Protein 7ANZ (pdb70)

Organism: Candida albicans (NCBI:txid5476)

Sequence (2041 aa):
PGETITLQVGQCGNQVGLQYWQQLATEHGIQSDGSSTPYPKDINDLQLQELKYRNDHPELFFTLSDSNTYTPRSILIDMEPSVIAKSTSALPMFNPRNVHLSAANNWINGYKYGTEEEETLLNLIDREVDKCDNLSNFQLFHSVAGGTGSGVGSKMLEVISDRYGHKKLLNTFSIFPSNVVVQPYNTILTLKRLIDYSDATFVFHNDSLNRIENFLGANKLIALVSASVSNPLRFPGYMYSSMESIVSNLIPTPDLKFLTSSIAPLNEYDMLLELSNDRYKTNRVGGDTSYISMLNYLIGYNLDQREIRKGILKSQQRISFVPWVARSVLVVHGKKSPYLKNTNLEGIQVTNNTSMIDVFTKILKQFDLLIKRKAVEEENEVMEMFNESRESVKSIIDEYKACKEITYLDPGETITLQVGQCGNQVGLQYWQQLATEHGIQSDGSSTPYPKYRNDHPELFFTLSDSNTYTPRSILIDMEPSVIAKSTSALPMFNPRNVHLSAANNWINGYKYGTEEEETLLNLIDREVDKCDNLSNFQLFHSVAGGTGSGVGSKMLEVISDRYGHKKLLNTFSIFPSNVVVQPYNTILTLKRLIDYSDATFVFHNDSLNRIENFLGANKLIALVSASVSNPLRFPGYMYSSMESIVSNLIPTPDLKFLTSSIAPLNEYDMLLELSNDRYKTNRVGGDTSYISMLNYLIGYNLDQREIRKGILKSQQRISFVPWVARSVLVVHGKKSPYLKNTNLEGIQVTNNTSMIDVFTKILKQFDLLIKRKAVEEENEVMEMFNESRESVKSIIDEYKACKEITYLDDIIRELLFTLLGHEGHYIQYSNLDISLKVITKKLVKFGKFYSGLKSFIQVFDNNKFGKIVQKFCSEVRKFLSSYQQVLINVEHEFKFNKNFNLNMLDSLLHQEISNEMTHLYQIGIEISRITEERNLYYGKFDCCKGGLLLQVIQERMVYYKGDPTSLDFLTQLFDIVSSDYIGMLNQWLLEGVINDPFDEFMIREKWNELFLIKIDGLLNQFQNSTIQSKILNTGKYLNIFKRCTGLHNFESLKEKLTTITSLAAPDLELKIDEFYHRANKMLMKLLFDGYNFPSVVNIFQRLFLFADSFQIDNFIDSTFSELKRGKLKISVSRLQKQYDDIFKEKIENKVGVRPSVYDVLKKNQKLSVTSESLYKVVEELMEPTITSVDLTIPLPFPLNLVLNQQLSYQYEIMFKLLINIKFISKYNSSNWQEMNYSKIWTNSHFNSSVKKWILRCRVLHSRICSFIHELENYIVHDVIEHNFEEIKNLIHTTATNLATSEISTVEQLIQKFLDYSSTLLNDSLLTREESLRQLRKMLDFIFHFNNYIVQVKKVLVLLNHELFNEYSPMDQESIDKRFANLSDTFLMQYEKFGENLVTFLATIKQVGERENQGLLELSNRLELCFPEILTYLPYTMLGSDSKIFTFSNNYTRLEIPKDINNSFSSLLREVFEFAILYKQLAIVVDRYKGTLVSAIKTAYIAILEAQLNKYVNDINNIFNNKPNSILVVYNSIFPWISILRFLYRVSNRLNRLDGYEFLTFIYSFTNHGDPKIRGIAVTAFTEVVKPYYNIVEHWIVKGELIDNNNEFFIIFDQEQNEFNSIIKLLPKKIPAFIKSSDKIFQIGKTLIFLNKYCRELKWVNQYNVKYSAILFNNHQGLASMTTNEMIKLIDSQYNEILTFLTQIIQGNNKLFTHVYNFKRFYFMETNDFIDAIMVKGKDVFNESSVNISSTYLRKVLQDAIQISSVKNFEYVDRLDSRVLNPQHGNLGWESFTIEYKIDDLPMSYLFEGHQHLQYLKMFHFLWKLRQLNNLLNWHFEMFNELNHNVVTKLSSRNRRPLAKSLSIITSIRFHFTQFLNELIAYLSYDVIEENFQQHIVRKLFYNKNDLLLNKSFMNDLPKFNVNLLTIDELVELHGTYIDSIINSSLLNTNISYIDQIFNILQTIFNFINTSQEFYSLVVTFGLLVRSDELEQDQEDLEFQLHKIKRKIYKDIYQHDYKRQLNDLKNDLNRDYNLKDLSKLL

Foldseek 3Di:
DAAEAEEQEWLLSLLLVLLLVVVVCLLQQHDLVFAHDDADDDPPDDDPDPCVPDQFACCSAWFADPRRGTEGRYAYDAEDCVSVVVSCVVRVRYDVLSYDYHFDQAQVVLQVVLVPPVPVLLVSVVVSVVRTPGAAAYEAEAELHGGSCLRVVLSSLVSVCVPVVLRHAYEHAYEYEELDDRRLVSNLLSVLSVLVRHQAYEYFYPNLQCLQPVVSVSSNVSSVQVVQLCQCCRNPDDDDNDSCRVQVQAADDSNQRYKKKFWQNPALLVSLVSRPDQSRIRQHADDQWAFQAKEKEWQQADPDPVSNVVSLVVVQVVGHHQVVHDRDYHYDRHYRRPSDDNPDIIMMMMGGILRCLVVLVSSLVVLVVCCVPPNVPDNPVVVVSSVVSNVSSVVSNVVSVCRNPDDPDD/DWAEAEEQWEPQSLLLVLLLVVVVCLLQVNDLPQAHDDDCVVDLFFPVSFWAQDPVSGTEGRYAAEYEDCPCVCVSCVRRVRYDPLRYDYDDFFAQVVLQVVCVVCVVVNVVSCVVVPVSIPGHAEYEYGFELFGTRGLNNVLVVLVSVDPPVPPRYAYEYEYEYEQPVPCRLLRNLLSVLSCQPRHQAYEYFYCVLQVLLQCVSSSSNVSSVQVNLLCQCCGNPDDDPVDNCVSLCQFDVDSLQRYKWKFWQNADLLVSLVSRPDPSGTRDAADDDKAFEGKEKEFALQDDPPPSPVNNQVVVQPPGHHQVVHDRGYHYHYGYGRSSDDRDHTIMMMMHGMLRPLVVLVVSVVSLVVCVVVVPVVVPVVSVVSSVVSNVSSVVSNVVSVCRRDPNVPDD/DPVLLLCLLVCAHSPDDDHVYDPDDPLPVCVCVNVLSNCSCVLVVLLVPCCDPPLADLVNLVSVVSVVVVVVLVVCSVVVVVVPPDDPPDPSPCPVVPNCVPNVLPSVVSNVLRVVLVVVQVVALADDAPDGSCRAQNSLAVLVVVLVVDPPDPSRNVVSLVSQQRSCQVVLVQLLCCLAQQDNDGPDPHAQFAQPLNRGTHRHVNRDYPVCPDPVLVCLSRVSNSLNVLVCVPPNCDPPVVVDDDPRDRGGPDDPCPVVVSVVSSLVSLLSSVCCVCVPQNVVVVVVVLCCPQLNPPCPLVVVLCVVCVVVLQDDPVPHDFVVSFVSSCVSQADDDDPDPPDDDHPNNVQSPFKGWDQDDDFLLVLLVVVVCSSLGRTWMDTPQDPPRCPLCDPLLVSLRTSSRSVNSLLVSLLVLLVVLVVCLPDNDLNDDDDFDVVVVVVSVVLVVVSVVLSVVSVLLVCCLSPVQQVVLVVVVSVVSVVVSVVSVVPCVSGSVCSSVSSSVSSVSSCVLSQSHDDLSSVLVVVSSVLSVVSSVVSVVCSVVSQQSDPVSVVVVPPHDDCVSVVVVVVVVVVVVVSVVVNVVSVVVNLVVLVVVCPPPNVSSVVSSVVVVVPPVD/DVVCVLVLQVPHDDPQFDDDDADTFRDGDDDPHCVQVVVVRVVSVNRNLLNNLVVLLVVPVVPPDDDLCNQLSVLSVVVNVVVNVQSVVQVVPPDDDVVSVVVSCVLVVLVSVLSVVLSVPPPPPPAVVNLLVLVVQCPDDPVSSNVSSVSSNLRSCVVVCVQLVCLALPLDGPDDRPADFFDAQPPPADLPSGTDGDPVRDHPLPDPRPLSSQRSSVNVLCPPLVNPPPVSVVSNVPLVCVQPVPQNHDSSDDPVRVCVSSVVRSLVVLLVVVVPCPVPLNVVVVVVVLCVFLVVVPVQLLLLLVVLVVPVQAAWLPDPQPPNQVVSNVVSCVRGVVVPDDQNVQKGKGFAPSVVTDTSLQRIGIGRHCDDSSDPPSCDDLVPVLSGVSSSLVSLLSNLLSLLVVVVVLVVCLCVVFLVPFPVPVNVVVVVLSVVLNVVSVVVNQVSVVVSVCLSPVQQVVLCCVLPVCQFQHDDPPDDDPPVPDDVSDDDRGNRDGSVVVCVSSSVSSVCRCPPDQNNVDDGSSVLVVVLSVLSVVSSVLCVVVSVLSV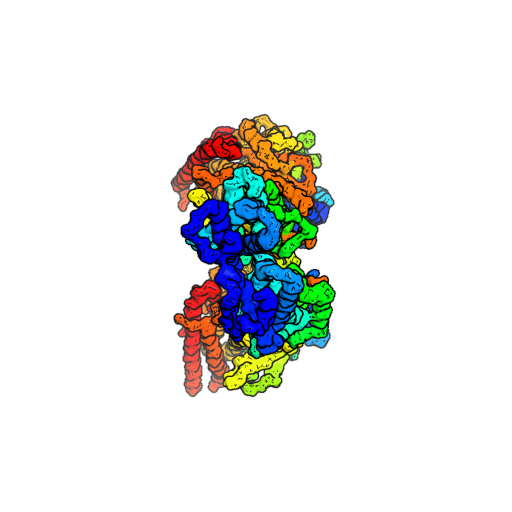VVRVDRVDYPDPSVVVVVVSVVVSVVSSVVVVVSVVVVVVSLVVVLVPQCVDPVSPVVNPRD

Secondary structure (DSSP, 8-state):
--EEEEEE-HHHHHHHHHHHHHHHHHHTT--TTS---------SS-GGGTEEE-TT--EEE-EE---S-SHHHHHHHHHSTTS-TTT-------SSHHHHHHHHHTHHHHHHHHTTTTTT-SSEEEEEEE--SS-HHHHHHHHHHHHHHHHHHTTSSEEEEEEEE------HHHHHHHHHHHHHHS-SEEEEEEHHHHHHHH--HHHHHHHHHHHHHTTHHHHS--SS--SSHHHHHHH-SSGGG-EEEEEE----HHHHHHHTTSSSS-SS---SS--EEEEEEEE-S----TTHHHHHHHHTTSSS-B-SSS---EEEEE-PPPSSS---S--EEEEEEEGGGHHHHHHHHHHHHHHHHHT---SHHHHHHHHHHHHHHHHHHHHHHHHHHSGGGS--/--EEEEEEEHHHHHHHHHHHHHHHHHHHT--SS-BPPPPPPPTTS---------SS-GGGTEEE-TT-BEEE-EEEE-S-SHHHHHHHTTSTTS-GGGEE-----SHHHHHHHHHHTHHHHHHHHHHHHHH-S-EEEEEEE-BSSSSTTTTHHHHHTTHHHHHHTT-SEEE---EEPP---SHHHHHHHHHHHHTTS-SB-EEEESTTTTTT---HHHHHHHHHHHTTTTHHHHTT-SS--SHHHHHTTT--STT---EEEEE----SSHHHHHHT-TTSBSS---S-PPEEEEEEE--S----TTTHHHHHHHHHHSS-B-TTS----EEE-PPPPSSS-SS----EEEEEESTHHHHHHHHHHHHHHHHHHT----HHHHHHHHHHHHHHHHHHHHHHHTTSSS-S--/--TTTTTGGGT---SSS--------S--TTTTHHHHTTTHHHHHHHHHHHTSSSS-SHHHHHHHHHHHHHHHHHHSHHHHHHHHHS-----SSSHHHHHTTSSHHHHHHHHHHHHHHHHHHHH---------TT-SHHHHHHHHHHHHHTTT-HHHHHHHHHHHHHHTHHHHHHHHHHHHT-----SSS-SSSEE---TTEE--GGG--SSTT-TTHHHHHHHHHHHHHHHHHHS--SS--TT-------S-SSSTTHHHHHHHHHHHHHHHHHHIIIIIS-THHHHTTHHHHTS-SSTHHHHHHHTTTHHHHHS-STTS-HHHHHHHHHHHH------BBTB---SHHHHTT--B----S--HHHHHHHH----TTT---B----TTHHHHS-HHHHHHHHHHHHHHHHHHHHHHHHHHHHHHHHS-SSSS-SS--HHHHHHHHHHHHHHHHHHHHHHHHHHIIIIIIHHHHHHHHHHHHHHHHHHHTT-----HHHHHHHHHHHHHHHHHHTT-SSHHHHHHHHHHHHHHHHHHHHHHHHTTTTTSS-HHHHHH----SSTHHHHHHHHHHHHHHHHHHHHHHHHHHHHHHHHHHTTTT-HHHHHHHHHHHHHTT-/--TTHHHHHTT---SS----SSS-------SS-HHHHHHHHHHHHHHHHHHHHHHHHHHTSS-S--STHHHHHHHHHHHHHHHHHHHHHHHHSPPSSTHHHHHHHTTTHHHHHHHHHHHSS-SSS-SHHHHHHHHTTSS-SSHHHHHHHHHTTTTTHHHHHHHHHHHHHT------SS-SSEE--S--SSTTTSSEE-GGG--SS-S-SSTTHHHHHHHHIIIIIS--TTHHHHHHHHHTHHHHTTTSSSSSS-HHHHHHHHHHHHHHHHHHHTGGGTTSS-HHHHHHHHHHHHS-S-HHHHHHHHHTTTTTTTS-TT--SSSSHHHHHHHHHHHSGGGTSS--TTEEEEES-TTT---TTTSEEEEE---SSS---S--GGGTHHHHHHHHHHHHHHHHHHTTHHHHHHHHHHHHHTGGGSTTTSHHHHHHHHHHHHHHHHHHHHHHHHHHHHIIIIIHHHHIIIIIIHHHHB--------STT-------TT----HHHHHHHHHHHHHHHHTSSS------HHHHHHHHHHHHHHHHHTTHHHHHHHHHHHHHHH---HHHHHHHHHHHHHHHHHHHHHHHHHHHHHHHHHHTHHHHTTSSTTSGGGGT-

InterPro domains:
  IPR000217 Tubulin [PR01161] (11-31)
  IPR000217 Tubulin [PR01161] (81-100)
  IPR000217 Tubulin [PR01161] (123-134)
  IPR000217 Tubulin [PR01161] (135-159)
  IPR000217 Tubulin [PR01161] (161-179)
  IPR000217 Tubulin [PR01161] (181-202)
  IPR000217 Tubulin [PR01161] (207-220)
  IPR000217 Tubulin [PR01161] (221-241)
  IPR000217 Tubulin [PR01161] (405-433)
  IPR000217 Tubulin [PTHR11588] (4-464)
  IPR002454 Gamma tubulin [PR01164] (143-158)
  IPR002454 Gamma tubulin [PR01164] (286-297)
  IPR002454 Gamma tubulin [PR01164] (365-388)
  IPR002454 Gamma tubulin [PR01164] (390-410)
  IPR002454 Gamma tubulin [PR01164] (446-469)
  IPR002454 Gamma tubulin [cd02188] (3-461)
  IPR003008 Tubulin/FtsZ, GTPase domain [PF00091] (5-241)
  IPR003008 Tubulin/FtsZ, GTPase domain [SM00864] (77-282)
  IPR008280 Tubulin/FtsZ, C-terminal [SSF55307] (282-469)
  IPR017975 Tubulin, conserved site [PS00227] (169-175)

Structure (mmCIF, N/CA/C/O backbone):
data_7ANZ
#
_entry.id   7ANZ
#
_cell.length_a   1.00
_cell.length_b   1.00
_cell.length_c   1.00
_cell.angle_alpha   90.00
_cell.angle_beta   90.00
_cell.angle_gamma   90.00
#
_symmetry.space_group_name_H-M   'P 1'
#
loop_
_entity.id
_entity.type
_entity.pdbx_description
1 polymer 'Tubulin gamma chain'
2 polymer 'Spindle pole body component'
3 polymer 'Spindle pole body component'
#
loop_
_atom_site.group_PDB
_atom_site.id
_atom_site.type_symbol
_atom_site.label_atom_id
_atom_site.label_alt_id
_atom_site.label_comp_id
_atom_site.label_asym_id
_atom_site.label_entity_id
_atom_site.label_seq_id
_atom_site.pdbx_PDB_ins_code
_atom_site.Cartn_x
_atom_site.Cartn_y
_atom_site.Cartn_z
_atom_site.occupancy
_atom_site.B_iso_or_equiv
_atom_site.auth_seq_id
_atom_site.auth_comp_id
_atom_site.auth_asym_id
_atom_site.auth_atom_id
_atom_site.pdbx_PDB_model_num
ATOM 1 N N . PRO A 1 2 ? 136.308 97.445 127.881 1.00 31.90 2 PRO B N 1
ATOM 2 C CA . PRO A 1 2 ? 136.948 97.889 129.123 1.00 31.90 2 PRO B CA 1
ATOM 3 C C . PRO A 1 2 ? 137.420 96.726 129.987 1.00 31.90 2 PRO B C 1
ATOM 4 O O . PRO A 1 2 ? 137.192 96.720 131.196 1.00 31.90 2 PRO B O 1
ATOM 8 N N . GLY A 1 3 ? 138.073 95.751 129.362 1.00 28.69 3 GLY B N 1
ATOM 9 C CA . GLY A 1 3 ? 138.607 94.630 130.105 1.00 28.69 3 GLY B CA 1
ATOM 10 C C . GLY A 1 3 ? 139.931 94.966 130.766 1.00 28.69 3 GLY B C 1
ATOM 11 O O . GLY A 1 3 ? 140.684 95.826 130.314 1.00 28.69 3 GLY B O 1
ATOM 12 N N . GLU A 1 4 ? 140.216 94.255 131.851 1.00 25.31 4 GLU B N 1
ATOM 13 C CA . GLU A 1 4 ? 141.364 94.561 132.685 1.00 25.31 4 GLU B CA 1
ATOM 14 C C . GLU A 1 4 ? 142.647 94.023 132.054 1.00 25.31 4 GLU B C 1
ATOM 15 O O . GLU A 1 4 ? 142.628 93.302 131.053 1.00 25.31 4 GLU B O 1
ATOM 21 N N . THR A 1 5 ? 143.780 94.389 132.650 1.00 20.74 5 THR B N 1
ATOM 22 C CA . THR A 1 5 ? 145.091 94.123 132.073 1.00 20.74 5 THR B CA 1
ATOM 23 C C . THR A 1 5 ? 145.954 93.366 133.071 1.00 20.74 5 THR B C 1
ATOM 24 O O . THR A 1 5 ? 146.138 93.818 134.205 1.00 20.74 5 THR B O 1
ATOM 28 N N . ILE A 1 6 ? 146.482 92.221 132.644 1.00 23.23 6 ILE B N 1
ATOM 29 C CA . ILE A 1 6 ? 147.364 91.394 133.460 1.00 23.23 6 ILE B CA 1
ATOM 30 C C . ILE A 1 6 ? 148.805 91.694 133.074 1.00 23.23 6 ILE B C 1
ATOM 31 O O . ILE A 1 6 ? 149.159 91.659 131.889 1.00 23.23 6 ILE B O 1
ATOM 36 N N . THR A 1 7 ? 149.637 91.988 134.070 1.00 25.37 7 THR B N 1
ATOM 37 C CA . THR A 1 7 ? 151.048 92.284 133.865 1.00 25.37 7 THR B CA 1
ATOM 38 C C . THR A 1 7 ? 151.894 91.090 134.286 1.00 25.37 7 THR B C 1
ATOM 39 O O . THR A 1 7 ? 151.637 90.471 135.323 1.00 25.37 7 THR B O 1
ATOM 43 N N . LEU A 1 8 ? 152.904 90.770 133.481 1.00 25.65 8 LEU B N 1
ATOM 44 C CA . LEU A 1 8 ? 153.818 89.668 133.758 1.00 25.65 8 LEU B CA 1
ATOM 45 C C . LEU A 1 8 ? 155.230 90.219 133.878 1.00 25.65 8 LEU B C 1
ATOM 46 O O . LEU A 1 8 ? 155.802 90.684 132.887 1.00 25.65 8 LEU B O 1
ATOM 51 N N . GLN A 1 9 ? 155.790 90.164 135.083 1.00 32.00 9 GLN B N 1
ATOM 52 C CA . GLN A 1 9 ? 157.163 90.589 135.332 1.00 32.00 9 GLN B CA 1
ATOM 53 C C . GLN A 1 9 ? 158.045 89.350 135.409 1.00 32.00 9 GLN B C 1
ATOM 54 O O . GLN A 1 9 ? 157.926 88.552 136.345 1.00 32.00 9 GLN B O 1
ATOM 60 N N . VAL A 1 10 ? 158.926 89.190 134.428 1.00 38.52 10 VAL B N 1
ATOM 61 C CA . VAL A 1 10 ? 159.834 88.054 134.360 1.00 38.52 10 VAL B CA 1
ATOM 62 C C . VAL A 1 10 ? 161.244 88.569 134.095 1.00 38.52 10 VAL B C 1
ATOM 63 O O . VAL A 1 10 ? 161.445 89.485 133.289 1.00 38.52 10 VAL B O 1
ATOM 67 N N . GLY A 1 11 ? 162.215 88.014 134.812 1.00 48.39 11 GLY B N 1
ATOM 68 C CA . GLY A 1 11 ? 163.601 88.403 134.670 1.00 48.39 11 GLY B CA 1
ATOM 69 C C . GLY A 1 11 ? 164.049 89.360 135.760 1.00 48.39 11 GLY B C 1
ATOM 70 O O . GLY A 1 11 ? 163.257 89.893 136.542 1.00 48.39 11 GLY B O 1
ATOM 71 N N . GLN A 1 12 ? 165.367 89.565 135.808 1.00 49.65 12 GLN B N 1
ATOM 72 C CA . GLN A 1 12 ? 165.942 90.453 136.812 1.00 49.65 12 GLN B CA 1
ATOM 73 C C . GLN A 1 12 ? 165.608 91.911 136.526 1.00 49.65 12 GLN B C 1
ATOM 74 O O . GLN A 1 12 ? 165.508 92.717 137.458 1.00 49.65 12 GLN B O 1
ATOM 80 N N . CYS A 1 13 ? 165.420 92.266 135.254 1.00 46.39 13 CYS B N 1
ATOM 81 C CA . CYS A 1 13 ? 165.066 93.640 134.918 1.00 46.39 13 CYS B CA 1
ATOM 82 C C . CYS A 1 13 ? 163.622 93.935 135.295 1.00 46.39 13 CYS B C 1
ATOM 83 O O . CYS A 1 13 ? 163.334 94.941 135.952 1.00 46.39 13 CYS B O 1
ATOM 86 N N . GLY A 1 14 ? 162.700 93.058 134.891 1.00 43.86 14 GLY B N 1
ATOM 87 C CA . GLY A 1 14 ? 161.280 93.296 135.081 1.00 43.86 14 GLY B CA 1
ATOM 88 C C . GLY A 1 14 ? 160.829 93.300 136.526 1.00 43.86 14 GLY B C 1
ATOM 89 O O . GLY A 1 14 ? 159.735 93.792 136.818 1.00 43.86 14 GLY B O 1
ATOM 90 N N . ASN A 1 15 ? 161.643 92.765 137.437 1.00 46.91 15 ASN B N 1
ATOM 91 C CA . ASN A 1 15 ? 161.281 92.809 138.849 1.00 46.91 15 ASN B CA 1
ATOM 92 C C . ASN A 1 15 ? 161.524 94.192 139.439 1.00 46.91 15 ASN B C 1
ATOM 93 O O . ASN A 1 15 ? 160.667 94.728 140.152 1.00 46.91 15 ASN B O 1
ATOM 98 N N . GLN A 1 16 ? 162.683 94.784 139.158 1.00 42.44 16 GLN B N 1
ATOM 99 C CA . GLN A 1 16 ? 162.984 96.121 139.650 1.00 42.44 16 GLN B CA 1
ATOM 100 C C . GLN A 1 16 ? 162.342 97.212 138.805 1.00 42.44 16 GLN B C 1
ATOM 101 O O . GLN A 1 16 ? 162.045 98.293 139.327 1.00 42.44 16 GLN B O 1
ATOM 107 N N . VAL A 1 17 ? 162.124 96.958 137.513 1.00 36.36 17 VAL B N 1
ATOM 108 C CA . VAL A 1 17 ? 161.336 97.881 136.703 1.00 36.36 17 VAL B CA 1
ATOM 109 C C . VAL A 1 17 ? 159.867 97.800 137.098 1.00 36.36 17 VAL B C 1
ATOM 110 O O . VAL A 1 17 ? 159.193 98.825 137.255 1.00 36.36 17 VAL B O 1
ATOM 114 N N . GLY A 1 18 ? 159.357 96.581 137.294 1.00 34.17 18 GLY B N 1
ATOM 115 C CA . GLY A 1 18 ? 157.982 96.398 137.722 1.00 34.17 18 GLY B CA 1
ATOM 116 C C . GLY A 1 18 ? 157.695 96.907 139.118 1.00 34.17 18 GLY B C 1
ATOM 117 O O . GLY A 1 18 ? 156.540 97.214 139.428 1.00 34.17 18 GLY B O 1
ATOM 118 N N . LEU A 1 19 ? 158.719 96.997 139.970 1.00 38.41 19 LEU B N 1
ATOM 119 C CA . LEU A 1 19 ? 158.542 97.660 141.257 1.00 38.41 19 LEU B CA 1
ATOM 120 C C . LEU A 1 19 ? 158.312 99.153 141.077 1.00 38.41 19 LEU B C 1
ATOM 121 O O . LEU A 1 19 ? 157.477 99.745 141.769 1.00 38.41 19 LEU B O 1
ATOM 126 N N . GLN A 1 20 ? 159.038 99.778 140.149 1.00 32.30 20 GLN B N 1
ATOM 127 C CA . GLN A 1 20 ? 158.803 101.184 139.856 1.00 32.30 20 GLN B CA 1
ATOM 128 C C . GLN A 1 20 ? 157.508 101.400 139.086 1.00 32.30 20 GLN B C 1
ATOM 129 O O . GLN A 1 20 ? 156.948 102.501 139.134 1.00 32.30 20 GLN B O 1
ATOM 135 N N . TYR A 1 21 ? 157.022 100.380 138.377 1.00 23.41 21 TYR B N 1
ATOM 136 C CA . TYR A 1 21 ? 155.759 100.513 137.661 1.00 23.41 21 TYR B CA 1
ATOM 137 C C . TYR A 1 21 ? 154.577 100.499 138.619 1.00 23.41 21 TYR B C 1
ATOM 138 O O . TYR A 1 21 ? 153.588 101.207 138.401 1.00 23.41 21 TYR B O 1
ATOM 147 N N . TRP A 1 22 ? 154.658 99.704 139.685 1.00 25.81 22 TRP B N 1
ATOM 148 C CA . TRP A 1 22 ? 153.562 99.615 140.639 1.00 25.81 22 TRP B CA 1
ATOM 149 C C . TRP A 1 22 ? 153.646 100.661 141.741 1.00 25.81 22 TRP B C 1
ATOM 150 O O . TRP A 1 22 ? 152.620 100.975 142.354 1.00 25.81 22 TRP B O 1
ATOM 161 N N . GLN A 1 23 ? 154.835 101.204 142.011 1.00 28.98 23 GLN B N 1
ATOM 162 C CA . GLN A 1 23 ? 154.922 102.342 142.918 1.00 28.98 23 GLN B CA 1
ATOM 163 C C . GLN A 1 23 ? 154.444 103.621 142.246 1.00 28.98 23 GLN B C 1
ATOM 164 O O . GLN A 1 23 ? 154.007 104.553 142.929 1.00 28.98 23 GLN B O 1
ATOM 170 N N . GLN A 1 24 ? 154.516 103.681 140.914 1.00 24.15 24 GLN B N 1
ATOM 171 C CA . GLN A 1 24 ? 153.997 104.840 140.196 1.00 24.15 24 GLN B CA 1
ATOM 172 C C . GLN A 1 24 ? 152.475 104.826 140.156 1.00 24.15 24 GLN B C 1
ATOM 173 O O . GLN A 1 24 ? 151.837 105.880 140.255 1.00 24.15 24 GLN B O 1
ATOM 179 N N . LEU A 1 25 ? 151.876 103.643 140.015 1.00 21.74 25 LEU B N 1
ATOM 180 C CA . LEU A 1 25 ? 150.424 103.535 139.990 1.00 21.74 25 LEU B CA 1
ATOM 181 C C . LEU A 1 25 ? 149.801 103.684 141.370 1.00 21.74 25 LEU B C 1
ATOM 182 O O . LEU A 1 25 ? 148.590 103.907 141.466 1.00 21.74 25 LEU B O 1
ATOM 187 N N . ALA A 1 26 ? 150.594 103.561 142.435 1.00 26.18 26 ALA B N 1
ATOM 188 C CA . ALA A 1 26 ? 150.055 103.694 143.783 1.00 26.18 26 ALA B CA 1
ATOM 189 C C . ALA A 1 26 ? 149.822 105.156 144.145 1.00 26.18 26 ALA B C 1
ATOM 190 O O . ALA A 1 26 ? 148.725 105.529 144.573 1.00 26.18 26 ALA B O 1
ATOM 192 N N . THR A 1 27 ? 150.844 105.998 143.972 1.00 25.56 27 THR B N 1
ATOM 193 C CA . THR A 1 27 ? 150.704 107.412 144.301 1.00 25.56 27 THR B CA 1
ATOM 194 C C . THR A 1 27 ? 149.807 108.137 143.306 1.00 25.56 27 THR B C 1
ATOM 195 O O . THR A 1 27 ? 149.240 109.185 143.633 1.00 25.56 27 THR B O 1
ATOM 199 N N . GLU A 1 28 ? 149.671 107.601 142.092 1.00 20.77 28 GLU B N 1
ATOM 200 C CA . GLU A 1 28 ? 148.799 108.223 141.103 1.00 20.77 28 GLU B CA 1
ATOM 201 C C . GLU A 1 28 ? 147.330 107.985 141.424 1.00 20.77 28 GLU B C 1
ATOM 202 O O . GLU A 1 28 ? 146.476 108.800 141.057 1.00 20.77 28 GLU B O 1
ATOM 208 N N . HIS A 1 29 ? 147.016 106.894 142.120 1.00 20.27 29 HIS B N 1
ATOM 209 C CA . HIS A 1 29 ? 145.638 106.525 142.406 1.00 20.27 29 HIS B CA 1
ATOM 210 C C . HIS A 1 29 ? 145.274 106.640 143.879 1.00 20.27 29 HIS B C 1
ATOM 211 O O . HIS A 1 29 ? 144.164 106.256 144.260 1.00 20.27 29 HIS B O 1
ATOM 218 N N . GLY A 1 30 ? 146.174 107.149 144.716 1.00 26.58 30 GLY B N 1
ATOM 219 C CA . GLY A 1 30 ? 145.881 107.396 146.106 1.00 26.58 30 GLY B CA 1
ATOM 220 C C . GLY A 1 30 ? 146.152 106.241 147.044 1.00 26.58 30 GLY B C 1
ATOM 221 O O . GLY A 1 30 ? 146.238 106.458 148.258 1.00 26.58 30 GLY B O 1
ATOM 222 N N . ILE A 1 31 ? 146.288 105.020 146.527 1.00 30.95 31 ILE B N 1
ATOM 223 C CA . ILE A 1 31 ? 146.519 103.878 147.400 1.00 30.95 31 ILE B CA 1
ATOM 224 C C . ILE A 1 31 ? 147.965 103.881 147.887 1.00 30.95 31 ILE B C 1
ATOM 225 O O . ILE A 1 31 ? 148.882 104.359 147.205 1.00 30.95 31 ILE B O 1
ATOM 230 N N . GLN A 1 32 ? 148.167 103.372 149.096 1.00 45.28 32 GLN B N 1
ATOM 231 C CA . GLN A 1 32 ? 149.471 103.358 149.733 1.00 45.28 32 GLN B CA 1
ATOM 232 C C . GLN A 1 32 ? 150.076 101.959 149.649 1.00 45.28 32 GLN B C 1
ATOM 233 O O . GLN A 1 32 ? 149.554 101.068 148.972 1.00 45.28 32 GLN B O 1
ATOM 239 N N . SER A 1 33 ? 151.202 101.762 150.341 1.00 50.34 33 SER B N 1
ATOM 240 C CA . SER A 1 33 ? 151.851 100.455 150.349 1.00 50.34 33 SER B CA 1
ATOM 241 C C . SER A 1 33 ? 151.051 99.431 151.146 1.00 50.34 33 SER B C 1
ATOM 242 O O . SER A 1 33 ? 151.203 98.224 150.929 1.00 50.34 33 SER B O 1
ATOM 245 N N . ASP A 1 34 ? 150.204 99.889 152.071 1.00 48.79 34 ASP B N 1
ATOM 246 C CA . ASP A 1 34 ? 149.350 98.972 152.816 1.00 48.79 34 ASP B CA 1
ATOM 247 C C . ASP A 1 34 ? 148.262 98.388 151.925 1.00 48.79 34 ASP B C 1
ATOM 248 O O . ASP A 1 34 ? 147.948 97.196 152.026 1.00 48.79 34 ASP B O 1
ATOM 253 N N . GLY A 1 35 ? 147.691 99.199 151.040 1.00 42.54 35 GLY B N 1
ATOM 254 C CA . GLY A 1 35 ? 146.616 98.776 150.167 1.00 42.54 35 GLY B CA 1
ATOM 255 C C . GLY A 1 35 ? 145.293 99.451 150.441 1.00 42.54 35 GLY B C 1
ATOM 256 O O . GLY A 1 35 ? 144.363 99.302 149.638 1.00 42.54 35 GLY B O 1
ATOM 257 N N . SER A 1 36 ? 145.175 100.187 151.543 1.00 39.69 36 SER B N 1
ATOM 258 C CA . SER A 1 36 ? 143.937 100.883 151.851 1.00 39.69 36 SER B CA 1
ATOM 259 C C . SER A 1 36 ? 143.753 102.080 150.927 1.00 39.69 36 SER B C 1
ATOM 260 O O . SER A 1 36 ? 144.718 102.680 150.447 1.00 39.69 36 SER B O 1
ATOM 263 N N . SER A 1 37 ? 142.494 102.423 150.678 1.00 33.52 37 SER B N 1
ATOM 264 C CA . SER A 1 37 ? 142.160 103.527 149.793 1.00 33.52 37 SER B CA 1
ATOM 265 C C . SER A 1 37 ? 142.044 104.824 150.581 1.00 33.52 37 SER B C 1
ATOM 266 O O . SER A 1 37 ? 141.590 104.833 151.729 1.00 33.52 37 SER B O 1
ATOM 269 N N . THR A 1 38 ? 142.459 105.918 149.954 1.00 29.45 38 THR B N 1
ATOM 270 C CA . THR A 1 38 ? 142.455 107.313 150.361 1.00 29.45 38 THR B CA 1
ATOM 271 C C . THR A 1 38 ? 141.219 108.008 149.799 1.00 29.45 38 THR B C 1
ATOM 272 O O . THR A 1 38 ? 140.848 107.759 148.645 1.00 29.45 38 THR B O 1
ATOM 276 N N . PRO A 1 39 ? 140.536 108.824 150.608 1.00 23.39 39 PRO B N 1
ATOM 277 C CA . PRO A 1 39 ? 139.365 109.564 150.111 1.00 23.39 39 PRO B CA 1
ATOM 278 C C . PRO A 1 39 ? 139.704 110.451 148.921 1.00 23.39 39 PRO B C 1
ATOM 279 O O . PRO A 1 39 ? 140.701 111.177 148.926 1.00 23.39 39 PRO B O 1
ATOM 283 N N . TYR A 1 40 ? 138.862 110.379 147.897 1.00 19.50 40 TYR B N 1
ATOM 284 C CA . TYR A 1 40 ? 139.132 111.038 146.625 1.00 19.50 40 TYR B CA 1
ATOM 285 C C . TYR A 1 40 ? 138.911 112.541 146.752 1.00 19.50 40 TYR B C 1
ATOM 286 O O . TYR A 1 40 ? 137.851 112.968 147.219 1.00 19.50 40 TYR B O 1
ATOM 295 N N . PRO A 1 41 ? 139.878 113.366 146.356 1.00 19.90 41 PRO B N 1
ATOM 296 C CA . PRO A 1 41 ? 139.674 114.815 146.412 1.00 19.90 41 PRO B CA 1
ATOM 297 C C . PRO A 1 41 ? 138.747 115.283 145.305 1.00 19.90 41 PRO B C 1
ATOM 298 O O . PRO A 1 41 ? 138.669 114.685 144.230 1.00 19.90 41 PRO B O 1
ATOM 302 N N . LYS A 1 42 ? 138.034 116.370 145.585 1.00 25.36 42 LYS B N 1
ATOM 303 C CA . LYS A 1 42 ? 137.096 116.921 144.618 1.00 25.36 42 LYS B CA 1
ATOM 304 C C . LYS A 1 42 ? 137.850 117.598 143.483 1.00 25.36 42 LYS B C 1
ATOM 305 O O . LYS A 1 42 ? 138.732 118.429 143.721 1.00 25.36 42 LYS B O 1
ATOM 311 N N . ASP A 1 43 ? 137.509 117.236 142.250 1.00 30.28 43 ASP B N 1
ATOM 312 C CA . ASP A 1 43 ? 138.091 117.902 141.094 1.00 30.28 43 ASP B CA 1
ATOM 313 C C . ASP A 1 43 ? 137.585 119.338 140.996 1.00 30.28 43 ASP B C 1
ATOM 314 O O . ASP A 1 43 ? 136.534 119.691 141.536 1.00 30.28 43 ASP B O 1
ATOM 319 N N . ILE A 1 44 ? 138.350 120.171 140.292 1.00 31.20 44 ILE B N 1
ATOM 320 C CA . ILE A 1 44 ? 138.096 121.606 140.267 1.00 31.20 44 ILE B CA 1
ATOM 321 C C . ILE A 1 44 ? 137.385 121.910 138.950 1.00 31.20 44 ILE B C 1
ATOM 322 O O . ILE A 1 44 ? 137.412 123.037 138.442 1.00 31.20 44 ILE B O 1
ATOM 327 N N . ASN A 1 45 ? 136.739 120.896 138.381 1.00 33.41 45 ASN B N 1
ATOM 328 C CA . ASN A 1 45 ? 135.865 121.082 137.233 1.00 33.41 45 ASN B CA 1
ATOM 329 C C . ASN A 1 45 ? 134.430 121.381 137.646 1.00 33.41 45 ASN B C 1
ATOM 330 O O . ASN A 1 45 ? 133.564 121.533 136.779 1.00 33.41 45 ASN B O 1
ATOM 335 N N . ASP A 1 46 ? 134.161 121.471 138.948 1.00 32.18 46 ASP B N 1
ATOM 336 C CA . ASP A 1 46 ? 132.825 121.785 139.449 1.00 32.18 46 ASP B CA 1
ATOM 337 C C . ASP A 1 46 ? 132.970 122.399 140.835 1.00 32.18 46 ASP B C 1
ATOM 338 O O . ASP A 1 46 ? 133.358 121.712 141.785 1.00 32.18 46 ASP B O 1
ATOM 343 N N . LEU A 1 47 ? 132.669 123.687 140.948 1.00 29.02 47 LEU B N 1
ATOM 344 C CA . LEU A 1 47 ? 132.746 124.394 142.216 1.00 29.02 47 LEU B CA 1
ATOM 345 C C . LEU A 1 47 ? 131.360 124.504 142.845 1.00 29.02 47 LEU B C 1
ATOM 346 O O . LEU A 1 47 ? 130.331 124.355 142.183 1.00 29.02 47 LEU B O 1
ATOM 351 N N . GLN A 1 48 ? 131.346 124.775 144.144 1.00 32.29 48 GLN B N 1
ATOM 352 C CA . GLN A 1 48 ? 130.124 124.797 144.929 1.00 32.29 48 GLN B CA 1
ATOM 353 C C . GLN A 1 48 ? 129.751 126.233 145.291 1.00 32.29 48 GLN B C 1
ATOM 354 O O . GLN A 1 48 ? 130.368 127.200 144.831 1.00 32.29 48 GLN B O 1
ATOM 360 N N . LEU A 1 49 ? 128.718 126.366 146.125 1.00 29.55 49 LEU B N 1
ATOM 361 C CA . LEU A 1 49 ? 128.253 127.663 146.616 1.00 29.55 49 LEU B CA 1
ATOM 362 C C . LEU A 1 49 ? 129.213 128.178 147.688 1.00 29.55 49 LEU B C 1
ATOM 363 O O . LEU A 1 49 ? 128.970 128.089 148.893 1.00 29.55 49 LEU B O 1
ATOM 368 N N . GLN A 1 50 ? 130.330 128.730 147.226 1.00 35.29 50 GLN B N 1
ATOM 369 C CA . GLN A 1 50 ? 131.289 129.311 148.150 1.00 35.29 50 GLN B CA 1
ATOM 370 C C . GLN A 1 50 ? 130.788 130.663 148.646 1.00 35.29 50 GLN B C 1
ATOM 371 O O . GLN A 1 50 ? 130.453 131.553 147.861 1.00 35.29 50 GLN B O 1
ATOM 377 N N . GLU A 1 51 ? 130.748 130.810 149.970 1.00 38.16 51 GLU B N 1
ATOM 378 C CA . GLU A 1 51 ? 130.111 131.959 150.602 1.00 38.16 51 GLU B CA 1
ATOM 379 C C . GLU A 1 51 ? 130.894 133.254 150.430 1.00 38.16 51 GLU B C 1
ATOM 380 O O . GLU A 1 51 ? 130.280 134.305 150.209 1.00 38.16 51 GLU B O 1
ATOM 386 N N . LEU A 1 52 ? 132.226 133.190 150.510 1.00 39.66 52 LEU B N 1
ATOM 387 C CA . LEU A 1 52 ? 133.131 134.345 150.411 1.00 39.66 52 LEU B CA 1
ATOM 388 C C . LEU A 1 52 ? 132.818 135.427 151.443 1.00 39.66 52 LEU B C 1
ATOM 389 O O . LEU A 1 52 ? 133.331 135.400 152.562 0.00 39.66 52 LEU B O 1
ATOM 394 N N . LYS A 1 71 ? 135.546 106.306 147.732 1.00 25.43 71 LYS B N 1
ATOM 395 C CA . LYS A 1 71 ? 134.173 106.551 147.307 1.00 25.43 71 LYS B CA 1
ATOM 396 C C . LYS A 1 71 ? 134.089 107.773 146.399 1.00 25.43 71 LYS B C 1
ATOM 397 O O . LYS A 1 71 ? 134.858 108.725 146.558 1.00 25.43 71 LYS B O 1
ATOM 403 N N . TYR A 1 72 ? 133.151 107.715 145.448 1.00 20.07 72 TYR B N 1
ATOM 404 C CA . TYR A 1 72 ? 132.869 108.791 144.494 1.00 20.07 72 TYR B CA 1
ATOM 405 C C . TYR A 1 72 ? 134.124 109.167 143.703 1.00 20.07 72 TYR B C 1
ATOM 406 O O . TYR A 1 72 ? 134.624 110.293 143.759 1.00 20.07 72 TYR B O 1
ATOM 415 N N . ARG A 1 73 ? 134.626 108.188 142.959 1.00 18.03 73 ARG B N 1
ATOM 416 C CA . ARG A 1 73 ? 135.891 108.300 142.253 1.00 18.03 73 ARG B CA 1
ATOM 417 C C . ARG A 1 73 ? 135.646 108.515 140.767 1.00 18.03 73 ARG B C 1
ATOM 418 O O . ARG A 1 73 ? 134.745 107.908 140.181 1.00 18.03 73 ARG B O 1
ATOM 426 N N . ASN A 1 74 ? 136.451 109.389 140.165 1.00 16.02 74 ASN B N 1
ATOM 427 C CA . ASN A 1 74 ? 136.384 109.624 138.729 1.00 16.02 74 ASN B CA 1
ATOM 428 C C . ASN A 1 74 ? 137.370 108.766 137.950 1.00 16.02 74 ASN B C 1
ATOM 429 O O . ASN A 1 74 ? 137.162 108.529 136.755 1.00 16.02 74 ASN B O 1
ATOM 434 N N . ASP A 1 75 ? 138.434 108.298 138.595 1.00 16.41 75 ASP B N 1
ATOM 435 C CA . ASP A 1 75 ? 139.386 107.417 137.943 1.00 16.41 75 ASP B CA 1
ATOM 436 C C . ASP A 1 75 ? 138.874 105.980 137.950 1.00 16.41 75 ASP B C 1
ATOM 437 O O . ASP A 1 75 ? 137.847 105.657 138.553 1.00 16.41 75 ASP B O 1
ATOM 442 N N . HIS A 1 76 ? 139.608 105.105 137.268 1.00 12.20 76 HIS B N 1
ATOM 443 C CA . HIS A 1 76 ? 139.183 103.726 137.032 1.00 12.20 76 HIS B CA 1
ATOM 444 C C . HIS A 1 76 ? 140.349 102.783 137.302 1.00 12.20 76 HIS B C 1
ATOM 445 O O . HIS A 1 76 ? 140.980 102.275 136.365 1.00 12.20 76 HIS B O 1
ATOM 452 N N . PRO A 1 77 ? 140.657 102.516 138.570 1.00 15.55 77 PRO B N 1
ATOM 453 C CA . PRO A 1 77 ? 141.817 101.678 138.906 1.00 15.55 77 PRO B CA 1
ATOM 454 C C . PRO A 1 77 ? 141.556 100.180 138.892 1.00 15.55 77 PRO B C 1
ATOM 455 O O . PRO A 1 77 ? 142.482 99.416 139.182 1.00 15.55 77 PRO B O 1
ATOM 459 N N . GLU A 1 78 ? 140.338 99.742 138.571 1.00 20.58 78 GLU B N 1
ATOM 460 C CA . GLU A 1 78 ? 140.014 98.321 138.602 1.00 20.58 78 GLU B CA 1
ATOM 461 C C . GLU A 1 78 ? 140.659 97.540 137.466 1.00 20.58 78 GLU B C 1
ATOM 462 O O . GLU A 1 78 ? 140.709 96.309 137.541 1.00 20.58 78 GLU B O 1
ATOM 468 N N . LEU A 1 79 ? 141.155 98.216 136.428 1.00 18.71 79 LEU B N 1
ATOM 469 C CA . LEU A 1 79 ? 141.798 97.516 135.323 1.00 18.71 79 LEU B CA 1
ATOM 470 C C . LEU A 1 79 ? 143.170 96.977 135.699 1.00 18.71 79 LEU B C 1
ATOM 471 O O . LEU A 1 79 ? 143.679 96.084 135.014 1.00 18.71 79 LEU B O 1
ATOM 476 N N . PHE A 1 80 ? 143.778 97.493 136.766 1.00 19.03 80 PHE B N 1
ATOM 477 C CA . PHE A 1 80 ? 145.093 97.050 137.198 1.00 19.03 80 PHE B CA 1
ATOM 478 C C . PHE A 1 80 ? 145.124 96.605 138.653 1.00 19.03 80 PHE B C 1
ATOM 479 O O . PHE A 1 80 ? 146.167 96.132 139.119 1.00 19.03 80 PHE B O 1
ATOM 487 N N . PHE A 1 81 ? 144.018 96.736 139.381 1.00 21.78 81 PHE B N 1
ATOM 488 C CA . PHE A 1 81 ? 143.937 96.301 140.766 1.00 21.78 81 PHE B CA 1
ATOM 489 C C . PHE A 1 81 ? 142.620 95.571 140.982 1.00 21.78 81 PHE B C 1
ATOM 490 O O . PHE A 1 81 ? 141.620 95.856 140.319 1.00 21.78 81 PHE B O 1
ATOM 498 N N . THR A 1 82 ? 142.627 94.628 141.918 1.00 27.86 82 THR B N 1
ATOM 499 C CA . THR A 1 82 ? 141.428 93.891 142.286 1.00 27.86 82 THR B CA 1
ATOM 500 C C . THR A 1 82 ? 140.841 94.462 143.570 1.00 27.86 82 THR B C 1
ATOM 501 O O . THR A 1 82 ? 141.518 95.160 144.330 1.00 27.86 82 THR B O 1
ATOM 505 N N . LEU A 1 83 ? 139.565 94.171 143.800 1.00 30.73 83 LEU B N 1
ATOM 506 C CA . LEU A 1 83 ? 138.834 94.721 144.931 1.00 30.73 83 LEU B CA 1
ATOM 507 C C . LEU A 1 83 ? 138.402 93.613 145.884 1.00 30.73 83 LEU B C 1
ATOM 508 O O . LEU A 1 83 ? 138.112 92.488 145.469 1.00 30.73 83 LEU B O 1
ATOM 513 N N . SER A 1 84 ? 138.361 93.947 147.172 1.00 37.72 84 SER B N 1
ATOM 514 C CA . SER A 1 84 ? 137.962 93.027 148.226 1.00 37.72 84 SER B CA 1
ATOM 515 C C . SER A 1 84 ? 136.870 93.677 149.069 1.00 37.72 84 SER B C 1
ATOM 516 O O . SER A 1 84 ? 136.400 94.780 148.775 1.00 37.72 84 SER B O 1
ATOM 519 N N . ASP A 1 85 ? 136.464 92.980 150.133 1.00 46.74 85 ASP B N 1
ATOM 520 C CA . ASP A 1 85 ? 135.409 93.502 150.996 1.00 46.74 85 ASP B CA 1
ATOM 521 C C . ASP A 1 85 ? 135.909 94.613 151.913 1.00 46.74 85 ASP B C 1
ATOM 522 O O . ASP A 1 85 ? 135.159 95.548 152.217 1.00 46.74 85 ASP B O 1
ATOM 527 N N . SER A 1 86 ? 137.159 94.531 152.361 1.00 44.51 86 SER B N 1
ATOM 528 C CA . SER A 1 86 ? 137.738 95.525 153.254 1.00 44.51 86 SER B CA 1
ATOM 529 C C . SER A 1 86 ? 138.436 96.658 152.510 1.00 44.51 86 SER B C 1
ATOM 530 O O . SER A 1 86 ? 139.282 97.338 153.103 1.00 44.51 86 SER B O 1
ATOM 533 N N . ASN A 1 87 ? 138.105 96.857 151.229 1.00 39.10 87 ASN B N 1
ATOM 534 C CA . ASN A 1 87 ? 138.567 97.985 150.412 1.00 39.10 87 ASN B CA 1
ATOM 535 C C . ASN A 1 87 ? 140.088 98.030 150.273 1.00 39.10 87 ASN B C 1
ATOM 536 O O . ASN A 1 87 ? 140.693 99.104 150.313 1.00 39.10 87 ASN B O 1
ATOM 541 N N . THR A 1 88 ? 140.721 96.872 150.112 1.00 40.10 88 THR B N 1
ATOM 542 C CA . THR A 1 88 ? 142.141 96.814 149.799 1.00 40.10 88 THR B CA 1
ATOM 543 C C . THR A 1 88 ? 142.338 96.623 148.301 1.00 40.10 88 THR B C 1
ATOM 544 O O . THR A 1 88 ? 141.545 95.948 147.639 1.00 40.10 88 THR B O 1
ATOM 548 N N . TYR A 1 89 ? 143.399 97.225 147.773 1.00 30.80 89 TYR B N 1
ATOM 549 C CA . TYR A 1 89 ? 143.737 97.135 146.359 1.00 30.80 89 TYR B CA 1
ATOM 550 C C . TYR A 1 89 ? 145.002 96.301 146.209 1.00 30.80 89 TYR B C 1
ATOM 551 O O . TYR A 1 89 ? 146.058 96.670 146.735 1.00 30.80 89 TYR B O 1
ATOM 560 N N . THR A 1 90 ? 144.894 95.185 145.493 1.00 29.31 90 THR B N 1
ATOM 561 C CA . THR A 1 90 ? 146.008 94.285 145.261 1.00 29.31 90 THR B CA 1
ATOM 562 C C . THR A 1 90 ? 146.322 94.234 143.772 1.00 29.31 90 THR B C 1
ATOM 563 O O . THR A 1 90 ? 145.419 93.970 142.965 1.00 29.31 90 THR B O 1
ATOM 567 N N . PRO A 1 91 ? 147.565 94.483 143.366 1.00 27.76 91 PRO B N 1
ATOM 568 C CA . PRO A 1 91 ? 147.883 94.496 141.935 1.00 27.76 91 PRO B CA 1
ATOM 569 C C . PRO A 1 91 ? 147.878 93.099 141.336 1.00 27.76 91 PRO B C 1
ATOM 570 O O . PRO A 1 91 ? 148.223 92.112 141.990 1.00 27.76 91 PRO B O 1
ATOM 574 N N . ARG A 1 92 ? 147.474 93.029 140.070 1.00 24.67 92 ARG B N 1
ATOM 575 C CA . ARG A 1 92 ? 147.353 91.757 139.360 1.00 24.67 92 ARG B CA 1
ATOM 576 C C . ARG A 1 92 ? 148.613 91.497 138.535 1.00 24.67 92 ARG B C 1
ATOM 577 O O . ARG A 1 92 ? 148.608 91.469 137.304 1.00 24.67 92 ARG B O 1
ATOM 585 N N . SER A 1 93 ? 149.709 91.286 139.253 1.00 31.50 93 SER B N 1
ATOM 586 C CA . SER A 1 93 ? 151.007 91.034 138.649 1.00 31.50 93 SER B CA 1
ATOM 587 C C . SER A 1 93 ? 151.492 89.645 139.032 1.00 31.50 93 SER B C 1
ATOM 588 O O . SER A 1 93 ? 151.224 89.166 140.138 1.00 31.50 93 SER B O 1
ATOM 591 N N . ILE A 1 94 ? 152.205 89.003 138.112 1.00 34.03 94 ILE B N 1
ATOM 592 C CA . ILE A 1 94 ? 152.791 87.687 138.333 1.00 34.03 94 ILE B CA 1
ATOM 593 C C . ILE A 1 94 ? 154.304 87.844 138.325 1.00 34.03 94 ILE B C 1
ATOM 594 O O . ILE A 1 94 ? 154.881 88.333 137.346 1.00 34.03 94 ILE B O 1
ATOM 599 N N . LEU A 1 95 ? 154.943 87.435 139.416 1.00 44.25 95 LEU B N 1
ATOM 600 C CA . LEU A 1 95 ? 156.384 87.555 139.585 1.00 44.25 95 LEU B CA 1
ATOM 601 C C . LEU A 1 95 ? 157.023 86.182 139.429 1.00 44.25 95 LEU B C 1
ATOM 602 O O . LEU A 1 95 ? 156.577 85.213 140.051 1.00 44.25 95 LEU B O 1
ATOM 607 N N . ILE A 1 96 ? 158.063 86.103 138.604 1.00 46.73 96 ILE B N 1
ATOM 608 C CA . ILE A 1 96 ? 158.730 84.836 138.318 1.00 46.73 96 ILE B CA 1
ATOM 609 C C . ILE A 1 96 ? 160.203 85.096 138.025 1.00 46.73 96 ILE B C 1
ATOM 610 O O . ILE A 1 96 ? 160.547 85.928 137.180 1.00 46.73 96 ILE B O 1
ATOM 615 N N . ASP A 1 97 ? 161.073 84.386 138.742 1.00 54.25 97 ASP B N 1
ATOM 616 C CA . ASP A 1 97 ? 162.515 84.515 138.593 1.00 54.25 97 ASP B CA 1
ATOM 617 C C . ASP A 1 97 ? 163.171 83.195 138.977 1.00 54.25 97 ASP B C 1
ATOM 618 O O . ASP A 1 97 ? 162.500 82.215 139.313 1.00 54.25 97 ASP B O 1
ATOM 623 N N . MET A 1 98 ? 164.503 83.180 138.926 1.00 57.87 98 MET B N 1
ATOM 624 C CA . MET A 1 98 ? 165.286 82.041 139.391 1.00 57.87 98 MET B CA 1
ATOM 625 C C . MET A 1 98 ? 165.721 82.226 140.842 1.00 57.87 98 MET B C 1
ATOM 626 O O . MET A 1 98 ? 165.463 81.368 141.692 1.00 57.87 98 MET B O 1
ATOM 631 N N . GLU A 1 99 ? 166.382 83.343 141.136 1.00 61.45 99 GLU B N 1
ATOM 632 C CA . GLU A 1 99 ? 166.877 83.594 142.481 1.00 61.45 99 GLU B CA 1
ATOM 633 C C . GLU A 1 99 ? 165.756 84.138 143.366 1.00 61.45 99 GLU B C 1
ATOM 634 O O . GLU A 1 99 ? 164.925 84.925 142.906 1.00 61.45 99 GLU B O 1
ATOM 640 N N . PRO A 1 100 ? 165.701 83.724 144.636 1.00 63.86 100 PRO B N 1
ATOM 641 C CA . PRO A 1 100 ? 164.691 84.275 145.548 1.00 63.86 100 PRO B CA 1
ATOM 642 C C . PRO A 1 100 ? 165.082 85.604 146.171 1.00 63.86 100 PRO B C 1
ATOM 643 O O . PRO A 1 100 ? 164.267 86.187 146.900 1.00 63.86 100 PRO B O 1
ATOM 647 N N . SER A 1 101 ? 166.295 86.097 145.914 1.00 59.26 101 SER B N 1
ATOM 648 C CA . SER A 1 101 ? 166.722 87.360 146.507 1.00 59.26 101 SER B CA 1
ATOM 649 C C . SER A 1 101 ? 166.078 88.556 145.819 1.00 59.26 101 SER B C 1
ATOM 650 O O . SER A 1 101 ? 165.783 89.560 146.475 1.00 59.26 101 SER B O 1
ATOM 653 N N . VAL A 1 102 ? 165.856 88.471 144.505 1.00 57.48 102 VAL B N 1
ATOM 654 C CA . VAL A 1 102 ? 165.252 89.584 143.780 1.00 57.48 102 VAL B CA 1
ATOM 655 C C . VAL A 1 102 ? 163.756 89.692 144.062 1.00 57.48 102 VAL B C 1
ATOM 656 O O . VAL A 1 102 ? 163.177 90.775 143.909 1.00 57.48 102 VAL B O 1
ATOM 660 N N . ILE A 1 103 ? 163.116 88.610 144.506 1.00 57.00 103 ILE B N 1
ATOM 661 C CA . ILE A 1 103 ? 161.692 88.672 144.814 1.00 57.00 103 ILE B CA 1
ATOM 662 C C . ILE A 1 103 ? 161.469 89.252 146.205 1.00 57.00 103 ILE B C 1
ATOM 663 O O . ILE A 1 103 ? 160.472 89.941 146.451 1.00 57.00 103 ILE B O 1
ATOM 668 N N . ALA A 1 104 ? 162.394 88.990 147.132 1.00 58.54 104 ALA B N 1
ATOM 669 C CA . ALA A 1 104 ? 162.245 89.485 148.496 1.00 58.54 104 ALA B CA 1
ATOM 670 C C . ALA A 1 104 ? 162.405 90.998 148.571 1.00 58.54 104 ALA B C 1
ATOM 671 O O . ALA A 1 104 ? 161.792 91.641 149.431 1.00 58.54 104 ALA B O 1
ATOM 673 N N . LYS A 1 105 ? 163.213 91.585 147.686 1.00 57.84 105 LYS B N 1
ATOM 674 C CA . LYS A 1 105 ? 163.379 93.035 147.696 1.00 57.84 105 LYS B CA 1
ATOM 675 C C . LYS A 1 105 ? 162.178 93.731 147.067 1.00 57.84 105 LYS B C 1
ATOM 676 O O . LYS A 1 105 ? 161.950 94.923 147.306 1.00 57.84 105 LYS B O 1
ATOM 682 N N . SER A 1 106 ? 161.400 93.007 146.260 1.00 53.27 106 SER B N 1
ATOM 683 C CA . SER A 1 106 ? 160.213 93.593 145.649 1.00 53.27 106 SER B CA 1
ATOM 684 C C . SER A 1 106 ? 158.973 93.403 146.512 1.00 53.27 106 SER B C 1
ATOM 685 O O . SER A 1 106 ? 158.106 94.283 146.545 1.00 53.27 106 SER B O 1
ATOM 688 N N . THR A 1 107 ? 158.870 92.273 147.213 1.00 56.05 107 THR B N 1
ATOM 689 C CA . THR A 1 107 ? 157.706 92.016 148.053 1.00 56.05 107 THR B CA 1
ATOM 690 C C . THR A 1 107 ? 157.746 92.846 149.332 1.00 56.05 107 THR B C 1
ATOM 691 O O . THR A 1 107 ? 156.733 93.434 149.725 1.00 56.05 107 THR B O 1
ATOM 695 N N . SER A 1 108 ? 158.911 92.923 149.980 1.00 59.37 108 SER B N 1
ATOM 696 C CA . SER A 1 108 ? 159.026 93.667 151.229 1.00 59.37 108 SER B CA 1
ATOM 697 C C . SER A 1 108 ? 158.932 95.173 151.025 1.00 59.37 108 SER B C 1
ATOM 698 O O . SER A 1 108 ? 158.546 95.887 151.956 1.00 59.37 108 SER B O 1
ATOM 701 N N . ALA A 1 109 ? 159.276 95.671 149.835 1.00 54.63 109 ALA B N 1
ATOM 702 C CA . ALA A 1 109 ? 159.169 97.104 149.579 1.00 54.63 109 ALA B CA 1
ATOM 703 C C . ALA A 1 109 ? 157.715 97.529 149.423 1.00 54.63 109 ALA B C 1
ATOM 704 O O . ALA A 1 109 ? 157.315 98.590 149.917 1.00 54.63 109 ALA B O 1
ATOM 706 N N . LEU A 1 110 ? 156.914 96.719 148.743 1.00 54.38 110 LEU B N 1
ATOM 707 C CA . LEU A 1 110 ? 155.490 96.993 148.554 1.00 54.38 110 LEU B CA 1
ATOM 708 C C . LEU A 1 110 ? 154.688 95.817 149.092 1.00 54.38 110 LEU B C 1
ATOM 709 O O . LEU A 1 110 ? 154.546 94.797 148.392 1.00 54.38 110 LEU B O 1
ATOM 714 N N . PRO A 1 111 ? 154.148 95.901 150.312 1.00 53.78 111 PRO B N 1
ATOM 715 C CA . PRO A 1 111 ? 153.517 94.720 150.926 1.00 53.78 111 PRO B CA 1
ATOM 716 C C . PRO A 1 111 ? 152.161 94.351 150.345 1.00 53.78 111 PRO B C 1
ATOM 717 O O . PRO A 1 111 ? 151.602 93.326 150.756 1.00 53.78 111 PRO B O 1
ATOM 721 N N . MET A 1 112 ? 151.610 95.131 149.416 1.00 47.75 112 MET B N 1
ATOM 722 C CA . MET A 1 112 ? 150.289 94.823 148.882 1.00 47.75 112 MET B CA 1
ATOM 723 C C . MET A 1 112 ? 150.320 93.797 147.756 1.00 47.75 112 MET B C 1
ATOM 724 O O . MET A 1 112 ? 149.261 93.490 147.199 1.00 47.75 112 MET B O 1
ATOM 729 N N . PHE A 1 113 ? 151.492 93.268 147.405 1.00 43.43 113 PHE B N 1
ATOM 730 C CA . PHE A 1 113 ? 151.563 92.199 146.417 1.00 43.43 113 PHE B CA 1
ATOM 731 C C . PHE A 1 113 ? 150.926 90.927 146.956 1.00 43.43 113 PHE B C 1
ATOM 732 O O . PHE A 1 113 ? 151.061 90.601 148.139 1.00 43.43 113 PHE B O 1
ATOM 740 N N . ASN A 1 114 ? 150.228 90.216 146.085 1.00 47.27 114 ASN B N 1
ATOM 741 C CA . ASN A 1 114 ? 149.594 88.961 146.462 1.00 47.27 114 ASN B CA 1
ATOM 742 C C . ASN A 1 114 ? 150.695 87.915 146.591 1.00 47.27 114 ASN B C 1
ATOM 743 O O . ASN A 1 114 ? 151.423 87.674 145.619 1.00 47.27 114 ASN B O 1
ATOM 748 N N . PRO A 1 115 ? 150.860 87.278 147.755 1.00 49.24 115 PRO B N 1
ATOM 749 C CA . PRO A 1 115 ? 151.939 86.289 147.901 1.00 49.24 115 PRO B CA 1
ATOM 750 C C . PRO A 1 115 ? 151.697 85.001 147.135 1.00 49.24 115 PRO B C 1
ATOM 751 O O . PRO A 1 115 ? 152.658 84.263 146.886 1.00 49.24 115 PRO B O 1
ATOM 755 N N . ARG A 1 116 ? 150.453 84.704 146.752 1.00 48.19 116 ARG B N 1
ATOM 756 C CA . ARG A 1 116 ? 150.184 83.517 145.953 1.00 48.19 116 ARG B CA 1
ATOM 757 C C . ARG A 1 116 ? 150.612 83.685 144.501 1.00 48.19 116 ARG B C 1
ATOM 758 O O . ARG A 1 116 ? 150.806 82.682 143.806 1.00 48.19 116 ARG B O 1
ATOM 766 N N . ASN A 1 117 ? 150.762 84.925 144.030 1.00 44.07 117 ASN B N 1
ATOM 767 C CA . ASN A 1 117 ? 151.300 85.174 142.699 1.00 44.07 117 ASN B CA 1
ATOM 768 C C . ASN A 1 117 ? 152.816 85.040 142.653 1.00 44.07 117 ASN B C 1
ATOM 769 O O . ASN A 1 117 ? 153.389 84.991 141.559 1.00 44.07 117 ASN B O 1
ATOM 774 N N . VAL A 1 118 ? 153.471 84.983 143.812 1.00 52.61 118 VAL B N 1
ATOM 775 C CA . VAL A 1 118 ? 154.920 84.844 143.864 1.00 52.61 118 VAL B CA 1
ATOM 776 C C . VAL A 1 118 ? 155.305 83.409 143.531 1.00 52.61 118 VAL B C 1
ATOM 777 O O . VAL A 1 118 ? 154.774 82.455 144.113 1.00 52.61 118 VAL B O 1
ATOM 781 N N . HIS A 1 119 ? 156.232 83.249 142.588 1.00 55.35 119 HIS B N 1
ATOM 782 C CA . HIS A 1 119 ? 156.764 81.944 142.222 1.00 55.35 119 HIS B CA 1
ATOM 783 C C . HIS A 1 119 ? 158.280 81.966 142.349 1.00 55.35 119 HIS B C 1
ATOM 784 O O . HIS A 1 119 ? 158.933 82.902 141.877 1.00 55.35 119 HIS B O 1
ATOM 791 N N . LEU A 1 120 ? 158.832 80.936 142.983 1.00 59.52 120 LEU B N 1
ATOM 792 C CA . LEU A 1 120 ? 160.270 80.784 143.155 1.00 59.52 120 LEU B CA 1
ATOM 793 C C . LEU A 1 120 ? 160.714 79.476 142.519 1.00 59.52 120 LEU B C 1
ATOM 794 O O . LEU A 1 120 ? 159.974 78.487 142.529 1.00 59.52 120 LEU B O 1
ATOM 799 N N . SER A 1 121 ? 161.922 79.473 141.968 1.00 57.44 121 SER B N 1
ATOM 800 C CA . SER A 1 121 ? 162.467 78.277 141.337 1.00 57.44 121 SER B CA 1
ATOM 801 C C . SER A 1 121 ? 163.171 77.393 142.360 1.00 57.44 121 SER B C 1
ATOM 802 O O . SER A 1 121 ? 164.070 77.842 143.070 1.00 57.44 121 SER B O 1
ATOM 805 N N . ALA A 1 127 ? 170.503 79.179 138.791 1.00 63.53 127 ALA B N 1
ATOM 806 C CA . ALA A 1 127 ? 169.957 80.215 137.922 1.00 63.53 127 ALA B CA 1
ATOM 807 C C . ALA A 1 127 ? 170.198 79.878 136.454 1.00 63.53 127 ALA B C 1
ATOM 808 O O . ALA A 1 127 ? 170.991 78.992 136.134 1.00 63.53 127 ALA B O 1
ATOM 810 N N . ALA A 1 128 ? 169.509 80.588 135.566 1.00 54.65 128 ALA B N 1
ATOM 811 C CA . ALA A 1 128 ? 169.625 80.388 134.127 1.00 54.65 128 ALA B CA 1
ATOM 812 C C . ALA A 1 128 ? 170.343 81.583 133.516 1.00 54.65 128 ALA B C 1
ATOM 813 O O . ALA A 1 128 ? 169.890 82.724 133.659 1.00 54.65 128 ALA B O 1
ATOM 815 N N . ASN A 1 129 ? 171.460 81.320 132.839 1.00 51.28 129 ASN B N 1
ATOM 816 C CA . ASN A 1 129 ? 172.241 82.353 132.173 1.00 51.28 129 ASN B CA 1
ATOM 817 C C . ASN A 1 129 ? 172.206 82.223 130.656 1.00 51.28 129 ASN B C 1
ATOM 818 O O . ASN A 1 129 ? 172.988 82.889 129.968 1.00 51.28 129 ASN B O 1
ATOM 823 N N . ASN A 1 130 ? 171.324 81.384 130.117 1.00 54.07 130 ASN B N 1
ATOM 824 C CA . ASN A 1 130 ? 171.246 81.156 128.682 1.00 54.07 130 ASN B CA 1
ATOM 825 C C . ASN A 1 130 ? 169.789 80.978 128.281 1.00 54.07 130 ASN B C 1
ATOM 826 O O . ASN A 1 130 ? 168.920 80.718 129.116 1.00 54.07 130 ASN B O 1
ATOM 831 N N . TRP A 1 131 ? 169.529 81.124 126.979 1.00 48.73 131 TRP B N 1
ATOM 832 C CA . TRP A 1 131 ? 168.171 80.957 126.474 1.00 48.73 131 TRP B CA 1
ATOM 833 C C . TRP A 1 131 ? 167.755 79.492 126.454 1.00 48.73 131 TRP B C 1
ATOM 834 O O . TRP A 1 131 ? 166.569 79.185 126.618 1.00 48.73 131 TRP B O 1
ATOM 845 N N . ILE A 1 132 ? 168.710 78.582 126.247 1.00 50.76 132 ILE B N 1
ATOM 846 C CA . ILE A 1 132 ? 168.394 77.156 126.216 1.00 50.76 132 ILE B CA 1
ATOM 847 C C . ILE A 1 132 ? 168.001 76.667 127.604 1.00 50.76 132 ILE B C 1
ATOM 848 O O . ILE A 1 132 ? 167.060 75.880 127.756 1.00 50.76 132 ILE B O 1
ATOM 853 N N . ASN A 1 133 ? 168.700 77.139 128.640 1.00 50.68 133 ASN B N 1
ATOM 854 C CA . ASN A 1 133 ? 168.330 76.784 130.005 1.00 50.68 133 ASN B CA 1
ATOM 855 C C . ASN A 1 133 ? 167.006 77.416 130.413 1.00 50.68 133 ASN B C 1
ATOM 856 O O . ASN A 1 133 ? 166.295 76.867 131.262 1.00 50.68 133 ASN B O 1
ATOM 861 N N . GLY A 1 134 ? 166.660 78.557 129.825 1.00 50.69 134 GLY B N 1
ATOM 862 C CA . GLY A 1 134 ? 165.412 79.220 130.137 1.00 50.69 134 GLY B CA 1
ATOM 863 C C . GLY A 1 134 ? 164.214 78.596 129.453 1.00 50.69 134 GLY B C 1
ATOM 864 O O . GLY A 1 134 ? 163.141 78.477 130.052 1.00 50.69 134 GLY B O 1
ATOM 865 N N . TYR A 1 135 ? 164.383 78.191 128.191 1.00 49.66 135 TYR B N 1
ATOM 866 C CA . TYR A 1 135 ? 163.278 77.574 127.465 1.00 49.66 135 TYR B CA 1
ATOM 867 C C . TYR A 1 135 ? 163.066 76.127 127.885 1.00 49.66 135 TYR B C 1
ATOM 868 O O . TYR A 1 135 ? 161.946 75.614 127.786 1.00 49.66 135 TYR B O 1
ATOM 877 N N . LYS A 1 136 ? 164.122 75.452 128.345 1.00 56.20 136 LYS B N 1
ATOM 878 C CA . LYS A 1 136 ? 163.958 74.099 128.865 1.00 56.20 136 LYS B CA 1
ATOM 879 C C . LYS A 1 136 ? 163.267 74.110 130.221 1.00 56.20 136 LYS B C 1
ATOM 880 O O . LYS A 1 136 ? 162.478 73.206 130.522 1.00 56.20 136 LYS B O 1
ATOM 886 N N . TYR A 1 137 ? 163.541 75.124 131.046 1.00 57.76 137 TYR B N 1
ATOM 887 C CA . TYR A 1 137 ? 162.838 75.250 132.317 1.00 57.76 137 TYR B CA 1
ATOM 888 C C . TYR A 1 137 ? 161.379 75.629 132.093 1.00 57.76 137 TYR B C 1
ATOM 889 O O . TYR A 1 137 ? 160.509 75.283 132.898 1.00 57.76 137 TYR B O 1
ATOM 898 N N . GLY A 1 138 ? 161.087 76.322 130.991 1.00 54.33 138 GLY B N 1
ATOM 899 C CA . GLY A 1 138 ? 159.708 76.621 130.650 1.00 54.33 138 GLY B CA 1
ATOM 900 C C . GLY A 1 138 ? 158.904 75.412 130.219 1.00 54.33 138 GLY B C 1
ATOM 901 O O . GLY A 1 138 ? 157.670 75.454 130.261 1.00 54.33 138 GLY B O 1
ATOM 902 N N . THR A 1 139 ? 159.576 74.336 129.801 1.00 58.31 139 THR B N 1
ATOM 903 C CA . THR A 1 139 ? 158.876 73.131 129.369 1.00 58.31 139 THR B CA 1
ATOM 904 C C . THR A 1 139 ? 158.586 72.190 130.534 1.00 58.31 139 THR B C 1
ATOM 905 O O . THR A 1 139 ? 157.553 71.511 130.542 1.00 58.31 139 THR B O 1
ATOM 909 N N . GLU A 1 140 ? 159.483 72.133 131.520 1.00 59.50 140 GLU B N 1
ATOM 910 C CA . GLU A 1 140 ? 159.402 71.132 132.578 1.00 59.50 140 GLU B CA 1
ATOM 911 C C . GLU A 1 140 ? 158.277 71.392 133.573 1.00 59.50 140 GLU B C 1
ATOM 912 O O . GLU A 1 140 ? 157.707 70.430 134.100 1.00 59.50 140 GLU B O 1
ATOM 918 N N . GLU A 1 141 ? 157.948 72.652 133.842 1.00 59.74 141 GLU B N 1
ATOM 919 C CA . GLU A 1 141 ? 156.887 73.031 134.771 1.00 59.74 141 GLU B CA 1
ATOM 920 C C . GLU A 1 141 ? 155.815 73.884 134.095 1.00 59.74 141 GLU B C 1
ATOM 921 O O . GLU A 1 141 ? 155.451 74.956 134.582 1.00 59.74 141 GLU B O 1
ATOM 927 N N . GLU A 1 142 ? 155.334 73.417 132.937 1.00 61.41 142 GLU B N 1
ATOM 928 C CA . GLU A 1 142 ? 154.227 74.069 132.238 1.00 61.41 142 GLU B CA 1
ATOM 929 C C . GLU A 1 142 ? 152.967 74.134 133.095 1.00 61.41 142 GLU B C 1
ATOM 930 O O . GLU A 1 142 ? 152.201 75.100 133.005 1.00 61.41 142 GLU B O 1
ATOM 936 N N . GLU A 1 143 ? 152.731 73.115 133.923 1.00 61.29 143 GLU B N 1
ATOM 937 C CA . GLU A 1 143 ? 151.467 73.014 134.644 1.00 61.29 143 GLU B CA 1
ATOM 938 C C . GLU A 1 143 ? 151.352 74.026 135.779 1.00 61.29 143 GLU B C 1
ATOM 939 O O . GLU A 1 143 ? 150.248 74.506 136.057 1.00 61.29 143 GLU B O 1
ATOM 945 N N . THR A 1 144 ? 152.459 74.365 136.442 1.00 57.42 144 THR B N 1
ATOM 946 C CA . THR A 1 144 ? 152.388 75.311 137.549 1.00 57.42 144 THR B CA 1
ATOM 947 C C . THR A 1 144 ? 152.421 76.762 137.087 1.00 57.42 144 THR B C 1
ATOM 948 O O . THR A 1 144 ? 152.124 77.656 137.886 1.00 57.42 144 THR B O 1
ATOM 952 N N . LEU A 1 145 ? 152.772 77.018 135.827 1.00 52.98 145 LEU B N 1
ATOM 953 C CA . LEU A 1 145 ? 152.725 78.372 135.291 1.00 52.98 145 LEU B CA 1
ATOM 954 C C . LEU A 1 145 ? 151.398 78.669 134.609 1.00 52.98 145 LEU B C 1
ATOM 955 O O . LEU A 1 145 ? 150.872 79.778 134.740 1.00 52.98 145 LEU B O 1
ATOM 960 N N . LEU A 1 146 ? 150.845 77.692 133.884 1.00 47.89 146 LEU B N 1
ATOM 961 C CA . LEU A 1 146 ? 149.561 77.895 133.222 1.00 47.89 146 LEU B CA 1
ATOM 962 C C . LEU A 1 146 ? 148.418 77.969 134.225 1.00 47.89 146 LEU B C 1
ATOM 963 O O . LEU A 1 146 ? 147.418 78.650 133.973 1.00 47.89 146 LEU B O 1
ATOM 968 N N . ASN A 1 147 ? 148.542 77.277 135.357 1.00 45.02 147 ASN B N 1
ATOM 969 C CA . ASN A 1 147 ? 147.527 77.377 136.398 1.00 45.02 147 ASN B CA 1
ATOM 970 C C . ASN A 1 147 ? 147.632 78.688 137.164 1.00 45.02 147 ASN B C 1
ATOM 971 O O . ASN A 1 147 ? 146.621 79.186 137.670 1.00 45.02 147 ASN B O 1
ATOM 976 N N . LEU A 1 148 ? 148.835 79.260 137.257 1.00 43.83 148 LEU B N 1
ATOM 977 C CA . LEU A 1 148 ? 149.002 80.525 137.966 1.00 43.83 148 LEU B CA 1
ATOM 978 C C . LEU A 1 148 ? 148.398 81.681 137.178 1.00 43.83 148 LEU B C 1
ATOM 979 O O . LEU A 1 148 ? 147.822 82.605 137.764 1.00 43.83 148 LEU B O 1
ATOM 984 N N . ILE A 1 149 ? 148.513 81.643 135.849 1.00 40.11 149 ILE B N 1
ATOM 985 C CA . ILE A 1 149 ? 147.911 82.682 135.019 1.00 40.11 149 ILE B CA 1
ATOM 986 C C . ILE A 1 149 ? 146.392 82.573 135.037 1.00 40.11 149 ILE B C 1
ATOM 987 O O . ILE A 1 149 ? 145.690 83.590 135.083 1.00 40.11 149 ILE B O 1
ATOM 992 N N . ASP A 1 150 ? 145.859 81.348 135.033 1.00 41.85 150 ASP B N 1
ATOM 993 C CA . ASP A 1 150 ? 144.413 81.159 134.986 1.00 41.85 150 ASP B CA 1
ATOM 994 C C . ASP A 1 150 ? 143.724 81.523 136.295 1.00 41.85 150 ASP B C 1
ATOM 995 O O . ASP A 1 150 ? 142.503 81.711 136.301 1.00 41.85 150 ASP B O 1
ATOM 1000 N N . ARG A 1 151 ? 144.466 81.624 137.400 1.00 43.80 151 ARG B N 1
ATOM 1001 C CA . ARG A 1 151 ? 143.858 82.104 138.637 1.00 43.80 151 ARG B CA 1
ATOM 1002 C C . ARG A 1 151 ? 143.584 83.601 138.582 1.00 43.80 151 ARG B C 1
ATOM 1003 O O . ARG A 1 151 ? 142.622 84.075 139.195 1.00 43.80 151 ARG B O 1
ATOM 1011 N N . GLU A 1 152 ? 144.410 84.356 137.856 1.00 42.27 152 GLU B N 1
ATOM 1012 C CA . GLU A 1 152 ? 144.179 85.789 137.718 1.00 42.27 152 GLU B CA 1
ATOM 1013 C C . GLU A 1 152 ? 143.039 86.094 136.756 1.00 42.27 152 GLU B C 1
ATOM 1014 O O . GLU A 1 152 ? 142.416 87.156 136.860 1.00 42.27 152 GLU B O 1
ATOM 1020 N N . VAL A 1 153 ? 142.755 85.187 135.818 1.00 38.72 153 VAL B N 1
ATOM 1021 C CA . VAL A 1 153 ? 141.621 85.388 134.923 1.00 38.72 153 VAL B CA 1
ATOM 1022 C C . VAL A 1 153 ? 140.310 85.172 135.669 1.00 38.72 153 VAL B C 1
ATOM 1023 O O . VAL A 1 153 ? 139.282 85.768 135.322 1.00 38.72 153 VAL B O 1
ATOM 1027 N N . ASP A 1 154 ? 140.321 84.339 136.712 1.00 43.52 154 ASP B N 1
ATOM 1028 C CA . ASP A 1 154 ? 139.114 84.131 137.505 1.00 43.52 154 ASP B CA 1
ATOM 1029 C C . ASP A 1 154 ? 138.789 85.344 138.368 1.00 43.52 154 ASP B C 1
ATOM 1030 O O . ASP A 1 154 ? 137.626 85.545 138.735 1.00 43.52 154 ASP B O 1
ATOM 1035 N N . LYS A 1 155 ? 139.794 86.158 138.701 1.00 42.45 155 LYS B N 1
ATOM 1036 C CA . LYS A 1 155 ? 139.543 87.352 139.502 1.00 42.45 155 LYS B CA 1
ATOM 1037 C C . LYS A 1 155 ? 138.834 88.427 138.688 1.00 42.45 155 LYS B C 1
ATOM 1038 O O . LYS A 1 155 ? 137.921 89.092 139.190 1.00 42.45 155 LYS B O 1
ATOM 1044 N N . CYS A 1 156 ? 139.238 88.613 137.435 1.00 38.96 156 CYS B N 1
ATOM 1045 C CA . CYS A 1 156 ? 138.639 89.646 136.608 1.00 38.96 156 CYS B CA 1
ATOM 1046 C C . CYS A 1 156 ? 137.351 89.148 135.963 1.00 38.96 156 CYS B C 1
ATOM 1047 O O . CYS A 1 156 ? 137.143 87.949 135.762 1.00 38.96 156 CYS B O 1
ATOM 1050 N N . ASP A 1 157 ? 136.479 90.099 135.637 1.00 40.28 157 ASP B N 1
ATOM 1051 C CA . ASP A 1 157 ? 135.243 89.799 134.928 1.00 40.28 157 ASP B CA 1
ATOM 1052 C C . ASP A 1 157 ? 135.401 89.889 133.418 1.00 40.28 157 ASP B C 1
ATOM 1053 O O . ASP A 1 157 ? 134.619 89.277 132.682 1.00 40.28 157 ASP B O 1
ATOM 1058 N N . ASN A 1 158 ? 136.393 90.639 132.944 1.00 37.48 158 ASN B N 1
ATOM 1059 C CA . ASN A 1 158 ? 136.652 90.788 131.519 1.00 37.48 158 ASN B CA 1
ATOM 1060 C C . ASN A 1 158 ? 138.148 90.953 131.308 1.00 37.48 158 ASN B C 1
ATOM 1061 O O . ASN A 1 158 ? 138.782 91.779 131.972 1.00 37.48 158 ASN B O 1
ATOM 1066 N N . LEU A 1 159 ? 138.708 90.169 130.391 1.00 31.21 159 LEU B N 1
ATOM 1067 C CA . LEU A 1 159 ? 140.127 90.224 130.068 1.00 31.21 159 LEU B CA 1
ATOM 1068 C C . LEU A 1 159 ? 140.297 90.624 128.612 1.00 31.21 159 LEU B C 1
ATOM 1069 O O . LEU A 1 159 ? 139.677 90.028 127.725 1.00 31.21 159 LEU B O 1
ATOM 1074 N N . SER A 1 160 ? 141.134 91.633 128.369 1.00 27.02 160 SER B N 1
ATOM 1075 C CA . SER A 1 160 ? 141.379 92.085 127.006 1.00 27.02 160 SER B CA 1
ATOM 1076 C C . SER A 1 160 ? 142.840 92.351 126.688 1.00 27.02 160 SER B C 1
ATOM 1077 O O . SER A 1 160 ? 143.152 92.581 125.516 1.00 27.02 160 SER B O 1
ATOM 1080 N N . ASN A 1 161 ? 143.744 92.335 127.663 1.00 23.04 161 ASN B N 1
ATOM 1081 C CA . ASN A 1 161 ? 145.123 92.724 127.406 1.00 23.04 161 ASN B CA 1
ATOM 1082 C C . ASN A 1 161 ? 146.054 92.024 128.381 1.00 23.04 161 ASN B C 1
ATOM 1083 O O . ASN A 1 161 ? 145.806 92.021 129.589 1.00 23.04 161 ASN B O 1
ATOM 1088 N N . PHE A 1 162 ? 147.115 91.430 127.847 1.00 24.42 162 PHE B N 1
ATOM 1089 C CA . PHE A 1 162 ? 148.222 90.913 128.633 1.00 24.42 162 PHE B CA 1
ATOM 1090 C C . PHE A 1 162 ? 149.430 91.819 128.446 1.00 24.42 162 PHE B C 1
ATOM 1091 O O . PHE A 1 162 ? 149.635 92.391 127.372 1.00 24.42 162 PHE B O 1
ATOM 1099 N N . GLN A 1 163 ? 150.232 91.952 129.498 1.00 22.99 163 GLN B N 1
ATOM 1100 C CA . GLN A 1 163 ? 151.419 92.789 129.453 1.00 22.99 163 GLN B CA 1
ATOM 1101 C C . GLN A 1 163 ? 152.620 92.019 129.978 1.00 22.99 163 GLN B C 1
ATOM 1102 O O . GLN A 1 163 ? 152.497 91.164 130.859 1.00 22.99 163 GLN B O 1
ATOM 1108 N N . LEU A 1 164 ? 153.784 92.340 129.425 1.00 23.12 164 LEU B N 1
ATOM 1109 C CA . LEU A 1 164 ? 155.042 91.701 129.771 1.00 23.12 164 LEU B CA 1
ATOM 1110 C C . LEU A 1 164 ? 156.055 92.760 130.185 1.00 23.12 164 LEU B C 1
ATOM 1111 O O . LEU A 1 164 ? 155.922 93.939 129.847 1.00 23.12 164 LEU B O 1
ATOM 1116 N N . PHE A 1 165 ? 157.069 92.327 130.939 1.00 24.54 165 PHE B N 1
ATOM 1117 C CA . PHE A 1 165 ? 158.218 93.165 131.302 1.00 24.54 165 PHE B CA 1
ATOM 1118 C C . PHE A 1 165 ? 159.422 92.232 131.401 1.00 24.54 165 PHE B C 1
ATOM 1119 O O . PHE A 1 165 ? 159.671 91.635 132.452 1.00 24.54 165 PHE B O 1
ATOM 1127 N N . HIS A 1 166 ? 160.172 92.118 130.306 1.00 30.66 166 HIS B N 1
ATOM 1128 C CA . HIS A 1 166 ? 161.244 91.139 130.207 1.00 30.66 166 HIS B CA 1
ATOM 1129 C C . HIS A 1 166 ? 162.455 91.755 129.526 1.00 30.66 166 HIS B C 1
ATOM 1130 O O . HIS A 1 166 ? 162.339 92.724 128.772 1.00 30.66 166 HIS B O 1
ATOM 1137 N N . SER A 1 167 ? 163.621 91.175 129.799 1.00 38.66 167 SER B N 1
ATOM 1138 C CA . SER A 1 167 ? 164.858 91.566 129.141 1.00 38.66 167 SER B CA 1
ATOM 1139 C C . SER A 1 167 ? 165.040 90.755 127.868 1.00 38.66 167 SER B C 1
ATOM 1140 O O . SER A 1 167 ? 164.699 89.570 127.818 1.00 38.66 167 SER B O 1
ATOM 1143 N N . VAL A 1 168 ? 165.581 91.403 126.835 1.00 38.46 168 VAL B N 1
ATOM 1144 C CA . VAL A 1 168 ? 165.858 90.688 125.595 1.00 38.46 168 VAL B CA 1
ATOM 1145 C C . VAL A 1 168 ? 167.079 89.793 125.765 1.00 38.46 168 VAL B C 1
ATOM 1146 O O . VAL A 1 168 ? 167.132 88.688 125.214 1.00 38.46 168 VAL B O 1
ATOM 1150 N N . ALA A 1 169 ? 168.063 90.229 126.546 1.00 44.43 169 ALA B N 1
ATOM 1151 C CA . ALA A 1 169 ? 169.237 89.418 126.823 1.00 44.43 169 ALA B CA 1
ATOM 1152 C C . ALA A 1 169 ? 169.625 89.585 128.284 1.00 44.43 169 ALA B C 1
ATOM 1153 O O . ALA A 1 169 ? 169.070 90.416 129.008 1.00 44.43 169 ALA B O 1
ATOM 1155 N N . GLY A 1 170 ? 170.593 88.782 128.716 1.00 51.02 170 GLY B N 1
ATOM 1156 C CA . GLY A 1 170 ? 171.077 88.858 130.079 1.00 51.02 170 GLY B CA 1
ATOM 1157 C C . GLY A 1 170 ? 170.503 87.804 131.002 1.00 51.02 170 GLY B C 1
ATOM 1158 O O . GLY A 1 170 ? 170.937 86.648 130.981 1.00 51.02 170 GLY B O 1
ATOM 1159 N N . GLY A 1 171 ? 169.524 88.190 131.816 1.00 49.18 171 GLY B N 1
ATOM 1160 C CA . GLY A 1 171 ? 168.984 87.322 132.839 1.00 49.18 171 GLY B CA 1
ATOM 1161 C C . GLY A 1 171 ? 168.101 86.216 132.288 1.00 49.18 171 GLY B C 1
ATOM 1162 O O . GLY A 1 171 ? 168.067 85.925 131.092 1.00 49.18 171 GLY B O 1
ATOM 1163 N N . THR A 1 172 ? 167.365 85.587 133.207 1.00 52.89 172 THR B N 1
ATOM 1164 C CA . THR A 1 172 ? 166.491 84.473 132.861 1.00 52.89 172 THR B CA 1
ATOM 1165 C C . THR A 1 172 ? 165.205 84.913 132.176 1.00 52.89 172 THR B C 1
ATOM 1166 O O . THR A 1 172 ? 164.458 84.053 131.697 1.00 52.89 172 THR B O 1
ATOM 1170 N N . GLY A 1 173 ? 164.928 86.217 132.116 1.00 49.25 173 GLY B N 1
ATOM 1171 C CA . GLY A 1 173 ? 163.726 86.695 131.456 1.00 49.25 173 GLY B CA 1
ATOM 1172 C C . GLY A 1 173 ? 163.743 86.541 129.952 1.00 49.25 173 GLY B C 1
ATOM 1173 O O . GLY A 1 173 ? 162.685 86.624 129.319 1.00 49.25 173 GLY B O 1
ATOM 1174 N N . SER A 1 174 ? 164.919 86.330 129.362 1.00 45.43 174 SER B N 1
ATOM 1175 C CA . SER A 1 174 ? 164.981 86.066 127.930 1.00 45.43 174 SER B CA 1
ATOM 1176 C C . SER A 1 174 ? 164.552 84.640 127.617 1.00 45.43 174 SER B C 1
ATOM 1177 O O . SER A 1 174 ? 163.899 84.393 126.597 1.00 45.43 174 SER B O 1
ATOM 1180 N N . GLY A 1 175 ? 164.906 83.690 128.480 1.00 46.97 175 GLY B N 1
ATOM 1181 C CA . GLY A 1 175 ? 164.593 82.295 128.238 1.00 46.97 175 GLY B CA 1
ATOM 1182 C C . GLY A 1 175 ? 163.197 81.873 128.649 1.00 46.97 175 GLY B C 1
ATOM 1183 O O . GLY A 1 175 ? 162.408 81.433 127.807 1.00 46.97 175 GLY B O 1
ATOM 1184 N N . VAL A 1 176 ? 162.872 82.001 129.937 1.00 47.59 176 VAL B N 1
ATOM 1185 C CA . VAL A 1 176 ? 161.556 81.578 130.406 1.00 47.59 176 VAL B CA 1
ATOM 1186 C C . VAL A 1 176 ? 160.490 82.627 130.105 1.00 47.59 176 VAL B C 1
ATOM 1187 O O . VAL A 1 176 ? 159.302 82.289 130.019 1.00 47.59 176 VAL B O 1
ATOM 1191 N N . GLY A 1 177 ? 160.880 83.888 129.906 1.00 46.34 177 GLY B N 1
ATOM 1192 C CA . GLY A 1 177 ? 159.924 84.875 129.440 1.00 46.34 177 GLY B CA 1
ATOM 1193 C C . GLY A 1 177 ? 159.510 84.644 128.003 1.00 46.34 177 GLY B C 1
ATOM 1194 O O . GLY A 1 177 ? 158.413 85.037 127.598 1.00 46.34 177 GLY B O 1
ATOM 1195 N N . SER A 1 178 ? 160.377 84.004 127.215 1.00 43.69 178 SER B N 1
ATOM 1196 C CA . SER A 1 178 ? 160.012 83.627 125.855 1.00 43.69 178 SER B CA 1
ATOM 1197 C C . SER A 1 178 ? 159.006 82.486 125.840 1.00 43.69 178 SER B C 1
ATOM 1198 O O . SER A 1 178 ? 158.231 82.357 124.886 1.00 43.69 178 SER B O 1
ATOM 1201 N N . LYS A 1 179 ? 159.009 81.644 126.873 1.00 46.02 179 LYS B N 1
ATOM 1202 C CA . LYS A 1 179 ? 158.045 80.554 126.934 1.00 46.02 179 LYS B CA 1
ATOM 1203 C C . LYS A 1 179 ? 156.705 81.023 127.486 1.00 46.02 179 LYS B C 1
ATOM 1204 O O . LYS A 1 179 ? 155.656 80.526 127.060 1.00 46.02 179 LYS B O 1
ATOM 1210 N N . MET A 1 180 ? 156.720 81.991 128.407 1.00 45.36 180 MET B N 1
ATOM 1211 C CA . MET A 1 180 ? 155.479 82.466 129.011 1.00 45.36 180 MET B CA 1
ATOM 1212 C C . MET A 1 180 ? 154.619 83.232 128.014 1.00 45.36 180 MET B C 1
ATOM 1213 O O . MET A 1 180 ? 153.390 83.236 128.137 1.00 45.36 180 MET B O 1
ATOM 1218 N N . LEU A 1 181 ? 155.232 83.876 127.019 1.00 38.83 181 LEU B N 1
ATOM 1219 C CA . LEU A 1 181 ? 154.445 84.512 125.971 1.00 38.83 181 LEU B CA 1
ATOM 1220 C C . LEU A 1 181 ? 153.910 83.509 124.957 1.00 38.83 181 LEU B C 1
ATOM 1221 O O . LEU A 1 181 ? 153.035 83.863 124.158 1.00 38.83 181 LEU B O 1
ATOM 1226 N N . GLU A 1 182 ? 154.412 82.273 124.969 1.00 42.91 182 GLU B N 1
ATOM 1227 C CA . GLU A 1 182 ? 153.886 81.248 124.077 1.00 42.91 182 GLU B CA 1
ATOM 1228 C C . GLU A 1 182 ? 152.722 80.489 124.700 1.00 42.91 182 GLU B C 1
ATOM 1229 O O . GLU A 1 182 ? 151.821 80.048 123.979 1.00 42.91 182 GLU B O 1
ATOM 1235 N N . VAL A 1 183 ? 152.718 80.327 126.028 1.00 42.85 183 VAL B N 1
ATOM 1236 C CA . VAL A 1 183 ? 151.612 79.644 126.699 1.00 42.85 183 VAL B CA 1
ATOM 1237 C C . VAL A 1 183 ? 150.367 80.506 126.811 1.00 42.85 183 VAL B C 1
ATOM 1238 O O . VAL A 1 183 ? 149.315 80.006 127.226 1.00 42.85 183 VAL B O 1
ATOM 1242 N N . ILE A 1 184 ? 150.457 81.794 126.477 1.00 41.56 184 ILE B N 1
ATOM 1243 C CA . ILE A 1 184 ? 149.256 82.615 126.371 1.00 41.56 184 ILE B CA 1
ATOM 1244 C C . ILE A 1 184 ? 148.466 82.234 125.125 1.00 41.56 184 ILE B C 1
ATOM 1245 O O . ILE A 1 184 ? 147.229 82.198 125.140 1.00 41.56 184 ILE B O 1
ATOM 1250 N N . SER A 1 185 ? 149.168 81.915 124.034 1.00 43.50 185 SER B N 1
ATOM 1251 C CA . SER A 1 185 ? 148.497 81.681 122.760 1.00 43.50 185 SER B CA 1
ATOM 1252 C C . SER A 1 185 ? 147.775 80.338 122.731 1.00 43.50 185 SER B C 1
ATOM 1253 O O . SER A 1 185 ? 146.656 80.245 122.215 1.00 43.50 185 SER B O 1
ATOM 1256 N N . ASP A 1 186 ? 148.391 79.286 123.275 1.00 47.64 186 ASP B N 1
ATOM 1257 C CA . ASP A 1 186 ? 147.782 77.962 123.172 1.00 47.64 186 ASP B CA 1
ATOM 1258 C C . ASP A 1 186 ? 146.624 77.785 124.149 1.00 47.64 186 ASP B C 1
ATOM 1259 O O . ASP A 1 186 ? 145.767 76.918 123.940 1.00 47.64 186 ASP B O 1
ATOM 1264 N N . ARG A 1 187 ? 146.582 78.588 125.213 1.00 41.51 187 ARG B N 1
ATOM 1265 C CA . ARG A 1 187 ? 145.542 78.427 126.223 1.00 41.51 187 ARG B CA 1
ATOM 1266 C C . ARG A 1 187 ? 144.324 79.296 125.928 1.00 41.51 187 ARG B C 1
ATOM 1267 O O . ARG A 1 187 ? 143.186 78.863 126.139 1.00 41.51 187 ARG B O 1
ATOM 1275 N N . TYR A 1 188 ? 144.536 80.518 125.439 1.00 36.57 188 TYR B N 1
ATOM 1276 C CA . TYR A 1 188 ? 143.451 81.464 125.212 1.00 36.57 188 TYR B CA 1
ATOM 1277 C C . TYR A 1 188 ? 143.172 81.713 123.735 1.00 36.57 188 TYR B C 1
ATOM 1278 O O . TYR A 1 188 ? 142.330 82.557 123.410 1.00 36.57 188 TYR B O 1
ATOM 1287 N N . GLY A 1 189 ? 143.849 81.005 122.835 1.00 35.74 189 GLY B N 1
ATOM 1288 C CA . GLY A 1 189 ? 143.588 81.168 121.419 1.00 35.74 189 GLY B CA 1
ATOM 1289 C C . GLY A 1 189 ? 144.142 82.427 120.795 1.00 35.74 189 GLY B C 1
ATOM 1290 O O . GLY A 1 189 ? 143.741 82.766 119.676 1.00 35.74 189 GLY B O 1
ATOM 1291 N N . HIS A 1 190 ? 145.045 83.129 121.491 1.00 32.60 190 HIS B N 1
ATOM 1292 C CA . HIS A 1 190 ? 145.730 84.328 120.994 1.00 32.60 190 HIS B CA 1
ATOM 1293 C C . HIS A 1 190 ? 144.748 85.432 120.603 1.00 32.60 190 HIS B C 1
ATOM 1294 O O . HIS A 1 190 ? 144.941 86.131 119.606 1.00 32.60 190 HIS B O 1
ATOM 1301 N N . LYS A 1 191 ? 143.680 85.596 121.380 1.00 27.64 191 LYS B N 1
ATOM 1302 C CA . LYS A 1 191 ? 142.736 86.687 121.187 1.00 27.64 191 LYS B CA 1
ATOM 1303 C C . LYS A 1 191 ? 142.978 87.837 122.154 1.00 27.64 191 LYS B C 1
ATOM 1304 O O . LYS A 1 191 ? 142.206 88.800 122.164 1.00 27.64 191 LYS B O 1
ATOM 1310 N N . LYS A 1 192 ? 144.030 87.756 122.963 1.00 26.51 192 LYS B N 1
ATOM 1311 C CA . LYS A 1 192 ? 144.382 88.793 123.921 1.00 26.51 192 LYS B CA 1
ATOM 1312 C C . LYS A 1 192 ? 145.571 89.589 123.401 1.00 26.51 192 LYS B C 1
ATOM 1313 O O . LYS A 1 192 ? 146.513 89.022 122.839 1.00 26.51 192 LYS B O 1
ATOM 1319 N N . LEU A 1 193 ? 145.522 90.903 123.591 1.00 22.39 193 LEU B N 1
ATOM 1320 C CA . LEU A 1 193 ? 146.575 91.784 123.107 1.00 22.39 193 LEU B CA 1
ATOM 1321 C C . LEU A 1 193 ? 147.796 91.665 124.011 1.00 22.39 193 LEU B C 1
ATOM 1322 O O . LEU A 1 193 ? 147.698 91.873 125.225 1.00 22.39 193 LEU B O 1
ATOM 1327 N N . LEU A 1 194 ? 148.942 91.332 123.424 1.00 22.55 194 LEU B N 1
ATOM 1328 C CA . LEU A 1 194 ? 150.192 91.185 124.160 1.00 22.55 194 LEU B CA 1
ATOM 1329 C C . LEU A 1 194 ? 151.092 92.385 123.894 1.00 22.55 194 LEU B C 1
ATOM 1330 O O . LEU A 1 194 ? 151.507 92.615 122.753 1.00 22.55 194 LEU B O 1
ATOM 1335 N N . ASN A 1 195 ? 151.392 93.142 124.945 1.00 20.64 195 ASN B N 1
ATOM 1336 C CA . ASN A 1 195 ? 152.383 94.210 124.905 1.00 20.64 195 ASN B CA 1
ATOM 1337 C C . ASN A 1 195 ? 153.597 93.737 125.688 1.00 20.64 195 ASN B C 1
ATOM 1338 O O . ASN A 1 195 ? 153.478 93.384 126.866 1.00 20.64 195 ASN B O 1
ATOM 1343 N N . THR A 1 196 ? 154.759 93.727 125.039 1.00 22.22 196 THR B N 1
ATOM 1344 C CA . THR A 1 196 ? 155.921 93.060 125.611 1.00 22.22 196 THR B CA 1
ATOM 1345 C C . THR A 1 196 ? 156.794 93.972 126.460 1.00 22.22 196 THR B C 1
ATOM 1346 O O . THR A 1 196 ? 157.367 93.498 127.448 1.00 22.22 196 THR B O 1
ATOM 1350 N N . PHE A 1 197 ? 156.913 95.252 126.090 1.00 20.05 197 PHE B N 1
ATOM 1351 C CA . PHE A 1 197 ? 157.694 96.255 126.824 1.00 20.05 197 PHE B CA 1
ATOM 1352 C C . PHE A 1 197 ? 159.141 95.802 127.025 1.00 20.05 197 PHE B C 1
ATOM 1353 O O . PHE A 1 197 ? 159.684 95.836 128.131 1.00 20.05 197 PHE B O 1
ATOM 1361 N N . SER A 1 198 ? 159.763 95.364 125.934 1.00 24.61 198 SER B N 1
ATOM 1362 C CA . SER A 1 198 ? 161.076 94.741 126.011 1.00 24.61 198 SER B CA 1
ATOM 1363 C C . SER A 1 198 ? 162.167 95.776 126.253 1.00 24.61 198 SER B C 1
ATOM 1364 O O . SER A 1 198 ? 162.076 96.926 125.816 1.00 24.61 198 SER B O 1
ATOM 1367 N N . ILE A 1 199 ? 163.213 95.350 126.955 1.00 28.83 199 ILE B N 1
ATOM 1368 C CA . ILE A 1 199 ? 164.387 96.172 127.222 1.00 28.83 199 ILE B CA 1
ATOM 1369 C C . ILE A 1 199 ? 165.559 95.543 126.482 1.00 28.83 199 ILE B C 1
ATOM 1370 O O . ILE A 1 199 ? 166.048 94.473 126.867 1.00 28.83 199 ILE B O 1
ATOM 1375 N N . PHE A 1 200 ? 166.004 96.197 125.415 1.00 31.09 200 PHE B N 1
ATOM 1376 C CA . PHE A 1 200 ? 167.131 95.688 124.650 1.00 31.09 200 PHE B CA 1
ATOM 1377 C C . PHE A 1 200 ? 168.429 95.898 125.429 1.00 31.09 200 PHE B C 1
ATOM 1378 O O . PHE A 1 200 ? 168.563 96.888 126.155 1.00 31.09 200 PHE B O 1
ATOM 1386 N N . PRO A 1 201 ? 169.393 94.987 125.310 1.00 36.88 201 PRO B N 1
ATOM 1387 C CA . PRO A 1 201 ? 170.629 95.116 126.086 1.00 36.88 201 PRO B CA 1
ATOM 1388 C C . PRO A 1 201 ? 171.516 96.235 125.562 1.00 36.88 201 PRO B C 1
ATOM 1389 O O . PRO A 1 201 ? 171.354 96.733 124.446 1.00 36.88 201 PRO B O 1
ATOM 1393 N N . SER A 1 202 ? 172.469 96.628 126.402 1.00 44.40 202 SER B N 1
ATOM 1394 C CA . SER A 1 202 ? 173.414 97.669 126.026 1.00 44.40 202 SER B CA 1
ATOM 1395 C C . SER A 1 202 ? 174.457 97.120 125.061 1.00 44.40 202 SER B C 1
ATOM 1396 O O . SER A 1 202 ? 175.010 96.037 125.279 1.00 44.40 202 SER B O 1
ATOM 1399 N N . ASN A 1 203 ? 174.740 97.903 124.016 1.00 46.22 203 ASN B N 1
ATOM 1400 C CA . ASN A 1 203 ? 175.637 97.588 122.885 1.00 46.22 203 ASN B CA 1
ATOM 1401 C C . ASN A 1 203 ? 175.641 96.125 122.430 1.00 46.22 203 ASN B C 1
ATOM 1402 O O . ASN A 1 203 ? 176.626 95.640 121.873 1.00 46.22 203 ASN B O 1
ATOM 1407 N N . VAL A 1 209 ? 180.277 90.971 126.498 1.00 57.19 209 VAL B N 1
ATOM 1408 C CA . VAL A 1 209 ? 179.496 89.870 127.044 1.00 57.19 209 VAL B CA 1
ATOM 1409 C C . VAL A 1 209 ? 179.338 88.785 125.981 1.00 57.19 209 VAL B C 1
ATOM 1410 O O . VAL A 1 209 ? 178.926 89.063 124.855 1.00 57.19 209 VAL B O 1
ATOM 1414 N N . VAL A 1 210 ? 179.672 87.546 126.350 1.00 61.79 210 VAL B N 1
ATOM 1415 C CA . VAL A 1 210 ? 179.685 86.454 125.381 1.00 61.79 210 VAL B CA 1
ATOM 1416 C C . VAL A 1 210 ? 178.270 85.975 125.070 1.00 61.79 210 VAL B C 1
ATOM 1417 O O . VAL A 1 210 ? 177.947 85.682 123.912 1.00 61.79 210 VAL B O 1
ATOM 1421 N N . VAL A 1 211 ? 177.404 85.898 126.080 1.00 57.11 211 VAL B N 1
ATOM 1422 C CA . VAL A 1 211 ? 176.071 85.340 125.874 1.00 57.11 211 VAL B CA 1
ATOM 1423 C C . VAL A 1 211 ? 175.150 86.352 125.185 1.00 57.11 211 VAL B C 1
ATOM 1424 O O . VAL A 1 211 ? 174.195 85.963 124.501 1.00 57.11 211 VAL B O 1
ATOM 1428 N N . GLN A 1 212 ? 175.452 87.644 125.304 1.00 53.42 212 GLN B N 1
ATOM 1429 C CA . GLN A 1 212 ? 174.559 88.698 124.822 1.00 53.42 212 GLN B CA 1
ATOM 1430 C C . GLN A 1 212 ? 174.262 88.707 123.317 1.00 53.42 212 GLN B C 1
ATOM 1431 O O . GLN A 1 212 ? 173.123 89.058 122.961 1.00 53.42 212 GLN B O 1
ATOM 1437 N N . PRO A 1 213 ? 175.190 88.390 122.393 1.00 52.49 213 PRO B N 1
ATOM 1438 C CA . PRO A 1 213 ? 174.791 88.403 120.970 1.00 52.49 213 PRO B CA 1
ATOM 1439 C C . PRO A 1 213 ? 173.745 87.361 120.604 1.00 52.49 213 PRO B C 1
ATOM 1440 O O . PRO A 1 213 ? 172.714 87.712 120.014 1.00 52.49 213 PRO B O 1
ATOM 1444 N N . TYR A 1 214 ? 173.972 86.087 120.937 1.00 59.86 214 TYR B N 1
ATOM 1445 C CA . TYR A 1 214 ? 173.045 85.045 120.509 1.00 59.86 214 TYR B CA 1
ATOM 1446 C C . TYR A 1 214 ? 171.856 84.892 121.446 1.00 59.86 214 TYR B C 1
ATOM 1447 O O . TYR A 1 214 ? 170.950 84.108 121.143 1.00 59.86 214 TYR B O 1
ATOM 1456 N N . ASN A 1 215 ? 171.838 85.600 122.577 1.00 52.36 215 ASN B N 1
ATOM 1457 C CA . ASN A 1 215 ? 170.643 85.576 123.406 1.00 52.36 215 ASN B CA 1
ATOM 1458 C C . ASN A 1 215 ? 169.553 86.402 122.753 1.00 52.36 215 ASN B C 1
ATOM 1459 O O . ASN A 1 215 ? 168.368 86.044 122.812 1.00 52.36 215 ASN B O 1
ATOM 1464 N N . THR A 1 216 ? 169.968 87.454 122.040 1.00 48.35 216 THR B N 1
ATOM 1465 C CA . THR A 1 216 ? 169.036 88.405 121.448 1.00 48.35 216 THR B CA 1
ATOM 1466 C C . THR A 1 216 ? 168.357 87.826 120.214 1.00 48.35 216 THR B C 1
ATOM 1467 O O . THR A 1 216 ? 167.157 88.033 120.002 1.00 48.35 216 THR B O 1
ATOM 1471 N N . ILE A 1 217 ? 169.105 87.085 119.397 1.00 50.87 217 ILE B N 1
ATOM 1472 C CA . ILE A 1 217 ? 168.565 86.596 118.135 1.00 50.87 217 ILE B CA 1
ATOM 1473 C C . ILE A 1 217 ? 167.638 85.402 118.326 1.00 50.87 217 ILE B C 1
ATOM 1474 O O . ILE A 1 217 ? 166.848 85.093 117.426 1.00 50.87 217 ILE B O 1
ATOM 1479 N N . LEU A 1 218 ? 167.691 84.733 119.475 1.00 48.29 218 LEU B N 1
ATOM 1480 C CA . LEU A 1 218 ? 166.807 83.600 119.707 1.00 48.29 218 LEU B CA 1
ATOM 1481 C C . LEU A 1 218 ? 165.468 84.009 120.297 1.00 48.29 218 LEU B C 1
ATOM 1482 O O . LEU A 1 218 ? 164.440 83.427 119.935 1.00 48.29 218 LEU B O 1
ATOM 1487 N N . THR A 1 219 ? 165.450 84.993 121.200 1.00 37.78 219 THR B N 1
ATOM 1488 C CA . THR A 1 219 ? 164.184 85.420 121.786 1.00 37.78 219 THR B CA 1
ATOM 1489 C C . THR A 1 219 ? 163.431 86.363 120.857 1.00 37.78 219 THR B C 1
ATOM 1490 O O . THR A 1 219 ? 162.214 86.529 120.991 1.00 37.78 219 THR B O 1
ATOM 1494 N N . LEU A 1 220 ? 164.133 86.993 119.910 1.00 35.50 220 LEU B N 1
ATOM 1495 C CA . LEU A 1 220 ? 163.471 87.922 119.003 1.00 35.50 220 LEU B CA 1
ATOM 1496 C C . LEU A 1 220 ? 162.633 87.199 117.960 1.00 35.50 220 LEU B C 1
ATOM 1497 O O . LEU A 1 220 ? 161.667 87.778 117.454 1.00 35.50 220 LEU B O 1
ATOM 1502 N N . LYS A 1 221 ? 162.975 85.951 117.630 1.00 40.42 221 LYS B N 1
ATOM 1503 C CA . LYS A 1 221 ? 162.123 85.161 116.748 1.00 40.42 221 LYS B CA 1
ATOM 1504 C C . LYS A 1 221 ? 160.795 84.846 117.422 1.00 40.42 221 LYS B C 1
ATOM 1505 O O . LYS A 1 221 ? 159.731 84.939 116.798 1.00 40.42 221 LYS B O 1
ATOM 1511 N N . ARG A 1 222 ? 160.837 84.479 118.705 1.00 36.26 222 ARG B N 1
ATOM 1512 C CA . ARG A 1 222 ? 159.606 84.281 119.459 1.00 36.26 222 ARG B CA 1
ATOM 1513 C C . ARG A 1 222 ? 158.926 85.600 119.792 1.00 36.26 222 ARG B C 1
ATOM 1514 O O . ARG A 1 222 ? 157.717 85.614 120.045 1.00 36.26 222 ARG B O 1
ATOM 1522 N N . LEU A 1 223 ? 159.675 86.704 119.801 1.00 28.38 223 LEU B N 1
ATOM 1523 C CA . LEU A 1 223 ? 159.078 88.001 120.098 1.00 28.38 223 LEU B CA 1
ATOM 1524 C C . LEU A 1 223 ? 158.259 88.511 118.921 1.00 28.38 223 LEU B C 1
ATOM 1525 O O . LEU A 1 223 ? 157.213 89.141 119.113 1.00 28.38 223 LEU B O 1
ATOM 1530 N N . ILE A 1 224 ? 158.717 88.254 117.693 1.00 30.47 224 ILE B N 1
ATOM 1531 C CA . ILE A 1 224 ? 157.986 88.713 116.516 1.00 30.47 224 ILE B CA 1
ATOM 1532 C C . ILE A 1 224 ? 156.961 87.701 116.033 1.00 30.47 224 ILE B C 1
ATOM 1533 O O . ILE A 1 224 ? 156.322 87.930 114.994 1.00 30.47 224 ILE B O 1
ATOM 1538 N N . ASP A 1 225 ? 156.779 86.593 116.747 1.00 30.37 225 ASP B N 1
ATOM 1539 C CA . ASP A 1 225 ? 155.815 85.577 116.354 1.00 30.37 225 ASP B CA 1
ATOM 1540 C C . ASP A 1 225 ? 154.630 85.469 117.302 1.00 30.37 225 ASP B C 1
ATOM 1541 O O . ASP A 1 225 ? 153.531 85.124 116.858 1.00 30.37 225 ASP B O 1
ATOM 1546 N N . TYR A 1 226 ? 154.815 85.761 118.587 1.00 29.27 226 TYR B N 1
ATOM 1547 C CA . TYR A 1 226 ? 153.776 85.589 119.599 1.00 29.27 226 TYR B CA 1
ATOM 1548 C C . TYR A 1 226 ? 153.542 86.887 120.362 1.00 29.27 226 TYR B C 1
ATOM 1549 O O . TYR A 1 226 ? 153.500 86.911 121.594 1.00 29.27 226 TYR B O 1
ATOM 1558 N N . SER A 1 227 ? 153.387 87.994 119.640 1.00 23.45 227 SER B N 1
ATOM 1559 C CA . SER A 1 227 ? 153.125 89.280 120.271 1.00 23.45 227 SER B CA 1
ATOM 1560 C C . SER A 1 227 ? 152.234 90.114 119.361 1.00 23.45 227 SER B C 1
ATOM 1561 O O . SER A 1 227 ? 151.880 89.701 118.253 1.00 23.45 227 SER B O 1
ATOM 1564 N N . ASP A 1 228 ? 151.869 91.301 119.844 1.00 22.34 228 ASP B N 1
ATOM 1565 C CA . ASP A 1 228 ? 150.997 92.196 119.093 1.00 22.34 228 ASP B CA 1
ATOM 1566 C C . ASP A 1 228 ? 151.559 93.612 119.054 1.00 22.34 228 ASP B C 1
ATOM 1567 O O . ASP A 1 228 ? 151.258 94.378 118.134 1.00 22.34 228 ASP B O 1
ATOM 1572 N N . ALA A 1 229 ? 152.374 93.966 120.046 1.00 18.93 229 ALA B N 1
ATOM 1573 C CA . ALA A 1 229 ? 153.019 95.271 120.097 1.00 18.93 229 ALA B CA 1
ATOM 1574 C C . ALA A 1 229 ? 154.245 95.171 120.990 1.00 18.93 229 ALA B C 1
ATOM 1575 O O . ALA A 1 229 ? 154.236 94.435 121.980 1.00 18.93 229 ALA B O 1
ATOM 1577 N N . THR A 1 230 ? 155.292 95.912 120.639 1.00 19.15 230 THR B N 1
ATOM 1578 C CA . THR A 1 230 ? 156.551 95.882 121.371 1.00 19.15 230 THR B CA 1
ATOM 1579 C C . THR A 1 230 ? 157.094 97.295 121.518 1.00 19.15 230 THR B C 1
ATOM 1580 O O . THR A 1 230 ? 157.287 97.996 120.520 1.00 19.15 230 THR B O 1
ATOM 1584 N N . PHE A 1 231 ? 157.338 97.707 122.759 1.00 19.38 231 PHE B N 1
ATOM 1585 C CA . PHE A 1 231 ? 157.952 98.998 123.058 1.00 19.38 231 PHE B CA 1
ATOM 1586 C C . PHE A 1 231 ? 159.422 98.736 123.367 1.00 19.38 231 PHE B C 1
ATOM 1587 O O . PHE A 1 231 ? 159.758 98.215 124.433 1.00 19.38 231 PHE B O 1
ATOM 1595 N N . VAL A 1 232 ? 160.299 99.095 122.434 1.00 21.71 232 VAL B N 1
ATOM 1596 C CA . VAL A 1 232 ? 161.722 98.813 122.587 1.00 21.71 232 VAL B CA 1
ATOM 1597 C C . VAL A 1 232 ? 162.361 99.861 123.487 1.00 21.71 232 VAL B C 1
ATOM 1598 O O . VAL A 1 232 ? 161.984 101.039 123.469 1.00 21.71 232 VAL B O 1
ATOM 1602 N N . PHE A 1 233 ? 163.328 99.426 124.289 1.00 25.44 233 PHE B N 1
ATOM 1603 C CA . PHE A 1 233 ? 164.064 100.300 125.192 1.00 25.44 233 PHE B CA 1
ATOM 1604 C C . PHE A 1 233 ? 165.523 99.873 125.194 1.00 25.44 233 PHE B C 1
ATOM 1605 O O . PHE A 1 233 ? 165.832 98.722 125.514 1.00 25.44 233 PHE B O 1
ATOM 1613 N N . HIS A 1 234 ? 166.413 100.794 124.839 1.00 32.28 234 HIS B N 1
ATOM 1614 C CA . HIS A 1 234 ? 167.848 100.540 124.841 1.00 32.28 234 HIS B CA 1
ATOM 1615 C C . HIS A 1 234 ? 168.431 100.957 126.184 1.00 32.28 234 HIS B C 1
ATOM 1616 O O . HIS A 1 234 ? 168.148 102.055 126.674 1.00 32.28 234 HIS B O 1
ATOM 1623 N N . ASN A 1 235 ? 169.244 100.080 126.774 1.00 35.76 235 ASN B N 1
ATOM 1624 C CA . ASN A 1 235 ? 169.884 100.407 128.042 1.00 35.76 235 ASN B CA 1
ATOM 1625 C C . ASN A 1 235 ? 171.063 101.351 127.851 1.00 35.76 235 ASN B C 1
ATOM 1626 O O . ASN A 1 235 ? 171.308 102.211 128.703 1.00 35.76 235 ASN B O 1
ATOM 1631 N N . ASP A 1 236 ? 171.805 101.205 126.749 1.00 44.52 236 ASP B N 1
ATOM 1632 C CA . ASP A 1 236 ? 172.943 102.085 126.500 1.00 44.52 236 ASP B CA 1
ATOM 1633 C C . ASP A 1 236 ? 172.498 103.498 126.149 1.00 44.52 236 ASP B C 1
ATOM 1634 O O . ASP A 1 236 ? 173.226 104.461 126.416 1.00 44.52 236 ASP B O 1
ATOM 1639 N N . SER A 1 237 ? 171.318 103.643 125.553 1.00 43.16 237 SER B N 1
ATOM 1640 C CA . SER A 1 237 ? 170.742 104.950 125.274 1.00 43.16 237 SER B CA 1
ATOM 1641 C C . SER A 1 237 ? 169.832 105.435 126.392 1.00 43.16 237 SER B C 1
ATOM 1642 O O . SER A 1 237 ? 169.126 106.433 126.211 1.00 43.16 237 SER B O 1
ATOM 1645 N N . LEU A 1 238 ? 169.817 104.745 127.533 1.00 43.25 238 LEU B N 1
ATOM 1646 C CA . LEU A 1 238 ? 168.948 105.143 128.634 1.00 43.25 238 LEU B CA 1
ATOM 1647 C C . LEU A 1 238 ? 169.647 106.098 129.591 1.00 43.25 238 LEU B C 1
ATOM 1648 O O . LEU A 1 238 ? 169.010 107.018 130.114 1.00 43.25 238 LEU B O 1
ATOM 1653 N N . ASN A 1 239 ? 170.945 105.897 129.829 1.00 49.55 239 ASN B N 1
ATOM 1654 C CA . ASN A 1 239 ? 171.700 106.809 130.680 1.00 49.55 239 ASN B CA 1
ATOM 1655 C C . ASN A 1 239 ? 171.970 108.143 130.004 1.00 49.55 239 ASN B C 1
ATOM 1656 O O . ASN A 1 239 ? 172.318 109.111 130.689 1.00 49.55 239 ASN B O 1
ATOM 1661 N N . ARG A 1 240 ? 171.841 108.210 128.680 1.00 48.48 240 ARG B N 1
ATOM 1662 C CA . ARG A 1 240 ? 171.976 109.484 127.987 1.00 48.48 240 ARG B CA 1
ATOM 1663 C C . ARG A 1 240 ? 170.794 110.400 128.280 1.00 48.48 240 ARG B C 1
ATOM 1664 O O . ARG A 1 240 ? 170.954 111.625 128.334 1.00 48.48 240 ARG B O 1
ATOM 1672 N N . ILE A 1 241 ? 169.612 109.824 128.502 1.00 43.40 241 ILE B N 1
ATOM 1673 C CA . ILE A 1 241 ? 168.426 110.629 128.773 1.00 43.40 241 ILE B CA 1
ATOM 1674 C C . ILE A 1 241 ? 168.489 111.213 130.178 1.00 43.40 241 ILE B C 1
ATOM 1675 O O . ILE A 1 241 ? 168.433 112.435 130.364 1.00 43.40 241 ILE B O 1
ATOM 1680 N N . GLU A 1 242 ? 168.613 110.352 131.186 1.00 46.47 242 GLU B N 1
ATOM 1681 C CA . GLU A 1 242 ? 168.651 110.770 132.583 1.00 46.47 242 GLU B CA 1
ATOM 1682 C C . GLU A 1 242 ? 170.100 111.036 132.972 1.00 46.47 242 GLU B C 1
ATOM 1683 O O . GLU A 1 242 ? 170.904 110.104 133.073 1.00 46.47 242 GLU B O 1
ATOM 1689 N N . ASN A 1 243 ? 170.429 112.304 133.192 1.00 45.21 243 ASN B N 1
ATOM 1690 C CA . ASN A 1 243 ? 171.784 112.688 133.566 1.00 45.21 243 ASN B CA 1
ATOM 1691 C C . ASN A 1 243 ? 171.786 113.965 134.401 1.00 45.21 243 ASN B C 1
ATOM 1692 O O . ASN A 1 243 ? 172.750 114.258 135.108 0.00 45.21 243 ASN B O 1
ATOM 1697 N N . PHE A 1 260 ? 171.705 102.451 138.480 1.00 37.03 260 PHE B N 1
ATOM 1698 C CA . PHE A 1 260 ? 170.712 101.608 137.827 1.00 37.03 260 PHE B CA 1
ATOM 1699 C C . PHE A 1 260 ? 169.316 101.873 138.381 1.00 37.03 260 PHE B C 1
ATOM 1700 O O . PHE A 1 260 ? 168.321 101.439 137.804 1.00 37.03 260 PHE B O 1
ATOM 1708 N N . LEU A 1 261 ? 169.249 102.587 139.506 1.00 37.79 261 LEU B N 1
ATOM 1709 C CA . LEU A 1 261 ? 167.954 102.930 140.080 1.00 37.79 261 LEU B CA 1
ATOM 1710 C C . LEU A 1 261 ? 167.285 104.039 139.275 1.00 37.79 261 LEU B C 1
ATOM 1711 O O . LEU A 1 261 ? 166.055 104.059 139.142 1.00 37.79 261 LEU B O 1
ATOM 1716 N N . GLY A 1 262 ? 168.076 104.969 138.733 1.00 37.95 262 GLY B N 1
ATOM 1717 C CA . GLY A 1 262 ? 167.513 105.990 137.867 1.00 37.95 262 GLY B CA 1
ATOM 1718 C C . GLY A 1 262 ? 167.088 105.449 136.518 1.00 37.95 262 GLY B C 1
ATOM 1719 O O . GLY A 1 262 ? 166.189 106.003 135.880 1.00 37.95 262 GLY B O 1
ATOM 1720 N N . ALA A 1 263 ? 167.721 104.364 136.066 1.00 32.96 263 ALA B N 1
ATOM 1721 C CA . ALA A 1 263 ? 167.327 103.746 134.806 1.00 32.96 263 ALA B CA 1
ATOM 1722 C C . ALA A 1 263 ? 166.019 102.978 134.944 1.00 32.96 263 ALA B C 1
ATOM 1723 O O . ALA A 1 263 ? 165.322 102.762 133.947 1.00 32.96 263 ALA B O 1
ATOM 1725 N N . ASN A 1 264 ? 165.672 102.559 136.161 1.00 33.91 264 ASN B N 1
ATOM 1726 C CA . ASN A 1 264 ? 164.420 101.842 136.369 1.00 33.91 264 ASN B CA 1
ATOM 1727 C C . ASN A 1 264 ? 163.236 102.798 136.441 1.00 33.91 264 ASN B C 1
ATOM 1728 O O . ASN A 1 264 ? 162.135 102.463 135.989 1.00 33.91 264 ASN B O 1
ATOM 1733 N N . LYS A 1 265 ? 163.444 103.993 136.999 1.00 29.16 265 LYS B N 1
ATOM 1734 C CA . LYS A 1 265 ? 162.371 104.977 137.097 1.00 29.16 265 LYS B CA 1
ATOM 1735 C C . LYS A 1 265 ? 162.037 105.613 135.755 1.00 29.16 265 LYS B C 1
ATOM 1736 O O . LYS A 1 265 ? 160.973 106.226 135.626 1.00 29.16 265 LYS B O 1
ATOM 1742 N N . LEU A 1 266 ? 162.917 105.487 134.762 1.00 27.08 266 LEU B N 1
ATOM 1743 C CA . LEU A 1 266 ? 162.655 106.070 133.453 1.00 27.08 266 LEU B CA 1
ATOM 1744 C C . LEU A 1 266 ? 161.777 105.167 132.596 1.00 27.08 266 LEU B C 1
ATOM 1745 O O . LEU A 1 266 ? 161.032 105.662 131.743 1.00 27.08 266 LEU B O 1
ATOM 1750 N N . ILE A 1 267 ? 161.852 103.850 132.799 1.00 25.29 267 ILE B N 1
ATOM 1751 C CA . ILE A 1 267 ? 161.007 102.934 132.041 1.00 25.29 267 ILE B CA 1
ATOM 1752 C C . ILE A 1 267 ? 159.575 102.986 132.557 1.00 25.29 267 ILE B C 1
ATOM 1753 O O . ILE A 1 267 ? 158.616 102.963 131.776 1.00 25.29 267 ILE B O 1
ATOM 1758 N N . ALA A 1 268 ? 159.407 103.081 133.878 1.00 22.48 268 ALA B N 1
ATOM 1759 C CA . ALA A 1 268 ? 158.075 103.102 134.468 1.00 22.48 268 ALA B CA 1
ATOM 1760 C C . ALA A 1 268 ? 157.327 104.397 134.185 1.00 22.48 268 ALA B C 1
ATOM 1761 O O . ALA A 1 268 ? 156.095 104.414 134.271 1.00 22.48 268 ALA B O 1
ATOM 1763 N N . LEU A 1 269 ? 158.036 105.478 133.858 1.00 17.98 269 LEU B N 1
ATOM 1764 C CA . LEU A 1 269 ? 157.359 106.724 133.521 1.00 17.98 269 LEU B CA 1
ATOM 1765 C C . LEU A 1 269 ? 156.661 106.620 132.172 1.00 17.98 269 LEU B C 1
ATOM 1766 O O . LEU A 1 269 ? 155.553 107.139 131.998 1.00 17.98 269 LEU B O 1
ATOM 1771 N N . VAL A 1 270 ? 157.290 105.949 131.207 1.00 16.79 270 VAL B N 1
ATOM 1772 C CA . VAL A 1 270 ? 156.674 105.773 129.897 1.00 16.79 270 VAL B CA 1
ATOM 1773 C C . VAL A 1 270 ? 155.650 104.646 129.932 1.00 16.79 270 VAL B C 1
ATOM 1774 O O . VAL A 1 270 ? 154.609 104.715 129.268 1.00 16.79 270 VAL B O 1
ATOM 1778 N N . SER A 1 271 ? 155.919 103.600 130.716 1.00 17.59 271 SER B N 1
ATOM 1779 C CA . SER A 1 271 ? 155.017 102.456 130.757 1.00 17.59 271 SER B CA 1
ATOM 1780 C C . SER A 1 271 ? 153.707 102.793 131.460 1.00 17.59 271 SER B C 1
ATOM 1781 O O . SER A 1 271 ? 152.671 102.193 131.155 1.00 17.59 271 SER B O 1
ATOM 1784 N N . ALA A 1 272 ? 153.730 103.742 132.397 1.00 13.20 272 ALA B N 1
ATOM 1785 C CA . ALA A 1 272 ? 152.503 104.186 133.046 1.00 13.20 272 ALA B CA 1
ATOM 1786 C C . ALA A 1 272 ? 151.847 105.350 132.319 1.00 13.20 272 ALA B C 1
ATOM 1787 O O . ALA A 1 272 ? 150.707 105.700 132.642 1.00 13.20 272 ALA B O 1
ATOM 1789 N N . SER A 1 273 ? 152.534 105.956 131.350 1.00 11.66 273 SER B N 1
ATOM 1790 C CA . SER A 1 273 ? 151.955 107.073 130.615 1.00 11.66 273 SER B CA 1
ATOM 1791 C C . SER A 1 273 ? 150.992 106.610 129.533 1.00 11.66 273 SER B C 1
ATOM 1792 O O . SER A 1 273 ? 150.018 107.312 129.240 1.00 11.66 273 SER B O 1
ATOM 1795 N N . VAL A 1 274 ? 151.239 105.442 128.932 1.00 11.45 274 VAL B N 1
ATOM 1796 C CA . VAL A 1 274 ? 150.330 104.928 127.915 1.00 11.45 274 VAL B CA 1
ATOM 1797 C C . VAL A 1 274 ? 149.026 104.438 128.527 1.00 11.45 274 VAL B C 1
ATOM 1798 O O . VAL A 1 274 ? 148.038 104.257 127.807 1.00 11.45 274 VAL B O 1
ATOM 1802 N N . SER A 1 275 ? 148.993 104.222 129.840 1.00 11.88 275 SER B N 1
ATOM 1803 C CA . SER A 1 275 ? 147.790 103.807 130.541 1.00 11.88 275 SER B CA 1
ATOM 1804 C C . SER A 1 275 ? 147.109 104.963 131.261 1.00 11.88 275 SER B C 1
ATOM 1805 O O . SER A 1 275 ? 146.260 104.728 132.125 1.00 11.88 275 SER B O 1
ATOM 1808 N N . ASN A 1 276 ? 147.461 106.201 130.928 1.00 8.38 276 ASN B N 1
ATOM 1809 C CA . ASN A 1 276 ? 146.832 107.367 131.539 1.00 8.38 276 ASN B CA 1
ATOM 1810 C C . ASN A 1 276 ? 145.426 107.652 131.001 1.00 8.38 276 ASN B C 1
ATOM 1811 O O . ASN A 1 276 ? 144.543 107.962 131.811 1.00 8.38 276 ASN B O 1
ATOM 1816 N N . PRO A 1 277 ? 145.138 107.578 129.689 1.00 6.64 277 PRO B N 1
ATOM 1817 C CA . PRO A 1 277 ? 143.730 107.687 129.279 1.00 6.64 277 PRO B CA 1
ATOM 1818 C C . PRO A 1 277 ? 142.910 106.451 129.597 1.00 6.64 277 PRO B C 1
ATOM 1819 O O . PRO A 1 277 ? 141.676 106.520 129.546 1.00 6.64 277 PRO B O 1
ATOM 1823 N N . LEU A 1 278 ? 143.549 105.325 129.920 1.00 7.14 278 LEU B N 1
ATOM 1824 C CA . LEU A 1 278 ? 142.802 104.138 130.323 1.00 7.14 278 LEU B CA 1
ATOM 1825 C C . LEU A 1 278 ? 142.272 104.285 131.742 1.00 7.14 278 LEU B C 1
ATOM 1826 O O . LEU A 1 278 ? 141.071 104.123 131.987 1.00 7.14 278 LEU B O 1
ATOM 1831 N N . ARG A 1 279 ? 143.157 104.593 132.691 1.00 9.27 279 ARG B N 1
ATOM 1832 C CA . ARG A 1 279 ? 142.751 104.685 134.088 1.00 9.27 279 ARG B CA 1
ATOM 1833 C C . ARG A 1 279 ? 141.947 105.952 134.345 1.00 9.27 279 ARG B C 1
ATOM 1834 O O . ARG A 1 279 ? 140.924 105.920 135.038 1.00 9.27 279 ARG B O 1
ATOM 1842 N N . PHE A 1 280 ? 142.395 107.077 133.804 1.00 9.44 280 PHE B N 1
ATOM 1843 C CA . PHE A 1 280 ? 141.619 108.306 133.876 1.00 9.44 280 PHE B CA 1
ATOM 1844 C C . PHE A 1 280 ? 140.827 108.453 132.586 1.00 9.44 280 PHE B C 1
ATOM 1845 O O . PHE A 1 280 ? 141.402 108.774 131.537 1.00 9.44 280 PHE B O 1
ATOM 1853 N N . PRO A 1 281 ? 139.518 108.222 132.618 1.00 9.27 281 PRO B N 1
ATOM 1854 C CA . PRO A 1 281 ? 138.751 108.163 131.372 1.00 9.27 281 PRO B CA 1
ATOM 1855 C C . PRO A 1 281 ? 138.525 109.541 130.777 1.00 9.27 281 PRO B C 1
ATOM 1856 O O . PRO A 1 281 ? 138.165 110.496 131.470 1.00 9.27 281 PRO B O 1
ATOM 1860 N N . GLY A 1 282 ? 138.752 109.637 129.474 1.00 27.88 282 GLY B N 1
ATOM 1861 C CA . GLY A 1 282 ? 138.569 110.889 128.775 1.00 27.88 282 GLY B CA 1
ATOM 1862 C C . GLY A 1 282 ? 137.633 110.731 127.602 1.00 27.88 282 GLY B C 1
ATOM 1863 O O . GLY A 1 282 ? 136.734 109.886 127.627 1.00 27.88 282 GLY B O 1
ATOM 1864 N N . TYR A 1 283 ? 137.831 111.538 126.563 1.00 10.52 283 TYR B N 1
ATOM 1865 C CA . TYR A 1 283 ? 136.961 111.448 125.400 1.00 10.52 283 TYR B CA 1
ATOM 1866 C C . TYR A 1 283 ? 137.323 110.251 124.531 1.00 10.52 283 TYR B C 1
ATOM 1867 O O . TYR A 1 283 ? 136.438 109.584 123.985 1.00 10.52 283 TYR B O 1
ATOM 1876 N N . MET A 1 284 ? 138.615 109.968 124.386 1.00 15.41 284 MET B N 1
ATOM 1877 C CA . MET A 1 284 ? 139.099 108.905 123.518 1.00 15.41 284 MET B CA 1
ATOM 1878 C C . MET A 1 284 ? 140.154 108.084 124.246 1.00 15.41 284 MET B C 1
ATOM 1879 O O . MET A 1 284 ? 140.559 108.405 125.367 1.00 15.41 284 MET B O 1
ATOM 1884 N N . TYR A 1 285 ? 140.594 107.017 123.571 1.00 11.55 285 TYR B N 1
ATOM 1885 C CA . TYR A 1 285 ? 141.627 106.091 124.046 1.00 11.55 285 TYR B CA 1
ATOM 1886 C C . TYR A 1 285 ? 141.237 105.469 125.389 1.00 11.55 285 TYR B C 1
ATOM 1887 O O . TYR A 1 285 ? 141.912 105.630 126.406 1.00 11.55 285 TYR B O 1
ATOM 1896 N N . SER A 1 286 ? 140.120 104.744 125.370 1.00 9.95 286 SER B N 1
ATOM 1897 C CA . SER A 1 286 ? 139.623 104.114 126.585 1.00 9.95 286 SER B CA 1
ATOM 1898 C C . SER A 1 286 ? 140.289 102.771 126.853 1.00 9.95 286 SER B C 1
ATOM 1899 O O . SER A 1 286 ? 140.488 102.407 128.017 1.00 9.95 286 SER B O 1
ATOM 1902 N N . SER A 1 287 ? 140.636 102.027 125.808 1.00 9.76 287 SER B N 1
ATOM 1903 C CA . SER A 1 287 ? 141.220 100.703 125.944 1.00 9.76 287 SER B CA 1
ATOM 1904 C C . SER A 1 287 ? 142.581 100.658 125.265 1.00 9.76 287 SER B C 1
ATOM 1905 O O . SER A 1 287 ? 142.910 101.503 124.429 1.00 9.76 287 SER B O 1
ATOM 1908 N N . MET A 1 288 ? 143.372 99.646 125.636 1.00 9.34 288 MET B N 1
ATOM 1909 C CA . MET A 1 288 ? 144.728 99.530 125.110 1.00 9.34 288 MET B CA 1
ATOM 1910 C C . MET A 1 288 ? 144.731 99.129 123.642 1.00 9.34 288 MET B C 1
ATOM 1911 O O . MET A 1 288 ? 145.694 99.418 122.923 1.00 9.34 288 MET B O 1
ATOM 1916 N N . GLU A 1 289 ? 143.667 98.475 123.175 1.00 13.11 289 GLU B N 1
ATOM 1917 C CA . GLU A 1 289 ? 143.573 98.143 121.758 1.00 13.11 289 GLU B CA 1
ATOM 1918 C C . GLU A 1 289 ? 143.279 99.372 120.910 1.00 13.11 289 GLU B C 1
ATOM 1919 O O . GLU A 1 289 ? 143.554 99.368 119.707 1.00 13.11 289 GLU B O 1
ATOM 1925 N N . SER A 1 290 ? 142.719 100.426 121.509 1.00 11.07 290 SER B N 1
ATOM 1926 C CA . SER A 1 290 ? 142.428 101.637 120.749 1.00 11.07 290 SER B CA 1
ATOM 1927 C C . SER A 1 290 ? 143.678 102.475 120.523 1.00 11.07 290 SER B C 1
ATOM 1928 O O . SER A 1 290 ? 143.768 103.194 119.523 1.00 11.07 290 SER B O 1
ATOM 1931 N N . ILE A 1 291 ? 144.644 102.402 121.438 1.00 9.39 291 ILE B N 1
ATOM 1932 C CA . ILE A 1 291 ? 145.886 103.152 121.288 1.00 9.39 291 ILE B CA 1
ATOM 1933 C C . ILE A 1 291 ? 146.799 102.479 120.273 1.00 9.39 291 ILE B C 1
ATOM 1934 O O . ILE A 1 291 ? 147.344 103.129 119.374 1.00 9.39 291 ILE B O 1
ATOM 1939 N N . VAL A 1 292 ? 146.959 101.160 120.394 1.00 9.69 292 VAL B N 1
ATOM 1940 C CA . VAL A 1 292 ? 147.951 100.437 119.606 1.00 9.69 292 VAL B CA 1
ATOM 1941 C C . VAL A 1 292 ? 147.496 100.287 118.158 1.00 9.69 292 VAL B C 1
ATOM 1942 O O . VAL A 1 292 ? 148.288 100.473 117.225 1.00 9.69 292 VAL B O 1
ATOM 1946 N N . SER A 1 293 ? 146.214 99.980 117.939 1.00 13.56 293 SER B N 1
ATOM 1947 C CA . SER A 1 293 ? 145.700 99.851 116.578 1.00 13.56 293 SER B CA 1
ATOM 1948 C C . SER A 1 293 ? 145.692 101.177 115.831 1.00 13.56 293 SER B C 1
ATOM 1949 O O . SER A 1 293 ? 145.654 101.180 114.597 1.00 13.56 293 SER B O 1
ATOM 1952 N N . ASN A 1 294 ? 145.727 102.296 116.550 1.00 14.02 294 ASN B N 1
ATOM 1953 C CA . ASN A 1 294 ? 145.915 103.615 115.963 1.00 14.02 294 ASN B CA 1
ATOM 1954 C C . ASN A 1 294 ? 147.376 103.918 115.665 1.00 14.02 294 ASN B C 1
ATOM 1955 O O . ASN A 1 294 ? 147.688 105.031 115.230 1.00 14.02 294 ASN B O 1
ATOM 1960 N N . LEU A 1 295 ? 148.273 102.959 115.893 1.00 12.68 295 LEU B N 1
ATOM 1961 C CA . LEU A 1 295 ? 149.705 103.213 115.863 1.00 12.68 295 LEU B CA 1
ATOM 1962 C C . LEU A 1 295 ? 150.434 102.182 115.008 1.00 12.68 295 LEU B C 1
ATOM 1963 O O . LEU A 1 295 ? 151.476 102.484 114.418 1.00 12.68 295 LEU B O 1
ATOM 1968 N N . ILE A 1 296 ? 149.896 100.972 114.931 1.00 17.11 296 ILE B N 1
ATOM 1969 C CA . ILE A 1 296 ? 150.518 99.852 114.230 1.00 17.11 296 ILE B CA 1
ATOM 1970 C C . ILE A 1 296 ? 149.720 99.585 112.957 1.00 17.11 296 ILE B C 1
ATOM 1971 O O . ILE A 1 296 ? 148.544 99.206 113.040 1.00 17.11 296 ILE B O 1
ATOM 1976 N N . PRO A 1 297 ? 150.300 99.782 111.770 1.00 21.38 297 PRO B N 1
ATOM 1977 C CA . PRO A 1 297 ? 149.549 99.533 110.532 1.00 21.38 297 PRO B CA 1
ATOM 1978 C C . PRO A 1 297 ? 149.656 98.105 110.016 1.00 21.38 297 PRO B C 1
ATOM 1979 O O . PRO A 1 297 ? 148.797 97.656 109.252 1.00 21.38 297 PRO B O 1
ATOM 1983 N N . THR A 1 298 ? 150.701 97.383 110.417 1.00 25.28 298 THR B N 1
ATOM 1984 C CA . THR A 1 298 ? 151.010 96.076 109.856 1.00 25.28 298 THR B CA 1
ATOM 1985 C C . THR A 1 298 ? 151.450 95.147 110.979 1.00 25.28 298 THR B C 1
ATOM 1986 O O . THR A 1 298 ? 152.243 95.556 111.840 1.00 25.28 298 THR B O 1
ATOM 1990 N N . PRO A 1 299 ? 150.950 93.905 111.010 1.00 25.72 299 PRO B N 1
ATOM 1991 C CA . PRO A 1 299 ? 151.353 92.968 112.075 1.00 25.72 299 PRO B CA 1
ATOM 1992 C C . PRO A 1 299 ? 152.829 92.590 112.068 1.00 25.72 299 PRO B C 1
ATOM 1993 O O . PRO A 1 299 ? 153.294 92.011 113.056 1.00 25.72 299 PRO B O 1
ATOM 1997 N N . ASP A 1 300 ? 153.580 92.880 111.003 1.00 28.67 300 ASP B N 1
ATOM 1998 C CA . ASP A 1 300 ? 155.030 92.737 111.061 1.00 28.67 300 ASP B CA 1
ATOM 1999 C C . ASP A 1 300 ? 155.723 94.020 111.496 1.00 28.67 300 ASP B C 1
ATOM 2000 O O . ASP A 1 300 ? 156.944 94.016 111.685 1.00 28.67 300 ASP B O 1
ATOM 2005 N N . LEU A 1 301 ? 154.974 95.111 111.657 1.00 24.46 301 LEU B N 1
ATOM 2006 C CA . LEU A 1 301 ? 155.518 96.410 112.028 1.00 24.46 301 LEU B CA 1
ATOM 2007 C C . LEU A 1 301 ? 155.289 96.737 113.499 1.00 24.46 301 LEU B C 1
ATOM 2008 O O . LEU A 1 301 ? 155.157 97.912 113.857 1.00 24.46 301 LEU B O 1
ATOM 2013 N N . LYS A 1 302 ? 155.237 95.724 114.364 1.00 23.04 302 LYS B N 1
ATOM 2014 C CA . LYS A 1 302 ? 154.894 95.944 115.768 1.00 23.04 302 LYS B CA 1
ATOM 2015 C C . LYS A 1 302 ? 156.166 96.189 116.580 1.00 23.04 302 LYS B C 1
ATOM 2016 O O . LYS A 1 302 ? 156.624 95.357 117.367 1.00 23.04 302 LYS B O 1
ATOM 2022 N N . PHE A 1 303 ? 156.734 97.378 116.394 1.00 22.07 303 PHE B N 1
ATOM 2023 C CA . PHE A 1 303 ? 157.871 97.812 117.193 1.00 22.07 303 PHE B CA 1
ATOM 2024 C C . PHE A 1 303 ? 157.760 99.313 117.398 1.00 22.07 303 PHE B C 1
ATOM 2025 O O . PHE A 1 303 ? 157.704 100.068 116.423 1.00 22.07 303 PHE B O 1
ATOM 2033 N N . LEU A 1 304 ? 157.728 99.741 118.658 1.00 17.34 304 LEU B N 1
ATOM 2034 C CA . LEU A 1 304 ? 157.416 101.121 118.994 1.00 17.34 304 LEU B CA 1
ATOM 2035 C C . LEU A 1 304 ? 158.558 101.742 119.783 1.00 17.34 304 LEU B C 1
ATOM 2036 O O . LEU A 1 304 ? 159.077 101.135 120.724 1.00 17.34 304 LEU B O 1
ATOM 2041 N N . THR A 1 305 ? 158.934 102.960 119.404 1.00 18.06 305 THR B N 1
ATOM 2042 C CA . THR A 1 305 ? 160.000 103.703 120.059 1.00 18.06 305 THR B CA 1
ATOM 2043 C C . THR A 1 305 ? 159.398 104.823 120.896 1.00 18.06 305 THR B C 1
ATOM 2044 O O . THR A 1 305 ? 158.436 105.474 120.476 1.00 18.06 305 THR B O 1
ATOM 2048 N N . SER A 1 306 ? 159.969 105.051 122.073 1.00 18.66 306 SER B N 1
ATOM 2049 C CA . SER A 1 306 ? 159.428 106.002 123.031 1.00 18.66 306 SER B CA 1
ATOM 2050 C C . SER A 1 306 ? 160.404 107.150 123.250 1.00 18.66 306 SER B C 1
ATOM 2051 O O . SER A 1 306 ? 161.582 107.076 122.893 1.00 18.66 306 SER B O 1
ATOM 2054 N N . SER A 1 307 ? 159.893 108.222 123.858 1.00 19.13 307 SER B N 1
ATOM 2055 C CA . SER A 1 307 ? 160.693 109.412 124.119 1.00 19.13 307 SER B CA 1
ATOM 2056 C C . SER A 1 307 ? 160.021 110.243 125.201 1.00 19.13 307 SER B C 1
ATOM 2057 O O . SER A 1 307 ? 158.805 110.447 125.161 1.00 19.13 307 SER B O 1
ATOM 2060 N N . ILE A 1 308 ? 160.813 110.719 126.157 1.00 18.04 308 ILE B N 1
ATOM 2061 C CA . ILE A 1 308 ? 160.343 111.603 127.218 1.00 18.04 308 ILE B CA 1
ATOM 2062 C C . ILE A 1 308 ? 160.706 113.032 126.846 1.00 18.04 308 ILE B C 1
ATOM 2063 O O . ILE A 1 308 ? 161.756 113.277 126.239 1.00 18.04 308 ILE B O 1
ATOM 2068 N N . ALA A 1 309 ? 159.837 113.985 127.203 1.00 20.28 309 ALA B N 1
ATOM 2069 C CA . ALA A 1 309 ? 160.064 115.368 126.785 1.00 20.28 309 ALA B CA 1
ATOM 2070 C C . ALA A 1 309 ? 161.199 116.042 127.550 1.00 20.28 309 ALA B C 1
ATOM 2071 O O . ALA A 1 309 ? 162.096 116.604 126.897 1.00 20.28 309 ALA B O 1
ATOM 2073 N N . PRO A 1 310 ? 161.243 116.041 128.903 1.00 20.03 310 PRO B N 1
ATOM 2074 C CA . PRO A 1 310 ? 162.419 116.732 129.443 1.00 20.03 310 PRO B CA 1
ATOM 2075 C C . PRO A 1 310 ? 163.653 115.837 129.499 1.00 20.03 310 PRO B C 1
ATOM 2076 O O . PRO A 1 310 ? 163.548 114.613 129.571 0.00 20.03 310 PRO B O 1
ATOM 2080 N N . LEU A 1 319 ? 157.509 124.387 132.126 1.00 57.10 319 LEU B N 1
ATOM 2081 C CA . LEU A 1 319 ? 157.438 124.700 130.702 1.00 57.10 319 LEU B CA 1
ATOM 2082 C C . LEU A 1 319 ? 155.991 124.792 130.228 1.00 57.10 319 LEU B C 1
ATOM 2083 O O . LEU A 1 319 ? 155.074 124.315 130.897 1.00 57.10 319 LEU B O 1
ATOM 2088 N N . ASN A 1 320 ? 155.795 125.417 129.072 1.00 48.07 320 ASN B N 1
ATOM 2089 C CA . ASN A 1 320 ? 154.487 125.521 128.446 1.00 48.07 320 ASN B CA 1
ATOM 2090 C C . ASN A 1 320 ? 154.198 124.253 127.651 1.00 48.07 320 ASN B C 1
ATOM 2091 O O . ASN A 1 320 ? 154.976 123.297 127.653 1.00 48.07 320 ASN B O 1
ATOM 2096 N N . GLU A 1 321 ? 153.054 124.245 126.972 1.00 37.56 321 GLU B N 1
ATOM 2097 C CA . GLU A 1 321 ? 152.682 123.110 126.140 1.00 37.56 321 GLU B CA 1
ATOM 2098 C C . GLU A 1 321 ? 152.890 123.360 124.653 1.00 37.56 321 GLU B C 1
ATOM 2099 O O . GLU A 1 321 ? 152.601 122.470 123.847 1.00 37.56 321 GLU B O 1
ATOM 2105 N N . TYR A 1 322 ? 153.375 124.542 124.268 1.00 35.71 322 TYR B N 1
ATOM 2106 C CA . TYR A 1 322 ? 153.739 124.769 122.874 1.00 35.71 322 TYR B CA 1
ATOM 2107 C C . TYR A 1 322 ? 155.149 124.274 122.589 1.00 35.71 322 TYR B C 1
ATOM 2108 O O . TYR A 1 322 ? 155.386 123.593 121.585 1.00 35.71 322 TYR B O 1
ATOM 2117 N N . ASP A 1 323 ? 156.100 124.613 123.459 1.00 41.33 323 ASP B N 1
ATOM 2118 C CA . ASP A 1 323 ? 157.454 124.096 123.325 1.00 41.33 323 ASP B CA 1
ATOM 2119 C C . ASP A 1 323 ? 157.567 122.636 123.738 1.00 41.33 323 ASP B C 1
ATOM 2120 O O . ASP A 1 323 ? 158.549 121.980 123.377 1.00 41.33 323 ASP B O 1
ATOM 2125 N N . MET A 1 324 ? 156.588 122.117 124.485 1.00 37.35 324 MET B N 1
ATOM 2126 C CA . MET A 1 324 ? 156.606 120.710 124.867 1.00 37.35 324 MET B CA 1
ATOM 2127 C C . MET A 1 324 ? 156.374 119.803 123.667 1.00 37.35 324 MET B C 1
ATOM 2128 O O . MET A 1 324 ? 156.920 118.695 123.612 1.00 37.35 324 MET B O 1
ATOM 2133 N N . LEU A 1 325 ? 155.571 120.251 122.699 1.00 31.40 325 LEU B N 1
ATOM 2134 C CA . LEU A 1 325 ? 155.351 119.457 121.497 1.00 31.40 325 LEU B CA 1
ATOM 2135 C C . LEU A 1 325 ? 156.569 119.476 120.584 1.00 31.40 325 LEU B C 1
ATOM 2136 O O . LEU A 1 325 ? 156.859 118.476 119.918 1.00 31.40 325 LEU B O 1
ATOM 2141 N N . LEU A 1 326 ? 157.290 120.596 120.539 1.00 32.27 326 LEU B N 1
ATOM 2142 C CA . LEU A 1 326 ? 158.495 120.682 119.728 1.00 32.27 326 LEU B CA 1
ATOM 2143 C C . LEU A 1 326 ? 159.695 120.029 120.399 1.00 32.27 326 LEU B C 1
ATOM 2144 O O . LEU A 1 326 ? 160.649 119.658 119.707 1.00 32.27 326 LEU B O 1
ATOM 2149 N N . GLU A 1 327 ? 159.670 119.884 121.726 1.00 27.21 327 GLU B N 1
ATOM 2150 C CA . GLU A 1 327 ? 160.768 119.222 122.422 1.00 27.21 327 GLU B CA 1
ATOM 2151 C C . GLU A 1 327 ? 160.729 117.713 122.216 1.00 27.21 327 GLU B C 1
ATOM 2152 O O . GLU A 1 327 ? 161.777 117.058 122.227 1.00 27.21 327 GLU B O 1
ATOM 2158 N N . LEU A 1 328 ? 159.536 117.150 122.016 1.00 22.73 328 LEU B N 1
ATOM 2159 C CA . LEU A 1 328 ? 159.404 115.713 121.812 1.00 22.73 328 LEU B CA 1
ATOM 2160 C C . LEU A 1 328 ? 159.891 115.272 120.439 1.00 22.73 328 LEU B C 1
ATOM 2161 O O . LEU A 1 328 ? 160.229 114.097 120.264 1.00 22.73 328 LEU B O 1
ATOM 2166 N N . SER A 1 329 ? 159.938 116.181 119.465 1.00 27.83 329 SER B N 1
ATOM 2167 C CA . SER A 1 329 ? 160.379 115.838 118.119 1.00 27.83 329 SER B CA 1
ATOM 2168 C C . SER A 1 329 ? 161.894 115.799 117.976 1.00 27.83 329 SER B C 1
ATOM 2169 O O . SER A 1 329 ? 162.386 115.407 116.912 1.00 27.83 329 SER B O 1
ATOM 2172 N N . ASN A 1 330 ? 162.642 116.198 119.002 1.00 29.29 330 ASN B N 1
ATOM 2173 C CA . ASN A 1 330 ? 164.095 116.140 118.934 1.00 29.29 330 ASN B CA 1
ATOM 2174 C C . ASN A 1 330 ? 164.575 114.699 119.042 1.00 29.29 330 ASN B C 1
ATOM 2175 O O . ASN A 1 330 ? 164.049 113.908 119.829 1.00 29.29 330 ASN B O 1
ATOM 2180 N N . ASP A 1 331 ? 165.589 114.362 118.247 1.00 31.96 331 ASP B N 1
ATOM 2181 C CA . ASP A 1 331 ? 166.074 112.991 118.170 1.00 31.96 331 ASP B CA 1
ATOM 2182 C C . ASP A 1 331 ? 166.941 112.590 119.355 1.00 31.96 331 ASP B C 1
ATOM 2183 O O . ASP A 1 331 ? 167.290 111.411 119.470 1.00 31.96 331 ASP B O 1
ATOM 2188 N N . ARG A 1 332 ? 167.299 113.529 120.231 1.00 29.96 332 ARG B N 1
ATOM 2189 C CA . ARG A 1 332 ? 168.156 113.200 121.363 1.00 29.96 332 ARG B CA 1
ATOM 2190 C C . ARG A 1 332 ? 167.381 112.636 122.545 1.00 29.96 332 ARG B C 1
ATOM 2191 O O . ARG A 1 332 ? 167.991 112.041 123.438 1.00 29.96 332 ARG B O 1
ATOM 2199 N N . TYR A 1 333 ? 166.060 112.808 122.572 1.00 27.27 333 TYR B N 1
ATOM 2200 C CA . TYR A 1 333 ? 165.239 112.323 123.674 1.00 27.27 333 TYR B CA 1
ATOM 2201 C C . TYR A 1 333 ? 164.693 110.919 123.453 1.00 27.27 333 TYR B C 1
ATOM 2202 O O . TYR A 1 333 ? 164.089 110.359 124.374 1.00 27.27 333 TYR B O 1
ATOM 2211 N N . LYS A 1 334 ? 164.883 110.343 122.270 1.00 26.21 334 LYS B N 1
ATOM 2212 C CA . LYS A 1 334 ? 164.340 109.023 121.984 1.00 26.21 334 LYS B CA 1
ATOM 2213 C C . LYS A 1 334 ? 165.101 107.949 122.750 1.00 26.21 334 LYS B C 1
ATOM 2214 O O . LYS A 1 334 ? 166.332 107.980 122.837 1.00 26.21 334 LYS B O 1
ATOM 2220 N N . THR A 1 335 ? 164.356 106.998 123.318 1.00 27.29 335 THR B N 1
ATOM 2221 C CA . THR A 1 335 ? 164.991 105.868 123.989 1.00 27.29 335 THR B CA 1
ATOM 2222 C C . THR A 1 335 ? 165.684 104.959 122.983 1.00 27.29 335 THR B C 1
ATOM 2223 O O . THR A 1 335 ? 166.741 104.388 123.275 1.00 27.29 335 THR B O 1
ATOM 2227 N N . ASN A 1 336 ? 165.101 104.811 121.799 1.00 31.00 336 ASN B N 1
ATOM 2228 C CA . ASN A 1 336 ? 165.756 104.089 120.719 1.00 31.00 336 ASN B CA 1
ATOM 2229 C C . ASN A 1 336 ? 166.782 104.985 120.038 1.00 31.00 336 ASN B C 1
ATOM 2230 O O . ASN A 1 336 ? 166.555 106.184 119.852 1.00 31.00 336 ASN B O 1
ATOM 2235 N N . ARG A 1 337 ? 167.918 104.402 119.666 1.00 36.79 337 ARG B N 1
ATOM 2236 C CA . ARG A 1 337 ? 168.947 105.158 118.967 1.00 36.79 337 ARG B CA 1
ATOM 2237 C C . ARG A 1 337 ? 168.557 105.358 117.510 1.00 36.79 337 ARG B C 1
ATOM 2238 O O . ARG A 1 337 ? 168.014 104.456 116.867 1.00 36.79 337 ARG B O 1
ATOM 2246 N N . VAL A 1 338 ? 168.840 106.548 116.991 1.00 38.70 338 VAL B N 1
ATOM 2247 C CA . VAL A 1 338 ? 168.547 106.898 115.608 1.00 38.70 338 VAL B CA 1
ATOM 2248 C C . VAL A 1 338 ? 169.854 107.218 114.899 1.00 38.70 338 VAL B C 1
ATOM 2249 O O . VAL A 1 338 ? 170.785 107.762 115.504 1.00 38.70 338 VAL B O 1
ATOM 2253 N N . GLY A 1 339 ? 169.925 106.868 113.618 1.00 42.88 339 GLY B N 1
ATOM 2254 C CA . GLY A 1 339 ? 171.094 107.164 112.816 1.00 42.88 339 GLY B CA 1
ATOM 2255 C C . GLY A 1 339 ? 170.863 108.353 111.909 1.00 42.88 339 GLY B C 1
ATOM 2256 O O . GLY A 1 339 ? 170.934 109.504 112.351 1.00 42.88 339 GLY B O 1
ATOM 2257 N N . GLY A 1 340 ? 170.584 108.088 110.638 1.00 49.62 340 GLY B N 1
ATOM 2258 C CA . GLY A 1 340 ? 170.245 109.136 109.702 1.00 49.62 340 GLY B CA 1
ATOM 2259 C C . GLY A 1 340 ? 168.810 109.604 109.867 1.00 49.62 340 GLY B C 1
ATOM 2260 O O . GLY A 1 340 ? 168.119 109.305 110.842 1.00 49.62 340 GLY B O 1
ATOM 2261 N N . ASP A 1 341 ? 168.357 110.369 108.877 1.00 48.91 341 ASP B N 1
ATOM 2262 C CA . ASP A 1 341 ? 166.986 110.863 108.875 1.00 48.91 341 ASP B CA 1
ATOM 2263 C C . ASP A 1 341 ? 166.027 109.714 108.587 1.00 48.91 341 ASP B C 1
ATOM 2264 O O . ASP A 1 341 ? 165.987 109.194 107.467 1.00 48.91 341 ASP B O 1
ATOM 2269 N N . THR A 1 342 ? 165.257 109.318 109.596 1.00 41.60 342 THR B N 1
ATOM 2270 C CA . THR A 1 342 ? 164.334 108.197 109.500 1.00 41.60 342 THR B CA 1
ATOM 2271 C C . THR A 1 342 ? 162.916 108.719 109.326 1.00 41.60 342 THR B C 1
ATOM 2272 O O . THR A 1 342 ? 162.478 109.601 110.073 1.00 41.60 342 THR B O 1
ATOM 2276 N N . SER A 1 343 ? 162.204 108.174 108.345 1.00 36.34 343 SER B N 1
ATOM 2277 C CA . SER A 1 343 ? 160.829 108.577 108.095 1.00 36.34 343 SER B CA 1
ATOM 2278 C C . SER A 1 343 ? 159.899 107.946 109.122 1.00 36.34 343 SER B C 1
ATOM 2279 O O . SER A 1 343 ? 160.046 106.774 109.479 1.00 36.34 343 SER B O 1
ATOM 2282 N N . TYR A 1 344 ? 158.937 108.732 109.594 1.00 26.76 344 TYR B N 1
ATOM 2283 C CA . TYR A 1 344 ? 158.017 108.308 110.639 1.00 26.76 344 TYR B CA 1
ATOM 2284 C C . TYR A 1 344 ? 156.748 107.741 110.018 1.00 26.76 344 TYR B C 1
ATOM 2285 O O . TYR A 1 344 ? 156.264 108.245 109.001 1.00 26.76 344 TYR B O 1
ATOM 2294 N N . ILE A 1 345 ? 156.213 106.690 110.637 1.00 19.76 345 ILE B N 1
ATOM 2295 C CA . ILE A 1 345 ? 154.961 106.092 110.187 1.00 19.76 345 ILE B CA 1
ATOM 2296 C C . ILE A 1 345 ? 153.810 106.670 110.997 1.00 19.76 345 ILE B C 1
ATOM 2297 O O . ILE A 1 345 ? 152.921 107.329 110.451 1.00 19.76 345 ILE B O 1
ATOM 2302 N N . SER A 1 346 ? 153.826 106.444 112.307 1.00 14.83 346 SER B N 1
ATOM 2303 C CA . SER A 1 346 ? 152.777 106.935 113.185 1.00 14.83 346 SER B CA 1
ATOM 2304 C C . SER A 1 346 ? 153.403 107.488 114.452 1.00 14.83 346 SER B C 1
ATOM 2305 O O . SER A 1 346 ? 154.508 107.099 114.833 1.00 14.83 346 SER B O 1
ATOM 2308 N N . MET A 1 347 ? 152.685 108.399 115.105 1.00 14.57 347 MET B N 1
ATOM 2309 C CA . MET A 1 347 ? 153.173 109.002 116.335 1.00 14.57 347 MET B CA 1
ATOM 2310 C C . MET A 1 347 ? 151.991 109.407 117.201 1.00 14.57 347 MET B C 1
ATOM 2311 O O . MET A 1 347 ? 150.934 109.778 116.686 1.00 14.57 347 MET B O 1
ATOM 2316 N N . LEU A 1 348 ? 152.182 109.334 118.516 1.00 11.04 348 LEU B N 1
ATOM 2317 C CA . LEU A 1 348 ? 151.159 109.702 119.485 1.00 11.04 348 LEU B CA 1
ATOM 2318 C C . LEU A 1 348 ? 151.819 110.488 120.607 1.00 11.04 348 LEU B C 1
ATOM 2319 O O . LEU A 1 348 ? 152.690 109.960 121.306 1.00 11.04 348 LEU B O 1
ATOM 2324 N N . ASN A 1 349 ? 151.405 111.741 120.780 1.00 10.60 349 ASN B N 1
ATOM 2325 C CA . ASN A 1 349 ? 151.999 112.644 121.759 1.00 10.60 349 ASN B CA 1
ATOM 2326 C C . ASN A 1 349 ? 151.139 112.671 123.016 1.00 10.60 349 ASN B C 1
ATOM 2327 O O . ASN A 1 349 ? 149.969 113.059 122.960 1.00 10.60 349 ASN B O 1
ATOM 2332 N N . TYR A 1 350 ? 151.718 112.274 124.144 1.00 10.90 350 TYR B N 1
ATOM 2333 C CA . TYR A 1 350 ? 151.008 112.304 125.414 1.00 10.90 350 TYR B CA 1
ATOM 2334 C C . TYR A 1 350 ? 151.282 113.613 126.140 1.00 10.90 350 TYR B C 1
ATOM 2335 O O . TYR A 1 350 ? 152.413 114.104 126.164 1.00 10.90 350 TYR B O 1
ATOM 2344 N N . LEU A 1 351 ? 150.231 114.169 126.730 1.00 12.08 351 LEU B N 1
ATOM 2345 C CA . LEU A 1 351 ? 150.262 115.396 127.515 1.00 12.08 351 LEU B CA 1
ATOM 2346 C C . LEU A 1 351 ? 149.532 115.173 128.829 1.00 12.08 351 LEU B C 1
ATOM 2347 O O . LEU A 1 351 ? 148.576 115.872 129.164 1.00 12.08 351 LEU B O 1
ATOM 2352 N N . ILE A 1 352 ? 149.943 114.127 129.554 1.00 14.67 352 ILE B N 1
ATOM 2353 C CA . ILE A 1 352 ? 149.192 113.610 130.695 1.00 14.67 352 ILE B CA 1
ATOM 2354 C C . ILE A 1 352 ? 149.048 114.618 131.830 1.00 14.67 352 ILE B C 1
ATOM 2355 O O . ILE A 1 352 ? 148.129 114.493 132.646 1.00 14.67 352 ILE B O 1
ATOM 2360 N N . GLY A 1 353 ? 149.925 115.615 131.909 1.00 16.29 353 GLY B N 1
ATOM 2361 C CA . GLY A 1 353 ? 149.698 116.731 132.806 1.00 16.29 353 GLY B CA 1
ATOM 2362 C C . GLY A 1 353 ? 148.594 117.599 132.241 1.00 16.29 353 GLY B C 1
ATOM 2363 O O . GLY A 1 353 ? 148.612 117.921 131.042 1.00 16.29 353 GLY B O 1
ATOM 2364 N N . TYR A 1 354 ? 147.629 117.988 133.080 1.00 23.40 354 TYR B N 1
ATOM 2365 C CA . TYR A 1 354 ? 146.381 118.565 132.587 1.00 23.40 354 TYR B CA 1
ATOM 2366 C C . TYR A 1 354 ? 146.638 119.888 131.874 1.00 23.40 354 TYR B C 1
ATOM 2367 O O . TYR A 1 354 ? 147.374 120.748 132.368 1.00 23.40 354 TYR B O 1
ATOM 2376 N N . ASN A 1 355 ? 146.073 120.019 130.679 1.00 25.70 355 ASN B N 1
ATOM 2377 C CA . ASN A 1 355 ? 146.354 121.139 129.788 1.00 25.70 355 ASN B CA 1
ATOM 2378 C C . ASN A 1 355 ? 145.050 121.857 129.448 1.00 25.70 355 ASN B C 1
ATOM 2379 O O . ASN A 1 355 ? 144.268 121.418 128.602 1.00 25.70 355 ASN B O 1
ATOM 2384 N N . LEU A 1 356 ? 144.811 122.971 130.129 1.00 28.61 356 LEU B N 1
ATOM 2385 C CA . LEU A 1 356 ? 143.736 123.884 129.752 1.00 28.61 356 LEU B CA 1
ATOM 2386 C C . LEU A 1 356 ? 144.247 124.930 128.764 1.00 28.61 356 LEU B C 1
ATOM 2387 O O . LEU A 1 356 ? 144.087 126.135 128.950 1.00 28.61 356 LEU B O 1
ATOM 2392 N N . ASP A 1 357 ? 144.875 124.449 127.693 1.00 31.23 357 ASP B N 1
ATOM 2393 C CA . ASP A 1 357 ? 145.586 125.272 126.721 1.00 31.23 357 ASP B CA 1
ATOM 2394 C C . ASP A 1 357 ? 145.170 124.904 125.305 1.00 31.23 357 ASP B C 1
ATOM 2395 O O . ASP A 1 357 ? 146.004 124.665 124.429 1.00 31.23 357 ASP B O 1
ATOM 2400 N N . GLN A 1 358 ? 143.863 124.831 125.070 1.00 30.58 358 GLN B N 1
ATOM 2401 C CA . GLN A 1 358 ? 143.358 124.622 123.721 1.00 30.58 358 GLN B CA 1
ATOM 2402 C C . GLN A 1 358 ? 143.688 125.828 122.846 1.00 30.58 358 GLN B C 1
ATOM 2403 O O . GLN A 1 358 ? 143.880 126.943 123.345 1.00 30.58 358 GLN B O 1
ATOM 2409 N N . ARG A 1 359 ? 143.830 125.561 121.534 1.00 34.61 359 ARG B N 1
ATOM 2410 C CA . ARG A 1 359 ? 144.242 126.460 120.448 1.00 34.61 359 ARG B CA 1
ATOM 2411 C C . ARG A 1 359 ? 145.753 126.717 120.522 1.00 34.61 359 ARG B C 1
ATOM 2412 O O . ARG A 1 359 ? 146.368 127.183 119.555 1.00 34.61 359 ARG B O 1
ATOM 2420 N N . GLU A 1 360 ? 146.386 126.289 121.613 1.00 34.10 360 GLU B N 1
ATOM 2421 C CA . GLU A 1 360 ? 147.838 126.246 121.707 1.00 34.10 360 GLU B CA 1
ATOM 2422 C C . GLU A 1 360 ? 148.399 124.870 121.386 1.00 34.10 360 GLU B C 1
ATOM 2423 O O . GLU A 1 360 ? 149.515 124.772 120.865 1.00 34.10 360 GLU B O 1
ATOM 2429 N N . ILE A 1 361 ? 147.648 123.807 121.688 1.00 30.77 361 ILE B N 1
ATOM 2430 C CA . ILE A 1 361 ? 148.033 122.467 121.259 1.00 30.77 361 ILE B CA 1
ATOM 2431 C C . ILE A 1 361 ? 147.886 122.336 119.751 1.00 30.77 361 ILE B C 1
ATOM 2432 O O . ILE A 1 361 ? 148.651 121.610 119.104 1.00 30.77 361 ILE B O 1
ATOM 2437 N N . ARG A 1 362 ? 146.922 123.047 119.164 1.00 35.15 362 ARG B N 1
ATOM 2438 C CA . ARG A 1 362 ? 146.688 122.948 117.728 1.00 35.15 362 ARG B CA 1
ATOM 2439 C C . ARG A 1 362 ? 147.803 123.607 116.926 1.00 35.15 362 ARG B C 1
ATOM 2440 O O . ARG A 1 362 ? 148.128 123.145 115.826 1.00 35.15 362 ARG B O 1
ATOM 2448 N N . LYS A 1 363 ? 148.402 124.677 117.454 1.00 35.88 363 LYS B N 1
ATOM 2449 C CA . LYS A 1 363 ? 149.521 125.306 116.762 1.00 35.88 363 LYS B CA 1
ATOM 2450 C C . LYS A 1 363 ? 150.774 124.443 116.822 1.00 35.88 363 LYS B C 1
ATOM 2451 O O . LYS A 1 363 ? 151.606 124.496 115.909 1.00 35.88 363 LYS B O 1
ATOM 2457 N N . GLY A 1 364 ? 150.926 123.645 117.881 1.00 35.37 364 GLY B N 1
ATOM 2458 C CA . GLY A 1 364 ? 152.068 122.754 117.970 1.00 35.37 364 GLY B CA 1
ATOM 2459 C C . GLY A 1 364 ? 151.941 121.521 117.104 1.00 35.37 364 GLY B C 1
ATOM 2460 O O . GLY A 1 364 ? 152.952 120.967 116.662 1.00 35.37 364 GLY B O 1
ATOM 2461 N N . ILE A 1 365 ? 150.711 121.067 116.857 1.00 35.15 365 ILE B N 1
ATOM 2462 C CA . ILE A 1 365 ? 150.502 119.936 115.960 1.00 35.15 365 ILE B CA 1
ATOM 2463 C C . ILE A 1 365 ? 150.779 120.346 114.519 1.00 35.15 365 ILE B C 1
ATOM 2464 O O . ILE A 1 365 ? 151.387 119.592 113.749 1.00 35.15 365 ILE B O 1
ATOM 2469 N N . LEU A 1 366 ? 150.367 121.560 114.142 1.00 40.47 366 LEU B N 1
ATOM 2470 C CA . LEU A 1 366 ? 150.603 122.038 112.783 1.00 40.47 366 LEU B CA 1
ATOM 2471 C C . LEU A 1 366 ? 152.085 122.289 112.531 1.00 40.47 366 LEU B C 1
ATOM 2472 O O . LEU A 1 366 ? 152.567 122.109 111.407 1.00 40.47 366 LEU B O 1
ATOM 2477 N N . LYS A 1 367 ? 152.824 122.700 113.564 1.00 40.60 367 LYS B N 1
ATOM 2478 C CA . LYS A 1 367 ? 154.252 122.939 113.391 1.00 40.60 367 LYS B CA 1
ATOM 2479 C C . LYS A 1 367 ? 155.040 121.637 113.354 1.00 40.60 367 LYS B C 1
ATOM 2480 O O . LYS A 1 367 ? 156.077 121.562 112.685 1.00 40.60 367 LYS B O 1
ATOM 2486 N N . SER A 1 368 ? 154.569 120.606 114.055 1.00 40.71 368 SER B N 1
ATOM 2487 C CA . SER A 1 368 ? 155.260 119.324 114.072 1.00 40.71 368 SER B CA 1
ATOM 2488 C C . SER A 1 368 ? 154.930 118.453 112.867 1.00 40.71 368 SER B C 1
ATOM 2489 O O . SER A 1 368 ? 155.441 117.332 112.777 1.00 40.71 368 SER B O 1
ATOM 2492 N N . GLN A 1 369 ? 154.088 118.930 111.948 1.00 44.06 369 GLN B N 1
ATOM 2493 C CA . GLN A 1 369 ? 153.828 118.181 110.724 1.00 44.06 369 GLN B CA 1
ATOM 2494 C C . GLN A 1 369 ? 154.858 118.495 109.646 1.00 44.06 369 GLN B C 1
ATOM 2495 O O . GLN A 1 369 ? 155.198 117.624 108.838 1.00 44.06 369 GLN B O 1
ATOM 2501 N N . GLN A 1 370 ? 155.362 119.731 109.616 1.00 43.15 370 GLN B N 1
ATOM 2502 C CA . GLN A 1 370 ? 156.335 120.112 108.600 1.00 43.15 370 GLN B CA 1
ATOM 2503 C C . GLN A 1 370 ? 157.743 119.647 108.944 1.00 43.15 370 GLN B C 1
ATOM 2504 O O . GLN A 1 370 ? 158.522 119.327 108.038 1.00 43.15 370 GLN B O 1
ATOM 2510 N N . ARG A 1 371 ? 158.090 119.600 110.228 1.00 37.98 371 ARG B N 1
ATOM 2511 C CA . ARG A 1 371 ? 159.438 119.256 110.657 1.00 37.98 371 ARG B CA 1
ATOM 2512 C C . ARG A 1 371 ? 159.651 117.757 110.824 1.00 37.98 371 ARG B C 1
ATOM 2513 O O . ARG A 1 371 ? 160.699 117.347 111.333 1.00 37.98 371 ARG B O 1
ATOM 2521 N N . ILE A 1 372 ? 158.691 116.931 110.413 1.00 33.92 372 ILE B N 1
ATOM 2522 C CA . ILE A 1 372 ? 158.812 115.481 110.499 1.00 33.92 372 ILE B CA 1
ATOM 2523 C C . ILE A 1 372 ? 158.494 114.900 109.130 1.00 33.92 372 ILE B C 1
ATOM 2524 O O . ILE A 1 372 ? 157.393 115.105 108.605 1.00 33.92 372 ILE B O 1
ATOM 2529 N N . SER A 1 373 ? 159.456 114.186 108.550 1.00 32.82 373 SER B N 1
ATOM 2530 C CA . SER A 1 373 ? 159.254 113.546 107.259 1.00 32.82 373 SER B CA 1
ATOM 2531 C C . SER A 1 373 ? 158.457 112.262 107.441 1.00 32.82 373 SER B C 1
ATOM 2532 O O . SER A 1 373 ? 158.824 111.403 108.249 1.00 32.82 373 SER B O 1
ATOM 2535 N N . PHE A 1 374 ? 157.369 112.132 106.691 1.00 32.15 374 PHE B N 1
ATOM 2536 C CA . PHE A 1 374 ? 156.471 110.997 106.822 1.00 32.15 374 PHE B CA 1
ATOM 2537 C C . PHE A 1 374 ? 156.665 110.010 105.678 1.00 32.15 374 PHE B C 1
ATOM 2538 O O . PHE A 1 374 ? 157.137 110.364 104.595 1.00 32.15 374 PHE B O 1
ATOM 2546 N N . VAL A 1 375 ? 156.300 108.760 105.946 1.00 31.81 375 VAL B N 1
ATOM 2547 C CA . VAL A 1 375 ? 156.279 107.714 104.920 1.00 31.81 375 VAL B CA 1
ATOM 2548 C C . VAL A 1 375 ? 155.227 108.073 103.876 1.00 31.81 375 VAL B C 1
ATOM 2549 O O . VAL A 1 375 ? 154.144 108.573 104.244 1.00 31.81 375 VAL B O 1
ATOM 2553 N N . PRO A 1 376 ? 155.497 107.893 102.571 1.00 32.77 376 PRO B N 1
ATOM 2554 C CA . PRO A 1 376 ? 154.555 108.387 101.545 1.00 32.77 376 PRO B CA 1
ATOM 2555 C C . PRO A 1 376 ? 153.161 107.776 101.581 1.00 32.77 376 PRO B C 1
ATOM 2556 O O . PRO A 1 376 ? 152.182 108.504 101.372 1.00 32.77 376 PRO B O 1
ATOM 2560 N N . TRP A 1 377 ? 153.023 106.473 101.834 1.00 32.44 377 TRP B N 1
ATOM 2561 C CA . TRP A 1 377 ? 151.684 105.893 101.827 1.00 32.44 377 TRP B CA 1
ATOM 2562 C C . TRP A 1 377 ? 150.918 106.142 103.120 1.00 32.44 377 TRP B C 1
ATOM 2563 O O . TRP A 1 377 ? 149.736 105.790 103.194 1.00 32.44 377 TRP B O 1
ATOM 2574 N N . VAL A 1 378 ? 151.547 106.737 104.127 1.00 29.36 378 VAL B N 1
ATOM 2575 C CA . VAL A 1 378 ? 150.870 107.085 105.370 1.00 29.36 378 VAL B CA 1
ATOM 2576 C C . VAL A 1 378 ? 150.477 108.554 105.314 1.00 29.36 378 VAL B C 1
ATOM 2577 O O . VAL A 1 378 ? 151.287 109.407 104.932 1.00 29.36 378 VAL B O 1
ATOM 2581 N N . ALA A 1 379 ? 149.236 108.851 105.687 1.00 29.68 379 ALA B N 1
ATOM 2582 C CA . ALA A 1 379 ? 148.787 110.234 105.743 1.00 29.68 379 ALA B CA 1
ATOM 2583 C C . ALA A 1 379 ? 149.467 110.964 106.893 1.00 29.68 379 ALA B C 1
ATOM 2584 O O . ALA A 1 379 ? 149.790 110.369 107.925 1.00 29.68 379 ALA B O 1
ATOM 2586 N N . ARG A 1 380 ? 149.687 112.266 106.709 1.00 34.34 380 ARG B N 1
ATOM 2587 C CA . ARG A 1 380 ? 150.374 113.088 107.705 1.00 34.34 380 ARG B CA 1
ATOM 2588 C C . ARG A 1 380 ? 149.377 113.477 108.792 1.00 34.34 380 ARG B C 1
ATOM 2589 O O . ARG A 1 380 ? 148.671 114.485 108.710 1.00 34.34 380 ARG B O 1
ATOM 2597 N N . SER A 1 381 ? 149.326 112.651 109.835 1.00 30.27 381 SER B N 1
ATOM 2598 C CA . SER A 1 381 ? 148.430 112.866 110.965 1.00 30.27 381 SER B CA 1
ATOM 2599 C C . SER A 1 381 ? 149.211 112.689 112.256 1.00 30.27 381 SER B C 1
ATOM 2600 O O . SER A 1 381 ? 149.634 111.575 112.581 1.00 30.27 381 SER B O 1
ATOM 2603 N N . VAL A 1 382 ? 149.403 113.784 112.983 1.00 21.91 382 VAL B N 1
ATOM 2604 C CA . VAL A 1 382 ? 150.029 113.765 114.298 1.00 21.91 382 VAL B CA 1
ATOM 2605 C C . VAL A 1 382 ? 148.920 113.835 115.336 1.00 21.91 382 VAL B C 1
ATOM 2606 O O . VAL A 1 382 ? 148.190 114.830 115.410 1.00 21.91 382 VAL B O 1
ATOM 2610 N N . LEU A 1 383 ? 148.790 112.783 116.137 1.00 13.16 383 LEU B N 1
ATOM 2611 C CA . LEU A 1 383 ? 147.701 112.655 117.092 1.00 13.16 383 LEU B CA 1
ATOM 2612 C C . LEU A 1 383 ? 148.213 112.919 118.499 1.00 13.16 383 LEU B C 1
ATOM 2613 O O . LEU A 1 383 ? 149.306 112.479 118.866 1.00 13.16 383 LEU B O 1
ATOM 2618 N N . VAL A 1 384 ? 147.415 113.638 119.282 1.00 11.06 384 VAL B N 1
ATOM 2619 C CA . VAL A 1 384 ? 147.777 114.029 120.637 1.00 11.06 384 VAL B CA 1
ATOM 2620 C C . VAL A 1 384 ? 146.598 113.747 121.561 1.00 11.06 384 VAL B C 1
ATOM 2621 O O . VAL A 1 384 ? 145.443 114.019 121.215 1.00 11.06 384 VAL B O 1
ATOM 2625 N N . VAL A 1 385 ? 146.885 113.156 122.718 1.00 9.99 385 VAL B N 1
ATOM 2626 C CA . VAL A 1 385 ? 145.881 112.915 123.747 1.00 9.99 385 VAL B CA 1
ATOM 2627 C C . VAL A 1 385 ? 146.085 113.921 124.874 1.00 9.99 385 VAL B C 1
ATOM 2628 O O . VAL A 1 385 ? 147.220 114.216 125.271 1.00 9.99 385 VAL B O 1
ATOM 2632 N N . HIS A 1 386 ? 144.983 114.501 125.350 1.00 11.20 386 HIS B N 1
ATOM 2633 C CA . HIS A 1 386 ? 145.022 115.487 126.427 1.00 11.20 386 HIS B CA 1
ATOM 2634 C C . HIS A 1 386 ? 144.713 114.761 127.733 1.00 11.20 386 HIS B C 1
ATOM 2635 O O . HIS A 1 386 ? 143.607 114.823 128.267 1.00 11.20 386 HIS B O 1
ATOM 2642 N N . GLY A 1 387 ? 145.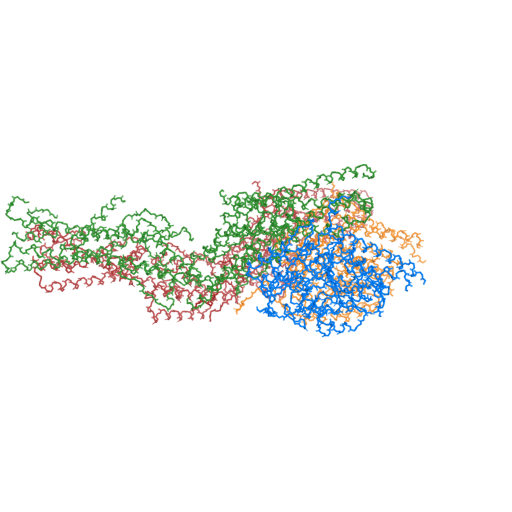718 114.053 128.243 1.00 12.85 387 GLY B N 1
ATOM 2643 C CA . GLY A 1 387 ? 145.535 113.296 129.465 1.00 12.85 387 GLY B CA 1
ATOM 2644 C C . GLY A 1 387 ? 145.355 114.195 130.673 1.00 12.85 387 GLY B C 1
ATOM 2645 O O . GLY A 1 387 ? 145.861 115.315 130.731 1.00 12.85 387 GLY B O 1
ATOM 2646 N N . LYS A 1 388 ? 144.613 113.690 131.654 1.00 13.86 388 LYS B N 1
ATOM 2647 C CA . LYS A 1 388 ? 144.267 114.455 132.841 1.00 13.86 388 LYS B CA 1
ATOM 2648 C C . LYS A 1 388 ? 145.231 114.142 133.975 1.00 13.86 388 LYS B C 1
ATOM 2649 O O . LYS A 1 388 ? 145.676 113.003 134.134 1.00 13.86 388 LYS B O 1
ATOM 2655 N N . LYS A 1 389 ? 145.550 115.165 134.759 1.00 19.27 389 LYS B N 1
ATOM 2656 C CA . LYS A 1 389 ? 146.442 115.008 135.896 1.00 19.27 389 LYS B CA 1
ATOM 2657 C C . LYS A 1 389 ? 145.721 114.298 137.033 1.00 19.27 389 LYS B C 1
ATOM 2658 O O . LYS A 1 389 ? 144.533 114.526 137.273 1.00 19.27 389 LYS B O 1
ATOM 2664 N N . SER A 1 390 ? 146.444 113.415 137.715 1.00 19.23 390 SER B N 1
ATOM 2665 C CA . SER A 1 390 ? 145.894 112.744 138.880 1.00 19.23 390 SER B CA 1
ATOM 2666 C C . SER A 1 390 ? 145.688 113.745 140.014 1.00 19.23 390 SER B C 1
ATOM 2667 O O . SER A 1 390 ? 146.565 114.573 140.279 1.00 19.23 390 SER B O 1
ATOM 2670 N N . PRO A 1 391 ? 144.539 113.704 140.693 1.00 19.66 391 PRO B N 1
ATOM 2671 C CA . PRO A 1 391 ? 144.309 114.646 141.799 1.00 19.66 391 PRO B CA 1
ATOM 2672 C C . PRO A 1 391 ? 145.160 114.367 143.024 1.00 19.66 391 PRO B C 1
ATOM 2673 O O . PRO A 1 391 ? 145.257 115.238 143.897 1.00 19.66 391 PRO B O 1
ATOM 2677 N N . TYR A 1 392 ? 145.776 113.189 143.123 1.00 23.29 392 TYR B N 1
ATOM 2678 C CA . TYR A 1 392 ? 146.642 112.905 144.260 1.00 23.29 392 TYR B CA 1
ATOM 2679 C C . TYR A 1 392 ? 148.034 113.492 144.060 1.00 23.29 392 TYR B C 1
ATOM 2680 O O . TYR A 1 392 ? 148.645 113.980 145.017 1.00 23.29 392 TYR B O 1
ATOM 2689 N N . LEU A 1 393 ? 148.550 113.448 142.835 1.00 28.26 393 LEU B N 1
ATOM 2690 C CA . LEU A 1 393 ? 149.805 114.117 142.538 1.00 28.26 393 LEU B CA 1
ATOM 2691 C C . LEU A 1 393 ? 149.605 115.629 142.502 1.00 28.26 393 LEU B C 1
ATOM 2692 O O . LEU A 1 393 ? 148.489 116.134 142.357 1.00 28.26 393 LEU B O 1
ATOM 2697 N N . LYS A 1 394 ? 150.712 116.352 142.639 1.00 44.86 394 LYS B N 1
ATOM 2698 C CA . LYS A 1 394 ? 150.664 117.804 142.575 1.00 44.86 394 LYS B CA 1
ATOM 2699 C C . LYS A 1 394 ? 150.396 118.263 141.148 1.00 44.86 394 LYS B C 1
ATOM 2700 O O . LYS A 1 394 ? 150.842 117.639 140.182 1.00 44.86 394 LYS B O 1
ATOM 2706 N N . ASN A 1 395 ? 149.654 119.358 141.022 1.00 47.28 395 ASN B N 1
ATOM 2707 C CA . ASN A 1 395 ? 149.241 119.875 139.726 1.00 47.28 395 ASN B CA 1
ATOM 2708 C C . ASN A 1 395 ? 150.247 120.848 139.125 1.00 47.28 395 ASN B C 1
ATOM 2709 O O . ASN A 1 395 ? 149.948 121.472 138.103 1.00 47.28 395 ASN B O 1
ATOM 2714 N N . THR A 1 396 ? 151.430 120.985 139.726 1.00 48.26 396 THR B N 1
ATOM 2715 C CA . THR A 1 396 ? 152.401 121.961 139.244 1.00 48.26 396 THR B CA 1
ATOM 2716 C C . THR A 1 396 ? 153.178 121.445 138.038 1.00 48.26 396 THR B C 1
ATOM 2717 O O . THR A 1 396 ? 153.425 122.198 137.090 1.00 48.26 396 THR B O 1
ATOM 2721 N N . ASN A 1 397 ? 153.570 120.175 138.054 1.00 42.47 397 ASN B N 1
ATOM 2722 C CA . ASN A 1 397 ? 154.398 119.625 136.992 1.00 42.47 397 ASN B CA 1
ATOM 2723 C C . ASN A 1 397 ? 153.557 119.241 135.779 1.00 42.47 397 ASN B C 1
ATOM 2724 O O . ASN A 1 397 ? 152.368 118.932 135.889 1.00 42.47 397 ASN B O 1
ATOM 2729 N N . LEU A 1 398 ? 154.195 119.278 134.609 1.00 32.16 398 LEU B N 1
ATOM 2730 C CA . LEU A 1 398 ? 153.554 118.983 133.329 1.00 32.16 398 LEU B CA 1
ATOM 2731 C C . LEU A 1 398 ? 154.432 117.985 132.585 1.00 32.16 398 LEU B C 1
ATOM 2732 O O . LEU A 1 398 ? 155.570 118.305 132.227 1.00 32.16 398 LEU B O 1
ATOM 2737 N N . GLU A 1 399 ? 153.913 116.784 132.352 1.00 26.04 399 GLU B N 1
ATOM 2738 C CA . GLU A 1 399 ? 154.678 115.712 131.731 1.00 26.04 399 GLU B CA 1
ATOM 2739 C C . GLU A 1 399 ? 154.374 115.609 130.242 1.00 26.04 399 GLU B C 1
ATOM 2740 O O . GLU A 1 399 ? 153.360 116.110 129.750 1.00 26.04 399 GLU B O 1
ATOM 2746 N N . GLY A 1 400 ? 155.278 114.947 129.525 1.00 18.96 400 GLY B N 1
ATOM 2747 C CA . GLY A 1 400 ? 155.118 114.724 128.102 1.00 18.96 400 GLY B CA 1
ATOM 2748 C C . GLY A 1 400 ? 155.842 113.488 127.610 1.00 18.96 400 GLY B C 1
ATOM 2749 O O . GLY A 1 400 ? 157.040 113.323 127.855 1.00 18.96 400 GLY B O 1
ATOM 2750 N N . ILE A 1 401 ? 155.123 112.609 126.916 1.00 12.33 401 ILE B N 1
ATOM 2751 C CA . ILE A 1 401 ? 155.655 111.352 126.405 1.00 12.33 401 ILE B CA 1
ATOM 2752 C C . ILE A 1 401 ? 155.233 111.223 124.948 1.00 12.33 401 ILE B C 1
ATOM 2753 O O . ILE A 1 401 ? 154.103 111.569 124.592 1.00 12.33 401 ILE B O 1
ATOM 2758 N N . GLN A 1 402 ? 156.142 110.756 124.095 1.00 13.19 402 GLN B N 1
ATOM 2759 C CA . GLN A 1 402 ? 155.803 110.432 122.715 1.00 13.19 402 GLN B CA 1
ATOM 2760 C C . GLN A 1 402 ? 156.210 108.998 122.424 1.00 13.19 402 GLN B C 1
ATOM 2761 O O . GLN A 1 402 ? 157.388 108.646 122.547 1.00 13.19 402 GLN B O 1
ATOM 2767 N N . VAL A 1 403 ? 155.238 108.176 122.042 1.00 14.24 403 VAL B N 1
ATOM 2768 C CA . VAL A 1 403 ? 155.487 106.846 121.502 1.00 14.24 403 VAL B CA 1
ATOM 2769 C C . VAL A 1 403 ? 155.173 106.896 120.013 1.00 14.24 403 VAL B C 1
ATOM 2770 O O . VAL A 1 403 ? 154.193 107.526 119.598 1.00 14.24 403 VAL B O 1
ATOM 2774 N N . THR A 1 404 ? 156.037 106.289 119.203 1.00 14.90 404 THR B N 1
ATOM 2775 C CA . THR A 1 404 ? 155.912 106.437 117.764 1.00 14.90 404 THR B CA 1
ATOM 2776 C C . THR A 1 404 ? 156.475 105.213 117.060 1.00 14.90 404 THR B C 1
ATOM 2777 O O . THR A 1 404 ? 157.257 104.446 117.626 1.00 14.90 404 THR B O 1
ATOM 2781 N N . ASN A 1 405 ? 156.061 105.047 115.807 1.00 16.81 405 ASN B N 1
ATOM 2782 C CA . ASN A 1 405 ? 156.555 103.992 114.933 1.00 16.81 405 ASN B CA 1
ATOM 2783 C C . ASN A 1 405 ? 157.322 104.643 113.794 1.00 16.81 405 ASN B C 1
ATOM 2784 O O . ASN A 1 405 ? 156.750 105.419 113.021 1.00 16.81 405 ASN B O 1
ATOM 2789 N N . ASN A 1 406 ? 158.611 104.331 113.692 1.00 24.85 406 ASN B N 1
ATOM 2790 C CA . ASN A 1 406 ? 159.469 104.923 112.680 1.00 24.85 406 ASN B CA 1
ATOM 2791 C C . ASN A 1 406 ? 160.295 103.825 112.026 1.00 24.85 406 ASN B C 1
ATOM 2792 O O . ASN A 1 406 ? 160.165 102.640 112.350 1.00 24.85 406 ASN B O 1
ATOM 2797 N N . THR A 1 407 ? 161.154 104.228 111.095 1.00 31.00 407 THR B N 1
ATOM 2798 C CA . THR A 1 407 ? 162.041 103.313 110.397 1.00 31.00 407 THR B CA 1
ATOM 2799 C C . THR A 1 407 ? 163.381 103.170 111.118 1.00 31.00 407 THR B C 1
ATOM 2800 O O . THR A 1 407 ? 164.332 102.618 110.557 1.00 31.00 407 THR B O 1
ATOM 2804 N N . SER A 1 408 ? 163.469 103.646 112.362 1.00 35.63 408 SER B N 1
ATOM 2805 C CA . SER A 1 408 ? 164.718 103.607 113.111 1.00 35.63 408 SER B CA 1
ATOM 2806 C C . SER A 1 408 ? 165.082 102.212 113.598 1.00 35.63 408 SER B C 1
ATOM 2807 O O . SER A 1 408 ? 166.193 102.026 114.105 1.00 35.63 408 SER B O 1
ATOM 2810 N N . MET A 1 409 ? 164.187 101.234 113.462 1.00 35.51 409 MET B N 1
ATOM 2811 C CA . MET A 1 409 ? 164.486 99.878 113.900 1.00 35.51 409 MET B CA 1
ATOM 2812 C C . MET A 1 409 ? 165.338 99.104 112.903 1.00 35.51 409 MET B C 1
ATOM 2813 O O . MET A 1 409 ? 165.656 97.938 113.164 1.00 35.51 409 MET B O 1
ATOM 2818 N N . ILE A 1 410 ? 165.700 99.711 111.771 1.00 33.96 410 ILE B N 1
ATOM 2819 C CA . ILE A 1 410 ? 166.644 99.080 110.854 1.00 33.96 410 ILE B CA 1
ATOM 2820 C C . ILE A 1 410 ? 168.020 98.993 111.500 1.00 33.96 410 ILE B C 1
ATOM 2821 O O . ILE A 1 410 ? 168.667 97.939 111.492 1.00 33.96 410 ILE B O 1
ATOM 2826 N N . ASP A 1 411 ? 168.475 100.098 112.093 1.00 39.23 411 ASP B N 1
ATOM 2827 C CA . ASP A 1 411 ? 169.777 100.134 112.748 1.00 39.23 411 ASP B CA 1
ATOM 2828 C C . ASP A 1 411 ? 169.831 99.244 113.984 1.00 39.23 411 ASP B C 1
ATOM 2829 O O . ASP A 1 411 ? 170.915 98.779 114.350 1.00 39.23 411 ASP B O 1
ATOM 2834 N N . VAL A 1 412 ? 168.690 98.979 114.620 1.00 37.63 412 VAL B N 1
ATOM 2835 C CA . VAL A 1 412 ? 168.685 98.164 115.830 1.00 37.63 412 VAL B CA 1
ATOM 2836 C C . VAL A 1 412 ? 168.838 96.687 115.489 1.00 37.63 412 VAL B C 1
ATOM 2837 O O . VAL A 1 412 ? 169.660 95.982 116.086 1.00 37.63 412 VAL B O 1
ATOM 2841 N N . PHE A 1 413 ? 168.065 96.198 114.517 1.00 39.64 413 PHE B N 1
ATOM 2842 C CA . PHE A 1 413 ? 168.093 94.775 114.189 1.00 39.64 413 PHE B CA 1
ATOM 2843 C C . PHE A 1 413 ? 169.360 94.385 113.434 1.00 39.64 413 PHE B C 1
ATOM 2844 O O . PHE A 1 413 ? 169.915 93.306 113.674 1.00 39.64 413 PHE B O 1
ATOM 2852 N N . THR A 1 414 ? 169.832 95.237 112.521 1.00 42.13 414 THR B N 1
ATOM 2853 C CA . THR A 1 414 ? 171.058 94.929 111.794 1.00 42.13 414 THR B CA 1
ATOM 2854 C C . THR A 1 414 ? 172.296 95.026 112.674 1.00 42.13 414 THR B C 1
ATOM 2855 O O . THR A 1 414 ? 173.338 94.469 112.313 1.00 42.13 414 THR B O 1
ATOM 2859 N N . LYS A 1 415 ? 172.211 95.718 113.812 1.00 43.56 415 LYS B N 1
ATOM 2860 C CA . LYS A 1 415 ? 173.322 95.717 114.757 1.00 43.56 415 LYS B CA 1
ATOM 2861 C C . LYS A 1 415 ? 173.473 94.354 115.419 1.00 43.56 415 LYS B C 1
ATOM 2862 O O . LYS A 1 415 ? 174.589 93.937 115.752 1.00 43.56 415 LYS B O 1
ATOM 2868 N N . ILE A 1 416 ? 172.361 93.646 115.618 1.00 47.14 416 ILE B N 1
ATOM 2869 C CA . ILE A 1 416 ? 172.426 92.312 116.203 1.00 47.14 416 ILE B CA 1
ATOM 2870 C C . ILE A 1 416 ? 172.813 91.286 115.148 1.00 47.14 416 ILE B C 1
ATOM 2871 O O . ILE A 1 416 ? 173.592 90.362 115.415 1.00 47.14 416 ILE B O 1
ATOM 2876 N N . LEU A 1 417 ? 172.282 91.432 113.931 1.00 51.91 417 LEU B N 1
ATOM 2877 C CA . LEU A 1 417 ? 172.557 90.461 112.878 1.00 51.91 417 LEU B CA 1
ATOM 2878 C C . LEU A 1 417 ? 173.992 90.558 112.376 1.00 51.91 417 LEU B C 1
ATOM 2879 O O . LEU A 1 417 ? 174.541 89.566 111.883 1.00 51.91 417 LEU B O 1
ATOM 2884 N N . LYS A 1 418 ? 174.612 91.736 112.483 1.00 49.91 418 LYS B N 1
ATOM 2885 C CA . LYS A 1 418 ? 176.017 91.860 112.112 1.00 49.91 418 LYS B CA 1
ATOM 2886 C C . LYS A 1 418 ? 176.911 91.159 113.127 1.00 49.91 418 LYS B C 1
ATOM 2887 O O . LYS A 1 418 ? 177.914 90.538 112.757 1.00 49.91 418 LYS B O 1
ATOM 2893 N N . GLN A 1 419 ? 176.556 91.236 114.410 1.00 57.83 419 GLN B N 1
ATOM 2894 C CA . GLN A 1 419 ? 177.290 90.529 115.450 1.00 57.83 419 GLN B CA 1
ATOM 2895 C C . GLN A 1 419 ? 176.861 89.075 115.594 1.00 57.83 419 GLN B C 1
ATOM 2896 O O . GLN A 1 419 ? 177.514 88.325 116.327 1.00 57.83 419 GLN B O 1
ATOM 2902 N N . PHE A 1 420 ? 175.784 88.662 114.923 1.00 59.86 420 PHE B N 1
ATOM 2903 C CA . PHE A 1 420 ? 175.345 87.274 115.010 1.00 59.86 420 PHE B CA 1
ATOM 2904 C C . PHE A 1 420 ? 176.247 86.361 114.191 1.00 59.86 420 PHE B C 1
ATOM 2905 O O . PHE A 1 420 ? 176.791 85.379 114.710 1.00 59.86 420 PHE B O 1
ATOM 2913 N N . ASP A 1 421 ? 176.418 86.669 112.904 1.00 59.48 421 ASP B N 1
ATOM 2914 C CA . ASP A 1 421 ? 177.270 85.859 112.043 1.00 59.48 421 ASP B CA 1
ATOM 2915 C C . ASP A 1 421 ? 178.757 86.040 112.327 1.00 59.48 421 ASP B C 1
ATOM 2916 O O . ASP A 1 421 ? 179.558 85.189 111.925 1.00 59.48 421 ASP B O 1
ATOM 2921 N N . LEU A 1 422 ? 179.141 87.122 113.006 1.00 60.19 422 LEU B N 1
ATOM 2922 C CA . LEU A 1 422 ? 180.552 87.348 113.298 1.00 60.19 422 LEU B CA 1
ATOM 2923 C C . LEU A 1 422 ? 181.049 86.423 114.401 1.00 60.19 422 LEU B C 1
ATOM 2924 O O . LEU A 1 422 ? 182.230 86.057 114.416 1.00 60.19 422 LEU B O 1
ATOM 2929 N N . LEU A 1 423 ? 180.171 86.026 115.320 1.00 68.31 423 LEU B N 1
ATOM 2930 C CA . LEU A 1 423 ? 180.575 85.182 116.437 1.00 68.31 423 LEU B CA 1
ATOM 2931 C C . LEU A 1 423 ? 180.416 83.698 116.133 1.00 68.31 423 LEU B C 1
ATOM 2932 O O . LEU A 1 423 ? 181.252 82.893 116.561 1.00 68.31 423 LEU B O 1
ATOM 2937 N N . ILE A 1 424 ? 179.380 83.316 115.382 1.00 64.00 424 ILE B N 1
ATOM 2938 C CA . ILE A 1 424 ? 179.157 81.903 115.094 1.00 64.00 424 ILE B CA 1
ATOM 2939 C C . ILE A 1 424 ? 180.140 81.356 114.066 1.00 64.00 424 ILE B C 1
ATOM 2940 O O . ILE A 1 424 ? 180.255 80.132 113.923 1.00 64.00 424 ILE B O 1
ATOM 2945 N N . LYS A 1 425 ? 180.848 82.221 113.341 1.00 67.65 425 LYS B N 1
ATOM 2946 C CA . LYS A 1 425 ? 181.905 81.770 112.445 1.00 67.65 425 LYS B CA 1
ATOM 2947 C C . LYS A 1 425 ? 183.273 81.814 113.112 1.00 67.65 425 LYS B C 1
ATOM 2948 O O . LYS A 1 425 ? 184.162 81.031 112.758 1.00 67.65 425 LYS B O 1
ATOM 2954 N N . ARG A 1 426 ? 183.458 82.717 114.077 1.00 67.83 426 ARG B N 1
ATOM 2955 C CA . ARG A 1 426 ? 184.741 82.827 114.762 1.00 67.83 426 ARG B CA 1
ATOM 2956 C C . ARG A 1 426 ? 184.896 81.727 115.806 1.00 67.83 426 ARG B C 1
ATOM 2957 O O . ARG A 1 426 ? 185.850 80.941 115.760 1.00 67.83 426 ARG B O 1
ATOM 2965 N N . LYS A 1 427 ? 183.966 81.656 116.758 1.00 68.91 427 LYS B N 1
ATOM 2966 C CA . LYS A 1 427 ? 184.045 80.710 117.864 1.00 68.91 427 LYS B CA 1
ATOM 2967 C C . LYS A 1 427 ? 183.208 79.460 117.623 1.00 68.91 427 LYS B C 1
ATOM 2968 O O . LYS A 1 427 ? 183.652 78.354 117.951 1.00 68.91 427 LYS B O 1
ATOM 2974 N N . ALA A 1 428 ? 182.010 79.626 117.057 1.00 71.41 428 ALA B N 1
ATOM 2975 C CA . ALA A 1 428 ? 181.045 78.550 116.794 1.00 71.41 428 ALA B CA 1
ATOM 2976 C C . ALA A 1 428 ? 180.714 77.736 118.045 1.00 71.41 428 ALA B C 1
ATOM 2977 O O . ALA A 1 428 ? 181.266 76.658 118.261 1.00 71.41 428 ALA B O 1
ATOM 2979 N N . VAL A 1 437 ? 175.088 62.932 121.900 1.00 71.75 437 VAL B N 1
ATOM 2980 C CA . VAL A 1 437 ? 174.150 63.546 122.829 1.00 71.75 437 VAL B CA 1
ATOM 2981 C C . VAL A 1 437 ? 173.047 64.249 122.029 1.00 71.75 437 VAL B C 1
ATOM 2982 O O . VAL A 1 437 ? 171.932 64.438 122.527 1.00 71.75 437 VAL B O 1
ATOM 2986 N N . GLU A 1 438 ? 173.371 64.591 120.778 1.00 75.54 438 GLU B N 1
ATOM 2987 C CA . GLU A 1 438 ? 172.453 65.184 119.800 1.00 75.54 438 GLU B CA 1
ATOM 2988 C C . GLU A 1 438 ? 171.857 66.494 120.334 1.00 75.54 438 GLU B C 1
ATOM 2989 O O . GLU A 1 438 ? 170.664 66.617 120.621 1.00 75.54 438 GLU B O 1
ATOM 2995 N N . GLU A 1 439 ? 172.750 67.471 120.503 1.00 76.26 439 GLU B N 1
ATOM 2996 C CA . GLU A 1 439 ? 172.353 68.817 120.888 1.00 76.26 439 GLU B CA 1
ATOM 2997 C C . GLU A 1 439 ? 172.813 69.894 119.919 1.00 76.26 439 GLU B C 1
ATOM 2998 O O . GLU A 1 439 ? 172.305 71.017 119.992 1.00 76.26 439 GLU B O 1
ATOM 3004 N N . GLU A 1 440 ? 173.749 69.589 119.017 1.00 77.62 440 GLU B N 1
ATOM 3005 C CA . GLU A 1 440 ? 174.251 70.595 118.089 1.00 77.62 440 GLU B CA 1
ATOM 3006 C C . GLU A 1 440 ? 173.338 70.777 116.883 1.00 77.62 440 GLU B C 1
ATOM 3007 O O . GLU A 1 440 ? 173.402 71.817 116.217 1.00 77.62 440 GLU B O 1
ATOM 3013 N N . ASN A 1 441 ? 172.489 69.791 116.587 1.00 72.79 441 ASN B N 1
ATOM 3014 C CA . ASN A 1 441 ? 171.646 69.880 115.399 1.00 72.79 441 ASN B CA 1
ATOM 3015 C C . ASN A 1 441 ? 170.470 70.825 115.620 1.00 72.79 441 ASN B C 1
ATOM 3016 O O . ASN A 1 441 ? 170.172 71.660 114.758 1.00 72.79 441 ASN B O 1
ATOM 3021 N N . GLU A 1 442 ? 169.790 70.711 116.764 1.00 70.78 442 GLU B N 1
ATOM 3022 C CA . GLU A 1 442 ? 168.638 71.569 117.023 1.00 70.78 442 GLU B CA 1
ATOM 3023 C C . GLU A 1 442 ? 169.056 73.006 117.311 1.00 70.78 442 GLU B C 1
ATOM 3024 O O . GLU A 1 442 ? 168.266 73.932 117.101 1.00 70.78 442 GLU B O 1
ATOM 3030 N N . VAL A 1 443 ? 170.284 73.212 117.788 1.00 68.66 443 VAL B N 1
ATOM 3031 C CA . VAL A 1 443 ? 170.782 74.568 117.992 1.00 68.66 443 VAL B CA 1
ATOM 3032 C C . VAL A 1 443 ? 171.071 75.233 116.650 1.00 68.66 443 VAL B C 1
ATOM 3033 O O . VAL A 1 443 ? 170.781 76.421 116.453 1.00 68.66 443 VAL B O 1
ATOM 3037 N N . MET A 1 444 ? 171.602 74.468 115.693 1.00 66.01 444 MET B N 1
ATOM 3038 C CA . MET A 1 444 ? 171.997 75.043 114.410 1.00 66.01 444 MET B CA 1
ATOM 3039 C C . MET A 1 444 ? 170.787 75.430 113.566 1.00 66.01 444 MET B C 1
ATOM 3040 O O . MET A 1 444 ? 170.791 76.482 112.917 1.00 66.01 444 MET B O 1
ATOM 3045 N N . GLU A 1 445 ? 169.742 74.598 113.557 1.00 64.51 445 GLU B N 1
ATOM 3046 C CA . GLU A 1 445 ? 168.565 74.915 112.757 1.00 64.51 445 GLU B CA 1
ATOM 3047 C C . GLU A 1 445 ? 167.738 76.042 113.360 1.00 64.51 445 GLU B C 1
ATOM 3048 O O . GLU A 1 445 ? 167.052 76.752 112.617 1.00 64.51 445 GLU B O 1
ATOM 3054 N N . MET A 1 446 ? 167.786 76.224 114.682 1.00 63.00 446 MET B N 1
ATOM 3055 C CA . MET A 1 446 ? 167.137 77.373 115.300 1.00 63.00 446 MET B CA 1
ATOM 3056 C C . MET A 1 446 ? 167.905 78.665 115.068 1.00 63.00 446 MET B C 1
ATOM 3057 O O . MET A 1 446 ? 167.316 79.745 115.170 1.00 63.00 446 MET B O 1
ATOM 3062 N N . PHE A 1 447 ? 169.202 78.580 114.765 1.00 58.69 447 PHE B N 1
ATOM 3063 C CA . PHE A 1 447 ? 169.944 79.768 114.359 1.00 58.69 447 PHE B CA 1
ATOM 3064 C C . PHE A 1 447 ? 169.526 80.218 112.966 1.00 58.69 447 PHE B C 1
ATOM 3065 O O . PHE A 1 447 ? 169.289 81.409 112.733 1.00 58.69 447 PHE B O 1
ATOM 3073 N N . ASN A 1 448 ? 169.430 79.275 112.025 1.00 57.83 448 ASN B N 1
ATOM 3074 C CA . ASN A 1 448 ? 169.058 79.625 110.659 1.00 57.83 448 ASN B CA 1
ATOM 3075 C C . ASN A 1 448 ? 167.585 79.997 110.553 1.00 57.83 448 ASN B C 1
ATOM 3076 O O . ASN A 1 448 ? 167.215 80.813 109.701 1.00 57.83 448 ASN B O 1
ATOM 3081 N N . GLU A 1 449 ? 166.734 79.412 111.399 1.00 57.54 449 GLU B N 1
ATOM 3082 C CA . GLU A 1 449 ? 165.336 79.825 111.431 1.00 57.54 449 GLU B CA 1
ATOM 3083 C C . GLU A 1 449 ? 165.188 81.222 112.017 1.00 57.54 449 GLU B C 1
ATOM 3084 O O . GLU A 1 449 ? 164.320 81.987 111.585 1.00 57.54 449 GLU B O 1
ATOM 3090 N N . SER A 1 450 ? 166.028 81.573 112.993 1.00 55.12 450 SER B N 1
ATOM 3091 C CA . SER A 1 450 ? 165.990 82.920 113.548 1.00 55.12 450 SER B CA 1
ATOM 3092 C C . SER A 1 450 ? 166.676 83.923 112.631 1.00 55.12 450 SER B C 1
ATOM 3093 O O . SER A 1 450 ? 166.357 85.114 112.672 1.00 55.12 450 SER B O 1
ATOM 3096 N N . ARG A 1 451 ? 167.615 83.464 111.802 1.00 56.29 451 ARG B N 1
ATOM 3097 C CA . ARG A 1 451 ? 168.352 84.380 110.937 1.00 56.29 451 ARG B CA 1
ATOM 3098 C C . ARG A 1 451 ? 167.477 84.873 109.791 1.00 56.29 451 ARG B C 1
ATOM 3099 O O . ARG A 1 451 ? 167.471 86.066 109.468 1.00 56.29 451 ARG B O 1
ATOM 3107 N N . GLU A 1 452 ? 166.721 83.966 109.171 1.00 55.95 452 GLU B N 1
ATOM 3108 C CA . GLU A 1 452 ? 165.853 84.334 108.061 1.00 55.95 452 GLU B CA 1
ATOM 3109 C C . GLU A 1 452 ? 164.556 84.994 108.512 1.00 55.95 452 GLU B C 1
ATOM 3110 O O . GLU A 1 452 ? 163.844 85.559 107.675 1.00 55.95 452 GLU B O 1
ATOM 3116 N N . SER A 1 453 ? 164.232 84.936 109.805 1.00 49.02 453 SER B N 1
ATOM 3117 C CA . SER A 1 453 ? 162.960 85.478 110.270 1.00 49.02 453 SER B CA 1
ATOM 3118 C C . SER A 1 453 ? 163.080 86.947 110.661 1.00 49.02 453 SER B C 1
ATOM 3119 O O . SER A 1 453 ? 162.168 87.737 110.396 1.00 49.02 453 SER B O 1
ATOM 3122 N N . VAL A 1 454 ? 164.193 87.331 111.292 1.00 50.65 454 VAL B N 1
ATOM 3123 C CA . VAL A 1 454 ? 164.430 88.739 111.592 1.00 50.65 454 VAL B CA 1
ATOM 3124 C C . VAL A 1 454 ? 164.719 89.524 110.317 1.00 50.65 454 VAL B C 1
ATOM 3125 O O . VAL A 1 454 ? 164.463 90.733 110.262 1.00 50.65 454 VAL B O 1
ATOM 3129 N N . LYS A 1 455 ? 165.211 88.859 109.268 1.00 51.34 455 LYS B N 1
ATOM 3130 C CA . LYS A 1 455 ? 165.383 89.529 107.983 1.00 51.34 455 LYS B CA 1
ATOM 3131 C C . LYS A 1 455 ? 164.048 89.923 107.364 1.00 51.34 455 LYS B C 1
ATOM 3132 O O . LYS A 1 455 ? 163.991 90.883 106.588 1.00 51.34 455 LYS B O 1
ATOM 3138 N N . SER A 1 456 ? 162.971 89.205 107.696 1.00 48.92 456 SER B N 1
ATOM 3139 C CA . SER A 1 456 ? 161.676 89.474 107.079 1.00 48.92 456 SER B CA 1
ATOM 3140 C C . SER A 1 456 ? 161.118 90.825 107.512 1.00 48.92 456 SER B C 1
ATOM 3141 O O . SER A 1 456 ? 160.497 91.530 106.709 1.00 48.92 456 SER B O 1
ATOM 3144 N N . ILE A 1 457 ? 161.327 91.205 108.774 1.00 47.48 457 ILE B N 1
ATOM 3145 C CA . ILE A 1 457 ? 160.897 92.526 109.217 1.00 47.48 457 ILE B CA 1
ATOM 3146 C C . ILE A 1 457 ? 161.933 93.596 108.900 1.00 47.48 457 ILE B C 1
ATOM 3147 O O . ILE A 1 457 ? 161.626 94.791 108.998 1.00 47.48 457 ILE B O 1
ATOM 3152 N N . ILE A 1 458 ? 163.152 93.204 108.526 1.00 47.57 458 ILE B N 1
ATOM 3153 C CA . ILE A 1 458 ? 164.156 94.185 108.125 1.00 47.57 458 ILE B CA 1
ATOM 3154 C C . ILE A 1 458 ? 163.883 94.670 106.706 1.00 47.57 458 ILE B C 1
ATOM 3155 O O . ILE A 1 458 ? 163.845 95.877 106.442 1.00 47.57 458 ILE B O 1
ATOM 3160 N N . ASP A 1 459 ? 163.672 93.737 105.771 1.00 48.71 459 ASP B N 1
ATOM 3161 C CA . ASP A 1 459 ? 163.293 94.129 104.419 1.00 48.71 459 ASP B CA 1
ATOM 3162 C C . ASP A 1 459 ? 161.888 94.712 104.358 1.00 48.71 459 ASP B C 1
ATOM 3163 O O . ASP A 1 459 ? 161.570 95.425 103.401 1.00 48.71 459 ASP B O 1
ATOM 3168 N N . GLU A 1 460 ? 161.041 94.426 105.350 1.00 45.61 460 GLU B N 1
ATOM 3169 C CA . GLU A 1 460 ? 159.745 95.093 105.418 1.00 45.61 460 GLU B CA 1
ATOM 3170 C C . GLU A 1 460 ? 159.908 96.560 105.794 1.00 45.61 460 GLU B C 1
ATOM 3171 O O . GLU A 1 460 ? 159.160 97.418 105.312 1.00 45.61 460 GLU B O 1
ATOM 3177 N N . TYR A 1 461 ? 160.882 96.866 106.653 1.00 39.65 461 TYR B N 1
ATOM 3178 C CA . TYR A 1 461 ? 161.203 98.253 106.968 1.00 39.65 461 TYR B CA 1
ATOM 3179 C C . TYR A 1 461 ? 161.953 98.929 105.829 1.00 39.65 461 TYR B C 1
ATOM 3180 O O . TYR A 1 461 ? 161.773 100.129 105.592 1.00 39.65 461 TYR B O 1
ATOM 3189 N N . LYS A 1 462 ? 162.805 98.182 105.122 1.00 45.24 462 LYS B N 1
ATOM 3190 C CA . LYS A 1 462 ? 163.555 98.766 104.014 1.00 45.24 462 LYS B CA 1
ATOM 3191 C C . LYS A 1 462 ? 162.646 99.067 102.830 1.00 45.24 462 LYS B C 1
ATOM 3192 O O . LYS A 1 462 ? 162.877 100.033 102.093 1.00 45.24 462 LYS B O 1
ATOM 3198 N N . ALA A 1 463 ? 161.610 98.254 102.631 1.00 47.40 463 ALA B N 1
ATOM 3199 C CA . ALA A 1 463 ? 160.622 98.532 101.599 1.00 47.40 463 ALA B CA 1
ATOM 3200 C C . ALA A 1 463 ? 159.548 99.506 102.060 1.00 47.40 463 ALA B C 1
ATOM 3201 O O . ALA A 1 463 ? 158.783 99.996 101.223 1.00 47.40 463 ALA B O 1
ATOM 3203 N N . CYS A 1 464 ? 159.474 99.796 103.362 1.00 46.78 464 CYS B N 1
ATOM 3204 C CA . CYS A 1 464 ? 158.439 100.690 103.870 1.00 46.78 464 CYS B CA 1
ATOM 3205 C C . CYS A 1 464 ? 158.668 102.130 103.429 1.00 46.78 464 CYS B C 1
ATOM 3206 O O . CYS A 1 464 ? 157.701 102.876 103.235 1.00 46.78 464 CYS B O 1
ATOM 3209 N N . LYS A 1 465 ? 159.929 102.534 103.252 1.00 46.46 465 LYS B N 1
ATOM 3210 C CA . LYS A 1 465 ? 160.221 103.914 102.877 1.00 46.46 465 LYS B CA 1
ATOM 3211 C C . LYS A 1 465 ? 159.793 104.203 101.443 1.00 46.46 465 LYS B C 1
ATOM 3212 O O . LYS A 1 465 ? 159.335 105.310 101.138 1.00 46.46 465 LYS B O 1
ATOM 3218 N N . GLU A 1 466 ? 159.931 103.225 100.555 1.00 50.35 466 GLU B N 1
ATOM 3219 C CA . GLU A 1 466 ? 159.494 103.378 99.177 1.00 50.35 466 GLU B CA 1
ATOM 3220 C C . GLU A 1 466 ? 157.990 103.134 99.085 1.00 50.35 466 GLU B C 1
ATOM 3221 O O . GLU A 1 466 ? 157.429 102.317 99.821 0.00 50.35 466 GLU B O 1
ATOM 3227 N N . ILE A 1 467 ? 157.336 103.868 98.186 1.00 44.87 467 ILE B N 1
ATOM 3228 C CA . ILE A 1 467 ? 155.881 103.818 98.049 1.00 44.87 467 ILE B CA 1
ATOM 3229 C C . ILE A 1 467 ? 155.478 102.456 97.478 1.00 44.87 467 ILE B C 1
ATOM 3230 O O . ILE A 1 467 ? 155.735 102.146 96.312 1.00 44.87 467 ILE B O 1
ATOM 3235 N N . THR A 1 468 ? 154.858 101.631 98.313 1.00 47.88 468 THR B N 1
ATOM 3236 C CA . THR A 1 468 ? 154.463 100.279 97.930 1.00 47.88 468 THR B CA 1
ATOM 3237 C C . THR A 1 468 ? 153.117 99.980 98.584 1.00 47.88 468 THR B C 1
ATOM 3238 O O . THR A 1 468 ? 152.382 100.894 98.976 1.00 47.88 468 THR B O 1
ATOM 3242 N N . TYR A 1 469 ? 152.782 98.685 98.657 1.00 46.49 469 TYR B N 1
ATOM 3243 C CA . TYR A 1 469 ? 151.531 98.171 99.229 1.00 46.49 469 TYR B CA 1
ATOM 3244 C C . TYR A 1 469 ? 150.308 98.665 98.465 1.00 46.49 469 TYR B C 1
ATOM 3245 O O . TYR A 1 469 ? 149.243 98.882 99.046 1.00 46.49 469 TYR B O 1
ATOM 3254 N N . LEU A 1 470 ? 150.450 98.841 97.156 1.00 58.42 470 LEU B N 1
ATOM 3255 C CA . LEU A 1 470 ? 149.325 99.158 96.286 1.00 58.42 470 LEU B CA 1
ATOM 3256 C C . LEU A 1 470 ? 149.556 98.467 94.951 1.00 58.42 470 LEU B C 1
ATOM 3257 O O . LEU A 1 470 ? 150.448 98.857 94.192 1.00 58.42 470 LEU B O 1
ATOM 3262 N N . ASP A 1 471 ? 148.769 97.434 94.674 1.00 67.55 471 ASP B N 1
ATOM 3263 C CA . ASP A 1 471 ? 148.935 96.667 93.446 1.00 67.55 471 ASP B CA 1
ATOM 3264 C C . ASP A 1 471 ? 147.605 96.517 92.709 1.00 67.55 471 ASP B C 1
ATOM 3265 O O . ASP A 1 471 ? 147.564 96.038 91.576 1.00 67.55 471 ASP B O 1
ATOM 3270 N N . PRO B 1 2 ? 167.842 143.243 130.540 1.00 9.54 2 PRO A N 1
ATOM 3271 C CA . PRO B 1 2 ? 169.259 143.045 130.855 1.00 9.54 2 PRO A CA 1
ATOM 3272 C C . PRO B 1 2 ? 169.629 141.576 130.989 1.00 9.54 2 PRO A C 1
ATOM 3273 O O . PRO B 1 2 ? 169.201 140.751 130.184 1.00 9.54 2 PRO A O 1
ATOM 3277 N N . GLY B 1 3 ? 170.422 141.260 132.006 1.00 15.64 3 GLY A N 1
ATOM 3278 C CA . GLY B 1 3 ? 170.834 139.890 132.239 1.00 15.64 3 GLY A CA 1
ATOM 3279 C C . GLY B 1 3 ? 171.337 139.715 133.650 1.00 15.64 3 GLY A C 1
ATOM 3280 O O . GLY B 1 3 ? 171.720 140.679 134.321 1.00 15.64 3 GLY A O 1
ATOM 3281 N N . GLU B 1 4 ? 171.335 138.465 134.097 1.00 19.56 4 GLU A N 1
ATOM 3282 C CA . GLU B 1 4 ? 171.755 138.154 135.451 1.00 19.56 4 GLU A CA 1
ATOM 3283 C C . GLU B 1 4 ? 173.278 138.137 135.548 1.00 19.56 4 GLU A C 1
ATOM 3284 O O . GLU B 1 4 ? 173.989 138.043 134.546 1.00 19.56 4 GLU A O 1
ATOM 3290 N N . THR B 1 5 ? 173.775 138.230 136.780 1.00 16.00 5 THR A N 1
ATOM 3291 C CA . THR B 1 5 ? 175.193 138.441 137.035 1.00 16.00 5 THR A CA 1
ATOM 3292 C C . THR B 1 5 ? 175.708 137.411 138.030 1.00 16.00 5 THR A C 1
ATOM 3293 O O . THR B 1 5 ? 175.083 137.168 139.066 1.00 16.00 5 THR A O 1
ATOM 3297 N N . ILE B 1 6 ? 176.848 136.806 137.704 1.00 14.87 6 ILE A N 1
ATOM 3298 C CA . ILE B 1 6 ? 177.542 135.861 138.570 1.00 14.87 6 ILE A CA 1
ATOM 3299 C C . ILE B 1 6 ? 178.920 136.431 138.887 1.00 14.87 6 ILE A C 1
ATOM 3300 O O . ILE B 1 6 ? 179.579 136.999 138.007 1.00 14.87 6 ILE A O 1
ATOM 3305 N N . THR B 1 7 ? 179.336 136.321 140.147 1.00 14.43 7 THR A N 1
ATOM 3306 C CA . THR B 1 7 ? 180.640 136.801 140.581 1.00 14.43 7 THR A CA 1
ATOM 3307 C C . THR B 1 7 ? 181.491 135.643 141.086 1.00 14.43 7 THR A C 1
ATOM 3308 O O . THR B 1 7 ? 180.974 134.602 141.500 1.00 14.43 7 THR A O 1
ATOM 3312 N N . LEU B 1 8 ? 182.806 135.835 141.038 1.00 18.15 8 LEU A N 1
ATOM 3313 C CA . LEU B 1 8 ? 183.774 134.820 141.436 1.00 18.15 8 LEU A CA 1
ATOM 3314 C C . LEU B 1 8 ? 184.767 135.452 142.400 1.00 18.15 8 LEU A C 1
ATOM 3315 O O . LEU B 1 8 ? 185.515 136.357 142.017 1.00 18.15 8 LEU A O 1
ATOM 3320 N N . GLN B 1 9 ? 184.777 134.979 143.642 1.00 24.95 9 GLN A N 1
ATOM 3321 C CA . GLN B 1 9 ? 185.697 135.474 144.660 1.00 24.95 9 GLN A CA 1
ATOM 3322 C C . GLN B 1 9 ? 186.839 134.476 144.805 1.00 24.95 9 GLN A C 1
ATOM 3323 O O . GLN B 1 9 ? 186.638 133.356 145.286 1.00 24.95 9 GLN A O 1
ATOM 3329 N N . VAL B 1 10 ? 188.035 134.883 144.390 1.00 30.06 10 VAL A N 1
ATOM 3330 C CA . VAL B 1 10 ? 189.217 134.030 144.404 1.00 30.06 10 VAL A CA 1
ATOM 3331 C C . VAL B 1 10 ? 190.236 134.637 145.356 1.00 30.06 10 VAL A C 1
ATOM 3332 O O . VAL B 1 10 ? 190.463 135.851 145.338 1.00 30.06 10 VAL A O 1
ATOM 3336 N N . GLY B 1 11 ? 190.844 133.795 146.186 1.00 37.72 11 GLY A N 1
ATOM 3337 C CA . GLY B 1 11 ? 191.942 134.213 147.028 1.00 37.72 11 GLY A CA 1
ATOM 3338 C C . GLY B 1 11 ? 191.498 134.756 148.374 1.00 37.72 11 GLY A C 1
ATOM 3339 O O . GLY B 1 11 ? 190.312 134.919 148.667 1.00 37.72 11 GLY A O 1
ATOM 3340 N N . GLN B 1 12 ? 192.498 135.038 149.213 1.00 42.93 12 GLN A N 1
ATOM 3341 C CA . GLN B 1 12 ? 192.228 135.578 150.541 1.00 42.93 12 GLN A CA 1
ATOM 3342 C C . GLN B 1 12 ? 191.746 137.021 150.465 1.00 42.93 12 GLN A C 1
ATOM 3343 O O . GLN B 1 12 ? 190.827 137.414 151.193 1.00 42.93 12 GLN A O 1
ATOM 3349 N N . CYS B 1 13 ? 192.353 137.824 149.588 1.00 39.48 13 CYS A N 1
ATOM 3350 C CA . CYS B 1 13 ? 191.949 139.220 149.467 1.00 39.48 13 CYS A CA 1
ATOM 3351 C C . CYS B 1 13 ? 190.605 139.358 148.765 1.00 39.48 13 CYS A C 1
ATOM 3352 O O . CYS B 1 13 ? 189.859 140.304 149.041 1.00 39.48 13 CYS A O 1
ATOM 3355 N N . GLY B 1 14 ? 190.280 138.435 147.859 1.00 34.57 14 GLY A N 1
ATOM 3356 C CA . GLY B 1 14 ? 188.999 138.501 147.179 1.00 34.57 14 GLY A CA 1
ATOM 3357 C C . GLY B 1 14 ? 187.834 138.099 148.059 1.00 34.57 14 GLY A C 1
ATOM 3358 O O . GLY B 1 14 ? 186.715 138.584 147.869 1.00 34.57 14 GLY A O 1
ATOM 3359 N N . ASN B 1 15 ? 188.074 137.214 149.029 1.00 37.97 15 ASN A N 1
ATOM 3360 C CA . ASN B 1 15 ? 187.000 136.788 149.919 1.00 37.97 15 ASN A CA 1
ATOM 3361 C C . ASN B 1 15 ? 186.644 137.869 150.930 1.00 37.97 15 ASN A C 1
ATOM 3362 O O . ASN B 1 15 ? 185.486 137.962 151.353 1.00 37.97 15 ASN A O 1
ATOM 3367 N N . GLN B 1 16 ? 187.618 138.688 151.332 1.00 38.18 16 GLN A N 1
ATOM 3368 C CA . GLN B 1 16 ? 187.326 139.779 152.255 1.00 38.18 16 GLN A CA 1
ATOM 3369 C C . GLN B 1 16 ? 186.591 140.909 151.549 1.00 38.18 16 GLN A C 1
ATOM 3370 O O . GLN B 1 16 ? 185.734 141.570 152.148 1.00 38.18 16 GLN A O 1
ATOM 3376 N N . VAL B 1 17 ? 186.916 141.149 150.277 1.00 34.81 17 VAL A N 1
ATOM 3377 C CA . VAL B 1 17 ? 186.194 142.149 149.500 1.00 34.81 17 VAL A CA 1
ATOM 3378 C C . VAL B 1 17 ? 184.778 141.670 149.208 1.00 34.81 17 VAL A C 1
ATOM 3379 O O . VAL B 1 17 ? 183.811 142.432 149.333 1.00 34.81 17 VAL A O 1
ATOM 3383 N N . GLY B 1 18 ? 184.628 140.394 148.845 1.00 33.37 18 GLY A N 1
ATOM 3384 C CA . GLY B 1 18 ? 183.315 139.830 148.586 1.00 33.37 18 GLY A CA 1
ATOM 3385 C C . GLY B 1 18 ? 182.425 139.740 149.807 1.00 33.37 18 GLY A C 1
ATOM 3386 O O . GLY B 1 18 ? 181.200 139.683 149.663 1.00 33.37 18 GLY A O 1
ATOM 3387 N N . LEU B 1 19 ? 183.013 139.719 151.005 1.00 38.67 19 LEU A N 1
ATOM 3388 C CA . LEU B 1 19 ? 182.210 139.771 152.222 1.00 38.67 19 LEU A CA 1
ATOM 3389 C C . LEU B 1 19 ? 181.574 141.146 152.384 1.00 38.67 19 LEU A C 1
ATOM 3390 O O . LEU B 1 19 ? 180.390 141.255 152.721 1.00 38.67 19 LEU A O 1
ATOM 3395 N N . GLN B 1 20 ? 182.347 142.208 152.149 1.00 32.98 20 GLN A N 1
ATOM 3396 C CA . GLN B 1 20 ? 181.822 143.563 152.231 1.00 32.98 20 GLN A CA 1
ATOM 3397 C C . GLN B 1 20 ? 180.997 143.942 151.009 1.00 32.98 20 GLN A C 1
ATOM 3398 O O . GLN B 1 20 ? 180.101 144.786 151.119 1.00 32.98 20 GLN A O 1
ATOM 3404 N N . TYR B 1 21 ? 181.274 143.336 149.853 1.00 24.31 21 TYR A N 1
ATOM 3405 C CA . TYR B 1 21 ? 180.492 143.619 148.656 1.00 24.31 21 TYR A CA 1
ATOM 3406 C C . TYR B 1 21 ? 179.087 143.043 148.754 1.00 24.31 21 TYR A C 1
ATOM 3407 O O . TYR B 1 21 ? 178.133 143.654 148.258 1.00 24.31 21 TYR A O 1
ATOM 3416 N N . TRP B 1 22 ? 178.933 141.883 149.390 1.00 22.67 22 TRP A N 1
ATOM 3417 C CA . TRP B 1 22 ? 177.620 141.264 149.503 1.00 22.67 22 TRP A CA 1
ATOM 3418 C C . TRP B 1 22 ? 176.844 141.760 150.712 1.00 22.67 22 TRP A C 1
ATOM 3419 O O . TRP B 1 22 ? 175.610 141.706 150.709 1.00 22.67 22 TRP A O 1
ATOM 3430 N N . GLN B 1 23 ? 177.537 142.240 151.746 1.00 29.39 23 GLN A N 1
ATOM 3431 C CA . GLN B 1 23 ? 176.840 142.860 152.866 1.00 29.39 23 GLN A CA 1
ATOM 3432 C C . GLN B 1 23 ? 176.265 144.215 152.480 1.00 29.39 23 GLN A C 1
ATOM 3433 O O . GLN B 1 23 ? 175.231 144.625 153.018 1.00 29.39 23 GLN A O 1
ATOM 3439 N N . GLN B 1 24 ? 176.917 144.921 151.554 1.00 26.24 24 GLN A N 1
ATOM 3440 C CA . GLN B 1 24 ? 176.391 146.196 151.084 1.00 26.24 24 GLN A CA 1
ATOM 3441 C C . GLN B 1 24 ? 175.280 145.997 150.062 1.00 26.24 24 GLN A C 1
ATOM 3442 O O . GLN B 1 24 ? 174.351 146.809 149.997 1.00 26.24 24 GLN A O 1
ATOM 3448 N N . LEU B 1 25 ? 175.353 144.929 149.263 1.00 23.85 25 LEU A N 1
ATOM 3449 C CA . LEU B 1 25 ? 174.260 144.618 148.349 1.00 23.85 25 LEU A CA 1
ATOM 3450 C C . LEU B 1 25 ? 173.024 144.139 149.096 1.00 23.85 25 LEU A C 1
ATOM 3451 O O . LEU B 1 25 ? 171.898 144.373 148.644 1.00 23.85 25 LEU A O 1
ATOM 3456 N N . ALA B 1 26 ? 173.210 143.470 150.234 1.00 27.93 26 ALA A N 1
ATOM 3457 C CA . ALA B 1 26 ? 172.071 143.040 151.034 1.00 27.93 26 ALA A CA 1
ATOM 3458 C C . ALA B 1 26 ? 171.471 144.188 151.832 1.00 27.93 26 ALA A C 1
ATOM 3459 O O . ALA B 1 26 ? 170.289 144.140 152.186 1.00 27.93 26 ALA A O 1
ATOM 3461 N N . THR B 1 27 ? 172.264 145.221 152.123 1.00 27.28 27 THR A N 1
ATOM 3462 C CA . THR B 1 27 ? 171.758 146.365 152.872 1.00 27.28 27 THR A CA 1
ATOM 3463 C C . THR B 1 27 ? 170.882 147.256 151.997 1.00 27.28 27 THR A C 1
ATOM 3464 O O . THR B 1 27 ? 169.850 147.760 152.457 1.00 27.28 27 THR A O 1
ATOM 3468 N N . GLU B 1 28 ? 171.265 147.438 150.730 1.00 25.94 28 GLU A N 1
ATOM 3469 C CA . GLU B 1 28 ? 170.517 148.325 149.843 1.00 25.94 28 GLU A CA 1
ATOM 3470 C C . GLU B 1 28 ? 169.145 147.755 149.511 1.00 25.94 28 GLU A C 1
ATOM 3471 O O . GLU B 1 28 ? 168.168 148.504 149.395 1.00 25.94 28 GLU A O 1
ATOM 3477 N N . HIS B 1 29 ? 169.049 146.439 149.353 1.00 26.31 29 HIS A N 1
ATOM 3478 C CA . HIS B 1 29 ? 167.772 145.790 149.093 1.00 26.31 29 HIS A CA 1
ATOM 3479 C C . HIS B 1 29 ? 167.050 145.376 150.367 1.00 26.31 29 HIS A C 1
ATOM 3480 O O . HIS B 1 29 ? 166.025 144.691 150.286 1.00 26.31 29 HIS A O 1
ATOM 3487 N N . GLY B 1 30 ? 167.558 145.768 151.534 1.00 34.60 30 GLY A N 1
ATOM 3488 C CA . GLY B 1 30 ? 166.941 145.425 152.796 1.00 34.60 30 GLY A CA 1
ATOM 3489 C C . GLY B 1 30 ? 167.037 143.970 153.188 1.00 34.60 30 GLY A C 1
ATOM 3490 O O . GLY B 1 30 ? 166.349 143.553 154.128 1.00 34.60 30 GLY A O 1
ATOM 3491 N N . ILE B 1 31 ? 167.867 143.183 152.508 1.00 36.90 31 ILE A N 1
ATOM 3492 C CA . ILE B 1 31 ? 167.954 141.757 152.790 1.00 36.90 31 ILE A CA 1
ATOM 3493 C C . ILE B 1 31 ? 168.770 141.562 154.060 1.00 36.90 31 ILE A C 1
ATOM 3494 O O . ILE B 1 31 ? 169.941 141.953 154.129 1.00 36.90 31 ILE A O 1
ATOM 3499 N N . GLN B 1 32 ? 168.151 140.963 155.072 1.00 54.98 32 GLN A N 1
ATOM 3500 C CA . GLN B 1 32 ? 168.821 140.739 156.342 1.00 54.98 32 GLN A CA 1
ATOM 3501 C C . GLN B 1 32 ? 169.897 139.664 156.193 1.00 54.98 32 GLN A C 1
ATOM 3502 O O . GLN B 1 32 ? 169.963 138.940 155.196 1.00 54.98 32 GLN A O 1
ATOM 3508 N N . SER B 1 33 ? 170.746 139.557 157.210 1.00 66.55 33 SER A N 1
ATOM 3509 C CA . SER B 1 33 ? 171.815 138.559 157.203 1.00 66.55 33 SER A CA 1
ATOM 3510 C C . SER B 1 33 ? 171.342 137.233 157.790 1.00 66.55 33 SER A C 1
ATOM 3511 O O . SER B 1 33 ? 171.984 136.638 158.653 1.00 66.55 33 SER A O 1
ATOM 3514 N N . ASP B 1 34 ? 170.192 136.763 157.306 1.00 70.94 34 ASP A N 1
ATOM 3515 C CA . ASP B 1 34 ? 169.654 135.468 157.692 1.00 70.94 34 ASP A CA 1
ATOM 3516 C C . ASP B 1 34 ? 169.003 134.733 156.531 1.00 70.94 34 ASP A C 1
ATOM 3517 O O . ASP B 1 34 ? 168.443 133.654 156.747 1.00 70.94 34 ASP A O 1
ATOM 3522 N N . GLY B 1 35 ? 169.055 135.275 155.317 1.00 57.63 35 GLY A N 1
ATOM 3523 C CA . GLY B 1 35 ? 168.339 134.704 154.198 1.00 57.63 35 GLY A CA 1
ATOM 3524 C C . GLY B 1 35 ? 166.867 135.039 154.148 1.00 57.63 35 GLY A C 1
ATOM 3525 O O . GLY B 1 35 ? 166.140 134.442 153.347 1.00 57.63 35 GLY A O 1
ATOM 3526 N N . SER B 1 36 ? 166.404 135.974 154.971 1.00 53.72 36 SER A N 1
ATOM 3527 C CA . SER B 1 36 ? 164.996 136.336 155.039 1.00 53.72 36 SER A CA 1
ATOM 3528 C C . SER B 1 36 ? 164.759 137.658 154.322 1.00 53.72 36 SER A C 1
ATOM 3529 O O . SER B 1 36 ? 165.621 138.542 154.323 1.00 53.72 36 SER A O 1
ATOM 3532 N N . SER B 1 37 ? 163.585 137.787 153.711 1.00 43.91 37 SER A N 1
ATOM 3533 C CA . SER B 1 37 ? 163.240 138.997 152.984 1.00 43.91 37 SER A CA 1
ATOM 3534 C C . SER B 1 37 ? 162.552 140.005 153.901 1.00 43.91 37 SER A C 1
ATOM 3535 O O . SER B 1 37 ? 162.010 139.664 154.955 1.00 43.91 37 SER A O 1
ATOM 3538 N N . THR B 1 38 ? 162.582 141.266 153.477 1.00 43.72 38 THR A N 1
ATOM 3539 C CA . THR B 1 38 ? 161.975 142.371 154.196 1.00 43.72 38 THR A CA 1
ATOM 3540 C C . THR B 1 38 ? 160.913 143.016 153.315 1.00 43.72 38 THR A C 1
ATOM 3541 O O . THR B 1 38 ? 161.153 143.211 152.115 1.00 43.72 38 THR A O 1
ATOM 3545 N N . PRO B 1 39 ? 159.726 143.321 153.849 1.00 42.87 39 PRO A N 1
ATOM 3546 C CA . PRO B 1 39 ? 158.692 143.970 153.034 1.00 42.87 39 PRO A CA 1
ATOM 3547 C C . 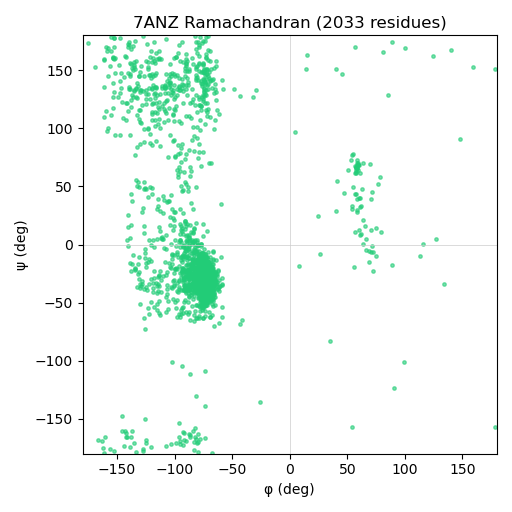PRO B 1 39 ? 159.115 145.355 152.563 1.00 42.87 39 PRO A C 1
ATOM 3548 O O . PRO B 1 39 ? 159.935 146.029 153.189 1.00 42.87 39 PRO A O 1
ATOM 3552 N N . TYR B 1 40 ? 158.539 145.767 151.441 1.00 41.03 40 TYR A N 1
ATOM 3553 C CA . TYR B 1 40 ? 158.915 147.030 150.820 1.00 41.03 40 TYR A CA 1
ATOM 3554 C C . TYR B 1 40 ? 158.330 148.197 151.609 1.00 41.03 40 TYR A C 1
ATOM 3555 O O . TYR B 1 40 ? 157.134 148.188 151.923 1.00 41.03 40 TYR A O 1
ATOM 3564 N N . PRO B 1 41 ? 159.133 149.216 151.952 1.00 35.77 41 PRO A N 1
ATOM 3565 C CA . PRO B 1 41 ? 158.661 150.370 152.721 1.00 35.77 41 PRO A CA 1
ATOM 3566 C C . PRO B 1 41 ? 158.038 151.453 151.846 1.00 35.77 41 PRO A C 1
ATOM 3567 O O . PRO B 1 41 ? 157.569 151.146 150.751 1.00 35.77 41 PRO A O 1
ATOM 3571 N N . LYS B 1 71 ? 154.718 140.356 146.415 1.00 60.63 71 LYS A N 1
ATOM 3572 C CA . LYS B 1 71 ? 155.431 140.959 145.295 1.00 60.63 71 LYS A CA 1
ATOM 3573 C C . LYS B 1 71 ? 155.403 142.483 145.387 1.00 60.63 71 LYS A C 1
ATOM 3574 O O . LYS B 1 71 ? 155.625 143.042 146.464 1.00 60.63 71 LYS A O 1
ATOM 3580 N N . TYR B 1 72 ? 155.129 143.128 144.248 1.00 49.58 72 TYR A N 1
ATOM 3581 C CA . TYR B 1 72 ? 155.059 144.587 144.114 1.00 49.58 72 TYR A CA 1
ATOM 3582 C C . TYR B 1 72 ? 156.368 145.248 144.553 1.00 49.58 72 TYR A C 1
ATOM 3583 O O . TYR B 1 72 ? 156.417 146.034 145.502 1.00 49.58 72 TYR A O 1
ATOM 3592 N N . ARG B 1 73 ? 157.439 144.911 143.838 1.00 32.95 73 ARG A N 1
ATOM 3593 C CA . ARG B 1 73 ? 158.770 145.429 144.119 1.00 32.95 73 ARG A CA 1
ATOM 3594 C C . ARG B 1 73 ? 159.341 146.073 142.865 1.00 32.95 73 ARG A C 1
ATOM 3595 O O . ARG B 1 73 ? 159.336 145.461 141.792 1.00 32.95 73 ARG A O 1
ATOM 3603 N N . ASN B 1 74 ? 159.830 147.306 143.004 1.00 18.80 74 ASN A N 1
ATOM 3604 C CA . ASN B 1 74 ? 160.458 147.987 141.877 1.00 18.80 74 ASN A CA 1
ATOM 3605 C C . ASN B 1 74 ? 161.922 147.588 141.733 1.00 18.80 74 ASN A C 1
ATOM 3606 O O . ASN B 1 74 ? 162.440 147.517 140.613 1.00 18.80 74 ASN A O 1
ATOM 3611 N N . ASP B 1 75 ? 162.603 147.331 142.846 1.00 20.11 75 ASP A N 1
ATOM 3612 C CA . ASP B 1 75 ? 163.980 146.868 142.791 1.00 20.11 75 ASP A CA 1
ATOM 3613 C C . ASP B 1 75 ? 164.039 145.432 142.286 1.00 20.11 75 ASP A C 1
ATOM 3614 O O . ASP B 1 75 ? 163.107 144.645 142.472 1.00 20.11 75 ASP A O 1
ATOM 3619 N N . HIS B 1 76 ? 165.153 145.093 141.639 1.00 11.77 76 HIS A N 1
ATOM 3620 C CA . HIS B 1 76 ? 165.357 143.770 141.050 1.00 11.77 76 HIS A CA 1
ATOM 3621 C C . HIS B 1 76 ? 166.595 143.130 141.659 1.00 11.77 76 HIS A C 1
ATOM 3622 O O . HIS B 1 76 ? 167.702 143.252 141.112 1.00 11.77 76 HIS A O 1
ATOM 3629 N N . PRO B 1 77 ? 166.460 142.435 142.790 1.00 18.67 77 PRO A N 1
ATOM 3630 C CA . PRO B 1 77 ? 167.578 141.661 143.333 1.00 18.67 77 PRO A CA 1
ATOM 3631 C C . PRO B 1 77 ? 167.745 140.288 142.705 1.00 18.67 77 PRO A C 1
ATOM 3632 O O . PRO B 1 77 ? 168.611 139.528 143.146 1.00 18.67 77 PRO A O 1
ATOM 3636 N N . GLU B 1 78 ? 166.939 139.961 141.693 1.00 18.64 78 GLU A N 1
ATOM 3637 C CA . GLU B 1 78 ? 167.030 138.664 141.036 1.00 18.64 78 GLU A CA 1
ATOM 3638 C C . GLU B 1 78 ? 168.240 138.561 140.120 1.00 18.64 78 GLU A C 1
ATOM 3639 O O . GLU B 1 78 ? 168.594 137.451 139.709 1.00 18.64 78 GLU A O 1
ATOM 3645 N N . LEU B 1 79 ? 168.880 139.685 139.790 1.00 16.59 79 LEU A N 1
ATOM 3646 C CA . LEU B 1 79 ? 170.072 139.629 138.951 1.00 16.59 79 LEU A CA 1
ATOM 3647 C C . LEU B 1 79 ? 171.266 139.082 139.721 1.00 16.59 79 LEU A C 1
ATOM 3648 O O . LEU B 1 79 ? 172.164 138.471 139.131 1.00 16.59 79 LEU A O 1
ATOM 3653 N N . PHE B 1 80 ? 171.295 139.286 141.035 1.00 19.80 80 PHE A N 1
ATOM 3654 C CA . PHE B 1 80 ? 172.427 138.862 141.846 1.00 19.80 80 PHE A CA 1
ATOM 3655 C C . PHE B 1 80 ? 172.088 137.753 142.830 1.00 19.80 80 PHE A C 1
ATOM 3656 O O . PHE B 1 80 ? 172.978 136.982 143.204 1.00 19.80 80 PHE A O 1
ATOM 3664 N N . PHE B 1 81 ? 170.833 137.649 143.258 1.00 21.54 81 PHE A N 1
ATOM 3665 C CA . PHE B 1 81 ? 170.410 136.650 144.227 1.00 21.54 81 PHE A CA 1
ATOM 3666 C C . PHE B 1 81 ? 169.501 135.622 143.566 1.00 21.54 81 PHE A C 1
ATOM 3667 O O . PHE B 1 81 ? 168.910 135.876 142.513 1.00 21.54 81 PHE A O 1
ATOM 3675 N N . THR B 1 82 ? 169.391 134.455 144.199 1.00 26.82 82 THR A N 1
ATOM 3676 C CA . THR B 1 82 ? 168.542 133.380 143.703 1.00 26.82 82 THR A CA 1
ATOM 3677 C C . THR B 1 82 ? 167.188 133.411 144.398 1.00 26.82 82 THR A C 1
ATOM 3678 O O . THR B 1 82 ? 167.113 133.565 145.621 1.00 26.82 82 THR A O 1
ATOM 3682 N N . LEU B 1 83 ? 166.124 133.262 143.615 1.00 33.62 83 LEU A N 1
ATOM 3683 C CA . LEU B 1 83 ? 164.791 133.095 144.172 1.00 33.62 83 LEU A CA 1
ATOM 3684 C C . LEU B 1 83 ? 164.500 131.614 144.375 1.00 33.62 83 LEU A C 1
ATOM 3685 O O . LEU B 1 83 ? 164.746 130.792 143.488 1.00 33.62 83 LEU A O 1
ATOM 3690 N N . SER B 1 84 ? 163.974 131.277 145.548 1.00 46.23 84 SER A N 1
ATOM 3691 C CA . SER B 1 84 ? 163.715 129.893 145.913 1.00 46.23 84 SER A CA 1
ATOM 3692 C C . SER B 1 84 ? 162.250 129.726 146.291 1.00 46.23 84 SER A C 1
ATOM 3693 O O . SER B 1 84 ? 161.492 130.694 146.390 1.00 46.23 84 SER A O 1
ATOM 3696 N N . ASP B 1 85 ? 161.855 128.468 146.499 1.00 56.66 85 ASP A N 1
ATOM 3697 C CA . ASP B 1 85 ? 160.472 128.175 146.857 1.00 56.66 85 ASP A CA 1
ATOM 3698 C C . ASP B 1 85 ? 160.171 128.538 148.305 1.00 56.66 85 ASP A C 1
ATOM 3699 O O . ASP B 1 85 ? 159.038 128.912 148.625 1.00 56.66 85 ASP A O 1
ATOM 3704 N N . SER B 1 86 ? 161.165 128.441 149.188 1.00 54.81 86 SER A N 1
ATOM 3705 C CA . SER B 1 86 ? 160.998 128.771 150.596 1.00 54.81 86 SER A CA 1
ATOM 3706 C C . SER B 1 86 ? 161.309 130.232 150.898 1.00 54.81 86 SER A C 1
ATOM 3707 O O . SER B 1 86 ? 161.518 130.580 152.067 1.00 54.81 86 SER A O 1
ATOM 3710 N N . ASN B 1 87 ? 161.356 131.081 149.866 1.00 53.70 87 ASN A N 1
ATOM 3711 C CA . ASN B 1 87 ? 161.611 132.521 149.960 1.00 53.70 87 ASN A CA 1
ATOM 3712 C C . ASN B 1 87 ? 162.948 132.849 150.618 1.00 53.70 87 ASN A C 1
ATOM 3713 O O . ASN B 1 87 ? 163.099 133.917 151.218 1.00 53.70 87 ASN A O 1
ATOM 3718 N N . THR B 1 88 ? 163.928 131.958 150.520 1.00 51.34 88 THR A N 1
ATOM 3719 C CA . THR B 1 88 ? 165.268 132.267 150.988 1.00 51.34 88 THR A CA 1
ATOM 3720 C C . THR B 1 88 ? 166.073 132.915 149.865 1.00 51.34 88 THR A C 1
ATOM 3721 O O . THR B 1 88 ? 165.856 132.656 148.678 1.00 51.34 88 THR A O 1
ATOM 3725 N N . TYR B 1 89 ? 166.998 133.788 150.255 1.00 36.37 89 TYR A N 1
ATOM 3726 C CA . TYR B 1 89 ? 167.774 134.590 149.315 1.00 36.37 89 TYR A CA 1
ATOM 3727 C C . TYR B 1 89 ? 169.242 134.217 149.448 1.00 36.37 89 TYR A C 1
ATOM 3728 O O . TYR B 1 89 ? 169.894 134.579 150.433 1.00 36.37 89 TYR A O 1
ATOM 3737 N N . THR B 1 90 ? 169.760 133.500 148.455 1.00 30.36 90 THR A N 1
ATOM 3738 C CA . THR B 1 90 ? 171.152 133.091 148.431 1.00 30.36 90 THR A CA 1
ATOM 3739 C C . THR B 1 90 ? 171.875 133.799 147.299 1.00 30.36 90 THR A C 1
ATOM 3740 O O . THR B 1 90 ? 171.386 133.789 146.161 1.00 30.36 90 THR A O 1
ATOM 3744 N N . PRO B 1 91 ? 173.020 134.421 147.559 1.00 24.77 91 PRO A N 1
ATOM 3745 C CA . PRO B 1 91 ? 173.724 135.148 146.502 1.00 24.77 91 PRO A CA 1
ATOM 3746 C C . PRO B 1 91 ? 174.432 134.211 145.537 1.00 24.77 91 PRO A C 1
ATOM 3747 O O . PRO B 1 91 ? 174.768 133.072 145.866 1.00 24.77 91 PRO A O 1
ATOM 3751 N N . ARG B 1 92 ? 174.655 134.717 144.323 1.00 19.28 92 ARG A N 1
ATOM 3752 C CA . ARG B 1 92 ? 175.316 133.947 143.269 1.00 19.28 92 ARG A CA 1
ATOM 3753 C C . ARG B 1 92 ? 176.806 134.257 143.308 1.00 19.28 92 ARG A C 1
ATOM 3754 O O . ARG B 1 92 ? 177.311 135.138 142.611 1.00 19.28 92 ARG A O 1
ATOM 3762 N N . SER B 1 93 ? 177.522 133.510 144.142 1.00 22.07 93 SER A N 1
ATOM 3763 C CA . SER B 1 93 ? 178.940 133.750 144.347 1.00 22.07 93 SER A CA 1
ATOM 3764 C C . SER B 1 93 ? 179.671 132.432 144.543 1.00 22.07 93 SER A C 1
ATOM 3765 O O . SER B 1 93 ? 179.145 131.492 145.142 1.00 22.07 93 SER A O 1
ATOM 3768 N N . ILE B 1 94 ? 180.895 132.380 144.028 1.00 22.76 94 ILE A N 1
ATOM 3769 C CA . ILE B 1 94 ? 181.801 131.259 144.230 1.00 22.76 94 ILE A CA 1
ATOM 3770 C C . ILE B 1 94 ? 182.937 131.735 145.122 1.00 22.76 94 ILE A C 1
ATOM 3771 O O . ILE B 1 94 ? 183.488 132.823 144.914 1.00 22.76 94 ILE A O 1
ATOM 3776 N N . LEU B 1 95 ? 183.286 130.922 146.116 1.00 29.92 95 LEU A N 1
ATOM 3777 C CA . LEU B 1 95 ? 184.206 131.356 147.159 1.00 29.92 95 LEU A CA 1
ATOM 3778 C C . LEU B 1 95 ? 185.457 130.489 147.192 1.00 29.92 95 LEU A C 1
ATOM 3779 O O . LEU B 1 95 ? 185.847 129.998 148.256 1.00 29.92 95 LEU A O 1
ATOM 3784 N N . ILE B 1 96 ? 186.072 130.277 146.025 1.00 35.98 96 ILE A N 1
ATOM 3785 C CA . ILE B 1 96 ? 187.269 129.448 145.937 1.00 35.98 96 ILE A CA 1
ATOM 3786 C C . ILE B 1 96 ? 188.418 130.086 146.708 1.00 35.98 96 ILE A C 1
ATOM 3787 O O . ILE B 1 96 ? 188.668 131.294 146.610 1.00 35.98 96 ILE A O 1
ATOM 3792 N N . ASP B 1 97 ? 189.105 129.272 147.510 1.00 49.42 97 ASP A N 1
ATOM 3793 C CA . ASP B 1 97 ? 190.229 129.727 148.317 1.00 49.42 97 ASP A CA 1
ATOM 3794 C C . ASP B 1 97 ? 191.051 128.513 148.725 1.00 49.42 97 ASP A C 1
ATOM 3795 O O . ASP B 1 97 ? 190.553 127.384 148.726 1.00 49.42 97 ASP A O 1
ATOM 3800 N N . MET B 1 98 ? 192.318 128.757 149.070 1.00 56.22 98 MET A N 1
ATOM 3801 C CA . MET B 1 98 ? 193.204 127.675 149.486 1.00 56.22 98 MET A CA 1
ATOM 3802 C C . MET B 1 98 ? 193.064 127.364 150.972 1.00 56.22 98 MET A C 1
ATOM 3803 O O . MET B 1 98 ? 193.114 126.194 151.369 1.00 56.22 98 MET A O 1
ATOM 3808 N N . GLU B 1 99 ? 192.889 128.392 151.808 1.00 61.92 99 GLU A N 1
ATOM 3809 C CA . GLU B 1 99 ? 192.870 128.215 153.252 1.00 61.92 99 GLU A CA 1
ATOM 3810 C C . GLU B 1 99 ? 191.451 128.310 153.801 1.00 61.92 99 GLU A C 1
ATOM 3811 O O . GLU B 1 99 ? 190.648 129.110 153.308 1.00 61.92 99 GLU A O 1
ATOM 3817 N N . PRO B 1 100 ? 191.110 127.512 154.812 1.00 62.12 100 PRO A N 1
ATOM 3818 C CA . PRO B 1 100 ? 189.772 127.582 155.416 1.00 62.12 100 PRO A CA 1
ATOM 3819 C C . PRO B 1 100 ? 189.613 128.618 156.520 1.00 62.12 100 PRO A C 1
ATOM 3820 O O . PRO B 1 100 ? 188.642 128.531 157.278 1.00 62.12 100 PRO A O 1
ATOM 3824 N N . SER B 1 101 ? 190.526 129.583 156.637 1.00 61.61 101 SER A N 1
ATOM 3825 C CA . SER B 1 101 ? 190.444 130.557 157.721 1.00 61.61 101 SER A CA 1
ATOM 3826 C C . SER B 1 101 ? 189.457 131.674 157.401 1.00 61.61 101 SER A C 1
ATOM 3827 O O . SER B 1 101 ? 188.566 131.974 158.203 1.00 61.61 101 SER A O 1
ATOM 3830 N N . VAL B 1 102 ? 189.599 132.304 156.232 1.00 56.80 102 VAL A N 1
ATOM 3831 C CA . VAL B 1 102 ? 188.729 133.422 155.881 1.00 56.80 102 VAL A CA 1
ATOM 3832 C C . VAL B 1 102 ? 187.363 132.935 155.404 1.00 56.80 102 VAL A C 1
ATOM 3833 O O . VAL B 1 102 ? 186.393 133.705 155.416 1.00 56.80 102 VAL A O 1
ATOM 3837 N N . ILE B 1 103 ? 187.252 131.667 155.003 1.00 53.27 103 ILE A N 1
ATOM 3838 C CA . ILE B 1 103 ? 185.957 131.111 154.627 1.00 53.27 103 ILE A CA 1
ATOM 3839 C C . ILE B 1 103 ? 185.041 131.019 155.842 1.00 53.27 103 ILE A C 1
ATOM 3840 O O . ILE B 1 103 ? 183.841 131.302 155.753 1.00 53.27 103 ILE A O 1
ATOM 3845 N N . ALA B 1 104 ? 185.598 130.656 157.001 1.00 58.09 104 ALA A N 1
ATOM 3846 C CA . ALA B 1 104 ? 184.821 130.671 158.236 1.00 58.09 104 ALA A CA 1
ATOM 3847 C C . ALA B 1 104 ? 184.454 132.090 158.653 1.00 58.09 104 ALA A C 1
ATOM 3848 O O . ALA B 1 104 ? 183.465 132.288 159.366 1.00 58.09 104 ALA A O 1
ATOM 3850 N N . LYS B 1 105 ? 185.234 133.086 158.223 1.00 59.15 105 LYS A N 1
ATOM 3851 C CA . LYS B 1 105 ? 184.877 134.475 158.487 1.00 59.15 105 LYS A CA 1
ATOM 3852 C C . LYS B 1 105 ? 183.678 134.910 157.654 1.00 59.15 105 LYS A C 1
ATOM 3853 O O . LYS B 1 105 ? 182.836 135.678 158.133 1.00 59.15 105 LYS A O 1
ATOM 3859 N N . SER B 1 106 ? 183.577 134.425 156.415 1.00 55.39 106 SER A N 1
ATOM 3860 C CA . SER B 1 106 ? 182.495 134.844 155.531 1.00 55.39 106 SER A CA 1
ATOM 3861 C C . SER B 1 106 ? 181.196 134.104 155.831 1.00 55.39 106 SER A C 1
ATOM 3862 O O . SER B 1 106 ? 180.113 134.694 155.752 1.00 55.39 106 SER A O 1
ATOM 3865 N N . THR B 1 107 ? 181.282 132.817 156.173 1.00 60.36 107 THR A N 1
ATOM 3866 C CA . THR B 1 107 ? 180.077 132.036 156.431 1.00 60.36 107 THR A CA 1
ATOM 3867 C C . THR B 1 107 ? 179.444 132.371 157.775 1.00 60.36 107 THR A C 1
ATOM 3868 O O . THR B 1 107 ? 178.217 132.311 157.907 1.00 60.36 107 THR A O 1
ATOM 3872 N N . SER B 1 108 ? 180.251 132.721 158.779 1.00 58.97 108 SER A N 1
ATOM 3873 C CA . SER B 1 108 ? 179.695 133.057 160.085 1.00 58.97 108 SER A CA 1
ATOM 3874 C C . SER B 1 108 ? 179.088 134.455 160.094 1.00 58.97 108 SER A C 1
ATOM 3875 O O . SER B 1 108 ? 178.030 134.670 160.696 1.00 58.97 108 SER A O 1
ATOM 3878 N N . ALA B 1 109 ? 179.741 135.414 159.436 1.00 57.90 109 ALA A N 1
ATOM 3879 C CA . ALA B 1 109 ? 179.227 136.778 159.408 1.00 57.90 109 ALA A CA 1
ATOM 3880 C C . ALA B 1 109 ? 178.036 136.924 158.470 1.00 57.90 109 ALA A C 1
ATOM 3881 O O . ALA B 1 109 ? 177.124 137.709 158.752 1.00 57.90 109 ALA A O 1
ATOM 3883 N N . LEU B 1 110 ? 178.024 136.186 157.362 1.00 52.49 110 LEU A N 1
ATOM 3884 C CA . LEU B 1 110 ? 176.933 136.230 156.391 1.00 52.49 110 LEU A CA 1
ATOM 3885 C C . LEU B 1 110 ? 176.450 134.804 156.162 1.00 52.49 110 LEU A C 1
ATOM 3886 O O . LEU B 1 110 ? 176.933 134.109 155.257 1.00 52.49 110 LEU A O 1
ATOM 3891 N N . PRO B 1 111 ? 175.494 134.331 156.965 1.00 56.91 111 PRO A N 1
ATOM 3892 C CA . PRO B 1 111 ? 175.044 132.931 156.872 1.00 56.91 111 PRO A CA 1
ATOM 3893 C C . PRO B 1 111 ? 173.943 132.729 155.832 1.00 56.91 111 PRO A C 1
ATOM 3894 O O . PRO B 1 111 ? 172.834 132.281 156.139 1.00 56.91 111 PRO A O 1
ATOM 3898 N N . MET B 1 112 ? 174.250 133.065 154.579 1.00 47.41 112 MET A N 1
ATOM 3899 C CA . MET B 1 112 ? 173.325 132.805 153.487 1.00 47.41 112 MET A CA 1
ATOM 3900 C C . MET B 1 112 ? 174.005 132.286 152.230 1.00 47.41 112 MET A C 1
ATOM 3901 O O . MET B 1 112 ? 173.330 132.134 151.208 1.00 47.41 112 MET A O 1
ATOM 3906 N N . PHE B 1 113 ? 175.307 132.017 152.263 1.00 45.76 113 PHE A N 1
ATOM 3907 C CA . PHE B 1 113 ? 175.985 131.476 151.095 1.00 45.76 113 PHE A CA 1
ATOM 3908 C C . PHE B 1 113 ? 175.634 130.006 150.913 1.00 45.76 113 PHE A C 1
ATOM 3909 O O . PHE B 1 113 ? 175.384 129.284 151.882 1.00 45.76 113 PHE A O 1
ATOM 3917 N N . ASN B 1 114 ? 175.611 129.568 149.663 1.00 43.53 114 ASN A N 1
ATOM 3918 C CA . ASN B 1 114 ? 175.299 128.177 149.371 1.00 43.53 114 ASN A CA 1
ATOM 3919 C C . ASN B 1 114 ? 176.500 127.316 149.752 1.00 43.53 114 ASN A C 1
ATOM 3920 O O . ASN B 1 114 ? 177.629 127.624 149.352 1.00 43.53 114 ASN A O 1
ATOM 3925 N N . PRO B 1 115 ? 176.305 126.240 150.520 1.00 41.46 115 PRO A N 1
ATOM 3926 C CA . PRO B 1 115 ? 177.454 125.429 150.951 1.00 41.46 115 PRO A CA 1
ATOM 3927 C C . PRO B 1 115 ? 178.058 124.582 149.846 1.00 41.46 115 PRO A C 1
ATOM 3928 O O . PRO B 1 115 ? 179.173 124.076 150.020 1.00 41.46 115 PRO A O 1
ATOM 3932 N N . ARG B 1 116 ? 177.360 124.397 148.723 1.00 42.22 116 ARG A N 1
ATOM 3933 C CA . ARG B 1 116 ? 177.943 123.647 147.616 1.00 42.22 116 ARG A CA 1
ATOM 3934 C C . ARG B 1 116 ? 178.779 124.547 146.715 1.00 42.22 116 ARG A C 1
ATOM 3935 O O . ARG B 1 116 ? 179.737 124.079 146.088 1.00 42.22 116 ARG A O 1
ATOM 3943 N N . ASN B 1 117 ? 178.445 125.839 146.650 1.00 38.26 117 ASN A N 1
ATOM 3944 C CA . ASN B 1 117 ? 179.186 126.758 145.792 1.00 38.26 117 ASN A CA 1
ATOM 3945 C C . ASN B 1 117 ? 180.572 127.062 146.346 1.00 38.26 117 ASN A C 1
ATOM 3946 O O . ASN B 1 117 ? 181.501 127.319 145.573 1.00 38.26 117 ASN A O 1
ATOM 3951 N N . VAL B 1 118 ? 180.733 127.041 147.665 1.00 39.34 118 VAL A N 1
ATOM 3952 C CA . VAL B 1 118 ? 182.033 127.298 148.274 1.00 39.34 118 VAL A CA 1
ATOM 3953 C C . VAL B 1 118 ? 182.912 126.063 148.103 1.00 39.34 118 VAL A C 1
ATOM 3954 O O . VAL B 1 118 ? 182.441 124.924 148.215 1.00 39.34 118 VAL A O 1
ATOM 3958 N N . HIS B 1 119 ? 184.180 126.283 147.763 1.00 45.89 119 HIS A N 1
ATOM 3959 C CA . HIS B 1 119 ? 185.123 125.209 147.486 1.00 45.89 119 HIS A CA 1
ATOM 3960 C C . HIS B 1 119 ? 186.398 125.431 148.285 1.00 45.89 119 HIS A C 1
ATOM 3961 O O . HIS B 1 119 ? 186.935 126.544 148.306 1.00 45.89 119 HIS A O 1
ATOM 3968 N N . LEU B 1 120 ? 186.880 124.373 148.936 1.00 51.61 120 LEU A N 1
ATOM 3969 C CA . LEU B 1 120 ? 188.091 124.454 149.745 1.00 51.61 120 LEU A CA 1
ATOM 3970 C C . LEU B 1 120 ? 189.122 123.425 149.302 1.00 51.61 120 LEU A C 1
ATOM 3971 O O . LEU B 1 120 ? 188.959 122.776 148.264 1.00 51.61 120 LEU A O 1
ATOM 3976 N N . SER B 1 121 ? 190.186 123.275 150.085 1.00 57.88 121 SER A N 1
ATOM 3977 C CA . SER B 1 121 ? 191.231 122.302 149.794 1.00 57.88 121 SER A CA 1
ATOM 3978 C C . SER B 1 121 ? 190.754 120.882 150.080 1.00 57.88 121 SER A C 1
ATOM 3979 O O . SER B 1 121 ? 191.559 119.957 150.189 1.00 57.88 121 SER A O 1
ATOM 3982 N N . ALA B 1 127 ? 198.994 125.770 151.501 1.00 57.35 127 ALA A N 1
ATOM 3983 C CA . ALA B 1 127 ? 199.317 127.188 151.402 1.00 57.35 127 ALA A CA 1
ATOM 3984 C C . ALA B 1 127 ? 200.029 127.495 150.090 1.00 57.35 127 ALA A C 1
ATOM 3985 O O . ALA B 1 127 ? 200.960 126.791 149.698 1.00 57.35 127 ALA A O 1
ATOM 3987 N N . ALA B 1 128 ? 199.586 128.551 149.412 1.00 57.10 128 ALA A N 1
ATOM 3988 C CA . ALA B 1 128 ? 200.160 128.976 148.142 1.00 57.10 128 ALA A CA 1
ATOM 3989 C C . ALA B 1 128 ? 200.693 130.392 148.293 1.00 57.10 128 ALA A C 1
ATOM 3990 O O . ALA B 1 128 ? 199.935 131.312 148.620 1.00 57.10 128 ALA A O 1
ATOM 3992 N N . ASN B 1 129 ? 201.995 130.565 148.055 1.00 58.22 129 ASN A N 1
ATOM 3993 C CA . ASN B 1 129 ? 202.629 131.871 148.154 1.00 58.22 129 ASN A CA 1
ATOM 3994 C C . ASN B 1 129 ? 203.129 132.411 146.823 1.00 58.22 129 ASN A C 1
ATOM 3995 O O . ASN B 1 129 ? 203.211 133.633 146.665 1.00 58.22 129 ASN A O 1
ATOM 4000 N N . ASN B 1 130 ? 203.463 131.545 145.874 1.00 60.21 130 ASN A N 1
ATOM 4001 C CA . ASN B 1 130 ? 203.930 131.951 144.558 1.00 60.21 130 ASN A CA 1
ATOM 4002 C C . ASN B 1 130 ? 202.853 131.684 143.514 1.00 60.21 130 ASN A C 1
ATOM 4003 O O . ASN B 1 130 ? 201.783 131.144 143.807 1.00 60.21 130 ASN A O 1
ATOM 4008 N N . TRP B 1 131 ? 203.154 132.079 142.276 1.00 52.72 131 TRP A N 1
ATOM 4009 C CA . TRP B 1 131 ? 202.245 131.802 141.170 1.00 52.72 131 TRP A CA 1
ATOM 4010 C C . TRP B 1 131 ? 202.445 130.393 140.627 1.00 52.72 131 TRP A C 1
ATOM 4011 O O . TRP B 1 131 ? 201.521 129.821 140.038 1.00 52.72 131 TRP A O 1
ATOM 4022 N N . ILE B 1 132 ? 203.635 129.820 140.823 1.00 53.53 132 ILE A N 1
ATOM 4023 C CA . ILE B 1 132 ? 203.946 128.515 140.248 1.00 53.53 132 ILE A CA 1
ATOM 4024 C C . ILE B 1 132 ? 203.161 127.414 140.950 1.00 53.53 132 ILE A C 1
ATOM 4025 O O . ILE B 1 132 ? 202.522 126.578 140.299 1.00 53.53 132 ILE A O 1
ATOM 4030 N N . ASN B 1 133 ? 203.188 127.395 142.285 1.00 55.35 133 ASN A N 1
ATOM 4031 C CA . ASN B 1 133 ? 202.437 126.380 143.015 1.00 55.35 133 ASN A CA 1
ATOM 4032 C C . ASN B 1 133 ? 200.948 126.703 143.052 1.00 55.35 133 ASN A C 1
ATOM 4033 O O . ASN B 1 133 ? 200.131 125.817 143.325 1.00 55.35 133 ASN A O 1
ATOM 4038 N N . GLY B 1 134 ? 200.578 127.956 142.781 1.00 50.62 134 GLY A N 1
ATOM 4039 C CA . GLY B 1 134 ? 199.171 128.313 142.741 1.00 50.62 134 GLY A CA 1
ATOM 4040 C C . GLY B 1 134 ? 198.505 127.993 141.422 1.00 50.62 134 GLY A C 1
ATOM 4041 O O . GLY B 1 134 ? 197.299 127.732 141.384 1.00 50.62 134 GLY A O 1
ATOM 4042 N N . TYR B 1 135 ? 199.267 128.013 140.326 1.00 52.20 135 TYR A N 1
ATOM 4043 C CA . TYR B 1 135 ? 198.703 127.665 139.026 1.00 52.20 135 TYR A CA 1
ATOM 4044 C C . TYR B 1 135 ? 198.470 126.166 138.897 1.00 52.20 135 TYR A C 1
ATOM 4045 O O . TYR B 1 135 ? 197.595 125.740 138.135 1.00 52.20 135 TYR A O 1
ATOM 4054 N N . LYS B 1 136 ? 199.237 125.354 139.629 1.00 53.63 136 LYS A N 1
ATOM 4055 C CA . LYS B 1 136 ? 199.066 123.909 139.560 1.00 53.63 136 LYS A CA 1
ATOM 4056 C C . LYS B 1 136 ? 197.827 123.437 140.310 1.00 53.63 136 LYS A C 1
ATOM 4057 O O . LYS B 1 136 ? 197.358 122.322 140.064 1.00 53.63 136 LYS A O 1
ATOM 4063 N N . TYR B 1 137 ? 197.294 124.257 141.218 1.00 55.00 137 TYR A N 1
ATOM 4064 C CA . TYR B 1 137 ? 196.079 123.882 141.933 1.00 55.00 137 TYR A CA 1
ATOM 4065 C C . TYR B 1 137 ? 194.862 123.926 141.018 1.00 55.00 137 TYR A C 1
ATOM 4066 O O . TYR B 1 137 ? 193.946 123.108 141.155 1.00 55.00 137 TYR A O 1
ATOM 4075 N N . GLY B 1 138 ? 194.834 124.874 140.080 1.00 55.14 138 GLY A N 1
ATOM 4076 C CA . GLY B 1 138 ? 193.701 124.999 139.182 1.00 55.14 138 GLY A CA 1
ATOM 4077 C C . GLY B 1 138 ? 193.777 124.115 137.957 1.00 55.14 138 GLY A C 1
ATOM 4078 O O . GLY B 1 138 ? 192.751 123.888 137.307 1.00 55.14 138 GLY A O 1
ATOM 4079 N N . THR B 1 139 ? 194.967 123.609 137.624 1.00 53.75 139 THR A N 1
ATOM 4080 C CA . THR B 1 139 ? 195.112 122.786 136.428 1.00 53.75 139 THR A CA 1
ATOM 4081 C C . THR B 1 139 ? 194.635 121.356 136.660 1.00 53.75 139 THR A C 1
ATOM 4082 O O . THR B 1 139 ? 193.937 120.790 135.812 1.00 53.75 139 THR A O 1
ATOM 4086 N N . GLU B 1 140 ? 195.010 120.746 137.788 1.00 59.25 140 GLU A N 1
ATOM 4087 C CA . GLU B 1 140 ? 194.496 119.414 138.106 1.00 59.25 140 GLU A CA 1
ATOM 4088 C C . GLU B 1 140 ? 193.032 119.419 138.503 1.00 59.25 140 GLU A C 1
ATOM 4089 O O . GLU B 1 140 ? 192.298 118.478 138.175 1.00 59.25 140 GLU A O 1
ATOM 4095 N N . GLU B 1 141 ? 192.581 120.457 139.201 1.00 57.53 141 GLU A N 1
ATOM 4096 C CA . GLU B 1 141 ? 191.188 120.553 139.618 1.00 57.53 141 GLU A CA 1
ATOM 4097 C C . GLU B 1 141 ? 190.344 121.380 138.658 1.00 57.53 141 GLU A C 1
ATOM 4098 O O . GLU B 1 141 ? 189.373 122.016 139.087 1.00 57.53 141 GLU A O 1
ATOM 4104 N N . GLU B 1 142 ? 190.687 121.385 137.368 1.00 57.13 142 GLU A N 1
ATOM 4105 C CA . GLU B 1 142 ? 189.944 122.197 136.409 1.00 57.13 142 GLU A CA 1
ATOM 4106 C C . GLU B 1 142 ? 188.562 121.611 136.147 1.00 57.13 142 GLU A C 1
ATOM 4107 O O . GLU B 1 142 ? 187.590 122.356 135.978 1.00 57.13 142 GLU A O 1
ATOM 4113 N N . GLU B 1 143 ? 188.451 120.281 136.123 1.00 56.87 143 GLU A N 1
ATOM 4114 C CA . GLU B 1 143 ? 187.176 119.651 135.793 1.00 56.87 143 GLU A CA 1
ATOM 4115 C C . GLU B 1 143 ? 186.171 119.792 136.930 1.00 56.87 143 GLU A C 1
ATOM 4116 O O . GLU B 1 143 ? 184.985 120.047 136.689 1.00 56.87 143 GLU A O 1
ATOM 4122 N N . THR B 1 144 ? 186.623 119.636 138.177 1.00 52.77 144 THR A N 1
ATOM 4123 C CA . THR B 1 144 ? 185.706 119.750 139.307 1.00 52.77 144 THR A CA 1
ATOM 4124 C C . THR B 1 144 ? 185.337 121.201 139.594 1.00 52.77 144 THR A C 1
ATOM 4125 O O . THR B 1 144 ? 184.335 121.461 140.269 1.00 52.77 144 THR A O 1
ATOM 4129 N N . LEU B 1 145 ? 186.125 122.156 139.093 1.00 48.13 145 LEU A N 1
ATOM 4130 C CA . LEU B 1 145 ? 185.800 123.564 139.287 1.00 48.13 145 LEU A CA 1
ATOM 4131 C C . LEU B 1 145 ? 184.988 124.124 138.128 1.00 48.13 145 LEU A C 1
ATOM 4132 O O . LEU B 1 145 ? 184.162 125.021 138.336 1.00 48.13 145 LEU A O 1
ATOM 4137 N N . LEU B 1 146 ? 185.213 123.625 136.910 1.00 47.51 146 LEU A N 1
ATOM 4138 C CA . LEU B 1 146 ? 184.349 123.996 135.795 1.00 47.51 146 LEU A CA 1
ATOM 4139 C C . LEU B 1 146 ? 182.945 123.439 135.986 1.00 47.51 146 LEU A C 1
ATOM 4140 O O . LEU B 1 146 ? 181.959 124.098 135.642 1.00 47.51 146 LEU A O 1
ATOM 4145 N N . ASN B 1 147 ? 182.836 122.231 136.546 1.00 49.59 147 ASN A N 1
ATOM 4146 C CA . ASN B 1 147 ? 181.532 121.657 136.856 1.00 49.59 147 ASN A CA 1
ATOM 4147 C C . ASN B 1 147 ? 180.820 122.422 137.964 1.00 49.59 147 ASN A C 1
ATOM 4148 O O . ASN B 1 147 ? 179.586 122.400 138.024 1.00 49.59 147 ASN A O 1
ATOM 4153 N N . LEU B 1 148 ? 181.569 123.109 138.831 1.00 44.32 148 LEU A N 1
ATOM 4154 C CA . LEU B 1 148 ? 180.945 123.893 139.891 1.00 44.32 148 LEU A CA 1
ATOM 4155 C C . LEU B 1 148 ? 180.228 125.115 139.332 1.00 44.32 148 LEU A C 1
ATOM 4156 O O . LEU B 1 148 ? 179.139 125.467 139.797 1.00 44.32 148 LEU A O 1
ATOM 4161 N N . ILE B 1 149 ? 180.815 125.771 138.329 1.00 43.21 149 ILE A N 1
ATOM 4162 C CA . ILE B 1 149 ? 180.193 126.976 137.794 1.00 43.21 149 ILE A CA 1
ATOM 4163 C C . ILE B 1 149 ? 179.086 126.662 136.797 1.00 43.21 149 ILE A C 1
ATOM 4164 O O . ILE B 1 149 ? 178.283 127.549 136.485 1.00 43.21 149 ILE A O 1
ATOM 4169 N N . ASP B 1 150 ? 179.006 125.426 136.290 1.00 45.81 150 ASP A N 1
ATOM 4170 C CA . ASP B 1 150 ? 177.869 125.056 135.452 1.00 45.81 150 ASP A CA 1
ATOM 4171 C C . ASP B 1 150 ? 176.583 124.927 136.254 1.00 45.81 150 ASP A C 1
ATOM 4172 O O . ASP B 1 150 ? 175.497 124.966 135.669 1.00 45.81 150 ASP A O 1
ATOM 4177 N N . ARG B 1 151 ? 176.682 124.769 137.576 1.00 48.40 151 ARG A N 1
ATOM 4178 C CA . ARG B 1 151 ? 175.489 124.795 138.412 1.00 48.40 151 ARG A CA 1
ATOM 4179 C C . ARG B 1 151 ? 174.940 126.209 138.555 1.00 48.40 151 ARG A C 1
ATOM 4180 O O . ARG B 1 151 ? 173.780 126.385 138.943 1.00 48.40 151 ARG A O 1
ATOM 4188 N N . GLU B 1 152 ? 175.753 127.223 138.252 1.00 42.63 152 GLU A N 1
ATOM 4189 C CA . GLU B 1 152 ? 175.307 128.605 138.349 1.00 42.63 152 GLU A CA 1
ATOM 4190 C C . GLU B 1 152 ? 174.785 129.154 137.029 1.00 42.63 152 GLU A C 1
ATOM 4191 O O . GLU B 1 152 ? 174.203 130.242 137.019 1.00 42.63 152 GLU A O 1
ATOM 4197 N N . VAL B 1 153 ? 174.983 128.439 135.922 1.00 40.28 153 VAL A N 1
ATOM 4198 C CA . VAL B 1 153 ? 174.498 128.931 134.637 1.00 40.28 153 VAL A CA 1
ATOM 4199 C C . VAL B 1 153 ? 173.040 128.543 134.419 1.00 40.28 153 VAL A C 1
ATOM 4200 O O . VAL B 1 153 ? 172.235 129.355 133.945 1.00 40.28 153 VAL A O 1
ATOM 4204 N N . ASP B 1 154 ? 172.667 127.307 134.766 1.00 43.90 154 ASP A N 1
ATOM 4205 C CA . ASP B 1 154 ? 171.297 126.853 134.549 1.00 43.90 154 ASP A CA 1
ATOM 4206 C C . ASP B 1 154 ? 170.307 127.489 135.512 1.00 43.90 154 ASP A C 1
ATOM 4207 O O . ASP B 1 154 ? 169.099 127.452 135.251 1.00 43.90 154 ASP A O 1
ATOM 4212 N N . LYS B 1 155 ? 170.781 128.064 136.616 1.00 39.18 155 LYS A N 1
ATOM 4213 C CA . LYS B 1 155 ? 169.905 128.792 137.526 1.00 39.18 155 LYS A CA 1
ATOM 4214 C C . LYS B 1 155 ? 169.562 130.188 137.027 1.00 39.18 155 LYS A C 1
ATOM 4215 O O . LYS B 1 155 ? 168.680 130.831 137.605 1.00 39.18 155 LYS A O 1
ATOM 4221 N N . CYS B 1 156 ? 170.226 130.663 135.979 1.00 36.30 156 CYS A N 1
ATOM 4222 C CA . CYS B 1 156 ? 169.935 131.953 135.380 1.00 36.30 156 CYS A CA 1
ATOM 4223 C C . CYS B 1 156 ? 169.265 131.753 134.029 1.00 36.30 156 CYS A C 1
ATOM 4224 O O . CYS B 1 156 ? 169.666 130.892 133.240 1.00 36.30 156 CYS A O 1
ATOM 4227 N N . ASP B 1 157 ? 168.237 132.561 133.769 1.00 37.35 157 ASP A N 1
ATOM 4228 C CA . ASP B 1 157 ? 167.534 132.484 132.494 1.00 37.35 157 ASP A CA 1
ATOM 4229 C C . ASP B 1 157 ? 168.379 133.061 131.365 1.00 37.35 157 ASP A C 1
ATOM 4230 O O . ASP B 1 157 ? 168.493 132.457 130.293 1.00 37.35 157 ASP A O 1
ATOM 4235 N N . ASN B 1 158 ? 168.978 134.229 131.589 1.00 27.16 158 ASN A N 1
ATOM 4236 C CA . ASN B 1 158 ? 169.833 134.880 130.602 1.00 27.16 158 ASN A CA 1
ATOM 4237 C C . ASN B 1 158 ? 170.991 135.535 131.341 1.00 27.16 158 ASN A C 1
ATOM 4238 O O . ASN B 1 158 ? 170.806 136.561 132.005 1.00 27.16 158 ASN A O 1
ATOM 4243 N N . LEU B 1 159 ? 172.178 134.948 131.229 1.00 20.23 159 LEU A N 1
ATOM 4244 C CA . LEU B 1 159 ? 173.372 135.453 131.892 1.00 20.23 159 LEU A CA 1
ATOM 4245 C C . LEU B 1 159 ? 174.069 136.443 130.968 1.00 20.23 159 LEU A C 1
ATOM 4246 O O . LEU B 1 159 ? 174.188 136.196 129.764 1.00 20.23 159 LEU A O 1
ATOM 4251 N N . SER B 1 160 ? 174.522 137.562 131.532 1.00 16.05 160 SER A N 1
ATOM 4252 C CA . SER B 1 160 ? 175.090 138.640 130.732 1.00 16.05 160 SER A CA 1
ATOM 4253 C C . SER B 1 160 ? 176.549 138.940 131.041 1.00 16.05 160 SER A C 1
ATOM 4254 O O . SER B 1 160 ? 177.265 139.412 130.152 1.00 16.05 160 SER A O 1
ATOM 4257 N N . ASN B 1 161 ? 177.013 138.697 132.265 1.00 13.94 161 ASN A N 1
ATOM 4258 C CA . ASN B 1 161 ? 178.377 139.066 132.616 1.00 13.94 161 ASN A CA 1
ATOM 4259 C C . ASN B 1 161 ? 178.906 138.170 133.724 1.00 13.94 161 ASN A C 1
ATOM 4260 O O . ASN B 1 161 ? 178.148 137.527 134.452 1.00 13.94 161 ASN A O 1
ATOM 4265 N N . PHE B 1 162 ? 180.231 138.146 133.835 1.00 13.18 162 PHE A N 1
ATOM 4266 C CA . PHE B 1 162 ? 180.953 137.509 134.924 1.00 13.18 162 PHE A CA 1
ATOM 4267 C C . PHE B 1 162 ? 181.686 138.583 135.716 1.00 13.18 162 PHE A C 1
ATOM 4268 O O . PHE B 1 162 ? 181.925 139.688 135.223 1.00 13.18 162 PHE A O 1
ATOM 4276 N N . GLN B 1 163 ? 182.045 138.257 136.955 1.00 15.29 163 GLN A N 1
ATOM 4277 C CA . GLN B 1 163 ? 182.836 139.159 137.780 1.00 15.29 163 GLN A CA 1
ATOM 4278 C C . GLN B 1 163 ? 183.910 138.367 138.507 1.00 15.29 163 GLN A C 1
ATOM 4279 O O . GLN B 1 163 ? 183.734 137.177 138.782 1.00 15.29 163 GLN A O 1
ATOM 4285 N N . LEU B 1 164 ? 185.021 139.032 138.816 1.00 16.98 164 LEU A N 1
ATOM 4286 C CA . LEU B 1 164 ? 186.154 138.401 139.479 1.00 16.98 164 LEU A CA 1
ATOM 4287 C C . LEU B 1 164 ? 186.729 139.365 140.503 1.00 16.98 164 LEU A C 1
ATOM 4288 O O . LEU B 1 164 ? 187.246 140.426 140.138 1.00 16.98 164 LEU A O 1
ATOM 4293 N N . PHE B 1 165 ? 186.639 139.001 141.779 1.00 20.72 165 PHE A N 1
ATOM 4294 C CA . PHE B 1 165 ? 187.214 139.777 142.872 1.00 20.72 165 PHE A CA 1
ATOM 4295 C C . PHE B 1 165 ? 188.436 139.026 143.384 1.00 20.72 165 PHE A C 1
ATOM 4296 O O . PHE B 1 165 ? 188.307 137.938 143.954 1.00 20.72 165 PHE A O 1
ATOM 4304 N N . HIS B 1 166 ? 189.616 139.604 143.182 1.00 27.66 166 HIS A N 1
ATOM 4305 C CA . HIS B 1 166 ? 190.863 138.936 143.528 1.00 27.66 166 HIS A CA 1
ATOM 4306 C C . HIS B 1 166 ? 191.938 139.992 143.744 1.00 27.66 166 HIS A C 1
ATOM 4307 O O . HIS B 1 166 ? 191.676 141.197 143.690 1.00 27.66 166 HIS A O 1
ATOM 4314 N N . SER B 1 167 ? 193.158 139.523 143.990 1.00 37.57 167 SER A N 1
ATOM 4315 C CA . SER B 1 167 ? 194.328 140.376 144.134 1.00 37.57 167 SER A CA 1
ATOM 4316 C C . SER B 1 167 ? 195.340 139.998 143.065 1.00 37.57 167 SER A C 1
ATOM 4317 O O . SER B 1 167 ? 195.612 138.811 142.856 1.00 37.57 167 SER A O 1
ATOM 4320 N N . VAL B 1 168 ? 195.897 141.004 142.389 1.00 44.01 168 VAL A N 1
ATOM 4321 C CA . VAL B 1 168 ? 196.834 140.731 141.306 1.00 44.01 168 VAL A CA 1
ATOM 4322 C C . VAL B 1 168 ? 198.196 140.300 141.841 1.00 44.01 168 VAL A C 1
ATOM 4323 O O . VAL B 1 168 ? 198.994 139.719 141.095 1.00 44.01 168 VAL A O 1
ATOM 4327 N N . ALA B 1 169 ? 198.479 140.544 143.118 1.00 51.15 169 ALA A N 1
ATOM 4328 C CA . ALA B 1 169 ? 199.712 140.106 143.759 1.00 51.15 169 ALA A CA 1
ATOM 4329 C C . ALA B 1 169 ? 199.355 139.188 144.919 1.00 51.15 169 ALA A C 1
ATOM 4330 O O . ALA B 1 169 ? 198.757 139.633 145.904 1.00 51.15 169 ALA A O 1
ATOM 4332 N N . GLY B 1 170 ? 199.724 137.915 144.803 1.00 55.32 170 GLY A N 1
ATOM 4333 C CA . GLY B 1 170 ? 199.382 136.937 145.815 1.00 55.32 170 GLY A CA 1
ATOM 4334 C C . GLY B 1 170 ? 199.426 135.514 145.298 1.00 55.32 170 GLY A C 1
ATOM 4335 O O . GLY B 1 170 ? 199.230 135.275 144.104 1.00 55.32 170 GLY A O 1
ATOM 4336 N N . GLY B 1 171 ? 199.683 134.557 146.191 1.00 54.71 171 GLY A N 1
ATOM 4337 C CA . GLY B 1 171 ? 199.834 133.179 145.754 1.00 54.71 171 GLY A CA 1
ATOM 4338 C C . GLY B 1 171 ? 198.507 132.502 145.466 1.00 54.71 171 GLY A C 1
ATOM 4339 O O . GLY B 1 171 ? 198.296 131.960 144.377 1.00 54.71 171 GLY A O 1
ATOM 4340 N N . THR B 1 172 ? 197.593 132.523 146.437 1.00 50.11 172 THR A N 1
ATOM 4341 C CA . THR B 1 172 ? 196.332 131.808 146.281 1.00 50.11 172 THR A CA 1
ATOM 4342 C C . THR B 1 172 ? 195.342 132.559 145.400 1.00 50.11 172 THR A C 1
ATOM 4343 O O . THR B 1 172 ? 194.430 131.941 144.840 1.00 50.11 172 THR A O 1
ATOM 4347 N N . GLY B 1 173 ? 195.499 133.872 145.261 1.00 51.77 173 GLY A N 1
ATOM 4348 C CA . GLY B 1 173 ? 194.582 134.652 144.454 1.00 51.77 173 GLY A CA 1
ATOM 4349 C C . GLY B 1 173 ? 194.948 134.657 142.985 1.00 51.77 173 GLY A C 1
ATOM 4350 O O . GLY B 1 173 ? 194.121 134.335 142.127 1.00 51.77 173 GLY A O 1
ATOM 4351 N N . SER B 1 174 ? 196.194 135.017 142.687 1.00 51.18 174 SER A N 1
ATOM 4352 C CA . SER B 1 174 ? 196.666 135.081 141.312 1.00 51.18 174 SER A CA 1
ATOM 4353 C C . SER B 1 174 ? 197.045 133.720 140.747 1.00 51.18 174 SER A C 1
ATOM 4354 O O . SER B 1 174 ? 197.237 133.603 139.533 1.00 51.18 174 SER A O 1
ATOM 4357 N N . GLY B 1 175 ? 197.159 132.695 141.587 1.00 52.24 175 GLY A N 1
ATOM 4358 C CA . GLY B 1 175 ? 197.529 131.372 141.117 1.00 52.24 175 GLY A CA 1
ATOM 4359 C C . GLY B 1 175 ? 196.406 130.653 140.402 1.00 52.24 175 GLY A C 1
ATOM 4360 O O . GLY B 1 175 ? 196.511 130.349 139.211 1.00 52.24 175 GLY A O 1
ATOM 4361 N N . VAL B 1 176 ? 195.322 130.371 141.125 1.00 51.95 176 VAL A N 1
ATOM 4362 C CA . VAL B 1 176 ? 194.191 129.672 140.527 1.00 51.95 176 VAL A CA 1
ATOM 4363 C C . VAL B 1 176 ? 193.246 130.641 139.820 1.00 51.95 176 VAL A C 1
ATOM 4364 O O . VAL B 1 176 ? 192.575 130.251 138.854 1.00 51.95 176 VAL A O 1
ATOM 4368 N N . GLY B 1 177 ? 193.212 131.908 140.242 1.00 49.52 177 GLY A N 1
ATOM 4369 C CA . GLY B 1 177 ? 192.358 132.884 139.587 1.00 49.52 177 GLY A CA 1
ATOM 4370 C C . GLY B 1 177 ? 192.786 133.206 138.170 1.00 49.52 177 GLY A C 1
ATOM 4371 O O . GLY B 1 177 ? 191.951 133.560 137.333 1.00 49.52 177 GLY A O 1
ATOM 4372 N N . SER B 1 178 ? 194.085 133.098 137.882 1.00 44.95 178 SER A N 1
ATOM 4373 C CA . SER B 1 178 ? 194.544 133.218 136.504 1.00 44.95 178 SER A CA 1
ATOM 4374 C C . SER B 1 178 ? 194.065 132.046 135.660 1.00 44.95 178 SER A C 1
ATOM 4375 O O . SER B 1 178 ? 193.778 132.215 134.469 1.00 44.95 178 SER A O 1
ATOM 4378 N N . LYS B 1 179 ? 193.978 130.856 136.256 1.00 50.79 179 LYS A N 1
ATOM 4379 C CA . LYS B 1 179 ? 193.390 129.717 135.562 1.00 50.79 179 LYS A CA 1
ATOM 4380 C C . LYS B 1 179 ? 191.870 129.810 135.539 1.00 50.79 179 LYS A C 1
ATOM 4381 O O . LYS B 1 179 ? 191.228 129.259 134.638 1.00 50.79 179 LYS A O 1
ATOM 4387 N N . MET B 1 180 ? 191.283 130.517 136.509 1.00 47.98 180 MET A N 1
ATOM 4388 C CA . MET B 1 180 ? 189.828 130.603 136.595 1.00 47.98 180 MET A CA 1
ATOM 4389 C C . MET B 1 180 ? 189.251 131.462 135.479 1.00 47.98 180 MET A C 1
ATOM 4390 O O . MET B 1 180 ? 188.179 131.156 134.945 1.00 47.98 180 MET A O 1
ATOM 4395 N N . LEU B 1 181 ? 189.938 132.543 135.114 1.00 43.74 181 LEU A N 1
ATOM 4396 C CA . LEU B 1 181 ? 189.463 133.372 134.016 1.00 43.74 181 LEU A CA 1
ATOM 4397 C C . LEU B 1 181 ? 189.802 132.782 132.655 1.00 43.74 181 LEU A C 1
ATOM 4398 O O . LEU B 1 181 ? 189.215 133.197 131.651 1.00 43.74 181 LEU A O 1
ATOM 4403 N N . GLU B 1 182 ? 190.728 131.822 132.600 1.00 45.59 182 GLU A N 1
ATOM 4404 C CA . GLU B 1 182 ? 191.088 131.217 131.322 1.00 45.59 182 GLU A CA 1
ATOM 4405 C C . GLU B 1 182 ? 190.103 130.124 130.924 1.00 45.59 182 GLU A C 1
ATOM 4406 O O . GLU B 1 182 ? 189.750 129.999 129.745 1.00 45.59 182 GLU A O 1
ATOM 4412 N N . VAL B 1 183 ? 189.643 129.328 131.893 1.00 43.53 183 VAL A N 1
ATOM 4413 C CA . VAL B 1 183 ? 188.735 128.230 131.580 1.00 43.53 183 VAL A CA 1
ATOM 4414 C C . VAL B 1 183 ? 187.353 128.761 131.202 1.00 43.53 183 VAL A C 1
ATOM 4415 O O . VAL B 1 183 ? 186.631 128.134 130.417 1.00 43.53 183 VAL A O 1
ATOM 4419 N N . ILE B 1 184 ? 186.978 129.940 131.709 1.00 39.76 184 ILE A N 1
ATOM 4420 C CA . ILE B 1 184 ? 185.678 130.524 131.386 1.00 39.76 184 ILE A CA 1
ATOM 4421 C C . ILE B 1 184 ? 185.708 131.374 130.125 1.00 39.76 184 ILE A C 1
ATOM 4422 O O . ILE B 1 184 ? 184.654 131.875 129.705 1.00 39.76 184 ILE A O 1
ATOM 4427 N N . SER B 1 185 ? 186.876 131.558 129.508 1.00 37.87 185 SER A N 1
ATOM 4428 C CA . SER B 1 185 ? 186.956 132.396 128.317 1.00 37.87 185 SER A CA 1
ATOM 4429 C C . SER B 1 185 ? 186.694 131.601 127.044 1.00 37.87 185 SER A C 1
ATOM 4430 O O . SER B 1 185 ? 185.998 132.083 126.143 1.00 37.87 185 SER A O 1
ATOM 4433 N N . ASP B 1 186 ? 187.240 130.387 126.948 1.00 39.15 186 ASP A N 1
ATOM 4434 C CA . ASP B 1 186 ? 187.087 129.602 125.728 1.00 39.15 186 ASP A CA 1
ATOM 4435 C C . ASP B 1 186 ? 185.794 128.798 125.714 1.00 39.15 186 ASP A C 1
ATOM 4436 O O . ASP B 1 186 ? 185.282 128.481 124.634 1.00 39.15 186 ASP A O 1
ATOM 4441 N N . ARG B 1 187 ? 185.258 128.456 126.888 1.00 39.24 187 ARG A N 1
ATOM 4442 C CA . ARG B 1 187 ? 184.037 127.658 126.938 1.00 39.24 187 ARG A CA 1
ATOM 4443 C C . ARG B 1 187 ? 182.823 128.479 126.524 1.00 39.24 187 ARG A C 1
ATOM 4444 O O . ARG B 1 187 ? 182.051 128.067 125.650 1.00 39.24 187 ARG A O 1
ATOM 4452 N N . TYR B 1 188 ? 182.638 129.647 127.139 1.00 37.41 188 TYR A N 1
ATOM 4453 C CA . TYR B 1 188 ? 181.466 130.463 126.845 1.00 37.41 188 TYR A CA 1
ATOM 4454 C C . TYR B 1 188 ? 181.650 131.271 125.565 1.00 37.41 188 TYR A C 1
ATOM 4455 O O . TYR B 1 188 ? 180.679 131.510 124.837 1.00 37.41 188 TYR A O 1
ATOM 4464 N N . GLY B 1 189 ? 182.877 131.699 125.277 1.00 34.69 189 GLY A N 1
ATOM 4465 C CA . GLY B 1 189 ? 183.218 132.195 123.957 1.00 34.69 189 GLY A CA 1
ATOM 4466 C C . GLY B 1 189 ? 182.621 133.524 123.542 1.00 34.69 189 GLY A C 1
ATOM 4467 O O . GLY B 1 189 ? 181.728 133.559 122.689 1.00 34.69 189 GLY A O 1
ATOM 4468 N N . HIS B 1 190 ? 183.070 134.611 124.171 1.00 26.42 190 HIS A N 1
ATOM 4469 C CA . HIS B 1 190 ? 182.851 136.008 123.786 1.00 26.42 190 HIS A CA 1
ATOM 4470 C C . HIS B 1 190 ? 181.407 136.484 123.938 1.00 26.42 190 HIS A C 1
ATOM 4471 O O . HIS B 1 190 ? 181.151 137.683 123.766 1.00 26.42 190 HIS A O 1
ATOM 4478 N N . LYS B 1 191 ? 180.463 135.611 124.284 1.00 24.14 191 LYS A N 1
ATOM 4479 C CA . LYS B 1 191 ? 179.092 136.040 124.517 1.00 24.14 191 LYS A CA 1
ATOM 4480 C C . LYS B 1 191 ? 178.847 136.486 125.950 1.00 24.14 191 LYS A C 1
ATOM 4481 O O . LYS B 1 191 ? 177.916 137.261 126.193 1.00 24.14 191 LYS A O 1
ATOM 4487 N N . LYS B 1 192 ? 179.655 136.020 126.899 1.00 18.87 192 LYS A N 1
ATOM 4488 C CA . LYS B 1 192 ? 179.557 136.424 128.295 1.00 18.87 192 LYS A CA 1
ATOM 4489 C C . LYS B 1 192 ? 180.722 137.347 128.621 1.00 18.87 192 LYS A C 1
ATOM 4490 O O . LYS B 1 192 ? 181.884 136.980 128.422 1.00 18.87 192 LYS A O 1
ATOM 4496 N N . LEU B 1 193 ? 180.407 138.536 129.120 1.00 15.49 193 LEU A N 1
ATOM 4497 C CA . LEU B 1 193 ? 181.423 139.505 129.498 1.00 15.49 193 LEU A CA 1
ATOM 4498 C C . LEU B 1 193 ? 182.089 139.090 130.805 1.00 15.49 193 LEU A C 1
ATOM 4499 O O . LEU B 1 193 ? 181.478 138.442 131.660 1.00 15.49 193 LEU A O 1
ATOM 4504 N N . LEU B 1 194 ? 183.359 139.459 130.952 1.00 15.39 194 LEU A N 1
ATOM 4505 C CA . LEU B 1 194 ? 184.149 139.111 132.129 1.00 15.39 194 LEU A CA 1
ATOM 4506 C C . LEU B 1 194 ? 184.822 140.369 132.660 1.00 15.39 194 LEU A C 1
ATOM 4507 O O . LEU B 1 194 ? 185.790 140.858 132.068 1.00 15.39 194 LEU A O 1
ATOM 4512 N N . ASN B 1 195 ? 184.310 140.892 133.769 1.00 13.37 195 ASN A N 1
ATOM 4513 C CA . ASN B 1 195 ? 184.885 142.044 134.444 1.00 13.37 195 ASN A CA 1
ATOM 4514 C C . ASN B 1 195 ? 185.703 141.579 135.639 1.00 13.37 195 ASN A C 1
ATOM 4515 O O . ASN B 1 195 ? 185.382 140.573 136.276 1.00 13.37 195 ASN A O 1
ATOM 4520 N N . THR B 1 196 ? 186.772 142.310 135.933 1.00 15.78 196 THR A N 1
ATOM 4521 C CA . THR B 1 196 ? 187.591 142.051 137.107 1.00 15.78 196 THR A CA 1
ATOM 4522 C C . THR B 1 196 ? 187.663 143.303 137.968 1.00 15.78 196 THR A C 1
ATOM 4523 O O . THR B 1 196 ? 187.531 144.426 137.474 1.00 15.78 196 THR A O 1
ATOM 4527 N N . PHE B 1 197 ? 187.870 143.098 139.268 1.00 19.17 197 PHE A N 1
ATOM 4528 C CA . PHE B 1 197 ? 188.109 144.176 140.227 1.00 19.17 197 PHE A CA 1
ATOM 4529 C C . PHE B 1 197 ? 189.354 143.777 141.012 1.00 19.17 197 PHE A C 1
ATOM 4530 O O . PHE B 1 197 ? 189.258 143.168 142.080 1.00 19.17 197 PHE A O 1
ATOM 4538 N N . SER B 1 198 ? 190.521 144.124 140.480 1.00 26.30 198 SER A N 1
ATOM 4539 C CA . SER B 1 198 ? 191.794 143.680 141.024 1.00 26.30 198 SER A CA 1
ATOM 4540 C C . SER B 1 198 ? 192.383 144.725 141.962 1.00 26.30 198 SER A C 1
ATOM 4541 O O . SER B 1 198 ? 192.054 145.912 141.890 1.00 26.30 198 SER A O 1
ATOM 4544 N N . ILE B 1 199 ? 193.263 144.266 142.848 1.00 34.40 199 ILE A N 1
ATOM 4545 C CA . ILE B 1 199 ? 193.957 145.117 143.807 1.00 34.40 199 ILE A CA 1
ATOM 4546 C C . ILE B 1 199 ? 195.449 145.004 143.535 1.00 34.40 199 ILE A C 1
ATOM 4547 O O . ILE B 1 199 ? 196.015 143.906 143.597 1.00 34.40 199 ILE A O 1
ATOM 4552 N N . PHE B 1 200 ? 196.085 146.133 143.244 1.00 39.38 200 PHE A N 1
ATOM 4553 C CA . PHE B 1 200 ? 197.497 146.166 142.895 1.00 39.38 200 PHE A CA 1
ATOM 4554 C C . PHE B 1 200 ? 198.358 146.374 144.139 1.00 39.38 200 PHE A C 1
ATOM 4555 O O . PHE B 1 200 ? 197.921 147.010 145.103 1.00 39.38 200 PHE A O 1
ATOM 4563 N N . PRO B 1 201 ? 199.580 145.834 144.153 1.00 46.73 201 PRO A N 1
ATOM 4564 C CA . PRO B 1 201 ? 200.432 145.972 145.344 1.00 46.73 201 PRO A CA 1
ATOM 4565 C C . PRO B 1 201 ? 200.933 147.400 145.510 1.00 46.73 201 PRO A C 1
ATOM 4566 O O . PRO B 1 201 ? 201.329 148.053 144.543 1.00 46.73 201 PRO A O 1
ATOM 4570 N N . SER B 1 202 ? 200.911 147.878 146.755 1.00 55.71 202 SER A N 1
ATOM 4571 C CA . SER B 1 202 ? 201.360 149.235 147.043 1.00 55.71 202 SER A CA 1
ATOM 4572 C C . SER B 1 202 ? 202.878 149.313 147.155 1.00 55.71 202 SER A C 1
ATOM 4573 O O . SER B 1 202 ? 203.486 150.291 146.706 1.00 55.71 202 SER A O 1
ATOM 4576 N N . ASN B 1 203 ? 203.501 148.300 147.749 1.00 62.84 203 ASN A N 1
ATOM 4577 C CA . ASN B 1 203 ? 204.945 148.295 147.950 1.00 62.84 203 ASN A CA 1
ATOM 4578 C C . ASN B 1 203 ? 205.686 148.044 146.641 1.00 62.84 203 ASN A C 1
ATOM 4579 O O . ASN B 1 203 ? 205.097 147.590 145.660 1.00 62.84 203 ASN A O 1
ATOM 4584 N N . VAL B 1 209 ? 206.773 140.649 151.396 1.00 62.88 209 VAL A N 1
ATOM 4585 C CA . VAL B 1 209 ? 207.539 139.546 150.834 1.00 62.88 209 VAL A CA 1
ATOM 4586 C C . VAL B 1 209 ? 208.313 140.048 149.610 1.00 62.88 209 VAL A C 1
ATOM 4587 O O . VAL B 1 209 ? 207.903 141.008 148.954 1.00 62.88 209 VAL A O 1
ATOM 4591 N N . VAL B 1 210 ? 209.460 139.420 149.328 1.00 67.58 210 VAL A N 1
ATOM 4592 C CA . VAL B 1 210 ? 210.284 139.816 148.187 1.00 67.58 210 VAL A CA 1
ATOM 4593 C C . VAL B 1 210 ? 209.926 139.070 146.914 1.00 67.58 210 VAL A C 1
ATOM 4594 O O . VAL B 1 210 ? 210.526 139.336 145.864 1.00 67.58 210 VAL A O 1
ATOM 4598 N N . VAL B 1 211 ? 208.969 138.140 146.970 1.00 68.14 211 VAL A N 1
ATOM 4599 C CA . VAL B 1 211 ? 208.577 137.359 145.804 1.00 68.14 211 VAL A CA 1
ATOM 4600 C C . VAL B 1 211 ? 207.456 138.029 145.018 1.00 68.14 211 VAL A C 1
ATOM 4601 O O . VAL B 1 211 ? 207.098 137.560 143.930 1.00 68.14 211 VAL A O 1
ATOM 4605 N N . GLN B 1 212 ? 206.906 139.130 145.527 1.00 66.00 212 GLN A N 1
ATOM 4606 C CA . GLN B 1 212 ? 205.816 139.844 144.866 1.00 66.00 212 GLN A CA 1
ATOM 4607 C C . GLN B 1 212 ? 206.114 140.444 143.482 1.00 66.00 212 GLN A C 1
ATOM 4608 O O . GLN B 1 212 ? 205.152 140.683 142.744 1.00 66.00 212 GLN A O 1
ATOM 4614 N N . PRO B 1 213 ? 207.361 140.731 143.060 1.00 66.33 213 PRO A N 1
ATOM 4615 C CA . PRO B 1 213 ? 207.548 141.060 141.634 1.00 66.33 213 PRO A CA 1
ATOM 4616 C C . PRO B 1 213 ? 207.535 139.851 140.712 1.00 66.33 213 PRO A C 1
ATOM 4617 O O . PRO B 1 213 ? 207.433 140.032 139.492 1.00 66.33 213 PRO A O 1
ATOM 4621 N N . TYR B 1 214 ? 207.640 138.630 141.245 1.00 67.91 214 TYR A N 1
ATOM 4622 C CA . TYR B 1 214 ? 207.662 137.449 140.386 1.00 67.91 214 TYR A CA 1
ATOM 4623 C C . TYR B 1 214 ? 206.288 137.153 139.800 1.00 67.91 214 TYR A C 1
ATOM 4624 O O . TYR B 1 214 ? 206.175 136.797 138.622 1.00 67.91 214 TYR A O 1
ATOM 4633 N N . ASN B 1 215 ? 205.234 137.282 140.603 1.00 63.99 215 ASN A N 1
ATOM 4634 C CA . ASN B 1 215 ? 203.913 136.845 140.174 1.00 63.99 215 ASN A CA 1
ATOM 4635 C C . ASN B 1 215 ? 203.083 137.952 139.539 1.00 63.99 215 ASN A C 1
ATOM 4636 O O . ASN B 1 215 ? 202.151 137.651 138.785 1.00 63.99 215 ASN A O 1
ATOM 4641 N N . THR B 1 216 ? 203.392 139.223 139.814 1.00 57.85 216 THR A N 1
ATOM 4642 C CA . THR B 1 216 ? 202.587 140.305 139.256 1.00 57.85 216 THR A CA 1
ATOM 4643 C C . THR B 1 216 ? 202.825 140.496 137.763 1.00 57.85 216 THR A C 1
ATOM 4644 O O . THR B 1 216 ? 201.988 141.103 137.089 1.00 57.85 216 THR A O 1
ATOM 4648 N N . ILE B 1 217 ? 203.941 139.994 137.234 1.00 56.75 217 ILE A N 1
ATOM 4649 C CA . ILE B 1 217 ? 204.190 140.100 135.802 1.00 56.75 217 ILE A CA 1
ATOM 4650 C C . ILE B 1 217 ? 203.518 138.946 135.058 1.00 56.75 217 ILE A C 1
ATOM 4651 O O . ILE B 1 217 ? 203.091 139.106 133.908 1.00 56.75 217 ILE A O 1
ATOM 4656 N N . LEU B 1 218 ? 203.363 137.793 135.713 1.00 54.33 218 LEU A N 1
ATOM 4657 C CA . LEU B 1 218 ? 202.770 136.632 135.057 1.00 54.33 218 LEU A CA 1
ATOM 4658 C C . LEU B 1 218 ? 201.269 136.810 134.864 1.00 54.33 218 LEU A C 1
ATOM 4659 O O . LEU B 1 218 ? 200.752 136.634 133.755 1.00 54.33 218 LEU A O 1
ATOM 4664 N N . THR B 1 219 ? 200.553 137.161 135.933 1.00 47.29 219 THR A N 1
ATOM 4665 C CA . THR B 1 219 ? 199.103 137.282 135.854 1.00 47.29 219 THR A CA 1
ATOM 4666 C C . THR B 1 219 ? 198.649 138.541 135.132 1.00 47.29 219 THR A C 1
ATOM 4667 O O . THR B 1 219 ? 197.485 138.613 134.723 1.00 47.29 219 THR A O 1
ATOM 4671 N N . LEU B 1 220 ? 199.527 139.533 134.964 1.00 42.63 220 LEU A N 1
ATOM 4672 C CA . LEU B 1 220 ? 199.170 140.684 134.146 1.00 42.63 220 LEU A CA 1
ATOM 4673 C C . LEU B 1 220 ? 199.088 140.328 132.671 1.00 42.63 220 LEU A C 1
ATOM 4674 O O . LEU B 1 220 ? 198.409 141.030 131.914 1.00 42.63 220 LEU A O 1
ATOM 4679 N N . LYS B 1 221 ? 199.765 139.259 132.246 1.00 45.91 221 LYS A N 1
ATOM 4680 C CA . LYS B 1 221 ? 199.605 138.782 130.879 1.00 45.91 221 LYS A CA 1
ATOM 4681 C C . LYS B 1 221 ? 198.208 138.216 130.665 1.00 45.91 221 LYS A C 1
ATOM 4682 O O . LYS B 1 221 ? 197.536 138.552 129.684 1.00 45.91 221 LYS A O 1
ATOM 4688 N N . ARG B 1 222 ? 197.746 137.370 131.590 1.00 42.65 222 ARG A N 1
ATOM 4689 C CA . ARG B 1 222 ? 196.431 136.753 131.463 1.00 42.65 222 ARG A CA 1
ATOM 4690 C C . ARG B 1 222 ? 195.295 137.747 131.667 1.00 42.65 222 ARG A C 1
ATOM 4691 O O . ARG B 1 222 ? 194.189 137.512 131.170 1.00 42.65 222 ARG A O 1
ATOM 4699 N N . LEU B 1 223 ? 195.539 138.846 132.384 1.00 33.48 223 LEU A N 1
ATOM 4700 C CA . LEU B 1 223 ? 194.519 139.876 132.534 1.00 33.48 223 LEU A CA 1
ATOM 4701 C C . LEU B 1 223 ? 194.367 140.732 131.285 1.00 33.48 223 LEU A C 1
ATOM 4702 O O . LEU B 1 223 ? 193.433 141.537 131.215 1.00 33.48 223 LEU A O 1
ATOM 4707 N N . ILE B 1 224 ? 195.257 140.584 130.303 1.00 35.23 224 ILE A N 1
ATOM 4708 C CA . ILE B 1 224 ? 195.223 141.451 129.131 1.00 35.23 224 ILE A CA 1
ATOM 4709 C C . ILE B 1 224 ? 194.530 140.761 127.961 1.00 35.23 224 ILE A C 1
ATOM 4710 O O . ILE B 1 224 ? 193.637 141.333 127.325 1.00 35.23 224 ILE A O 1
ATOM 4715 N N . ASP B 1 225 ? 194.915 139.525 127.656 1.00 37.16 225 ASP A N 1
ATOM 4716 C CA . ASP B 1 225 ? 194.371 138.857 126.481 1.00 37.16 225 ASP A CA 1
ATOM 4717 C C . ASP B 1 225 ? 193.120 138.041 126.776 1.00 37.16 225 ASP A C 1
ATOM 4718 O O . ASP B 1 225 ? 192.534 137.484 125.841 1.00 37.16 225 ASP A O 1
ATOM 4723 N N . TYR B 1 226 ? 192.693 137.958 128.037 1.00 34.98 226 TYR A N 1
ATOM 4724 C CA . TYR B 1 226 ? 191.589 137.084 128.407 1.00 34.98 226 TYR A CA 1
ATOM 4725 C C . TYR B 1 226 ? 190.510 137.751 129.249 1.00 34.98 226 TYR A C 1
ATOM 4726 O O . TYR B 1 226 ? 189.449 137.147 129.437 1.00 34.98 226 TYR A O 1
ATOM 4735 N N . SER B 1 227 ? 190.735 138.960 129.754 1.00 21.27 227 SER A N 1
ATOM 4736 C CA . SER B 1 227 ? 189.731 139.692 130.511 1.00 21.27 227 SER A CA 1
ATOM 4737 C C . SER B 1 227 ? 189.111 140.773 129.638 1.00 21.27 227 SER A C 1
ATOM 4738 O O . SER B 1 227 ? 189.788 141.369 128.797 1.00 21.27 227 SER A O 1
ATOM 4741 N N . ASP B 1 228 ? 187.818 141.024 129.843 1.00 16.70 228 ASP A N 1
ATOM 4742 C CA . ASP B 1 228 ? 187.112 141.987 129.006 1.00 16.70 228 ASP A CA 1
ATOM 4743 C C . ASP B 1 228 ? 187.228 143.399 129.566 1.00 16.70 228 ASP A C 1
ATOM 4744 O O . ASP B 1 228 ? 187.570 144.338 128.839 1.00 16.70 228 ASP A O 1
ATOM 4749 N N . ALA B 1 229 ? 186.943 143.569 130.854 1.00 15.47 229 ALA A N 1
ATOM 4750 C CA . ALA B 1 229 ? 187.097 144.845 131.534 1.00 15.47 229 ALA A CA 1
ATOM 4751 C C . ALA B 1 229 ? 187.863 144.630 132.828 1.00 15.47 229 ALA A C 1
ATOM 4752 O O . ALA B 1 229 ? 187.715 143.601 133.492 1.00 15.47 229 ALA A O 1
ATOM 4754 N N . THR B 1 230 ? 188.686 145.611 133.185 1.00 13.64 230 THR A N 1
ATOM 4755 C CA . THR B 1 230 ? 189.557 145.493 134.344 1.00 13.64 230 THR A CA 1
ATOM 4756 C C . THR B 1 230 ? 189.539 146.792 135.131 1.00 13.64 230 THR A C 1
ATOM 4757 O O . THR B 1 230 ? 189.749 147.868 134.563 1.00 13.64 230 THR A O 1
ATOM 4761 N N . PHE B 1 231 ? 189.293 146.686 136.432 1.00 17.18 231 PHE A N 1
ATOM 4762 C CA . PHE B 1 231 ? 189.301 147.828 137.334 1.00 17.18 231 PHE A CA 1
ATOM 4763 C C . PHE B 1 231 ? 190.591 147.821 138.141 1.00 17.18 231 PHE A C 1
ATOM 4764 O O . PHE B 1 231 ? 190.996 146.776 138.661 1.00 17.18 231 PHE A O 1
ATOM 4772 N N . VAL B 1 232 ? 191.233 148.981 138.241 1.00 23.79 232 VAL A N 1
ATOM 4773 C CA . VAL B 1 232 ? 192.492 149.128 138.963 1.00 23.79 232 VAL A CA 1
ATOM 4774 C C . VAL B 1 232 ? 192.216 149.793 140.302 1.00 23.79 232 VAL A C 1
ATOM 4775 O O . VAL B 1 232 ? 191.570 150.847 140.361 1.00 23.79 232 VAL A O 1
ATOM 4779 N N . PHE B 1 233 ? 192.702 149.179 141.378 1.00 28.42 233 PHE A N 1
ATOM 4780 C CA . PHE B 1 233 ? 192.575 149.723 142.723 1.00 28.42 233 PHE A CA 1
ATOM 4781 C C . PHE B 1 233 ? 193.920 149.627 143.424 1.00 28.42 233 PHE A C 1
ATOM 4782 O O . PHE B 1 233 ? 194.519 148.549 143.476 1.00 28.42 233 PHE A O 1
ATOM 4790 N N . HIS B 1 234 ? 194.388 150.749 143.960 1.00 42.41 234 HIS A N 1
ATOM 4791 C CA . HIS B 1 234 ? 195.640 150.802 144.700 1.00 42.41 234 HIS A CA 1
ATOM 4792 C C . HIS B 1 234 ? 195.351 150.810 146.193 1.00 42.41 234 HIS A C 1
ATOM 4793 O O . HIS B 1 234 ? 194.534 151.606 146.666 1.00 42.41 234 HIS A O 1
ATOM 4800 N N . ASN B 1 235 ? 196.031 149.931 146.930 1.00 47.31 235 ASN A N 1
ATOM 4801 C CA . ASN B 1 235 ? 195.806 149.847 148.368 1.00 47.31 235 ASN A CA 1
ATOM 4802 C C . ASN B 1 235 ? 196.353 151.069 149.096 1.00 47.31 235 ASN A C 1
ATOM 4803 O O . ASN B 1 235 ? 195.851 151.423 150.169 1.00 47.31 235 ASN A O 1
ATOM 4808 N N . ASP B 1 236 ? 197.369 151.726 148.532 1.00 51.84 236 ASP A N 1
ATOM 4809 C CA . ASP B 1 236 ? 197.924 152.913 149.175 1.00 51.84 236 ASP A CA 1
ATOM 4810 C C . ASP B 1 236 ? 197.042 154.135 148.947 1.00 51.84 236 ASP A C 1
ATOM 4811 O O . ASP B 1 236 ? 196.864 154.956 149.854 1.00 51.84 236 ASP A O 1
ATOM 4816 N N . SER B 1 237 ? 196.484 154.273 147.743 1.00 49.67 237 SER A N 1
ATOM 4817 C CA . SER B 1 237 ? 195.660 155.434 147.434 1.00 49.67 237 SER A CA 1
ATOM 4818 C C . SER B 1 237 ? 194.287 155.353 148.083 1.00 49.67 237 SER A C 1
ATOM 4819 O O . SER B 1 237 ? 193.639 156.386 148.279 1.00 49.67 237 SER A O 1
ATOM 4822 N N . LEU B 1 238 ? 193.827 154.146 148.422 1.00 48.10 238 LEU A N 1
ATOM 4823 C CA . LEU B 1 238 ? 192.522 154.011 149.058 1.00 48.10 238 LEU A CA 1
ATOM 4824 C C . LEU B 1 238 ? 192.550 154.480 150.506 1.00 48.10 238 LEU A C 1
ATOM 4825 O O . LEU B 1 238 ? 191.524 154.930 151.029 1.00 48.10 238 LEU A O 1
ATOM 4830 N N . ASN B 1 239 ? 193.705 154.381 151.169 1.00 52.27 239 ASN A N 1
ATOM 4831 C CA . ASN B 1 239 ? 193.822 154.887 152.532 1.00 52.27 239 ASN A CA 1
ATOM 4832 C C . ASN B 1 239 ? 193.761 156.407 152.571 1.00 52.27 239 ASN A C 1
ATOM 4833 O O . ASN B 1 239 ? 193.324 156.985 153.572 1.00 52.27 239 ASN A O 1
ATOM 4838 N N . ARG B 1 240 ? 194.191 157.067 151.494 1.00 54.19 240 ARG A N 1
ATOM 4839 C CA . ARG B 1 240 ? 194.142 158.523 151.443 1.00 54.19 240 ARG A CA 1
ATOM 4840 C C . ARG B 1 240 ? 192.716 159.029 151.258 1.00 54.19 240 ARG A C 1
ATOM 4841 O O . ARG B 1 240 ? 192.392 160.139 151.696 1.00 54.19 240 ARG A O 1
ATOM 4849 N N . ILE B 1 241 ? 191.854 158.231 150.622 1.00 54.62 241 ILE A N 1
ATOM 4850 C CA . ILE B 1 241 ? 190.476 158.656 150.391 1.00 54.62 241 ILE A CA 1
ATOM 4851 C C . ILE B 1 241 ? 189.689 158.653 151.696 1.00 54.62 241 ILE A C 1
ATOM 4852 O O . ILE B 1 241 ? 188.860 159.539 151.940 1.00 54.62 241 ILE A O 1
ATOM 4857 N N . GLU B 1 242 ? 189.945 157.669 152.563 1.00 60.82 242 GLU A N 1
ATOM 4858 C CA . GLU B 1 242 ? 189.229 157.601 153.832 1.00 60.82 242 GLU A CA 1
ATOM 4859 C C . GLU B 1 242 ? 189.661 158.709 154.783 1.00 60.82 242 GLU A C 1
ATOM 4860 O O . GLU B 1 242 ? 188.837 159.221 155.550 1.00 60.82 242 GLU A O 1
ATOM 4866 N N . ASN B 1 243 ? 190.930 159.097 154.746 1.00 59.57 243 ASN A N 1
ATOM 4867 C CA . ASN B 1 243 ? 191.419 160.179 155.589 1.00 59.57 243 ASN A CA 1
ATOM 4868 C C . ASN B 1 243 ? 191.230 161.524 154.898 1.00 59.57 243 ASN A C 1
ATOM 4869 O O . ASN B 1 243 ? 190.228 162.207 155.105 0.00 59.57 243 ASN A O 1
ATOM 4874 N N . PHE B 1 260 ? 193.350 147.608 157.167 1.00 37.34 260 PHE A N 1
ATOM 4875 C CA . PHE B 1 260 ? 192.980 147.052 155.872 1.00 37.34 260 PHE A CA 1
ATOM 4876 C C . PHE B 1 260 ? 191.462 147.022 155.725 1.00 37.34 260 PHE A C 1
ATOM 4877 O O . PHE B 1 260 ? 190.937 146.876 154.623 1.00 37.34 260 PHE A O 1
ATOM 4885 N N . LEU B 1 261 ? 190.761 147.169 156.852 1.00 42.74 261 LEU A N 1
ATOM 4886 C CA . LEU B 1 261 ? 189.302 147.126 156.832 1.00 42.74 261 LEU A CA 1
ATOM 4887 C C . LEU B 1 261 ? 188.712 148.391 156.219 1.00 42.74 261 LEU A C 1
ATOM 4888 O O . LEU B 1 261 ? 187.673 148.328 155.552 1.00 42.74 261 LEU A O 1
ATOM 4893 N N . GLY B 1 262 ? 189.361 149.540 156.424 1.00 44.79 262 GLY A N 1
ATOM 4894 C CA . GLY B 1 262 ? 188.836 150.787 155.894 1.00 44.79 262 GLY A CA 1
ATOM 4895 C C . GLY B 1 262 ? 188.897 150.875 154.383 1.00 44.79 262 GLY A C 1
ATOM 4896 O O . GLY B 1 262 ? 188.059 151.536 153.763 1.00 44.79 262 GLY A O 1
ATOM 4897 N N . ALA B 1 263 ? 189.880 150.216 153.769 1.00 42.65 263 ALA A N 1
ATOM 4898 C CA . ALA B 1 263 ? 189.992 150.224 152.318 1.00 42.65 263 ALA A CA 1
ATOM 4899 C C . ALA B 1 263 ? 189.040 149.243 151.649 1.00 42.65 263 ALA A C 1
ATOM 4900 O O . ALA B 1 263 ? 188.783 149.376 150.449 1.00 42.65 263 ALA A O 1
ATOM 4902 N N . ASN B 1 264 ? 188.514 148.266 152.391 1.00 40.34 264 ASN A N 1
ATOM 4903 C CA . ASN B 1 264 ? 187.618 147.284 151.788 1.00 40.34 264 ASN A CA 1
ATOM 4904 C C . ASN B 1 264 ? 186.244 147.877 151.509 1.00 40.34 264 ASN A C 1
ATOM 4905 O O . ASN B 1 264 ? 185.630 147.571 150.480 1.00 40.34 264 ASN A O 1
ATOM 4910 N N . LYS B 1 265 ? 185.742 148.722 152.412 1.00 38.47 265 LYS A N 1
ATOM 4911 C CA . LYS B 1 265 ? 184.431 149.330 152.215 1.00 38.47 265 LYS A CA 1
ATOM 4912 C C . LYS B 1 265 ? 184.427 150.334 151.072 1.00 38.47 265 LYS A C 1
ATOM 4913 O O . LYS B 1 265 ? 183.370 150.573 150.479 1.00 38.47 265 LYS A O 1
ATOM 4919 N N . LEU B 1 266 ? 185.579 150.923 150.748 1.00 37.79 266 LEU A N 1
ATOM 4920 C CA . LEU B 1 266 ? 185.640 151.849 149.624 1.00 37.79 266 LEU A CA 1
ATOM 4921 C C . LEU B 1 266 ? 185.578 151.107 148.295 1.00 37.79 266 LEU A C 1
ATOM 4922 O O . LEU B 1 266 ? 185.007 151.613 147.322 1.00 37.79 266 LEU A O 1
ATOM 4927 N N . ILE B 1 267 ? 186.162 149.908 148.231 1.00 32.53 267 ILE A N 1
ATOM 4928 C CA . ILE B 1 267 ? 186.025 149.088 147.032 1.00 32.53 267 ILE A CA 1
ATOM 4929 C C . ILE B 1 267 ? 184.609 148.543 146.926 1.00 32.53 267 ILE A C 1
ATOM 4930 O O . ILE B 1 267 ? 184.060 148.424 145.823 1.00 32.53 267 ILE A O 1
ATOM 4935 N N . ALA B 1 268 ? 183.987 148.216 148.062 1.00 33.86 268 ALA A N 1
ATOM 4936 C CA . ALA B 1 268 ? 182.596 147.783 148.056 1.00 33.86 268 ALA A CA 1
ATOM 4937 C C . ALA B 1 268 ? 181.644 148.913 147.690 1.00 33.86 268 ALA A C 1
ATOM 4938 O O . ALA B 1 268 ? 180.538 148.643 147.211 1.00 33.86 268 ALA A O 1
ATOM 4940 N N . LEU B 1 269 ? 182.045 150.167 147.909 1.00 30.18 269 LEU A N 1
ATOM 4941 C CA . LEU B 1 269 ? 181.217 151.289 147.486 1.00 30.18 269 LEU A CA 1
ATOM 4942 C C . LEU B 1 269 ? 181.259 151.468 145.974 1.00 30.18 269 LEU A C 1
ATOM 4943 O O . LEU B 1 269 ? 180.253 151.841 145.363 1.00 30.18 269 LEU A O 1
ATOM 4948 N N . VAL B 1 270 ? 182.410 151.209 145.354 1.00 25.81 270 VAL A N 1
ATOM 4949 C CA . VAL B 1 270 ? 182.528 151.395 143.912 1.00 25.81 270 VAL A CA 1
ATOM 4950 C C . VAL B 1 270 ? 181.991 150.183 143.161 1.00 25.81 270 VAL A C 1
ATOM 4951 O O . VAL B 1 270 ? 181.300 150.326 142.145 1.00 25.81 270 VAL A O 1
ATOM 4955 N N . SER B 1 271 ? 182.284 148.975 143.649 1.00 25.30 271 SER A N 1
ATOM 4956 C CA . SER B 1 271 ? 181.859 147.764 142.955 1.00 25.30 271 SER A CA 1
ATOM 4957 C C . SER B 1 271 ? 180.352 147.546 143.020 1.00 25.30 271 SER A C 1
ATOM 4958 O O . SER B 1 271 ? 179.818 146.772 142.219 1.00 25.30 271 SER A O 1
ATOM 4961 N N . ALA B 1 272 ? 179.657 148.201 143.949 1.00 21.08 272 ALA A N 1
ATOM 4962 C CA . ALA B 1 272 ? 178.206 148.100 144.018 1.00 21.08 272 ALA A CA 1
ATOM 4963 C C . ALA B 1 272 ? 177.501 149.287 143.380 1.00 21.08 272 ALA A C 1
ATOM 4964 O O . ALA B 1 272 ? 176.322 149.176 143.024 1.00 21.08 272 ALA A O 1
ATOM 4966 N N . SER B 1 273 ? 178.187 150.421 143.229 1.00 16.87 273 SER A N 1
ATOM 4967 C CA . SER B 1 273 ? 177.578 151.582 142.594 1.00 16.87 273 SER A CA 1
ATOM 4968 C C . SER B 1 273 ? 177.630 151.517 141.076 1.00 16.87 273 SER A C 1
ATOM 4969 O O . SER B 1 273 ? 176.851 152.212 140.415 1.00 16.87 273 SER A O 1
ATOM 4972 N N . VAL B 1 274 ? 178.532 150.711 140.512 1.00 13.50 274 VAL A N 1
ATOM 4973 C CA . VAL B 1 274 ? 178.621 150.602 139.060 1.00 13.50 274 VAL A CA 1
ATOM 4974 C C . VAL B 1 274 ? 177.410 149.859 138.505 1.00 13.50 274 VAL A C 1
ATOM 4975 O O . VAL B 1 274 ? 176.972 150.122 137.378 1.00 13.50 274 VAL A O 1
ATOM 4979 N N . SER B 1 275 ? 176.818 148.962 139.296 1.00 14.61 275 SER A N 1
ATOM 4980 C CA . SER B 1 275 ? 175.635 148.216 138.896 1.00 14.61 275 SER A CA 1
ATOM 4981 C C . SER B 1 275 ? 174.366 148.748 139.550 1.00 14.61 275 SER A C 1
ATOM 4982 O O . SER B 1 275 ? 173.388 148.007 139.684 1.00 14.61 275 SER A O 1
ATOM 4985 N N . ASN B 1 276 ? 174.365 150.011 139.965 1.00 10.54 276 ASN A N 1
ATOM 4986 C CA . ASN B 1 276 ? 173.179 150.621 140.556 1.00 10.54 276 ASN A CA 1
ATOM 4987 C C . ASN B 1 276 ? 172.051 150.846 139.542 1.00 10.54 276 ASN A C 1
ATOM 4988 O O . ASN B 1 276 ? 170.890 150.602 139.893 1.00 10.54 276 ASN A O 1
ATOM 4993 N N . PRO B 1 277 ? 172.298 151.298 138.300 1.00 8.34 277 PRO A N 1
ATOM 4994 C CA . PRO B 1 277 ? 171.200 151.278 137.320 1.00 8.34 277 PRO A CA 1
ATOM 4995 C C . PRO B 1 277 ? 170.895 149.893 136.791 1.00 8.34 277 PRO A C 1
ATOM 4996 O O . PRO B 1 277 ? 169.845 149.705 136.164 1.00 8.34 277 PRO A O 1
ATOM 5000 N N . LEU B 1 278 ? 171.783 148.923 137.009 1.00 9.13 278 LEU A N 1
ATOM 5001 C CA . LEU B 1 278 ? 171.501 147.552 136.602 1.00 9.13 278 LEU A CA 1
ATOM 5002 C C . LEU B 1 278 ? 170.403 146.945 137.467 1.00 9.13 278 LEU A C 1
ATOM 5003 O O . LEU B 1 278 ? 169.430 146.385 136.950 1.00 9.13 278 LEU A O 1
ATOM 5008 N N . ARG B 1 279 ? 170.532 147.063 138.790 1.00 9.54 279 ARG A N 1
ATOM 5009 C CA . ARG B 1 279 ? 169.522 146.518 139.690 1.00 9.54 279 ARG A CA 1
ATOM 5010 C C . ARG B 1 279 ? 168.309 147.436 139.779 1.00 9.54 279 ARG A C 1
ATOM 5011 O O . ARG B 1 279 ? 167.198 147.053 139.399 1.00 9.54 279 ARG A O 1
ATOM 5019 N N . PHE B 1 280 ? 168.506 148.646 140.277 1.00 8.18 280 PHE A N 1
ATOM 5020 C CA . PHE B 1 280 ? 167.430 149.627 140.332 1.00 8.18 280 PHE A CA 1
ATOM 5021 C C . PHE B 1 280 ? 167.154 150.140 138.927 1.00 8.18 280 PHE A C 1
ATOM 5022 O O . PHE B 1 280 ? 168.037 150.764 138.324 1.00 8.18 280 PHE A O 1
ATOM 5030 N N . PRO B 1 281 ? 165.973 149.901 138.366 1.00 6.72 281 PRO A N 1
ATOM 5031 C CA . PRO B 1 281 ? 165.729 150.296 136.977 1.00 6.72 281 PRO A CA 1
ATOM 5032 C C . PRO B 1 281 ? 165.580 151.801 136.840 1.00 6.72 281 PRO A C 1
ATOM 5033 O O . PRO B 1 281 ? 165.084 152.488 137.736 1.00 6.72 281 PRO A O 1
ATOM 5037 N N . GLY B 1 282 ? 166.029 152.309 135.698 1.00 7.27 282 GLY A N 1
ATOM 5038 C CA . GLY B 1 282 ? 165.951 153.727 135.418 1.00 7.27 282 GLY A CA 1
ATOM 5039 C C . GLY B 1 282 ? 165.635 154.009 133.966 1.00 7.27 282 GLY A C 1
ATOM 5040 O O . GLY B 1 282 ? 165.121 153.140 133.258 1.00 7.27 282 GLY A O 1
ATOM 5041 N N . TYR B 1 283 ? 165.935 155.223 133.508 1.00 8.53 283 TYR A N 1
ATOM 5042 C CA . TYR B 1 283 ? 165.666 155.566 132.118 1.00 8.53 283 TYR A CA 1
ATOM 5043 C C . TYR B 1 283 ? 166.707 154.964 131.184 1.00 8.53 283 TYR A C 1
ATOM 5044 O O . TYR B 1 283 ? 166.381 154.555 130.065 1.00 8.53 283 TYR A O 1
ATOM 5053 N N . MET B 1 284 ? 167.963 154.901 131.622 1.00 8.63 284 MET A N 1
ATOM 5054 C CA . MET B 1 284 ? 169.059 154.463 130.772 1.00 8.63 284 MET A CA 1
ATOM 5055 C C . MET B 1 284 ? 170.003 153.586 131.583 1.00 8.63 284 MET A C 1
ATOM 5056 O O . MET B 1 284 ? 169.872 153.465 132.805 1.00 8.63 284 MET A O 1
ATOM 5061 N N . TYR B 1 285 ? 170.966 152.980 130.875 1.00 7.73 285 TYR A N 1
ATOM 5062 C CA . TYR B 1 285 ? 172.004 152.119 131.454 1.00 7.73 285 TYR A CA 1
ATOM 5063 C C . TYR B 1 285 ? 171.398 150.951 132.227 1.00 7.73 285 TYR A C 1
ATOM 5064 O O . TYR B 1 285 ? 171.845 150.610 133.324 1.00 7.73 285 TYR A O 1
ATOM 5073 N N . SER B 1 286 ? 170.368 150.332 131.646 1.00 8.37 286 SER A N 1
ATOM 5074 C CA . SER B 1 286 ? 169.688 149.235 132.324 1.00 8.37 286 SER A CA 1
ATOM 5075 C C . SER B 1 286 ? 170.546 147.978 132.371 1.00 8.37 286 SER A C 1
ATOM 5076 O O . SER B 1 286 ? 170.384 147.155 133.278 1.00 8.37 286 SER A O 1
ATOM 5079 N N . SER B 1 287 ? 171.458 147.814 131.419 1.00 6.53 287 SER A N 1
ATOM 5080 C CA . SER B 1 287 ? 172.321 146.646 131.346 1.00 6.53 287 SER A CA 1
ATOM 5081 C C . SER B 1 287 ? 173.770 147.040 131.600 1.00 6.53 287 SER A C 1
ATOM 5082 O O . SER B 1 287 ? 174.155 148.203 131.462 1.00 6.53 287 SER A O 1
ATOM 5085 N N . MET B 1 288 ? 174.575 146.045 131.982 1.00 6.75 288 MET A N 1
ATOM 5086 C CA . MET B 1 288 ? 175.998 146.288 132.196 1.00 6.75 288 MET A CA 1
ATOM 5087 C C . MET B 1 288 ? 176.730 146.482 130.876 1.00 6.75 288 MET A C 1
ATOM 5088 O O . MET B 1 288 ? 177.756 147.170 130.830 1.00 6.75 288 MET A O 1
ATOM 5093 N N . GLU B 1 289 ? 176.206 145.902 129.794 1.00 9.06 289 GLU A N 1
ATOM 5094 C CA . GLU B 1 289 ? 176.828 146.049 128.483 1.00 9.06 289 GLU A CA 1
ATOM 5095 C C . GLU B 1 289 ? 176.785 147.488 127.989 1.00 9.06 289 GLU A C 1
ATOM 5096 O O . GLU B 1 289 ? 177.684 147.914 127.259 1.00 9.06 289 GLU A O 1
ATOM 5102 N N . SER B 1 290 ? 175.760 148.250 128.371 1.00 7.11 290 SER A N 1
ATOM 5103 C CA . SER B 1 290 ? 175.674 149.648 127.971 1.00 7.11 290 SER A CA 1
ATOM 5104 C C . SER B 1 290 ? 176.466 150.572 128.885 1.00 7.11 290 SER A C 1
ATOM 5105 O O . SER B 1 290 ? 176.582 151.765 128.588 1.00 7.11 290 SER A O 1
ATOM 5108 N N . ILE B 1 291 ? 177.000 150.055 129.990 1.00 6.04 291 ILE A N 1
ATOM 5109 C CA . ILE B 1 291 ? 177.818 150.869 130.882 1.00 6.04 291 ILE A CA 1
ATOM 5110 C C . ILE B 1 291 ? 179.287 150.784 130.487 1.00 6.04 291 ILE A C 1
ATOM 5111 O O . ILE B 1 291 ? 179.973 151.804 130.356 1.00 6.04 291 ILE A O 1
ATOM 5116 N N . VAL B 1 292 ? 179.784 149.563 130.273 1.00 6.22 292 VAL A N 1
ATOM 5117 C CA . VAL B 1 292 ? 181.182 149.361 129.917 1.00 6.22 292 VAL A CA 1
ATOM 5118 C C . VAL B 1 292 ? 181.470 149.803 128.486 1.00 6.22 292 VAL A C 1
ATOM 5119 O O . VAL B 1 292 ? 182.616 150.136 128.163 1.00 6.22 292 VAL A O 1
ATOM 5123 N N . SER B 1 293 ? 180.451 149.852 127.622 1.00 7.89 293 SER A N 1
ATOM 5124 C CA . SER B 1 293 ? 180.666 150.216 126.225 1.00 7.89 293 SER A CA 1
ATOM 5125 C C . SER B 1 293 ? 181.084 151.670 126.046 1.00 7.89 293 SER A C 1
ATOM 5126 O O . SER B 1 293 ? 181.636 152.016 124.997 1.00 7.89 293 SER A O 1
ATOM 5129 N N . ASN B 1 294 ? 180.830 152.529 127.034 1.00 9.67 294 ASN A N 1
ATOM 5130 C CA . ASN B 1 294 ? 181.314 153.903 126.960 1.00 9.67 294 ASN A CA 1
ATOM 5131 C C . ASN B 1 294 ? 182.777 154.002 127.366 1.00 9.67 294 ASN A C 1
ATOM 5132 O O . ASN B 1 294 ? 183.556 154.715 126.724 1.00 9.67 294 ASN A O 1
ATOM 5137 N N . LEU B 1 295 ? 183.168 153.288 128.420 1.00 11.55 295 LEU A N 1
ATOM 5138 C CA . LEU B 1 295 ? 184.476 153.501 129.021 1.00 11.55 295 LEU A CA 1
ATOM 5139 C C . LEU B 1 295 ? 185.600 152.830 128.244 1.00 11.55 295 LEU A C 1
ATOM 5140 O O . LEU B 1 295 ? 186.742 153.295 128.302 1.00 11.55 295 LEU A O 1
ATOM 5145 N N . ILE B 1 296 ? 185.316 151.755 127.517 1.00 13.10 296 ILE A N 1
ATOM 5146 C CA . ILE B 1 296 ? 186.367 151.029 126.807 1.00 13.10 296 ILE A CA 1
ATOM 5147 C C . ILE B 1 296 ? 186.169 151.179 125.303 1.00 13.10 296 ILE A C 1
ATOM 5148 O O . ILE B 1 296 ? 185.331 150.479 124.716 1.00 13.10 296 ILE A O 1
ATOM 5153 N N . PRO B 1 297 ? 186.906 152.074 124.641 1.00 17.42 297 PRO A N 1
ATOM 5154 C CA . PRO B 1 297 ? 186.715 152.260 123.197 1.00 17.42 297 PRO A CA 1
ATOM 5155 C C . PRO B 1 297 ? 187.425 151.209 122.356 1.00 17.42 297 PRO A C 1
ATOM 5156 O O . PRO B 1 297 ? 186.973 150.882 121.254 1.00 17.42 297 PRO A O 1
ATOM 5160 N N . THR B 1 298 ? 188.535 150.679 122.858 1.00 18.45 298 THR A N 1
ATOM 5161 C CA . THR B 1 298 ? 189.321 149.658 122.183 1.00 18.45 298 THR A CA 1
ATOM 5162 C C . THR B 1 298 ? 189.774 148.633 123.213 1.00 18.45 298 THR A C 1
ATOM 5163 O O . THR B 1 298 ? 190.055 148.993 124.362 1.00 18.45 298 THR A O 1
ATOM 5167 N N . PRO B 1 299 ? 189.849 147.350 122.835 1.00 18.74 299 PRO A N 1
ATOM 5168 C CA . PRO B 1 299 ? 190.108 146.305 123.840 1.00 18.74 299 PRO A CA 1
ATOM 5169 C C . PRO B 1 299 ? 191.521 146.303 124.391 1.00 18.74 299 PRO A C 1
ATOM 5170 O O . PRO B 1 299 ? 191.757 145.671 125.428 1.00 18.74 299 PRO A O 1
ATOM 5174 N N . ASP B 1 300 ? 192.468 146.976 123.741 1.00 22.91 300 ASP A N 1
ATOM 5175 C CA . ASP B 1 300 ? 193.850 146.952 124.198 1.00 22.91 300 ASP A CA 1
ATOM 5176 C C . ASP B 1 300 ? 194.153 147.982 125.281 1.00 22.91 300 ASP A C 1
ATOM 5177 O O . ASP B 1 300 ? 195.304 148.074 125.715 1.00 22.91 300 ASP A O 1
ATOM 5182 N N . LEU B 1 301 ? 193.163 148.752 125.726 1.00 21.04 301 LEU A N 1
ATOM 5183 C CA . LEU B 1 301 ? 193.330 149.729 126.800 1.00 21.04 301 LEU A CA 1
ATOM 5184 C C . LEU B 1 301 ? 192.136 149.679 127.749 1.00 21.04 301 LEU A C 1
ATOM 5185 O O . LEU B 1 301 ? 191.621 150.696 128.219 1.00 21.04 301 LEU A O 1
ATOM 5190 N N . LYS B 1 302 ? 191.718 148.460 128.082 1.00 21.18 302 LYS A N 1
ATOM 5191 C CA . LYS B 1 302 ? 190.521 148.209 128.874 1.00 21.18 302 LYS A CA 1
ATOM 5192 C C . LYS B 1 302 ? 190.701 148.469 130.364 1.00 21.18 302 LYS A C 1
ATOM 5193 O O . LYS B 1 302 ? 189.743 148.275 131.120 1.00 21.18 302 LYS A O 1
ATOM 5199 N N . PHE B 1 303 ? 191.890 148.867 130.812 1.00 18.34 303 PHE A N 1
ATOM 5200 C CA . PHE B 1 303 ? 192.107 149.106 132.232 1.00 18.34 303 PHE A CA 1
ATOM 5201 C C . PHE B 1 303 ? 191.368 150.361 132.679 1.00 18.34 303 PHE A C 1
ATOM 5202 O O . PHE B 1 303 ? 191.412 151.397 132.012 1.00 18.34 303 PHE A O 1
ATOM 5210 N N . LEU B 1 304 ? 190.673 150.258 133.811 1.00 16.38 304 LEU A N 1
ATOM 5211 C CA . LEU B 1 304 ? 189.803 151.316 134.301 1.00 16.38 304 LEU A CA 1
ATOM 5212 C C . LEU B 1 304 ? 190.166 151.678 135.734 1.00 16.38 304 LEU A C 1
ATOM 5213 O O . LEU B 1 304 ? 190.549 150.818 136.529 1.00 16.38 304 LEU A O 1
ATOM 5218 N N . THR B 1 305 ? 190.033 152.960 136.058 1.00 23.05 305 THR A N 1
ATOM 5219 C CA . THR B 1 305 ? 190.188 153.453 137.419 1.00 23.05 305 THR A CA 1
ATOM 5220 C C . THR B 1 305 ? 188.876 154.071 137.886 1.00 23.05 305 THR A C 1
ATOM 5221 O O . THR B 1 305 ? 187.918 154.203 137.121 1.00 23.05 305 THR A O 1
ATOM 5225 N N . SER B 1 306 ? 188.835 154.453 139.160 1.00 26.35 306 SER A N 1
ATOM 5226 C CA . SER B 1 306 ? 187.608 154.952 139.761 1.00 26.35 306 SER A CA 1
ATOM 5227 C C . SER B 1 306 ? 187.920 156.117 140.687 1.00 26.35 306 SER A C 1
ATOM 5228 O O . SER B 1 306 ? 189.078 156.409 140.993 1.00 26.35 306 SER A O 1
ATOM 5231 N N . SER B 1 307 ? 186.858 156.783 141.136 1.00 28.19 307 SER A N 1
ATOM 5232 C CA . SER B 1 307 ? 186.964 157.926 142.029 1.00 28.19 307 SER A CA 1
ATOM 5233 C C . SER B 1 307 ? 185.760 157.954 142.956 1.00 28.19 307 SER A C 1
ATOM 5234 O O . SER B 1 307 ? 184.637 157.667 142.534 1.00 28.19 307 SER A O 1
ATOM 5237 N N . ILE B 1 308 ? 185.998 158.301 144.219 1.00 33.51 308 ILE A N 1
ATOM 5238 C CA . ILE B 1 308 ? 184.954 158.386 145.232 1.00 33.51 308 ILE A CA 1
ATOM 5239 C C . ILE B 1 308 ? 184.852 159.830 145.702 1.00 33.51 308 ILE A C 1
ATOM 5240 O O . ILE B 1 308 ? 185.870 160.476 145.972 1.00 33.51 308 ILE A O 1
ATOM 5245 N N . ALA B 1 309 ? 183.623 160.330 145.805 1.00 40.70 309 ALA A N 1
ATOM 5246 C CA . ALA B 1 309 ? 183.391 161.737 146.118 1.00 40.70 309 ALA A CA 1
ATOM 5247 C C . ALA B 1 309 ? 183.625 162.084 147.590 1.00 40.70 309 ALA A C 1
ATOM 5248 O O . ALA B 1 309 ? 184.326 163.068 147.862 1.00 40.70 309 ALA A O 1
ATOM 5250 N N . PRO B 1 310 ? 183.070 161.340 148.579 1.00 46.20 310 PRO A N 1
ATOM 5251 C CA . PRO B 1 310 ? 183.413 161.832 149.920 1.00 46.20 310 PRO A CA 1
ATOM 5252 C C . PRO B 1 310 ? 184.763 161.320 150.418 1.00 46.20 310 PRO A C 1
ATOM 5253 O O . PRO B 1 310 ? 185.246 160.273 149.987 0.00 46.20 310 PRO A O 1
ATOM 5257 N N . LEU B 1 319 ? 178.329 169.051 148.259 1.00 46.97 319 LEU A N 1
ATOM 5258 C CA . LEU B 1 319 ? 176.977 168.692 148.670 1.00 46.97 319 LEU A CA 1
ATOM 5259 C C . LEU B 1 319 ? 175.969 169.044 147.582 1.00 46.97 319 LEU A C 1
ATOM 5260 O O . LEU B 1 319 ? 174.868 168.498 147.543 1.00 46.97 319 LEU A O 1
ATOM 5265 N N . ASN B 1 320 ? 176.351 169.962 146.701 1.00 47.78 320 ASN A N 1
ATOM 5266 C CA . ASN B 1 320 ? 175.502 170.369 145.594 1.00 47.78 320 ASN A CA 1
ATOM 5267 C C . ASN B 1 320 ? 175.761 169.494 144.375 1.00 47.78 320 ASN A C 1
ATOM 5268 O O . ASN B 1 320 ? 176.848 168.935 144.207 1.00 47.78 320 ASN A O 1
ATOM 5273 N N . GLU B 1 321 ? 174.743 169.381 143.519 1.00 45.59 321 GLU A N 1
ATOM 5274 C CA . GLU B 1 321 ? 174.875 168.590 142.301 1.00 45.59 321 GLU A CA 1
ATOM 5275 C C . GLU B 1 321 ? 175.798 169.244 141.283 1.00 45.59 321 GLU A C 1
ATOM 5276 O O . GLU B 1 321 ? 176.377 168.541 140.448 1.00 45.59 321 GLU A O 1
ATOM 5282 N N . TYR B 1 322 ? 175.949 170.568 141.331 1.00 41.91 322 TYR A N 1
ATOM 5283 C CA . TYR B 1 322 ? 176.935 171.230 140.484 1.00 41.91 322 TYR A CA 1
ATOM 5284 C C . TYR B 1 322 ? 178.335 171.088 141.065 1.00 41.91 322 TYR A C 1
ATOM 5285 O O . TYR B 1 322 ? 179.315 170.972 140.320 1.00 41.91 322 TYR A O 1
ATOM 5294 N N . ASP B 1 323 ? 178.447 171.087 142.394 1.00 44.43 323 ASP A N 1
ATOM 5295 C CA . ASP B 1 323 ? 179.741 170.945 143.045 1.00 44.43 323 ASP A CA 1
ATOM 5296 C C . ASP B 1 323 ? 180.211 169.499 143.113 1.00 44.43 323 ASP A C 1
ATOM 5297 O O . ASP B 1 323 ? 181.417 169.262 143.242 1.00 44.43 323 ASP A O 1
ATOM 5302 N N . MET B 1 324 ? 179.293 168.532 143.035 1.00 37.36 324 MET A N 1
ATOM 5303 C CA . MET B 1 324 ? 179.697 167.131 143.068 1.00 37.36 324 MET A CA 1
ATOM 5304 C C . MET B 1 324 ? 180.409 166.725 141.786 1.00 37.36 324 MET A C 1
ATOM 5305 O O . MET B 1 324 ? 181.337 165.909 141.826 1.00 37.36 324 MET A O 1
ATOM 5310 N N . LEU B 1 325 ? 179.997 167.282 140.646 1.00 33.23 325 LEU A N 1
ATOM 5311 C CA . LEU B 1 325 ? 180.672 166.987 139.388 1.00 33.23 325 LEU A CA 1
ATOM 5312 C C . LEU B 1 325 ? 182.034 167.659 139.295 1.00 33.23 325 LEU A C 1
ATOM 5313 O O . LEU B 1 325 ? 182.854 167.256 138.463 1.00 33.23 325 LEU A O 1
ATOM 5318 N N . LEU B 1 326 ? 182.293 168.672 140.123 1.00 39.38 326 LEU A N 1
ATOM 5319 C CA . LEU B 1 326 ? 183.598 169.320 140.124 1.00 39.38 326 LEU A CA 1
ATOM 5320 C C . LEU B 1 326 ? 184.556 168.667 141.111 1.00 39.38 326 LEU A C 1
ATOM 5321 O O . LEU B 1 326 ? 185.775 168.729 140.916 1.00 39.38 326 LEU A O 1
ATOM 5326 N N . GLU B 1 327 ? 184.033 168.044 142.168 1.00 41.51 327 GLU A N 1
ATOM 5327 C CA . GLU B 1 327 ? 184.895 167.381 143.139 1.00 41.51 327 GLU A CA 1
ATOM 5328 C C . GLU B 1 327 ? 185.304 165.988 142.683 1.00 41.51 327 GLU A C 1
ATOM 5329 O O . GLU B 1 327 ? 186.323 165.464 143.146 1.00 41.51 327 GLU A O 1
ATOM 5335 N N . LEU B 1 328 ? 184.531 165.374 141.784 1.00 35.25 328 LEU A N 1
ATOM 5336 C CA . LEU B 1 328 ? 184.891 164.053 141.282 1.00 35.25 328 LEU A CA 1
ATOM 5337 C C . LEU B 1 328 ? 186.044 164.124 140.290 1.00 35.25 328 LEU A C 1
ATOM 5338 O O . LEU B 1 328 ? 186.820 163.169 140.174 1.00 35.25 328 LEU A O 1
ATOM 5343 N N . SER B 1 329 ? 186.176 165.239 139.572 1.00 38.11 329 SER A N 1
ATOM 5344 C CA . SER B 1 329 ? 187.211 165.371 138.556 1.00 38.11 329 SER A CA 1
ATOM 5345 C C . SER B 1 329 ? 188.572 165.734 139.132 1.00 38.11 329 SER A C 1
ATOM 5346 O O . SER B 1 329 ? 189.551 165.774 138.379 1.00 38.11 329 SER A O 1
ATOM 5349 N N . ASN B 1 330 ? 188.662 165.999 140.432 1.00 44.33 330 ASN A N 1
ATOM 5350 C CA . ASN B 1 330 ? 189.940 166.344 141.036 1.00 44.33 330 ASN A CA 1
ATOM 5351 C C . ASN B 1 330 ? 190.812 165.104 141.199 1.00 44.33 330 ASN A C 1
ATOM 5352 O O . ASN B 1 330 ? 190.321 163.992 141.408 1.00 44.33 330 ASN A O 1
ATOM 5357 N N . ASP B 1 331 ? 192.125 165.309 141.103 1.00 47.87 331 ASP A N 1
ATOM 5358 C CA . ASP B 1 331 ? 193.083 164.219 141.222 1.00 47.87 331 ASP A CA 1
ATOM 5359 C C . ASP B 1 331 ? 193.323 163.786 142.662 1.00 47.87 331 ASP A C 1
ATOM 5360 O O . ASP B 1 331 ? 193.999 162.775 142.882 1.00 47.87 331 ASP A O 1
ATOM 5365 N N . ARG B 1 332 ? 192.795 164.521 143.643 1.00 50.27 332 ARG A N 1
ATOM 5366 C CA . ARG B 1 332 ? 192.971 164.127 145.036 1.00 50.27 332 ARG A CA 1
ATOM 5367 C C . ARG B 1 332 ? 192.108 162.920 145.380 1.00 50.27 332 ARG A C 1
ATOM 5368 O O . ARG B 1 332 ? 192.536 162.036 146.130 1.00 50.27 332 ARG A O 1
ATOM 5376 N N . TYR B 1 333 ? 190.893 162.868 144.841 1.00 48.64 333 TYR A N 1
ATOM 5377 C CA . TYR B 1 333 ? 189.951 161.783 145.103 1.00 48.64 333 TYR A CA 1
ATOM 5378 C C . TYR B 1 333 ? 190.097 160.752 143.990 1.00 48.64 333 TYR A C 1
ATOM 5379 O O . TYR B 1 333 ? 189.334 160.758 143.022 1.00 48.64 333 TYR A O 1
ATOM 5388 N N . LYS B 1 334 ? 191.085 159.870 144.126 1.00 39.80 334 LYS A N 1
ATOM 5389 C CA . LYS B 1 334 ? 191.343 158.845 143.125 1.00 39.80 334 LYS A CA 1
ATOM 5390 C C . LYS B 1 334 ? 191.709 157.547 143.826 1.00 39.80 334 LYS A C 1
ATOM 5391 O O . LYS B 1 334 ? 192.317 157.564 144.898 1.00 39.80 334 LYS A O 1
ATOM 5397 N N . THR B 1 335 ? 191.338 156.426 143.208 1.00 34.90 335 THR A N 1
ATOM 5398 C CA . THR B 1 335 ? 191.705 155.120 143.736 1.00 34.90 335 THR A CA 1
ATOM 5399 C C . THR B 1 335 ? 193.040 154.628 143.194 1.00 34.90 335 THR A C 1
ATOM 5400 O O . THR B 1 335 ? 193.631 153.714 143.777 1.00 34.90 335 THR A O 1
ATOM 5404 N N . ASN B 1 336 ? 193.521 155.209 142.102 1.00 38.61 336 ASN A N 1
ATOM 5405 C CA . ASN B 1 336 ? 194.760 154.800 141.460 1.00 38.61 336 ASN A CA 1
ATOM 5406 C C . ASN B 1 336 ? 195.808 155.904 141.578 1.00 38.61 336 ASN A C 1
ATOM 5407 O O . ASN B 1 336 ? 195.491 157.068 141.837 1.00 38.61 336 ASN A O 1
ATOM 5412 N N . ARG B 1 337 ? 197.070 155.516 141.402 1.00 39.72 337 ARG A N 1
ATOM 5413 C CA . ARG B 1 337 ? 198.167 156.475 141.392 1.00 39.72 337 ARG A CA 1
ATOM 5414 C C . ARG B 1 337 ? 198.047 157.402 140.188 1.00 39.72 337 ARG A C 1
ATOM 5415 O O . ARG B 1 337 ? 197.865 156.947 139.055 1.00 39.72 337 ARG A O 1
ATOM 5423 N N . VAL B 1 338 ? 198.146 158.705 140.436 1.00 40.92 338 VAL A N 1
ATOM 5424 C CA . VAL B 1 338 ? 197.983 159.727 139.409 1.00 40.92 338 VAL A CA 1
ATOM 5425 C C . VAL B 1 338 ? 199.307 160.454 139.232 1.00 40.92 338 VAL A C 1
ATOM 5426 O O . VAL B 1 338 ? 199.903 160.920 140.210 1.00 40.92 338 VAL A O 1
ATOM 5430 N N . GLY B 1 339 ? 199.760 160.558 137.986 1.00 44.38 339 GLY A N 1
ATOM 5431 C CA . GLY B 1 339 ? 200.981 161.266 137.672 1.00 44.38 339 GLY A CA 1
ATOM 5432 C C . GLY B 1 339 ? 200.761 162.764 137.566 1.00 44.38 339 GLY A C 1
ATOM 5433 O O . GLY B 1 339 ? 199.807 163.332 138.100 1.00 44.38 339 GLY A O 1
ATOM 5434 N N . GLY B 1 340 ? 201.678 163.412 136.853 1.00 45.05 340 GLY A N 1
ATOM 5435 C CA . GLY B 1 340 ? 201.609 164.848 136.676 1.00 45.05 340 GLY A CA 1
ATOM 5436 C C . GLY B 1 340 ? 200.605 165.279 135.627 1.00 45.05 340 GLY A C 1
ATOM 5437 O O . GLY B 1 340 ? 199.644 165.992 135.933 1.00 45.05 340 GLY A O 1
ATOM 5438 N N . ASP B 1 341 ? 200.8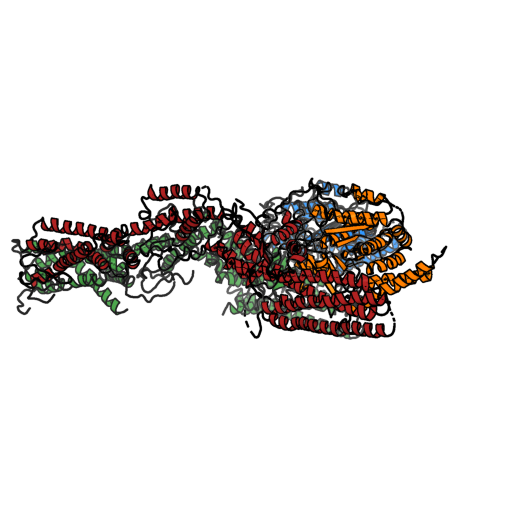12 164.848 134.385 1.00 49.33 341 ASP A N 1
ATOM 5439 C CA . ASP B 1 341 ? 199.948 165.208 133.266 1.00 49.33 341 ASP A CA 1
ATOM 5440 C C . ASP B 1 341 ? 199.252 163.948 132.771 1.00 49.33 341 ASP A C 1
ATOM 5441 O O . ASP B 1 341 ? 199.865 163.122 132.087 1.00 49.33 341 ASP A O 1
ATOM 5446 N N . THR B 1 342 ? 197.975 163.804 133.117 1.00 39.88 342 THR A N 1
ATOM 5447 C CA . THR B 1 342 ? 197.166 162.665 132.711 1.00 39.88 342 THR A CA 1
ATOM 5448 C C . THR B 1 342 ? 196.036 163.144 131.814 1.00 39.88 342 THR A C 1
ATOM 5449 O O . THR B 1 342 ? 195.378 164.146 132.110 1.00 39.88 342 THR A O 1
ATOM 5453 N N . SER B 1 343 ? 195.810 162.424 130.720 1.00 37.59 343 SER A N 1
ATOM 5454 C CA . SER B 1 343 ? 194.770 162.763 129.760 1.00 37.59 343 SER A CA 1
ATOM 5455 C C . SER B 1 343 ? 193.754 161.632 129.714 1.00 37.59 343 SER A C 1
ATOM 5456 O O . SER B 1 343 ? 194.126 160.462 129.576 1.00 37.59 343 SER A O 1
ATOM 5459 N N . TYR B 1 344 ? 192.477 161.985 129.830 1.00 31.25 344 TYR A N 1
ATOM 5460 C CA . TYR B 1 344 ? 191.410 161.008 129.980 1.00 31.25 344 TYR A CA 1
ATOM 5461 C C . TYR B 1 344 ? 190.914 160.557 128.614 1.00 31.25 344 TYR A C 1
ATOM 5462 O O . TYR B 1 344 ? 190.942 161.323 127.648 1.00 31.25 344 TYR A O 1
ATOM 5471 N N . ILE B 1 345 ? 190.451 159.314 128.540 1.00 23.11 345 ILE A N 1
ATOM 5472 C CA . ILE B 1 345 ? 189.893 158.758 127.311 1.00 23.11 345 ILE A CA 1
ATOM 5473 C C . ILE B 1 345 ? 188.371 158.801 127.319 1.00 23.11 345 ILE A C 1
ATOM 5474 O O . ILE B 1 345 ? 187.754 159.344 126.404 1.00 23.11 345 ILE A O 1
ATOM 5479 N N . SER B 1 346 ? 187.745 158.229 128.345 1.00 17.24 346 SER A N 1
ATOM 5480 C CA . SER B 1 346 ? 186.297 158.265 128.482 1.00 17.24 346 SER A CA 1
ATOM 5481 C C . SER B 1 346 ? 185.944 158.322 129.960 1.00 17.24 346 SER A C 1
ATOM 5482 O O . SER B 1 346 ? 186.647 157.756 130.800 1.00 17.24 346 SER A O 1
ATOM 5485 N N . MET B 1 347 ? 184.842 159.004 130.269 1.00 16.86 347 MET A N 1
ATOM 5486 C CA . MET B 1 347 ? 184.439 159.263 131.643 1.00 16.86 347 MET A CA 1
ATOM 5487 C C . MET B 1 347 ? 182.971 158.910 131.839 1.00 16.86 347 MET A C 1
ATOM 5488 O O . MET B 1 347 ? 182.147 159.090 130.939 1.00 16.86 347 MET A O 1
ATOM 5493 N N . LEU B 1 348 ? 182.653 158.401 133.029 1.00 13.23 348 LEU A N 1
ATOM 5494 C CA . LEU B 1 348 ? 181.278 158.117 133.426 1.00 13.23 348 LEU A CA 1
ATOM 5495 C C . LEU B 1 348 ? 181.085 158.599 134.855 1.00 13.23 348 LEU A C 1
ATOM 5496 O O . LEU B 1 348 ? 181.863 158.233 135.741 1.00 13.23 348 LEU A O 1
ATOM 5501 N N . ASN B 1 349 ? 180.062 159.419 135.079 1.00 15.26 349 ASN A N 1
ATOM 5502 C CA . ASN B 1 349 ? 179.760 159.963 136.397 1.00 15.26 349 ASN A CA 1
ATOM 5503 C C . ASN B 1 349 ? 178.498 159.314 136.948 1.00 15.26 349 ASN A C 1
ATOM 5504 O O . ASN B 1 349 ? 177.472 159.262 136.263 1.00 15.26 349 ASN A O 1
ATOM 5509 N N . TYR B 1 350 ? 178.573 158.830 138.184 1.00 16.16 350 TYR A N 1
ATOM 5510 C CA . TYR B 1 350 ? 177.450 158.170 138.846 1.00 16.16 350 TYR A CA 1
ATOM 5511 C C . TYR B 1 350 ? 176.938 159.100 139.939 1.00 16.16 350 TYR A C 1
ATOM 5512 O O . TYR B 1 350 ? 177.570 159.242 140.988 1.00 16.16 350 TYR A O 1
ATOM 5521 N N . LEU B 1 351 ? 175.796 159.735 139.694 1.00 20.36 351 LEU A N 1
ATOM 5522 C CA . LEU B 1 351 ? 175.118 160.519 140.724 1.00 20.36 351 LEU A CA 1
ATOM 5523 C C . LEU B 1 351 ? 173.979 159.666 141.264 1.00 20.36 351 LEU A C 1
ATOM 5524 O O . LEU B 1 351 ? 172.855 159.694 140.762 1.00 20.36 351 LEU A O 1
ATOM 5529 N N . ILE B 1 352 ? 174.279 158.891 142.302 1.00 23.50 352 ILE A N 1
ATOM 5530 C CA . ILE B 1 352 ? 173.344 157.916 142.839 1.00 23.50 352 ILE A CA 1
ATOM 5531 C C . ILE B 1 352 ? 172.659 158.429 144.106 1.00 23.50 352 ILE A C 1
ATOM 5532 O O . ILE B 1 352 ? 172.017 157.658 144.815 1.00 23.50 352 ILE A O 1
ATOM 5537 N N . GLY B 1 353 ? 172.781 159.718 144.400 1.00 38.68 353 GLY A N 1
ATOM 5538 C CA . GLY B 1 353 ? 172.223 160.248 145.626 1.00 38.68 353 GLY A CA 1
ATOM 5539 C C . GLY B 1 353 ? 170.958 161.055 145.424 1.00 38.68 353 GLY A C 1
ATOM 5540 O O . GLY B 1 353 ? 170.757 162.070 146.100 1.00 38.68 353 GLY A O 1
ATOM 5541 N N . TYR B 1 354 ? 170.110 160.605 144.493 1.00 43.70 354 TYR A N 1
ATOM 5542 C CA . TYR B 1 354 ? 168.792 161.181 144.213 1.00 43.70 354 TYR A CA 1
ATOM 5543 C C . TYR B 1 354 ? 168.898 162.660 143.824 1.00 43.70 354 TYR A C 1
ATOM 5544 O O . TYR B 1 354 ? 168.447 163.565 144.531 1.00 43.70 354 TYR A O 1
ATOM 5553 N N . ASN B 1 355 ? 169.535 162.883 142.678 1.00 40.55 355 ASN A N 1
ATOM 5554 C CA . ASN B 1 355 ? 169.582 164.209 142.070 1.00 40.55 355 ASN A CA 1
ATOM 5555 C C . ASN B 1 355 ? 168.341 164.391 141.197 1.00 40.55 355 ASN A C 1
ATOM 5556 O O . ASN B 1 355 ? 168.077 163.592 140.293 1.00 40.55 355 ASN A O 1
ATOM 5561 N N . LEU B 1 356 ? 167.555 165.423 141.495 1.00 41.47 356 LEU A N 1
ATOM 5562 C CA . LEU B 1 356 ? 166.305 165.658 140.785 1.00 41.47 356 LEU A CA 1
ATOM 5563 C C . LEU B 1 356 ? 166.275 166.995 140.058 1.00 41.47 356 LEU A C 1
ATOM 5564 O O . LEU B 1 356 ? 165.737 167.077 138.950 1.00 41.47 356 LEU A O 1
ATOM 5569 N N . ASP B 1 357 ? 166.846 168.044 140.647 1.00 39.47 357 ASP A N 1
ATOM 5570 C CA . ASP B 1 357 ? 166.883 169.361 140.014 1.00 39.47 357 ASP A CA 1
ATOM 5571 C C . ASP B 1 357 ? 167.977 169.327 138.959 1.00 39.47 357 ASP A C 1
ATOM 5572 O O . ASP B 1 357 ? 169.161 169.481 139.254 1.00 39.47 357 ASP A O 1
ATOM 5577 N N . GLN B 1 358 ? 167.578 169.114 137.705 1.00 26.93 358 GLN A N 1
ATOM 5578 C CA . GLN B 1 358 ? 168.535 169.028 136.604 1.00 26.93 358 GLN A CA 1
ATOM 5579 C C . GLN B 1 358 ? 168.725 170.414 135.985 1.00 26.93 358 GLN A C 1
ATOM 5580 O O . GLN B 1 358 ? 168.415 170.674 134.821 1.00 26.93 358 GLN A O 1
ATOM 5586 N N . ARG B 1 359 ? 169.237 171.323 136.810 1.00 33.64 359 ARG A N 1
ATOM 5587 C CA . ARG B 1 359 ? 169.700 172.619 136.337 1.00 33.64 359 ARG A CA 1
ATOM 5588 C C . ARG B 1 359 ? 171.161 172.783 136.725 1.00 33.64 359 ARG A C 1
ATOM 5589 O O . ARG B 1 359 ? 171.943 173.401 135.996 1.00 33.64 359 ARG A O 1
ATOM 5597 N N . GLU B 1 360 ? 171.534 172.222 137.874 1.00 37.44 360 GLU A N 1
ATOM 5598 C CA . GLU B 1 360 ? 172.918 172.223 138.321 1.00 37.44 360 GLU A CA 1
ATOM 5599 C C . GLU B 1 360 ? 173.743 171.107 137.695 1.00 37.44 360 GLU A C 1
ATOM 5600 O O . GLU B 1 360 ? 174.969 171.240 137.604 1.00 37.44 360 GLU A O 1
ATOM 5606 N N . ILE B 1 361 ? 173.107 170.013 137.271 1.00 31.68 361 ILE A N 1
ATOM 5607 C CA . ILE B 1 361 ? 173.822 168.979 136.528 1.00 31.68 361 ILE A CA 1
ATOM 5608 C C . ILE B 1 361 ? 174.207 169.497 135.147 1.00 31.68 361 ILE A C 1
ATOM 5609 O O . ILE B 1 361 ? 175.302 169.214 134.645 1.00 31.68 361 ILE A O 1
ATOM 5614 N N . ARG B 1 362 ? 173.332 170.299 134.531 1.00 28.94 362 ARG A N 1
ATOM 5615 C CA . ARG B 1 362 ? 173.615 170.844 133.206 1.00 28.94 362 ARG A CA 1
ATOM 5616 C C . ARG B 1 362 ? 174.795 171.806 133.229 1.00 28.94 362 ARG A C 1
ATOM 5617 O O . ARG B 1 362 ? 175.520 171.920 132.234 1.00 28.94 362 ARG A O 1
ATOM 5625 N N . LYS B 1 363 ? 175.003 172.508 134.345 1.00 33.15 363 LYS A N 1
ATOM 5626 C CA . LYS B 1 363 ? 176.176 173.365 134.471 1.00 33.15 363 LYS A CA 1
ATOM 5627 C C . LYS B 1 363 ? 177.429 172.566 134.799 1.00 33.15 363 LYS A C 1
ATOM 5628 O O . LYS B 1 363 ? 178.529 172.955 134.394 1.00 33.15 363 LYS A O 1
ATOM 5634 N N . GLY B 1 364 ? 177.286 171.455 135.525 1.00 30.71 364 GLY A N 1
ATOM 5635 C CA . GLY B 1 364 ? 178.443 170.643 135.856 1.00 30.71 364 GLY A CA 1
ATOM 5636 C C . GLY B 1 364 ? 178.983 169.862 134.676 1.00 30.71 364 GLY A C 1
ATOM 5637 O O . GLY B 1 364 ? 180.189 169.609 134.596 1.00 30.71 364 GLY A O 1
ATOM 5638 N N . ILE B 1 365 ? 178.110 169.466 133.750 1.00 27.80 365 ILE A N 1
ATOM 5639 C CA . ILE B 1 365 ? 178.565 168.770 132.551 1.00 27.80 365 ILE A CA 1
ATOM 5640 C C . ILE B 1 365 ? 179.231 169.749 131.593 1.00 27.80 365 ILE A C 1
ATOM 5641 O O . ILE B 1 365 ? 180.306 169.473 131.049 1.00 27.80 365 ILE A O 1
ATOM 5646 N N . LEU B 1 366 ? 178.612 170.918 131.391 1.00 29.60 366 LEU A N 1
ATOM 5647 C CA . LEU B 1 366 ? 179.170 171.917 130.483 1.00 29.60 366 LEU A CA 1
ATOM 5648 C C . LEU B 1 366 ? 180.479 172.494 131.003 1.00 29.60 366 LEU A C 1
ATOM 5649 O O . LEU B 1 366 ? 181.312 172.945 130.209 1.00 29.60 366 LEU A O 1
ATOM 5654 N N . LYS B 1 367 ? 180.680 172.494 132.321 1.00 31.59 367 LYS A N 1
ATOM 5655 C CA . LYS B 1 367 ? 181.963 172.929 132.859 1.00 31.59 367 LYS A CA 1
ATOM 5656 C C . LYS B 1 367 ? 183.033 171.863 132.675 1.00 31.59 367 LYS A C 1
ATOM 5657 O O . LYS B 1 367 ? 184.200 172.193 132.441 1.00 31.59 367 LYS A O 1
ATOM 5663 N N . SER B 1 368 ? 182.658 170.586 132.763 1.00 29.83 368 SER A N 1
ATOM 5664 C CA . SER B 1 368 ? 183.610 169.493 132.614 1.00 29.83 368 SER A CA 1
ATOM 5665 C C . SER B 1 368 ? 183.944 169.179 131.162 1.00 29.83 368 SER A C 1
ATOM 5666 O O . SER B 1 368 ? 184.736 168.264 130.912 1.00 29.83 368 SER A O 1
ATOM 5669 N N . GLN B 1 369 ? 183.361 169.898 130.202 1.00 32.49 369 GLN A N 1
ATOM 5670 C CA . GLN B 1 369 ? 183.685 169.659 128.801 1.00 32.49 369 GLN A CA 1
ATOM 5671 C C . GLN B 1 369 ? 184.917 170.444 128.368 1.00 32.49 369 GLN A C 1
ATOM 5672 O O . GLN B 1 369 ? 185.739 169.936 127.597 1.00 32.49 369 GLN A O 1
ATOM 5678 N N . GLN B 1 370 ? 185.062 171.675 128.849 1.00 35.05 370 GLN A N 1
ATOM 5679 C CA . GLN B 1 370 ? 186.134 172.570 128.432 1.00 35.05 370 GLN A CA 1
ATOM 5680 C C . GLN B 1 370 ? 187.076 172.889 129.588 1.00 35.05 370 GLN A C 1
ATOM 5681 O O . GLN B 1 370 ? 187.660 173.972 129.655 1.00 35.05 370 GLN A O 1
ATOM 5687 N N . ARG B 1 371 ? 187.234 171.953 130.509 1.00 38.46 371 ARG A N 1
ATOM 5688 C CA . ARG B 1 371 ? 188.175 172.135 131.609 1.00 38.46 371 ARG A CA 1
ATOM 5689 C C . ARG B 1 371 ? 189.162 170.985 131.731 1.00 38.46 371 ARG A C 1
ATOM 5690 O O . ARG B 1 371 ? 190.344 171.220 131.999 1.00 38.46 371 ARG A O 1
ATOM 5698 N N . ILE B 1 372 ? 188.721 169.761 131.509 1.00 39.63 372 ILE A N 1
ATOM 5699 C CA . ILE B 1 372 ? 189.550 168.580 131.709 1.00 39.63 372 ILE A CA 1
ATOM 5700 C C . ILE B 1 372 ? 190.264 168.247 130.404 1.00 39.63 372 ILE A C 1
ATOM 5701 O O . ILE B 1 372 ? 189.796 168.579 129.309 1.00 39.63 372 ILE A O 1
ATOM 5706 N N . SER B 1 373 ? 191.434 167.620 130.520 1.00 40.38 373 SER A N 1
ATOM 5707 C CA . SER B 1 373 ? 192.219 167.267 129.347 1.00 40.38 373 SER A CA 1
ATOM 5708 C C . SER B 1 373 ? 191.568 166.115 128.592 1.00 40.38 373 SER A C 1
ATOM 5709 O O . SER B 1 373 ? 190.896 165.260 129.175 1.00 40.38 373 SER A O 1
ATOM 5712 N N . PHE B 1 374 ? 191.776 166.096 127.278 1.00 41.43 374 PHE A N 1
ATOM 5713 C CA . PHE B 1 374 ? 191.099 165.153 126.403 1.00 41.43 374 PHE A CA 1
ATOM 5714 C C . PHE B 1 374 ? 192.079 164.522 125.424 1.00 41.43 374 PHE A C 1
ATOM 5715 O O . PHE B 1 374 ? 193.092 165.121 125.052 1.00 41.43 374 PHE A O 1
ATOM 5723 N N . VAL B 1 375 ? 191.762 163.299 125.023 1.00 35.25 375 VAL A N 1
ATOM 5724 C CA . VAL B 1 375 ? 192.502 162.608 123.965 1.00 35.25 375 VAL A CA 1
ATOM 5725 C C . VAL B 1 375 ? 191.929 163.035 122.615 1.00 35.25 375 VAL A C 1
ATOM 5726 O O . VAL B 1 375 ? 190.698 163.069 122.464 1.00 35.25 375 VAL A O 1
ATOM 5730 N N . PRO B 1 376 ? 192.770 163.380 121.631 1.00 35.79 376 PRO A N 1
ATOM 5731 C CA . PRO B 1 376 ? 192.241 164.013 120.407 1.00 35.79 376 PRO A CA 1
ATOM 5732 C C . PRO B 1 376 ? 191.350 163.125 119.550 1.00 35.79 376 PRO A C 1
ATOM 5733 O O . PRO B 1 376 ? 190.378 163.630 118.975 1.00 35.79 376 PRO A O 1
ATOM 5737 N N . TRP B 1 377 ? 191.639 161.826 119.432 1.00 33.02 377 TRP A N 1
ATOM 5738 C CA . TRP B 1 377 ? 190.847 161.014 118.511 1.00 33.02 377 TRP A CA 1
ATOM 5739 C C . TRP B 1 377 ? 189.502 160.606 119.098 1.00 33.02 377 TRP A C 1
ATOM 5740 O O . TRP B 1 377 ? 188.580 160.281 118.342 1.00 33.02 377 TRP A O 1
ATOM 5751 N N . VAL B 1 378 ? 189.362 160.614 120.418 1.00 28.75 378 VAL A N 1
ATOM 5752 C CA . VAL B 1 378 ? 188.105 160.228 121.047 1.00 28.75 378 VAL A CA 1
ATOM 5753 C C . VAL B 1 378 ? 187.221 161.461 121.203 1.00 28.75 378 VAL A C 1
ATOM 5754 O O . VAL B 1 378 ? 187.701 162.600 121.230 1.00 28.75 378 VAL A O 1
ATOM 5758 N N . ALA B 1 379 ? 185.910 161.238 121.269 1.00 26.49 379 ALA A N 1
ATOM 5759 C CA . ALA B 1 379 ? 184.963 162.322 121.487 1.00 26.49 379 ALA A CA 1
ATOM 5760 C C . ALA B 1 379 ? 184.823 162.593 122.979 1.00 26.49 379 ALA A C 1
ATOM 5761 O O . ALA B 1 379 ? 184.465 161.698 123.751 1.00 26.49 379 ALA A O 1
ATOM 5763 N N . ARG B 1 380 ? 185.102 163.831 123.382 1.00 29.28 380 ARG A N 1
ATOM 5764 C CA . ARG B 1 380 ? 185.081 164.210 124.792 1.00 29.28 380 ARG A CA 1
ATOM 5765 C C . ARG B 1 380 ? 183.636 164.405 125.233 1.00 29.28 380 ARG A C 1
ATOM 5766 O O . ARG B 1 380 ? 182.997 165.398 124.875 1.00 29.28 380 ARG A O 1
ATOM 5774 N N . SER B 1 381 ? 183.123 163.463 126.019 1.00 22.55 381 SER A N 1
ATOM 5775 C CA . SER B 1 381 ? 181.774 163.552 126.554 1.00 22.55 381 SER A CA 1
ATOM 5776 C C . SER B 1 381 ? 181.778 163.085 127.999 1.00 22.55 381 SER A C 1
ATOM 5777 O O . SER B 1 381 ? 182.369 162.052 128.324 1.00 22.55 381 SER A O 1
ATOM 5780 N N . VAL B 1 382 ? 181.115 163.852 128.860 1.00 17.37 382 VAL A N 1
ATOM 5781 C CA . VAL B 1 382 ? 181.007 163.504 130.271 1.00 17.37 382 VAL A CA 1
ATOM 5782 C C . VAL B 1 382 ? 179.607 162.969 130.537 1.00 17.37 382 VAL A C 1
ATOM 5783 O O . VAL B 1 382 ? 178.673 163.737 130.788 1.00 17.37 382 VAL A O 1
ATOM 5787 N N . LEU B 1 383 ? 179.454 161.650 130.475 1.00 13.02 383 LEU A N 1
ATOM 5788 C CA . LEU B 1 383 ? 178.160 161.023 130.701 1.00 13.02 383 LEU A CA 1
ATOM 5789 C C . LEU B 1 383 ? 177.871 160.945 132.193 1.00 13.02 383 LEU A C 1
ATOM 5790 O O . LEU B 1 383 ? 178.626 160.328 132.950 1.00 13.02 383 LEU A O 1
ATOM 5795 N N . VAL B 1 384 ? 176.780 161.570 132.612 1.00 12.52 384 VAL A N 1
ATOM 5796 C CA . VAL B 1 384 ? 176.325 161.521 133.995 1.00 12.52 384 VAL A CA 1
ATOM 5797 C C . VAL B 1 384 ? 175.190 160.510 134.089 1.00 12.52 384 VAL A C 1
ATOM 5798 O O . VAL B 1 384 ? 174.329 160.435 133.202 1.00 12.52 384 VAL A O 1
ATOM 5802 N N . VAL B 1 385 ? 175.215 159.690 135.135 1.00 13.07 385 VAL A N 1
ATOM 5803 C CA . VAL B 1 385 ? 174.228 158.637 135.335 1.00 13.07 385 VAL A CA 1
ATOM 5804 C C . VAL B 1 385 ? 173.404 158.987 136.564 1.00 13.07 385 VAL A C 1
ATOM 5805 O O . VAL B 1 385 ? 173.931 159.048 137.681 1.00 13.07 385 VAL A O 1
ATOM 5809 N N . HIS B 1 386 ? 172.110 159.215 136.360 1.00 16.15 386 HIS A N 1
ATOM 5810 C CA . HIS B 1 386 ? 171.202 159.481 137.468 1.00 16.15 386 HIS A CA 1
ATOM 5811 C C . HIS B 1 386 ? 170.805 158.169 138.130 1.00 16.15 386 HIS A C 1
ATOM 5812 O O . HIS B 1 386 ? 170.134 157.333 137.514 1.00 16.15 386 HIS A O 1
ATOM 5819 N N . GLY B 1 387 ? 171.216 157.984 139.380 1.00 17.23 387 GLY A N 1
ATOM 5820 C CA . GLY B 1 387 ? 170.934 156.771 140.127 1.00 17.23 387 GLY A CA 1
ATOM 5821 C C . GLY B 1 387 ? 169.909 157.034 141.209 1.00 17.23 387 GLY A C 1
ATOM 5822 O O . GLY B 1 387 ? 169.989 158.033 141.930 1.00 17.23 387 GLY A O 1
ATOM 5823 N N . LYS B 1 388 ? 168.939 156.129 141.314 1.00 15.35 388 LYS A N 1
ATOM 5824 C CA . LYS B 1 388 ? 167.925 156.220 142.352 1.00 15.35 388 LYS A CA 1
ATOM 5825 C C . LYS B 1 388 ? 168.463 155.657 143.660 1.00 15.35 388 LYS A C 1
ATOM 5826 O O . LYS B 1 388 ? 169.220 154.684 143.669 1.00 15.35 388 LYS A O 1
ATOM 5832 N N . LYS B 1 389 ? 168.075 156.281 144.767 1.00 27.90 389 LYS A N 1
ATOM 5833 C CA . LYS B 1 389 ? 168.523 155.832 146.074 1.00 27.90 389 LYS A CA 1
ATOM 5834 C C . LYS B 1 389 ? 167.779 154.573 146.496 1.00 27.90 389 LYS A C 1
ATOM 5835 O O . LYS B 1 389 ? 166.654 154.312 146.060 1.00 27.90 389 LYS A O 1
ATOM 5841 N N . SER B 1 390 ? 168.421 153.792 147.351 1.00 28.69 390 SER A N 1
ATOM 5842 C CA . SER B 1 390 ? 167.788 152.595 147.881 1.00 28.69 390 SER A CA 1
ATOM 5843 C C . SER B 1 390 ? 166.753 152.988 148.928 1.00 28.69 390 SER A C 1
ATOM 5844 O O . SER B 1 390 ? 167.084 153.703 149.881 1.00 28.69 390 SER A O 1
ATOM 5847 N N . PRO B 1 391 ? 165.496 152.556 148.787 1.00 27.91 391 PRO A N 1
ATOM 5848 C CA . PRO B 1 391 ? 164.471 152.946 149.767 1.00 27.91 391 PRO A CA 1
ATOM 5849 C C . PRO B 1 391 ? 164.663 152.320 151.135 1.00 27.91 391 PRO A C 1
ATOM 5850 O O . PRO B 1 391 ? 164.159 152.869 152.122 1.00 27.91 391 PRO A O 1
ATOM 5854 N N . TYR B 1 392 ? 165.371 151.193 151.229 1.00 34.45 392 TYR A N 1
ATOM 5855 C CA . TYR B 1 392 ? 165.596 150.575 152.531 1.00 34.45 392 TYR A CA 1
ATOM 5856 C C . TYR B 1 392 ? 166.621 151.356 153.343 1.00 34.45 392 TYR A C 1
ATOM 5857 O O . TYR B 1 392 ? 166.567 151.365 154.578 1.00 34.45 392 TYR A O 1
ATOM 5866 N N . LEU B 1 393 ? 167.561 152.014 152.672 1.00 39.62 393 LEU A N 1
ATOM 5867 C CA . LEU B 1 393 ? 168.556 152.823 153.357 1.00 39.62 393 LEU A CA 1
ATOM 5868 C C . LEU B 1 393 ? 168.066 154.257 153.511 1.00 39.62 393 LEU A C 1
ATOM 5869 O O . LEU B 1 393 ? 167.212 154.731 152.757 1.00 39.62 393 LEU A O 1
ATOM 5874 N N . LYS B 1 394 ? 168.618 154.948 154.504 1.00 54.16 394 LYS A N 1
ATOM 5875 C CA . LYS B 1 394 ? 168.254 156.334 154.752 1.00 54.16 394 LYS A CA 1
ATOM 5876 C C . LYS B 1 394 ? 169.021 157.265 153.815 1.00 54.16 394 LYS A C 1
ATOM 5877 O O . LYS B 1 394 ? 170.139 156.974 153.381 1.00 54.16 394 LYS A O 1
ATOM 5883 N N . ASN B 1 395 ? 168.401 158.403 153.511 1.00 51.95 395 ASN A N 1
ATOM 5884 C CA . ASN B 1 395 ? 168.975 159.388 152.595 1.00 51.95 395 ASN A CA 1
ATOM 5885 C C . ASN B 1 395 ? 169.998 160.215 153.361 1.00 51.95 395 ASN A C 1
ATOM 5886 O O . ASN B 1 395 ? 169.642 161.124 154.114 1.00 51.95 395 ASN A O 1
ATOM 5891 N N . THR B 1 396 ? 171.280 159.902 153.168 1.00 48.33 396 THR A N 1
ATOM 5892 C CA . THR B 1 396 ? 172.334 160.660 153.832 1.00 48.33 396 THR A CA 1
ATOM 5893 C C . THR B 1 396 ? 172.642 161.949 153.077 1.00 48.33 396 THR A C 1
ATOM 5894 O O . THR B 1 396 ? 172.429 163.050 153.595 1.00 48.33 396 THR A O 1
ATOM 5898 N N . ASN B 1 397 ? 173.124 161.824 151.844 1.00 46.71 397 ASN A N 1
ATOM 5899 C CA . ASN B 1 397 ? 173.479 162.966 151.007 1.00 46.71 397 ASN A CA 1
ATOM 5900 C C . ASN B 1 397 ? 173.574 162.493 149.559 1.00 46.71 397 ASN A C 1
ATOM 5901 O O . ASN B 1 397 ? 173.172 161.373 149.225 1.00 46.71 397 ASN A O 1
ATOM 5906 N N . LEU B 1 398 ? 174.107 163.353 148.698 1.00 39.06 398 LEU A N 1
ATOM 5907 C CA . LEU B 1 398 ? 174.372 162.988 147.314 1.00 39.06 398 LEU A CA 1
ATOM 5908 C C . LEU B 1 398 ? 175.689 162.225 147.234 1.00 39.06 398 LEU A C 1
ATOM 5909 O O . LEU B 1 398 ? 176.711 162.681 147.755 1.00 39.06 398 LEU A O 1
ATOM 5914 N N . GLU B 1 399 ? 175.664 161.065 146.586 1.00 35.21 399 GLU A N 1
ATOM 5915 C CA . GLU B 1 399 ? 176.832 160.202 146.473 1.00 35.21 399 GLU A CA 1
ATOM 5916 C C . GLU B 1 399 ? 177.333 160.187 145.034 1.00 35.21 399 GLU A C 1
ATOM 5917 O O . GLU B 1 399 ? 176.541 160.095 144.092 1.00 35.21 399 GLU A O 1
ATOM 5923 N N . GLY B 1 400 ? 178.652 160.281 144.871 1.00 29.68 400 GLY A N 1
ATOM 5924 C CA . GLY B 1 400 ? 179.249 160.313 143.551 1.00 29.68 400 GLY A CA 1
ATOM 5925 C C . GLY B 1 400 ? 180.386 159.330 143.359 1.00 29.68 400 GLY A C 1
ATOM 5926 O O . GLY B 1 400 ? 181.299 159.257 144.185 1.00 29.68 400 GLY A O 1
ATOM 5927 N N . ILE B 1 401 ? 180.340 158.564 142.270 1.00 22.77 401 ILE A N 1
ATOM 5928 C CA . ILE B 1 401 ? 181.370 157.583 141.932 1.00 22.77 401 ILE A CA 1
ATOM 5929 C C . ILE B 1 401 ? 181.738 157.815 140.472 1.00 22.77 401 ILE A C 1
ATOM 5930 O O . ILE B 1 401 ? 180.956 157.496 139.571 1.00 22.77 401 ILE A O 1
ATOM 5935 N N . GLN B 1 402 ? 182.921 158.363 140.224 1.00 21.08 402 GLN A N 1
ATOM 5936 C CA . GLN B 1 402 ? 183.367 158.608 138.859 1.00 21.08 402 GLN A CA 1
ATOM 5937 C C . GLN B 1 402 ? 184.319 157.500 138.432 1.00 21.08 402 GLN A C 1
ATOM 5938 O O . GLN B 1 402 ? 185.403 157.350 139.005 1.00 21.08 402 GLN A O 1
ATOM 5944 N N . VAL B 1 403 ? 183.915 156.729 137.426 1.00 16.10 403 VAL A N 1
ATOM 5945 C CA . VAL B 1 403 ? 184.740 155.678 136.843 1.00 16.10 403 VAL A CA 1
ATOM 5946 C C . VAL B 1 403 ? 185.191 156.149 135.467 1.00 16.10 403 VAL A C 1
ATOM 5947 O O . VAL B 1 403 ? 184.400 156.724 134.709 1.00 16.10 403 VAL A O 1
ATOM 5951 N N . THR B 1 404 ? 186.473 155.954 135.166 1.00 17.99 404 THR A N 1
ATOM 5952 C CA . THR B 1 404 ? 187.042 156.430 133.913 1.00 17.99 404 THR A CA 1
ATOM 5953 C C . THR B 1 404 ? 188.288 155.619 133.596 1.00 17.99 404 THR A C 1
ATOM 5954 O O . THR B 1 404 ? 188.783 154.853 134.424 1.00 17.99 404 THR A O 1
ATOM 5958 N N . ASN B 1 405 ? 188.783 155.792 132.373 1.00 21.61 405 ASN A N 1
ATOM 5959 C CA . ASN B 1 405 ? 190.080 155.265 131.971 1.00 21.61 405 ASN A CA 1
ATOM 5960 C C . ASN B 1 405 ? 190.888 156.403 131.372 1.00 21.61 405 ASN A C 1
ATOM 5961 O O . ASN B 1 405 ? 190.381 157.162 130.540 1.00 21.61 405 ASN A O 1
ATOM 5966 N N . ASN B 1 406 ? 192.136 156.531 131.807 1.00 30.13 406 ASN A N 1
ATOM 5967 C CA . ASN B 1 406 ? 192.955 157.675 131.449 1.00 30.13 406 ASN A CA 1
ATOM 5968 C C . ASN B 1 406 ? 194.366 157.187 131.151 1.00 30.13 406 ASN A C 1
ATOM 5969 O O . ASN B 1 406 ? 194.640 155.984 131.132 1.00 30.13 406 ASN A O 1
ATOM 5974 N N . THR B 1 407 ? 195.267 158.133 130.916 1.00 32.85 407 THR A N 1
ATOM 5975 C CA . THR B 1 407 ? 196.668 157.839 130.664 1.00 32.85 407 THR A CA 1
ATOM 5976 C C . THR B 1 407 ? 197.446 157.629 131.961 1.00 32.85 407 THR A C 1
ATOM 5977 O O . THR B 1 407 ? 198.633 157.289 131.920 1.00 32.85 407 THR A O 1
ATOM 5981 N N . SER B 1 408 ? 196.789 157.780 133.112 1.00 35.31 408 SER A N 1
ATOM 5982 C CA . SER B 1 408 ? 197.428 157.705 134.421 1.00 35.31 408 SER A CA 1
ATOM 5983 C C . SER B 1 408 ? 197.767 156.286 134.859 1.00 35.31 408 SER A C 1
ATOM 5984 O O . SER B 1 408 ? 198.173 156.099 136.011 1.00 35.31 408 SER A O 1
ATOM 5987 N N . MET B 1 409 ? 197.606 155.289 133.994 1.00 38.01 409 MET A N 1
ATOM 5988 C CA . MET B 1 409 ? 197.958 153.914 134.316 1.00 38.01 409 MET A CA 1
ATOM 5989 C C . MET B 1 409 ? 199.254 153.473 133.650 1.00 38.01 409 MET A C 1
ATOM 5990 O O . MET B 1 409 ? 199.517 152.270 133.560 1.00 38.01 409 MET A O 1
ATOM 5995 N N . ILE B 1 410 ? 200.065 154.421 133.180 1.00 37.91 410 ILE A N 1
ATOM 5996 C CA . ILE B 1 410 ? 201.400 154.093 132.694 1.00 37.91 410 ILE A CA 1
ATOM 5997 C C . ILE B 1 410 ? 202.376 153.965 133.855 1.00 37.91 410 ILE A C 1
ATOM 5998 O O . ILE B 1 410 ? 203.198 153.042 133.889 1.00 37.91 410 ILE A O 1
ATOM 6003 N N . ASP B 1 411 ? 202.273 154.866 134.840 1.00 43.77 411 ASP A N 1
ATOM 6004 C CA . ASP B 1 411 ? 203.286 154.974 135.888 1.00 43.77 411 ASP A CA 1
ATOM 6005 C C . ASP B 1 411 ? 203.330 153.748 136.792 1.00 43.77 411 ASP A C 1
ATOM 6006 O O . ASP B 1 411 ? 204.370 153.472 137.402 1.00 43.77 411 ASP A O 1
ATOM 6011 N N . VAL B 1 412 ? 202.228 153.005 136.899 1.00 44.87 412 VAL A N 1
ATOM 6012 C CA . VAL B 1 412 ? 202.272 151.792 137.705 1.00 44.87 412 VAL A CA 1
ATOM 6013 C C . VAL B 1 412 ? 202.706 150.594 136.863 1.00 44.87 412 VAL A C 1
ATOM 6014 O O . VAL B 1 412 ? 203.306 149.651 137.389 1.00 44.87 412 VAL A O 1
ATOM 6018 N N . PHE B 1 413 ? 202.461 150.616 135.550 1.00 44.54 413 PHE A N 1
ATOM 6019 C CA . PHE B 1 413 ? 202.914 149.509 134.718 1.00 44.54 413 PHE A CA 1
ATOM 6020 C C . PHE B 1 413 ? 204.420 149.535 134.509 1.00 44.54 413 PHE A C 1
ATOM 6021 O O . PHE B 1 413 ? 205.067 148.487 134.605 1.00 44.54 413 PHE A O 1
ATOM 6029 N N . THR B 1 414 ? 205.001 150.713 134.260 1.00 48.40 414 THR A N 1
ATOM 6030 C CA . THR B 1 414 ? 206.451 150.796 134.123 1.00 48.40 414 THR A CA 1
ATOM 6031 C C . THR B 1 414 ? 207.154 150.614 135.462 1.00 48.40 414 THR A C 1
ATOM 6032 O O . THR B 1 414 ? 208.342 150.275 135.493 1.00 48.40 414 THR A O 1
ATOM 6036 N N . LYS B 1 415 ? 206.447 150.845 136.571 1.00 50.01 415 LYS A N 1
ATOM 6037 C CA . LYS B 1 415 ? 206.995 150.505 137.879 1.00 50.01 415 LYS A CA 1
ATOM 6038 C C . LYS B 1 415 ? 207.138 148.994 138.022 1.00 50.01 415 LYS A C 1
ATOM 6039 O O . LYS B 1 415 ? 208.115 148.507 138.602 1.00 50.01 415 LYS A O 1
ATOM 6045 N N . ILE B 1 416 ? 206.167 148.240 137.504 1.00 48.94 416 ILE A N 1
ATOM 6046 C CA . ILE B 1 416 ? 206.273 146.785 137.498 1.00 48.94 416 ILE A CA 1
ATOM 6047 C C . ILE B 1 416 ? 207.357 146.335 136.524 1.00 48.94 416 ILE A C 1
ATOM 6048 O O . ILE B 1 416 ? 208.091 145.377 136.793 1.00 48.94 416 ILE A O 1
ATOM 6053 N N . LEU B 1 417 ? 207.494 147.033 135.391 1.00 54.30 417 LEU A N 1
ATOM 6054 C CA . LEU B 1 417 ? 208.601 146.753 134.479 1.00 54.30 417 LEU A CA 1
ATOM 6055 C C . LEU B 1 417 ? 209.948 147.095 135.102 1.00 54.30 417 LEU A C 1
ATOM 6056 O O . LEU B 1 417 ? 210.950 146.436 134.803 1.00 54.30 417 LEU A O 1
ATOM 6061 N N . LYS B 1 418 ? 209.992 148.113 135.963 1.00 55.58 418 LYS A N 1
ATOM 6062 C CA . LYS B 1 418 ? 211.256 148.505 136.577 1.00 55.58 418 LYS A CA 1
ATOM 6063 C C . LYS B 1 418 ? 211.708 147.479 137.607 1.00 55.58 418 LYS A C 1
ATOM 6064 O O . LYS B 1 418 ? 212.894 147.137 137.672 1.00 55.58 418 LYS A O 1
ATOM 6070 N N . GLN B 1 419 ? 210.777 146.965 138.414 1.00 58.61 419 GLN A N 1
ATOM 6071 C CA . GLN B 1 419 ? 211.123 145.921 139.370 1.00 58.61 419 GLN A CA 1
ATOM 6072 C C . GLN B 1 419 ? 211.344 144.571 138.701 1.00 58.61 419 GLN A C 1
ATOM 6073 O O . GLN B 1 419 ? 211.989 143.700 139.293 1.00 58.61 419 GLN A O 1
ATOM 6079 N N . PHE B 1 420 ? 210.826 144.376 137.488 1.00 62.11 420 PHE A N 1
ATOM 6080 C CA . PHE B 1 420 ? 211.040 143.129 136.765 1.00 62.11 420 PHE A CA 1
ATOM 6081 C C . PHE B 1 420 ? 212.347 143.134 135.984 1.00 62.11 420 PHE A C 1
ATOM 6082 O O . PHE B 1 420 ? 213.075 142.137 135.996 1.00 62.11 420 PHE A O 1
ATOM 6090 N N . ASP B 1 421 ? 212.659 144.241 135.303 1.00 65.91 421 ASP A N 1
ATOM 6091 C CA . ASP B 1 421 ? 213.905 144.319 134.547 1.00 65.91 421 ASP A CA 1
ATOM 6092 C C . ASP B 1 421 ? 215.118 144.363 135.467 1.00 65.91 421 ASP A C 1
ATOM 6093 O O . ASP B 1 421 ? 216.200 143.903 135.085 1.00 65.91 421 ASP A O 1
ATOM 6098 N N . LEU B 1 422 ? 214.961 144.909 136.674 1.00 66.83 422 LEU A N 1
ATOM 6099 C CA . LEU B 1 422 ? 216.067 144.934 137.624 1.00 66.83 422 LEU A CA 1
ATOM 6100 C C . LEU B 1 422 ? 216.299 143.562 138.246 1.00 66.83 422 LEU A C 1
ATOM 6101 O O . LEU B 1 422 ? 217.431 143.236 138.622 1.00 66.83 422 LEU A O 1
ATOM 6106 N N . LEU B 1 423 ? 215.251 142.744 138.351 1.00 66.45 423 LEU A N 1
ATOM 6107 C CA . LEU B 1 423 ? 215.383 141.446 139.003 1.00 66.45 423 LEU A CA 1
ATOM 6108 C C . LEU B 1 423 ? 215.945 140.397 138.049 1.00 66.45 423 LEU A C 1
ATOM 6109 O O . LEU B 1 423 ? 216.656 139.483 138.483 1.00 66.45 423 LEU A O 1
ATOM 6114 N N . ILE B 1 424 ? 215.627 140.499 136.756 1.00 68.81 424 ILE A N 1
ATOM 6115 C CA . ILE B 1 424 ? 216.169 139.556 135.781 1.00 68.81 424 ILE A CA 1
ATOM 6116 C C . ILE B 1 424 ? 217.669 139.774 135.609 1.00 68.81 424 ILE A C 1
ATOM 6117 O O . ILE B 1 424 ? 218.438 138.816 135.460 1.00 68.81 424 ILE A O 1
ATOM 6122 N N . LYS B 1 425 ? 218.113 141.033 135.665 1.00 69.66 425 LYS A N 1
ATOM 6123 C CA . LYS B 1 425 ? 219.542 141.320 135.580 1.00 69.66 425 LYS A CA 1
ATOM 6124 C C . LYS B 1 425 ? 220.289 140.850 136.823 1.00 69.66 425 LYS A C 1
ATOM 6125 O O . LYS B 1 425 ? 221.506 140.637 136.768 1.00 69.66 425 LYS A O 1
ATOM 6131 N N . ARG B 1 426 ? 219.586 140.680 137.943 1.00 71.23 426 ARG A N 1
ATOM 6132 C CA . ARG B 1 426 ? 220.214 140.235 139.180 1.00 71.23 426 ARG A CA 1
ATOM 6133 C C . ARG B 1 426 ? 220.158 138.721 139.347 1.00 71.23 426 ARG A C 1
ATOM 6134 O O . ARG B 1 426 ? 221.075 138.142 139.946 1.00 71.23 426 ARG A O 1
ATOM 6142 N N . LYS B 1 427 ? 219.111 138.079 138.815 1.00 73.20 427 LYS A N 1
ATOM 6143 C CA . LYS B 1 427 ? 218.885 136.631 138.887 1.00 73.20 427 LYS A CA 1
ATOM 6144 C C . LYS B 1 427 ? 218.826 136.173 140.351 1.00 73.20 427 LYS A C 1
ATOM 6145 O O . LYS B 1 427 ? 219.735 135.538 140.893 1.00 73.20 427 LYS A O 1
ATOM 6151 N N . ALA B 1 428 ? 217.739 136.579 140.999 1.00 68.81 428 ALA A N 1
ATOM 6152 C CA . ALA B 1 428 ? 217.485 136.195 142.383 1.00 68.81 428 ALA A CA 1
ATOM 6153 C C . ALA B 1 428 ? 217.031 134.743 142.465 1.00 68.81 428 ALA A C 1
ATOM 6154 O O . ALA B 1 428 ? 215.867 134.432 142.210 1.00 68.81 428 ALA A O 1
ATOM 6156 N N . VAL B 1 437 ? 214.976 121.204 138.375 1.00 77.54 437 VAL A N 1
ATOM 6157 C CA . VAL B 1 437 ? 215.244 120.707 137.032 1.00 77.54 437 VAL A CA 1
ATOM 6158 C C . VAL B 1 437 ? 213.962 120.767 136.194 1.00 77.54 437 VAL A C 1
ATOM 6159 O O . VAL B 1 437 ? 212.876 120.456 136.692 1.00 77.54 437 VAL A O 1
ATOM 6163 N N . GLU B 1 438 ? 214.105 121.274 134.959 1.00 76.85 438 GLU A N 1
ATOM 6164 C CA . GLU B 1 438 ? 213.088 121.323 133.903 1.00 76.85 438 GLU A CA 1
ATOM 6165 C C . GLU B 1 438 ? 212.002 122.360 134.206 1.00 76.85 438 GLU A C 1
ATOM 6166 O O . GLU B 1 438 ? 211.169 122.671 133.348 1.00 76.85 438 GLU A O 1
ATOM 6172 N N . GLU B 1 439 ? 212.034 122.954 135.398 1.00 74.55 439 GLU A N 1
ATOM 6173 C CA . GLU B 1 439 ? 211.125 124.036 135.743 1.00 74.55 439 GLU A CA 1
ATOM 6174 C C . GLU B 1 439 ? 211.743 125.412 135.554 1.00 74.55 439 GLU A C 1
ATOM 6175 O O . GLU B 1 439 ? 211.020 126.411 135.614 1.00 74.55 439 GLU A O 1
ATOM 6181 N N . GLU B 1 440 ? 213.056 125.488 135.327 1.00 71.23 440 GLU A N 1
ATOM 6182 C CA . GLU B 1 440 ? 213.703 126.784 135.160 1.00 71.23 440 GLU A CA 1
ATOM 6183 C C . GLU B 1 440 ? 213.557 127.301 133.734 1.00 71.23 440 GLU A C 1
ATOM 6184 O O . GLU B 1 440 ? 213.241 128.478 133.526 1.00 71.23 440 GLU A O 1
ATOM 6190 N N . ASN B 1 441 ? 213.768 126.435 132.739 1.00 72.62 441 ASN A N 1
ATOM 6191 C CA . ASN B 1 441 ? 213.749 126.869 131.346 1.00 72.62 441 ASN A CA 1
ATOM 6192 C C . ASN B 1 441 ? 212.353 127.237 130.858 1.00 72.62 441 ASN A C 1
ATOM 6193 O O . ASN B 1 441 ? 212.230 127.904 129.825 1.00 72.62 441 ASN A O 1
ATOM 6198 N N . GLU B 1 442 ? 211.304 126.822 131.569 1.00 70.32 442 GLU A N 1
ATOM 6199 C CA . GLU B 1 442 ? 209.951 127.174 131.155 1.00 70.32 442 GLU A CA 1
ATOM 6200 C C . GLU B 1 442 ? 209.499 128.492 131.772 1.00 70.32 442 GLU A C 1
ATOM 6201 O O . GLU B 1 442 ? 208.769 129.259 131.133 1.00 70.32 442 GLU A O 1
ATOM 6207 N N . VAL B 1 443 ? 209.921 128.778 133.006 1.00 70.17 443 VAL A N 1
ATOM 6208 C CA . VAL B 1 443 ? 209.477 130.010 133.650 1.00 70.17 443 VAL A CA 1
ATOM 6209 C C . VAL B 1 443 ? 210.234 131.224 133.119 1.00 70.17 443 VAL A C 1
ATOM 6210 O O . VAL B 1 443 ? 209.724 132.347 133.192 1.00 70.17 443 VAL A O 1
ATOM 6214 N N . MET B 1 444 ? 211.444 131.040 132.577 1.00 61.11 444 MET A N 1
ATOM 6215 C CA . MET B 1 444 ? 212.085 132.152 131.883 1.00 61.11 444 MET A CA 1
ATOM 6216 C C . MET B 1 444 ? 211.413 132.428 130.546 1.00 61.11 444 MET A C 1
ATOM 6217 O O . MET B 1 444 ? 211.424 133.569 130.071 1.00 61.11 444 MET A O 1
ATOM 6222 N N . GLU B 1 445 ? 210.832 131.400 129.924 1.00 64.45 445 GLU A N 1
ATOM 6223 C CA . GLU B 1 445 ? 210.015 131.622 128.737 1.00 64.45 445 GLU A CA 1
ATOM 6224 C C . GLU B 1 445 ? 208.719 132.336 129.098 1.00 64.45 445 GLU A C 1
ATOM 6225 O O . GLU B 1 445 ? 208.283 133.248 128.384 1.00 64.45 445 GLU A O 1
ATOM 6231 N N . MET B 1 446 ? 208.101 131.950 130.218 1.00 60.51 446 MET A N 1
ATOM 6232 C CA . MET B 1 446 ? 206.875 132.611 130.652 1.00 60.51 446 MET A CA 1
ATOM 6233 C C . MET B 1 446 ? 207.150 134.012 131.183 1.00 60.51 446 MET A C 1
ATOM 6234 O O . MET B 1 446 ? 206.283 134.888 131.089 1.00 60.51 446 MET A O 1
ATOM 6239 N N . PHE B 1 447 ? 208.341 134.245 131.742 1.00 60.07 447 PHE A N 1
ATOM 6240 C CA . PHE B 1 447 ? 208.726 135.605 132.107 1.00 60.07 447 PHE A CA 1
ATOM 6241 C C . PHE B 1 447 ? 208.994 136.452 130.873 1.00 60.07 447 PHE A C 1
ATOM 6242 O O . PHE B 1 447 ? 208.772 137.668 130.896 1.00 60.07 447 PHE A O 1
ATOM 6250 N N . ASN B 1 448 ? 209.474 135.832 129.794 1.00 56.93 448 ASN A N 1
ATOM 6251 C CA . ASN B 1 448 ? 209.753 136.579 128.573 1.00 56.93 448 ASN A CA 1
ATOM 6252 C C . ASN B 1 448 ? 208.466 136.932 127.841 1.00 56.93 448 ASN A C 1
ATOM 6253 O O . ASN B 1 448 ? 208.289 138.070 127.395 1.00 56.93 448 ASN A O 1
ATOM 6258 N N . GLU B 1 449 ? 207.551 135.967 127.711 1.00 51.97 449 GLU A N 1
ATOM 6259 C CA . GLU B 1 449 ? 206.311 136.214 126.981 1.00 51.97 449 GLU A CA 1
ATOM 6260 C C . GLU B 1 449 ? 205.410 137.200 127.713 1.00 51.97 449 GLU A C 1
ATOM 6261 O O . GLU B 1 449 ? 204.679 137.964 127.071 1.00 51.97 449 GLU A O 1
ATOM 6267 N N . SER B 1 450 ? 205.460 137.218 129.045 1.00 52.75 450 SER A N 1
ATOM 6268 C CA . SER B 1 450 ? 204.657 138.170 129.800 1.00 52.75 450 SER A CA 1
ATOM 6269 C C . SER B 1 450 ? 205.253 139.572 129.790 1.00 52.75 450 SER A C 1
ATOM 6270 O O . SER B 1 450 ? 204.574 140.521 130.196 1.00 52.75 450 SER A O 1
ATOM 6273 N N . ARG B 1 451 ? 206.500 139.728 129.340 1.00 52.37 451 ARG A N 1
ATOM 6274 C CA . ARG B 1 451 ? 207.132 141.042 129.378 1.00 52.37 451 ARG A CA 1
ATOM 6275 C C . ARG B 1 451 ? 206.698 141.913 128.205 1.00 52.37 451 ARG A C 1
ATOM 6276 O O . ARG B 1 451 ? 206.259 143.049 128.410 1.00 52.37 451 ARG A O 1
ATOM 6284 N N . GLU B 1 452 ? 206.802 141.408 126.971 1.00 50.84 452 GLU A N 1
ATOM 6285 C CA . GLU B 1 452 ? 206.302 142.172 125.832 1.00 50.84 452 GLU A CA 1
ATOM 6286 C C . GLU B 1 452 ? 204.790 142.077 125.681 1.00 50.84 452 GLU A C 1
ATOM 6287 O O . GLU B 1 452 ? 204.224 142.763 124.822 1.00 50.84 452 GLU A O 1
ATOM 6293 N N . SER B 1 453 ? 204.122 141.248 126.484 1.00 47.48 453 SER A N 1
ATOM 6294 C CA . SER B 1 453 ? 202.666 141.312 126.544 1.00 47.48 453 SER A CA 1
ATOM 6295 C C . SER B 1 453 ? 202.213 142.575 127.264 1.00 47.48 453 SER A C 1
ATOM 6296 O O . SER B 1 453 ? 201.205 143.185 126.889 1.00 47.48 453 SER A O 1
ATOM 6299 N N . VAL B 1 454 ? 202.944 142.978 128.304 1.00 46.08 454 VAL A N 1
ATOM 6300 C CA . VAL B 1 454 ? 202.642 144.222 129.001 1.00 46.08 454 VAL A CA 1
ATOM 6301 C C . VAL B 1 454 ? 203.524 145.376 128.536 1.00 46.08 454 VAL A C 1
ATOM 6302 O O . VAL B 1 454 ? 203.308 146.517 128.960 1.00 46.08 454 VAL A O 1
ATOM 6306 N N . LYS B 1 455 ? 204.524 145.115 127.690 1.00 44.68 455 LYS A N 1
ATOM 6307 C CA . LYS B 1 455 ? 205.248 146.212 127.057 1.00 44.68 455 LYS A CA 1
ATOM 6308 C C . LYS B 1 455 ? 204.505 146.744 125.842 1.00 44.68 455 LYS A C 1
ATOM 6309 O O . LYS B 1 455 ? 204.646 147.924 125.502 1.00 44.68 455 LYS A O 1
ATOM 6315 N N . SER B 1 456 ? 203.722 145.893 125.174 1.00 43.25 456 SER A N 1
ATOM 6316 C CA . SER B 1 456 ? 202.923 146.356 124.047 1.00 43.25 456 SER A CA 1
ATOM 6317 C C . SER B 1 456 ? 201.761 147.223 124.507 1.00 43.25 456 SER A C 1
ATOM 6318 O O . SER B 1 456 ? 201.306 148.095 123.758 1.00 43.25 456 SER A O 1
ATOM 6321 N N . ILE B 1 457 ? 201.266 147.002 125.726 1.00 40.45 457 ILE A N 1
ATOM 6322 C CA . ILE B 1 457 ? 200.208 147.855 126.254 1.00 40.45 457 ILE A CA 1
ATOM 6323 C C . ILE B 1 457 ? 200.762 149.191 126.737 1.00 40.45 457 ILE A C 1
ATOM 6324 O O . ILE B 1 457 ? 200.003 150.160 126.862 1.00 40.45 457 ILE A O 1
ATOM 6329 N N . ILE B 1 458 ? 202.070 149.277 126.990 1.00 43.22 458 ILE A N 1
ATOM 6330 C CA . ILE B 1 458 ? 202.687 150.557 127.318 1.00 43.22 458 ILE A CA 1
ATOM 6331 C C . ILE B 1 458 ? 202.831 151.411 126.067 1.00 43.22 458 ILE A C 1
ATOM 6332 O O . ILE B 1 458 ? 202.502 152.604 126.074 1.00 43.22 458 ILE A O 1
ATOM 6337 N N . ASP B 1 459 ? 203.298 150.811 124.968 1.00 44.53 459 ASP A N 1
ATOM 6338 C CA . ASP B 1 459 ? 203.384 151.525 123.701 1.00 44.53 459 ASP A CA 1
ATOM 6339 C C . ASP B 1 459 ? 202.012 151.868 123.137 1.00 44.53 459 ASP A C 1
ATOM 6340 O O . ASP B 1 459 ? 201.907 152.777 122.309 1.00 44.53 459 ASP A O 1
ATOM 6345 N N . GLU B 1 460 ? 200.963 151.163 123.567 1.00 38.59 460 GLU A N 1
ATOM 6346 C CA . GLU B 1 460 ? 199.613 151.518 123.144 1.00 38.59 460 GLU A CA 1
ATOM 6347 C C . GLU B 1 460 ? 199.130 152.779 123.847 1.00 38.59 460 GLU A C 1
ATOM 6348 O O . GLU B 1 460 ? 198.453 153.616 123.239 1.00 38.59 460 GLU A O 1
ATOM 6354 N N . TYR B 1 461 ? 199.470 152.935 125.129 1.00 35.87 461 TYR A N 1
ATOM 6355 C CA . TYR B 1 461 ? 199.106 154.150 125.850 1.00 35.87 461 TYR A CA 1
ATOM 6356 C C . TYR B 1 461 ? 199.919 155.350 125.383 1.00 35.87 461 TYR A C 1
ATOM 6357 O O . TYR B 1 461 ? 199.424 156.482 125.412 1.00 35.87 461 TYR A O 1
ATOM 6366 N N . LYS B 1 462 ? 201.163 155.128 124.956 1.00 39.97 462 LYS A N 1
ATOM 6367 C CA . LYS B 1 462 ? 201.988 156.229 124.476 1.00 39.97 462 LYS A CA 1
ATOM 6368 C C . LYS B 1 462 ? 201.616 156.647 123.060 1.00 39.97 462 LYS A C 1
ATOM 6369 O O . LYS B 1 462 ? 201.897 157.783 122.661 1.00 39.97 462 LYS A O 1
ATOM 6375 N N . ALA B 1 463 ? 200.988 155.756 122.292 1.00 43.44 463 ALA A N 1
ATOM 6376 C CA . ALA B 1 463 ? 200.638 156.087 120.916 1.00 43.44 463 ALA A CA 1
ATOM 6377 C C . ALA B 1 463 ? 199.330 156.864 120.837 1.00 43.44 463 ALA A C 1
ATOM 6378 O O . ALA B 1 463 ? 199.197 157.770 120.007 1.00 43.44 463 ALA A O 1
ATOM 6380 N N . CYS B 1 464 ? 198.359 156.535 121.693 1.00 42.47 464 CYS A N 1
ATOM 6381 C CA . CYS B 1 464 ? 197.055 157.183 121.618 1.00 42.47 464 CYS A CA 1
ATOM 6382 C C . CYS B 1 464 ? 197.083 158.613 122.136 1.00 42.47 464 CYS A C 1
ATOM 6383 O O . CYS B 1 464 ? 196.156 159.380 121.851 1.00 42.47 464 CYS A O 1
ATOM 6386 N N . LYS B 1 465 ? 198.118 158.989 122.888 1.00 41.37 465 LYS A N 1
ATOM 6387 C CA . LYS B 1 465 ? 198.191 160.343 123.425 1.00 41.37 465 LYS A CA 1
ATOM 6388 C C . LYS B 1 465 ? 198.594 161.346 122.352 1.00 41.37 465 LYS A C 1
ATOM 6389 O O . LYS B 1 465 ? 198.103 162.481 122.340 1.00 41.37 465 LYS A O 1
ATOM 6395 N N . GLU B 1 466 ? 199.478 160.948 121.440 1.00 48.63 466 GLU A N 1
ATOM 6396 C CA . GLU B 1 466 ? 200.050 161.863 120.467 1.00 48.63 466 GLU A CA 1
ATOM 6397 C C . GLU B 1 466 ? 199.246 161.856 119.168 1.00 48.63 466 GLU A C 1
ATOM 6398 O O . GLU B 1 466 ? 198.167 161.267 119.069 0.00 48.63 466 GLU A O 1
ATOM 6404 N N . ILE B 1 467 ? 199.784 162.540 118.153 1.00 52.03 467 ILE A N 1
ATOM 6405 C CA . ILE B 1 467 ? 199.158 162.588 116.832 1.00 52.03 467 ILE A CA 1
ATOM 6406 C C . ILE B 1 467 ? 199.550 161.383 115.988 1.00 52.03 467 ILE A C 1
ATOM 6407 O O . ILE B 1 467 ? 198.893 161.092 114.979 1.00 52.03 467 ILE A O 1
ATOM 6412 N N . THR B 1 468 ? 200.568 160.627 116.411 1.00 55.73 468 THR A N 1
ATOM 6413 C CA . THR B 1 468 ? 201.050 159.452 115.688 1.00 55.73 468 THR A CA 1
ATOM 6414 C C . THR B 1 468 ? 200.046 158.301 115.658 1.00 55.73 468 THR A C 1
ATOM 6415 O O . THR B 1 468 ? 200.301 157.302 114.977 1.00 55.73 468 THR A O 1
ATOM 6419 N N . TYR B 1 469 ? 198.926 158.414 116.373 1.00 47.15 469 TYR A N 1
ATOM 6420 C CA . TYR B 1 469 ? 197.912 157.367 116.362 1.00 47.15 469 TYR A CA 1
ATOM 6421 C C . TYR B 1 469 ? 197.099 157.398 115.074 1.00 47.15 469 TYR A C 1
ATOM 6422 O O . TYR B 1 469 ? 196.714 156.347 114.550 1.00 47.15 469 TYR A O 1
ATOM 6431 N N . LEU B 1 470 ? 196.825 158.591 114.554 1.00 59.74 470 LEU A N 1
ATOM 6432 C CA . LEU B 1 470 ? 195.928 158.761 113.410 1.00 59.74 470 LEU A CA 1
ATOM 6433 C C . LEU B 1 470 ? 196.694 158.814 112.085 1.00 59.74 470 LEU A C 1
ATOM 6434 O O . LEU B 1 470 ? 196.457 159.665 111.229 1.00 59.74 470 LEU A O 1
ATOM 6439 N N . ASP B 1 471 ? 197.574 157.834 111.888 1.00 55.10 471 ASP A N 1
ATOM 6440 C CA . ASP B 1 471 ? 198.284 157.673 110.622 1.00 55.10 471 ASP A CA 1
ATOM 6441 C C . ASP B 1 471 ? 198.840 156.256 110.551 1.00 55.10 471 ASP A C 1
ATOM 6442 O O . ASP B 1 471 ? 198.663 155.448 111.466 1.00 55.10 471 ASP A O 1
ATOM 6447 N N . ASP B 1 472 ? 199.521 155.965 109.447 1.00 55.17 472 ASP A N 1
ATOM 6448 C CA . ASP B 1 472 ? 200.106 154.650 109.219 1.00 55.17 472 ASP A CA 1
ATOM 6449 C C . ASP B 1 472 ? 201.428 154.498 109.961 1.00 55.17 472 ASP A C 1
ATOM 6450 O O . ASP B 1 472 ? 202.484 154.361 109.342 1.00 55.17 472 ASP A O 1
ATOM 6455 N N . ILE C 2 91 ? 73.433 207.448 128.020 1.00 63.44 91 ILE C N 1
ATOM 6456 C CA . ILE C 2 91 ? 74.605 207.964 127.325 1.00 63.44 91 ILE C CA 1
ATOM 6457 C C . ILE C 2 91 ? 75.874 207.380 127.935 1.00 63.44 91 ILE C C 1
ATOM 6458 O O . ILE C 2 91 ? 76.957 207.482 127.359 1.00 63.44 91 ILE C O 1
ATOM 6463 N N . ILE C 2 92 ? 75.732 206.776 129.112 1.00 65.72 92 ILE C N 1
ATOM 6464 C CA . ILE C 2 92 ? 76.853 206.154 129.805 1.00 65.72 92 ILE C CA 1
ATOM 6465 C C . ILE C 2 92 ? 76.693 204.639 129.918 1.00 65.72 92 ILE C C 1
ATOM 6466 O O . ILE C 2 92 ? 77.708 203.925 129.943 1.00 65.72 92 ILE C O 1
ATOM 6471 N N . ARG C 2 93 ? 75.461 204.123 129.945 1.00 61.95 93 ARG C N 1
ATOM 6472 C CA . ARG C 2 93 ? 75.257 202.693 130.154 1.00 61.95 93 ARG C CA 1
ATOM 6473 C C . ARG C 2 93 ? 75.711 201.863 128.960 1.00 61.95 93 ARG C C 1
ATOM 6474 O O . ARG C 2 93 ? 76.101 200.703 129.131 1.00 61.95 93 ARG C O 1
ATOM 6482 N N . GLU C 2 94 ? 75.675 202.427 127.750 1.00 64.66 94 GLU C N 1
ATOM 6483 C CA . GLU C 2 94 ? 76.020 201.631 126.578 1.00 64.66 94 GLU C CA 1
ATOM 6484 C C . GLU C 2 94 ? 77.526 201.450 126.432 1.00 64.66 94 GLU C C 1
ATOM 6485 O O . GLU C 2 94 ? 77.966 200.449 125.858 1.00 64.66 94 GLU C O 1
ATOM 6491 N N . LEU C 2 95 ? 78.328 202.383 126.950 1.00 64.12 95 LEU C N 1
ATOM 6492 C CA . LEU C 2 95 ? 79.775 202.216 126.930 1.00 64.12 95 LEU C CA 1
ATOM 6493 C C . LEU C 2 95 ? 80.282 201.401 128.111 1.00 64.12 95 LEU C C 1
ATOM 6494 O O . LEU C 2 95 ? 81.471 201.069 128.150 1.00 64.12 95 LEU C O 1
ATOM 6499 N N . LEU C 2 96 ? 79.411 201.078 129.070 1.00 61.15 96 LEU C N 1
ATOM 6500 C CA . LEU C 2 96 ? 79.789 200.216 130.183 1.00 61.15 96 LEU C CA 1
ATOM 6501 C C . LEU C 2 96 ? 80.007 198.775 129.742 1.00 61.15 96 LEU C C 1
ATOM 6502 O O . LEU C 2 96 ? 80.727 198.031 130.416 1.00 61.15 96 LEU C O 1
ATOM 6507 N N . PHE C 2 97 ? 79.401 198.366 128.628 1.00 62.89 97 PHE C N 1
ATOM 6508 C CA . PHE C 2 97 ? 79.542 197.012 128.118 1.00 62.89 97 PHE C CA 1
ATOM 6509 C C . PHE C 2 97 ? 80.514 196.905 126.952 1.00 62.89 97 PHE C C 1
ATOM 6510 O O . PHE C 2 97 ? 80.845 195.786 126.547 1.00 62.89 97 PHE C O 1
ATOM 6518 N N . THR C 2 98 ? 80.975 198.032 126.401 1.00 61.99 98 THR C N 1
ATOM 6519 C CA . THR C 2 98 ? 81.832 197.979 125.220 1.00 61.99 98 THR C CA 1
ATOM 6520 C C . THR C 2 98 ? 83.265 197.598 125.564 1.00 61.99 98 THR C C 1
ATOM 6521 O O . THR C 2 98 ? 83.943 196.963 124.749 1.00 61.99 98 THR C O 1
ATOM 6525 N N . LEU C 2 99 ? 83.748 197.963 126.752 1.00 54.39 99 LEU C N 1
ATOM 6526 C CA . LEU C 2 99 ? 85.102 197.584 127.141 1.00 54.39 99 LEU C CA 1
ATOM 6527 C C . LEU C 2 99 ? 85.208 196.118 127.533 1.00 54.39 99 LEU C C 1
ATOM 6528 O O . LEU C 2 99 ? 86.321 195.631 127.750 1.00 54.39 99 LEU C O 1
ATOM 6533 N N . LEU C 2 100 ? 84.085 195.411 127.633 1.00 52.84 100 LEU C N 1
ATOM 6534 C CA . LEU C 2 100 ? 84.078 193.972 127.841 1.00 52.84 100 LEU C CA 1
ATOM 6535 C C . LEU C 2 100 ? 84.096 193.195 126.529 1.00 52.84 100 LEU C C 1
ATOM 6536 O O . LEU C 2 100 ? 83.766 192.004 126.524 1.00 52.84 100 LEU C O 1
ATOM 6541 N N . GLY C 2 101 ? 84.474 193.843 125.428 1.00 57.35 101 GLY C N 1
ATOM 6542 C CA . GLY C 2 101 ? 84.547 193.204 124.128 1.00 57.35 101 GLY C CA 1
ATOM 6543 C C . GLY C 2 101 ? 83.188 192.868 123.554 1.00 57.35 101 GLY C C 1
ATOM 6544 O O . GLY C 2 101 ? 83.010 191.813 122.937 1.00 57.35 101 GLY C O 1
ATOM 6545 N N . HIS C 2 102 ? 82.218 193.760 123.747 1.00 60.60 102 HIS C N 1
ATOM 6546 C CA . HIS C 2 102 ? 80.841 193.496 123.361 1.00 60.60 102 HIS C CA 1
ATOM 6547 C C . HIS C 2 102 ? 80.260 194.730 122.686 1.00 60.60 102 HIS C C 1
ATOM 6548 O O . HIS C 2 102 ? 80.861 195.808 122.684 1.00 60.60 102 HIS C O 1
ATOM 6555 N N . GLU C 2 103 ? 79.071 194.563 122.112 1.00 68.80 103 GLU C N 1
ATOM 6556 C CA . GLU C 2 103 ? 78.427 195.651 121.392 1.00 68.80 103 GLU C CA 1
ATOM 6557 C C . GLU C 2 103 ? 77.771 196.632 122.358 1.00 68.80 103 GLU C C 1
ATOM 6558 O O . GLU C 2 103 ? 77.426 196.291 123.493 1.00 68.80 103 GLU C O 1
ATOM 6564 N N . GLY C 2 104 ? 77.602 197.866 121.890 1.00 75.02 104 GLY C N 1
ATOM 6565 C CA . GLY C 2 104 ? 76.902 198.884 122.646 1.00 75.02 104 GLY C CA 1
ATOM 6566 C C . GLY C 2 104 ? 75.789 199.512 121.834 1.00 75.02 104 GLY C C 1
ATOM 6567 O O . GLY C 2 104 ? 75.253 200.560 122.210 1.00 75.02 104 GLY C O 1
ATOM 6568 N N . HIS C 2 105 ? 75.502 198.901 120.677 1.00 73.59 105 HIS C N 1
ATOM 6569 C CA . HIS C 2 105 ? 74.380 199.190 119.779 1.00 73.59 105 HIS C CA 1
ATOM 6570 C C . HIS C 2 105 ? 74.518 200.519 119.040 1.00 73.59 105 HIS C C 1
ATOM 6571 O O . HIS C 2 105 ? 73.701 200.824 118.166 1.00 73.59 105 HIS C O 1
ATOM 6578 N N . TYR C 2 106 ? 75.536 201.318 119.371 1.00 76.64 106 TYR C N 1
ATOM 6579 C CA . TYR C 2 106 ? 75.658 202.636 118.756 1.00 76.64 106 TYR C CA 1
ATOM 6580 C C . TYR C 2 106 ? 77.056 202.889 118.200 1.00 76.64 106 TYR C C 1
ATOM 6581 O O . TYR C 2 106 ? 77.196 203.575 117.180 1.00 76.64 106 TYR C O 1
ATOM 6590 N N . ILE C 2 107 ? 78.095 202.361 118.850 1.00 77.90 107 ILE C N 1
ATOM 6591 C CA . ILE C 2 107 ? 79.461 202.807 118.588 1.00 77.90 107 ILE C CA 1
ATOM 6592 C C . ILE C 2 107 ? 80.182 201.938 117.554 1.00 77.90 107 ILE C C 1
ATOM 6593 O O . ILE C 2 107 ? 80.661 202.449 116.533 1.00 77.90 107 ILE C O 1
ATOM 6598 N N . GLN C 2 108 ? 80.262 200.635 117.790 1.00 75.33 108 GLN C N 1
ATOM 6599 C CA . GLN C 2 108 ? 81.095 199.739 116.987 1.00 75.33 108 GLN C CA 1
ATOM 6600 C C . GLN C 2 108 ? 80.600 198.316 117.238 1.00 75.33 108 GLN C C 1
ATOM 6601 O O . GLN C 2 108 ? 79.600 198.112 117.938 1.00 75.33 108 GLN C O 1
ATOM 6607 N N . TYR C 2 109 ? 81.296 197.319 116.672 1.00 76.67 109 TYR C N 1
ATOM 6608 C CA . TYR C 2 109 ? 80.858 195.936 116.851 1.00 76.67 109 TYR C CA 1
ATOM 6609 C C . TYR C 2 109 ? 81.474 195.356 118.125 1.00 76.67 109 TYR C C 1
ATOM 6610 O O . TYR C 2 109 ? 81.923 196.107 119.000 1.00 76.67 109 TYR C O 1
ATOM 6619 N N . SER C 2 110 ? 81.464 194.028 118.254 1.00 70.01 110 SER C N 1
ATOM 6620 C CA . SER C 2 110 ? 82.070 193.345 119.398 1.00 70.01 110 SER C CA 1
ATOM 6621 C C . SER C 2 110 ? 83.566 193.632 119.539 1.00 70.01 110 SER C C 1
ATOM 6622 O O . SER C 2 110 ? 84.222 194.018 118.569 1.00 70.01 110 SER C O 1
ATOM 6625 N N . ASN C 2 132 ? 79.557 205.658 114.856 1.00 78.24 132 ASN C N 1
ATOM 6626 C CA . ASN C 2 132 ? 78.447 206.558 115.150 1.00 78.24 132 ASN C CA 1
ATOM 6627 C C . ASN C 2 132 ? 78.529 207.833 114.316 1.00 78.24 132 ASN C C 1
ATOM 6628 O O . ASN C 2 132 ? 79.617 208.276 113.944 1.00 78.24 132 ASN C O 1
ATOM 6633 N N . LEU C 2 133 ? 77.367 208.418 114.025 1.00 78.92 133 LEU C N 1
ATOM 6634 C CA . LEU C 2 133 ? 77.272 209.612 113.196 1.00 78.92 133 LEU C CA 1
ATOM 6635 C C . LEU C 2 133 ? 76.737 210.826 113.942 1.00 78.92 133 LEU C C 1
ATOM 6636 O O . LEU C 2 133 ? 76.550 211.879 113.323 1.00 78.92 133 LEU C O 1
ATOM 6641 N N . ASP C 2 134 ? 76.511 210.716 115.250 1.00 78.64 134 ASP C N 1
ATOM 6642 C CA . ASP C 2 134 ? 75.964 211.791 116.066 1.00 78.64 134 ASP C CA 1
ATOM 6643 C C . ASP C 2 134 ? 77.028 212.483 116.909 1.00 78.64 134 ASP C C 1
ATOM 6644 O O . ASP C 2 134 ? 76.787 212.745 118.093 1.00 78.64 134 ASP C O 1
ATOM 6649 N N . ILE C 2 135 ? 78.203 212.752 116.333 1.00 80.90 135 ILE C N 1
ATOM 6650 C CA . ILE C 2 135 ? 79.374 213.201 117.080 1.00 80.90 135 ILE C CA 1
ATOM 6651 C C . ILE C 2 135 ? 79.129 214.572 117.697 1.00 80.90 135 ILE C C 1
ATOM 6652 O O . ILE C 2 135 ? 79.099 215.595 117.002 1.00 80.90 135 ILE C O 1
ATOM 6657 N N . SER C 2 136 ? 78.945 214.582 119.015 1.00 76.05 136 SER C N 1
ATOM 6658 C CA . SER C 2 136 ? 78.814 215.788 119.821 1.00 76.05 136 SER C CA 1
ATOM 6659 C C . SER C 2 136 ? 80.177 216.200 120.356 1.00 76.05 136 SER C C 1
ATOM 6660 O O . SER C 2 136 ? 81.213 215.772 119.837 1.00 76.05 136 SER C O 1
ATOM 6663 N N . LEU C 2 137 ? 80.184 217.036 121.396 1.00 75.72 137 LEU C N 1
ATOM 6664 C CA . LEU C 2 137 ? 81.403 217.460 122.079 1.00 75.72 137 LEU C CA 1
ATOM 6665 C C . LEU C 2 137 ? 82.040 216.357 122.927 1.00 75.72 137 LEU C C 1
ATOM 6666 O O . LEU C 2 137 ? 82.960 216.628 123.704 1.00 75.72 137 LEU C O 1
ATOM 6671 N N . LYS C 2 138 ? 81.584 215.113 122.768 1.00 73.21 138 LYS C N 1
ATOM 6672 C CA . LYS C 2 138 ? 82.085 213.961 123.511 1.00 73.21 138 LYS C CA 1
ATOM 6673 C C . LYS C 2 138 ? 83.504 213.571 123.084 1.00 73.21 138 LYS C C 1
ATOM 6674 O O . LYS C 2 138 ? 83.747 212.526 122.472 1.00 73.21 138 LYS C O 1
ATOM 6680 N N . VAL C 2 139 ? 84.469 214.422 123.439 1.00 73.46 139 VAL C N 1
ATOM 6681 C CA . VAL C 2 139 ? 85.863 214.164 123.092 1.00 73.46 139 VAL C CA 1
ATOM 6682 C C . VAL C 2 139 ? 86.452 213.093 124.003 1.00 73.46 139 VAL C C 1
ATOM 6683 O O . VAL C 2 139 ? 87.317 212.312 123.584 1.00 73.46 139 VAL C O 1
ATOM 6687 N N . ILE C 2 140 ? 85.966 213.005 125.243 1.00 72.42 140 ILE C N 1
ATOM 6688 C CA . ILE C 2 140 ? 86.566 212.100 126.221 1.00 72.42 140 ILE C CA 1
ATOM 6689 C C . ILE C 2 140 ? 86.283 210.630 125.911 1.00 72.42 140 ILE C C 1
ATOM 6690 O O . ILE C 2 140 ? 87.015 209.753 126.387 1.00 72.42 140 ILE C O 1
ATOM 6695 N N . THR C 2 141 ? 85.264 210.329 125.103 1.00 69.84 141 THR C N 1
ATOM 6696 C CA . THR C 2 141 ? 85.018 208.947 124.712 1.00 69.84 141 THR C CA 1
ATOM 6697 C C . THR C 2 141 ? 85.746 208.557 123.432 1.00 69.84 141 THR C C 1
ATOM 6698 O O . THR C 2 141 ? 85.558 207.432 122.954 1.00 69.84 141 THR C O 1
ATOM 6702 N N . LYS C 2 142 ? 86.556 209.455 122.863 1.00 68.78 142 LYS C N 1
ATOM 6703 C CA . LYS C 2 142 ? 87.338 209.100 121.683 1.00 68.78 142 LYS C CA 1
ATOM 6704 C C . LYS C 2 142 ? 88.422 208.085 122.021 1.00 68.78 142 LYS C C 1
ATOM 6705 O O . LYS C 2 142 ? 88.702 207.186 121.221 1.00 68.78 142 LYS C O 1
ATOM 6711 N N . LYS C 2 143 ? 89.038 208.214 123.195 1.00 66.43 143 LYS C N 1
ATOM 6712 C CA . LYS C 2 143 ? 90.051 207.270 123.646 1.00 66.43 143 LYS C CA 1
ATOM 6713 C C . LYS C 2 143 ? 89.484 206.165 124.525 1.00 66.43 143 LYS C C 1
ATOM 6714 O O . LYS C 2 143 ? 90.182 205.175 124.775 1.00 66.43 143 LYS C O 1
ATOM 6720 N N . LEU C 2 144 ? 88.245 206.310 124.998 1.00 61.97 144 LEU C N 1
ATOM 6721 C CA . LEU C 2 144 ? 87.666 205.317 125.897 1.00 61.97 144 LEU C CA 1
ATOM 6722 C C . LEU C 2 144 ? 87.332 204.022 125.167 1.00 61.97 144 LEU C C 1
ATOM 6723 O O . LEU C 2 144 ? 87.606 202.931 125.679 1.00 61.97 144 LEU C O 1
ATOM 6728 N N . VAL C 2 145 ? 86.746 204.119 123.973 1.00 65.27 145 VAL C N 1
ATOM 6729 C CA . VAL C 2 145 ? 86.426 202.921 123.206 1.00 65.27 145 VAL C CA 1
ATOM 6730 C C . VAL C 2 145 ? 87.661 202.312 122.556 1.00 65.27 145 VAL C C 1
ATOM 6731 O O . VAL C 2 145 ? 87.618 201.154 122.122 1.00 65.27 145 VAL C O 1
ATOM 6735 N N . LYS C 2 146 ? 88.765 203.059 122.478 1.00 62.67 146 LYS C N 1
ATOM 6736 C CA . LYS C 2 146 ? 90.011 202.501 121.966 1.00 62.67 146 LYS C CA 1
ATOM 6737 C C . LYS C 2 146 ? 90.702 201.649 123.023 1.00 62.67 146 LYS C C 1
ATOM 6738 O O . LYS C 2 146 ? 91.355 200.652 122.695 1.00 62.67 146 LYS C O 1
ATOM 6744 N N . PHE C 2 147 ? 90.555 202.023 124.297 1.00 60.40 147 PHE C N 1
ATOM 6745 C CA . PHE C 2 147 ? 91.168 201.257 125.377 1.00 60.40 147 PHE C CA 1
ATOM 6746 C C . PHE C 2 147 ? 90.471 199.917 125.573 1.00 60.40 147 PHE C C 1
ATOM 6747 O O . PHE C 2 147 ? 91.125 198.904 125.843 1.00 60.40 147 PHE C O 1
ATOM 6755 N N . GLY C 2 148 ? 89.148 199.892 125.445 1.00 57.41 148 GLY C N 1
ATOM 6756 C CA . GLY C 2 148 ? 88.396 198.666 125.605 1.00 57.41 148 GLY C CA 1
ATOM 6757 C C . GLY C 2 148 ? 88.247 197.825 124.361 1.00 57.41 148 GLY C C 1
ATOM 6758 O O . GLY C 2 148 ? 87.567 196.796 124.401 1.00 57.41 148 GLY C O 1
ATOM 6759 N N . LYS C 2 149 ? 88.865 198.228 123.250 1.00 58.20 149 LYS C N 1
ATOM 6760 C CA . LYS C 2 149 ? 88.729 197.468 122.011 1.00 58.20 149 LYS C CA 1
ATOM 6761 C C . LYS C 2 149 ? 89.566 196.196 122.053 1.00 58.20 149 LYS C C 1
ATOM 6762 O O . LYS C 2 149 ? 89.100 195.121 121.660 1.00 58.20 149 LYS C O 1
ATOM 6768 N N . PHE C 2 150 ? 90.808 196.298 122.527 1.00 57.86 150 PHE C N 1
ATOM 6769 C CA . PHE C 2 150 ? 91.715 195.160 122.584 1.00 57.86 150 PHE C CA 1
ATOM 6770 C C . PHE C 2 150 ? 91.626 194.400 123.905 1.00 57.86 150 PHE C C 1
ATOM 6771 O O . PHE C 2 150 ? 92.559 193.666 124.251 1.00 57.86 150 PHE C O 1
ATOM 6779 N N . TYR C 2 151 ? 90.523 194.553 124.642 1.00 52.99 151 TYR C N 1
ATOM 6780 C CA . TYR C 2 151 ? 90.297 193.725 125.822 1.00 52.99 151 TYR C CA 1
ATOM 6781 C C . TYR C 2 151 ? 90.115 192.261 125.452 1.00 52.99 151 TYR C C 1
ATOM 6782 O O . TYR C 2 151 ? 90.639 191.379 126.142 1.00 52.99 151 TYR C O 1
ATOM 6791 N N . SER C 2 152 ? 89.385 191.982 124.370 1.00 50.02 152 SER C N 1
ATOM 6792 C CA . SER C 2 152 ? 89.201 190.606 123.930 1.00 50.02 152 SER C CA 1
ATOM 6793 C C . SER C 2 152 ? 90.455 190.032 123.287 1.00 50.02 152 SER C C 1
ATOM 6794 O O . SER C 2 152 ? 90.510 188.822 123.044 1.00 50.02 152 SER C O 1
ATOM 6797 N N . GLY C 2 153 ? 91.454 190.871 122.999 1.00 46.34 153 GLY C N 1
ATOM 6798 C CA . GLY C 2 153 ? 92.720 190.364 122.500 1.00 46.34 153 GLY C CA 1
ATOM 6799 C C . GLY C 2 153 ? 93.452 189.507 123.511 1.00 46.34 153 GLY C C 1
ATOM 6800 O O . GLY C 2 153 ? 94.181 188.585 123.136 1.00 46.34 153 GLY C O 1
ATOM 6801 N N . LEU C 2 154 ? 93.272 189.792 124.802 1.00 44.73 154 LEU C N 1
ATOM 6802 C CA . LEU C 2 154 ? 93.825 188.922 125.832 1.00 44.73 154 LEU C CA 1
ATOM 6803 C C . LEU C 2 154 ? 93.019 187.636 125.955 1.00 44.73 154 LEU C C 1
ATOM 6804 O O . LEU C 2 154 ? 93.593 186.547 126.060 1.00 44.73 154 LEU C O 1
ATOM 6809 N N . LYS C 2 155 ? 91.686 187.745 125.942 1.00 44.78 155 LYS C N 1
ATOM 6810 C CA . LYS C 2 155 ? 90.838 186.568 126.106 1.00 44.78 155 LYS C CA 1
ATOM 6811 C C . LYS C 2 155 ? 90.934 185.632 124.908 1.00 44.78 155 LYS C C 1
ATOM 6812 O O . LYS C 2 155 ? 90.878 184.408 125.073 1.00 44.78 155 LYS C O 1
ATOM 6818 N N . SER C 2 156 ? 91.087 186.182 123.701 1.00 45.26 156 SER C N 1
ATOM 6819 C CA . SER C 2 156 ? 91.315 185.334 122.536 1.00 45.26 156 SER C CA 1
ATOM 6820 C C . SER C 2 156 ? 92.708 184.720 122.558 1.00 45.26 156 SER C C 1
ATOM 6821 O O . SER C 2 156 ? 92.923 183.655 121.969 1.00 45.26 156 SER C O 1
ATOM 6824 N N . PHE C 2 157 ? 93.662 185.373 123.228 1.00 41.22 157 PHE C N 1
ATOM 6825 C CA . PHE C 2 157 ? 95.009 184.823 123.341 1.00 41.22 157 PHE C CA 1
ATOM 6826 C C . PHE C 2 157 ? 95.045 183.615 124.268 1.00 41.22 157 PHE C C 1
ATOM 6827 O O . PHE C 2 157 ? 95.920 182.753 124.127 1.00 41.22 157 PHE C O 1
ATOM 6835 N N . ILE C 2 158 ? 94.106 183.532 125.212 1.00 35.52 158 ILE C N 1
ATOM 6836 C CA . ILE C 2 158 ? 94.103 182.432 126.172 1.00 35.52 158 ILE C CA 1
ATOM 6837 C C . ILE C 2 158 ? 93.643 181.140 125.509 1.00 35.52 158 ILE C C 1
ATOM 6838 O O . ILE C 2 158 ? 94.250 180.080 125.692 1.00 35.52 158 ILE C O 1
ATOM 6843 N N . GLN C 2 159 ? 92.575 181.213 124.712 1.00 39.99 159 GLN C N 1
ATOM 6844 C CA . GLN C 2 159 ? 91.916 180.000 124.237 1.00 39.99 159 GLN C CA 1
ATOM 6845 C C . GLN C 2 159 ? 92.725 179.271 123.170 1.00 39.99 159 GLN C C 1
ATOM 6846 O O . GLN C 2 159 ? 92.473 178.089 122.911 1.00 39.99 159 GLN C O 1
ATOM 6852 N N . VAL C 2 160 ? 93.690 179.939 122.543 1.00 35.34 160 VAL C N 1
ATOM 6853 C CA . VAL C 2 160 ? 94.448 179.302 121.469 1.00 35.34 160 VAL C CA 1
ATOM 6854 C C . VAL C 2 160 ? 95.840 178.870 121.932 1.00 35.34 160 VAL C C 1
ATOM 6855 O O . VAL C 2 160 ? 96.325 177.806 121.540 1.00 35.34 160 VAL C O 1
ATOM 6859 N N . PHE C 2 161 ? 96.494 179.642 122.799 1.00 36.49 161 PHE C N 1
ATOM 6860 C CA . PHE C 2 161 ? 97.867 179.359 123.197 1.00 36.49 161 PHE C CA 1
ATOM 6861 C C . PHE C 2 161 ? 97.973 178.563 124.494 1.00 36.49 161 PHE C C 1
ATOM 6862 O O . PHE C 2 161 ? 99.079 178.412 125.021 1.00 36.49 161 PHE C O 1
ATOM 6870 N N . ASP C 2 162 ? 96.863 178.051 125.018 1.00 27.33 162 ASP C N 1
ATOM 6871 C CA . ASP C 2 162 ? 96.888 177.234 126.224 1.00 27.33 162 ASP C CA 1
ATOM 6872 C C . ASP C 2 162 ? 96.970 175.743 125.924 1.00 27.33 162 ASP C C 1
ATOM 6873 O O . ASP C 2 162 ? 96.789 174.929 126.835 1.00 27.33 162 ASP C O 1
ATOM 6878 N N . ASN C 2 163 ? 97.241 175.370 124.676 1.00 27.89 163 ASN C N 1
ATOM 6879 C CA . ASN C 2 163 ? 97.297 173.967 124.300 1.00 27.89 163 ASN C CA 1
ATOM 6880 C C . ASN C 2 163 ? 98.564 173.308 124.845 1.00 27.89 163 ASN C C 1
ATOM 6881 O O . ASN C 2 163 ? 99.438 173.953 125.427 1.00 27.89 163 ASN C O 1
ATOM 6886 N N . ASN C 2 164 ? 98.656 171.992 124.637 1.00 30.46 164 ASN C N 1
ATOM 6887 C CA . ASN C 2 164 ? 99.799 171.234 125.131 1.00 30.46 164 ASN C CA 1
ATOM 6888 C C . ASN C 2 164 ? 101.085 171.570 124.389 1.00 30.46 164 ASN C C 1
ATOM 6889 O O . ASN C 2 164 ? 102.171 171.363 124.935 1.00 30.46 164 ASN C O 1
ATOM 6894 N N . LYS C 2 165 ? 100.988 172.094 123.171 1.00 30.17 165 LYS C N 1
ATOM 6895 C CA . LYS C 2 165 ? 102.160 172.490 122.403 1.00 30.17 165 LYS C CA 1
ATOM 6896 C C . LYS C 2 165 ? 102.604 173.884 122.851 1.00 30.17 165 LYS C C 1
ATOM 6897 O O . LYS C 2 165 ? 102.205 174.377 123.911 1.00 30.17 165 LYS C O 1
ATOM 6903 N N . PHE C 2 166 ? 103.477 174.512 122.057 1.00 32.74 166 PHE C N 1
ATOM 6904 C CA . PHE C 2 166 ? 103.959 175.884 122.237 1.00 32.74 166 PHE C CA 1
ATOM 6905 C C . PHE C 2 166 ? 104.750 176.072 123.528 1.00 32.74 166 PHE C C 1
ATOM 6906 O O . PHE C 2 166 ? 104.896 177.198 124.009 1.00 32.74 166 PHE C O 1
ATOM 6914 N N . GLY C 2 167 ? 105.278 174.995 124.095 1.00 25.58 167 GLY C N 1
ATOM 6915 C CA . GLY C 2 167 ? 106.152 175.094 125.245 1.00 25.58 167 GLY C CA 1
ATOM 6916 C C . GLY C 2 167 ? 105.397 175.249 126.553 1.00 25.58 167 GLY C C 1
ATOM 6917 O O . GLY C 2 167 ? 104.203 175.537 126.594 1.00 25.58 167 GLY C O 1
ATOM 6918 N N . LYS C 2 168 ? 106.132 175.051 127.646 1.00 21.60 168 LYS C N 1
ATOM 6919 C CA . LYS C 2 168 ? 105.560 175.102 128.982 1.00 21.60 168 LYS C CA 1
ATOM 6920 C C . LYS C 2 168 ? 105.638 176.492 129.601 1.00 21.60 168 LYS C C 1
ATOM 6921 O O . LYS C 2 168 ? 104.851 176.803 130.503 1.00 21.60 168 LYS C O 1
ATOM 6927 N N . ILE C 2 169 ? 106.548 177.341 129.125 1.00 21.27 169 ILE C N 1
ATOM 6928 C CA . ILE C 2 169 ? 106.743 178.640 129.759 1.00 21.27 169 ILE C CA 1
ATOM 6929 C C . ILE C 2 169 ? 105.668 179.632 129.326 1.00 21.27 169 ILE C C 1
ATOM 6930 O O . ILE C 2 169 ? 105.470 180.665 129.973 1.00 21.27 169 ILE C O 1
ATOM 6935 N N . VAL C 2 170 ? 104.955 179.342 128.234 1.00 20.57 170 VAL C N 1
ATOM 6936 C CA . VAL C 2 170 ? 103.854 180.210 127.837 1.00 20.57 170 VAL C CA 1
ATOM 6937 C C . VAL C 2 170 ? 102.580 179.831 128.581 1.00 20.57 170 VAL C C 1
ATOM 6938 O O . VAL C 2 170 ? 101.630 180.620 128.628 1.00 20.57 170 VAL C O 1
ATOM 6942 N N . GLN C 2 171 ? 102.546 178.640 129.186 1.00 21.79 171 GLN C N 1
ATOM 6943 C CA . GLN C 2 171 ? 101.373 178.226 129.947 1.00 21.79 171 GLN C CA 1
ATOM 6944 C C . GLN C 2 171 ? 101.277 178.988 131.261 1.00 21.79 171 GLN C C 1
ATOM 6945 O O . GLN C 2 171 ? 100.181 179.376 131.682 1.00 21.79 171 GLN C O 1
ATOM 6951 N N . LYS C 2 172 ? 102.415 179.203 131.925 1.00 19.33 172 LYS C N 1
ATOM 6952 C CA . LYS C 2 172 ? 102.426 180.012 133.138 1.00 19.33 172 LYS C CA 1
ATOM 6953 C C . LYS C 2 172 ? 102.091 181.464 132.822 1.00 19.33 172 LYS C C 1
ATOM 6954 O O . LYS C 2 172 ? 101.414 182.138 133.608 1.00 19.33 172 LYS C O 1
ATOM 6960 N N . PHE C 2 173 ? 102.539 181.954 131.663 1.00 24.62 173 PHE C N 1
ATOM 6961 C CA . PHE C 2 173 ? 102.145 183.285 131.218 1.00 24.62 173 PHE C CA 1
ATOM 6962 C C . PHE C 2 173 ? 100.666 183.334 130.856 1.00 24.62 173 PHE C C 1
ATOM 6963 O O . PHE C 2 173 ? 100.019 184.372 131.037 1.00 24.62 173 PHE C O 1
ATOM 6971 N N . CYS C 2 174 ? 100.115 182.225 130.355 1.00 24.62 174 CYS C N 1
ATOM 6972 C CA . CYS C 2 174 ? 98.685 182.172 130.075 1.00 24.62 174 CYS C CA 1
ATOM 6973 C C . CYS C 2 174 ? 97.865 182.177 131.357 1.00 24.62 174 CYS C C 1
ATOM 6974 O O . CYS C 2 174 ? 96.700 182.588 131.345 1.00 24.62 174 CYS C O 1
ATOM 6977 N N . SER C 2 175 ? 98.449 181.721 132.466 1.00 25.07 175 SER C N 1
ATOM 6978 C CA . SER C 2 175 ? 97.778 181.815 133.755 1.00 25.07 175 SER C CA 1
ATOM 6979 C C . SER C 2 175 ? 97.843 183.224 134.324 1.00 25.07 175 SER C C 1
ATOM 6980 O O . SER C 2 175 ? 96.940 183.632 135.063 1.00 25.07 175 SER C O 1
ATOM 6983 N N . GLU C 2 176 ? 98.894 183.976 133.995 1.00 26.47 176 GLU C N 1
ATOM 6984 C CA . GLU C 2 176 ? 99.033 185.325 134.526 1.00 26.47 176 GLU C CA 1
ATOM 6985 C C . GLU C 2 176 ? 98.114 186.313 133.826 1.00 26.47 176 GLU C C 1
ATOM 6986 O O . GLU C 2 176 ? 97.618 187.248 134.464 1.00 26.47 176 GLU C O 1
ATOM 6992 N N . VAL C 2 177 ? 97.878 186.132 132.524 1.00 28.50 177 VAL C N 1
ATOM 6993 C CA . VAL C 2 177 ? 96.945 187.011 131.831 1.00 28.50 177 VAL C CA 1
ATOM 6994 C C . VAL C 2 177 ? 95.510 186.685 132.240 1.00 28.50 177 VAL C C 1
ATOM 6995 O O . VAL C 2 177 ? 94.661 187.581 132.315 1.00 28.50 177 VAL C O 1
ATOM 6999 N N . ARG C 2 178 ? 95.225 185.420 132.564 1.00 30.22 178 ARG C N 1
ATOM 7000 C CA . ARG C 2 178 ? 93.890 185.067 133.033 1.00 30.22 178 ARG C CA 1
ATOM 7001 C C . ARG C 2 178 ? 93.663 185.530 134.465 1.00 30.22 178 ARG C C 1
ATOM 7002 O O . ARG C 2 178 ? 92.519 185.785 134.858 1.00 30.22 178 ARG C O 1
ATOM 7010 N N . LYS C 2 179 ? 94.732 185.636 135.258 1.00 32.81 179 LYS C N 1
ATOM 7011 C CA . LYS C 2 179 ? 94.608 186.242 136.577 1.00 32.81 179 LYS C CA 1
ATOM 7012 C C . LYS C 2 179 ? 94.318 187.731 136.469 1.00 32.81 179 LYS C C 1
ATOM 7013 O O . LYS C 2 179 ? 93.629 188.294 137.328 1.00 32.81 179 LYS C O 1
ATOM 7019 N N . PHE C 2 180 ? 94.829 188.381 135.421 1.00 39.08 180 PHE C N 1
ATOM 7020 C CA . PHE C 2 180 ? 94.482 189.771 135.159 1.00 39.08 180 PHE C CA 1
ATOM 7021 C C . PHE C 2 180 ? 93.060 189.917 134.639 1.00 39.08 180 PHE C C 1
ATOM 7022 O O . PHE C 2 180 ? 92.447 190.970 134.840 1.00 39.08 180 PHE C O 1
ATOM 7030 N N . LEU C 2 181 ? 92.526 188.886 133.976 1.00 37.42 181 LEU C N 1
ATOM 7031 C CA . LEU C 2 181 ? 91.142 188.930 133.516 1.00 37.42 181 LEU C CA 1
ATOM 7032 C C . LEU C 2 181 ? 90.163 188.947 134.682 1.00 37.42 181 LEU C C 1
ATOM 7033 O O . LEU C 2 181 ? 89.102 189.574 134.588 1.00 37.42 181 LEU C O 1
ATOM 7038 N N . SER C 2 182 ? 90.496 188.273 135.783 1.00 39.14 182 SER C N 1
ATOM 7039 C CA . SER C 2 182 ? 89.677 188.377 136.983 1.00 39.14 182 SER C CA 1
ATOM 7040 C C . SER C 2 182 ? 89.905 189.699 137.702 1.00 39.14 182 SER C C 1
ATOM 7041 O O . SER C 2 182 ? 88.962 190.263 138.269 1.00 39.14 182 SER C O 1
ATOM 7044 N N . SER C 2 183 ? 91.141 190.206 137.690 1.00 42.96 183 SER C N 1
ATOM 7045 C CA . SER C 2 183 ? 91.408 191.525 138.247 1.00 42.96 183 SER C CA 1
ATOM 7046 C C . SER C 2 183 ? 90.858 192.638 137.368 1.00 42.96 183 SER C C 1
ATOM 7047 O O . SER C 2 183 ? 90.620 193.743 137.868 1.00 42.96 183 SER C O 1
ATOM 7050 N N . TYR C 2 184 ? 90.663 192.377 136.073 1.00 47.58 184 TYR C N 1
ATOM 7051 C CA . TYR C 2 184 ? 89.951 193.332 135.231 1.00 47.58 184 TYR C CA 1
ATOM 7052 C C . TYR C 2 184 ? 88.493 193.441 135.649 1.00 47.58 184 TYR C C 1
ATOM 7053 O O . TYR C 2 184 ? 88.002 194.541 135.918 1.00 47.58 184 TYR C O 1
ATOM 7062 N N . GLN C 2 185 ? 87.794 192.310 135.741 1.00 46.00 185 GLN C N 1
ATOM 7063 C CA . GLN C 2 185 ? 86.382 192.313 136.098 1.00 46.00 185 GLN C CA 1
ATOM 7064 C C . GLN C 2 185 ? 86.138 192.682 137.554 1.00 46.00 185 GLN C C 1
ATOM 7065 O O . GLN C 2 185 ? 84.988 192.946 137.919 1.00 46.00 185 GLN C O 1
ATOM 7071 N N . GLN C 2 186 ? 87.182 192.707 138.386 1.00 48.49 186 GLN C N 1
ATOM 7072 C CA . GLN C 2 186 ? 87.018 193.087 139.784 1.00 48.49 186 GLN C CA 1
ATOM 7073 C C . GLN C 2 186 ? 86.666 194.562 139.931 1.00 48.49 186 GLN C C 1
ATOM 7074 O O . GLN C 2 186 ? 85.987 194.941 140.891 1.00 48.49 186 GLN C O 1
ATOM 7080 N N . VAL C 2 187 ? 87.110 195.408 138.995 1.00 47.35 187 VAL C N 1
ATOM 7081 C CA . VAL C 2 187 ? 86.808 196.835 139.073 1.00 47.35 187 VAL C CA 1
ATOM 7082 C C . VAL C 2 187 ? 85.523 197.206 138.346 1.00 47.35 187 VAL C C 1
ATOM 7083 O O . VAL C 2 187 ? 85.047 198.343 138.496 1.00 47.35 187 VAL C O 1
ATOM 7087 N N . LEU C 2 188 ? 84.942 196.291 137.567 1.00 48.33 188 LEU C N 1
ATOM 7088 C CA . LEU C 2 188 ? 83.671 196.578 136.910 1.00 48.33 188 LEU C CA 1
ATOM 7089 C C . LEU C 2 188 ? 82.482 196.522 137.861 1.00 48.33 188 LEU C C 1
ATOM 7090 O O . LEU C 2 188 ? 81.397 196.986 137.494 1.00 48.33 188 LEU C O 1
ATOM 7095 N N . ILE C 2 189 ? 82.651 195.971 139.064 1.00 51.88 189 ILE C N 1
ATOM 7096 C CA . ILE C 2 189 ? 81.590 196.084 140.059 1.00 51.88 189 ILE C CA 1
ATOM 7097 C C . ILE C 2 189 ? 81.569 197.492 140.640 1.00 51.88 189 ILE C C 1
ATOM 7098 O O . ILE C 2 189 ? 80.498 198.030 140.952 1.00 51.88 189 ILE C O 1
ATOM 7103 N N . ASN C 2 190 ? 82.739 198.125 140.761 1.00 48.90 190 ASN C N 1
ATOM 7104 C CA . ASN C 2 190 ? 82.810 199.452 141.366 1.00 48.90 190 ASN C CA 1
ATOM 7105 C C . ASN C 2 190 ? 82.213 200.517 140.456 1.00 48.90 190 ASN C C 1
ATOM 7106 O O . ASN C 2 190 ? 81.568 201.456 140.937 1.00 48.90 190 ASN C O 1
ATOM 7111 N N . VAL C 2 191 ? 82.414 200.396 139.141 1.00 52.77 191 VAL C N 1
ATOM 7112 C CA . VAL C 2 191 ? 81.799 201.356 138.229 1.00 52.77 191 VAL C CA 1
ATOM 7113 C C . VAL C 2 191 ? 80.301 201.084 138.112 1.00 52.77 191 VAL C C 1
ATOM 7114 O O . VAL C 2 191 ? 79.507 202.009 137.896 1.00 52.77 191 VAL C O 1
ATOM 7118 N N . GLU C 2 192 ? 79.884 199.826 138.291 1.00 57.80 192 GLU C N 1
ATOM 7119 C CA . GLU C 2 192 ? 78.458 199.521 138.359 1.00 57.80 192 GLU C CA 1
ATOM 7120 C C . GLU C 2 192 ? 77.851 200.095 139.634 1.00 57.80 192 GLU C C 1
ATOM 7121 O O . GLU C 2 192 ? 76.712 200.577 139.626 1.00 57.80 192 GLU C O 1
ATOM 7127 N N . HIS C 2 193 ? 78.601 200.056 140.739 1.00 64.06 193 HIS C N 1
ATOM 7128 C CA . HIS C 2 193 ? 78.181 200.756 141.947 1.00 64.06 193 HIS C CA 1
ATOM 7129 C C . HIS C 2 193 ? 78.254 202.265 141.763 1.00 64.06 193 HIS C C 1
ATOM 7130 O O . HIS C 2 193 ? 77.474 203.004 142.375 1.00 64.06 193 HIS C O 1
ATOM 7137 N N . GLU C 2 194 ? 79.183 202.736 140.929 1.00 63.50 194 GLU C N 1
ATOM 7138 C CA . GLU C 2 194 ? 79.272 204.158 140.621 1.00 63.50 194 GLU C CA 1
ATOM 7139 C C . GLU C 2 194 ? 78.123 204.609 139.726 1.00 63.50 194 GLU C C 1
ATOM 7140 O O . GLU C 2 194 ? 77.733 205.782 139.762 1.00 63.50 194 GLU C O 1
ATOM 7146 N N . PHE C 2 195 ? 77.560 203.694 138.936 1.00 62.96 195 PHE C N 1
ATOM 7147 C CA . PHE C 2 195 ? 76.505 204.062 137.999 1.00 62.96 195 PHE C CA 1
ATOM 7148 C C . PHE C 2 195 ? 75.164 204.267 138.694 1.00 62.96 195 PHE C C 1
ATOM 7149 O O . PHE C 2 195 ? 74.533 205.318 138.528 1.00 62.96 195 PHE C O 1
ATOM 7157 N N . LYS C 2 196 ? 74.711 203.280 139.469 1.00 65.29 196 LYS C N 1
ATOM 7158 C CA . LYS C 2 196 ? 73.339 203.302 139.967 1.00 65.29 196 LYS C CA 1
ATOM 7159 C C . LYS C 2 196 ? 73.171 204.265 141.137 1.00 65.29 196 LYS C C 1
ATOM 7160 O O . LYS C 2 196 ? 72.065 204.758 141.383 1.00 65.29 196 LYS C O 1
ATOM 7166 N N . PHE C 2 197 ? 74.248 204.557 141.861 1.00 76.46 197 PHE C N 1
ATOM 7167 C CA . PHE C 2 197 ? 74.135 205.426 143.021 1.00 76.46 197 PHE C CA 1
ATOM 7168 C C . PHE C 2 197 ? 74.070 206.893 142.590 1.00 76.46 197 PHE C C 1
ATOM 7169 O O . PHE C 2 197 ? 74.289 207.243 141.428 1.00 76.46 197 PHE C O 1
ATOM 7177 N N . ASN C 2 198 ? 73.765 207.757 143.555 1.00 80.29 198 ASN C N 1
ATOM 7178 C CA . ASN C 2 198 ? 73.596 209.190 143.307 1.00 80.29 198 ASN C CA 1
ATOM 7179 C C . ASN C 2 198 ? 74.944 209.909 143.405 1.00 80.29 198 ASN C C 1
ATOM 7180 O O . ASN C 2 198 ? 75.297 210.511 144.417 1.00 80.29 198 ASN C O 1
ATOM 7185 N N . LYS C 2 199 ? 75.700 209.836 142.306 1.00 76.17 199 LYS C N 1
ATOM 7186 C CA . LYS C 2 199 ? 77.049 210.392 142.297 1.00 76.17 199 LYS C CA 1
ATOM 7187 C C . LYS C 2 199 ? 77.054 211.869 141.909 1.00 76.17 199 LYS C C 1
ATOM 7188 O O . LYS C 2 199 ? 77.811 212.658 142.488 1.00 76.17 199 LYS C O 1
ATOM 7194 N N . ASN C 2 200 ? 76.218 212.256 140.939 1.00 80.10 200 ASN C N 1
ATOM 7195 C CA . ASN C 2 200 ? 76.141 213.608 140.373 1.00 80.10 200 ASN C CA 1
ATOM 7196 C C . ASN C 2 200 ? 77.486 214.122 139.859 1.00 80.10 200 ASN C C 1
ATOM 7197 O O . ASN C 2 200 ? 77.738 215.331 139.881 1.00 80.10 200 ASN C O 1
ATOM 7202 N N . PHE C 2 201 ? 78.356 213.230 139.390 1.00 81.04 201 PHE C N 1
ATOM 7203 C CA . PHE C 2 201 ? 79.648 213.600 138.819 1.00 81.04 201 PHE C CA 1
ATOM 7204 C C . PHE C 2 201 ? 79.888 212.728 137.593 1.00 81.04 201 PHE C C 1
ATOM 7205 O O . PHE C 2 201 ? 80.399 211.610 137.711 1.00 81.04 201 PHE C O 1
ATOM 7213 N N . ASN C 2 202 ? 79.532 213.244 136.419 1.00 78.41 202 ASN C N 1
ATOM 7214 C CA . ASN C 2 202 ? 79.535 212.450 135.200 1.00 78.41 202 ASN C CA 1
ATOM 7215 C C . ASN C 2 202 ? 80.430 213.151 134.184 1.00 78.41 202 ASN C C 1
ATOM 7216 O O . ASN C 2 202 ? 80.695 214.352 134.303 1.00 78.41 202 ASN C O 1
ATOM 7221 N N . LEU C 2 203 ? 80.935 212.374 133.215 1.00 77.33 203 LEU C N 1
ATOM 7222 C CA . LEU C 2 203 ? 81.692 212.827 132.045 1.00 77.33 203 LEU C CA 1
ATOM 7223 C C . LEU C 2 203 ? 83.054 213.430 132.378 1.00 77.33 203 LEU C C 1
ATOM 7224 O O . LEU C 2 203 ? 83.743 213.923 131.479 1.00 77.33 203 LEU C O 1
ATOM 7229 N N . ASN C 2 204 ? 83.461 213.405 133.645 1.00 76.92 204 ASN C N 1
ATOM 7230 C CA . ASN C 2 204 ? 84.744 213.976 134.037 1.00 76.92 204 ASN C CA 1
ATOM 7231 C C . ASN C 2 204 ? 85.676 212.965 134.683 1.00 76.92 204 ASN C C 1
ATOM 7232 O O . ASN C 2 204 ? 86.844 212.868 134.289 1.00 76.92 204 ASN C O 1
ATOM 7237 N N . MET C 2 205 ? 85.196 212.201 135.662 1.00 79.49 205 MET C N 1
ATOM 7238 C CA . MET C 2 205 ? 86.056 211.327 136.449 1.00 79.49 205 MET C CA 1
ATOM 7239 C C . MET C 2 205 ? 86.099 209.893 135.938 1.00 79.49 205 MET C C 1
ATOM 7240 O O . MET C 2 205 ? 86.826 209.074 136.508 1.00 79.49 205 MET C O 1
ATOM 7245 N N . LEU C 2 206 ? 85.343 209.566 134.888 1.00 72.74 206 LEU C N 1
ATOM 7246 C CA . LEU C 2 206 ? 85.316 208.189 134.403 1.00 72.74 206 LEU C CA 1
ATOM 7247 C C . LEU C 2 206 ? 86.629 207.799 133.736 1.00 72.74 206 LEU C C 1
ATOM 7248 O O . LEU C 2 206 ? 87.000 206.620 133.747 1.00 72.74 206 LEU C O 1
ATOM 7253 N N . ASP C 2 207 ? 87.351 208.768 133.167 1.00 73.58 207 ASP C N 1
ATOM 7254 C CA . ASP C 2 207 ? 88.645 208.468 132.565 1.00 73.58 207 ASP C CA 1
ATOM 7255 C C . ASP C 2 207 ? 89.693 208.202 133.641 1.00 73.58 207 ASP C C 1
ATOM 7256 O O . ASP C 2 207 ? 90.512 207.287 133.497 1.00 73.58 207 ASP C O 1
ATOM 7261 N N . SER C 2 208 ? 89.660 208.964 134.738 1.00 73.55 208 SER C N 1
ATOM 7262 C CA . SER C 2 208 ? 90.700 208.857 135.756 1.00 73.55 208 SER C CA 1
ATOM 7263 C C . SER C 2 208 ? 90.574 207.580 136.580 1.00 73.55 208 SER C C 1
ATOM 7264 O O . SER C 2 208 ? 91.545 207.164 137.221 1.00 73.55 208 SER C O 1
ATOM 7267 N N . LEU C 2 209 ? 89.401 206.947 136.580 1.00 70.91 209 LEU C N 1
ATOM 7268 C CA . LEU C 2 209 ? 89.203 205.779 137.433 1.00 70.91 209 LEU C CA 1
ATOM 7269 C C . LEU C 2 209 ? 89.638 204.485 136.753 1.00 70.91 209 LEU C C 1
ATOM 7270 O O . LEU C 2 209 ? 90.303 203.652 137.379 1.00 70.91 209 LEU C O 1
ATOM 7275 N N . LEU C 2 210 ? 89.282 204.292 135.483 1.00 66.11 210 LEU C N 1
ATOM 7276 C CA . LEU C 2 210 ? 89.535 203.007 134.842 1.00 66.11 210 LEU C CA 1
ATOM 7277 C C . LEU C 2 210 ? 90.912 202.903 134.198 1.00 66.11 210 LEU C C 1
ATOM 7278 O O . LEU C 2 210 ? 91.229 201.848 133.639 1.00 66.11 210 LEU C O 1
ATOM 7283 N N . HIS C 2 211 ? 91.735 203.951 134.251 1.00 67.45 211 HIS C N 1
ATOM 7284 C CA . HIS C 2 211 ? 93.067 203.893 133.659 1.00 67.45 211 HIS C CA 1
ATOM 7285 C C . HIS C 2 211 ? 94.176 204.067 134.690 1.00 67.45 211 HIS C C 1
ATOM 7286 O O . HIS C 2 211 ? 95.357 203.978 134.334 1.00 67.45 211 HIS C O 1
ATOM 7293 N N . GLN C 2 212 ? 93.834 204.297 135.957 1.00 62.91 212 GLN C N 1
ATOM 7294 C CA . GLN C 2 212 ? 94.848 204.510 136.982 1.00 62.91 212 GLN C CA 1
ATOM 7295 C C . GLN C 2 212 ? 95.471 203.202 137.446 1.00 62.91 212 GLN C C 1
ATOM 7296 O O . GLN C 2 212 ? 96.671 203.169 137.747 1.00 62.91 212 GLN C O 1
ATOM 7302 N N . GLU C 2 213 ? 94.692 202.122 137.507 1.00 63.82 213 GLU C N 1
ATOM 7303 C CA . GLU C 2 213 ? 95.187 200.836 137.977 1.00 63.82 213 GLU C CA 1
ATOM 7304 C C . GLU C 2 213 ? 95.070 199.735 136.934 1.00 63.82 213 GLU C C 1
ATOM 7305 O O . GLU C 2 213 ? 95.469 198.598 137.210 1.00 63.82 213 GLU C O 1
ATOM 7311 N N . ILE C 2 214 ? 94.536 200.032 135.750 1.00 59.10 214 ILE C N 1
ATOM 7312 C CA . ILE C 2 214 ? 94.314 199.042 134.704 1.00 59.10 214 ILE C CA 1
ATOM 7313 C C . ILE C 2 214 ? 95.194 199.304 133.488 1.00 59.10 214 ILE C C 1
ATOM 7314 O O . ILE C 2 214 ? 95.863 198.395 132.985 1.00 59.10 214 ILE C O 1
ATOM 7319 N N . SER C 2 215 ? 95.220 200.553 133.011 1.00 57.80 215 SER C N 1
ATOM 7320 C CA . SER C 2 215 ? 95.943 200.889 131.787 1.00 57.80 215 SER C CA 1
ATOM 7321 C C . SER C 2 215 ? 97.454 200.757 131.933 1.00 57.80 215 SER C C 1
ATOM 7322 O O . SER C 2 215 ? 98.151 200.648 130.919 1.00 57.80 215 SER C O 1
ATOM 7325 N N . ASN C 2 216 ? 97.974 200.774 133.162 1.00 57.09 216 ASN C N 1
ATOM 7326 C CA . ASN C 2 216 ? 99.399 200.532 133.361 1.00 57.09 216 ASN C CA 1
ATOM 7327 C C . ASN C 2 216 ? 99.757 199.082 133.060 1.00 57.09 216 ASN C C 1
ATOM 7328 O O . ASN C 2 216 ? 100.869 198.791 132.605 1.00 57.09 216 ASN C O 1
ATOM 7333 N N . GLU C 2 217 ? 98.825 198.160 133.302 1.00 54.73 217 GLU C N 1
ATOM 7334 C CA . GLU C 2 217 ? 99.049 196.746 133.036 1.00 54.73 217 GLU C CA 1
ATOM 7335 C C . GLU C 2 217 ? 98.352 196.255 131.775 1.00 54.73 217 GLU C C 1
ATOM 7336 O O . GLU C 2 217 ? 98.738 195.210 131.241 1.00 54.73 217 GLU C O 1
ATOM 7342 N N . MET C 2 218 ? 97.340 196.979 131.292 1.00 52.53 218 MET C N 1
ATOM 7343 C CA . MET C 2 218 ? 96.640 196.564 130.080 1.00 52.53 218 MET C CA 1
ATOM 7344 C C . MET C 2 218 ? 97.492 196.798 128.840 1.00 52.53 218 MET C C 1
ATOM 7345 O O . MET C 2 218 ? 97.436 196.016 127.884 1.00 52.53 218 MET C O 1
ATOM 7350 N N . THR C 2 219 ? 98.287 197.870 128.837 1.00 52.08 219 THR C N 1
ATOM 7351 C CA . THR C 2 219 ? 99.099 198.188 127.667 1.00 52.08 219 THR C CA 1
ATOM 7352 C C . THR C 2 219 ? 100.274 197.227 127.531 1.00 52.08 219 THR C C 1
ATOM 7353 O O . THR C 2 219 ? 100.594 196.782 126.423 1.00 52.08 219 THR C O 1
ATOM 7357 N N . HIS C 2 220 ? 100.921 196.887 128.649 1.00 53.97 220 HIS C N 1
ATOM 7358 C CA . HIS C 2 220 ? 102.090 196.015 128.590 1.00 53.97 220 HIS C CA 1
ATOM 7359 C C . HIS C 2 220 ? 101.710 194.571 128.292 1.00 53.97 220 HIS C C 1
ATOM 7360 O O . HIS C 2 220 ? 102.489 193.847 127.662 1.00 53.97 220 HIS C O 1
ATOM 7367 N N . LEU C 2 221 ? 100.528 194.134 128.727 1.00 43.70 221 LEU C N 1
ATOM 7368 C CA . LEU C 2 221 ? 100.107 192.758 128.502 1.00 43.70 221 LEU C CA 1
ATOM 7369 C C . LEU C 2 221 ? 99.638 192.500 127.077 1.00 43.70 221 LEU C C 1
ATOM 7370 O O . LEU C 2 221 ? 99.501 191.335 126.691 1.00 43.70 221 LEU C O 1
ATOM 7375 N N . TYR C 2 222 ? 99.386 193.545 126.290 1.00 47.42 222 TYR C N 1
ATOM 7376 C CA . TYR C 2 222 ? 98.935 193.357 124.918 1.00 47.42 222 TYR C CA 1
ATOM 7377 C C . TYR C 2 222 ? 100.091 193.318 123.927 1.00 47.42 222 TYR C C 1
ATOM 7378 O O . TYR C 2 222 ? 100.063 192.525 122.980 1.00 47.42 222 TYR C O 1
ATOM 7387 N N . GLN C 2 223 ? 101.106 194.166 124.122 1.00 47.82 223 GLN C N 1
ATOM 7388 C CA . GLN C 2 223 ? 102.269 194.144 123.241 1.00 47.82 223 GLN C CA 1
ATOM 7389 C C . GLN C 2 223 ? 103.080 192.866 123.410 1.00 47.82 223 GLN C C 1
ATOM 7390 O O . GLN C 2 223 ? 103.699 192.396 122.448 1.00 47.82 223 GLN C O 1
ATOM 7396 N N . ILE C 2 224 ? 103.088 192.291 124.615 1.00 43.73 224 ILE C N 1
ATOM 7397 C CA . ILE C 2 224 ? 103.801 191.040 124.832 1.00 43.73 224 ILE C CA 1
ATOM 7398 C C . ILE C 2 224 ? 103.035 189.866 124.229 1.00 43.73 224 ILE C C 1
ATOM 7399 O O . ILE C 2 224 ? 103.635 188.833 123.906 1.00 43.73 224 ILE C O 1
ATOM 7404 N N . GLY C 2 225 ? 101.727 190.012 124.029 1.00 45.21 225 GLY C N 1
ATOM 7405 C CA . GLY C 2 225 ? 100.922 188.952 123.457 1.00 45.21 225 GLY C CA 1
ATOM 7406 C C . GLY C 2 225 ? 100.817 189.031 121.949 1.00 45.21 225 GLY C C 1
ATOM 7407 O O . GLY C 2 225 ? 100.759 188.002 121.270 1.00 45.21 225 GLY C O 1
ATOM 7408 N N . ILE C 2 226 ? 100.790 190.252 121.411 1.00 47.97 226 ILE C N 1
ATOM 7409 C CA . ILE C 2 226 ? 100.693 190.421 119.965 1.00 47.97 226 ILE C CA 1
ATOM 7410 C C . ILE C 2 226 ? 102.006 190.078 119.269 1.00 47.97 226 ILE C C 1
ATOM 7411 O O . ILE C 2 226 ? 102.002 189.746 118.077 1.00 47.97 226 ILE C O 1
ATOM 7416 N N . GLU C 2 227 ? 103.132 190.112 119.987 1.00 50.39 227 GLU C N 1
ATOM 7417 C CA . GLU C 2 227 ? 104.407 189.764 119.372 1.00 50.39 227 GLU C CA 1
ATOM 7418 C C . GLU C 2 227 ? 104.579 188.259 119.230 1.00 50.39 227 GLU C C 1
ATOM 7419 O O . GLU C 2 227 ? 105.298 187.808 118.331 1.00 50.39 227 GLU C O 1
ATOM 7425 N N . ILE C 2 228 ? 103.939 187.474 120.099 1.00 49.71 228 ILE C N 1
ATOM 7426 C CA . ILE C 2 228 ? 104.016 186.021 119.989 1.00 49.71 228 ILE C CA 1
ATOM 7427 C C . ILE C 2 228 ? 103.267 185.543 118.751 1.00 49.71 228 ILE C C 1
ATOM 7428 O O . ILE C 2 228 ? 103.718 184.631 118.047 1.00 49.71 228 ILE C O 1
ATOM 7433 N N . SER C 2 229 ? 102.124 186.164 118.453 1.00 52.39 229 SER C N 1
ATOM 7434 C CA . SER C 2 229 ? 101.397 185.830 117.233 1.00 52.39 229 SER C CA 1
ATOM 7435 C C . SER C 2 229 ? 102.128 186.324 115.990 1.00 52.39 229 SER C C 1
ATOM 7436 O O . SER C 2 229 ? 101.932 185.775 114.900 1.00 52.39 229 SER C O 1
ATOM 7439 N N . ARG C 2 230 ? 102.966 187.354 116.132 1.00 52.74 230 ARG C N 1
ATOM 7440 C CA . ARG C 2 230 ? 103.754 187.828 114.999 1.00 52.74 230 ARG C CA 1
ATOM 7441 C C . ARG C 2 230 ? 104.859 186.842 114.642 1.00 52.74 230 ARG C C 1
ATOM 7442 O O . ARG C 2 230 ? 105.033 186.494 113.469 1.00 52.74 230 ARG C O 1
ATOM 7450 N N . ILE C 2 231 ? 105.614 186.379 115.643 1.00 56.69 231 ILE C N 1
ATOM 7451 C CA . ILE C 2 231 ? 106.712 185.447 115.395 1.00 56.69 231 ILE C CA 1
ATOM 7452 C C . ILE C 2 231 ? 106.240 184.023 115.159 1.00 56.69 231 ILE C C 1
ATOM 7453 O O . ILE C 2 231 ? 107.051 183.169 114.780 1.00 56.69 231 ILE C O 1
ATOM 7458 N N . THR C 2 232 ? 104.953 183.739 115.373 1.00 57.78 232 THR C N 1
ATOM 7459 C CA . THR C 2 232 ? 104.426 182.420 115.037 1.00 57.78 232 THR C CA 1
ATOM 7460 C C . THR C 2 232 ? 104.254 182.271 113.530 1.00 57.78 232 THR C C 1
ATOM 7461 O O . THR C 2 232 ? 104.444 181.179 112.981 1.00 57.78 232 THR C O 1
ATOM 7465 N N . GLU C 2 233 ? 103.909 183.362 112.842 1.00 62.13 233 GLU C N 1
ATOM 7466 C CA . GLU C 2 233 ? 103.772 183.323 111.391 1.00 62.13 233 GLU C CA 1
ATOM 7467 C C . GLU C 2 233 ? 105.115 183.200 110.684 1.00 62.13 233 GLU C C 1
ATOM 7468 O O . GLU C 2 233 ? 105.151 182.786 109.520 1.00 62.13 233 GLU C O 1
ATOM 7474 N N . GLU C 2 234 ? 106.214 183.550 111.355 1.00 62.55 234 GLU C N 1
ATOM 7475 C CA . GLU C 2 234 ? 107.528 183.430 110.733 1.00 62.55 234 GLU C CA 1
ATOM 7476 C C . GLU C 2 234 ? 107.953 181.971 110.620 1.00 62.55 234 GLU C C 1
ATOM 7477 O O . GLU C 2 234 ? 108.552 181.570 109.616 1.00 62.55 234 GLU C O 1
ATOM 7483 N N . ARG C 2 235 ? 107.652 181.166 111.634 1.00 63.33 235 ARG C N 1
ATOM 7484 C CA . ARG C 2 235 ? 107.988 179.748 111.610 1.00 63.33 235 ARG C CA 1
ATOM 7485 C C . ARG C 2 235 ? 106.801 178.912 111.142 1.00 63.33 235 ARG C C 1
ATOM 7486 O O . ARG C 2 235 ? 105.808 178.773 111.855 1.00 63.33 235 ARG C O 1
ATOM 7494 N N . ASN C 2 265 ? 129.150 176.676 122.445 1.00 39.43 265 ASN C N 1
ATOM 7495 C CA . ASN C 2 265 ? 130.091 175.564 122.413 1.00 39.43 265 ASN C CA 1
ATOM 7496 C C . ASN C 2 265 ? 129.669 174.499 121.411 1.00 39.43 265 ASN C C 1
ATOM 7497 O O . ASN C 2 265 ? 130.483 173.678 120.992 1.00 39.43 265 ASN C O 1
ATOM 7502 N N . LEU C 2 266 ? 128.401 174.525 121.016 1.00 36.74 266 LEU C N 1
ATOM 7503 C CA . LEU C 2 266 ? 127.810 173.450 120.224 1.00 36.74 266 LEU C CA 1
ATOM 7504 C C . LEU C 2 266 ? 126.785 174.070 119.276 1.00 36.74 266 LEU C C 1
ATOM 7505 O O . LEU C 2 266 ? 126.838 175.270 118.994 1.00 36.74 266 LEU C O 1
ATOM 7510 N N . TYR C 2 267 ? 125.866 173.257 118.768 1.00 40.32 267 TYR C N 1
ATOM 7511 C CA . TYR C 2 267 ? 125.134 173.574 117.541 1.00 40.32 267 TYR C CA 1
ATOM 7512 C C . TYR C 2 267 ? 123.660 173.228 117.736 1.00 40.32 267 TYR C C 1
ATOM 7513 O O . TYR C 2 267 ? 123.164 173.148 118.866 1.00 40.32 267 TYR C O 1
ATOM 7522 N N . TYR C 2 268 ? 122.952 173.068 116.610 1.00 42.95 268 TYR C N 1
ATOM 7523 C CA . TYR C 2 268 ? 121.520 172.752 116.531 1.00 42.95 268 TYR C CA 1
ATOM 7524 C C . TYR C 2 268 ? 120.662 173.871 117.133 1.00 42.95 268 TYR C C 1
ATOM 7525 O O . TYR C 2 268 ? 120.070 173.755 118.207 1.00 42.95 268 TYR C O 1
ATOM 7534 N N . GLY C 2 269 ? 120.650 174.987 116.408 1.00 54.62 269 GLY C N 1
ATOM 7535 C CA . GLY C 2 269 ? 119.641 176.007 116.618 1.00 54.62 269 GLY C CA 1
ATOM 7536 C C . GLY C 2 269 ? 118.347 175.648 115.910 1.00 54.62 269 GLY C C 1
ATOM 7537 O O . GLY C 2 269 ? 117.854 174.525 116.066 1.00 54.62 269 GLY C O 1
ATOM 7538 N N . LYS C 2 270 ? 117.791 176.595 115.144 1.00 60.47 270 LYS C N 1
ATOM 7539 C CA . LYS C 2 270 ? 116.579 176.403 114.335 1.00 60.47 270 LYS C CA 1
ATOM 7540 C C . LYS C 2 270 ? 115.391 175.976 115.204 1.00 60.47 270 LYS C C 1
ATOM 7541 O O . LYS C 2 270 ? 114.873 174.861 115.104 1.00 60.47 270 LYS C O 1
ATOM 7547 N N . PHE C 2 271 ? 114.978 176.887 116.079 1.00 55.85 271 PHE C N 1
ATOM 7548 C CA . PHE C 2 271 ? 113.910 176.599 117.021 1.00 55.85 271 PHE C CA 1
ATOM 7549 C C . PHE C 2 271 ? 112.552 176.692 116.328 1.00 55.85 271 PHE C C 1
ATOM 7550 O O . PHE C 2 271 ? 112.384 177.384 115.321 1.00 55.85 271 PHE C O 1
ATOM 7558 N N . ASP C 2 272 ? 111.573 175.982 116.884 1.00 61.93 272 ASP C N 1
ATOM 7559 C CA . ASP C 2 272 ? 110.261 175.843 116.269 1.00 61.93 272 ASP C CA 1
ATOM 7560 C C . ASP C 2 272 ? 109.182 176.349 117.219 1.00 61.93 272 ASP C C 1
ATOM 7561 O O . ASP C 2 272 ? 109.312 176.230 118.442 1.00 61.93 272 ASP C O 1
ATOM 7566 N N . CYS C 2 273 ? 108.136 176.941 116.635 1.00 53.64 273 CYS C N 1
ATOM 7567 C CA . CYS C 2 273 ? 106.874 177.287 117.295 1.00 53.64 273 CYS C CA 1
ATOM 7568 C C . CYS C 2 273 ? 107.021 178.354 118.381 1.00 53.64 273 CYS C C 1
ATOM 7569 O O . CYS C 2 273 ? 106.091 178.533 119.177 1.00 53.64 273 CYS C O 1
ATOM 7572 N N . CYS C 2 274 ? 108.152 179.069 118.384 1.00 53.38 274 CYS C N 1
ATOM 7573 C CA . CYS C 2 274 ? 108.481 180.210 119.262 1.00 53.38 274 CYS C CA 1
ATOM 7574 C C . CYS C 2 274 ? 108.028 180.000 120.708 1.00 53.38 274 CYS C C 1
ATOM 7575 O O . CYS C 2 274 ? 107.307 180.808 121.294 1.00 53.38 274 CYS C O 1
ATOM 7578 N N . LYS C 2 275 ? 108.470 178.882 121.280 1.00 40.38 275 LYS C N 1
ATOM 7579 C CA . LYS C 2 275 ? 107.896 178.415 122.541 1.00 40.38 275 LYS C CA 1
ATOM 7580 C C . LYS C 2 275 ? 108.521 179.091 123.759 1.00 40.38 275 LYS C C 1
ATOM 7581 O O . LYS C 2 275 ? 107.853 179.841 124.478 1.00 40.38 275 LYS C O 1
ATOM 7587 N N . GLY C 2 276 ? 109.803 178.837 124.005 1.00 40.91 276 GLY C N 1
ATOM 7588 C CA . GLY C 2 276 ? 110.413 179.283 125.243 1.00 40.91 276 GLY C CA 1
ATOM 7589 C C . GLY C 2 276 ? 111.485 180.342 125.104 1.00 40.91 276 GLY C C 1
ATOM 7590 O O . GLY C 2 276 ? 111.602 181.231 125.953 1.00 40.91 276 GLY C O 1
ATOM 7591 N N . GLY C 2 277 ? 112.277 180.259 124.035 1.00 47.75 277 GLY C N 1
ATOM 7592 C CA . GLY C 2 277 ? 113.392 181.178 123.888 1.00 47.75 277 GLY C CA 1
ATOM 7593 C C . GLY C 2 277 ? 112.965 182.551 123.410 1.00 47.75 277 GLY C C 1
ATOM 7594 O O . GLY C 2 277 ? 113.458 183.569 123.901 1.00 47.75 277 GLY C O 1
ATOM 7595 N N . LEU C 2 278 ? 112.039 182.600 122.452 1.00 50.94 278 LEU C N 1
ATOM 7596 C CA . LEU C 2 278 ? 111.643 183.881 121.878 1.00 50.94 278 LEU C CA 1
ATOM 7597 C C . LEU C 2 278 ? 110.713 184.653 122.806 1.00 50.94 278 LEU C C 1
ATOM 7598 O O . LEU C 2 278 ? 110.648 185.884 122.725 1.00 50.94 278 LEU C O 1
ATOM 7603 N N . LEU C 2 279 ? 109.991 183.959 123.688 1.00 43.01 279 LEU C N 1
ATOM 7604 C CA . LEU C 2 279 ? 109.113 184.656 124.623 1.00 43.01 279 LEU C CA 1
ATOM 7605 C C . LEU C 2 279 ? 109.908 185.280 125.764 1.00 43.01 279 LEU C C 1
ATOM 7606 O O . LEU C 2 279 ? 109.616 186.404 126.190 1.00 43.01 279 LEU C O 1
ATOM 7611 N N . LEU C 2 280 ? 110.919 184.572 126.268 1.00 41.66 280 LEU C N 1
ATOM 7612 C CA . LEU C 2 280 ? 111.695 185.092 127.386 1.00 41.66 280 LEU C CA 1
ATOM 7613 C C . LEU C 2 280 ? 112.618 186.232 126.977 1.00 41.66 280 LEU C C 1
ATOM 7614 O O . LEU C 2 280 ? 112.996 187.040 127.832 1.00 41.66 280 LEU C O 1
ATOM 7619 N N . GLN C 2 281 ? 112.981 186.327 125.696 1.00 51.50 281 GLN C N 1
ATOM 7620 C CA . GLN C 2 281 ? 113.917 187.364 125.279 1.00 51.50 281 GLN C CA 1
ATOM 7621 C C . GLN C 2 281 ? 113.213 188.661 124.900 1.00 51.50 281 GLN C C 1
ATOM 7622 O O . GLN C 2 281 ? 113.831 189.730 124.957 1.00 51.50 281 GLN C O 1
ATOM 7628 N N . VAL C 2 282 ? 111.934 188.600 124.516 1.00 48.12 282 VAL C N 1
ATOM 7629 C CA . VAL C 2 282 ? 111.201 189.827 124.209 1.00 48.12 282 VAL C CA 1
ATOM 7630 C C . VAL C 2 282 ? 110.656 190.500 125.455 1.00 48.12 282 VAL C C 1
ATOM 7631 O O . VAL C 2 282 ? 110.208 191.651 125.379 1.00 48.12 282 VAL C O 1
ATOM 7635 N N . ILE C 2 283 ? 110.674 189.816 126.601 1.00 46.69 283 ILE C N 1
ATOM 7636 C CA . ILE C 2 283 ? 110.332 190.476 127.855 1.00 46.69 283 ILE C CA 1
ATOM 7637 C C . ILE C 2 283 ? 111.446 191.431 128.266 1.00 46.69 283 ILE C C 1
ATOM 7638 O O . ILE C 2 283 ? 111.188 192.580 128.644 1.00 46.69 283 ILE C O 1
ATOM 7643 N N . GLN C 2 284 ? 112.703 190.981 128.176 1.00 50.04 284 GLN C N 1
ATOM 7644 C CA . GLN C 2 284 ? 113.837 191.858 128.457 1.00 50.04 284 GLN C CA 1
ATOM 7645 C C . GLN C 2 284 ? 113.949 192.978 127.431 1.00 50.04 284 GLN C C 1
ATOM 7646 O O . GLN C 2 284 ? 114.492 194.046 127.737 1.00 50.04 284 GLN C O 1
ATOM 7652 N N . GLU C 2 285 ? 113.459 192.745 126.210 1.00 53.83 285 GLU C N 1
ATOM 7653 C CA . GLU C 2 285 ? 113.301 193.819 125.237 1.00 53.83 285 GLU C CA 1
ATOM 7654 C C . GLU C 2 285 ? 112.323 194.866 125.751 1.00 53.83 285 GLU C C 1
ATOM 7655 O O . GLU C 2 285 ? 112.557 196.068 125.580 1.00 53.83 285 GLU C O 1
ATOM 7661 N N . ARG C 2 286 ? 111.251 194.433 126.420 1.00 58.31 286 ARG C N 1
ATOM 7662 C CA . ARG C 2 286 ? 110.216 195.361 126.858 1.00 58.31 286 ARG C CA 1
ATOM 7663 C C . ARG C 2 286 ? 110.684 196.225 128.027 1.00 58.31 286 ARG C C 1
ATOM 7664 O O . ARG C 2 286 ? 110.230 197.366 128.170 1.00 58.31 286 ARG C O 1
ATOM 7672 N N . MET C 2 287 ? 111.595 195.714 128.861 1.00 63.92 287 MET C N 1
ATOM 7673 C CA . MET C 2 287 ? 112.070 196.503 129.996 1.00 63.92 287 MET C CA 1
ATOM 7674 C C . MET C 2 287 ? 112.999 197.624 129.550 1.00 63.92 287 MET C C 1
ATOM 7675 O O . MET C 2 287 ? 112.864 198.766 130.006 1.00 63.92 287 MET C O 1
ATOM 7680 N N . VAL C 2 288 ? 113.947 197.324 128.657 1.00 65.55 288 VAL C N 1
ATOM 7681 C CA . VAL C 2 288 ? 114.923 198.325 128.244 1.00 65.55 288 VAL C CA 1
ATOM 7682 C C . VAL C 2 288 ? 114.317 199.371 127.316 1.00 65.55 288 VAL C C 1
ATOM 7683 O O . VAL C 2 288 ? 114.923 200.427 127.103 1.00 65.55 288 VAL C O 1
ATOM 7687 N N . TYR C 2 289 ? 113.134 199.111 126.760 1.00 74.76 289 TYR C N 1
ATOM 7688 C CA . TYR C 2 289 ? 112.482 200.085 125.895 1.00 74.76 289 TYR C CA 1
ATOM 7689 C C . TYR C 2 289 ? 111.806 201.198 126.684 1.00 74.76 289 TYR C C 1
ATOM 7690 O O . TYR C 2 289 ? 111.570 202.278 126.130 1.00 74.76 289 TYR C O 1
ATOM 7699 N N . TYR C 2 290 ? 111.507 200.971 127.960 1.00 77.70 290 TYR C N 1
ATOM 7700 C CA . TYR C 2 290 ? 110.810 201.937 128.799 1.00 77.70 290 TYR C CA 1
ATOM 7701 C C . TYR C 2 290 ? 111.661 202.344 129.997 1.00 77.70 290 TYR C C 1
ATOM 7702 O O . TYR C 2 290 ? 111.173 202.437 131.126 1.00 77.70 290 TYR C O 1
ATOM 7711 N N . LYS C 2 291 ? 112.948 202.591 129.765 1.00 72.86 291 LYS C N 1
ATOM 7712 C CA . LYS C 2 291 ? 113.832 203.061 130.823 1.00 72.86 291 LYS C CA 1
ATOM 7713 C C . LYS C 2 291 ? 113.552 204.525 131.132 1.00 72.86 291 LYS C C 1
ATOM 7714 O O . LYS C 2 291 ? 113.458 205.355 130.222 1.00 72.86 291 LYS C O 1
ATOM 7720 N N . GLY C 2 292 ? 113.418 204.837 132.418 1.00 70.92 292 GLY C N 1
ATOM 7721 C CA . GLY C 2 292 ? 113.112 206.188 132.841 1.00 70.92 292 GLY C CA 1
ATOM 7722 C C . GLY C 2 292 ? 111.766 206.276 133.526 1.00 70.92 292 GLY C C 1
ATOM 7723 O O . GLY C 2 292 ? 111.341 207.356 133.948 1.00 70.92 292 GLY C O 1
ATOM 7724 N N . ASP C 2 293 ? 111.086 205.138 133.640 1.00 72.35 293 ASP C N 1
ATOM 7725 C CA . ASP C 2 293 ? 109.756 205.067 134.231 1.00 72.35 293 ASP C CA 1
ATOM 7726 C C . ASP C 2 293 ? 109.789 204.148 135.443 1.00 72.35 293 ASP C C 1
ATOM 7727 O O . ASP C 2 293 ? 109.900 202.921 135.279 1.00 72.35 293 ASP C O 1
ATOM 7732 N N . PRO C 2 294 ? 109.703 204.675 136.664 1.00 67.78 294 PRO C N 1
ATOM 7733 C CA . PRO C 2 294 ? 109.695 203.801 137.845 1.00 67.78 294 PRO C CA 1
ATOM 7734 C C . PRO C 2 294 ? 108.353 203.116 138.042 1.00 67.78 294 PRO C C 1
ATOM 7735 O O . PRO C 2 294 ? 108.279 202.031 138.627 1.00 67.78 294 PRO C O 1
ATOM 7739 N N . THR C 2 295 ? 107.284 203.744 137.554 1.00 64.16 295 THR C N 1
ATOM 7740 C CA . THR C 2 295 ? 105.936 203.215 137.714 1.00 64.16 295 THR C CA 1
ATOM 7741 C C . THR C 2 295 ? 105.537 202.244 136.611 1.00 64.16 295 THR C C 1
ATOM 7742 O O . THR C 2 295 ? 104.414 201.729 136.641 1.00 64.16 295 THR C O 1
ATOM 7746 N N . SER C 2 296 ? 106.414 201.979 135.647 1.00 60.81 296 SER C N 1
ATOM 7747 C CA . SER C 2 296 ? 106.124 201.056 134.557 1.00 60.81 296 SER C CA 1
ATOM 7748 C C . SER C 2 296 ? 107.022 199.830 134.548 1.00 60.81 296 SER C C 1
ATOM 7749 O O . SER C 2 296 ? 106.577 198.750 134.155 1.00 60.81 296 SER C O 1
ATOM 7752 N N . LEU C 2 297 ? 108.277 199.966 134.976 1.00 58.19 297 LEU C N 1
ATOM 7753 C CA . LEU C 2 297 ? 109.194 198.834 134.986 1.00 58.19 297 LEU C CA 1
ATOM 7754 C C . LEU C 2 297 ? 108.942 197.896 136.159 1.00 58.19 297 LEU C C 1
ATOM 7755 O O . LEU C 2 297 ? 109.315 196.720 136.085 1.00 58.19 297 LEU C O 1
ATOM 7760 N N . ASP C 2 298 ? 108.299 198.381 137.226 1.00 57.22 298 ASP C N 1
ATOM 7761 C CA . ASP C 2 298 ? 108.045 197.542 138.394 1.00 57.22 298 ASP C CA 1
ATOM 7762 C C . ASP C 2 298 ? 107.037 196.440 138.093 1.00 57.22 298 ASP C C 1
ATOM 7763 O O . ASP C 2 298 ? 107.062 195.386 138.738 1.00 57.22 298 ASP C O 1
ATOM 7768 N N . PHE C 2 299 ? 106.143 196.663 137.127 1.00 51.72 299 PHE C N 1
ATOM 7769 C CA . PHE C 2 299 ? 105.230 195.605 136.714 1.00 51.72 299 PHE C CA 1
ATOM 7770 C C . PHE C 2 299 ? 105.924 194.590 135.815 1.00 51.72 299 PHE C C 1
ATOM 7771 O O . PHE C 2 299 ? 105.619 193.394 135.881 1.00 51.72 299 PHE C O 1
ATOM 7779 N N . LEU C 2 300 ? 106.864 195.044 134.981 1.00 45.45 300 LEU C N 1
ATOM 7780 C CA . LEU C 2 300 ? 107.525 194.140 134.045 1.00 45.45 300 LEU C CA 1
ATOM 7781 C C . LEU C 2 300 ? 108.485 193.197 134.760 1.00 45.45 300 LEU C C 1
ATOM 7782 O O . LEU C 2 300 ? 108.633 192.038 134.358 1.00 45.45 300 LEU C O 1
ATOM 7787 N N . THR C 2 301 ? 109.146 193.668 135.820 1.00 45.07 301 THR C N 1
ATOM 7788 C CA . THR C 2 301 ? 110.021 192.780 136.576 1.00 45.07 301 THR C CA 1
ATOM 7789 C C . THR C 2 301 ? 109.235 191.815 137.454 1.00 45.07 301 THR C C 1
ATOM 7790 O O . THR C 2 301 ? 109.776 190.777 137.851 1.00 45.07 301 THR C O 1
ATOM 7794 N N . GLN C 2 302 ? 107.976 192.132 137.765 1.00 40.70 302 GLN C N 1
ATOM 7795 C CA . GLN C 2 302 ? 107.121 191.179 138.461 1.00 40.70 302 GLN C CA 1
ATOM 7796 C C . GLN C 2 302 ? 106.472 190.201 137.493 1.00 40.70 302 GLN C C 1
ATOM 7797 O O . GLN C 2 302 ? 106.235 189.042 137.853 1.00 40.70 302 GLN C O 1
ATOM 7803 N N . LEU C 2 303 ? 106.178 190.647 136.269 1.00 33.46 303 LEU C N 1
ATOM 7804 C CA . LEU C 2 303 ? 105.679 189.733 135.247 1.00 33.46 303 LEU C CA 1
ATOM 7805 C C . LEU C 2 303 ? 106.763 188.757 134.812 1.00 33.46 303 LEU C C 1
ATOM 7806 O O . LEU C 2 303 ? 106.485 187.576 134.580 1.00 33.46 303 LEU C O 1
ATOM 7811 N N . PHE C 2 304 ? 108.007 189.229 134.707 1.00 33.51 304 PHE C N 1
ATOM 7812 C CA . PHE C 2 304 ? 109.116 188.345 134.372 1.00 33.51 304 PHE C CA 1
ATOM 7813 C C . PHE C 2 304 ? 109.484 187.424 135.528 1.00 33.51 304 PHE C C 1
ATOM 7814 O O . PHE C 2 304 ? 110.129 186.395 135.305 1.00 33.51 304 PHE C O 1
ATOM 7822 N N . ASP C 2 305 ? 109.087 187.768 136.753 1.00 33.01 305 ASP C N 1
ATOM 7823 C CA . ASP C 2 305 ? 109.412 186.929 137.901 1.00 33.01 305 ASP C CA 1
ATOM 7824 C C . ASP C 2 305 ? 108.562 185.665 137.925 1.00 33.01 305 ASP C C 1
ATOM 7825 O O . ASP C 2 305 ? 109.086 184.554 138.063 1.00 33.01 305 ASP C O 1
ATOM 7830 N N . ILE C 2 306 ? 107.245 185.814 137.791 1.00 28.73 306 ILE C N 1
ATOM 7831 C CA . ILE C 2 306 ? 106.356 184.668 137.940 1.00 28.73 306 ILE C CA 1
ATOM 7832 C C . ILE C 2 306 ? 106.311 183.833 136.664 1.00 28.73 306 ILE C C 1
ATOM 7833 O O . ILE C 2 306 ? 106.108 182.615 136.727 1.00 28.73 306 ILE C O 1
ATOM 7838 N N . VAL C 2 307 ? 106.508 184.455 135.500 1.00 23.73 307 VAL C N 1
ATOM 7839 C CA . VAL C 2 307 ? 106.518 183.706 134.245 1.00 23.73 307 VAL C CA 1
ATOM 7840 C C . VAL C 2 307 ? 107.746 182.806 134.174 1.00 23.73 307 VAL C C 1
ATOM 7841 O O . VAL C 2 307 ? 107.644 181.611 133.877 1.00 23.73 307 VAL C O 1
ATOM 7845 N N . SER C 2 308 ? 108.918 183.356 134.475 1.00 24.84 308 SER C N 1
ATOM 7846 C CA . SER C 2 308 ? 110.155 182.589 134.423 1.00 24.84 308 SER C CA 1
ATOM 7847 C C . SER C 2 308 ? 110.408 181.765 135.681 1.00 24.84 308 SER C C 1
ATOM 7848 O O . SER C 2 308 ? 111.523 181.267 135.855 1.00 24.84 308 SER C O 1
ATOM 7851 N N . SER C 2 309 ? 109.411 181.600 136.554 1.00 25.62 309 SER C N 1
ATOM 7852 C CA . SER C 2 309 ? 109.609 180.789 137.751 1.00 25.62 309 SER C CA 1
ATOM 7853 C C . SER C 2 309 ? 109.671 179.304 137.424 1.00 25.62 309 SER C C 1
ATOM 7854 O O . SER C 2 309 ? 110.367 178.545 138.109 1.00 25.62 309 SER C O 1
ATOM 7857 N N . ASP C 2 310 ? 108.952 178.871 136.388 1.00 24.67 310 ASP C N 1
ATOM 7858 C CA . ASP C 2 310 ? 109.033 177.490 135.929 1.00 24.67 310 ASP C CA 1
ATOM 7859 C C . ASP C 2 310 ? 110.321 177.205 135.159 1.00 24.67 310 ASP C C 1
ATOM 7860 O O . ASP C 2 310 ? 110.795 176.064 135.184 1.00 24.67 310 ASP C O 1
ATOM 7865 N N . TYR C 2 311 ? 110.913 178.214 134.508 1.00 24.23 311 TYR C N 1
ATOM 7866 C CA . TYR C 2 311 ? 112.163 177.984 133.789 1.00 24.23 311 TYR C CA 1
ATOM 7867 C C . TYR C 2 311 ? 113.344 177.814 134.740 1.00 24.23 311 TYR C C 1
ATOM 7868 O O . TYR C 2 311 ? 114.303 177.104 134.412 1.00 24.23 311 TYR C O 1
ATOM 7877 N N . ILE C 2 312 ? 113.291 178.441 135.918 1.00 23.66 312 ILE C N 1
ATOM 7878 C CA . ILE C 2 312 ? 114.367 178.297 136.895 1.00 23.66 312 ILE C CA 1
ATOM 7879 C C . ILE C 2 312 ? 114.370 176.890 137.484 1.00 23.66 312 ILE C C 1
ATOM 7880 O O . ILE C 2 312 ? 115.434 176.328 137.771 1.00 23.66 312 ILE C O 1
ATOM 7885 N N . GLY C 2 313 ? 113.187 176.285 137.631 1.00 21.65 313 GLY C N 1
ATOM 7886 C CA . GLY C 2 313 ? 113.093 174.984 138.281 1.00 21.65 313 GLY C CA 1
ATOM 7887 C C . GLY C 2 313 ? 113.795 173.871 137.524 1.00 21.65 313 GLY C C 1
ATOM 7888 O O . GLY C 2 313 ? 114.303 172.923 138.129 1.00 21.65 313 GLY C O 1
ATOM 7889 N N . MET C 2 314 ? 113.834 173.965 136.194 1.00 19.84 314 MET C N 1
ATOM 7890 C CA . MET C 2 314 ? 114.636 173.020 135.427 1.00 19.84 314 MET C CA 1
ATOM 7891 C C . MET C 2 314 ? 116.080 173.486 135.293 1.00 19.84 314 MET C C 1
ATOM 7892 O O . MET C 2 314 ? 116.983 172.654 135.155 1.00 19.84 314 MET C O 1
ATOM 7897 N N . LEU C 2 315 ? 116.318 174.799 135.337 1.00 18.74 315 LEU C N 1
ATOM 7898 C CA . LEU C 2 315 ? 117.688 175.299 135.327 1.00 18.74 315 LEU C CA 1
ATOM 7899 C C . LEU C 2 315 ? 118.377 175.036 136.658 1.00 18.74 315 LEU C C 1
ATOM 7900 O O . LEU C 2 315 ? 119.582 174.764 136.696 1.00 18.74 315 LEU C O 1
ATOM 7905 N N . ASN C 2 316 ? 117.631 175.117 137.760 1.00 19.37 316 ASN C N 1
ATOM 7906 C CA . ASN C 2 316 ? 118.211 174.809 139.061 1.00 19.37 316 ASN C CA 1
ATOM 7907 C C . ASN C 2 316 ? 118.423 173.313 139.227 1.00 19.37 316 ASN C C 1
ATOM 7908 O O . ASN C 2 316 ? 119.321 172.894 139.962 1.00 19.37 316 ASN C O 1
ATOM 7913 N N . GLN C 2 317 ? 117.618 172.494 138.550 1.00 15.61 317 GLN C N 1
ATOM 7914 C CA . GLN C 2 317 ? 117.799 171.050 138.641 1.00 15.61 317 GLN C CA 1
ATOM 7915 C C . GLN C 2 317 ? 118.944 170.572 137.757 1.00 15.61 317 GLN C C 1
ATOM 7916 O O . GLN C 2 317 ? 119.575 169.553 138.059 1.00 15.61 317 GLN C O 1
ATOM 7922 N N . TRP C 2 318 ? 119.226 171.290 136.668 1.00 12.70 318 TRP C N 1
ATOM 7923 C CA . TRP C 2 318 ? 120.365 170.949 135.820 1.00 12.70 318 TRP C CA 1
ATOM 7924 C C . TRP C 2 318 ? 121.686 171.278 136.502 1.00 12.70 318 TRP C C 1
ATOM 7925 O O . TRP C 2 318 ? 122.622 170.472 136.484 1.00 12.70 318 TRP C O 1
ATOM 7936 N N . LEU C 2 319 ? 121.782 172.463 137.104 1.00 14.48 319 LEU C N 1
ATOM 7937 C CA . LEU C 2 319 ? 123.054 172.899 137.669 1.00 14.48 319 LEU C CA 1
ATOM 7938 C C . LEU C 2 319 ? 123.363 172.175 138.973 1.00 14.48 319 LEU C C 1
ATOM 7939 O O . LEU C 2 319 ? 124.520 171.830 139.236 1.00 14.48 319 LEU C O 1
ATOM 7944 N N . LEU C 2 320 ? 122.348 171.932 139.799 1.00 14.26 320 LEU C N 1
ATOM 7945 C CA . LEU C 2 320 ? 122.567 171.317 141.105 1.00 14.26 320 LEU C CA 1
ATOM 7946 C C . LEU C 2 320 ? 122.682 169.799 141.002 1.00 14.26 320 LEU C C 1
ATOM 7947 O O . LEU C 2 320 ? 123.686 169.219 141.426 1.00 14.26 320 LEU C O 1
ATOM 7952 N N . GLU C 2 321 ? 121.663 169.141 140.449 1.00 15.93 321 GLU C N 1
ATOM 7953 C CA . GLU C 2 321 ? 121.674 167.684 140.368 1.00 15.93 321 GLU C CA 1
ATOM 7954 C C . GLU C 2 321 ? 122.176 167.193 139.012 1.00 15.93 321 GLU C C 1
ATOM 7955 O O . GLU C 2 321 ? 123.170 166.465 138.938 1.00 15.93 321 GLU C O 1
ATOM 7961 N N . GLY C 2 322 ? 121.494 167.574 137.936 1.00 10.90 322 GLY C N 1
ATOM 7962 C CA . GLY C 2 322 ? 121.860 167.090 136.619 1.00 10.90 322 GLY C CA 1
ATOM 7963 C C . GLY C 2 322 ? 120.704 166.467 135.865 1.00 10.90 322 GLY C C 1
ATOM 7964 O O . GLY C 2 322 ? 120.891 165.928 134.771 1.00 10.90 322 GLY C O 1
ATOM 7965 N N . VAL C 2 323 ? 119.508 166.528 136.441 1.00 14.15 323 VAL C N 1
ATOM 7966 C CA . VAL C 2 323 ? 118.313 166.014 135.783 1.00 14.15 323 VAL C CA 1
ATOM 7967 C C . VAL C 2 323 ? 117.902 166.981 134.681 1.00 14.15 323 VAL C C 1
ATOM 7968 O O . VAL C 2 323 ? 117.872 168.201 134.879 1.00 14.15 323 VAL C O 1
ATOM 7972 N N . ILE C 2 324 ? 117.578 166.435 133.512 1.00 16.83 324 ILE C N 1
ATOM 7973 C CA . ILE C 2 324 ? 117.285 167.237 132.331 1.00 16.83 324 ILE C CA 1
ATOM 7974 C C . ILE C 2 324 ? 115.813 167.020 131.973 1.00 16.83 324 ILE C C 1
ATOM 7975 O O . ILE C 2 324 ? 115.418 167.049 130.799 1.00 16.83 324 ILE C O 1
ATOM 7980 N N . ASN C 2 325 ? 114.981 166.816 133.000 1.00 21.78 325 ASN C N 1
ATOM 7981 C CA . ASN C 2 325 ? 113.558 166.550 132.805 1.00 21.78 325 ASN C CA 1
ATOM 7982 C C . ASN C 2 325 ? 112.856 167.716 132.108 1.00 21.78 325 ASN C C 1
ATOM 7983 O O . ASN C 2 325 ? 112.759 168.831 132.632 1.00 21.78 325 ASN C O 1
ATOM 7988 N N . ASP C 2 326 ? 112.427 167.462 130.883 1.00 29.25 326 ASP C N 1
ATOM 7989 C CA . ASP C 2 326 ? 111.812 168.453 130.016 1.00 29.25 326 ASP C CA 1
ATOM 7990 C C . ASP C 2 326 ? 110.980 167.702 128.985 1.00 29.25 326 ASP C C 1
ATOM 7991 O O . ASP C 2 326 ? 111.538 167.152 128.027 1.00 29.25 326 ASP C O 1
ATOM 7996 N N . PRO C 2 327 ? 109.658 167.622 129.174 1.00 31.63 327 PRO C N 1
ATOM 7997 C CA . PRO C 2 327 ? 108.834 166.799 128.266 1.00 31.63 327 PRO C CA 1
ATOM 7998 C C . PRO C 2 327 ? 108.835 167.294 126.831 1.00 31.63 327 PRO C C 1
ATOM 7999 O O . PRO C 2 327 ? 108.760 166.488 125.894 1.00 31.63 327 PRO C O 1
ATOM 8003 N N . PHE C 2 328 ? 108.916 168.604 126.634 1.00 32.64 328 PHE C N 1
ATOM 8004 C CA . PHE C 2 328 ? 109.018 169.181 125.308 1.00 32.64 328 PHE C CA 1
ATOM 8005 C C . PHE C 2 328 ? 110.482 169.500 125.014 1.00 32.64 328 PHE C C 1
ATOM 8006 O O . PHE C 2 328 ? 111.390 169.099 125.745 1.00 32.64 328 PHE C O 1
ATOM 8014 N N . ASP C 2 329 ? 110.725 170.208 123.912 1.00 35.83 329 ASP C N 1
ATOM 8015 C CA . ASP C 2 329 ? 112.032 170.817 123.668 1.00 35.83 329 ASP C CA 1
ATOM 8016 C C . ASP C 2 329 ? 111.969 172.264 124.154 1.00 35.83 329 ASP C C 1
ATOM 8017 O O . ASP C 2 329 ? 111.821 173.217 123.386 1.00 35.83 329 ASP C O 1
ATOM 8022 N N . GLU C 2 330 ? 112.088 172.418 125.470 1.00 28.99 330 GLU C N 1
ATOM 8023 C CA . GLU C 2 330 ? 111.849 173.690 126.147 1.00 28.99 330 GLU C CA 1
ATOM 8024 C C . GLU C 2 330 ? 113.007 173.949 127.118 1.00 28.99 330 GLU C C 1
ATOM 8025 O O . GLU C 2 330 ? 112.831 174.214 128.307 1.00 28.99 330 GLU C O 1
ATOM 8031 N N . PHE C 2 331 ? 114.232 173.823 126.615 1.00 25.42 331 PHE C N 1
ATOM 8032 C CA . PHE C 2 331 ? 115.414 174.057 127.432 1.00 25.42 331 PHE C CA 1
ATOM 8033 C C . PHE C 2 331 ? 116.583 174.442 126.538 1.00 25.42 331 PHE C C 1
ATOM 8034 O O . PHE C 2 331 ? 116.537 174.297 125.314 1.00 25.42 331 PHE C O 1
ATOM 8042 N N . MET C 2 332 ? 117.639 174.949 127.176 1.00 28.39 332 MET C N 1
ATOM 8043 C CA . MET C 2 332 ? 118.890 175.219 126.478 1.00 28.39 332 MET C CA 1
ATOM 8044 C C . MET C 2 332 ? 119.628 173.928 126.165 1.00 28.39 332 MET C C 1
ATOM 8045 O O . MET C 2 332 ? 119.866 173.602 124.997 1.00 28.39 332 MET C O 1
ATOM 8050 N N . ILE C 2 333 ? 119.992 173.186 127.202 1.00 21.01 333 ILE C N 1
ATOM 8051 C CA . ILE C 2 333 ? 120.767 171.962 127.067 1.00 21.01 333 ILE C CA 1
ATOM 8052 C C . ILE C 2 333 ? 119.831 170.860 126.590 1.00 21.01 333 ILE C C 1
ATOM 8053 O O . ILE C 2 333 ? 118.857 170.524 127.271 1.00 21.01 333 ILE C O 1
ATOM 8058 N N . ARG C 2 334 ? 120.121 170.301 125.420 1.00 27.60 334 ARG C N 1
ATOM 8059 C CA . ARG C 2 334 ? 119.294 169.263 124.815 1.00 27.60 334 ARG C CA 1
ATOM 8060 C C . ARG C 2 334 ? 120.102 167.974 124.741 1.00 27.60 334 ARG C C 1
ATOM 8061 O O . ARG C 2 334 ? 121.088 167.895 124.002 1.00 27.60 334 ARG C O 1
ATOM 8069 N N . GLU C 2 335 ? 119.682 166.969 125.504 1.00 30.65 335 GLU C N 1
ATOM 8070 C CA . GLU C 2 335 ? 120.338 165.670 125.462 1.00 30.65 335 GLU C CA 1
ATOM 8071 C C . GLU C 2 335 ? 120.032 164.970 124.145 1.00 30.65 335 GLU C C 1
ATOM 8072 O O . GLU C 2 335 ? 118.877 164.647 123.853 1.00 30.65 335 GLU C O 1
ATOM 8078 N N . LYS C 2 336 ? 121.070 164.735 123.351 1.00 25.83 336 LYS C N 1
ATOM 8079 C CA . LYS C 2 336 ? 120.914 164.068 122.066 1.00 25.83 336 LYS C CA 1
ATOM 8080 C C . LYS C 2 336 ? 121.252 162.586 122.192 1.00 25.83 336 LYS C C 1
ATOM 8081 O O . LYS C 2 336 ? 122.108 162.198 122.985 0.00 25.83 336 LYS C O 1
ATOM 8087 N N . TRP C 2 354 ? 130.013 161.414 124.653 1.00 10.35 354 TRP C N 1
ATOM 8088 C CA . TRP C 2 354 ? 130.097 162.490 125.634 1.00 10.35 354 TRP C CA 1
ATOM 8089 C C . TRP C 2 354 ? 130.615 163.776 125.004 1.00 10.35 354 TRP C C 1
ATOM 8090 O O . TRP C 2 354 ? 131.006 164.707 125.705 1.00 10.35 354 TRP C O 1
ATOM 8101 N N . ASN C 2 355 ? 130.620 163.821 123.672 1.00 22.52 355 ASN C N 1
ATOM 8102 C CA . ASN C 2 355 ? 131.062 164.996 122.935 1.00 22.52 355 ASN C CA 1
ATOM 8103 C C . ASN C 2 355 ? 129.909 165.642 122.177 1.00 22.52 355 ASN C C 1
ATOM 8104 O O . ASN C 2 355 ? 129.597 166.814 122.402 1.00 22.52 355 ASN C O 1
ATOM 8109 N N . GLU C 2 356 ? 129.268 164.904 121.279 1.00 27.25 356 GLU C N 1
ATOM 8110 C CA . GLU C 2 356 ? 128.108 165.402 120.540 1.00 27.25 356 GLU C CA 1
ATOM 8111 C C . GLU C 2 356 ? 126.813 164.921 121.193 1.00 27.25 356 GLU C C 1
ATOM 8112 O O . GLU C 2 356 ? 126.025 164.176 120.611 1.00 27.25 356 GLU C O 1
ATOM 8118 N N . LEU C 2 357 ? 126.593 165.367 122.431 1.00 23.26 357 LEU C N 1
ATOM 8119 C CA . LEU C 2 357 ? 125.433 164.907 123.184 1.00 23.26 357 LEU C CA 1
ATOM 8120 C C . LEU C 2 357 ? 124.704 166.011 123.941 1.00 23.26 357 LEU C C 1
ATOM 8121 O O . LEU C 2 357 ? 123.538 165.810 124.294 1.00 23.26 357 LEU C O 1
ATOM 8126 N N . PHE C 2 358 ? 125.311 167.174 124.159 1.00 18.99 358 PHE C N 1
ATOM 8127 C CA . PHE C 2 358 ? 124.720 168.257 124.944 1.00 18.99 358 PHE C CA 1
ATOM 8128 C C . PHE C 2 358 ? 124.716 169.560 124.153 1.00 18.99 358 PHE C C 1
ATOM 8129 O O . PHE C 2 358 ? 125.251 170.579 124.592 1.00 18.99 358 PHE C O 1
ATOM 8137 N N . LEU C 2 359 ? 124.143 169.521 122.950 1.00 28.55 359 LEU C N 1
ATOM 8138 C CA . LEU C 2 359 ? 123.998 170.716 122.124 1.00 28.55 359 LEU C CA 1
ATOM 8139 C C . LEU C 2 359 ? 123.182 171.783 122.851 1.00 28.55 359 LEU C C 1
ATOM 8140 O O . LEU C 2 359 ? 122.211 171.477 123.549 1.00 28.55 359 LEU C O 1
ATOM 8145 N N . ILE C 2 360 ? 123.580 173.045 122.683 1.00 29.90 360 ILE C N 1
ATOM 8146 C CA . ILE C 2 360 ? 123.163 174.125 123.574 1.00 29.90 360 ILE C CA 1
ATOM 8147 C C . ILE C 2 360 ? 122.057 174.992 122.973 1.00 29.90 360 ILE C C 1
ATOM 8148 O O . ILE C 2 360 ? 121.479 175.823 123.692 1.00 29.90 360 ILE C O 1
ATOM 8153 N N . LYS C 2 361 ? 121.720 174.800 121.692 1.00 36.78 361 LYS C N 1
ATOM 8154 C CA . LYS C 2 361 ? 120.551 175.408 121.039 1.00 36.78 361 LYS C CA 1
ATOM 8155 C C . LYS C 2 361 ? 120.609 176.941 121.066 1.00 36.78 361 LYS C C 1
ATOM 8156 O O . LYS C 2 361 ? 119.804 177.606 121.719 1.00 36.78 361 LYS C O 1
ATOM 8162 N N . ILE C 2 362 ? 121.566 177.488 120.304 1.00 46.79 362 ILE C N 1
ATOM 8163 C CA . ILE C 2 362 ? 121.910 178.914 120.331 1.00 46.79 362 ILE C CA 1
ATOM 8164 C C . ILE C 2 362 ? 120.770 179.795 119.802 1.00 46.79 362 ILE C C 1
ATOM 8165 O O . ILE C 2 362 ? 120.830 181.028 119.887 1.00 46.79 362 ILE C O 1
ATOM 8170 N N . ASP C 2 363 ? 119.701 179.178 119.290 1.00 54.92 363 ASP C N 1
ATOM 8171 C CA . ASP C 2 363 ? 118.575 179.952 118.776 1.00 54.92 363 ASP C CA 1
ATOM 8172 C C . ASP C 2 363 ? 117.842 180.667 119.913 1.00 54.92 363 ASP C C 1
ATOM 8173 O O . ASP C 2 363 ? 117.475 181.840 119.779 1.00 54.92 363 ASP C O 1
ATOM 8178 N N . GLY C 2 364 ? 117.649 179.996 121.048 1.00 49.03 364 GLY C N 1
ATOM 8179 C CA . GLY C 2 364 ? 116.803 180.548 122.093 1.00 49.03 364 GLY C CA 1
ATOM 8180 C C . GLY C 2 364 ? 117.437 180.924 123.421 1.00 49.03 364 GLY C C 1
ATOM 8181 O O . GLY C 2 364 ? 116.824 180.703 124.469 1.00 49.03 364 GLY C O 1
ATOM 8182 N N . LEU C 2 365 ? 118.644 181.485 123.413 1.00 43.01 365 LEU C N 1
ATOM 8183 C CA . LEU C 2 365 ? 119.206 182.031 124.644 1.00 43.01 365 LEU C CA 1
ATOM 8184 C C . LEU C 2 365 ? 118.831 183.493 124.843 1.00 43.01 365 LEU C C 1
ATOM 8185 O O . LEU C 2 365 ? 118.498 184.215 123.899 1.00 43.01 365 LEU C O 1
ATOM 8190 N N . LEU C 2 366 ? 118.896 183.919 126.101 1.00 44.35 366 LEU C N 1
ATOM 8191 C CA . LEU C 2 366 ? 118.744 185.316 126.468 1.00 44.35 366 LEU C CA 1
ATOM 8192 C C . LEU C 2 366 ? 120.010 186.096 126.122 1.00 44.35 366 LEU C C 1
ATOM 8193 O O . LEU C 2 366 ? 121.018 185.536 125.683 1.00 44.35 366 LEU C O 1
ATOM 8198 N N . ASN C 2 367 ? 119.948 187.413 126.330 1.00 45.57 367 ASN C N 1
ATOM 8199 C CA . ASN C 2 367 ? 121.127 188.243 126.108 1.00 45.57 367 ASN C CA 1
ATOM 8200 C C . ASN C 2 367 ? 122.191 188.016 127.176 1.00 45.57 367 ASN C C 1
ATOM 8201 O O . ASN C 2 367 ? 123.380 188.235 126.920 1.00 45.57 367 ASN C O 1
ATOM 8206 N N . GLN C 2 368 ? 121.786 187.582 128.373 1.00 43.42 368 GLN C N 1
ATOM 8207 C CA . GLN C 2 368 ? 122.757 187.309 129.426 1.00 43.42 368 GLN C CA 1
ATOM 8208 C C . GLN C 2 368 ? 123.513 186.013 129.172 1.00 43.42 368 GLN C C 1
ATOM 8209 O O . GLN C 2 368 ? 124.688 185.900 129.541 1.00 43.42 368 GLN C O 1
ATOM 8215 N N . PHE C 2 369 ? 122.864 185.028 128.556 1.00 40.57 369 PHE C N 1
ATOM 8216 C CA . PHE C 2 369 ? 123.493 183.739 128.282 1.00 40.57 369 PHE C CA 1
ATOM 8217 C C . PHE C 2 369 ? 124.016 183.723 126.849 1.00 40.57 369 PHE C C 1
ATOM 8218 O O . PHE C 2 369 ? 123.626 182.915 126.006 1.00 40.57 369 PHE C O 1
ATOM 8226 N N . GLN C 2 370 ? 124.928 184.647 126.587 1.00 43.21 370 GLN C N 1
ATOM 8227 C CA . GLN C 2 370 ? 125.577 184.718 125.290 1.00 43.21 370 GLN C CA 1
ATOM 8228 C C . GLN C 2 370 ? 127.087 184.702 125.360 1.00 43.21 370 GLN C C 1
ATOM 8229 O O . GLN C 2 370 ? 127.733 184.623 124.310 1.00 43.21 370 GLN C O 1
ATOM 8235 N N . ASN C 2 371 ? 127.681 184.854 126.533 1.00 38.70 371 ASN C N 1
ATOM 8236 C CA . ASN C 2 371 ? 129.137 184.906 126.585 1.00 38.70 371 ASN C CA 1
ATOM 8237 C C . ASN C 2 371 ? 129.710 183.521 126.367 1.00 38.70 371 ASN C C 1
ATOM 8238 O O . ASN C 2 371 ? 129.165 182.533 126.859 1.00 38.70 371 ASN C O 1
ATOM 8243 N N . SER C 2 372 ? 130.801 183.443 125.603 1.00 36.25 372 SER C N 1
ATOM 8244 C CA . SER C 2 372 ? 131.374 182.136 125.300 1.00 36.25 372 SER C CA 1
ATOM 8245 C C . SER C 2 372 ? 132.019 181.486 126.517 1.00 36.25 372 SER C C 1
ATOM 8246 O O . SER C 2 372 ? 132.218 180.268 126.519 1.00 36.25 372 SER C O 1
ATOM 8249 N N . THR C 2 373 ? 132.356 182.267 127.544 1.00 34.05 373 THR C N 1
ATOM 8250 C CA . THR C 2 373 ? 132.910 181.694 128.762 1.00 34.05 373 THR C CA 1
ATOM 8251 C C . THR C 2 373 ? 131.824 181.168 129.689 1.00 34.05 373 THR C C 1
ATOM 8252 O O . THR C 2 373 ? 132.049 180.182 130.399 1.00 34.05 373 THR C O 1
ATOM 8256 N N . ILE C 2 374 ? 130.647 181.798 129.695 1.00 28.93 374 ILE C N 1
ATOM 8257 C CA . ILE C 2 374 ? 129.572 181.366 130.581 1.00 28.93 374 ILE C CA 1
ATOM 8258 C C . ILE C 2 374 ? 128.735 180.244 129.970 1.00 28.93 374 ILE C C 1
ATOM 8259 O O . ILE C 2 374 ? 128.016 179.549 130.703 1.00 28.93 374 ILE C O 1
ATOM 8264 N N . GLN C 2 375 ? 128.822 180.030 128.654 1.00 27.25 375 GLN C N 1
ATOM 8265 C CA . GLN C 2 375 ? 128.127 178.905 128.045 1.00 27.25 375 GLN C CA 1
ATOM 8266 C C . GLN C 2 375 ? 128.754 177.574 128.428 1.00 27.25 375 GLN C C 1
ATOM 8267 O O . GLN C 2 375 ? 128.045 176.565 128.492 1.00 27.25 375 GLN C O 1
ATOM 8273 N N . SER C 2 376 ? 130.060 177.550 128.687 1.00 18.14 376 SER C N 1
ATOM 8274 C CA . SER C 2 376 ? 130.718 176.343 129.159 1.00 18.14 376 SER C CA 1
ATOM 8275 C C . SER C 2 376 ? 130.606 176.164 130.664 1.00 18.14 376 SER C C 1
ATOM 8276 O O . SER C 2 376 ? 130.776 175.042 131.153 1.00 18.14 376 SER C O 1
ATOM 8279 N N . LYS C 2 377 ? 130.333 177.238 131.407 1.00 18.43 377 LYS C N 1
ATOM 8280 C CA . LYS C 2 377 ? 130.098 177.110 132.839 1.00 18.43 377 LYS C CA 1
ATOM 8281 C C . LYS C 2 377 ? 128.762 176.448 133.143 1.00 18.43 377 LYS C C 1
ATOM 8282 O O . LYS C 2 377 ? 128.604 175.864 134.219 1.00 18.43 377 LYS C O 1
ATOM 8288 N N . ILE C 2 378 ? 127.800 176.532 132.226 1.00 14.29 378 ILE C N 1
ATOM 8289 C CA . ILE C 2 378 ? 126.489 175.931 132.431 1.00 14.29 378 ILE C CA 1
ATOM 8290 C C . ILE C 2 378 ? 126.359 174.587 131.714 1.00 14.29 378 ILE C C 1
ATOM 8291 O O . ILE C 2 378 ? 125.524 173.762 132.114 1.00 14.29 378 ILE C O 1
ATOM 8296 N N . LEU C 2 379 ? 127.186 174.325 130.701 1.00 11.06 379 LEU C N 1
ATOM 8297 C CA . LEU C 2 379 ? 127.133 173.070 129.963 1.00 11.06 379 LEU C CA 1
ATOM 8298 C C . LEU C 2 379 ? 127.961 171.974 130.619 1.00 11.06 379 LEU C C 1
ATOM 8299 O O . LEU C 2 379 ? 127.532 170.817 130.663 1.00 11.06 379 LEU C O 1
ATOM 8304 N N . ASN C 2 380 ? 129.145 172.314 131.123 1.00 10.30 380 ASN C N 1
ATOM 8305 C CA . ASN C 2 380 ? 129.998 171.336 131.781 1.00 10.30 380 ASN C CA 1
ATOM 8306 C C . ASN C 2 380 ? 129.633 171.120 133.242 1.00 10.30 380 ASN C C 1
ATOM 8307 O O . ASN C 2 380 ? 130.204 170.228 133.877 1.00 10.30 380 ASN C O 1
ATOM 8312 N N . THR C 2 381 ? 128.708 171.908 133.792 1.00 11.51 381 THR C N 1
ATOM 8313 C CA . THR C 2 381 ? 128.280 171.681 135.167 1.00 11.51 381 THR C CA 1
ATOM 8314 C C . THR C 2 381 ? 127.410 170.435 135.270 1.00 11.51 381 THR C C 1
ATOM 8315 O O . THR C 2 381 ? 127.572 169.629 136.193 1.00 11.51 381 THR C O 1
ATOM 8319 N N . GLY C 2 382 ? 126.490 170.251 134.321 1.00 8.65 382 GLY C N 1
ATOM 8320 C CA . GLY C 2 382 ? 125.663 169.060 134.325 1.00 8.65 382 GLY C CA 1
ATOM 8321 C C . GLY C 2 382 ? 126.325 167.857 133.691 1.00 8.65 382 GLY C C 1
ATOM 8322 O O . GLY C 2 382 ? 125.989 166.718 134.029 1.00 8.65 382 GLY C O 1
ATOM 8323 N N . LYS C 2 383 ? 127.263 168.082 132.768 1.00 8.40 383 LYS C N 1
ATOM 8324 C CA . LYS C 2 383 ? 127.958 166.966 132.135 1.00 8.40 383 LYS C CA 1
ATOM 8325 C C . LYS C 2 383 ? 128.906 166.283 133.111 1.00 8.40 383 LYS C C 1
ATOM 8326 O O . LYS C 2 383 ? 128.978 165.050 133.152 1.00 8.40 383 LYS C O 1
ATOM 8332 N N . TYR C 2 384 ? 129.633 167.063 133.914 1.00 9.36 384 TYR C N 1
ATOM 8333 C CA . TYR C 2 384 ? 130.505 166.474 134.923 1.00 9.36 384 TYR C CA 1
ATOM 8334 C C . TYR C 2 384 ? 129.723 165.903 136.097 1.00 9.36 384 TYR C C 1
ATOM 8335 O O . TYR C 2 384 ? 130.290 165.150 136.895 1.00 9.36 384 TYR C O 1
ATOM 8344 N N . LEU C 2 385 ? 128.441 166.252 136.227 1.00 8.51 385 LEU C N 1
ATOM 8345 C CA . LEU C 2 385 ? 127.602 165.653 137.257 1.00 8.51 385 LEU C CA 1
ATOM 8346 C C . LEU C 2 385 ? 127.026 164.318 136.813 1.00 8.51 385 LEU C C 1
ATOM 8347 O O . LEU C 2 385 ? 126.776 163.446 137.653 1.00 8.51 385 LEU C O 1
ATOM 8352 N N . ASN C 2 386 ? 126.807 164.140 135.508 1.00 7.45 386 ASN C N 1
ATOM 8353 C CA . ASN C 2 386 ? 126.339 162.854 135.010 1.00 7.45 386 ASN C CA 1
ATOM 8354 C C . ASN C 2 386 ? 127.423 161.790 135.107 1.00 7.45 386 ASN C C 1
ATOM 8355 O O . ASN C 2 386 ? 127.110 160.609 135.287 1.00 7.45 386 ASN C O 1
ATOM 8360 N N . ILE C 2 387 ? 128.694 162.185 134.992 1.00 7.49 387 ILE C N 1
ATOM 8361 C CA . ILE C 2 387 ? 129.790 161.233 135.137 1.00 7.49 387 ILE C CA 1
ATOM 8362 C C . ILE C 2 387 ? 129.853 160.715 136.567 1.00 7.49 387 ILE C C 1
ATOM 8363 O O . ILE C 2 387 ? 130.142 159.537 136.806 1.00 7.49 387 ILE C O 1
ATOM 8368 N N . PHE C 2 388 ? 129.563 161.580 137.540 1.00 11.03 388 PHE C N 1
ATOM 8369 C CA . PHE C 2 388 ? 129.420 161.129 138.917 1.00 11.03 388 PHE C CA 1
ATOM 8370 C C . PHE C 2 388 ? 128.151 160.3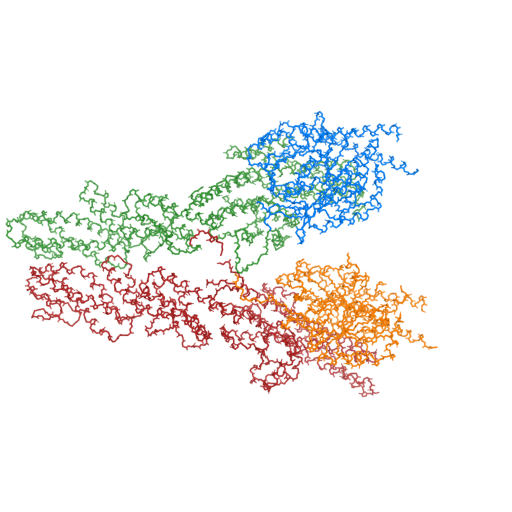13 139.118 1.00 11.03 388 PHE C C 1
ATOM 8371 O O . PHE C 2 388 ? 128.059 159.561 140.093 1.00 11.03 388 PHE C O 1
ATOM 8379 N N . LYS C 2 389 ? 127.179 160.433 138.212 1.00 12.62 389 LYS C N 1
ATOM 8380 C CA . LYS C 2 389 ? 125.922 159.706 138.316 1.00 12.62 389 LYS C CA 1
ATOM 8381 C C . LYS C 2 389 ? 125.895 158.422 137.497 1.00 12.62 389 LYS C C 1
ATOM 8382 O O . LYS C 2 389 ? 125.052 157.558 137.761 1.00 12.62 389 LYS C O 1
ATOM 8388 N N . ARG C 2 390 ? 126.782 158.275 136.513 1.00 8.82 390 ARG C N 1
ATOM 8389 C CA . ARG C 2 390 ? 126.833 157.057 135.715 1.00 8.82 390 ARG C CA 1
ATOM 8390 C C . ARG C 2 390 ? 127.761 156.004 136.300 1.00 8.82 390 ARG C C 1
ATOM 8391 O O . ARG C 2 390 ? 127.602 154.819 135.990 1.00 8.82 390 ARG C O 1
ATOM 8399 N N . CYS C 2 391 ? 128.720 156.404 137.134 1.00 12.24 391 CYS C N 1
ATOM 8400 C CA . CYS C 2 391 ? 129.732 155.479 137.633 1.00 12.24 391 CYS C CA 1
ATOM 8401 C C . CYS C 2 391 ? 129.282 154.777 138.910 1.00 12.24 391 CYS C C 1
ATOM 8402 O O . CYS C 2 391 ? 129.192 153.546 138.950 1.00 12.24 391 CYS C O 1
ATOM 8405 N N . THR C 2 392 ? 128.996 155.546 139.961 1.00 19.02 392 THR C N 1
ATOM 8406 C CA . THR C 2 392 ? 128.642 154.949 141.241 1.00 19.02 392 THR C CA 1
ATOM 8407 C C . THR C 2 392 ? 127.138 154.839 141.450 1.00 19.02 392 THR C C 1
ATOM 8408 O O . THR C 2 392 ? 126.706 154.386 142.515 1.00 19.02 392 THR C O 1
ATOM 8412 N N . GLY C 2 393 ? 126.337 155.239 140.468 1.00 21.60 393 GLY C N 1
ATOM 8413 C CA . GLY C 2 393 ? 124.898 155.192 140.616 1.00 21.60 393 GLY C CA 1
ATOM 8414 C C . GLY C 2 393 ? 124.361 156.483 141.191 1.00 21.60 393 GLY C C 1
ATOM 8415 O O . GLY C 2 393 ? 124.602 157.558 140.631 1.00 21.60 393 GLY C O 1
ATOM 8416 N N . LEU C 2 394 ? 123.637 156.378 142.309 1.00 23.94 394 LEU C N 1
ATOM 8417 C CA . LEU C 2 394 ? 123.144 157.516 143.089 1.00 23.94 394 LEU C CA 1
ATOM 8418 C C . LEU C 2 394 ? 122.263 158.443 142.244 1.00 23.94 394 LEU C C 1
ATOM 8419 O O . LEU C 2 394 ? 122.616 159.578 141.936 1.00 23.94 394 LEU C O 1
ATOM 8424 N N . HIS C 2 395 ? 121.117 157.911 141.842 1.00 23.68 395 HIS C N 1
ATOM 8425 C CA . HIS C 2 395 ? 120.072 158.768 141.301 1.00 23.68 395 HIS C CA 1
ATOM 8426 C C . HIS C 2 395 ? 119.591 159.732 142.382 1.00 23.68 395 HIS C C 1
ATOM 8427 O O . HIS C 2 395 ? 119.196 159.299 143.470 1.00 23.68 395 HIS C O 1
ATOM 8434 N N . ASN C 2 396 ? 119.656 161.038 142.087 1.00 23.68 396 ASN C N 1
ATOM 8435 C CA . ASN C 2 396 ? 119.196 162.110 142.978 1.00 23.68 396 ASN C CA 1
ATOM 8436 C C . ASN C 2 396 ? 119.937 162.067 144.321 1.00 23.68 396 ASN C C 1
ATOM 8437 O O . ASN C 2 396 ? 119.379 161.677 145.349 1.00 23.68 396 ASN C O 1
ATOM 8442 N N . PHE C 2 397 ? 121.230 162.425 144.257 1.00 24.13 397 PHE C N 1
ATOM 8443 C CA . PHE C 2 397 ? 122.206 162.290 145.344 1.00 24.13 397 PHE C CA 1
ATOM 8444 C C . PHE C 2 397 ? 121.707 162.708 146.722 1.00 24.13 397 PHE C C 1
ATOM 8445 O O . PHE C 2 397 ? 121.583 161.879 147.632 1.00 24.13 397 PHE C O 1
ATOM 8453 N N . GLU C 2 398 ? 121.480 164.018 146.870 1.00 37.33 398 GLU C N 1
ATOM 8454 C CA . GLU C 2 398 ? 121.044 164.751 148.062 1.00 37.33 398 GLU C CA 1
ATOM 8455 C C . GLU C 2 398 ? 122.107 164.786 149.164 1.00 37.33 398 GLU C C 1
ATOM 8456 O O . GLU C 2 398 ? 122.003 165.600 150.088 1.00 37.33 398 GLU C O 1
ATOM 8462 N N . SER C 2 399 ? 123.127 163.921 149.061 1.00 43.35 399 SER C N 1
ATOM 8463 C CA . SER C 2 399 ? 124.400 163.909 149.788 1.00 43.35 399 SER C CA 1
ATOM 8464 C C . SER C 2 399 ? 124.337 164.266 151.272 1.00 43.35 399 SER C C 1
ATOM 8465 O O . SER C 2 399 ? 125.334 164.738 151.829 1.00 43.35 399 SER C O 1
ATOM 8468 N N . LEU C 2 400 ? 123.203 163.982 151.919 1.00 49.05 400 LEU C N 1
ATOM 8469 C CA . LEU C 2 400 ? 122.908 164.385 153.300 1.00 49.05 400 LEU C CA 1
ATOM 8470 C C . LEU C 2 400 ? 123.240 165.859 153.548 1.00 49.05 400 LEU C C 1
ATOM 8471 O O . LEU C 2 400 ? 123.846 166.231 154.555 1.00 49.05 400 LEU C O 1
ATOM 8476 N N . LYS C 2 401 ? 122.843 166.710 152.602 1.00 48.75 401 LYS C N 1
ATOM 8477 C CA . LYS C 2 401 ? 123.165 168.128 152.677 1.00 48.75 401 LYS C CA 1
ATOM 8478 C C . LYS C 2 401 ? 122.109 168.927 151.929 1.00 48.75 401 LYS C C 1
ATOM 8479 O O . LYS C 2 401 ? 121.182 168.373 151.333 1.00 48.75 401 LYS C O 1
ATOM 8485 N N . GLU C 2 402 ? 122.268 170.244 151.963 1.00 55.48 402 GLU C N 1
ATOM 8486 C CA . GLU C 2 402 ? 121.400 171.182 151.267 1.00 55.48 402 GLU C CA 1
ATOM 8487 C C . GLU C 2 402 ? 122.244 172.128 150.416 1.00 55.48 402 GLU C C 1
ATOM 8488 O O . GLU C 2 402 ? 123.471 172.020 150.351 1.00 55.48 402 GLU C O 1
ATOM 8494 N N . LYS C 2 403 ? 121.567 173.069 149.763 1.00 46.73 403 LYS C N 1
ATOM 8495 C CA . LYS C 2 403 ? 122.227 174.053 148.918 1.00 46.73 403 LYS C CA 1
ATOM 8496 C C . LYS C 2 403 ? 121.333 175.286 148.880 1.00 46.73 403 LYS C C 1
ATOM 8497 O O . LYS C 2 403 ? 120.147 175.216 149.215 1.00 46.73 403 LYS C O 1
ATOM 8503 N N . LEU C 2 404 ? 121.922 176.424 148.492 1.00 42.60 404 LEU C N 1
ATOM 8504 C CA . LEU C 2 404 ? 121.193 177.690 148.501 1.00 42.60 404 LEU C CA 1
ATOM 8505 C C . LEU C 2 404 ? 120.036 177.693 147.510 1.00 42.60 404 LEU C C 1
ATOM 8506 O O . LEU C 2 404 ? 119.000 178.308 147.792 1.00 42.60 404 LEU C O 1
ATOM 8511 N N . THR C 2 405 ? 120.195 177.016 146.366 1.00 35.18 405 THR C N 1
ATOM 8512 C CA . THR C 2 405 ? 119.115 176.724 145.416 1.00 35.18 405 THR C CA 1
ATOM 8513 C C . THR C 2 405 ? 118.451 178.016 144.923 1.00 35.18 405 THR C C 1
ATOM 8514 O O . THR C 2 405 ? 117.324 178.349 145.298 1.00 35.18 405 THR C O 1
ATOM 8518 N N . THR C 2 406 ? 119.235 178.766 144.137 1.00 34.09 406 THR C N 1
ATOM 8519 C CA . THR C 2 406 ? 118.880 180.107 143.665 1.00 34.09 406 THR C CA 1
ATOM 8520 C C . THR C 2 406 ? 117.472 180.178 143.075 1.00 34.09 406 THR C C 1
ATOM 8521 O O . THR C 2 406 ? 117.038 179.288 142.336 1.00 34.09 406 THR C O 1
ATOM 8525 N N . ILE C 2 407 ? 116.735 181.206 143.485 1.00 39.90 407 ILE C N 1
ATOM 8526 C CA . ILE C 2 407 ? 115.301 181.272 143.240 1.00 39.90 407 ILE C CA 1
ATOM 8527 C C . ILE C 2 407 ? 114.857 182.607 142.648 1.00 39.90 407 ILE C C 1
ATOM 8528 O O . ILE C 2 407 ? 113.853 182.635 141.915 1.00 39.90 407 ILE C O 1
ATOM 8533 N N . THR C 2 408 ? 115.614 183.691 142.853 1.00 45.26 408 THR C N 1
ATOM 8534 C CA . THR C 2 408 ? 115.126 185.062 142.702 1.00 45.26 408 THR C CA 1
ATOM 8535 C C . THR C 2 408 ? 114.580 185.420 141.315 1.00 45.26 408 THR C C 1
ATOM 8536 O O . THR C 2 408 ? 113.382 185.696 141.203 1.00 45.26 408 THR C O 1
ATOM 8540 N N . SER C 2 409 ? 115.402 185.379 140.266 1.00 47.37 409 SER C N 1
ATOM 8541 C CA . SER C 2 409 ? 115.009 185.711 138.898 1.00 47.37 409 SER C CA 1
ATOM 8542 C C . SER C 2 409 ? 116.204 185.426 138.000 1.00 47.37 409 SER C C 1
ATOM 8543 O O . SER C 2 409 ? 117.299 185.110 138.474 1.00 47.37 409 SER C O 1
ATOM 8546 N N . LEU C 2 410 ? 115.981 185.540 136.693 1.00 44.83 410 LEU C N 1
ATOM 8547 C CA . LEU C 2 410 ? 117.097 185.591 135.752 1.00 44.83 410 LEU C CA 1
ATOM 8548 C C . LEU C 2 410 ? 117.489 187.033 135.445 1.00 44.83 410 LEU C C 1
ATOM 8549 O O . LEU C 2 410 ? 117.705 187.411 134.295 1.00 44.83 410 LEU C O 1
ATOM 8554 N N . ALA C 2 411 ? 117.592 187.843 136.502 1.00 50.11 411 ALA C N 1
ATOM 8555 C CA . ALA C 2 411 ? 118.137 189.197 136.403 1.00 50.11 411 ALA C CA 1
ATOM 8556 C C . ALA C 2 411 ? 118.583 189.582 137.812 1.00 50.11 411 ALA C C 1
ATOM 8557 O O . ALA C 2 411 ? 117.762 190.035 138.615 1.00 50.11 411 ALA C O 1
ATOM 8559 N N . ALA C 2 412 ? 119.876 189.432 138.084 1.00 55.93 412 ALA C N 1
ATOM 8560 C CA . ALA C 2 412 ? 120.421 189.645 139.417 1.00 55.93 412 ALA C CA 1
ATOM 8561 C C . ALA C 2 412 ? 121.936 189.666 139.318 1.00 55.93 412 ALA C C 1
ATOM 8562 O O . ALA C 2 412 ? 122.510 189.055 138.408 1.00 55.93 412 ALA C O 1
ATOM 8564 N N . PRO C 2 413 ? 122.616 190.362 140.234 1.00 59.30 413 PRO C N 1
ATOM 8565 C CA . PRO C 2 413 ? 124.076 190.212 140.326 1.00 59.30 413 PRO C CA 1
ATOM 8566 C C . PRO C 2 413 ? 124.508 188.840 140.812 1.00 59.30 413 PRO C C 1
ATOM 8567 O O . PRO C 2 413 ? 125.678 188.479 140.635 1.00 59.30 413 PRO C O 1
ATOM 8571 N N . ASP C 2 414 ? 123.607 188.068 141.416 1.00 54.17 414 ASP C N 1
ATOM 8572 C CA . ASP C 2 414 ? 123.908 186.734 141.915 1.00 54.17 414 ASP C CA 1
ATOM 8573 C C . ASP C 2 414 ? 123.790 185.659 140.842 1.00 54.17 414 ASP C C 1
ATOM 8574 O O . ASP C 2 414 ? 123.946 184.474 141.153 1.00 54.17 414 ASP C O 1
ATOM 8579 N N . LEU C 2 415 ? 123.515 186.038 139.593 1.00 49.45 415 LEU C N 1
ATOM 8580 C CA . LEU C 2 415 ? 123.433 185.051 138.521 1.00 49.45 415 LEU C CA 1
ATOM 8581 C C . LEU C 2 415 ? 124.818 184.572 138.106 1.00 49.45 415 LEU C C 1
ATOM 8582 O O . LEU C 2 415 ? 125.064 183.364 138.015 1.00 49.45 415 LEU C O 1
ATOM 8587 N N . GLU C 2 416 ? 125.736 185.507 137.854 1.00 45.84 416 GLU C N 1
ATOM 8588 C CA . GLU C 2 416 ? 127.089 185.144 137.452 1.00 45.84 416 GLU C CA 1
ATOM 8589 C C . GLU C 2 416 ? 127.887 184.530 138.594 1.00 45.84 416 GLU C C 1
ATOM 8590 O O . GLU C 2 416 ? 128.895 183.863 138.339 1.00 45.84 416 GLU C O 1
ATOM 8596 N N . LEU C 2 417 ? 127.464 184.741 139.841 1.00 40.46 417 LEU C N 1
ATOM 8597 C CA . LEU C 2 417 ? 128.186 184.186 140.979 1.00 40.46 417 LEU C CA 1
ATOM 8598 C C . LEU C 2 417 ? 127.706 182.777 141.310 1.00 40.46 417 LEU C C 1
ATOM 8599 O O . LEU C 2 417 ? 128.510 181.923 141.700 1.00 40.46 417 LEU C O 1
ATOM 8604 N N . LYS C 2 418 ? 126.405 182.515 141.165 1.00 36.26 418 LYS C N 1
ATOM 8605 C CA . LYS C 2 418 ? 125.874 181.208 141.537 1.00 36.26 418 LYS C CA 1
ATOM 8606 C C . LYS C 2 418 ? 126.126 180.155 140.467 1.00 36.26 418 LYS C C 1
ATOM 8607 O O . LYS C 2 418 ? 126.224 178.966 140.792 1.00 36.26 418 LYS C O 1
ATOM 8613 N N . ILE C 2 419 ? 126.217 180.560 139.198 1.00 30.74 419 ILE C N 1
ATOM 8614 C CA . ILE C 2 419 ? 126.591 179.619 138.146 1.00 30.74 419 ILE C CA 1
ATOM 8615 C C . ILE C 2 419 ? 128.025 179.148 138.349 1.00 30.74 419 ILE C C 1
ATOM 8616 O O . ILE C 2 419 ? 128.325 177.953 138.233 1.00 30.74 419 ILE C O 1
ATOM 8621 N N . ASP C 2 420 ? 128.926 180.071 138.695 1.00 31.92 420 ASP C N 1
ATOM 8622 C CA . ASP C 2 420 ? 130.294 179.683 139.019 1.00 31.92 420 ASP C CA 1
ATOM 8623 C C . ASP C 2 420 ? 130.366 178.934 140.344 1.00 31.92 420 ASP C C 1
ATOM 8624 O O . ASP C 2 420 ? 131.286 178.137 140.551 1.00 31.92 420 ASP C O 1
ATOM 8629 N N . GLU C 2 421 ? 129.413 179.176 141.248 1.00 30.42 421 GLU C N 1
ATOM 8630 C CA . GLU C 2 421 ? 129.367 178.413 142.491 1.00 30.42 421 GLU C CA 1
ATOM 8631 C C . GLU C 2 421 ? 128.973 176.965 142.233 1.00 30.42 421 GLU C C 1
ATOM 8632 O O . GLU C 2 421 ? 129.515 176.047 142.859 1.00 30.42 421 GLU C O 1
ATOM 8638 N N . PHE C 2 422 ? 128.031 176.740 141.317 1.00 24.28 422 PHE C N 1
ATOM 8639 C CA . PHE C 2 422 ? 127.679 175.383 140.921 1.00 24.28 422 PHE C CA 1
ATOM 8640 C C . PHE C 2 422 ? 128.740 174.745 140.036 1.00 24.28 422 PHE C C 1
ATOM 8641 O O . PHE C 2 422 ? 128.800 173.514 139.951 1.00 24.28 422 PHE C O 1
ATOM 8649 N N . TYR C 2 423 ? 129.573 175.554 139.378 1.00 17.70 423 TYR C N 1
ATOM 8650 C CA . TYR C 2 423 ? 130.630 175.022 138.527 1.00 17.70 423 TYR C CA 1
ATOM 8651 C C . TYR C 2 423 ? 131.813 174.515 139.338 1.00 17.70 423 TYR C C 1
ATOM 8652 O O . TYR C 2 423 ? 132.497 173.581 138.907 1.00 17.70 423 TYR C O 1
ATOM 8661 N N . HIS C 2 424 ? 132.078 175.117 140.499 1.00 20.25 424 HIS C N 1
ATOM 8662 C CA . HIS C 2 424 ? 133.156 174.623 141.349 1.00 20.25 424 HIS C CA 1
ATOM 8663 C C . HIS C 2 424 ? 132.740 173.373 142.112 1.00 20.25 424 HIS C C 1
ATOM 8664 O O . HIS C 2 424 ? 133.592 172.541 142.441 1.00 20.25 424 HIS C O 1
ATOM 8671 N N . ARG C 2 425 ? 131.447 173.222 142.406 1.00 17.99 425 ARG C N 1
ATOM 8672 C CA . ARG C 2 425 ? 130.994 172.017 143.091 1.00 17.99 425 ARG C CA 1
ATOM 8673 C C . ARG C 2 425 ? 130.952 170.825 142.145 1.00 17.99 425 ARG C C 1
ATOM 8674 O O . ARG C 2 425 ? 131.215 169.692 142.564 1.00 17.99 425 ARG C O 1
ATOM 8682 N N . ALA C 2 426 ? 130.635 171.057 140.869 1.00 14.94 426 ALA C N 1
ATOM 8683 C CA . ALA C 2 426 ? 130.626 169.976 139.892 1.00 14.94 426 ALA C CA 1
ATOM 8684 C C . ALA C 2 426 ? 132.029 169.513 139.530 1.00 14.94 426 ALA C C 1
ATOM 8685 O O . ALA C 2 426 ? 132.189 168.392 139.038 1.00 14.94 426 ALA C O 1
ATOM 8687 N N . ASN C 2 427 ? 133.044 170.346 139.756 1.00 16.44 427 ASN C N 1
ATOM 8688 C CA . ASN C 2 427 ? 134.426 169.937 139.539 1.00 16.44 427 ASN C CA 1
ATOM 8689 C C . ASN C 2 427 ? 135.074 169.383 140.796 1.00 16.44 427 ASN C C 1
ATOM 8690 O O . ASN C 2 427 ? 135.996 168.567 140.696 1.00 16.44 427 ASN C O 1
ATOM 8695 N N . LYS C 2 428 ? 134.622 169.810 141.977 1.00 17.45 428 LYS C N 1
ATOM 8696 C CA . LYS C 2 428 ? 135.161 169.254 143.213 1.00 17.45 428 LYS C CA 1
ATOM 8697 C C . LYS C 2 428 ? 134.685 167.822 143.419 1.00 17.45 428 LYS C C 1
ATOM 8698 O O . LYS C 2 428 ? 135.426 166.985 143.946 1.00 17.45 428 LYS C O 1
ATOM 8704 N N . MET C 2 429 ? 133.456 167.518 143.000 1.00 15.43 429 MET C N 1
ATOM 8705 C CA . MET C 2 429 ? 132.936 166.165 143.151 1.00 15.43 429 MET C CA 1
ATOM 8706 C C . MET C 2 429 ? 133.442 165.233 142.060 1.00 15.43 429 MET C C 1
ATOM 8707 O O . MET C 2 429 ? 133.592 164.030 142.301 1.00 15.43 429 MET C O 1
ATOM 8712 N N . LEU C 2 430 ? 133.709 165.758 140.863 1.00 12.27 430 LEU C N 1
ATOM 8713 C CA . LEU C 2 430 ? 134.264 164.921 139.805 1.00 12.27 430 LEU C CA 1
ATOM 8714 C C . LEU C 2 430 ? 135.734 164.612 140.054 1.00 12.27 430 LEU C C 1
ATOM 8715 O O . LEU C 2 430 ? 136.168 163.470 139.871 1.00 12.27 430 LEU C O 1
ATOM 8720 N N . MET C 2 431 ? 136.512 165.614 140.473 1.00 16.78 431 MET C N 1
ATOM 8721 C CA . MET C 2 431 ? 137.925 165.385 140.759 1.00 16.78 431 MET C CA 1
ATOM 8722 C C . MET C 2 431 ? 138.114 164.491 141.976 1.00 16.78 431 MET C C 1
ATOM 8723 O O . MET C 2 431 ? 139.113 163.770 142.062 1.00 16.78 431 MET C O 1
ATOM 8728 N N . LYS C 2 432 ? 137.171 164.519 142.919 1.00 19.52 432 LYS C N 1
ATOM 8729 C CA . LYS C 2 432 ? 137.216 163.582 144.034 1.00 19.52 432 LYS C CA 1
ATOM 8730 C C . LYS C 2 432 ? 136.898 162.161 143.589 1.00 19.52 432 LYS C C 1
ATOM 8731 O O . LYS C 2 432 ? 137.281 161.207 144.274 1.00 19.52 432 LYS C O 1
ATOM 8737 N N . LEU C 2 433 ? 136.218 161.999 142.454 1.00 10.32 433 LEU C N 1
ATOM 8738 C CA . LEU C 2 433 ? 135.978 160.671 141.903 1.00 10.32 433 LEU C CA 1
ATOM 8739 C C . LEU C 2 433 ? 137.184 160.172 141.114 1.00 10.32 433 LEU C C 1
ATOM 8740 O O . LEU C 2 433 ? 137.517 158.983 141.169 1.00 10.32 433 LEU C O 1
ATOM 8745 N N . LEU C 2 434 ? 137.856 161.066 140.385 1.00 7.89 434 LEU C N 1
ATOM 8746 C CA . LEU C 2 434 ? 139.006 160.663 139.583 1.00 7.89 434 LEU C CA 1
ATOM 8747 C C . LEU C 2 434 ? 140.245 160.435 140.440 1.00 7.89 434 LEU C C 1
ATOM 8748 O O . LEU C 2 434 ? 140.966 159.453 140.238 1.00 7.89 434 LEU C O 1
ATOM 8753 N N . PHE C 2 435 ? 140.510 161.323 141.398 1.00 8.13 435 PHE C N 1
ATOM 8754 C CA . PHE C 2 435 ? 141.745 161.223 142.168 1.00 8.13 435 PHE C CA 1
ATOM 8755 C C . PHE C 2 435 ? 141.644 160.162 143.257 1.00 8.13 435 PHE C C 1
ATOM 8756 O O . PHE C 2 435 ? 142.561 159.351 143.428 1.00 8.13 435 PHE C O 1
ATOM 8764 N N . ASP C 2 436 ? 140.539 160.149 144.003 1.00 14.81 436 ASP C N 1
ATOM 8765 C CA . ASP C 2 436 ? 140.423 159.224 145.125 1.00 14.81 436 ASP C CA 1
ATOM 8766 C C . ASP C 2 436 ? 139.810 157.895 144.697 1.00 14.81 436 ASP C C 1
ATOM 8767 O O . ASP C 2 436 ? 140.271 156.831 145.124 1.00 14.81 436 ASP C O 1
ATOM 8772 N N . GLY C 2 437 ? 138.783 157.931 143.854 1.00 13.78 437 GLY C N 1
ATOM 8773 C CA . GLY C 2 437 ? 138.087 156.719 143.470 1.00 13.78 437 GLY C CA 1
ATOM 8774 C C . GLY C 2 437 ? 138.829 155.870 142.460 1.00 13.78 437 GLY C C 1
ATOM 8775 O O . GLY C 2 437 ? 139.101 154.693 142.709 1.00 13.78 437 GLY C O 1
ATOM 8776 N N . TYR C 2 438 ? 139.164 156.456 141.315 1.00 12.58 438 TYR C N 1
ATOM 8777 C CA . TYR C 2 438 ? 139.814 155.736 140.229 1.00 12.58 438 TYR C CA 1
ATOM 8778 C C . TYR C 2 438 ? 141.335 155.800 140.290 1.00 12.58 438 TYR C C 1
ATOM 8779 O O . TYR C 2 438 ? 141.992 155.221 139.418 1.00 12.58 438 TYR C O 1
ATOM 8788 N N . ASN C 2 439 ? 141.893 156.485 141.295 1.00 21.23 439 ASN C N 1
ATOM 8789 C CA . ASN C 2 439 ? 143.335 156.572 141.547 1.00 21.23 439 ASN C CA 1
ATOM 8790 C C . ASN C 2 439 ? 144.085 157.134 140.337 1.00 21.23 439 ASN C C 1
ATOM 8791 O O . ASN C 2 439 ? 144.911 156.465 139.713 1.00 21.23 439 ASN C O 1
ATOM 8796 N N . PHE C 2 440 ? 143.773 158.384 140.012 1.00 10.99 440 PHE C N 1
ATOM 8797 C CA . PHE C 2 440 ? 144.408 159.086 138.901 1.00 10.99 440 PHE C CA 1
ATOM 8798 C C . PHE C 2 440 ? 145.906 159.349 139.092 1.00 10.99 440 PHE C C 1
ATOM 8799 O O . PHE C 2 440 ? 146.632 159.356 138.090 1.00 10.99 440 PHE C O 1
ATOM 8807 N N . PRO C 2 441 ? 146.426 159.593 140.308 1.00 27.88 441 PRO C N 1
ATOM 8808 C CA . PRO C 2 441 ? 147.892 159.562 140.456 1.00 27.88 441 PRO C CA 1
ATOM 8809 C C . PRO C 2 441 ? 148.507 158.204 140.171 1.00 27.88 441 PRO C C 1
ATOM 8810 O O . PRO C 2 441 ? 149.673 158.139 139.762 1.00 27.88 441 PRO C O 1
ATOM 8814 N N . SER C 2 442 ? 147.765 157.115 140.368 1.00 20.98 442 SER C N 1
ATOM 8815 C CA . SER C 2 442 ? 148.264 155.789 140.032 1.00 20.98 442 SER C CA 1
ATOM 8816 C C . SER C 2 442 ? 148.148 155.472 138.548 1.00 20.98 442 SER C C 1
ATOM 8817 O O . SER C 2 442 ? 148.543 154.378 138.137 1.00 20.98 442 SER C O 1
ATOM 8820 N N . VAL C 2 443 ? 147.604 156.385 137.744 1.00 27.88 443 VAL C N 1
ATOM 8821 C CA . VAL C 2 443 ? 147.547 156.173 136.302 1.00 27.88 443 VAL C CA 1
ATOM 8822 C C . VAL C 2 443 ? 148.713 156.870 135.614 1.00 27.88 443 VAL C C 1
ATOM 8823 O O . VAL C 2 443 ? 149.338 156.313 134.704 1.00 27.88 443 VAL C O 1
ATOM 8827 N N . VAL C 2 444 ? 149.042 158.088 136.051 1.00 25.48 444 VAL C N 1
ATOM 8828 C CA . VAL C 2 444 ? 150.104 158.851 135.409 1.00 25.48 444 VAL C CA 1
ATOM 8829 C C . VAL C 2 444 ? 151.493 158.340 135.772 1.00 25.48 444 VAL C C 1
ATOM 8830 O O . VAL C 2 444 ? 152.465 158.677 135.086 1.00 25.48 444 VAL C O 1
ATOM 8834 N N . ASN C 2 445 ? 151.619 157.538 136.830 1.00 27.88 445 ASN C N 1
ATOM 8835 C CA . ASN C 2 445 ? 152.889 156.877 137.101 1.00 27.88 445 ASN C CA 1
ATOM 8836 C C . ASN C 2 445 ? 153.015 155.576 136.321 1.00 27.88 445 ASN C C 1
ATOM 8837 O O . ASN C 2 445 ? 154.127 155.069 136.141 1.00 27.88 445 ASN C O 1
ATOM 8842 N N . ILE C 2 446 ? 151.891 155.027 135.858 1.00 17.18 446 ILE C N 1
ATOM 8843 C CA . ILE C 2 446 ? 151.922 153.822 135.037 1.00 17.18 446 ILE C CA 1
ATOM 8844 C C . ILE C 2 446 ? 152.088 154.180 133.563 1.00 17.18 446 ILE C C 1
ATOM 8845 O O . ILE C 2 446 ? 152.776 153.465 132.821 1.00 17.18 446 ILE C O 1
ATOM 8850 N N . PHE C 2 447 ? 151.509 155.302 133.120 1.00 14.81 447 PHE C N 1
ATOM 8851 C CA . PHE C 2 447 ? 151.768 155.781 131.764 1.00 14.81 447 PHE C CA 1
ATOM 8852 C C . PHE C 2 447 ? 153.226 156.170 131.561 1.00 14.81 447 PHE C C 1
ATOM 8853 O O . PHE C 2 447 ? 153.717 156.154 130.428 1.00 14.81 447 PHE C O 1
ATOM 8861 N N . GLN C 2 448 ? 153.931 156.527 132.634 1.00 24.41 448 GLN C N 1
ATOM 8862 C CA . GLN C 2 448 ? 155.356 156.802 132.514 1.00 24.41 448 GLN C CA 1
ATOM 8863 C C . GLN C 2 448 ? 156.179 155.521 132.458 1.00 24.41 448 GLN C C 1
ATOM 8864 O O . GLN C 2 448 ? 157.282 155.522 131.901 1.00 24.41 448 GLN C O 1
ATOM 8870 N N . ARG C 2 449 ? 155.662 154.428 133.015 1.00 13.66 449 ARG C N 1
ATOM 8871 C CA . ARG C 2 449 ? 156.357 153.150 133.014 1.00 13.66 449 ARG C CA 1
ATOM 8872 C C . ARG C 2 449 ? 156.084 152.323 131.765 1.00 13.66 449 ARG C C 1
ATOM 8873 O O . ARG C 2 449 ? 156.748 151.301 131.561 1.00 13.66 449 ARG C O 1
ATOM 8881 N N . LEU C 2 450 ? 155.136 152.735 130.924 1.00 10.98 450 LEU C N 1
ATOM 8882 C CA . LEU C 2 450 ? 154.777 151.980 129.733 1.00 10.98 450 LEU C CA 1
ATOM 8883 C C . LEU C 2 450 ? 155.016 152.726 128.432 1.00 10.98 450 LEU C C 1
ATOM 8884 O O . LEU C 2 450 ? 155.155 152.078 127.390 1.00 10.98 450 LEU C O 1
ATOM 8889 N N . PHE C 2 451 ? 155.064 154.054 128.454 1.00 10.61 451 PHE C N 1
ATOM 8890 C CA . PHE C 2 451 ? 155.240 154.860 127.254 1.00 10.61 451 PHE C CA 1
ATOM 8891 C C . PHE C 2 451 ? 156.578 155.574 127.199 1.00 10.61 451 PHE C C 1
ATOM 8892 O O . PHE C 2 451 ? 157.189 155.646 126.131 1.00 10.61 451 PHE C O 1
ATOM 8900 N N . LEU C 2 452 ? 157.046 156.110 128.324 1.00 12.65 452 LEU C N 1
ATOM 8901 C CA . LEU C 2 452 ? 158.269 156.896 128.367 1.00 12.65 452 LEU C CA 1
ATOM 8902 C C . LEU C 2 452 ? 159.399 156.201 129.113 1.00 12.65 452 LEU C C 1
ATOM 8903 O O . LEU C 2 452 ? 160.456 156.812 129.307 1.00 12.65 452 LEU C O 1
ATOM 8908 N N . PHE C 2 453 ? 159.193 154.952 129.538 1.00 27.88 453 PHE C N 1
ATOM 8909 C CA . PHE C 2 453 ? 160.211 154.099 130.158 1.00 27.88 453 PHE C CA 1
ATOM 8910 C C . PHE C 2 453 ? 160.783 154.723 131.432 1.00 27.88 453 PHE C C 1
ATOM 8911 O O . PHE C 2 453 ? 161.965 155.058 131.517 1.00 27.88 453 PHE C O 1
ATOM 8919 N N . ALA C 2 454 ? 159.913 154.881 132.429 1.00 13.68 454 ALA C N 1
ATOM 8920 C CA . ALA C 2 454 ? 160.393 155.255 133.752 1.00 13.68 454 ALA C CA 1
ATOM 8921 C C . ALA C 2 454 ? 161.221 154.140 134.371 1.00 13.68 454 ALA C C 1
ATOM 8922 O O . ALA C 2 454 ? 162.193 154.412 135.083 1.00 13.68 454 ALA C O 1
ATOM 8924 N N . ASP C 2 455 ? 160.856 152.887 134.108 1.00 11.15 455 ASP C N 1
ATOM 8925 C CA . ASP C 2 455 ? 161.625 151.717 134.527 1.00 11.15 455 ASP C CA 1
ATOM 8926 C C . ASP C 2 455 ? 161.868 150.882 133.275 1.00 11.15 455 ASP C C 1
ATOM 8927 O O . ASP C 2 455 ? 160.987 150.135 132.838 1.00 11.15 455 ASP C O 1
ATOM 8932 N N . SER C 2 456 ? 163.060 151.009 132.698 1.00 9.69 456 SER C N 1
ATOM 8933 C CA . SER C 2 456 ? 163.387 150.369 131.431 1.00 9.69 456 SER C CA 1
ATOM 8934 C C . SER C 2 456 ? 163.839 148.923 131.582 1.00 9.69 456 SER C C 1
ATOM 8935 O O . SER C 2 456 ? 164.339 148.349 130.609 1.00 9.69 456 SER C O 1
ATOM 8938 N N . PHE C 2 457 ? 163.682 148.323 132.764 1.00 10.20 457 PHE C N 1
ATOM 8939 C CA . PHE C 2 457 ? 164.041 146.919 132.931 1.00 10.20 457 PHE C CA 1
ATOM 8940 C C . PHE C 2 457 ? 163.097 146.008 132.162 1.00 10.20 457 PHE C C 1
ATOM 8941 O O . PHE C 2 457 ? 163.505 144.930 131.715 1.00 10.20 457 PHE C O 1
ATOM 8949 N N . GLN C 2 458 ? 161.839 146.416 132.002 1.00 10.36 458 GLN C N 1
ATOM 8950 C CA . GLN C 2 458 ? 160.873 145.588 131.293 1.00 10.36 458 GLN C CA 1
ATOM 8951 C C . GLN C 2 458 ? 161.108 145.619 129.788 1.00 10.36 458 GLN C C 1
ATOM 8952 O O . GLN C 2 458 ? 161.024 144.580 129.124 1.00 10.36 458 GLN C O 1
ATOM 8958 N N . ILE C 2 459 ? 161.410 146.794 129.234 1.00 7.95 459 ILE C N 1
ATOM 8959 C CA . ILE C 2 459 ? 161.578 146.903 127.790 1.00 7.95 459 ILE C CA 1
ATOM 8960 C C . ILE C 2 459 ? 162.952 146.418 127.340 1.00 7.95 459 ILE C C 1
ATOM 8961 O O . ILE C 2 459 ? 163.100 145.981 126.191 1.00 7.95 459 ILE C O 1
ATOM 8966 N N . ASP C 2 460 ? 163.957 146.440 128.219 1.00 7.94 460 ASP C N 1
ATOM 8967 C CA . ASP C 2 460 ? 165.269 145.945 127.823 1.00 7.94 460 ASP C CA 1
ATOM 8968 C C . ASP C 2 460 ? 165.296 144.425 127.765 1.00 7.94 460 ASP C C 1
ATOM 8969 O O . ASP C 2 460 ? 166.089 143.851 127.012 1.00 7.94 460 ASP C O 1
ATOM 8974 N N . ASN C 2 461 ? 164.443 143.760 128.548 1.00 6.35 461 ASN C N 1
ATOM 8975 C CA . ASN C 2 461 ? 164.330 142.310 128.468 1.00 6.35 461 ASN C CA 1
ATOM 8976 C C . ASN C 2 461 ? 163.511 141.865 127.267 1.00 6.35 461 ASN C C 1
ATOM 8977 O O . ASN C 2 461 ? 163.583 140.694 126.883 1.00 6.35 461 ASN C O 1
ATOM 8982 N N . PHE C 2 462 ? 162.733 142.768 126.672 1.00 5.71 462 PHE C N 1
ATOM 8983 C CA . PHE C 2 462 ? 161.972 142.426 125.477 1.00 5.71 462 PHE C CA 1
ATOM 8984 C C . PHE C 2 462 ? 162.812 142.597 124.218 1.00 5.71 462 PHE C C 1
ATOM 8985 O O . PHE C 2 462 ? 162.671 141.823 123.264 1.00 5.71 462 PHE C O 1
ATOM 8993 N N . ILE C 2 463 ? 163.703 143.591 124.204 1.00 6.20 463 ILE C N 1
ATOM 8994 C CA . ILE C 2 463 ? 164.449 143.904 122.990 1.00 6.20 463 ILE C CA 1
ATOM 8995 C C . ILE C 2 463 ? 165.539 142.869 122.740 1.00 6.20 463 ILE C C 1
ATOM 8996 O O . ILE C 2 463 ? 165.704 142.389 121.612 1.00 6.20 463 ILE C O 1
ATOM 9001 N N . ASP C 2 464 ? 166.288 142.489 123.779 1.00 12.75 464 ASP C N 1
ATOM 9002 C CA . ASP C 2 464 ? 167.366 141.524 123.579 1.00 12.75 464 ASP C CA 1
ATOM 9003 C C . ASP C 2 464 ? 166.831 140.121 123.319 1.00 12.75 464 ASP C C 1
ATOM 9004 O O . ASP C 2 464 ? 167.503 139.316 122.665 1.00 12.75 464 ASP C O 1
ATOM 9009 N N . SER C 2 465 ? 165.634 139.809 123.821 1.00 13.14 465 SER C N 1
ATOM 9010 C CA . SER C 2 465 ? 165.034 138.510 123.539 1.00 13.14 465 SER C CA 1
ATOM 9011 C C . SER C 2 465 ? 164.533 138.436 122.103 1.00 13.14 465 SER C C 1
ATOM 9012 O O . SER C 2 465 ? 164.624 137.384 121.460 1.00 13.14 465 SER C O 1
ATOM 9015 N N . THR C 2 466 ? 164.003 139.541 121.584 1.00 15.19 466 THR C N 1
ATOM 9016 C CA . THR C 2 466 ? 163.530 139.628 120.204 1.00 15.19 466 THR C CA 1
ATOM 9017 C C . THR C 2 466 ? 164.483 140.427 119.329 1.00 15.19 466 THR C C 1
ATOM 9018 O O . THR C 2 466 ? 164.049 141.179 118.454 1.00 15.19 466 THR C O 1
ATOM 9022 N N . PHE C 2 467 ? 165.791 140.283 119.547 1.00 16.51 467 PHE C N 1
ATOM 9023 C CA . PHE C 2 467 ? 166.759 141.089 118.809 1.00 16.51 467 PHE C CA 1
ATOM 9024 C C . PHE C 2 467 ? 166.865 140.640 117.357 1.00 16.51 467 PHE C C 1
ATOM 9025 O O . PHE C 2 467 ? 166.990 141.474 116.453 1.00 16.51 467 PHE C O 1
ATOM 9033 N N . SER C 2 468 ? 166.811 139.331 117.111 1.00 22.70 468 SER C N 1
ATOM 9034 C CA . SER C 2 468 ? 166.894 138.842 115.739 1.00 22.70 468 SER C CA 1
ATOM 9035 C C . SER C 2 468 ? 165.604 139.095 114.970 1.00 22.70 468 SER C C 1
ATOM 9036 O O . SER C 2 468 ? 165.627 139.182 113.738 1.00 22.70 468 SER C O 1
ATOM 9039 N N . GLU C 2 469 ? 164.476 139.217 115.672 1.00 22.65 469 GLU C N 1
ATOM 9040 C CA . GLU C 2 469 ? 163.200 139.431 115.001 1.00 22.65 469 GLU C CA 1
ATOM 9041 C C . GLU C 2 469 ? 162.990 140.888 114.613 1.00 22.65 469 GLU C C 1
ATOM 9042 O O . GLU C 2 469 ? 162.255 141.171 113.660 1.00 22.65 469 GLU C O 1
ATOM 9048 N N . LEU C 2 470 ? 163.616 141.819 115.332 1.00 18.63 470 LEU C N 1
ATOM 9049 C CA . LEU C 2 470 ? 163.408 143.238 115.077 1.00 18.63 470 LEU C CA 1
ATOM 9050 C C . LEU C 2 470 ? 164.295 143.776 113.962 1.00 18.63 470 LEU C C 1
ATOM 9051 O O . LEU C 2 470 ? 163.982 144.827 113.394 1.00 18.63 470 LEU C O 1
ATOM 9056 N N . LYS C 2 471 ? 165.389 143.084 113.636 1.00 20.31 471 LYS C N 1
ATOM 9057 C CA . LYS C 2 471 ? 166.265 143.551 112.566 1.00 20.31 471 LYS C CA 1
ATOM 9058 C C . LYS C 2 471 ? 165.650 143.296 111.196 1.00 20.31 471 LYS C C 1
ATOM 9059 O O . LYS C 2 471 ? 165.794 144.118 110.283 1.00 20.31 471 LYS C O 1
ATOM 9065 N N . ARG C 2 472 ? 164.971 142.164 111.031 1.00 28.50 472 ARG C N 1
ATOM 9066 C CA . ARG C 2 472 ? 164.399 141.811 109.743 1.00 28.50 472 ARG C CA 1
ATOM 9067 C C . ARG C 2 472 ? 163.181 142.678 109.436 1.00 28.50 472 ARG C C 1
ATOM 9068 O O . ARG C 2 472 ? 162.580 143.293 110.321 1.00 28.50 472 ARG C O 1
ATOM 9076 N N . GLY C 2 473 ? 162.821 142.719 108.159 1.00 34.99 473 GLY C N 1
ATOM 9077 C CA . GLY C 2 473 ? 161.711 143.530 107.710 1.00 34.99 473 GLY C CA 1
ATOM 9078 C C . GLY C 2 473 ? 160.368 142.958 108.125 1.00 34.99 473 GLY C C 1
ATOM 9079 O O . GLY C 2 473 ? 160.257 141.903 108.752 1.00 34.99 473 GLY C O 1
ATOM 9080 N N . LYS C 2 474 ? 159.314 143.689 107.757 1.00 37.47 474 LYS C N 1
ATOM 9081 C CA . LYS C 2 474 ? 157.960 143.270 108.096 1.00 37.47 474 LYS C CA 1
ATOM 9082 C C . LYS C 2 474 ? 157.508 142.059 107.293 1.00 37.47 474 LYS C C 1
ATOM 9083 O O . LYS C 2 474 ? 156.631 141.320 107.751 1.00 37.47 474 LYS C O 1
ATOM 9089 N N . LEU C 2 475 ? 158.088 141.836 106.113 1.00 46.48 475 LEU C N 1
ATOM 9090 C CA . LEU C 2 475 ? 157.672 140.715 105.278 1.00 46.48 475 LEU C CA 1
ATOM 9091 C C . LEU C 2 475 ? 158.283 139.402 105.752 1.00 46.48 475 LEU C C 1
ATOM 9092 O O . LEU C 2 475 ? 157.658 138.343 105.627 1.00 46.48 475 LEU C O 1
ATOM 9097 N N . LYS C 2 476 ? 159.497 139.450 106.299 1.00 47.08 476 LYS C N 1
ATOM 9098 C CA . LYS C 2 476 ? 160.207 138.260 106.744 1.00 47.08 476 LYS C CA 1
ATOM 9099 C C . LYS C 2 476 ? 159.964 137.947 108.218 1.00 47.08 476 LYS C C 1
ATOM 9100 O O . LYS C 2 476 ? 160.818 137.327 108.862 1.00 47.08 476 LYS C O 1
ATOM 9106 N N . ILE C 2 477 ? 158.821 138.361 108.768 1.00 43.85 477 ILE C N 1
ATOM 9107 C CA . ILE C 2 477 ? 158.500 138.126 110.169 1.00 43.85 477 ILE C CA 1
ATOM 9108 C C . ILE C 2 477 ? 156.989 137.958 110.291 1.00 43.85 477 ILE C C 1
ATOM 9109 O O . ILE C 2 477 ? 156.217 138.423 109.448 1.00 43.85 477 ILE C O 1
ATOM 9114 N N . SER C 2 478 ? 156.573 137.246 111.334 1.00 44.30 478 SER C N 1
ATOM 9115 C CA . SER C 2 478 ? 155.167 137.029 111.634 1.00 44.30 478 SER C CA 1
ATOM 9116 C C . SER C 2 478 ? 154.733 137.937 112.778 1.00 44.30 478 SER C C 1
ATOM 9117 O O . SER C 2 478 ? 155.517 138.252 113.677 1.00 44.30 478 SER C O 1
ATOM 9120 N N . VAL C 2 479 ? 153.467 138.357 112.730 1.00 39.69 479 VAL C N 1
ATOM 9121 C CA . VAL C 2 479 ? 152.939 139.267 113.741 1.00 39.69 479 VAL C CA 1
ATOM 9122 C C . VAL C 2 479 ? 152.752 138.558 115.077 1.00 39.69 479 VAL C C 1
ATOM 9123 O O . VAL C 2 479 ? 152.976 139.152 116.139 1.00 39.69 479 VAL C O 1
ATOM 9127 N N . SER C 2 480 ? 152.357 137.283 115.052 1.00 42.03 480 SER C N 1
ATOM 9128 C CA . SER C 2 480 ? 152.002 136.588 116.285 1.00 42.03 480 SER C CA 1
ATOM 9129 C C . SER C 2 480 ? 153.223 136.248 117.129 1.00 42.03 480 SER C C 1
ATOM 9130 O O . SER C 2 480 ? 153.107 136.111 118.351 1.00 42.03 480 SER C O 1
ATOM 9133 N N . ARG C 2 481 ? 154.394 136.103 116.507 1.00 39.90 481 ARG C N 1
ATOM 9134 C CA . ARG C 2 481 ? 155.586 135.744 117.269 1.00 39.90 481 ARG C CA 1
ATOM 9135 C C . ARG C 2 481 ? 156.114 136.931 118.066 1.00 39.90 481 ARG C C 1
ATOM 9136 O O . ARG C 2 481 ? 156.673 136.754 119.154 1.00 39.90 481 ARG C O 1
ATOM 9144 N N . LEU C 2 482 ? 155.948 138.146 117.541 1.00 25.64 482 LEU C N 1
ATOM 9145 C CA . LEU C 2 482 ? 156.437 139.325 118.247 1.00 25.64 482 LEU C CA 1
ATOM 9146 C C . LEU C 2 482 ? 155.508 139.715 119.388 1.00 25.64 482 LEU C C 1
ATOM 9147 O O . LEU C 2 482 ? 155.970 140.133 120.456 1.00 25.64 482 LEU C O 1
ATOM 9152 N N . GLN C 2 483 ? 154.195 139.591 119.180 1.00 22.69 483 GLN C N 1
ATOM 9153 C CA . GLN C 2 483 ? 153.243 139.980 120.215 1.00 22.69 483 GLN C CA 1
ATOM 9154 C C . GLN C 2 483 ? 153.256 138.999 121.379 1.00 22.69 483 GLN C C 1
ATOM 9155 O O . GLN C 2 483 ? 153.084 139.404 122.534 1.00 22.69 483 GLN C O 1
ATOM 9161 N N . LYS C 2 484 ? 153.458 137.709 121.094 1.00 22.32 484 LYS C N 1
ATOM 9162 C CA . LYS C 2 484 ? 153.387 136.692 122.140 1.00 22.32 484 LYS C CA 1
ATOM 9163 C C . LYS C 2 484 ? 154.529 136.833 123.137 1.00 22.32 484 LYS C C 1
ATOM 9164 O O . LYS C 2 484 ? 154.315 136.714 124.349 1.00 22.32 484 LYS C O 1
ATOM 9170 N N . GLN C 2 485 ? 155.743 137.100 122.650 1.00 20.22 485 GLN C N 1
ATOM 9171 C CA . GLN C 2 485 ? 156.880 137.316 123.538 1.00 20.22 485 GLN C CA 1
ATOM 9172 C C . GLN C 2 485 ? 156.720 138.586 124.364 1.00 20.22 485 GLN C C 1
ATOM 9173 O O . GLN C 2 485 ? 157.275 138.676 125.465 1.00 20.22 485 GLN C O 1
ATOM 9179 N N . TYR C 2 486 ? 155.948 139.553 123.867 1.00 14.96 486 TYR C N 1
ATOM 9180 C CA . TYR C 2 486 ? 155.705 140.782 124.610 1.00 14.96 486 TYR C CA 1
ATOM 9181 C C . TYR C 2 486 ? 154.756 140.556 125.782 1.00 14.96 486 TYR C C 1
ATOM 9182 O O . TYR C 2 486 ? 154.776 141.326 126.749 1.00 14.96 486 TYR C O 1
ATOM 9191 N N . ASP C 2 487 ? 153.932 139.505 125.728 1.00 18.26 487 ASP C N 1
ATOM 9192 C CA . ASP C 2 487 ? 152.971 139.273 126.802 1.00 18.26 487 ASP C CA 1
ATOM 9193 C C . ASP C 2 487 ? 153.622 138.610 128.010 1.00 18.26 487 ASP C C 1
ATOM 9194 O O . ASP C 2 487 ? 153.286 138.938 129.154 1.00 18.26 487 ASP C O 1
ATOM 9199 N N . ASP C 2 488 ? 154.543 137.668 127.784 1.00 18.33 488 ASP C N 1
ATOM 9200 C CA . ASP C 2 488 ? 155.173 136.981 128.908 1.00 18.33 488 ASP C CA 1
ATOM 9201 C C . ASP C 2 488 ? 156.109 137.898 129.683 1.00 18.33 488 ASP C C 1
ATOM 9202 O O . ASP C 2 488 ? 156.367 137.659 130.868 1.00 18.33 488 ASP C O 1
ATOM 9207 N N . ILE C 2 489 ? 156.623 138.947 129.041 1.00 13.91 489 ILE C N 1
ATOM 9208 C CA . ILE C 2 489 ? 157.581 139.826 129.698 1.00 13.91 489 ILE C CA 1
ATOM 9209 C C . ILE C 2 489 ? 156.918 141.059 130.313 1.00 13.91 489 ILE C C 1
ATOM 9210 O O . ILE C 2 489 ? 157.451 141.617 131.283 1.00 13.91 489 ILE C O 1
ATOM 9215 N N . PHE C 2 490 ? 155.754 141.476 129.813 1.00 13.91 490 PHE C N 1
ATOM 9216 C CA . PHE C 2 490 ? 155.042 142.620 130.370 1.00 13.91 490 PHE C CA 1
ATOM 9217 C C . PHE C 2 490 ? 153.823 142.194 131.179 1.00 13.91 490 PHE C C 1
ATOM 9218 O O . PHE C 2 490 ? 153.701 142.553 132.354 1.00 13.91 490 PHE C O 1
ATOM 9226 N N . LYS C 2 491 ? 152.913 141.432 130.577 1.00 12.16 491 LYS C N 1
ATOM 9227 C CA . LYS C 2 491 ? 151.653 141.086 131.214 1.00 12.16 491 LYS C CA 1
ATOM 9228 C C . LYS C 2 491 ? 151.849 139.973 132.240 1.00 12.16 491 LYS C C 1
ATOM 9229 O O . LYS C 2 491 ? 152.948 139.448 132.438 1.00 12.16 491 LYS C O 1
ATOM 9235 N N . GLU C 2 492 ? 150.754 139.608 132.901 1.00 16.31 492 GLU C N 1
ATOM 9236 C CA . GLU C 2 492 ? 150.742 138.495 133.844 1.00 16.31 492 GLU C CA 1
ATOM 9237 C C . GLU C 2 492 ? 149.323 137.955 133.899 1.00 16.31 492 GLU C C 1
ATOM 9238 O O . GLU C 2 492 ? 148.403 138.677 134.296 1.00 16.31 492 GLU C O 1
ATOM 9244 N N . LYS C 2 493 ? 149.147 136.698 133.498 1.00 20.45 493 LYS C N 1
ATOM 9245 C CA . LYS C 2 493 ? 147.817 136.107 133.420 1.00 20.45 493 LYS C CA 1
ATOM 9246 C C . LYS C 2 493 ? 147.268 135.855 134.819 1.00 20.45 493 LYS C C 1
ATOM 9247 O O . LYS C 2 493 ? 147.798 135.025 135.564 1.00 20.45 493 LYS C O 1
ATOM 9253 N N . ILE C 2 494 ? 146.205 136.574 135.172 1.00 24.95 494 ILE C N 1
ATOM 9254 C CA . ILE C 2 494 ? 145.542 136.422 136.458 1.00 24.95 494 ILE C CA 1
ATOM 9255 C C . ILE C 2 494 ? 144.108 135.972 136.196 1.00 24.95 494 ILE C C 1
ATOM 9256 O O . ILE C 2 494 ? 143.564 136.149 135.103 1.00 24.95 494 ILE C O 1
ATOM 9261 N N . GLU C 2 495 ? 143.508 135.352 137.208 1.00 24.91 495 GLU C N 1
ATOM 9262 C CA . GLU C 2 495 ? 142.153 134.834 137.097 1.00 24.91 495 GLU C CA 1
ATOM 9263 C C . GLU C 2 495 ? 141.148 135.872 137.582 1.00 24.91 495 GLU C C 1
ATOM 9264 O O . GLU C 2 495 ? 141.370 136.556 138.586 1.00 24.91 495 GLU C O 1
ATOM 9270 N N . ASN C 2 496 ? 140.054 136.007 136.841 1.00 19.88 496 ASN C N 1
ATOM 9271 C CA . ASN C 2 496 ? 138.992 136.952 137.182 1.00 19.88 496 ASN C CA 1
ATOM 9272 C C . ASN C 2 496 ? 137.870 136.246 137.941 1.00 19.88 496 ASN C C 1
ATOM 9273 O O . ASN C 2 496 ? 136.711 136.231 137.526 1.00 19.88 496 ASN C O 1
ATOM 9278 N N . LYS C 2 497 ? 138.235 135.646 139.071 1.00 19.01 497 LYS C N 1
ATOM 9279 C CA . LYS C 2 497 ? 137.247 135.015 139.933 1.00 19.01 497 LYS C CA 1
ATOM 9280 C C . LYS C 2 497 ? 136.365 136.074 140.580 1.00 19.01 497 LYS C C 1
ATOM 9281 O O . LYS C 2 497 ? 136.833 137.156 140.947 1.00 19.01 497 LYS C O 1
ATOM 9287 N N . VAL C 2 498 ? 135.077 135.763 140.706 1.00 17.38 498 VAL C N 1
ATOM 9288 C CA . VAL C 2 498 ? 134.117 136.723 141.238 1.00 17.38 498 VAL C CA 1
ATOM 9289 C C . VAL C 2 498 ? 134.358 136.891 142.732 1.00 17.38 498 VAL C C 1
ATOM 9290 O O . VAL C 2 498 ? 134.307 135.922 143.498 1.00 17.38 498 VAL C O 1
ATOM 9294 N N . GLY C 2 499 ? 134.627 138.124 143.150 1.00 18.19 499 GLY C N 1
ATOM 9295 C CA . GLY C 2 499 ? 134.911 138.407 144.541 1.00 18.19 499 GLY C CA 1
ATOM 9296 C C . GLY C 2 499 ? 136.123 139.295 144.725 1.00 18.19 499 GLY C C 1
ATOM 9297 O O . GLY C 2 499 ? 136.163 140.117 145.645 1.00 18.19 499 GLY C O 1
ATOM 9298 N N . VAL C 2 500 ? 137.121 139.142 143.855 1.00 22.22 500 VAL C N 1
ATOM 9299 C CA . VAL C 2 500 ? 138.301 139.992 143.923 1.00 22.22 500 VAL C CA 1
ATOM 9300 C C . VAL C 2 500 ? 138.045 141.286 143.157 1.00 22.22 500 VAL C C 1
ATOM 9301 O O . VAL C 2 500 ? 137.151 141.379 142.311 1.00 22.22 500 VAL C O 1
ATOM 9305 N N . ARG C 2 501 ? 138.844 142.304 143.465 1.00 25.10 501 ARG C N 1
ATOM 9306 C CA . ARG C 2 501 ? 138.723 143.614 142.829 1.00 25.10 501 ARG C CA 1
ATOM 9307 C C . ARG C 2 501 ? 140.092 144.051 142.325 1.00 25.10 501 ARG C C 1
ATOM 9308 O O . ARG C 2 501 ? 140.954 144.452 143.127 1.00 25.10 501 ARG C O 1
ATOM 9316 N N . PRO C 2 502 ? 140.335 143.980 141.019 1.00 20.96 502 PRO C N 1
ATOM 9317 C CA . PRO C 2 502 ? 141.611 144.467 140.485 1.00 20.96 502 PRO C CA 1
ATOM 9318 C C . PRO C 2 502 ? 141.660 145.986 140.494 1.00 20.96 502 PRO C C 1
ATOM 9319 O O . PRO C 2 502 ? 140.684 146.661 140.159 1.00 20.96 502 PRO C O 1
ATOM 9323 N N . SER C 2 503 ? 142.813 146.523 140.885 1.00 19.33 503 SER C N 1
ATOM 9324 C CA . SER C 2 503 ? 143.003 147.966 140.943 1.00 19.33 503 SER C CA 1
ATOM 9325 C C . SER C 2 503 ? 143.317 148.495 139.544 1.00 19.33 503 SER C C 1
ATOM 9326 O O . SER C 2 503 ? 143.221 147.781 138.544 1.00 19.33 503 SER C O 1
ATOM 9329 N N . VAL C 2 504 ? 143.703 149.770 139.454 1.00 17.65 504 VAL C N 1
ATOM 9330 C CA . VAL C 2 504 ? 144.049 150.340 138.154 1.00 17.65 504 VAL C CA 1
ATOM 9331 C C . VAL C 2 504 ? 145.437 149.915 137.701 1.00 17.65 504 VAL C C 1
ATOM 9332 O O . VAL C 2 504 ? 145.775 150.079 136.521 1.00 17.65 504 VAL C O 1
ATOM 9336 N N . TYR C 2 505 ? 146.242 149.341 138.596 1.00 18.34 505 TYR C N 1
ATOM 9337 C CA . TYR C 2 505 ? 147.565 148.866 138.210 1.00 18.34 505 TYR C CA 1
ATOM 9338 C C . TYR C 2 505 ? 147.480 147.571 137.410 1.00 18.34 505 TYR C C 1
ATOM 9339 O O . TYR C 2 505 ? 148.124 147.439 136.365 1.00 18.34 505 TYR C O 1
ATOM 9348 N N . ASP C 2 506 ? 146.692 146.606 137.882 1.00 17.70 506 ASP C N 1
ATOM 9349 C CA . ASP C 2 506 ? 146.602 145.300 137.242 1.00 17.70 506 ASP C CA 1
ATOM 9350 C C . ASP C 2 506 ? 145.441 145.189 136.261 1.00 17.70 506 ASP C C 1
ATOM 9351 O O . ASP C 2 506 ? 145.113 144.080 135.831 1.00 17.70 506 ASP C O 1
ATOM 9356 N N . VAL C 2 507 ? 144.812 146.303 135.902 1.00 13.84 507 VAL C N 1
ATOM 9357 C CA . VAL C 2 507 ? 143.851 146.336 134.808 1.00 13.84 507 VAL C CA 1
ATOM 9358 C C . VAL C 2 507 ? 144.473 146.911 133.542 1.00 13.84 507 VAL C C 1
ATOM 9359 O O . VAL C 2 507 ? 144.343 146.329 132.464 1.00 13.84 507 VAL C O 1
ATOM 9363 N N . LEU C 2 508 ? 145.180 148.036 133.664 1.00 12.62 508 LEU C N 1
ATOM 9364 C CA . LEU C 2 508 ? 145.895 148.607 132.530 1.00 12.62 508 LEU C CA 1
ATOM 9365 C C . LEU C 2 508 ? 147.130 147.805 132.147 1.00 12.62 508 LEU C C 1
ATOM 9366 O O . LEU C 2 508 ? 147.657 148.006 131.050 1.00 12.62 508 LEU C O 1
ATOM 9371 N N . LYS C 2 509 ? 147.603 146.910 133.017 1.00 13.10 509 LYS C N 1
ATOM 9372 C CA . LYS C 2 509 ? 148.741 146.061 132.692 1.00 13.10 509 LYS C CA 1
ATOM 9373 C C . LYS C 2 509 ? 148.355 144.889 131.800 1.00 13.10 509 LYS C C 1
ATOM 9374 O O . LYS C 2 509 ? 149.217 144.349 131.098 1.00 13.10 509 LYS C O 1
ATOM 9380 N N . LYS C 2 510 ? 147.087 144.489 131.804 1.00 11.27 510 LYS C N 1
ATOM 9381 C CA . LYS C 2 510 ? 146.586 143.423 130.944 1.00 11.27 510 LYS C CA 1
ATOM 9382 C C . LYS C 2 510 ? 145.674 143.981 129.856 1.00 11.27 510 LYS C C 1
ATOM 9383 O O . LYS C 2 510 ? 144.669 143.371 129.486 1.00 11.27 510 LYS C O 1
ATOM 9389 N N . ASN C 2 511 ? 146.027 145.151 129.325 1.00 9.93 511 ASN C N 1
ATOM 9390 C CA . ASN C 2 511 ? 145.203 145.820 128.331 1.00 9.93 511 ASN C CA 1
ATOM 9391 C C . ASN C 2 511 ? 145.962 146.311 127.106 1.00 9.93 511 ASN C C 1
ATOM 9392 O O . ASN C 2 511 ? 145.320 146.591 126.089 1.00 9.93 511 ASN C O 1
ATOM 9397 N N . GLN C 2 512 ? 147.287 146.417 127.158 1.00 9.03 512 GLN C N 1
ATOM 9398 C CA . GLN C 2 512 ? 148.037 146.976 126.043 1.00 9.03 512 GLN C CA 1
ATOM 9399 C C . GLN C 2 512 ? 148.143 145.977 124.896 1.00 9.03 512 GLN C C 1
ATOM 9400 O O . GLN C 2 512 ? 148.054 144.762 125.088 1.00 9.03 512 GLN C O 1
ATOM 9406 N N . LYS C 2 513 ? 148.333 146.508 123.690 1.00 12.63 513 LYS C N 1
ATOM 9407 C CA . LYS C 2 513 ? 148.527 145.703 122.494 1.00 12.63 513 LYS C CA 1
ATOM 9408 C C . LYS C 2 513 ? 149.681 146.271 121.683 1.00 12.63 513 LYS C C 1
ATOM 9409 O O . LYS C 2 513 ? 149.737 147.476 121.428 1.00 12.63 513 LYS C O 1
ATOM 9415 N N . LEU C 2 514 ? 150.591 145.395 121.270 1.00 12.64 514 LEU C N 1
ATOM 9416 C CA . LEU C 2 514 ? 151.811 145.773 120.560 1.00 12.64 514 LEU C CA 1
ATOM 9417 C C . LEU C 2 514 ? 151.609 145.494 119.073 1.00 12.64 514 LEU C C 1
ATOM 9418 O O . LEU C 2 514 ? 151.929 144.411 118.582 1.00 12.64 514 LEU C O 1
ATOM 9423 N N . SER C 2 515 ? 151.087 146.480 118.355 1.00 18.08 515 SER C N 1
ATOM 9424 C CA . SER C 2 515 ? 150.837 146.328 116.931 1.00 18.08 515 SER C CA 1
ATOM 9425 C C . SER C 2 515 ? 152.073 146.708 116.122 1.00 18.08 515 SER C C 1
ATOM 9426 O O . SER C 2 515 ? 152.894 147.527 116.539 1.00 18.08 515 SER C O 1
ATOM 9429 N N . VAL C 2 516 ? 152.201 146.084 114.952 1.00 21.54 516 VAL C N 1
ATOM 9430 C CA . VAL C 2 516 ? 153.325 146.330 114.054 1.00 21.54 516 VAL C CA 1
ATOM 9431 C C . VAL C 2 516 ? 152.801 146.676 112.666 1.00 21.54 516 VAL C C 1
ATOM 9432 O O . VAL C 2 516 ? 153.441 146.363 111.655 1.00 21.54 516 VAL C O 1
ATOM 9436 N N . THR C 2 517 ? 151.634 147.318 112.613 1.00 32.11 517 THR C N 1
ATOM 9437 C CA . THR C 2 517 ? 150.960 147.598 111.351 1.00 32.11 517 THR C CA 1
ATOM 9438 C C . THR C 2 517 ? 151.777 148.553 110.477 1.00 32.11 517 THR C C 1
ATOM 9439 O O . THR C 2 517 ? 152.636 149.302 110.950 1.00 32.11 517 THR C O 1
ATOM 9443 N N . SER C 2 518 ? 151.490 148.509 109.174 1.00 40.74 518 SER C N 1
ATOM 9444 C CA . SER C 2 518 ? 152.407 148.995 108.148 1.00 40.74 518 SER C CA 1
ATOM 9445 C C . SER C 2 518 ? 152.411 150.510 107.978 1.00 40.74 518 SER C C 1
ATOM 9446 O O . SER C 2 518 ? 151.791 151.040 107.051 1.00 40.74 518 SER C O 1
ATOM 9449 N N . GLU C 2 519 ? 153.112 151.207 108.867 1.00 38.37 519 GLU C N 1
ATOM 9450 C CA . GLU C 2 519 ? 153.485 152.605 108.676 1.00 38.37 519 GLU C CA 1
ATOM 9451 C C . GLU C 2 519 ? 154.926 152.757 109.148 1.00 38.37 519 GLU C C 1
ATOM 9452 O O . GLU C 2 519 ? 155.646 151.769 109.324 1.00 38.37 519 GLU C O 1
ATOM 9458 N N . SER C 2 520 ? 155.355 153.999 109.340 1.00 39.11 520 SER C N 1
ATOM 9459 C CA . SER C 2 520 ? 156.696 154.298 109.813 1.00 39.11 520 SER C CA 1
ATOM 9460 C C . SER C 2 520 ? 156.618 155.369 110.891 1.00 39.11 520 SER C C 1
ATOM 9461 O O . SER C 2 520 ? 155.671 156.157 110.943 1.00 39.11 520 SER C O 1
ATOM 9464 N N . LEU C 2 521 ? 157.623 155.375 111.770 1.00 31.52 521 LEU C N 1
ATOM 9465 C CA . LEU C 2 521 ? 157.718 156.430 112.774 1.00 31.52 521 LEU C CA 1
ATOM 9466 C C . LEU C 2 521 ? 157.981 157.780 112.123 1.00 31.52 521 LEU C C 1
ATOM 9467 O O . LEU C 2 521 ? 157.461 158.809 112.571 1.00 31.52 521 LEU C O 1
ATOM 9472 N N . TYR C 2 522 ? 158.763 157.792 111.051 1.00 35.42 522 TYR C N 1
ATOM 9473 C CA . TYR C 2 522 ? 159.130 159.020 110.363 1.00 35.42 522 TYR C CA 1
ATOM 9474 C C . TYR C 2 522 ? 158.085 159.475 109.347 1.00 35.42 522 TYR C C 1
ATOM 9475 O O . TYR C 2 522 ? 158.361 160.395 108.570 1.00 35.42 522 TYR C O 1
ATOM 9484 N N . LYS C 2 523 ? 156.900 158.857 109.332 1.00 40.63 523 LYS C N 1
ATOM 9485 C CA . LYS C 2 523 ? 155.776 159.353 108.553 1.00 40.63 523 LYS C CA 1
ATOM 9486 C C . LYS C 2 523 ? 154.523 159.588 109.380 1.00 40.63 523 LYS C C 1
ATOM 9487 O O . LYS C 2 523 ? 153.637 160.320 108.927 1.00 40.63 523 LYS C O 1
ATOM 9493 N N . VAL C 2 524 ? 154.419 158.986 110.568 1.00 41.93 524 VAL C N 1
ATOM 9494 C CA . VAL C 2 524 ? 153.293 159.266 111.456 1.00 41.93 524 VAL C CA 1
ATOM 9495 C C . VAL C 2 524 ? 153.398 160.688 111.994 1.00 41.93 524 VAL C C 1
ATOM 9496 O O . VAL C 2 524 ? 152.413 161.437 112.029 1.00 41.93 524 VAL C O 1
ATOM 9500 N N . VAL C 2 525 ? 154.607 161.089 112.394 1.00 41.97 525 VAL C N 1
ATOM 9501 C CA . VAL C 2 525 ? 154.837 162.459 112.837 1.00 41.97 525 VAL C CA 1
ATOM 9502 C C . VAL C 2 525 ? 154.733 163.425 111.665 1.00 41.97 525 VAL C C 1
ATOM 9503 O O . VAL C 2 525 ? 154.329 164.581 111.838 1.00 41.97 525 VAL C O 1
ATOM 9507 N N . GLU C 2 526 ? 155.081 162.974 110.457 1.00 50.23 526 GLU C N 1
ATOM 9508 C CA . GLU C 2 526 ? 154.996 163.844 109.289 1.00 50.23 526 GLU C CA 1
ATOM 9509 C C . GLU C 2 526 ? 153.546 164.106 108.901 1.00 50.23 526 GLU C C 1
ATOM 9510 O O . GLU C 2 526 ? 153.174 165.245 108.599 1.00 50.23 526 GLU C O 1
ATOM 9516 N N . GLU C 2 527 ? 152.710 163.067 108.916 1.00 52.37 527 GLU C N 1
ATOM 9517 C CA . GLU C 2 527 ? 151.299 163.232 108.592 1.00 52.37 527 GLU C CA 1
ATOM 9518 C C . GLU C 2 527 ? 150.515 163.876 109.729 1.00 52.37 527 GLU C C 1
ATOM 9519 O O . GLU C 2 527 ? 149.396 164.351 109.503 1.00 52.37 527 GLU C O 1
ATOM 9525 N N . LEU C 2 528 ? 151.080 163.910 110.939 1.00 54.69 528 LEU C N 1
ATOM 9526 C CA . LEU C 2 528 ? 150.412 164.560 112.062 1.00 54.69 528 LEU C CA 1
ATOM 9527 C C . LEU C 2 528 ? 150.336 166.069 111.857 1.00 54.69 528 LEU C C 1
ATOM 9528 O O . LEU C 2 528 ? 149.307 166.694 112.140 1.00 54.69 528 LEU C O 1
ATOM 9533 N N . MET C 2 529 ? 151.410 166.669 111.355 1.00 57.08 529 MET C N 1
ATOM 9534 C CA . MET C 2 529 ? 151.496 168.114 111.150 1.00 57.08 529 MET C CA 1
ATOM 9535 C C . MET C 2 529 ? 151.378 168.406 109.655 1.00 57.08 529 MET C C 1
ATOM 9536 O O . MET C 2 529 ? 152.304 168.138 108.882 1.00 57.08 529 MET C O 1
ATOM 9541 N N . GLU C 2 530 ? 150.220 168.942 109.261 1.00 66.32 530 GLU C N 1
ATOM 9542 C CA . GLU C 2 530 ? 149.902 169.322 107.879 1.00 66.32 530 GLU C CA 1
ATOM 9543 C C . GLU C 2 530 ? 150.068 168.173 106.885 1.00 66.32 530 GLU C C 1
ATOM 9544 O O . GLU C 2 530 ? 149.865 167.007 107.226 1.00 66.32 530 GLU C O 1
ATOM 9550 N N . PRO C 2 575 ? 162.627 147.375 108.567 1.00 18.09 575 PRO C N 1
ATOM 9551 C CA . PRO C 2 575 ? 162.736 146.881 109.944 1.00 18.09 575 PRO C CA 1
ATOM 9552 C C . PRO C 2 575 ? 161.442 147.062 110.729 1.00 18.09 575 PRO C C 1
ATOM 9553 O O . PRO C 2 575 ? 160.678 147.983 110.444 1.00 18.09 575 PRO C O 1
ATOM 9557 N N . THR C 2 576 ? 161.203 146.190 111.707 1.00 18.70 576 THR C N 1
ATOM 9558 C CA . THR C 2 576 ? 159.973 146.223 112.486 1.00 18.70 576 THR C CA 1
ATOM 9559 C C . THR C 2 576 ? 160.086 147.056 113.756 1.00 18.70 576 THR C C 1
ATOM 9560 O O . THR C 2 576 ? 159.065 147.293 114.411 1.00 18.70 576 THR C O 1
ATOM 9564 N N . ILE C 2 577 ? 161.290 147.501 114.123 1.00 14.01 577 ILE C N 1
ATOM 9565 C CA . ILE C 2 577 ? 161.436 148.373 115.283 1.00 14.01 577 ILE C CA 1
ATOM 9566 C C . ILE C 2 577 ? 160.963 149.787 114.978 1.00 14.01 577 ILE C C 1
ATOM 9567 O O . ILE C 2 577 ? 160.723 150.574 115.901 1.00 14.01 577 ILE C O 1
ATOM 9572 N N . THR C 2 578 ? 160.803 150.129 113.702 1.00 17.95 578 THR C N 1
ATOM 9573 C CA . THR C 2 578 ? 160.310 151.452 113.352 1.00 17.95 578 THR C CA 1
ATOM 9574 C C . THR C 2 578 ? 158.792 151.528 113.466 1.00 17.95 578 THR C C 1
ATOM 9575 O O . THR C 2 578 ? 158.257 152.529 113.960 1.00 17.95 578 THR C O 1
ATOM 9579 N N . SER C 2 579 ? 158.089 150.469 113.071 1.00 18.27 579 SER C N 1
ATOM 9580 C CA . SER C 2 579 ? 156.634 150.464 113.024 1.00 18.27 579 SER C CA 1
ATOM 9581 C C . SER C 2 579 ? 155.987 149.883 114.273 1.00 18.27 579 SER C C 1
ATOM 9582 O O . SER C 2 579 ? 154.759 149.766 114.315 1.00 18.27 579 SER C O 1
ATOM 9585 N N . VAL C 2 580 ? 156.766 149.517 115.283 1.00 13.15 580 VAL C N 1
ATOM 9586 C CA . VAL C 2 580 ? 156.205 148.975 116.514 1.00 13.15 580 VAL C CA 1
ATOM 9587 C C . VAL C 2 580 ? 155.577 150.112 117.315 1.00 13.15 580 VAL C C 1
ATOM 9588 O O . VAL C 2 580 ? 156.071 151.247 117.308 1.00 13.15 580 VAL C O 1
ATOM 9592 N N . ASP C 2 581 ? 154.446 149.830 117.960 1.00 14.62 581 ASP C N 1
ATOM 9593 C CA . ASP C 2 581 ? 153.739 150.845 118.727 1.00 14.62 581 ASP C CA 1
ATOM 9594 C C . ASP C 2 581 ? 152.945 150.178 119.841 1.00 14.62 581 ASP C C 1
ATOM 9595 O O . ASP C 2 581 ? 152.927 148.952 119.974 1.00 14.62 581 ASP C O 1
ATOM 9600 N N . LEU C 2 582 ? 152.282 151.006 120.644 1.00 9.01 582 LEU C N 1
ATOM 9601 C CA . LEU C 2 582 ? 151.501 150.543 121.779 1.00 9.01 582 LEU C CA 1
ATOM 9602 C C . LEU C 2 582 ? 150.165 151.274 121.807 1.00 9.01 582 LEU C C 1
ATOM 9603 O O . LEU C 2 582 ? 150.034 152.391 121.303 1.00 9.01 582 LEU C O 1
ATOM 9608 N N . THR C 2 583 ? 149.158 150.619 122.381 1.00 11.60 583 THR C N 1
ATOM 9609 C CA . THR C 2 583 ? 147.824 151.203 122.492 1.00 11.60 583 THR C CA 1
ATOM 9610 C C . THR C 2 583 ? 147.196 150.708 123.784 1.00 11.60 583 THR C C 1
ATOM 9611 O O . THR C 2 583 ? 147.272 149.515 124.089 1.00 11.60 583 THR C O 1
ATOM 9615 N N . ILE C 2 584 ? 146.582 151.610 124.534 1.00 8.09 584 ILE C N 1
ATOM 9616 C CA . ILE C 2 584 ? 145.930 151.291 125.802 1.00 8.09 584 ILE C CA 1
ATOM 9617 C C . ILE C 2 584 ? 144.474 151.736 125.713 1.00 8.09 584 ILE C C 1
ATOM 9618 O O . ILE C 2 584 ? 144.213 152.878 125.320 1.00 8.09 584 ILE C O 1
ATOM 9623 N N . PRO C 2 585 ? 143.508 150.871 126.044 1.00 13.57 585 PRO C N 1
ATOM 9624 C CA . PRO C 2 585 ? 142.093 151.249 125.883 1.00 13.57 585 PRO C CA 1
ATOM 9625 C C . PRO C 2 585 ? 141.627 152.338 126.836 1.00 13.57 585 PRO C C 1
ATOM 9626 O O . PRO C 2 585 ? 140.787 153.153 126.435 1.00 13.57 585 PRO C O 1
ATOM 9630 N N . LEU C 2 586 ? 142.150 152.377 128.075 1.00 13.51 586 LEU C N 1
ATOM 9631 C CA . LEU C 2 586 ? 141.873 153.408 129.077 1.00 13.51 586 LEU C CA 1
ATOM 9632 C C . LEU C 2 586 ? 140.381 153.575 129.353 1.00 13.51 586 LEU C C 1
ATOM 9633 O O . LEU C 2 586 ? 139.761 154.511 128.836 1.00 13.51 586 LEU C O 1
ATOM 9638 N N . PRO C 2 587 ? 139.767 152.676 130.137 1.00 13.82 587 PRO C N 1
ATOM 9639 C CA . PRO C 2 587 ? 138.299 152.648 130.251 1.00 13.82 587 PRO C CA 1
ATOM 9640 C C . PRO C 2 587 ? 137.665 153.854 130.936 1.00 13.82 587 PRO C C 1
ATOM 9641 O O . PRO C 2 587 ? 138.348 154.796 131.350 1.00 13.82 587 PRO C O 1
ATOM 9645 N N . PHE C 2 588 ? 136.339 153.808 131.053 1.00 11.67 588 PHE C N 1
ATOM 9646 C CA . PHE C 2 588 ? 135.558 154.924 131.570 1.00 11.67 588 PHE C CA 1
ATOM 9647 C C . PHE C 2 588 ? 135.821 155.119 133.063 1.00 11.67 588 PHE C C 1
ATOM 9648 O O . PHE C 2 588 ? 135.947 154.138 133.802 1.00 11.67 588 PHE C O 1
ATOM 9656 N N . PRO C 2 589 ? 135.905 156.374 133.544 1.00 14.51 589 PRO C N 1
ATOM 9657 C CA . PRO C 2 589 ? 135.818 157.642 132.822 1.00 14.51 589 PRO C CA 1
ATOM 9658 C C . PRO C 2 589 ? 137.172 158.280 132.559 1.00 14.51 589 PRO C C 1
ATOM 9659 O O . PRO C 2 589 ? 137.240 159.485 132.325 1.00 14.51 589 PRO C O 1
ATOM 9663 N N . LEU C 2 590 ? 138.237 157.485 132.602 1.00 27.88 590 LEU C N 1
ATOM 9664 C CA . LEU C 2 590 ? 139.571 158.003 132.338 1.00 27.88 590 LEU C CA 1
ATOM 9665 C C . LEU C 2 590 ? 139.826 158.244 130.857 1.00 27.88 590 LEU C C 1
ATOM 9666 O O . LEU C 2 590 ? 140.858 158.825 130.511 1.00 27.88 590 LEU C O 1
ATOM 9671 N N . ASN C 2 591 ? 138.917 157.821 129.981 1.00 12.67 591 ASN C N 1
ATOM 9672 C CA . ASN C 2 591 ? 138.979 158.175 128.570 1.00 12.67 591 ASN C CA 1
ATOM 9673 C C . ASN C 2 591 ? 138.428 159.565 128.290 1.00 12.67 591 ASN C C 1
ATOM 9674 O O . ASN C 2 591 ? 138.371 159.968 127.123 1.00 12.67 591 ASN C O 1
ATOM 9679 N N . LEU C 2 592 ? 138.017 160.298 129.322 1.00 11.23 592 LEU C N 1
ATOM 9680 C CA . LEU C 2 592 ? 137.488 161.646 129.176 1.00 11.23 592 LEU C CA 1
ATOM 9681 C C . LEU C 2 592 ? 138.541 162.721 129.403 1.00 11.23 592 LEU C C 1
ATOM 9682 O O . LEU C 2 592 ? 138.524 163.749 128.720 1.00 11.23 592 LEU C O 1
ATOM 9687 N N . VAL C 2 593 ? 139.458 162.508 130.343 1.00 10.60 593 VAL C N 1
ATOM 9688 C CA . VAL C 2 593 ? 140.496 163.496 130.624 1.00 10.60 593 VAL C CA 1
ATOM 9689 C C . VAL C 2 593 ? 141.778 163.201 129.851 1.00 10.60 593 VAL C C 1
ATOM 9690 O O . VAL C 2 593 ? 142.438 164.123 129.365 1.00 10.60 593 VAL C O 1
ATOM 9694 N N . LEU C 2 594 ? 142.160 161.929 129.721 1.00 9.48 594 LEU C N 1
ATOM 9695 C CA . LEU C 2 594 ? 143.294 161.535 128.887 1.00 9.48 594 LEU C CA 1
ATOM 9696 C C . LEU C 2 594 ? 142.732 161.027 127.562 1.00 9.48 594 LEU C C 1
ATOM 9697 O O . LEU C 2 594 ? 142.697 159.830 127.281 1.00 9.48 594 LEU C O 1
ATOM 9702 N N . ASN C 2 595 ? 142.299 161.971 126.734 1.00 12.45 595 ASN C N 1
ATOM 9703 C CA . ASN C 2 595 ? 141.561 161.656 125.518 1.00 12.45 595 ASN C CA 1
ATOM 9704 C C . ASN C 2 595 ? 142.513 161.219 124.404 1.00 12.45 595 ASN C C 1
ATOM 9705 O O . ASN C 2 595 ? 143.704 160.981 124.621 1.00 12.45 595 ASN C O 1
ATOM 9710 N N . GLN C 2 596 ? 141.983 161.104 123.183 1.00 14.40 596 GLN C N 1
ATOM 9711 C CA . GLN C 2 596 ? 142.777 160.591 122.071 1.00 14.40 596 GLN C CA 1
ATOM 9712 C C . GLN C 2 596 ? 143.773 161.623 121.558 1.00 14.40 596 GLN C C 1
ATOM 9713 O O . GLN C 2 596 ? 144.808 161.250 120.994 1.00 14.40 596 GLN C O 1
ATOM 9719 N N . GLN C 2 597 ? 143.480 162.916 121.731 1.00 14.24 597 GLN C N 1
ATOM 9720 C CA . GLN C 2 597 ? 144.449 163.945 121.366 1.00 14.24 597 GLN C CA 1
ATOM 9721 C C . GLN C 2 597 ? 145.679 163.887 122.257 1.00 14.24 597 GLN C C 1
ATOM 9722 O O . GLN C 2 597 ? 146.776 164.260 121.828 1.00 14.24 597 GLN C O 1
ATOM 9728 N N . LEU C 2 598 ? 145.515 163.426 123.496 1.00 11.38 598 LEU C N 1
ATOM 9729 C CA . LEU C 2 598 ? 146.654 163.262 124.389 1.00 11.38 598 LEU C CA 1
ATOM 9730 C C . LEU C 2 598 ? 147.467 162.031 124.015 1.00 11.38 598 LEU C C 1
ATOM 9731 O O . LEU C 2 598 ? 148.692 162.108 123.868 1.00 11.38 598 LEU C O 1
ATOM 9736 N N . SER C 2 599 ? 146.797 160.886 123.849 1.00 11.46 599 SER C N 1
ATOM 9737 C CA . SER C 2 599 ? 147.506 159.623 123.669 1.00 11.46 599 SER C CA 1
ATOM 9738 C C . SER C 2 599 ? 148.185 159.531 122.309 1.00 11.46 599 SER C C 1
ATOM 9739 O O . SER C 2 599 ? 149.155 158.782 122.158 1.00 11.46 599 SER C O 1
ATOM 9742 N N . TYR C 2 600 ? 147.702 160.271 121.310 1.00 14.09 600 TYR C N 1
ATOM 9743 C CA . TYR C 2 600 ? 148.407 160.293 120.034 1.00 14.09 600 TYR C CA 1
ATOM 9744 C C . TYR C 2 600 ? 149.694 161.100 120.125 1.00 14.09 600 TYR C C 1
ATOM 9745 O O . TYR C 2 600 ? 150.663 160.798 119.419 1.00 14.09 600 TYR C O 1
ATOM 9754 N N . GLN C 2 601 ? 149.725 162.121 120.977 1.00 12.16 601 GLN C N 1
ATOM 9755 C CA . GLN C 2 601 ? 150.947 162.855 121.275 1.00 12.16 601 GLN C CA 1
ATOM 9756 C C . GLN C 2 601 ? 151.745 162.219 122.402 1.00 12.16 601 GLN C C 1
ATOM 9757 O O . GLN C 2 601 ? 152.750 162.791 122.834 1.00 12.16 601 GLN C O 1
ATOM 9763 N N . TYR C 2 602 ? 151.317 161.055 122.887 1.00 11.09 602 TYR C N 1
ATOM 9764 C CA . TYR C 2 602 ? 151.970 160.367 123.986 1.00 11.09 602 TYR C CA 1
ATOM 9765 C C . TYR C 2 602 ? 152.418 158.967 123.602 1.00 11.09 602 TYR C C 1
ATOM 9766 O O . TYR C 2 602 ? 153.183 158.351 124.350 1.00 11.09 602 TYR C O 1
ATOM 9775 N N . GLU C 2 603 ? 151.951 158.451 122.460 1.00 12.29 603 GLU C N 1
ATOM 9776 C CA . GLU C 2 603 ? 152.417 157.191 121.890 1.00 12.29 603 GLU C CA 1
ATOM 9777 C C . GLU C 2 603 ? 153.573 157.406 120.919 1.00 12.29 603 GLU C C 1
ATOM 9778 O O . GLU C 2 603 ? 154.428 156.524 120.772 1.00 12.29 603 GLU C O 1
ATOM 9784 N N . ILE C 2 604 ? 153.624 158.577 120.277 1.00 11.67 604 ILE C N 1
ATOM 9785 C CA . ILE C 2 604 ? 154.703 158.898 119.345 1.00 11.67 604 ILE C CA 1
ATOM 9786 C C . ILE C 2 604 ? 156.052 158.868 120.058 1.00 11.67 604 ILE C C 1
ATOM 9787 O O . ILE C 2 604 ? 157.057 158.403 119.504 1.00 11.67 604 ILE C O 1
ATOM 9792 N N . MET C 2 605 ? 156.079 159.296 121.321 1.00 11.74 605 MET C N 1
ATOM 9793 C CA . MET C 2 605 ? 157.302 159.227 122.109 1.00 11.74 605 MET C CA 1
ATOM 9794 C C . MET C 2 605 ? 157.714 157.798 122.441 1.00 11.74 605 MET C C 1
ATOM 9795 O O . MET C 2 605 ? 158.889 157.565 122.735 1.00 11.74 605 MET C O 1
ATOM 9800 N N . PHE C 2 606 ? 156.788 156.837 122.402 1.00 10.23 606 PHE C N 1
ATOM 9801 C CA . PHE C 2 606 ? 157.168 155.451 122.659 1.00 10.23 606 PHE C CA 1
ATOM 9802 C C . PHE C 2 606 ? 157.910 154.856 121.470 1.00 10.23 606 PHE C C 1
ATOM 9803 O O . PHE C 2 606 ? 158.879 154.109 121.649 1.00 10.23 606 PHE C O 1
ATOM 9811 N N . LYS C 2 607 ? 157.460 155.162 120.251 1.00 10.97 607 LYS C N 1
ATOM 9812 C CA . LYS C 2 607 ? 158.139 154.658 119.063 1.00 10.97 607 LYS C CA 1
ATOM 9813 C C . LYS C 2 607 ? 159.528 155.263 118.914 1.00 10.97 607 LYS C C 1
ATOM 9814 O O . LYS C 2 607 ? 160.430 154.613 118.376 1.00 10.97 607 LYS C O 1
ATOM 9820 N N . LEU C 2 608 ? 159.717 156.498 119.381 1.00 11.14 608 LEU C N 1
ATOM 9821 C CA . LEU C 2 608 ? 161.042 157.106 119.342 1.00 11.14 608 LEU C CA 1
ATOM 9822 C C . LEU C 2 608 ? 161.934 156.559 120.447 1.00 11.14 608 LEU C C 1
ATOM 9823 O O . LEU C 2 608 ? 163.133 156.349 120.235 1.00 11.14 608 LEU C O 1
ATOM 9828 N N . LEU C 2 609 ? 161.370 156.322 121.632 1.00 10.26 609 LEU C N 1
ATOM 9829 C CA . LEU C 2 609 ? 162.178 155.831 122.742 1.00 10.26 609 LEU C CA 1
ATOM 9830 C C . LEU C 2 609 ? 162.559 154.368 122.568 1.00 10.26 609 LEU C C 1
ATOM 9831 O O . LEU C 2 609 ? 163.574 153.930 123.116 1.00 10.26 609 LEU C O 1
ATOM 9836 N N . ILE C 2 610 ? 161.768 153.592 121.824 1.00 10.07 610 ILE C N 1
ATOM 9837 C CA . ILE C 2 610 ? 162.146 152.206 121.569 1.00 10.07 610 ILE C CA 1
ATOM 9838 C C . ILE C 2 610 ? 163.031 152.087 120.334 1.00 10.07 610 ILE C C 1
ATOM 9839 O O . ILE C 2 610 ? 163.711 151.067 120.161 1.00 10.07 610 ILE C O 1
ATOM 9844 N N . ASN C 2 611 ? 163.063 153.111 119.481 1.00 10.28 611 ASN C N 1
ATOM 9845 C CA . ASN C 2 611 ? 163.946 153.078 118.323 1.00 10.28 611 ASN C CA 1
ATOM 9846 C C . ASN C 2 611 ? 165.385 153.359 118.730 1.00 10.28 611 ASN C C 1
ATOM 9847 O O . ASN C 2 611 ? 166.309 152.673 118.282 1.00 10.28 611 ASN C O 1
ATOM 9852 N N . ILE C 2 612 ? 165.591 154.362 119.583 1.00 9.05 612 ILE C N 1
ATOM 9853 C CA . ILE C 2 612 ? 166.945 154.688 120.014 1.00 9.05 612 ILE C CA 1
ATOM 9854 C C . ILE C 2 612 ? 167.452 153.673 121.034 1.00 9.05 612 ILE C C 1
ATOM 9855 O O . ILE C 2 612 ? 168.661 153.432 121.124 1.00 9.05 612 ILE C O 1
ATOM 9860 N N . LYS C 2 613 ? 166.555 153.042 121.796 1.00 7.19 613 LYS C N 1
ATOM 9861 C CA . LYS C 2 613 ? 166.990 151.984 122.703 1.00 7.19 613 LYS C CA 1
ATOM 9862 C C . LYS C 2 613 ? 167.345 150.710 121.949 1.00 7.19 613 LYS C C 1
ATOM 9863 O O . LYS C 2 613 ? 168.034 149.841 122.495 1.00 7.19 613 LYS C O 1
ATOM 9869 N N . PHE C 2 614 ? 166.886 150.577 120.705 1.00 9.79 614 PHE C N 1
ATOM 9870 C CA . PHE C 2 614 ? 167.313 149.459 119.874 1.00 9.79 614 PHE C CA 1
ATOM 9871 C C . PHE C 2 614 ? 168.648 149.752 119.203 1.00 9.79 614 PHE C C 1
ATOM 9872 O O . PHE C 2 614 ? 169.476 148.849 119.040 1.00 9.79 614 PHE C O 1
ATOM 9880 N N . ILE C 2 615 ? 168.867 151.006 118.801 1.00 9.11 615 ILE C N 1
ATOM 9881 C CA . ILE C 2 615 ? 170.165 151.407 118.271 1.00 9.11 615 ILE C CA 1
ATOM 9882 C C . ILE C 2 615 ? 171.222 151.344 119.367 1.00 9.11 615 ILE C C 1
ATOM 9883 O O . ILE C 2 615 ? 172.358 150.913 119.133 1.00 9.11 615 ILE C O 1
ATOM 9888 N N . SER C 2 616 ? 170.857 151.743 120.588 1.00 9.32 616 SER C N 1
ATOM 9889 C CA . SER C 2 616 ? 171.763 151.610 121.722 1.00 9.32 616 SER C CA 1
ATOM 9890 C C . SER C 2 616 ? 171.933 150.163 122.161 1.00 9.32 616 SER C C 1
ATOM 9891 O O . SER C 2 616 ? 172.849 149.870 122.935 1.00 9.32 616 SER C O 1
ATOM 9894 N N . LYS C 2 617 ? 171.064 149.259 121.707 1.00 10.06 617 LYS C N 1
ATOM 9895 C CA . LYS C 2 617 ? 171.266 147.836 121.957 1.00 10.06 617 LYS C CA 1
ATOM 9896 C C . LYS C 2 617 ? 172.161 147.214 120.894 1.00 10.06 617 LYS C C 1
ATOM 9897 O O . LYS C 2 617 ? 172.969 146.329 121.197 1.00 10.06 617 LYS C O 1
ATOM 9903 N N . TYR C 2 618 ? 172.040 147.674 119.647 1.00 11.04 618 TYR C N 1
ATOM 9904 C CA . TYR C 2 618 ? 172.889 147.154 118.582 1.00 11.04 618 TYR C CA 1
ATOM 9905 C C . TYR C 2 618 ? 174.333 147.601 118.771 1.00 11.04 618 TYR C C 1
ATOM 9906 O O . TYR C 2 618 ? 175.261 146.797 118.624 1.00 11.04 618 TYR C O 1
ATOM 9915 N N . ASN C 2 619 ? 174.540 148.883 119.088 1.00 11.28 619 ASN C N 1
ATOM 9916 C CA . ASN C 2 619 ? 175.888 149.400 119.298 1.00 11.28 619 ASN C CA 1
ATOM 9917 C C . ASN C 2 619 ? 176.536 148.796 120.534 1.00 11.28 619 ASN C C 1
ATOM 9918 O O . ASN C 2 619 ? 177.759 148.617 120.567 1.00 11.28 619 ASN C O 1
ATOM 9923 N N . SER C 2 620 ? 175.740 148.479 121.557 1.00 9.41 620 SER C N 1
ATOM 9924 C CA . SER C 2 620 ? 176.283 147.813 122.733 1.00 9.41 620 SER C CA 1
ATOM 9925 C C . SER C 2 620 ? 176.596 146.351 122.451 1.00 9.41 620 SER C C 1
ATOM 9926 O O . SER C 2 620 ? 177.453 145.763 123.118 1.00 9.41 620 SER C O 1
ATOM 9929 N N . SER C 2 621 ? 175.910 145.747 121.479 1.00 11.08 621 SER C N 1
ATOM 9930 C CA . SER C 2 621 ? 176.246 144.389 121.068 1.00 11.08 621 SER C CA 1
ATOM 9931 C C . SER C 2 621 ? 177.382 144.377 120.056 1.00 11.08 621 SER C C 1
ATOM 9932 O O . SER C 2 621 ? 178.178 143.432 120.033 1.00 11.08 621 SER C O 1
ATOM 9935 N N . ASN C 2 622 ? 177.467 145.407 119.209 1.00 11.09 622 ASN C N 1
ATOM 9936 C CA . ASN C 2 622 ? 178.565 145.496 118.253 1.00 11.09 622 ASN C CA 1
ATOM 9937 C C . ASN C 2 622 ? 179.890 145.765 118.950 1.00 11.09 622 ASN C C 1
ATOM 9938 O O . ASN C 2 622 ? 180.944 145.364 118.446 1.00 11.09 622 ASN C O 1
ATOM 9943 N N . TRP C 2 623 ? 179.856 146.442 120.100 1.00 10.75 623 TRP C N 1
ATOM 9944 C CA . TRP C 2 623 ? 181.067 146.634 120.889 1.00 10.75 623 TRP C CA 1
ATOM 9945 C C . TRP C 2 623 ? 181.582 145.314 121.444 1.00 10.75 623 TRP C C 1
ATOM 9946 O O . TRP C 2 623 ? 182.790 145.158 121.655 1.00 10.75 623 TRP C O 1
ATOM 9957 N N . GLN C 2 624 ? 180.685 144.354 121.675 1.00 14.38 624 GLN C N 1
ATOM 9958 C CA . GLN C 2 624 ? 181.102 143.056 122.191 1.00 14.38 624 GLN C CA 1
ATOM 9959 C C . GLN C 2 624 ? 181.865 142.262 121.138 1.00 14.38 624 GLN C C 1
ATOM 9960 O O . GLN C 2 624 ? 182.817 141.544 121.465 1.00 14.38 624 GLN C O 1
ATOM 9966 N N . GLU C 2 625 ? 181.473 142.385 119.870 1.00 17.38 625 GLU C N 1
ATOM 9967 C CA . GLU C 2 625 ? 182.108 141.601 118.819 1.00 17.38 625 GLU C CA 1
ATOM 9968 C C . GLU C 2 625 ? 183.259 142.330 118.139 1.00 17.38 625 GLU C C 1
ATOM 9969 O O . GLU C 2 625 ? 184.107 141.680 117.517 1.00 17.38 625 GLU C O 1
ATOM 9975 N N . MET C 2 626 ? 183.314 143.658 118.231 1.00 18.10 626 MET C N 1
ATOM 9976 C CA . MET C 2 626 ? 184.436 144.397 117.667 1.00 18.10 626 MET C CA 1
ATOM 9977 C C . MET C 2 626 ? 185.653 144.414 118.578 1.00 18.10 626 MET C C 1
ATOM 9978 O O . MET C 2 626 ? 186.717 144.872 118.150 1.00 18.10 626 MET C O 1
ATOM 9983 N N . ASN C 2 627 ? 185.529 143.933 119.811 1.00 17.45 627 ASN C N 1
ATOM 9984 C CA . ASN C 2 627 ? 186.603 144.030 120.789 1.00 17.45 627 ASN C CA 1
ATOM 9985 C C . ASN C 2 627 ? 187.114 142.688 121.283 1.00 17.45 627 ASN C C 1
ATOM 9986 O O . ASN C 2 627 ? 188.325 142.521 121.441 1.00 17.45 627 ASN C O 1
ATOM 9991 N N . TYR C 2 628 ? 186.237 141.719 121.536 1.00 16.67 628 TYR C N 1
ATOM 9992 C CA . TYR C 2 628 ? 186.641 140.494 122.216 1.00 16.67 628 TYR C CA 1
ATOM 9993 C C . TYR C 2 628 ? 186.206 139.252 121.452 1.00 16.67 628 TYR C C 1
ATOM 9994 O O . TYR C 2 628 ? 185.991 138.189 122.039 1.00 16.67 628 TYR C O 1
ATOM 10003 N N . SER C 2 629 ? 186.085 139.349 120.132 1.00 21.93 629 SER C N 1
ATOM 10004 C CA . SER C 2 629 ? 185.767 138.168 119.345 1.00 21.93 629 SER C CA 1
ATOM 10005 C C . SER C 2 629 ? 187.027 137.353 119.074 1.00 21.93 629 SER C C 1
ATOM 10006 O O . SER C 2 629 ? 188.136 137.705 119.484 1.00 21.93 629 SER C O 1
ATOM 10009 N N . LYS C 2 630 ? 186.848 136.237 118.367 1.00 24.84 630 LYS C N 1
ATOM 10010 C CA . LYS C 2 630 ? 187.963 135.422 117.915 1.00 24.84 630 LYS C CA 1
ATOM 10011 C C . LYS C 2 630 ? 188.311 135.652 116.454 1.00 24.84 630 LYS C C 1
ATOM 10012 O O . LYS C 2 630 ? 189.495 135.630 116.107 1.00 24.84 630 LYS C O 1
ATOM 10018 N N . ILE C 2 631 ? 187.317 135.885 115.604 1.00 27.41 631 ILE C N 1
ATOM 10019 C CA . ILE C 2 631 ? 187.553 136.206 114.201 1.00 27.41 631 ILE C CA 1
ATOM 10020 C C . ILE C 2 631 ? 188.083 137.623 114.046 1.00 27.41 631 ILE C C 1
ATOM 10021 O O . ILE C 2 631 ? 189.016 137.873 113.277 1.00 27.41 631 ILE C O 1
ATOM 10026 N N . TRP C 2 632 ? 187.506 138.564 114.795 1.00 22.46 632 TRP C N 1
ATOM 10027 C CA . TRP C 2 632 ? 187.864 139.969 114.640 1.00 22.46 632 TRP C CA 1
ATOM 10028 C C . TRP C 2 632 ? 189.229 140.279 115.240 1.00 22.46 632 TRP C C 1
ATOM 10029 O O . TRP C 2 632 ? 189.937 141.158 114.737 1.00 22.46 632 TRP C O 1
ATOM 10040 N N . THR C 2 633 ? 189.617 139.580 116.304 1.00 23.74 633 THR C N 1
ATOM 10041 C CA . THR C 2 633 ? 190.868 139.845 117.015 1.00 23.74 633 THR C CA 1
ATOM 10042 C C . THR C 2 633 ? 191.775 138.624 116.895 1.00 23.74 633 THR C C 1
ATOM 10043 O O . THR C 2 633 ? 191.749 137.733 117.748 1.00 23.74 633 THR C O 1
ATOM 10047 N N . ASN C 2 634 ? 192.581 138.586 115.839 1.00 36.86 634 ASN C N 1
ATOM 10048 C CA . ASN C 2 634 ? 193.618 137.580 115.694 1.00 36.86 634 ASN C CA 1
ATOM 10049 C C . ASN C 2 634 ? 194.935 138.153 116.214 1.00 36.86 634 ASN C C 1
ATOM 10050 O O . ASN C 2 634 ? 194.975 139.242 116.793 1.00 36.86 634 ASN C O 1
ATOM 10055 N N . SER C 2 635 ? 196.029 137.425 116.008 1.00 43.99 635 SER C N 1
ATOM 10056 C CA . SER C 2 635 ? 197.301 137.779 116.627 1.00 43.99 635 SER C CA 1
ATOM 10057 C C . SER C 2 635 ? 198.392 138.167 115.642 1.00 43.99 635 SER C C 1
ATOM 10058 O O . SER C 2 635 ? 199.127 139.122 115.900 1.00 43.99 635 SER C O 1
ATOM 10061 N N . HIS C 2 636 ? 198.530 137.464 114.521 1.00 52.10 636 HIS C N 1
ATOM 10062 C CA . HIS C 2 636 ? 199.700 137.636 113.666 1.00 52.10 636 HIS C CA 1
ATOM 10063 C C . HIS C 2 636 ? 199.307 137.933 112.223 1.00 52.10 636 HIS C C 1
ATOM 10064 O O . HIS C 2 636 ? 199.842 137.344 111.279 1.00 52.10 636 HIS C O 1
ATOM 10071 N N . PHE C 2 637 ? 198.382 138.865 112.022 1.00 52.64 637 PHE C N 1
ATOM 10072 C CA . PHE C 2 637 ? 198.133 139.368 110.680 1.00 52.64 637 PHE C CA 1
ATOM 10073 C C . PHE C 2 637 ? 198.919 140.660 110.456 1.00 52.64 637 PHE C C 1
ATOM 10074 O O . PHE C 2 637 ? 199.522 141.219 111.374 1.00 52.64 637 PHE C O 1
ATOM 10082 N N . ASN C 2 638 ? 198.916 141.125 109.208 1.00 53.52 638 ASN C N 1
ATOM 10083 C CA . ASN C 2 638 ? 199.765 142.238 108.809 1.00 53.52 638 ASN C CA 1
ATOM 10084 C C . ASN C 2 638 ? 199.280 143.553 109.417 1.00 53.52 638 ASN C C 1
ATOM 10085 O O . ASN C 2 638 ? 198.118 143.704 109.805 1.00 53.52 638 ASN C O 1
ATOM 10090 N N . SER C 2 639 ? 200.201 144.516 109.492 1.00 53.50 639 SER C N 1
ATOM 10091 C CA . SER C 2 639 ? 199.901 145.812 110.087 1.00 53.50 639 SER C CA 1
ATOM 10092 C C . SER C 2 639 ? 199.053 146.696 109.185 1.00 53.50 639 SER C C 1
ATOM 10093 O O . SER C 2 639 ? 198.479 147.677 109.669 1.00 53.50 639 SER C O 1
ATOM 10096 N N . SER C 2 640 ? 198.971 146.385 107.890 1.00 52.49 640 SER C N 1
ATOM 10097 C CA . SER C 2 640 ? 198.086 147.139 107.008 1.00 52.49 640 SER C CA 1
ATOM 10098 C C . SER C 2 640 ? 196.624 146.852 107.326 1.00 52.49 640 SER C C 1
ATOM 10099 O O . SER C 2 640 ? 195.767 147.732 107.184 1.00 52.49 640 SER C O 1
ATOM 10102 N N . VAL C 2 641 ? 196.324 145.628 107.761 1.00 48.12 641 VAL C N 1
ATOM 10103 C CA . VAL C 2 641 ? 194.970 145.289 108.180 1.00 48.12 641 VAL C CA 1
ATOM 10104 C C . VAL C 2 641 ? 194.723 145.757 109.610 1.00 48.12 641 VAL C C 1
ATOM 10105 O O . VAL C 2 641 ? 193.637 146.252 109.935 1.00 48.12 641 VAL C O 1
ATOM 10109 N N . LYS C 2 642 ? 195.739 145.646 110.473 1.00 46.96 642 LYS C N 1
ATOM 10110 C CA . LYS C 2 642 ? 195.610 146.047 111.871 1.00 46.96 642 LYS C CA 1
ATOM 10111 C C . LYS C 2 642 ? 195.385 147.544 112.039 1.00 46.96 642 LYS C C 1
ATOM 10112 O O . LYS C 2 642 ? 194.842 147.962 113.066 1.00 46.96 642 LYS C O 1
ATOM 10118 N N . LYS C 2 643 ? 195.789 148.357 111.066 1.00 46.51 643 LYS C N 1
ATOM 10119 C CA . LYS C 2 643 ? 195.438 149.770 111.086 1.00 46.51 643 LYS C CA 1
ATOM 10120 C C . LYS C 2 643 ? 193.998 150.009 110.658 1.00 46.51 643 LYS C C 1
ATOM 10121 O O . LYS C 2 643 ? 193.376 150.974 111.115 1.00 46.51 643 LYS C O 1
ATOM 10127 N N . TRP C 2 644 ? 193.453 149.150 109.796 1.00 39.11 644 TRP C N 1
ATOM 10128 C CA . TRP C 2 644 ? 192.061 149.293 109.390 1.00 39.11 644 TRP C CA 1
ATOM 10129 C C . TRP C 2 644 ? 191.102 148.840 110.481 1.00 39.11 644 TRP C C 1
ATOM 10130 O O . TRP C 2 644 ? 190.005 149.394 110.604 1.00 39.11 644 TRP C O 1
ATOM 10141 N N . ILE C 2 645 ? 191.489 147.833 111.265 1.00 35.25 645 ILE C N 1
ATOM 10142 C CA . ILE C 2 645 ? 190.680 147.427 112.408 1.00 35.25 645 ILE C CA 1
ATOM 10143 C C . ILE C 2 645 ? 190.704 148.510 113.481 1.00 35.25 645 ILE C C 1
ATOM 10144 O O . ILE C 2 645 ? 189.669 148.842 114.074 1.00 35.25 645 ILE C O 1
ATOM 10149 N N . LEU C 2 646 ? 191.875 149.107 113.713 1.00 36.56 646 LEU C N 1
ATOM 10150 C CA . LEU C 2 646 ? 192.001 150.144 114.732 1.00 36.56 646 LEU C CA 1
ATOM 10151 C C . LEU C 2 646 ? 191.315 151.439 114.314 1.00 36.56 646 LEU C C 1
ATOM 10152 O O . LEU C 2 646 ? 190.937 152.242 115.174 1.00 36.56 646 LEU C O 1
ATOM 10157 N N . ARG C 2 647 ? 191.146 151.663 113.010 1.00 37.86 647 ARG C N 1
ATOM 10158 C CA . ARG C 2 647 ? 190.412 152.837 112.552 1.00 37.86 647 ARG C CA 1
ATOM 10159 C C . ARG C 2 647 ? 188.909 152.602 112.557 1.00 37.86 647 ARG C C 1
ATOM 10160 O O . ARG C 2 647 ? 188.136 153.563 112.646 1.00 37.86 647 ARG C O 1
ATOM 10168 N N . CYS C 2 648 ? 188.476 151.344 112.457 1.00 29.85 648 CYS C N 1
ATOM 10169 C CA . CYS C 2 648 ? 187.050 151.048 112.516 1.00 29.85 648 CYS C CA 1
ATOM 10170 C C . CYS C 2 648 ? 186.528 151.082 113.946 1.00 29.85 648 CYS C C 1
ATOM 10171 O O . CYS C 2 648 ? 185.343 151.355 114.165 1.00 29.85 648 CYS C O 1
ATOM 10174 N N . ARG C 2 649 ? 187.391 150.811 114.927 1.00 23.49 649 ARG C N 1
ATOM 10175 C CA . ARG C 2 649 ? 186.957 150.839 116.319 1.00 23.49 649 ARG C CA 1
ATOM 10176 C C . ARG C 2 649 ? 186.795 152.268 116.820 1.00 23.49 649 ARG C C 1
ATOM 10177 O O . ARG C 2 649 ? 185.903 152.551 117.628 1.00 23.49 649 ARG C O 1
ATOM 10185 N N . VAL C 2 650 ? 187.653 153.180 116.358 1.00 22.61 650 VAL C N 1
ATOM 10186 C CA . VAL C 2 650 ? 187.577 154.571 116.796 1.00 22.61 650 VAL C CA 1
ATOM 10187 C C . VAL C 2 650 ? 186.352 155.252 116.194 1.00 22.61 650 VAL C C 1
ATOM 10188 O O . VAL C 2 650 ? 185.679 156.051 116.858 1.00 22.61 650 VAL C O 1
ATOM 10192 N N . LEU C 2 651 ? 186.026 154.924 114.941 1.00 21.28 651 LEU C N 1
ATOM 10193 C CA . LEU C 2 651 ? 184.833 155.482 114.312 1.00 21.28 651 LEU C CA 1
ATOM 10194 C C . LEU C 2 651 ? 183.564 154.973 114.984 1.00 21.28 651 LEU C C 1
ATOM 10195 O O . LEU C 2 651 ? 182.582 155.714 115.109 1.00 21.28 651 LEU C O 1
ATOM 10200 N N . HIS C 2 652 ? 183.567 153.720 115.437 1.00 16.79 652 HIS C N 1
ATOM 10201 C CA . HIS C 2 652 ? 182.400 153.198 116.134 1.00 16.79 652 HIS C CA 1
ATOM 10202 C C . HIS C 2 652 ? 182.341 153.675 117.578 1.00 16.79 652 HIS C C 1
ATOM 10203 O O . HIS C 2 652 ? 181.261 153.687 118.178 1.00 16.79 652 HIS C O 1
ATOM 10210 N N . SER C 2 653 ? 183.479 154.073 118.149 1.00 16.32 653 SER C N 1
ATOM 10211 C CA . SER C 2 653 ? 183.478 154.584 119.514 1.00 16.32 653 SER C CA 1
ATOM 10212 C C . SER C 2 653 ? 182.964 156.016 119.575 1.00 16.32 653 SER C C 1
ATOM 10213 O O . SER C 2 653 ? 182.574 156.487 120.648 1.00 16.32 653 SER C O 1
ATOM 10216 N N . ARG C 2 654 ? 182.973 156.725 118.445 1.00 19.73 654 ARG C N 1
ATOM 10217 C CA . ARG C 2 654 ? 182.352 158.040 118.369 1.00 19.73 654 ARG C CA 1
ATOM 10218 C C . ARG C 2 654 ? 180.913 157.970 117.881 1.00 19.73 654 ARG C C 1
ATOM 10219 O O . ARG C 2 654 ? 180.147 158.911 118.112 1.00 19.73 654 ARG C O 1
ATOM 10227 N N . ILE C 2 655 ? 180.533 156.882 117.210 1.00 15.98 655 ILE C N 1
ATOM 10228 C CA . ILE C 2 655 ? 179.138 156.685 116.833 1.00 15.98 655 ILE C CA 1
ATOM 10229 C C . ILE C 2 655 ? 178.324 156.225 118.037 1.00 15.98 655 ILE C C 1
ATOM 10230 O O . ILE C 2 655 ? 177.199 156.690 118.259 1.00 15.98 655 ILE C O 1
ATOM 10235 N N . CYS C 2 656 ? 178.893 155.329 118.848 1.00 13.31 656 CYS C N 1
ATOM 10236 C CA . CYS C 2 656 ? 178.199 154.832 120.032 1.00 13.31 656 CYS C CA 1
ATOM 10237 C C . CYS C 2 656 ? 178.008 155.925 121.077 1.00 13.31 656 CYS C C 1
ATOM 10238 O O . CYS C 2 656 ? 177.008 155.917 121.803 1.00 13.31 656 CYS C O 1
ATOM 10241 N N . SER C 2 657 ? 178.933 156.882 121.153 1.00 14.19 657 SER C N 1
ATOM 10242 C CA . SER C 2 657 ? 178.797 157.981 122.099 1.00 14.19 657 SER C CA 1
ATOM 10243 C C . SER C 2 657 ? 177.825 159.054 121.629 1.00 14.19 657 SER C C 1
ATOM 10244 O O . SER C 2 657 ? 177.455 159.920 122.427 1.00 14.19 657 SER C O 1
ATOM 10247 N N . PHE C 2 658 ? 177.410 159.025 120.362 1.00 14.12 658 PHE C N 1
ATOM 10248 C CA . PHE C 2 658 ? 176.423 159.989 119.891 1.00 14.12 658 PHE C CA 1
ATOM 10249 C C . PHE C 2 658 ? 175.039 159.655 120.430 1.00 14.12 658 PHE C C 1
ATOM 10250 O O . PHE C 2 658 ? 174.330 160.532 120.937 1.00 14.12 658 PHE C O 1
ATOM 10258 N N . ILE C 2 659 ? 174.636 158.386 120.328 1.00 11.03 659 ILE C N 1
ATOM 10259 C CA . ILE C 2 659 ? 173.321 157.979 120.807 1.00 11.03 659 ILE C CA 1
ATOM 10260 C C . ILE C 2 659 ? 173.256 157.914 122.325 1.00 11.03 659 ILE C C 1
ATOM 10261 O O . ILE C 2 659 ? 172.161 157.997 122.892 1.00 11.03 659 ILE C O 1
ATOM 10266 N N . HIS C 2 660 ? 174.394 157.763 123.001 1.00 11.00 660 HIS C N 1
ATOM 10267 C CA . HIS C 2 660 ? 174.421 157.835 124.455 1.00 11.00 660 HIS C CA 1
ATOM 10268 C C . HIS C 2 660 ? 174.409 159.266 124.972 1.00 11.00 660 HIS C C 1
ATOM 10269 O O . HIS C 2 660 ? 174.203 159.471 126.172 1.00 11.00 660 HIS C O 1
ATOM 10276 N N . GLU C 2 661 ? 174.627 160.251 124.103 1.00 14.72 661 GLU C N 1
ATOM 10277 C CA . GLU C 2 661 ? 174.448 161.655 124.447 1.00 14.72 661 GLU C CA 1
ATOM 10278 C C . GLU C 2 661 ? 173.103 162.199 123.997 1.00 14.72 661 GLU C C 1
ATOM 10279 O O . GLU C 2 661 ? 172.536 163.064 124.674 1.00 14.72 661 GLU C O 1
ATOM 10285 N N . LEU C 2 662 ? 172.584 161.710 122.867 1.00 10.10 662 LEU C N 1
ATOM 10286 C CA . LEU C 2 662 ? 171.239 162.075 122.441 1.00 10.10 662 LEU C CA 1
ATOM 10287 C C . LEU C 2 662 ? 170.192 161.525 123.400 1.00 10.10 662 LEU C C 1
ATOM 10288 O O . LEU C 2 662 ? 169.167 162.170 123.647 1.00 10.10 662 LEU C O 1
ATOM 10293 N N . GLU C 2 663 ? 170.439 160.338 123.960 1.00 10.51 663 GLU C N 1
ATOM 10294 C CA . GLU C 2 663 ? 169.507 159.773 124.929 1.00 10.51 663 GLU C CA 1
ATOM 10295 C C . GLU C 2 663 ? 169.540 160.524 126.251 1.00 10.51 663 GLU C C 1
ATOM 10296 O O . GLU C 2 663 ? 168.494 160.689 126.887 1.00 10.51 663 GLU C O 1
ATOM 10302 N N . ASN C 2 664 ? 170.715 161.003 126.673 1.00 9.20 664 ASN C N 1
ATOM 10303 C CA . ASN C 2 664 ? 170.819 161.730 127.935 1.00 9.20 664 ASN C CA 1
ATOM 10304 C C . ASN C 2 664 ? 170.112 163.077 127.884 1.00 9.20 664 ASN C C 1
ATOM 10305 O O . ASN C 2 664 ? 169.806 163.645 128.937 1.00 9.20 664 ASN C O 1
ATOM 10310 N N . TYR C 2 665 ? 169.839 163.593 126.687 1.00 12.01 665 TYR C N 1
ATOM 10311 C CA . TYR C 2 665 ? 169.002 164.776 126.550 1.00 12.01 665 TYR C CA 1
ATOM 10312 C C . TYR C 2 665 ? 167.524 164.416 126.479 1.00 12.01 665 TYR C C 1
ATOM 10313 O O . TYR C 2 665 ? 166.683 165.160 126.995 1.00 12.01 665 TYR C O 1
ATOM 10322 N N . ILE C 2 666 ? 167.188 163.284 125.863 1.00 8.71 666 ILE C N 1
ATOM 10323 C CA . ILE C 2 666 ? 165.785 162.924 125.688 1.00 8.71 666 ILE C CA 1
ATOM 10324 C C . ILE C 2 666 ? 165.194 162.390 126.987 1.00 8.71 666 ILE C C 1
ATOM 10325 O O . ILE C 2 666 ? 164.144 162.857 127.443 1.00 8.71 666 ILE C O 1
ATOM 10330 N N . VAL C 2 667 ? 165.858 161.418 127.613 1.00 8.45 667 VAL C N 1
ATOM 10331 C CA . VAL C 2 667 ? 165.249 160.746 128.755 1.00 8.45 667 VAL C CA 1
ATOM 10332 C C . VAL C 2 667 ? 165.392 161.530 130.053 1.00 8.45 667 VAL C C 1
ATOM 10333 O O . VAL C 2 667 ? 164.704 161.213 131.031 1.00 8.45 667 VAL C O 1
ATOM 10337 N N . HIS C 2 668 ? 166.260 162.537 130.104 1.00 10.38 668 HIS C N 1
ATOM 10338 C CA . HIS C 2 668 ? 166.456 163.294 131.334 1.00 10.38 668 HIS C CA 1
ATOM 10339 C C . HIS C 2 668 ? 166.097 164.763 131.190 1.00 10.38 668 HIS C C 1
ATOM 10340 O O . HIS C 2 668 ? 165.290 165.276 131.975 1.00 10.38 668 HIS C O 1
ATOM 10347 N N . ASP C 2 669 ? 166.668 165.460 130.207 1.00 14.49 669 ASP C N 1
ATOM 10348 C CA . ASP C 2 669 ? 166.424 166.889 130.057 1.00 14.49 669 ASP C CA 1
ATOM 10349 C C . ASP C 2 669 ? 165.025 167.203 129.548 1.00 14.49 669 ASP C C 1
ATOM 10350 O O . ASP C 2 669 ? 164.533 168.312 129.779 1.00 14.49 669 ASP C O 1
ATOM 10355 N N . VAL C 2 670 ? 164.379 166.267 128.859 1.00 9.45 670 VAL C N 1
ATOM 10356 C CA . VAL C 2 670 ? 163.069 166.491 128.254 1.00 9.45 670 VAL C CA 1
ATOM 10357 C C . VAL C 2 670 ? 161.974 165.750 129.013 1.00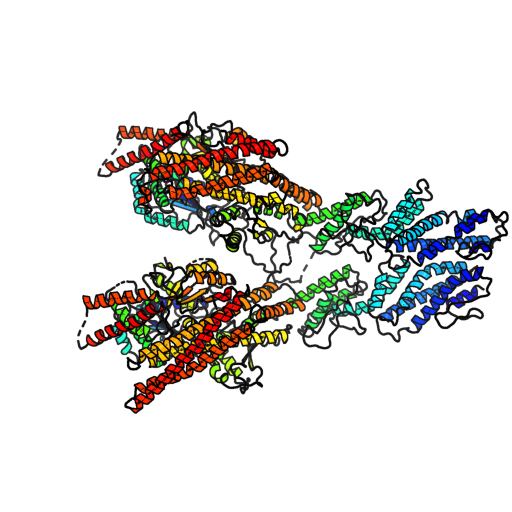 9.45 670 VAL C C 1
ATOM 10358 O O . VAL C 2 670 ? 161.016 166.359 129.491 1.00 9.45 670 VAL C O 1
ATOM 10362 N N . ILE C 2 671 ? 162.101 164.429 129.136 1.00 8.21 671 ILE C N 1
ATOM 10363 C CA . ILE C 2 671 ? 161.029 163.622 129.707 1.00 8.21 671 ILE C CA 1
ATOM 10364 C C . ILE C 2 671 ? 160.998 163.755 131.224 1.00 8.21 671 ILE C C 1
ATOM 10365 O O . ILE C 2 671 ? 159.942 163.998 131.818 1.00 8.21 671 ILE C O 1
ATOM 10370 N N . GLU C 2 672 ? 162.153 163.615 131.873 1.00 9.67 672 GLU C N 1
ATOM 10371 C CA . GLU C 2 672 ? 162.187 163.624 133.331 1.00 9.67 672 GLU C CA 1
ATOM 10372 C C . GLU C 2 672 ? 162.038 165.032 133.894 1.00 9.67 672 GLU C C 1
ATOM 10373 O O . GLU C 2 672 ? 161.412 165.219 134.944 1.00 9.67 672 GLU C O 1
ATOM 10379 N N . HIS C 2 673 ? 162.589 166.035 133.206 1.00 11.98 673 HIS C N 1
ATOM 10380 C CA . HIS C 2 673 ? 162.550 167.399 133.726 1.00 11.98 673 HIS C CA 1
ATOM 10381 C C . HIS C 2 673 ? 161.144 167.983 133.669 1.00 11.98 673 HIS C C 1
ATOM 10382 O O . HIS C 2 673 ? 160.720 168.683 134.596 1.00 11.98 673 HIS C O 1
ATOM 10389 N N . ASN C 2 674 ? 160.404 167.710 132.594 1.00 9.94 674 ASN C N 1
ATOM 10390 C CA . ASN C 2 674 ? 159.043 168.217 132.480 1.00 9.94 674 ASN C CA 1
ATOM 10391 C C . ASN C 2 674 ? 158.051 167.438 133.330 1.00 9.94 674 ASN C C 1
ATOM 10392 O O . ASN C 2 674 ? 156.946 167.932 133.576 1.00 9.94 674 ASN C O 1
ATOM 10397 N N . PHE C 2 675 ? 158.411 166.235 133.774 1.00 11.77 675 PHE C N 1
ATOM 10398 C CA . PHE C 2 675 ? 157.524 165.450 134.620 1.00 11.77 675 PHE C CA 1
ATOM 10399 C C . PHE C 2 675 ? 157.632 165.843 136.087 1.00 11.77 675 PHE C C 1
ATOM 10400 O O . PHE C 2 675 ? 156.726 165.533 136.868 1.00 11.77 675 PHE C O 1
ATOM 10408 N N . GLU C 2 676 ? 158.707 166.536 136.473 1.00 13.05 676 GLU C N 1
ATOM 10409 C CA . GLU C 2 676 ? 158.878 166.930 137.867 1.00 13.05 676 GLU C CA 1
ATOM 10410 C C . GLU C 2 676 ? 157.871 167.993 138.287 1.00 13.05 676 GLU C C 1
ATOM 10411 O O . GLU C 2 676 ? 157.528 168.082 139.471 1.00 13.05 676 GLU C O 1
ATOM 10417 N N . GLU C 2 677 ? 157.393 168.808 137.347 1.00 11.18 677 GLU C N 1
ATOM 10418 C CA . GLU C 2 677 ? 156.376 169.802 137.661 1.00 11.18 677 GLU C CA 1
ATOM 10419 C C . GLU C 2 677 ? 154.961 169.255 137.543 1.00 11.18 677 GLU C C 1
ATOM 10420 O O . GLU C 2 677 ? 154.046 169.805 138.168 1.00 11.18 677 GLU C O 1
ATOM 10426 N N . ILE C 2 678 ? 154.759 168.194 136.761 1.00 10.77 678 ILE C N 1
ATOM 10427 C CA . ILE C 2 678 ? 153.452 167.547 136.710 1.00 10.77 678 ILE C CA 1
ATOM 10428 C C . ILE C 2 678 ? 153.230 166.711 137.963 1.00 10.77 678 ILE C C 1
ATOM 10429 O O . ILE C 2 678 ? 152.173 166.783 138.599 1.00 10.77 678 ILE C O 1
ATOM 10434 N N . LYS C 2 679 ? 154.236 165.918 138.344 1.00 11.96 679 LYS C N 1
ATOM 10435 C CA . LYS C 2 679 ? 154.137 165.084 139.538 1.00 11.96 679 LYS C CA 1
ATOM 10436 C C . LYS C 2 679 ? 154.042 165.925 140.806 1.00 11.96 679 LYS C C 1
ATOM 10437 O O . LYS C 2 679 ? 153.409 165.503 141.782 1.00 11.96 679 LYS C O 1
ATOM 10443 N N . ASN C 2 680 ? 154.633 167.122 140.803 1.00 12.95 680 ASN C N 1
ATOM 10444 C CA . ASN C 2 680 ? 154.508 168.004 141.958 1.00 12.95 680 ASN C CA 1
ATOM 10445 C C . ASN C 2 680 ? 153.086 168.535 142.099 1.00 12.95 680 ASN C C 1
ATOM 10446 O O . ASN C 2 680 ? 152.544 168.578 143.209 1.00 12.95 680 ASN C O 1
ATOM 10451 N N . LEU C 2 681 ? 152.465 168.942 140.995 1.00 15.16 681 LEU C N 1
ATOM 10452 C CA . LEU C 2 681 ? 151.069 169.380 141.039 1.00 15.16 681 LEU C CA 1
ATOM 10453 C C . LEU C 2 681 ? 150.110 168.235 140.729 1.00 15.16 681 LEU C C 1
ATOM 10454 O O . LEU C 2 681 ? 149.186 168.365 139.928 1.00 15.16 681 LEU C O 1
ATOM 10459 N N . ILE C 2 682 ? 150.338 167.091 141.370 1.00 15.22 682 ILE C N 1
ATOM 10460 C CA . ILE C 2 682 ? 149.375 165.997 141.417 1.00 15.22 682 ILE C CA 1
ATOM 10461 C C . ILE C 2 682 ? 149.230 165.588 142.875 1.00 15.22 682 ILE C C 1
ATOM 10462 O O . ILE C 2 682 ? 148.114 165.491 143.400 1.00 15.22 682 ILE C O 1
ATOM 10467 N N . HIS C 2 683 ? 150.368 165.347 143.532 1.00 17.95 683 HIS C N 1
ATOM 10468 C CA . HIS C 2 683 ? 150.359 164.927 144.929 1.00 17.95 683 HIS C CA 1
ATOM 10469 C C . HIS C 2 683 ? 149.854 166.037 145.843 1.00 17.95 683 HIS C C 1
ATOM 10470 O O . HIS C 2 683 ? 149.153 165.767 146.826 1.00 17.95 683 HIS C O 1
ATOM 10477 N N . THR C 2 684 ? 150.195 167.287 145.539 1.00 18.17 684 THR C N 1
ATOM 10478 C CA . THR C 2 684 ? 149.734 168.414 146.338 1.00 18.17 684 THR C CA 1
ATOM 10479 C C . THR C 2 684 ? 148.385 168.950 145.888 1.00 18.17 684 THR C C 1
ATOM 10480 O O . THR C 2 684 ? 147.630 169.460 146.714 0.00 18.17 684 THR C O 1
ATOM 10484 N N . THR C 2 685 ? 147.880 168.522 144.707 1.00 18.15 685 THR C N 1
ATOM 10485 C CA . THR C 2 685 ? 146.414 168.456 144.480 1.00 18.15 685 THR C CA 1
ATOM 10486 C C . THR C 2 685 ? 145.763 167.387 145.350 1.00 18.15 685 THR C C 1
ATOM 10487 O O . THR C 2 685 ? 144.721 167.632 145.967 1.00 18.15 685 THR C O 1
ATOM 10491 N N . ALA C 2 686 ? 146.371 166.199 145.422 1.00 19.06 686 ALA C N 1
ATOM 10492 C CA . ALA C 2 686 ? 145.744 165.070 146.100 1.00 19.06 686 ALA C CA 1
ATOM 10493 C C . ALA C 2 686 ? 145.687 165.241 147.612 1.00 19.06 686 ALA C C 1
ATOM 10494 O O . ALA C 2 686 ? 144.824 164.635 148.256 1.00 19.06 686 ALA C O 1
ATOM 10496 N N . THR C 2 687 ? 146.580 166.041 148.198 1.00 21.97 687 THR C N 1
ATOM 10497 C CA . THR C 2 687 ? 146.511 166.271 149.637 1.00 21.97 687 THR C CA 1
ATOM 10498 C C . THR C 2 687 ? 145.407 167.258 149.992 1.00 21.97 687 THR C C 1
ATOM 10499 O O . THR C 2 687 ? 144.906 167.246 151.122 1.00 21.97 687 THR C O 1
ATOM 10503 N N . ASN C 2 688 ? 145.015 168.114 149.048 1.00 25.27 688 ASN C N 1
ATOM 10504 C CA . ASN C 2 688 ? 143.956 169.083 149.306 1.00 25.27 688 ASN C CA 1
ATOM 10505 C C . ASN C 2 688 ? 142.578 168.472 149.074 1.00 25.27 688 ASN C C 1
ATOM 10506 O O . ASN C 2 688 ? 141.593 168.878 149.698 1.00 25.27 688 ASN C O 1
ATOM 10511 N N . LEU C 2 689 ? 142.493 167.494 148.169 1.00 23.70 689 LEU C N 1
ATOM 10512 C CA . LEU C 2 689 ? 141.205 166.888 147.848 1.00 23.70 689 LEU C CA 1
ATOM 10513 C C . LEU C 2 689 ? 140.715 165.986 148.972 1.00 23.70 689 LEU C C 1
ATOM 10514 O O . LEU C 2 689 ? 139.505 165.809 149.153 1.00 23.70 689 LEU C O 1
ATOM 10519 N N . ALA C 2 690 ? 141.641 165.405 149.738 1.00 31.97 690 ALA C N 1
ATOM 10520 C CA . ALA C 2 690 ? 141.254 164.483 150.801 1.00 31.97 690 ALA C CA 1
ATOM 10521 C C . ALA C 2 690 ? 140.604 165.215 151.969 1.00 31.97 690 ALA C C 1
ATOM 10522 O O . ALA C 2 690 ? 139.824 164.625 152.725 1.00 31.97 690 ALA C O 1
ATOM 10524 N N . THR C 2 691 ? 140.915 166.502 152.135 1.00 38.98 691 THR C N 1
ATOM 10525 C CA . THR C 2 691 ? 140.310 167.274 153.215 1.00 38.98 691 THR C CA 1
ATOM 10526 C C . THR C 2 691 ? 138.857 167.612 152.901 1.00 38.98 691 THR C C 1
ATOM 10527 O O . THR C 2 691 ? 137.976 167.479 153.758 1.00 38.98 691 THR C O 1
ATOM 10531 N N . SER C 2 692 ? 138.589 168.050 151.673 1.00 41.24 692 SER C N 1
ATOM 10532 C CA . SER C 2 692 ? 137.231 168.405 151.287 1.00 41.24 692 SER C CA 1
ATOM 10533 C C . SER C 2 692 ? 136.404 167.154 151.014 1.00 41.24 692 SER C C 1
ATOM 10534 O O . SER C 2 692 ? 136.917 166.125 150.565 1.00 41.24 692 SER C O 1
ATOM 10537 N N . GLU C 2 693 ? 135.107 167.252 151.288 1.00 53.28 693 GLU C N 1
ATOM 10538 C CA . GLU C 2 693 ? 134.196 166.130 151.092 1.00 53.28 693 GLU C CA 1
ATOM 10539 C C . GLU C 2 693 ? 133.723 166.055 149.643 1.00 53.28 693 GLU C C 1
ATOM 10540 O O . GLU C 2 693 ? 134.522 165.853 148.729 1.00 53.28 693 GLU C O 1
ATOM 10546 N N . ILE C 2 737 ? 145.935 172.044 141.394 1.00 24.38 737 ILE C N 1
ATOM 10547 C CA . ILE C 2 737 ? 144.852 172.426 140.499 1.00 24.38 737 ILE C CA 1
ATOM 10548 C C . ILE C 2 737 ? 143.508 172.307 141.207 1.00 24.38 737 ILE C C 1
ATOM 10549 O O . ILE C 2 737 ? 143.397 171.658 142.247 1.00 24.38 737 ILE C O 1
ATOM 10554 N N . SER C 2 738 ? 142.486 172.947 140.636 1.00 25.44 738 SER C N 1
ATOM 10555 C CA . SER C 2 738 ? 141.137 172.841 141.175 1.00 25.44 738 SER C CA 1
ATOM 10556 C C . SER C 2 738 ? 140.076 172.742 140.085 1.00 25.44 738 SER C C 1
ATOM 10557 O O . SER C 2 738 ? 138.889 172.929 140.383 1.00 25.44 738 SER C O 1
ATOM 10560 N N . THR C 2 739 ? 140.456 172.460 138.841 1.00 20.27 739 THR C N 1
ATOM 10561 C CA . THR C 2 739 ? 139.509 172.389 137.738 1.00 20.27 739 THR C CA 1
ATOM 10562 C C . THR C 2 739 ? 139.872 171.223 136.832 1.00 20.27 739 THR C C 1
ATOM 10563 O O . THR C 2 739 ? 141.043 171.031 136.494 1.00 20.27 739 THR C O 1
ATOM 10567 N N . VAL C 2 740 ? 138.862 170.438 136.454 1.00 14.83 740 VAL C N 1
ATOM 10568 C CA . VAL C 2 740 ? 139.074 169.327 135.533 1.00 14.83 740 VAL C CA 1
ATOM 10569 C C . VAL C 2 740 ? 139.357 169.823 134.118 1.00 14.83 740 VAL C C 1
ATOM 10570 O O . VAL C 2 740 ? 140.069 169.152 133.359 1.00 14.83 740 VAL C O 1
ATOM 10574 N N . GLU C 2 741 ? 138.857 171.006 133.755 1.00 14.77 741 GLU C N 1
ATOM 10575 C CA . GLU C 2 741 ? 139.096 171.547 132.422 1.00 14.77 741 GLU C CA 1
ATOM 10576 C C . GLU C 2 741 ? 140.552 171.946 132.211 1.00 14.77 741 GLU C C 1
ATOM 10577 O O . GLU C 2 741 ? 141.045 171.883 131.080 1.00 14.77 741 GLU C O 1
ATOM 10583 N N . GLN C 2 742 ? 141.255 172.349 133.269 1.00 15.98 742 GLN C N 1
ATOM 10584 C CA . GLN C 2 742 ? 142.668 172.681 133.148 1.00 15.98 742 GLN C CA 1
ATOM 10585 C C . GLN C 2 742 ? 143.579 171.482 133.374 1.00 15.98 742 GLN C C 1
ATOM 10586 O O . GLN C 2 742 ? 144.774 171.568 133.071 1.00 15.98 742 GLN C O 1
ATOM 10592 N N . LEU C 2 743 ? 143.050 170.375 133.899 1.00 13.99 743 LEU C N 1
ATOM 10593 C CA . LEU C 2 743 ? 143.848 169.161 134.034 1.00 13.99 743 LEU C CA 1
ATOM 10594 C C . LEU C 2 743 ? 144.128 168.525 132.679 1.00 13.99 743 LEU C C 1
ATOM 10595 O O . LEU C 2 743 ? 145.208 167.961 132.471 1.00 13.99 743 LEU C O 1
ATOM 10600 N N . ILE C 2 744 ? 143.173 168.603 131.749 1.00 12.91 744 ILE C N 1
ATOM 10601 C CA . ILE C 2 744 ? 143.423 168.140 130.389 1.00 12.91 744 ILE C CA 1
ATOM 10602 C C . ILE C 2 744 ? 144.407 169.066 129.688 1.00 12.91 744 ILE C C 1
ATOM 10603 O O . ILE C 2 744 ? 145.240 168.622 128.889 1.00 12.91 744 ILE C O 1
ATOM 10608 N N . GLN C 2 745 ? 144.335 170.366 129.983 1.00 11.83 745 GLN C N 1
ATOM 10609 C CA . GLN C 2 745 ? 145.256 171.318 129.374 1.00 11.83 745 GLN C CA 1
ATOM 10610 C C . GLN C 2 745 ? 146.656 171.200 129.962 1.00 11.83 745 GLN C C 1
ATOM 10611 O O . GLN C 2 745 ? 147.642 171.449 129.260 1.00 11.83 745 GLN C O 1
ATOM 10617 N N . LYS C 2 746 ? 146.765 170.821 131.237 1.00 11.98 746 LYS C N 1
ATOM 10618 C CA . LYS C 2 746 ? 148.079 170.697 131.859 1.00 11.98 746 LYS C CA 1
ATOM 10619 C C . LYS C 2 746 ? 148.812 169.457 131.364 1.00 11.98 746 LYS C C 1
ATOM 10620 O O . LYS C 2 746 ? 150.047 169.430 131.333 1.00 11.98 746 LYS C O 1
ATOM 10626 N N . PHE C 2 747 ? 148.070 168.419 130.975 1.00 10.79 747 PHE C N 1
ATOM 10627 C CA . PHE C 2 747 ? 148.703 167.213 130.456 1.00 10.79 747 PHE C CA 1
ATOM 10628 C C . PHE C 2 747 ? 148.918 167.284 128.952 1.00 10.79 747 PHE C C 1
ATOM 10629 O O . PHE C 2 747 ? 149.838 166.643 128.434 1.00 10.79 747 PHE C O 1
ATOM 10637 N N . LEU C 2 748 ? 148.088 168.047 128.238 1.00 9.55 748 LEU C N 1
ATOM 10638 C CA . LEU C 2 748 ? 148.342 168.277 126.821 1.00 9.55 748 LEU C CA 1
ATOM 10639 C C . LEU C 2 748 ? 149.552 169.181 126.624 1.00 9.55 748 LEU C C 1
ATOM 10640 O O . LEU C 2 748 ? 150.238 169.083 125.601 1.00 9.55 748 LEU C O 1
ATOM 10645 N N . ASP C 2 749 ? 149.827 170.062 127.589 1.00 9.43 749 ASP C N 1
ATOM 10646 C CA . ASP C 2 749 ? 151.046 170.860 127.538 1.00 9.43 749 ASP C CA 1
ATOM 10647 C C . ASP C 2 749 ? 152.274 170.023 127.864 1.00 9.43 749 ASP C C 1
ATOM 10648 O O . ASP C 2 749 ? 153.374 170.330 127.393 1.00 9.43 749 ASP C O 1
ATOM 10653 N N . TYR C 2 750 ? 152.111 168.968 128.665 1.00 9.15 750 TYR C N 1
ATOM 10654 C CA . TYR C 2 750 ? 153.246 168.118 129.008 1.00 9.15 750 TYR C CA 1
ATOM 10655 C C . TYR C 2 750 ? 153.662 167.248 127.830 1.00 9.15 750 TYR C C 1
ATOM 10656 O O . TYR C 2 750 ? 154.858 167.070 127.576 1.00 9.15 750 TYR C O 1
ATOM 10665 N N . SER C 2 751 ? 152.693 166.698 127.099 1.00 9.56 751 SER C N 1
ATOM 10666 C CA . SER C 2 751 ? 153.010 165.850 125.959 1.00 9.56 751 SER C CA 1
ATOM 10667 C C . SER C 2 751 ? 153.439 166.647 124.735 1.00 9.56 751 SER C C 1
ATOM 10668 O O . SER C 2 751 ? 154.110 166.093 123.858 1.00 9.56 751 SER C O 1
ATOM 10671 N N . SER C 2 752 ? 153.069 167.926 124.653 1.00 10.44 752 SER C N 1
ATOM 10672 C CA . SER C 2 752 ? 153.456 168.726 123.496 1.00 10.44 752 SER C CA 1
ATOM 10673 C C . SER C 2 752 ? 154.923 169.131 123.567 1.00 10.44 752 SER C C 1
ATOM 10674 O O . SER C 2 752 ? 155.644 169.040 122.567 1.00 10.44 752 SER C O 1
ATOM 10677 N N . THR C 2 753 ? 155.384 169.582 124.738 1.00 12.48 753 THR C N 1
ATOM 10678 C CA . THR C 2 753 ? 156.785 169.968 124.881 1.00 12.48 753 THR C CA 1
ATOM 10679 C C . THR C 2 753 ? 157.713 168.762 124.827 1.00 12.48 753 THR C C 1
ATOM 10680 O O . THR C 2 753 ? 158.869 168.893 124.411 1.00 12.48 753 THR C O 1
ATOM 10684 N N . LEU C 2 754 ? 157.235 167.588 125.247 1.00 12.45 754 LEU C N 1
ATOM 10685 C CA . LEU C 2 754 ? 158.005 166.366 125.046 1.00 12.45 754 LEU C CA 1
ATOM 10686 C C . LEU C 2 754 ? 158.110 166.020 123.569 1.00 12.45 754 LEU C C 1
ATOM 10687 O O . LEU C 2 754 ? 159.121 165.462 123.132 1.00 12.45 754 LEU C O 1
ATOM 10692 N N . LEU C 2 755 ? 157.077 166.343 122.791 1.00 16.61 755 LEU C N 1
ATOM 10693 C CA . LEU C 2 755 ? 157.136 166.176 121.346 1.00 16.61 755 LEU C CA 1
ATOM 10694 C C . LEU C 2 755 ? 157.901 167.314 120.682 1.00 16.61 755 LEU C C 1
ATOM 10695 O O . LEU C 2 755 ? 158.496 167.121 119.616 1.00 16.61 755 LEU C O 1
ATOM 10700 N N . ASN C 2 756 ? 157.914 168.494 121.304 1.00 19.92 756 ASN C N 1
ATOM 10701 C CA . ASN C 2 756 ? 158.591 169.646 120.719 1.00 19.92 756 ASN C CA 1
ATOM 10702 C C . ASN C 2 756 ? 160.097 169.580 120.935 1.00 19.92 756 ASN C C 1
ATOM 10703 O O . ASN C 2 756 ? 160.876 169.807 120.003 1.00 19.92 756 ASN C O 1
ATOM 10708 N N . ASP C 2 757 ? 160.525 169.268 122.156 1.00 19.67 757 ASP C N 1
ATOM 10709 C CA . ASP C 2 757 ? 161.941 169.285 122.492 1.00 19.67 757 ASP C CA 1
ATOM 10710 C C . ASP C 2 757 ? 162.697 168.069 121.974 1.00 19.67 757 ASP C C 1
ATOM 10711 O O . ASP C 2 757 ? 163.932 168.082 121.985 1.00 19.67 757 ASP C O 1
ATOM 10716 N N . SER C 2 758 ? 162.000 167.027 121.522 1.00 20.18 758 SER C N 1
ATOM 10717 C CA . SER C 2 758 ? 162.641 165.806 121.050 1.00 20.18 758 SER C CA 1
ATOM 10718 C C . SER C 2 758 ? 162.713 165.737 119.528 1.00 20.18 758 SER C C 1
ATOM 10719 O O . SER C 2 758 ? 162.700 164.637 118.962 1.00 20.18 758 SER C O 1
ATOM 10722 N N . LEU C 2 759 ? 162.759 166.899 118.866 1.00 27.21 759 LEU C N 1
ATOM 10723 C CA . LEU C 2 759 ? 163.072 167.026 117.438 1.00 27.21 759 LEU C CA 1
ATOM 10724 C C . LEU C 2 759 ? 162.045 166.320 116.553 1.00 27.21 759 LEU C C 1
ATOM 10725 O O . LEU C 2 759 ? 162.400 165.569 115.643 1.00 27.21 759 LEU C O 1
ATOM 10730 N N . LEU C 2 760 ? 160.762 166.562 116.812 1.00 27.75 760 LEU C N 1
ATOM 10731 C CA . LEU C 2 760 ? 159.687 165.961 116.029 1.00 27.75 760 LEU C CA 1
ATOM 10732 C C . LEU C 2 760 ? 158.602 166.982 115.715 1.00 27.75 760 LEU C C 1
ATOM 10733 O O . LEU C 2 760 ? 157.409 166.667 115.719 1.00 27.75 760 LEU C O 1
ATOM 10738 N N . THR C 2 761 ? 158.990 168.215 115.441 1.00 38.88 761 THR C N 1
ATOM 10739 C CA . THR C 2 761 ? 157.998 169.240 115.131 1.00 38.88 761 THR C CA 1
ATOM 10740 C C . THR C 2 761 ? 158.303 170.010 113.855 1.00 38.88 761 THR C C 1
ATOM 10741 O O . THR C 2 761 ? 157.376 170.379 113.131 1.00 38.88 761 THR C O 1
ATOM 10745 N N . ARG C 2 762 ? 159.571 170.261 113.558 1.00 47.41 762 ARG C N 1
ATOM 10746 C CA . ARG C 2 762 ? 159.938 171.080 112.414 1.00 47.41 762 ARG C CA 1
ATOM 10747 C C . ARG C 2 762 ? 160.290 170.203 111.216 1.00 47.41 762 ARG C C 1
ATOM 10748 O O . ARG C 2 762 ? 160.521 168.999 111.335 1.00 47.41 762 ARG C O 1
ATOM 10756 N N . GLU C 2 763 ? 160.325 170.836 110.042 1.00 50.38 763 GLU C N 1
ATOM 10757 C CA . GLU C 2 763 ? 160.588 170.109 108.805 1.00 50.38 763 GLU C CA 1
ATOM 10758 C C . GLU C 2 763 ? 162.055 169.715 108.692 1.00 50.38 763 GLU C C 1
ATOM 10759 O O . GLU C 2 763 ? 162.375 168.546 108.456 1.00 50.38 763 GLU C O 1
ATOM 10765 N N . GLU C 2 764 ? 162.961 170.682 108.856 1.00 46.17 764 GLU C N 1
ATOM 10766 C CA . GLU C 2 764 ? 164.385 170.387 108.770 1.00 46.17 764 GLU C CA 1
ATOM 10767 C C . GLU C 2 764 ? 164.896 169.646 109.998 1.00 46.17 764 GLU C C 1
ATOM 10768 O O . GLU C 2 764 ? 165.970 169.038 109.937 1.00 46.17 764 GLU C O 1
ATOM 10774 N N . SER C 2 765 ? 164.155 169.683 111.107 1.00 36.18 765 SER C N 1
ATOM 10775 C CA . SER C 2 765 ? 164.563 168.939 112.293 1.00 36.18 765 SER C CA 1
ATOM 10776 C C . SER C 2 765 ? 164.281 167.450 112.135 1.00 36.18 765 SER C C 1
ATOM 10777 O O . SER C 2 765 ? 165.122 166.613 112.483 1.00 36.18 765 SER C O 1
ATOM 10780 N N . LEU C 2 766 ? 163.102 167.100 111.616 1.00 36.01 766 LEU C N 1
ATOM 10781 C CA . LEU C 2 766 ? 162.776 165.695 111.396 1.00 36.01 766 LEU C CA 1
ATOM 10782 C C . LEU C 2 766 ? 163.549 165.120 110.218 1.00 36.01 766 LEU C C 1
ATOM 10783 O O . LEU C 2 766 ? 163.804 163.912 110.175 1.00 36.01 766 LEU C O 1
ATOM 10788 N N . ARG C 2 767 ? 163.927 165.966 109.256 1.00 39.44 767 ARG C N 1
ATOM 10789 C CA . ARG C 2 767 ? 164.660 165.487 108.090 1.00 39.44 767 ARG C CA 1
ATOM 10790 C C . ARG C 2 767 ? 166.082 165.083 108.457 1.00 39.44 767 ARG C C 1
ATOM 10791 O O . ARG C 2 767 ? 166.687 164.253 107.769 1.00 39.44 767 ARG C O 1
ATOM 10799 N N . GLN C 2 768 ? 166.625 165.643 109.538 1.00 37.24 768 GLN C N 1
ATOM 10800 C CA . GLN C 2 768 ? 167.950 165.238 109.994 1.00 37.24 768 GLN C CA 1
ATOM 10801 C C . GLN C 2 768 ? 167.880 164.105 111.009 1.00 37.24 768 GLN C C 1
ATOM 10802 O O . GLN C 2 768 ? 168.799 163.284 111.080 1.00 37.24 768 GLN C O 1
ATOM 10808 N N . LEU C 2 769 ? 166.808 164.044 111.802 1.00 33.12 769 LEU C N 1
ATOM 10809 C CA . LEU C 2 769 ? 166.669 162.951 112.758 1.00 33.12 769 LEU C CA 1
ATOM 10810 C C . LEU C 2 769 ? 166.424 161.622 112.056 1.00 33.12 769 LEU C C 1
ATOM 10811 O O . LEU C 2 769 ? 166.863 160.575 112.544 1.00 33.12 769 LEU C O 1
ATOM 10816 N N . ARG C 2 770 ? 165.732 161.643 110.915 1.00 35.43 770 ARG C N 1
ATOM 10817 C CA . ARG C 2 770 ? 165.562 160.423 110.134 1.00 35.43 770 ARG C CA 1
ATOM 10818 C C . ARG C 2 770 ? 166.860 160.032 109.440 1.00 35.43 770 ARG C C 1
ATOM 10819 O O . ARG C 2 770 ? 167.205 158.847 109.377 1.00 35.43 770 ARG C O 1
ATOM 10827 N N . LYS C 2 771 ? 167.599 161.018 108.926 1.00 34.54 771 LYS C N 1
ATOM 10828 C CA . LYS C 2 771 ? 168.837 160.729 108.209 1.00 34.54 771 LYS C CA 1
ATOM 10829 C C . LYS C 2 771 ? 169.943 160.270 109.150 1.00 34.54 771 LYS C C 1
ATOM 10830 O O . LYS C 2 771 ? 170.745 159.403 108.784 1.00 34.54 771 LYS C O 1
ATOM 10836 N N . MET C 2 772 ? 169.996 160.824 110.362 1.00 36.38 772 MET C N 1
ATOM 10837 C CA . MET C 2 772 ? 171.068 160.478 111.289 1.00 36.38 772 MET C CA 1
ATOM 10838 C C . MET C 2 772 ? 170.878 159.084 111.875 1.00 36.38 772 MET C C 1
ATOM 10839 O O . MET C 2 772 ? 171.833 158.304 111.949 1.00 36.38 772 MET C O 1
ATOM 10844 N N . LEU C 2 773 ? 169.654 158.749 112.297 1.00 32.46 773 LEU C N 1
ATOM 10845 C CA . LEU C 2 773 ? 169.409 157.422 112.856 1.00 32.46 773 LEU C CA 1
ATOM 10846 C C . LEU C 2 773 ? 169.515 156.333 111.797 1.00 32.46 773 LEU C C 1
ATOM 10847 O O . LEU C 2 773 ? 169.865 155.192 112.119 1.00 32.46 773 LEU C O 1
ATOM 10852 N N . ASP C 2 774 ? 169.217 156.657 110.537 1.00 32.65 774 ASP C N 1
ATOM 10853 C CA . ASP C 2 774 ? 169.338 155.661 109.479 1.00 32.65 774 ASP C CA 1
ATOM 10854 C C . ASP C 2 774 ? 170.798 155.380 109.150 1.00 32.65 774 ASP C C 1
ATOM 10855 O O . ASP C 2 774 ? 171.164 154.233 108.871 1.00 32.65 774 ASP C O 1
ATOM 10860 N N . PHE C 2 775 ? 171.646 156.411 109.183 1.00 32.19 775 PHE C N 1
ATOM 10861 C CA . PHE C 2 775 ? 173.059 156.210 108.881 1.00 32.19 775 PHE C CA 1
ATOM 10862 C C . PHE C 2 775 ? 173.760 155.397 109.960 1.00 32.19 775 PHE C C 1
ATOM 10863 O O . PHE C 2 775 ? 174.670 154.618 109.650 1.00 32.19 775 PHE C O 1
ATOM 10871 N N . ILE C 2 776 ? 173.365 155.569 111.224 1.00 26.06 776 ILE C N 1
ATOM 10872 C CA . ILE C 2 776 ? 173.923 154.740 112.288 1.00 26.06 776 ILE C CA 1
ATOM 10873 C C . ILE C 2 776 ? 173.506 153.289 112.097 1.00 26.06 776 ILE C C 1
ATOM 10874 O O . ILE C 2 776 ? 174.326 152.372 112.225 1.00 26.06 776 ILE C O 1
ATOM 10879 N N . PHE C 2 777 ? 172.236 153.060 111.751 1.00 23.07 777 PHE C N 1
ATOM 10880 C CA . PHE C 2 777 ? 171.777 151.704 111.472 1.00 23.07 777 PHE C CA 1
ATOM 10881 C C . PHE C 2 777 ? 172.418 151.140 110.211 1.00 23.07 777 PHE C C 1
ATOM 10882 O O . PHE C 2 777 ? 172.629 149.927 110.118 1.00 23.07 777 PHE C O 1
ATOM 10890 N N . HIS C 2 778 ? 172.738 151.997 109.238 1.00 24.43 778 HIS C N 1
ATOM 10891 C CA . HIS C 2 778 ? 173.459 151.527 108.059 1.00 24.43 778 HIS C CA 1
ATOM 10892 C C . HIS C 2 778 ? 174.923 151.248 108.371 1.00 24.43 778 HIS C C 1
ATOM 10893 O O . HIS C 2 778 ? 175.584 150.516 107.625 1.00 24.43 778 HIS C O 1
ATOM 10900 N N . PHE C 2 779 ? 175.452 151.822 109.453 1.00 23.94 779 PHE C N 1
ATOM 10901 C CA . PHE C 2 779 ? 176.806 151.482 109.876 1.00 23.94 779 PHE C CA 1
ATOM 10902 C C . PHE C 2 779 ? 176.825 150.271 110.795 1.00 23.94 779 PHE C C 1
ATOM 10903 O O . PHE C 2 779 ? 177.824 149.544 110.831 1.00 23.94 779 PHE C O 1
ATOM 10911 N N . ASN C 2 780 ? 175.742 150.038 111.539 1.00 20.27 780 ASN C N 1
ATOM 10912 C CA . ASN C 2 780 ? 175.717 148.917 112.473 1.00 20.27 780 ASN C CA 1
ATOM 10913 C C . ASN C 2 780 ? 175.616 147.580 111.748 1.00 20.27 780 ASN C C 1
ATOM 10914 O O . ASN C 2 780 ? 176.289 146.615 112.128 1.00 20.27 780 ASN C O 1
ATOM 10919 N N . ASN C 2 781 ? 174.784 147.493 110.707 1.00 23.73 781 ASN C N 1
ATOM 10920 C CA . ASN C 2 781 ? 174.731 146.266 109.922 1.00 23.73 781 ASN C CA 1
ATOM 10921 C C . ASN C 2 781 ? 175.886 146.153 108.934 1.00 23.73 781 ASN C C 1
ATOM 10922 O O . ASN C 2 781 ? 176.046 145.101 108.307 1.00 23.73 781 ASN C O 1
ATOM 10927 N N . TYR C 2 782 ? 176.677 147.215 108.765 1.00 26.38 782 TYR C N 1
ATOM 10928 C CA . TYR C 2 782 ? 177.911 147.102 107.999 1.00 26.38 782 TYR C CA 1
ATOM 10929 C C . TYR C 2 782 ? 178.980 146.354 108.783 1.00 26.38 782 TYR C C 1
ATOM 10930 O O . TYR C 2 782 ? 179.852 145.717 108.185 1.00 26.38 782 TYR C O 1
ATOM 10939 N N . ILE C 2 783 ? 178.921 146.407 110.114 1.00 21.79 783 ILE C N 1
ATOM 10940 C CA . ILE C 2 783 ? 179.966 145.801 110.932 1.00 21.79 783 ILE C CA 1
ATOM 10941 C C . ILE C 2 783 ? 179.861 144.279 110.904 1.00 21.79 783 ILE C C 1
ATOM 10942 O O . ILE C 2 783 ? 180.876 143.575 110.830 1.00 21.79 783 ILE C O 1
ATOM 10947 N N . VAL C 2 784 ? 178.635 143.746 110.925 1.00 22.88 784 VAL C N 1
ATOM 10948 C CA . VAL C 2 784 ? 178.452 142.301 111.021 1.00 22.88 784 VAL C CA 1
ATOM 10949 C C . VAL C 2 784 ? 178.841 141.574 109.740 1.00 22.88 784 VAL C C 1
ATOM 10950 O O . VAL C 2 784 ? 179.084 140.363 109.775 1.00 22.88 784 VAL C O 1
ATOM 10954 N N . GLN C 2 785 ? 178.913 142.271 108.606 1.00 26.54 785 GLN C N 1
ATOM 10955 C CA . GLN C 2 785 ? 179.276 141.620 107.355 1.00 26.54 785 GLN C CA 1
ATOM 10956 C C . GLN C 2 785 ? 180.770 141.678 107.062 1.00 26.54 785 GLN C C 1
ATOM 10957 O O . GLN C 2 785 ? 181.232 140.974 106.161 1.00 26.54 785 GLN C O 1
ATOM 10963 N N . VAL C 2 786 ? 181.532 142.496 107.793 1.00 27.46 786 VAL C N 1
ATOM 10964 C CA . VAL C 2 786 ? 182.985 142.476 107.661 1.00 27.46 786 VAL C CA 1
ATOM 10965 C C . VAL C 2 786 ? 183.566 141.228 108.321 1.00 27.46 786 VAL C C 1
ATOM 10966 O O . VAL C 2 786 ? 184.661 140.781 107.955 1.00 27.46 786 VAL C O 1
ATOM 10970 N N . LYS C 2 787 ? 182.817 140.616 109.247 1.00 30.71 787 LYS C N 1
ATOM 10971 C CA . LYS C 2 787 ? 183.291 139.439 109.973 1.00 30.71 787 LYS C CA 1
ATOM 10972 C C . LYS C 2 787 ? 183.541 138.252 109.048 1.00 30.71 787 LYS C C 1
ATOM 10973 O O . LYS C 2 787 ? 184.351 137.376 109.371 1.00 30.71 787 LYS C O 1
ATOM 10979 N N . LYS C 2 788 ? 182.864 138.202 107.900 1.00 33.23 788 LYS C N 1
ATOM 10980 C CA . LYS C 2 788 ? 183.152 137.197 106.887 1.00 33.23 788 LYS C CA 1
ATOM 10981 C C . LYS C 2 788 ? 184.143 137.684 105.838 1.00 33.23 788 LYS C C 1
ATOM 10982 O O . LYS C 2 788 ? 184.601 136.878 105.020 1.00 33.23 788 LYS C O 1
ATOM 10988 N N . VAL C 2 789 ? 184.474 138.977 105.830 1.00 31.77 789 VAL C N 1
ATOM 10989 C CA . VAL C 2 789 ? 185.538 139.472 104.963 1.00 31.77 789 VAL C CA 1
ATOM 10990 C C . VAL C 2 789 ? 186.889 139.427 105.667 1.00 31.77 789 VAL C C 1
ATOM 10991 O O . VAL C 2 789 ? 187.927 139.308 105.006 1.00 31.77 789 VAL C O 1
ATOM 10995 N N . LEU C 2 790 ? 186.904 139.484 106.998 1.00 32.23 790 LEU C N 1
ATOM 10996 C CA . LEU C 2 790 ? 188.149 139.385 107.746 1.00 32.23 790 LEU C CA 1
ATOM 10997 C C . LEU C 2 790 ? 188.685 137.962 107.826 1.00 32.23 790 LEU C C 1
ATOM 10998 O O . LEU C 2 790 ? 189.802 137.767 108.315 1.00 32.23 790 LEU C O 1
ATOM 11003 N N . VAL C 2 791 ? 187.925 136.967 107.363 1.00 39.29 791 VAL C N 1
ATOM 11004 C CA . VAL C 2 791 ? 188.405 135.590 107.403 1.00 39.29 791 VAL C CA 1
ATOM 11005 C C . VAL C 2 791 ? 189.302 135.272 106.211 1.00 39.29 791 VAL C C 1
ATOM 11006 O O . VAL C 2 791 ? 190.086 134.316 106.269 1.00 39.29 791 VAL C O 1
ATOM 11010 N N . LEU C 2 792 ? 189.233 136.060 105.140 1.00 41.94 792 LEU C N 1
ATOM 11011 C CA . LEU C 2 792 ? 190.065 135.835 103.967 1.00 41.94 792 LEU C CA 1
ATOM 11012 C C . LEU C 2 792 ? 191.308 136.714 103.941 1.00 41.94 792 LEU C C 1
ATOM 11013 O O . LEU C 2 792 ? 192.173 136.512 103.083 1.00 41.94 792 LEU C O 1
ATOM 11018 N N . LEU C 2 793 ? 191.421 137.678 104.854 1.00 42.54 793 LEU C N 1
ATOM 11019 C CA . LEU C 2 793 ? 192.608 138.513 104.950 1.00 42.54 793 LEU C CA 1
ATOM 11020 C C . LEU C 2 793 ? 193.672 137.923 105.863 1.00 42.54 793 LEU C C 1
ATOM 11021 O O . LEU C 2 793 ? 194.796 138.435 105.891 1.00 42.54 793 LEU C O 1
ATOM 11026 N N . ASN C 2 794 ? 193.348 136.866 106.603 1.00 50.73 794 ASN C N 1
ATOM 11027 C CA . ASN C 2 794 ? 194.297 136.172 107.461 1.00 50.73 794 ASN C CA 1
ATOM 11028 C C . ASN C 2 794 ? 194.382 134.719 107.021 1.00 50.73 794 ASN C C 1
ATOM 11029 O O . ASN C 2 794 ? 193.360 134.029 106.947 1.00 50.73 794 ASN C O 1
ATOM 11034 N N . HIS C 2 795 ? 195.600 134.259 106.728 1.00 51.25 795 HIS C N 1
ATOM 11035 C CA . HIS C 2 795 ? 195.770 132.910 106.199 1.00 51.25 795 HIS C CA 1
ATOM 11036 C C . HIS C 2 795 ? 195.590 131.851 107.279 1.00 51.25 795 HIS C C 1
ATOM 11037 O O . HIS C 2 795 ? 195.141 130.738 106.983 1.00 51.25 795 HIS C O 1
ATOM 11044 N N . GLU C 2 796 ? 195.929 132.174 108.530 1.00 51.95 796 GLU C N 1
ATOM 11045 C CA . GLU C 2 796 ? 195.786 131.201 109.608 1.00 51.95 796 GLU C CA 1
ATOM 11046 C C . GLU C 2 796 ? 194.327 130.989 109.988 1.00 51.95 796 GLU C C 1
ATOM 11047 O O . GLU C 2 796 ? 193.949 129.888 110.401 1.00 51.95 796 GLU C O 1
ATOM 11053 N N . LEU C 2 797 ? 193.497 132.022 109.852 1.00 49.79 797 LEU C N 1
ATOM 11054 C CA . LEU C 2 797 ? 192.109 131.917 110.281 1.00 49.79 797 LEU C CA 1
ATOM 11055 C C . LEU C 2 797 ? 191.259 131.157 109.271 1.00 49.79 797 LEU C C 1
ATOM 11056 O O . LEU C 2 797 ? 190.302 130.477 109.657 1.00 49.79 797 LEU C O 1
ATOM 11061 N N . PHE C 2 798 ? 191.600 131.244 107.983 1.00 55.96 798 PHE C N 1
ATOM 11062 C CA . PHE C 2 798 ? 190.858 130.502 106.970 1.00 55.96 798 PHE C CA 1
ATOM 11063 C C . PHE C 2 798 ? 191.169 129.012 107.027 1.00 55.96 798 PHE C C 1
ATOM 11064 O O . PHE C 2 798 ? 190.311 128.188 106.690 1.00 55.96 798 PHE C O 1
ATOM 11072 N N . ASN C 2 799 ? 192.383 128.650 107.448 1.00 57.16 799 ASN C N 1
ATOM 11073 C CA . ASN C 2 799 ? 192.731 127.240 107.586 1.00 57.16 799 ASN C CA 1
ATOM 11074 C C . ASN C 2 799 ? 191.977 126.586 108.736 1.00 57.16 799 ASN C C 1
ATOM 11075 O O . ASN C 2 799 ? 191.739 125.373 108.710 1.00 57.16 799 ASN C O 1
ATOM 11080 N N . GLU C 2 800 ? 191.597 127.367 109.749 1.00 60.37 800 GLU C N 1
ATOM 11081 C CA . GLU C 2 800 ? 190.829 126.830 110.865 1.00 60.37 800 GLU C CA 1
ATOM 11082 C C . GLU C 2 800 ? 189.330 126.879 110.603 1.00 60.37 800 GLU C C 1
ATOM 11083 O O . GLU C 2 800 ? 188.572 126.132 111.230 1.00 60.37 800 GLU C O 1
ATOM 11089 N N . TYR C 2 801 ? 188.887 127.742 109.691 1.00 55.89 801 TYR C N 1
ATOM 11090 C CA . TYR C 2 801 ? 187.468 127.921 109.390 1.00 55.89 801 TYR C CA 1
ATOM 11091 C C . TYR C 2 801 ? 187.091 127.317 108.045 1.00 55.89 801 TYR C C 1
ATOM 11092 O O . TYR C 2 801 ? 186.263 127.868 107.315 1.00 55.89 801 TYR C O 1
ATOM 11101 N N . SER C 2 802 ? 187.688 126.183 107.694 1.00 63.15 802 SER C N 1
ATOM 11102 C CA . SER C 2 802 ? 187.384 125.512 106.436 1.00 63.15 802 SER C CA 1
ATOM 11103 C C . SER C 2 802 ? 186.868 124.098 106.682 1.00 63.15 802 SER C C 1
ATOM 11104 O O . SER C 2 802 ? 186.252 123.821 107.711 1.00 63.15 802 SER C O 1
ATOM 11107 N N . PRO C 2 812 ? 189.906 130.694 96.499 1.00 65.13 812 PRO C N 1
ATOM 11108 C CA . PRO C 2 812 ? 190.767 131.814 96.102 1.00 65.13 812 PRO C CA 1
ATOM 11109 C C . PRO C 2 812 ? 191.647 132.315 97.245 1.00 65.13 812 PRO C C 1
ATOM 11110 O O . PRO C 2 812 ? 191.198 133.119 98.063 1.00 65.13 812 PRO C O 1
ATOM 11114 N N . MET C 2 813 ? 192.892 131.844 97.296 1.00 71.10 813 MET C N 1
ATOM 11115 C CA . MET C 2 813 ? 193.814 132.219 98.358 1.00 71.10 813 MET C CA 1
ATOM 11116 C C . MET C 2 813 ? 195.206 132.461 97.797 1.00 71.10 813 MET C C 1
ATOM 11117 O O . MET C 2 813 ? 195.611 131.827 96.817 1.00 71.10 813 MET C O 1
ATOM 11122 N N . ASP C 2 814 ? 195.911 133.411 98.424 1.00 72.57 814 ASP C N 1
ATOM 11123 C CA . ASP C 2 814 ? 197.290 133.783 98.091 1.00 72.57 814 ASP C CA 1
ATOM 11124 C C . ASP C 2 814 ? 197.416 134.293 96.654 1.00 72.57 814 ASP C C 1
ATOM 11125 O O . ASP C 2 814 ? 198.128 133.720 95.826 1.00 72.57 814 ASP C O 1
ATOM 11130 N N . GLN C 2 815 ? 196.714 135.389 96.359 1.00 68.52 815 GLN C N 1
ATOM 11131 C CA . GLN C 2 815 ? 196.933 136.095 95.101 1.00 68.52 815 GLN C CA 1
ATOM 11132 C C . GLN C 2 815 ? 196.845 137.595 95.351 1.00 68.52 815 GLN C C 1
ATOM 11133 O O . GLN C 2 815 ? 196.885 138.039 96.503 1.00 68.52 815 GLN C O 1
ATOM 11139 N N . GLU C 2 816 ? 196.727 138.384 94.284 1.00 67.89 816 GLU C N 1
ATOM 11140 C CA . GLU C 2 816 ? 196.565 139.826 94.419 1.00 67.89 816 GLU C CA 1
ATOM 11141 C C . GLU C 2 816 ? 195.162 140.233 94.854 1.00 67.89 816 GLU C C 1
ATOM 11142 O O . GLU C 2 816 ? 194.949 141.409 95.170 1.00 67.89 816 GLU C O 1
ATOM 11148 N N . SER C 2 817 ? 194.206 139.298 94.884 1.00 68.70 817 SER C N 1
ATOM 11149 C CA . SER C 2 817 ? 192.839 139.634 95.270 1.00 68.70 817 SER C CA 1
ATOM 11150 C C . SER C 2 817 ? 192.710 139.943 96.755 1.00 68.70 817 SER C C 1
ATOM 11151 O O . SER C 2 817 ? 191.724 140.570 97.157 1.00 68.70 817 SER C O 1
ATOM 11154 N N . ILE C 2 818 ? 193.667 139.505 97.577 1.00 65.86 818 ILE C N 1
ATOM 11155 C CA . ILE C 2 818 ? 193.683 139.906 98.980 1.00 65.86 818 ILE C CA 1
ATOM 11156 C C . ILE C 2 818 ? 193.929 141.405 99.093 1.00 65.86 818 ILE C C 1
ATOM 11157 O O . ILE C 2 818 ? 193.245 142.109 99.845 1.00 65.86 818 ILE C O 1
ATOM 11162 N N . ASP C 2 819 ? 194.893 141.919 98.326 1.00 66.12 819 ASP C N 1
ATOM 11163 C CA . ASP C 2 819 ? 195.126 143.358 98.298 1.00 66.12 819 ASP C CA 1
ATOM 11164 C C . ASP C 2 819 ? 194.026 144.087 97.537 1.00 66.12 819 ASP C C 1
ATOM 11165 O O . ASP C 2 819 ? 193.788 145.276 97.781 1.00 66.12 819 ASP C O 1
ATOM 11170 N N . LYS C 2 820 ? 193.345 143.398 96.619 1.00 63.80 820 LYS C N 1
ATOM 11171 C CA . LYS C 2 820 ? 192.266 144.032 95.870 1.00 63.80 820 LYS C CA 1
ATOM 11172 C C . LYS C 2 820 ? 191.025 144.185 96.742 1.00 63.80 820 LYS C C 1
ATOM 11173 O O . LYS C 2 820 ? 190.413 145.259 96.785 1.00 63.80 820 LYS C O 1
ATOM 11179 N N . ARG C 2 821 ? 190.636 143.118 97.443 1.00 65.40 821 ARG C N 1
ATOM 11180 C CA . ARG C 2 821 ? 189.458 143.181 98.300 1.00 65.40 821 ARG C CA 1
ATOM 11181 C C . ARG C 2 821 ? 189.697 144.001 99.559 1.00 65.40 821 ARG C C 1
ATOM 11182 O O . ARG C 2 821 ? 188.738 144.544 100.118 1.00 65.40 821 ARG C O 1
ATOM 11190 N N . PHE C 2 822 ? 190.947 144.109 100.016 1.00 59.62 822 PHE C N 1
ATOM 11191 C CA . PHE C 2 822 ? 191.254 145.061 101.076 1.00 59.62 822 PHE C CA 1
ATOM 11192 C C . PHE C 2 822 ? 191.152 146.494 100.573 1.00 59.62 822 PHE C C 1
ATOM 11193 O O . PHE C 2 822 ? 190.759 147.390 101.330 1.00 59.62 822 PHE C O 1
ATOM 11201 N N . ALA C 2 823 ? 191.503 146.729 99.306 1.00 60.50 823 ALA C N 1
ATOM 11202 C CA . ALA C 2 823 ? 191.319 148.051 98.719 1.00 60.50 823 ALA C CA 1
ATOM 11203 C C . ALA C 2 823 ? 189.844 148.375 98.535 1.00 60.50 823 ALA C C 1
ATOM 11204 O O . ALA C 2 823 ? 189.448 149.540 98.650 1.00 60.50 823 ALA C O 1
ATOM 11206 N N . ASN C 2 824 ? 189.020 147.365 98.247 1.00 61.05 824 ASN C N 1
ATOM 11207 C CA . ASN C 2 824 ? 187.579 147.579 98.216 1.00 61.05 824 ASN C CA 1
ATOM 11208 C C . ASN C 2 824 ? 187.010 147.724 99.620 1.00 61.05 824 ASN C C 1
ATOM 11209 O O . ASN C 2 824 ? 185.958 148.346 99.801 1.00 61.05 824 ASN C O 1
ATOM 11214 N N . LEU C 2 825 ? 187.688 147.157 100.622 1.00 52.32 825 LEU C N 1
ATOM 11215 C CA . LEU C 2 825 ? 187.250 147.326 102.003 1.00 52.32 825 LEU C CA 1
ATOM 11216 C C . LEU C 2 825 ? 187.552 148.730 102.508 1.00 52.32 825 LEU C C 1
ATOM 11217 O O . LEU C 2 825 ? 186.724 149.341 103.193 1.00 52.32 825 LEU C O 1
ATOM 11222 N N . SER C 2 826 ? 188.733 149.257 102.182 1.00 50.10 826 SER C N 1
ATOM 11223 C CA . SER C 2 826 ? 189.094 150.607 102.591 1.00 50.10 826 SER C CA 1
ATOM 11224 C C . SER C 2 826 ? 188.375 151.675 101.780 1.00 50.10 826 SER C C 1
ATOM 11225 O O . SER C 2 826 ? 188.306 152.827 102.223 1.00 50.10 826 SER C O 1
ATOM 11228 N N . ASP C 2 827 ? 187.846 151.324 100.607 1.00 51.21 827 ASP C N 1
ATOM 11229 C CA . ASP C 2 827 ? 187.097 152.293 99.816 1.00 51.21 827 ASP C CA 1
ATOM 11230 C C . ASP C 2 827 ? 185.710 152.517 100.406 1.00 51.21 827 ASP C C 1
ATOM 11231 O O . ASP C 2 827 ? 185.258 153.660 100.540 1.00 51.21 827 ASP C O 1
ATOM 11236 N N . THR C 2 828 ? 185.019 151.435 100.769 1.00 44.26 828 THR C N 1
ATOM 11237 C CA . THR C 2 828 ? 183.691 151.559 101.354 1.00 44.26 828 THR C CA 1
ATOM 11238 C C . THR C 2 828 ? 183.731 151.980 102.817 1.00 44.26 828 THR C C 1
ATOM 11239 O O . THR C 2 828 ? 182.703 152.408 103.351 1.00 44.26 828 THR C O 1
ATOM 11243 N N . PHE C 2 829 ? 184.887 151.869 103.476 1.00 38.58 829 PHE C N 1
ATOM 11244 C CA . PHE C 2 829 ? 185.015 152.366 104.840 1.00 38.58 829 PHE C CA 1
ATOM 11245 C C . PHE C 2 829 ? 185.310 153.859 104.865 1.00 38.58 829 PHE C C 1
ATOM 11246 O O . PHE C 2 829 ? 184.832 154.567 105.757 1.00 38.58 829 PHE C O 1
ATOM 11254 N N . LEU C 2 830 ? 186.089 154.350 103.897 1.00 42.34 830 LEU C N 1
ATOM 11255 C CA . LEU C 2 830 ? 186.347 155.782 103.809 1.00 42.34 830 LEU C CA 1
ATOM 11256 C C . LEU C 2 830 ? 185.110 156.544 103.357 1.00 42.34 830 LEU C C 1
ATOM 11257 O O . LEU C 2 830 ? 184.941 157.714 103.717 1.00 42.34 830 LEU C O 1
ATOM 11262 N N . MET C 2 831 ? 184.238 155.904 102.575 1.00 44.01 831 MET C N 1
ATOM 11263 C CA . MET C 2 831 ? 183.009 156.565 102.148 1.00 44.01 831 MET C CA 1
ATOM 11264 C C . MET C 2 831 ? 182.043 156.755 103.309 1.00 44.01 831 MET C C 1
ATOM 11265 O O . MET C 2 831 ? 181.217 157.674 103.281 1.00 44.01 831 MET C O 1
ATOM 11270 N N . GLN C 2 832 ? 182.125 155.901 104.330 1.00 36.62 832 GLN C N 1
ATOM 11271 C CA . GLN C 2 832 ? 181.303 156.068 105.520 1.00 36.62 832 GLN C CA 1
ATOM 11272 C C . GLN C 2 832 ? 181.929 157.012 106.537 1.00 36.62 832 GLN C C 1
ATOM 11273 O O . GLN C 2 832 ? 181.219 157.510 107.417 1.00 36.62 832 GLN C O 1
ATOM 11279 N N . TYR C 2 833 ? 183.235 157.269 106.440 1.00 37.03 833 TYR C N 1
ATOM 11280 C CA . TYR C 2 833 ? 183.880 158.182 107.376 1.00 37.03 833 TYR C CA 1
ATOM 11281 C C . TYR C 2 833 ? 183.626 159.636 106.998 1.00 37.03 833 TYR C C 1
ATOM 11282 O O . TYR C 2 833 ? 183.351 160.467 107.870 1.00 37.03 833 TYR C O 1
ATOM 11291 N N . GLU C 2 834 ? 183.718 159.963 105.706 1.00 41.90 834 GLU C N 1
ATOM 11292 C CA . GLU C 2 834 ? 183.363 161.307 105.263 1.00 41.90 834 GLU C CA 1
ATOM 11293 C C . GLU C 2 834 ? 181.858 161.533 105.294 1.00 41.90 834 GLU C C 1
ATOM 11294 O O . GLU C 2 834 ? 181.410 162.683 105.355 1.00 41.90 834 GLU C O 1
ATOM 11300 N N . LYS C 2 835 ? 181.063 160.461 105.251 1.00 38.02 835 LYS C N 1
ATOM 11301 C CA . LYS C 2 835 ? 179.619 160.621 105.374 1.00 38.02 835 LYS C CA 1
ATOM 11302 C C . LYS C 2 835 ? 179.202 160.842 106.821 1.00 38.02 835 LYS C C 1
ATOM 11303 O O . LYS C 2 835 ? 178.168 161.470 107.076 1.00 38.02 835 LYS C O 1
ATOM 11309 N N . PHE C 2 836 ? 179.983 160.332 107.778 1.00 34.69 836 PHE C N 1
ATOM 11310 C CA . PHE C 2 836 ? 179.688 160.590 109.184 1.00 34.69 836 PHE C CA 1
ATOM 11311 C C . PHE C 2 836 ? 179.943 162.048 109.539 1.00 34.69 836 PHE C C 1
ATOM 11312 O O . PHE C 2 836 ? 179.170 162.655 110.289 1.00 34.69 836 PHE C O 1
ATOM 11320 N N . GLY C 2 837 ? 181.022 162.627 109.012 1.00 38.07 837 GLY C N 1
ATOM 11321 C CA . GLY C 2 837 ? 181.260 164.045 109.196 1.00 38.07 837 GLY C CA 1
ATOM 11322 C C . GLY C 2 837 ? 180.381 164.926 108.337 1.00 38.07 837 GLY C C 1
ATOM 11323 O O . GLY C 2 837 ? 180.264 166.123 108.615 1.00 38.07 837 GLY C O 1
ATOM 11324 N N . GLU C 2 838 ? 179.761 164.362 107.298 1.00 41.13 838 GLU C N 1
ATOM 11325 C CA . GLU C 2 838 ? 178.891 165.150 106.432 1.00 41.13 838 GLU C CA 1
ATOM 11326 C C . GLU C 2 838 ? 177.575 165.478 107.125 1.00 41.13 838 GLU C C 1
ATOM 11327 O O . GLU C 2 838 ? 177.171 166.643 107.193 1.00 41.13 838 GLU C O 1
ATOM 11333 N N . ASN C 2 839 ? 176.890 164.459 107.644 1.00 40.06 839 ASN C N 1
ATOM 11334 C CA . ASN C 2 839 ? 175.584 164.668 108.253 1.00 40.06 839 ASN C CA 1
ATOM 11335 C C . ASN C 2 839 ? 175.666 165.272 109.648 1.00 40.06 839 ASN C C 1
ATOM 11336 O O . ASN C 2 839 ? 174.695 165.890 110.095 1.00 40.06 839 ASN C O 1
ATOM 11341 N N . LEU C 2 840 ? 176.795 165.115 110.342 1.00 35.13 840 LEU C N 1
ATOM 11342 C CA . LEU C 2 840 ? 176.884 165.606 111.713 1.00 35.13 840 LEU C CA 1
ATOM 11343 C C . LEU C 2 840 ? 177.088 167.117 111.755 1.00 35.13 840 LEU C C 1
ATOM 11344 O O . LEU C 2 840 ? 176.585 167.785 112.665 1.00 35.13 840 LEU C O 1
ATOM 11349 N N . VAL C 2 841 ? 177.821 167.678 110.788 1.00 36.69 841 VAL C N 1
ATOM 11350 C CA . VAL C 2 841 ? 178.012 169.124 110.769 1.00 36.69 841 VAL C CA 1
ATOM 11351 C C . VAL C 2 841 ? 176.757 169.844 110.300 1.00 36.69 841 VAL C C 1
ATOM 11352 O O . VAL C 2 841 ? 176.600 171.041 110.562 1.00 36.69 841 VAL C O 1
ATOM 11356 N N . THR C 2 842 ? 175.856 169.147 109.605 1.00 36.48 842 THR C N 1
ATOM 11357 C CA . THR C 2 842 ? 174.553 169.723 109.304 1.00 36.48 842 THR C CA 1
ATOM 11358 C C . THR C 2 842 ? 173.558 169.463 110.425 1.00 36.48 842 THR C C 1
ATOM 11359 O O . THR C 2 842 ? 172.643 170.268 110.634 1.00 36.48 842 THR C O 1
ATOM 11363 N N . PHE C 2 843 ? 173.712 168.348 111.145 1.00 34.65 843 PHE C N 1
ATOM 11364 C CA . PHE C 2 843 ? 172.896 168.117 112.330 1.00 34.65 843 PHE C CA 1
ATOM 11365 C C . PHE C 2 843 ? 173.233 169.106 113.435 1.00 34.65 843 PHE C C 1
ATOM 11366 O O . PHE C 2 843 ? 172.340 169.545 114.166 1.00 34.65 843 PHE C O 1
ATOM 11374 N N . LEU C 2 844 ? 174.510 169.471 113.569 1.00 37.20 844 LEU C N 1
ATOM 11375 C CA . LEU C 2 844 ? 174.885 170.499 114.532 1.00 37.20 844 LEU C CA 1
ATOM 11376 C C . LEU C 2 844 ? 174.431 171.880 114.080 1.00 37.20 844 LEU C C 1
ATOM 11377 O O . LEU C 2 844 ? 174.288 172.787 114.908 1.00 37.20 844 LEU C O 1
ATOM 11382 N N . ALA C 2 845 ? 174.202 172.061 112.777 1.00 42.58 845 ALA C N 1
ATOM 11383 C CA . ALA C 2 845 ? 173.732 173.344 112.270 1.00 42.58 845 ALA C CA 1
ATOM 11384 C C . ALA C 2 845 ? 172.223 173.495 112.400 1.00 42.58 845 ALA C C 1
ATOM 11385 O O . ALA C 2 845 ? 171.730 174.617 112.560 1.00 42.58 845 ALA C O 1
ATOM 11387 N N . THR C 2 846 ? 171.476 172.390 112.329 1.00 42.57 846 THR C N 1
ATOM 11388 C CA . THR C 2 846 ? 170.025 172.467 112.447 1.00 42.57 846 THR C CA 1
ATOM 11389 C C . THR C 2 846 ? 169.581 172.748 113.876 1.00 42.57 846 THR C C 1
ATOM 11390 O O . THR C 2 846 ? 168.528 173.362 114.082 1.00 42.57 846 THR C O 1
ATOM 11394 N N . ILE C 2 847 ? 170.359 172.313 114.867 1.00 40.54 847 ILE C N 1
ATOM 11395 C CA . ILE C 2 847 ? 170.016 172.618 116.251 1.00 40.54 847 ILE C CA 1
ATOM 11396 C C . ILE C 2 847 ? 170.370 174.065 116.585 1.00 40.54 847 ILE C C 1
ATOM 11397 O O . ILE C 2 847 ? 169.688 174.703 117.396 1.00 40.54 847 ILE C O 1
ATOM 11402 N N . LYS C 2 848 ? 171.416 174.615 115.960 1.00 42.02 848 LYS C N 1
ATOM 11403 C CA . LYS C 2 848 ? 171.739 176.026 116.153 1.00 42.02 848 LYS C CA 1
ATOM 11404 C C . LYS C 2 848 ? 170.698 176.937 115.513 1.00 42.02 848 LYS C C 1
ATOM 11405 O O . LYS C 2 848 ? 170.532 178.083 115.945 1.00 42.02 848 LYS C O 1
ATOM 11411 N N . GLN C 2 849 ? 169.995 176.452 114.489 1.00 50.78 849 GLN C N 1
ATOM 11412 C CA . GLN C 2 849 ? 168.991 177.268 113.818 1.00 50.78 849 GLN C CA 1
ATOM 11413 C C . GLN C 2 849 ? 167.717 177.377 114.648 1.00 50.78 849 GLN C C 1
ATOM 11414 O O . GLN C 2 849 ? 167.245 178.483 114.933 1.00 50.78 849 GLN C O 1
ATOM 11420 N N . VAL C 2 850 ? 167.145 176.236 115.044 1.00 51.13 850 VAL C N 1
ATOM 11421 C CA . VAL C 2 850 ? 165.882 176.238 115.781 1.00 51.13 850 VAL C CA 1
ATOM 11422 C C . VAL C 2 850 ? 166.066 176.302 117.288 1.00 51.13 850 VAL C C 1
ATOM 11423 O O . VAL C 2 850 ? 165.069 176.375 118.018 1.00 51.13 850 VAL C O 1
ATOM 11427 N N . GLY C 2 851 ? 167.307 176.274 117.779 1.00 50.52 851 GLY C N 1
ATOM 11428 C CA . GLY C 2 851 ? 167.537 176.338 119.211 1.00 50.52 851 GLY C CA 1
ATOM 11429 C C . GLY C 2 851 ? 167.651 177.738 119.771 1.00 50.52 851 GLY C C 1
ATOM 11430 O O . GLY C 2 851 ? 167.787 177.896 120.988 1.00 50.52 851 GLY C O 1
ATOM 11431 N N . GLU C 2 852 ? 167.612 178.756 118.915 1.00 58.57 852 GLU C N 1
ATOM 11432 C CA . GLU C 2 852 ? 167.729 180.134 119.374 1.00 58.57 852 GLU C CA 1
ATOM 11433 C C . GLU C 2 852 ? 166.409 180.891 119.329 1.00 58.57 852 GLU C C 1
ATOM 11434 O O . GLU C 2 852 ? 166.243 181.873 120.063 1.00 58.57 852 GLU C O 1
ATOM 11440 N N . ARG C 2 853 ? 165.466 180.462 118.491 1.00 56.31 853 ARG C N 1
ATOM 11441 C CA . ARG C 2 853 ? 164.245 181.228 118.275 1.00 56.31 853 ARG C CA 1
ATOM 11442 C C . ARG C 2 853 ? 163.049 180.666 119.040 1.00 56.31 853 ARG C C 1
ATOM 11443 O O . ARG C 2 853 ? 162.160 181.424 119.441 1.00 56.31 853 ARG C O 1
ATOM 11451 N N . GLU C 2 854 ? 163.004 179.351 119.254 1.00 50.63 854 GLU C N 1
ATOM 11452 C CA . GLU C 2 854 ? 161.827 178.708 119.829 1.00 50.63 854 GLU C CA 1
ATOM 11453 C C . GLU C 2 854 ? 162.097 178.096 121.200 1.00 50.63 854 GLU C C 1
ATOM 11454 O O . GLU C 2 854 ? 161.421 178.430 122.176 1.00 50.63 854 GLU C O 1
ATOM 11460 N N . ASN C 2 855 ? 163.079 177.205 121.291 1.00 42.78 855 ASN C N 1
ATOM 11461 C CA . ASN C 2 855 ? 163.289 176.387 122.478 1.00 42.78 855 ASN C CA 1
ATOM 11462 C C . ASN C 2 855 ? 164.634 176.735 123.099 1.00 42.78 855 ASN C C 1
ATOM 11463 O O . ASN C 2 855 ? 165.674 176.613 122.444 1.00 42.78 855 ASN C O 1
ATOM 11468 N N . GLN C 2 856 ? 164.610 177.158 124.364 1.00 43.59 856 GLN C N 1
ATOM 11469 C CA . GLN C 2 856 ? 165.850 177.390 125.094 1.00 43.59 856 GLN C CA 1
ATOM 11470 C C . GLN C 2 856 ? 166.447 176.091 125.618 1.00 43.59 856 GLN C C 1
ATOM 11471 O O . GLN C 2 856 ? 167.666 176.005 125.803 1.00 43.59 856 GLN C O 1
ATOM 11477 N N . GLY C 2 857 ? 165.613 175.077 125.862 1.00 42.61 857 GLY C N 1
ATOM 11478 C CA . GLY C 2 857 ? 166.124 173.804 126.340 1.00 42.61 857 GLY C CA 1
ATOM 11479 C C . GLY C 2 857 ? 166.873 173.023 125.281 1.00 42.61 857 GLY C C 1
ATOM 11480 O O . GLY C 2 857 ? 167.774 172.242 125.602 1.00 42.61 857 GLY C O 1
ATOM 11481 N N . LEU C 2 858 ? 166.515 173.214 124.010 1.00 37.76 858 LEU C N 1
ATOM 11482 C CA . LEU C 2 858 ? 167.224 172.546 122.927 1.00 37.76 858 LEU C CA 1
ATOM 11483 C C . LEU C 2 858 ? 168.607 173.141 122.699 1.00 37.76 858 LEU C C 1
ATOM 11484 O O . LEU C 2 858 ? 169.506 172.433 122.231 1.00 37.76 858 LEU C O 1
ATOM 11489 N N . LEU C 2 859 ? 168.802 174.417 123.041 1.00 36.34 859 LEU C N 1
ATOM 11490 C CA . LEU C 2 859 ? 170.117 175.038 122.938 1.00 36.34 859 LEU C CA 1
ATOM 11491 C C . LEU C 2 859 ? 171.109 174.439 123.928 1.00 36.34 859 LEU C C 1
ATOM 11492 O O . LEU C 2 859 ? 172.321 174.530 123.703 1.00 36.34 859 LEU C O 1
ATOM 11497 N N . GLU C 2 860 ? 170.622 173.824 125.009 1.00 32.80 860 GLU C N 1
ATOM 11498 C CA . GLU C 2 860 ? 171.517 173.203 125.979 1.00 32.80 860 GLU C CA 1
ATOM 11499 C C . GLU C 2 860 ? 172.206 171.976 125.393 1.00 32.80 860 GLU C C 1
ATOM 11500 O O . GLU C 2 860 ? 173.364 171.693 125.723 1.00 32.80 860 GLU C O 1
ATOM 11506 N N . LEU C 2 861 ? 171.509 171.229 124.532 1.00 30.19 861 LEU C N 1
ATOM 11507 C CA . LEU C 2 861 ? 172.175 170.167 123.785 1.00 30.19 861 LEU C CA 1
ATOM 11508 C C . LEU C 2 861 ? 173.164 170.744 122.784 1.00 30.19 861 LEU C C 1
ATOM 11509 O O . LEU C 2 861 ? 174.262 170.205 122.606 1.00 30.19 861 LEU C O 1
ATOM 11514 N N . SER C 2 862 ? 172.798 171.850 122.133 1.00 31.31 862 SER C N 1
ATOM 11515 C CA . SER C 2 862 ? 173.677 172.451 121.136 1.00 31.31 862 SER C CA 1
ATOM 11516 C C . SER C 2 862 ? 174.904 173.084 121.777 1.00 31.31 862 SER C C 1
ATOM 11517 O O . SER C 2 862 ? 175.906 173.319 121.096 1.00 31.31 862 SER C O 1
ATOM 11520 N N . ASN C 2 863 ? 174.844 173.380 123.074 1.00 31.81 863 ASN C N 1
ATOM 11521 C CA . ASN C 2 863 ? 176.038 173.824 123.781 1.00 31.81 863 ASN C CA 1
ATOM 11522 C C . ASN C 2 863 ? 176.876 172.639 124.243 1.00 31.81 863 ASN C C 1
ATOM 11523 O O . ASN C 2 863 ? 178.098 172.755 124.383 1.00 31.81 863 ASN C O 1
ATOM 11528 N N . ARG C 2 864 ? 176.235 171.492 124.479 1.00 26.83 864 ARG C N 1
ATOM 11529 C CA . ARG C 2 864 ? 176.962 170.319 124.955 1.00 26.83 864 ARG C CA 1
ATOM 11530 C C . ARG C 2 864 ? 177.513 169.497 123.798 1.00 26.83 864 ARG C C 1
ATOM 11531 O O . ARG C 2 864 ? 178.621 168.956 123.886 1.00 26.83 864 ARG C O 1
ATOM 11539 N N . LEU C 2 865 ? 176.754 169.384 122.707 1.00 27.22 865 LEU C N 1
ATOM 11540 C CA . LEU C 2 865 ? 177.165 168.510 121.614 1.00 27.22 865 LEU C CA 1
ATOM 11541 C C . LEU C 2 865 ? 178.179 169.188 120.699 1.00 27.22 865 LEU C C 1
ATOM 11542 O O . LEU C 2 865 ? 178.988 168.504 120.061 1.00 27.22 865 LEU C O 1
ATOM 11547 N N . GLU C 2 866 ? 178.158 170.521 120.623 1.00 32.77 866 GLU C N 1
ATOM 11548 C CA . GLU C 2 866 ? 179.127 171.232 119.794 1.00 32.77 866 GLU C CA 1
ATOM 11549 C C . GLU C 2 866 ? 180.489 171.307 120.474 1.00 32.77 866 GLU C C 1
ATOM 11550 O O . GLU C 2 866 ? 181.501 171.567 119.816 1.00 32.77 866 GLU C O 1
ATOM 11556 N N . LEU C 2 867 ? 180.542 171.080 121.782 1.00 31.71 867 LEU C N 1
ATOM 11557 C CA . LEU C 2 867 ? 181.811 171.115 122.495 1.00 31.71 867 LEU C CA 1
ATOM 11558 C C . LEU C 2 867 ? 182.455 169.748 122.623 1.00 31.71 867 LEU C C 1
ATOM 11559 O O . LEU C 2 867 ? 183.657 169.614 122.406 0.00 31.71 867 LEU C O 1
ATOM 11564 N N . CYS C 2 868 ? 181.653 168.658 122.563 1.00 29.29 868 CYS C N 1
ATOM 11565 C CA . CYS C 2 868 ? 182.125 167.264 122.347 1.00 29.29 868 CYS C CA 1
ATOM 11566 C C . CYS C 2 868 ? 182.847 166.997 121.030 1.00 29.29 868 CYS C C 1
ATOM 11567 O O . CYS C 2 868 ? 184.050 166.719 121.030 1.00 29.29 868 CYS C O 1
ATOM 11570 N N . PHE C 2 869 ? 182.136 167.073 119.909 1.00 27.42 869 PHE C N 1
ATOM 11571 C CA . PHE C 2 869 ? 182.631 166.415 118.701 1.00 27.42 869 PHE C CA 1
ATOM 11572 C C . PHE C 2 869 ? 183.705 167.183 117.924 1.00 27.42 869 PHE C C 1
ATOM 11573 O O . PHE C 2 869 ? 184.586 166.533 117.346 1.00 27.42 869 PHE C O 1
ATOM 11581 N N . PRO C 2 870 ? 183.680 168.523 117.832 1.00 31.28 870 PRO C N 1
ATOM 11582 C CA . PRO C 2 870 ? 184.893 169.213 117.356 1.00 31.28 870 PRO C CA 1
ATOM 11583 C C . PRO C 2 870 ? 186.125 168.959 118.210 1.00 31.28 870 PRO C C 1
ATOM 11584 O O . PRO C 2 870 ? 187.243 168.996 117.682 1.00 31.28 870 PRO C O 1
ATOM 11588 N N . GLU C 2 871 ? 185.964 168.705 119.505 1.00 37.58 871 GLU C N 1
ATOM 11589 C CA . GLU C 2 871 ? 187.102 168.361 120.351 1.00 37.58 871 GLU C CA 1
ATOM 11590 C C . GLU C 2 871 ? 187.579 166.943 120.057 1.00 37.58 871 GLU C C 1
ATOM 11591 O O . GLU C 2 871 ? 188.466 166.735 119.229 1.00 37.58 871 GLU C O 1
ATOM 11597 N N . ILE D 3 150 ? 64.859 188.424 134.481 1.00 70.79 150 ILE D N 1
ATOM 11598 C CA . ILE D 3 150 ? 64.988 188.503 135.929 1.00 70.79 150 ILE D CA 1
ATOM 11599 C C . ILE D 3 150 ? 66.228 187.710 136.354 1.00 70.79 150 ILE D C 1
ATOM 11600 O O . ILE D 3 150 ? 66.669 186.804 135.645 1.00 70.79 150 ILE D O 1
ATOM 11605 N N . LEU D 3 151 ? 66.806 188.074 137.500 1.00 67.23 151 LEU D N 1
ATOM 11606 C CA . LEU D 3 151 ? 68.039 187.447 137.959 1.00 67.23 151 LEU D CA 1
ATOM 11607 C C . LEU D 3 151 ? 67.804 186.138 138.700 1.00 67.23 151 LEU D C 1
ATOM 11608 O O . LEU D 3 151 ? 68.721 185.314 138.772 1.00 67.23 151 LEU D O 1
ATOM 11613 N N . THR D 3 152 ? 66.608 185.925 139.252 1.00 77.18 152 THR D N 1
ATOM 11614 C CA . THR D 3 152 ? 66.342 184.712 140.015 1.00 77.18 152 THR D CA 1
ATOM 11615 C C . THR D 3 152 ? 66.130 183.487 139.135 1.00 77.18 152 THR D C 1
ATOM 11616 O O . THR D 3 152 ? 66.122 182.367 139.656 1.00 77.18 152 THR D O 1
ATOM 11620 N N . TYR D 3 153 ? 65.954 183.666 137.825 1.00 76.55 153 TYR D N 1
ATOM 11621 C CA . TYR D 3 153 ? 65.854 182.529 136.920 1.00 76.55 153 TYR D CA 1
ATOM 11622 C C . TYR D 3 153 ? 67.217 182.000 136.498 1.00 76.55 153 TYR D C 1
ATOM 11623 O O . TYR D 3 153 ? 67.300 180.887 135.967 1.00 76.55 153 TYR D O 1
ATOM 11632 N N . LEU D 3 154 ? 68.280 182.770 136.720 1.00 70.79 154 LEU D N 1
ATOM 11633 C CA . LEU D 3 154 ? 69.644 182.353 136.409 1.00 70.79 154 LEU D CA 1
ATOM 11634 C C . LEU D 3 154 ? 70.129 181.182 137.272 1.00 70.79 154 LEU D C 1
ATOM 11635 O O . LEU D 3 154 ? 70.774 180.280 136.722 1.00 70.79 154 LEU D O 1
ATOM 11640 N N . PRO D 3 155 ? 69.877 181.123 138.595 1.00 68.96 155 PRO D N 1
ATOM 11641 C CA . PRO D 3 155 ? 70.221 179.886 139.319 1.00 68.96 155 PRO D CA 1
ATOM 11642 C C . PRO D 3 155 ? 69.342 178.707 138.951 1.00 68.96 155 PRO D C 1
ATOM 11643 O O . PRO D 3 155 ? 69.756 177.560 139.160 1.00 68.96 155 PRO D O 1
ATOM 11647 N N . TYR D 3 156 ? 68.143 178.950 138.420 1.00 70.66 156 TYR D N 1
ATOM 11648 C CA . TYR D 3 156 ? 67.279 177.852 138.006 1.00 70.66 156 TYR D CA 1
ATOM 11649 C C . TYR D 3 156 ? 67.815 177.165 136.757 1.00 70.66 156 TYR D C 1
ATOM 11650 O O . TYR D 3 156 ? 67.585 175.966 136.563 1.00 70.66 156 TYR D O 1
ATOM 11659 N N . THR D 3 157 ? 68.530 177.903 135.906 1.00 65.66 157 THR D N 1
ATOM 11660 C CA . THR D 3 157 ? 69.126 177.311 134.714 1.00 65.66 157 THR D CA 1
ATOM 11661 C C . THR D 3 157 ? 70.486 176.691 135.012 1.00 65.66 157 THR D C 1
ATOM 11662 O O . THR D 3 157 ? 70.907 175.760 134.315 1.00 65.66 157 THR D O 1
ATOM 11666 N N . MET D 3 158 ? 71.174 177.174 136.052 1.00 59.44 158 MET D N 1
ATOM 11667 C CA . MET D 3 158 ? 72.493 176.643 136.388 1.00 59.44 158 MET D CA 1
ATOM 11668 C C . MET D 3 158 ? 72.415 175.220 136.927 1.00 59.44 158 MET D C 1
ATOM 11669 O O . MET D 3 158 ? 73.417 174.499 136.907 1.00 59.44 158 MET D O 1
ATOM 11674 N N . LEU D 3 159 ? 71.250 174.803 137.416 1.00 60.47 159 LEU D N 1
ATOM 11675 C CA . LEU D 3 159 ? 71.040 173.434 137.864 1.00 60.47 159 LEU D CA 1
ATOM 11676 C C . LEU D 3 159 ? 70.342 172.574 136.819 1.00 60.47 159 LEU D C 1
ATOM 11677 O O . LEU D 3 159 ? 70.123 171.383 137.061 1.00 60.47 159 LEU D O 1
ATOM 11682 N N . GLY D 3 160 ? 69.990 173.144 135.669 1.00 63.25 160 GLY D N 1
ATOM 11683 C CA . GLY D 3 160 ? 69.356 172.387 134.609 1.00 63.25 160 GLY D CA 1
ATOM 11684 C C . GLY D 3 160 ? 67.880 172.139 134.837 1.00 63.25 160 GLY D C 1
ATOM 11685 O O . GLY D 3 160 ? 67.436 170.988 134.874 1.00 63.25 160 GLY D O 1
ATOM 11686 N N . SER D 3 161 ? 67.106 173.212 134.988 1.00 68.78 161 SER D N 1
ATOM 11687 C CA . SER D 3 161 ? 65.665 173.121 135.175 1.00 68.78 161 SER D CA 1
ATOM 11688 C C . SER D 3 161 ? 64.980 174.121 134.257 1.00 68.78 161 SER D C 1
ATOM 11689 O O . SER D 3 161 ? 65.398 175.281 134.174 1.00 68.78 161 SER D O 1
ATOM 11692 N N . ASP D 3 162 ? 63.933 173.671 133.572 1.00 74.37 162 ASP D N 1
ATOM 11693 C CA . ASP D 3 162 ? 63.218 174.514 132.624 1.00 74.37 162 ASP D CA 1
ATOM 11694 C C . ASP D 3 162 ? 62.275 175.462 133.352 1.00 74.37 162 ASP D C 1
ATOM 11695 O O . ASP D 3 162 ? 61.429 175.028 134.141 1.00 74.37 162 ASP D O 1
ATOM 11700 N N . SER D 3 163 ? 62.422 176.755 133.087 1.00 75.63 163 SER D N 1
ATOM 11701 C CA . SER D 3 163 ? 61.485 177.759 133.557 1.00 75.63 163 SER D CA 1
ATOM 11702 C C . SER D 3 163 ? 60.469 178.041 132.452 1.00 75.63 163 SER D C 1
ATOM 11703 O O . SER D 3 163 ? 60.395 177.326 131.448 1.00 75.63 163 SER D O 1
ATOM 11706 N N . LYS D 3 164 ? 59.669 179.094 132.633 1.00 79.56 164 LYS D N 1
ATOM 11707 C CA . LYS D 3 164 ? 58.621 179.392 131.663 1.00 79.56 164 LYS D CA 1
ATOM 11708 C C . LYS D 3 164 ? 59.181 179.981 130.373 1.00 79.56 164 LYS D C 1
ATOM 11709 O O . LYS D 3 164 ? 58.531 179.891 129.325 1.00 79.56 164 LYS D O 1
ATOM 11715 N N . ILE D 3 165 ? 60.372 180.580 130.419 1.00 78.04 165 ILE D N 1
ATOM 11716 C CA . ILE D 3 165 ? 60.925 181.238 129.240 1.00 78.04 165 ILE D CA 1
ATOM 11717 C C . ILE D 3 165 ? 62.265 180.610 128.860 1.00 78.04 165 ILE D C 1
ATOM 11718 O O . ILE D 3 165 ? 62.620 180.546 127.676 1.00 78.04 165 ILE D O 1
ATOM 11723 N N . PHE D 3 166 ? 62.998 180.089 129.844 1.00 78.42 166 PHE D N 1
ATOM 11724 C CA . PHE D 3 166 ? 64.275 179.433 129.569 1.00 78.42 166 PHE D CA 1
ATOM 11725 C C . PHE D 3 166 ? 64.016 177.967 129.246 1.00 78.42 166 PHE D C 1
ATOM 11726 O O . PHE D 3 166 ? 63.635 177.187 130.124 1.00 78.42 166 PHE D O 1
ATOM 11734 N N . THR D 3 167 ? 64.222 177.591 127.987 1.00 77.00 167 THR D N 1
ATOM 11735 C CA . THR D 3 167 ? 64.018 176.224 127.532 1.00 77.00 167 THR D CA 1
ATOM 11736 C C . THR D 3 167 ? 65.249 175.736 126.780 1.00 77.00 167 THR D C 1
ATOM 11737 O O . THR D 3 167 ? 66.012 176.535 126.226 1.00 77.00 167 THR D O 1
ATOM 11741 N N . PHE D 3 168 ? 65.450 174.419 126.787 1.00 75.33 168 PHE D N 1
ATOM 11742 C CA . PHE D 3 168 ? 66.528 173.805 126.024 1.00 75.33 168 PHE D CA 1
ATOM 11743 C C . PHE D 3 168 ? 66.071 172.477 125.433 1.00 75.33 168 PHE D C 1
ATOM 11744 O O . PHE D 3 168 ? 64.871 172.186 125.397 1.00 75.33 168 PHE D O 1
ATOM 11752 N N . SER D 3 169 ? 67.017 171.671 124.969 1.00 73.92 169 SER D N 1
ATOM 11753 C CA . SER D 3 169 ? 66.734 170.388 124.341 1.00 73.92 169 SER D CA 1
ATOM 11754 C C . SER D 3 169 ? 67.516 169.289 125.060 1.00 73.92 169 SER D C 1
ATOM 11755 O O . SER D 3 169 ? 68.061 169.496 126.148 1.00 73.92 169 SER D O 1
ATOM 11758 N N . ASN D 3 170 ? 67.545 168.104 124.444 1.00 72.33 170 ASN D N 1
ATOM 11759 C CA . ASN D 3 170 ? 68.150 166.938 125.082 1.00 72.33 170 ASN D CA 1
ATOM 11760 C C . ASN D 3 170 ? 69.660 167.109 125.220 1.00 72.33 170 ASN D C 1
ATOM 11761 O O . ASN D 3 170 ? 70.193 167.111 126.336 1.00 72.33 170 ASN D O 1
ATOM 11766 N N . ASN D 3 171 ? 70.365 167.262 124.102 1.00 69.85 171 ASN D N 1
ATOM 11767 C CA . ASN D 3 171 ? 71.819 167.310 124.151 1.00 69.85 171 ASN D CA 1
ATOM 11768 C C . ASN D 3 171 ? 72.357 168.055 122.939 1.00 69.85 171 ASN D C 1
ATOM 11769 O O . ASN D 3 171 ? 71.712 168.102 121.887 1.00 69.85 171 ASN D O 1
ATOM 11774 N N . TYR D 3 172 ? 73.548 168.641 123.118 1.00 66.96 172 TYR D N 1
ATOM 11775 C CA . TYR D 3 172 ? 74.331 169.281 122.052 1.00 66.96 172 TYR D CA 1
ATOM 11776 C C . TYR D 3 172 ? 73.585 170.447 121.405 1.00 66.96 172 TYR D C 1
ATOM 11777 O O . TYR D 3 172 ? 73.737 170.720 120.212 1.00 66.96 172 TYR D O 1
ATOM 11786 N N . THR D 3 173 ? 72.770 171.145 122.195 1.00 68.86 173 THR D N 1
ATOM 11787 C CA . THR D 3 173 ? 72.079 172.344 121.743 1.00 68.86 173 THR D CA 1
ATOM 11788 C C . THR D 3 173 ? 72.427 173.509 122.657 1.00 68.86 173 THR D C 1
ATOM 11789 O O . THR D 3 173 ? 72.709 173.328 123.844 1.00 68.86 173 THR D O 1
ATOM 11793 N N . ARG D 3 174 ? 72.401 174.709 122.087 1.00 68.84 174 ARG D N 1
ATOM 11794 C CA . ARG D 3 174 ? 72.755 175.918 122.812 1.00 68.84 174 ARG D CA 1
ATOM 11795 C C . ARG D 3 174 ? 71.526 176.523 123.486 1.00 68.84 174 ARG D C 1
ATOM 11796 O O . ARG D 3 174 ? 70.382 176.193 123.166 1.00 68.84 174 ARG D O 1
ATOM 11804 N N . LEU D 3 175 ? 71.784 177.423 124.436 1.00 75.24 175 LEU D N 1
ATOM 11805 C CA . LEU D 3 175 ? 70.725 178.083 125.199 1.00 75.24 175 LEU D CA 1
ATOM 11806 C C . LEU D 3 175 ? 70.328 179.364 124.473 1.00 75.24 175 LEU D C 1
ATOM 11807 O O . LEU D 3 175 ? 70.707 180.477 124.844 1.00 75.24 175 LEU D O 1
ATOM 11812 N N . GLU D 3 176 ? 69.546 179.193 123.410 1.00 80.01 176 GLU D N 1
ATOM 11813 C CA . GLU D 3 176 ? 69.105 180.313 122.587 1.00 80.01 176 GLU D CA 1
ATOM 11814 C C . GLU D 3 176 ? 67.887 180.960 123.236 1.00 80.01 176 GLU D C 1
ATOM 11815 O O . GLU D 3 176 ? 66.751 180.537 122.997 1.00 80.01 176 GLU D O 1
ATOM 11821 N N . ILE D 3 177 ? 68.117 181.980 124.050 1.00 78.00 177 ILE D N 1
ATOM 11822 C CA . ILE D 3 177 ? 67.058 182.699 124.747 1.00 78.00 177 ILE D CA 1
ATOM 11823 C C . ILE D 3 177 ? 67.065 184.145 124.265 1.00 78.00 177 ILE D C 1
ATOM 11824 O O . ILE D 3 177 ? 67.915 184.941 124.664 1.00 78.00 177 ILE D O 1
ATOM 11829 N N . PRO D 3 178 ? 66.143 184.514 123.383 1.00 80.52 178 PRO D N 1
ATOM 11830 C CA . PRO D 3 178 ? 66.019 185.909 122.962 1.00 80.52 178 PRO D CA 1
ATOM 11831 C C . PRO D 3 178 ? 64.995 186.658 123.809 1.00 80.52 178 PRO D C 1
ATOM 11832 O O . PRO D 3 178 ? 64.300 186.078 124.647 1.00 80.52 178 PRO D O 1
ATOM 11836 N N . LYS D 3 179 ? 64.921 187.970 123.562 1.00 75.78 179 LYS D N 1
ATOM 11837 C CA . LYS D 3 179 ? 63.928 188.878 124.147 1.00 75.78 179 LYS D CA 1
ATOM 11838 C C . LYS D 3 179 ? 64.019 188.866 125.681 1.00 75.78 179 LYS D C 1
ATOM 11839 O O . LYS D 3 179 ? 63.179 188.319 126.401 1.00 75.78 179 LYS D O 1
ATOM 11845 N N . ASP D 3 180 ? 65.138 189.406 126.162 1.00 71.61 180 ASP D N 1
ATOM 11846 C CA . ASP D 3 180 ? 65.272 189.738 127.574 1.00 71.61 180 ASP D CA 1
ATOM 11847 C C . ASP D 3 180 ? 65.353 191.245 127.784 1.00 71.61 180 ASP D C 1
ATOM 11848 O O . ASP D 3 180 ? 64.481 191.820 128.439 1.00 71.61 180 ASP D O 1
ATOM 11853 N N . ILE D 3 181 ? 66.363 191.905 127.214 1.00 71.55 181 ILE D N 1
ATOM 11854 C CA . ILE D 3 181 ? 66.397 193.359 127.085 1.00 71.55 181 ILE D CA 1
ATOM 11855 C C . ILE D 3 181 ? 66.638 193.699 125.620 1.00 71.55 181 ILE D C 1
ATOM 11856 O O . ILE D 3 181 ? 65.779 194.293 124.957 1.00 71.55 181 ILE D O 1
ATOM 11861 N N . ASN D 3 182 ? 67.796 193.296 125.106 1.00 64.55 182 ASN D N 1
ATOM 11862 C CA . ASN D 3 182 ? 68.238 193.565 123.737 1.00 64.55 182 ASN D CA 1
ATOM 11863 C C . ASN D 3 182 ? 69.440 192.667 123.454 1.00 64.55 182 ASN D C 1
ATOM 11864 O O . ASN D 3 182 ? 69.738 191.743 124.221 1.00 64.55 182 ASN D O 1
ATOM 11869 N N . ASN D 3 183 ? 70.132 192.936 122.344 1.00 60.72 183 ASN D N 1
ATOM 11870 C CA . ASN D 3 183 ? 71.370 192.218 122.058 1.00 60.72 183 ASN D CA 1
ATOM 11871 C C . ASN D 3 183 ? 72.528 192.724 122.909 1.00 60.72 183 ASN D C 1
ATOM 11872 O O . ASN D 3 183 ? 73.559 192.051 123.009 1.00 60.72 183 ASN D O 1
ATOM 11877 N N . SER D 3 184 ? 72.381 193.900 123.526 1.00 63.29 184 SER D N 1
ATOM 11878 C CA . SER D 3 184 ? 73.433 194.412 124.398 1.00 63.29 184 SER D CA 1
ATOM 11879 C C . SER D 3 184 ? 73.519 193.623 125.698 1.00 63.29 184 SER D C 1
ATOM 11880 O O . SER D 3 184 ? 74.607 193.493 126.272 1.00 63.29 184 SER D O 1
ATOM 11883 N N . PHE D 3 185 ? 72.393 193.093 126.173 1.00 60.78 185 PHE D N 1
ATOM 11884 C CA . PHE D 3 185 ? 72.360 192.319 127.405 1.00 60.78 185 PHE D CA 1
ATOM 11885 C C . PHE D 3 185 ? 72.537 190.825 127.176 1.00 60.78 185 PHE D C 1
ATOM 11886 O O . PHE D 3 185 ? 73.063 190.137 128.057 1.00 60.78 185 PHE D O 1
ATOM 11894 N N . SER D 3 186 ? 72.123 190.312 126.018 1.00 55.67 186 SER D N 1
ATOM 11895 C CA . SER D 3 186 ? 72.196 188.881 125.751 1.00 55.67 186 SER D CA 1
ATOM 11896 C C . SER D 3 186 ? 73.554 188.437 125.225 1.00 55.67 186 SER D C 1
ATOM 11897 O O . SER D 3 186 ? 73.883 187.249 125.323 1.00 55.67 186 SER D O 1
ATOM 11900 N N . SER D 3 187 ? 74.348 189.355 124.665 1.00 55.57 187 SER D N 1
ATOM 11901 C CA . SER D 3 187 ? 75.660 188.975 124.147 1.00 55.57 187 SER D CA 1
ATOM 11902 C C . SER D 3 187 ? 76.618 188.614 125.276 1.00 55.57 187 SER D C 1
ATOM 11903 O O . SER D 3 187 ? 77.357 187.628 125.178 1.00 55.57 187 SER D O 1
ATOM 11906 N N . LEU D 3 188 ? 76.617 189.399 126.356 1.00 54.75 188 LEU D N 1
ATOM 11907 C CA . LEU D 3 188 ? 77.375 189.017 127.542 1.00 54.75 188 LEU D CA 1
ATOM 11908 C C . LEU D 3 188 ? 76.734 187.822 128.236 1.00 54.75 188 LEU D C 1
ATOM 11909 O O . LEU D 3 188 ? 77.427 187.038 128.894 1.00 54.75 188 LEU D O 1
ATOM 11914 N N . LEU D 3 189 ? 75.418 187.658 128.082 1.00 54.79 189 LEU D N 1
ATOM 11915 C CA . LEU D 3 189 ? 74.720 186.506 128.635 1.00 54.79 189 LEU D CA 1
ATOM 11916 C C . LEU D 3 189 ? 75.079 185.210 127.911 1.00 54.79 189 LEU D C 1
ATOM 11917 O O . LEU D 3 189 ? 74.833 184.125 128.448 1.00 54.79 189 LEU D O 1
ATOM 11922 N N . ARG D 3 190 ? 75.665 185.299 126.713 1.00 52.93 190 ARG D N 1
ATOM 11923 C CA . ARG D 3 190 ? 76.011 184.099 125.956 1.00 52.93 190 ARG D CA 1
ATOM 11924 C C . ARG D 3 190 ? 77.164 183.342 126.605 1.00 52.93 190 ARG D C 1
ATOM 11925 O O . ARG D 3 190 ? 77.123 182.112 126.722 1.00 52.93 190 ARG D O 1
ATOM 11933 N N . GLU D 3 191 ? 78.209 184.059 127.024 1.00 56.62 191 GLU D N 1
ATOM 11934 C CA . GLU D 3 191 ? 79.385 183.406 127.585 1.00 56.62 191 GLU D CA 1
ATOM 11935 C C . GLU D 3 191 ? 79.141 182.832 128.974 1.00 56.62 191 GLU D C 1
ATOM 11936 O O . GLU D 3 191 ? 79.903 181.963 129.411 1.00 56.62 191 GLU D O 1
ATOM 11942 N N . VAL D 3 192 ? 78.104 183.292 129.677 1.00 52.61 192 VAL D N 1
ATOM 11943 C CA . VAL D 3 192 ? 77.730 182.653 130.933 1.00 52.61 192 VAL D CA 1
ATOM 11944 C C . VAL D 3 192 ? 76.663 181.585 130.696 1.00 52.61 192 VAL D C 1
ATOM 11945 O O . VAL D 3 192 ? 76.516 180.667 131.513 1.00 52.61 192 VAL D O 1
ATOM 11949 N N . PHE D 3 193 ? 75.934 181.659 129.576 1.00 58.63 193 PHE D N 1
ATOM 11950 C CA . PHE D 3 193 ? 75.115 180.526 129.153 1.00 58.63 193 PHE D CA 1
ATOM 11951 C C . PHE D 3 193 ? 75.965 179.303 128.837 1.00 58.63 193 PHE D C 1
ATOM 11952 O O . PHE D 3 193 ? 75.514 178.171 129.044 1.00 58.63 193 PHE D O 1
ATOM 11960 N N . GLU D 3 194 ? 77.190 179.508 128.343 1.00 54.54 194 GLU D N 1
ATOM 11961 C CA . GLU D 3 194 ? 78.107 178.400 128.103 1.00 54.54 194 GLU D CA 1
ATOM 11962 C C . GLU D 3 194 ? 78.517 177.710 129.398 1.00 54.54 194 GLU D C 1
ATOM 11963 O O . GLU D 3 194 ? 78.888 176.531 129.372 1.00 54.54 194 GLU D O 1
ATOM 11969 N N . PHE D 3 195 ? 78.440 178.413 130.530 1.00 51.57 195 PHE D N 1
ATOM 11970 C CA . PHE D 3 195 ? 78.700 177.784 131.821 1.00 51.57 195 PHE D CA 1
ATOM 11971 C C . PHE D 3 195 ? 77.592 176.807 132.194 1.00 51.57 195 PHE D C 1
ATOM 11972 O O . PHE D 3 195 ? 77.835 175.850 132.939 1.00 51.57 195 PHE D O 1
ATOM 11980 N N . ALA D 3 196 ? 76.375 177.029 131.688 1.00 54.45 196 ALA D N 1
ATOM 11981 C CA . ALA D 3 196 ? 75.236 176.202 132.072 1.00 54.45 196 ALA D CA 1
ATOM 11982 C C . ALA D 3 196 ? 75.093 174.978 131.175 1.00 54.45 196 ALA D C 1
ATOM 11983 O O . ALA D 3 196 ? 74.742 173.895 131.656 1.00 54.45 196 ALA D O 1
ATOM 11985 N N . ILE D 3 197 ? 75.342 175.133 129.872 1.00 55.19 197 ILE D N 1
ATOM 11986 C CA . ILE D 3 197 ? 75.296 173.989 128.966 1.00 55.19 197 ILE D CA 1
ATOM 11987 C C . ILE D 3 197 ? 76.431 173.021 129.270 1.00 55.19 197 ILE D C 1
ATOM 11988 O O . ILE D 3 197 ? 76.284 171.805 129.098 1.00 55.19 197 ILE D O 1
ATOM 11993 N N . LEU D 3 198 ? 77.568 173.534 129.743 1.00 47.52 198 LEU D N 1
ATOM 11994 C CA . LEU D 3 198 ? 78.688 172.665 130.081 1.00 47.52 198 LEU D CA 1
ATOM 11995 C C . LEU D 3 198 ? 78.410 171.872 131.353 1.00 47.52 198 LEU D C 1
ATOM 11996 O O . LEU D 3 198 ? 78.979 170.793 131.548 1.00 47.52 198 LEU D O 1
ATOM 12001 N N . TYR D 3 199 ? 77.534 172.382 132.222 1.00 53.68 199 TYR D N 1
ATOM 12002 C CA . TYR D 3 199 ? 77.129 171.618 133.397 1.00 53.68 199 TYR D CA 1
ATOM 12003 C C . TYR D 3 199 ? 76.165 170.500 133.024 1.00 53.68 199 TYR D C 1
ATOM 12004 O O . TYR D 3 199 ? 76.297 169.371 133.511 1.00 53.68 199 TYR D O 1
ATOM 12013 N N . LYS D 3 200 ? 75.184 170.797 132.168 1.00 57.18 200 LYS D N 1
ATOM 12014 C CA . LYS D 3 200 ? 74.168 169.806 131.830 1.00 57.18 200 LYS D CA 1
ATOM 12015 C C . LYS D 3 200 ? 74.730 168.718 130.922 1.00 57.18 200 LYS D C 1
ATOM 12016 O O . LYS D 3 200 ? 74.368 167.543 131.057 1.00 57.18 200 LYS D O 1
ATOM 12022 N N . GLN D 3 201 ? 75.619 169.086 129.996 1.00 50.80 201 GLN D N 1
ATOM 12023 C CA . GLN D 3 201 ? 76.232 168.091 129.121 1.00 50.80 201 GLN D CA 1
ATOM 12024 C C . GLN D 3 201 ? 77.179 167.177 129.886 1.00 50.80 201 GLN D C 1
ATOM 12025 O O . GLN D 3 201 ? 77.400 166.032 129.477 1.00 50.80 201 GLN D O 1
ATOM 12031 N N . LEU D 3 202 ? 77.744 167.660 130.991 1.00 44.25 202 LEU D N 1
ATOM 12032 C CA . LEU D 3 202 ? 78.622 166.839 131.810 1.00 44.25 202 LEU D CA 1
ATOM 12033 C C . LEU D 3 202 ? 77.851 166.044 132.857 1.00 44.25 202 LEU D C 1
ATOM 12034 O O . LEU D 3 202 ? 78.314 164.975 133.273 1.00 44.25 202 LEU D O 1
ATOM 12039 N N . ALA D 3 203 ? 76.675 166.524 133.267 1.00 44.05 203 ALA D N 1
ATOM 12040 C CA . ALA D 3 203 ? 75.874 165.807 134.254 1.00 44.05 203 ALA D CA 1
ATOM 12041 C C . ALA D 3 203 ? 75.237 164.549 133.679 1.00 44.05 203 ALA D C 1
ATOM 12042 O O . ALA D 3 203 ? 74.954 163.608 134.428 1.00 44.05 203 ALA D O 1
ATOM 12044 N N . ILE D 3 204 ? 74.997 164.509 132.367 1.00 43.89 204 ILE D N 1
ATOM 12045 C CA . ILE D 3 204 ? 74.457 163.297 131.760 1.00 43.89 204 ILE D CA 1
ATOM 12046 C C . ILE D 3 204 ? 75.536 162.252 131.516 1.00 43.89 204 ILE D C 1
ATOM 12047 O O . ILE D 3 204 ? 75.211 161.090 131.241 1.00 43.89 204 ILE D O 1
ATOM 12052 N N . VAL D 3 205 ? 76.812 162.628 131.610 1.00 40.92 205 VAL D N 1
ATOM 12053 C CA . VAL D 3 205 ? 77.886 161.650 131.482 1.00 40.92 205 VAL D CA 1
ATOM 12054 C C . VAL D 3 205 ? 78.056 160.874 132.781 1.00 40.92 205 VAL D C 1
ATOM 12055 O O . VAL D 3 205 ? 78.194 159.646 132.772 1.00 40.92 205 VAL D O 1
ATOM 12059 N N . VAL D 3 206 ? 78.023 161.572 133.919 1.00 41.08 206 VAL D N 1
ATOM 12060 C CA . VAL D 3 206 ? 78.113 160.900 135.209 1.00 41.08 206 VAL D CA 1
ATOM 12061 C C . VAL D 3 206 ? 76.820 160.159 135.535 1.00 41.08 206 VAL D C 1
ATOM 12062 O O . VAL D 3 206 ? 76.830 159.220 136.339 1.00 41.08 206 VAL D O 1
ATOM 12066 N N . ASP D 3 207 ? 75.704 160.531 134.901 1.00 46.93 207 ASP D N 1
ATOM 12067 C CA . ASP D 3 207 ? 74.437 159.861 135.173 1.00 46.93 207 ASP D CA 1
ATOM 12068 C C . ASP D 3 207 ? 74.359 158.501 134.490 1.00 46.93 207 ASP D C 1
ATOM 12069 O O . ASP D 3 207 ? 73.957 157.513 135.114 1.00 46.93 207 ASP D O 1
ATOM 12074 N N . ARG D 3 208 ? 74.738 158.429 133.214 1.00 46.07 208 ARG D N 1
ATOM 12075 C CA . ARG D 3 208 ? 74.653 157.180 132.469 1.00 46.07 208 ARG D CA 1
ATOM 12076 C C . ARG D 3 208 ? 75.776 156.207 132.802 1.00 46.07 208 ARG D C 1
ATOM 12077 O O . ARG D 3 208 ? 75.669 155.026 132.457 1.00 46.07 208 ARG D O 1
ATOM 12085 N N . TYR D 3 209 ? 76.839 156.663 133.460 1.00 44.79 209 TYR D N 1
ATOM 12086 C CA . TYR D 3 209 ? 77.939 155.807 133.887 1.00 44.79 209 TYR D CA 1
ATOM 12087 C C . TYR D 3 209 ? 78.154 155.911 135.392 1.00 44.79 209 TYR D C 1
ATOM 12088 O O . TYR D 3 209 ? 79.287 155.951 135.875 1.00 44.79 209 TYR D O 1
ATOM 12097 N N . LYS D 3 210 ? 77.062 155.952 136.157 1.00 42.21 210 LYS D N 1
ATOM 12098 C CA . LYS D 3 210 ? 77.136 156.087 137.613 1.00 42.21 210 LYS D CA 1
ATOM 12099 C C . LYS D 3 210 ? 77.455 154.715 138.206 1.00 42.21 210 LYS D C 1
ATOM 12100 O O . LYS D 3 210 ? 76.605 154.024 138.773 1.00 42.21 210 LYS D O 1
ATOM 12106 N N . GLY D 3 211 ? 78.716 154.311 138.053 1.00 46.71 211 GLY D N 1
ATOM 12107 C CA . GLY D 3 211 ? 79.186 153.036 138.556 1.00 46.71 211 GLY D CA 1
ATOM 12108 C C . GLY D 3 211 ? 78.694 151.813 137.814 1.00 46.71 211 GLY D C 1
ATOM 12109 O O . GLY D 3 211 ? 79.078 150.696 138.180 1.00 46.71 211 GLY D O 1
ATOM 12110 N N . THR D 3 212 ? 77.860 151.978 136.790 1.00 49.70 212 THR D N 1
ATOM 12111 C CA . THR D 3 212 ? 77.289 150.870 136.042 1.00 49.70 212 THR D CA 1
ATOM 12112 C C . THR D 3 212 ? 77.722 150.941 134.582 1.00 49.70 212 THR D C 1
ATOM 12113 O O . THR D 3 212 ? 78.165 151.984 134.093 1.00 49.70 212 THR D O 1
ATOM 12117 N N . LEU D 3 213 ? 77.606 149.794 133.906 1.00 52.64 213 LEU D N 1
ATOM 12118 C CA . LEU D 3 213 ? 78.050 149.524 132.536 1.00 52.64 213 LEU D CA 1
ATOM 12119 C C . LEU D 3 213 ? 79.558 149.670 132.339 1.00 52.64 213 LEU D C 1
ATOM 12120 O O . LEU D 3 213 ? 80.030 149.620 131.196 1.00 52.64 213 LEU D O 1
ATOM 12125 N N . VAL D 3 214 ? 80.333 149.843 133.408 1.00 45.03 214 VAL D N 1
ATOM 12126 C CA . VAL D 3 214 ? 81.789 149.909 133.323 1.00 45.03 214 VAL D CA 1
ATOM 12127 C C . VAL D 3 214 ? 82.385 149.058 134.437 1.00 45.03 214 VAL D C 1
ATOM 12128 O O . VAL D 3 214 ? 81.937 149.118 135.587 1.00 45.03 214 VAL D O 1
ATOM 12132 N N . SER D 3 215 ? 83.366 148.225 134.083 1.00 35.85 215 SER D N 1
ATOM 12133 C CA . SER D 3 215 ? 84.190 147.496 135.050 1.00 35.85 215 SER D CA 1
ATOM 12134 C C . SER D 3 215 ? 85.640 147.680 134.612 1.00 35.85 215 SER D C 1
ATOM 12135 O O . SER D 3 215 ? 86.208 146.823 133.930 1.00 35.85 215 SER D O 1
ATOM 12138 N N . ALA D 3 216 ? 86.236 148.796 135.015 1.00 28.91 216 ALA D N 1
ATOM 12139 C CA . ALA D 3 216 ? 87.583 149.160 134.593 1.00 28.91 216 ALA D CA 1
ATOM 12140 C C . ALA D 3 216 ? 88.134 150.183 135.579 1.00 28.91 216 ALA D C 1
ATOM 12141 O O . ALA D 3 216 ? 87.599 150.365 136.678 1.00 28.91 216 ALA D O 1
ATOM 12143 N N . ILE D 3 217 ? 89.222 150.850 135.184 1.00 25.97 217 ILE D N 1
ATOM 12144 C CA . ILE D 3 217 ? 89.794 151.915 135.996 1.00 25.97 217 ILE D CA 1
ATOM 12145 C C . ILE D 3 217 ? 88.978 153.199 135.892 1.00 25.97 217 ILE D C 1
ATOM 12146 O O . ILE D 3 217 ? 89.149 154.109 136.712 1.00 25.97 217 ILE D O 1
ATOM 12151 N N . LYS D 3 218 ? 88.076 153.292 134.911 1.00 28.49 218 LYS D N 1
ATOM 12152 C CA . LYS D 3 218 ? 87.317 154.518 134.699 1.00 28.49 218 LYS D CA 1
ATOM 12153 C C . LYS D 3 218 ? 86.263 154.754 135.772 1.00 28.49 218 LYS D C 1
ATOM 12154 O O . LYS D 3 218 ? 85.741 155.870 135.870 1.00 28.49 218 LYS D O 1
ATOM 12160 N N . THR D 3 219 ? 85.938 153.741 136.580 1.00 30.39 219 THR D N 1
ATOM 12161 C CA . THR D 3 219 ? 84.950 153.927 137.635 1.00 30.39 219 THR D CA 1
ATOM 12162 C C . THR D 3 219 ? 85.485 154.763 138.791 1.00 30.39 219 THR D C 1
ATOM 12163 O O . THR D 3 219 ? 84.692 155.266 139.594 1.00 30.39 219 THR D O 1
ATOM 12167 N N . ALA D 3 220 ? 86.806 154.925 138.896 1.00 26.63 220 ALA D N 1
ATOM 12168 C CA . ALA D 3 220 ? 87.364 155.824 139.897 1.00 26.63 220 ALA D CA 1
ATOM 12169 C C . ALA D 3 220 ? 87.382 157.264 139.409 1.00 26.63 220 ALA D C 1
ATOM 12170 O O . ALA D 3 220 ? 87.307 158.192 140.222 1.00 26.63 220 ALA D O 1
ATOM 12172 N N . TYR D 3 221 ? 87.482 157.468 138.093 1.00 27.86 221 TYR D N 1
ATOM 12173 C CA . TYR D 3 221 ? 87.422 158.816 137.540 1.00 27.86 221 TYR D CA 1
ATOM 12174 C C . TYR D 3 221 ? 86.011 159.385 137.626 1.00 27.86 221 TYR D C 1
ATOM 12175 O O . TYR D 3 221 ? 85.839 160.608 137.705 1.00 27.86 221 TYR D O 1
ATOM 12184 N N . ILE D 3 222 ? 84.995 158.518 137.628 1.00 29.40 222 ILE D N 1
ATOM 12185 C CA . ILE D 3 222 ? 83.622 158.969 137.835 1.00 29.40 222 ILE D CA 1
ATOM 12186 C C . ILE D 3 222 ? 83.448 159.503 139.253 1.00 29.40 222 ILE D C 1
ATOM 12187 O O . ILE D 3 222 ? 82.729 160.485 139.480 1.00 29.40 222 ILE D O 1
ATOM 12192 N N . ALA D 3 223 ? 84.127 158.886 140.225 1.00 28.49 223 ALA D N 1
ATOM 12193 C CA . ALA D 3 223 ? 84.146 159.430 141.578 1.00 28.49 223 ALA D CA 1
ATOM 12194 C C . ALA D 3 223 ? 84.870 160.769 141.633 1.00 28.49 223 ALA D C 1
ATOM 12195 O O . ALA D 3 223 ? 84.535 161.620 142.465 1.00 28.49 223 ALA D O 1
ATOM 12197 N N . ILE D 3 224 ? 85.862 160.971 140.763 1.00 26.81 224 ILE D N 1
ATOM 12198 C CA . ILE D 3 224 ? 86.500 162.278 140.649 1.00 26.81 224 ILE D CA 1
ATOM 12199 C C . ILE D 3 224 ? 85.551 163.273 139.997 1.00 26.81 224 ILE D C 1
ATOM 12200 O O . ILE D 3 224 ? 85.437 164.425 140.432 1.00 26.81 224 ILE D O 1
ATOM 12205 N N . LEU D 3 225 ? 84.838 162.835 138.956 1.00 30.23 225 LEU D N 1
ATOM 12206 C CA . LEU D 3 225 ? 83.916 163.713 138.245 1.00 30.23 225 LEU D CA 1
ATOM 12207 C C . LEU D 3 225 ? 82.726 164.108 139.108 1.00 30.23 225 LEU D C 1
ATOM 12208 O O . LEU D 3 225 ? 82.163 165.192 138.925 1.00 30.23 225 LEU D O 1
ATOM 12213 N N . GLU D 3 226 ? 82.333 163.252 140.052 1.00 38.44 226 GLU D N 1
ATOM 12214 C CA . GLU D 3 226 ? 81.227 163.571 140.943 1.00 38.44 226 GLU D CA 1
ATOM 12215 C C . GLU D 3 226 ? 81.660 164.480 142.088 1.00 38.44 226 GLU D C 1
ATOM 12216 O O . GLU D 3 226 ? 80.840 165.259 142.588 1.00 38.44 226 GLU D O 1
ATOM 12222 N N . ALA D 3 227 ? 82.932 164.419 142.492 1.00 39.07 227 ALA D N 1
ATOM 12223 C CA . ALA D 3 227 ? 83.397 165.238 143.608 1.00 39.07 227 ALA D CA 1
ATOM 12224 C C . ALA D 3 227 ? 83.462 166.713 143.228 1.00 39.07 227 ALA D C 1
ATOM 12225 O O . ALA D 3 227 ? 83.052 167.578 144.010 1.00 39.07 227 ALA D O 1
ATOM 12227 N N . GLN D 3 228 ? 83.973 167.021 142.034 1.00 38.92 228 GLN D N 1
ATOM 12228 C CA . GLN D 3 228 ? 83.975 168.402 141.569 1.00 38.92 228 GLN D CA 1
ATOM 12229 C C . GLN D 3 228 ? 82.585 168.879 141.174 1.00 38.92 228 GLN D C 1
ATOM 12230 O O . GLN D 3 228 ? 82.308 170.080 141.263 1.00 38.92 228 GLN D O 1
ATOM 12236 N N . LEU D 3 229 ? 81.707 167.971 140.743 1.00 40.78 229 LEU D N 1
ATOM 12237 C CA . LEU D 3 229 ? 80.338 168.364 140.429 1.00 40.78 229 LEU D CA 1
ATOM 12238 C C . LEU D 3 229 ? 79.540 168.633 141.698 1.00 40.78 229 LEU D C 1
ATOM 12239 O O . LEU D 3 229 ? 78.623 169.462 141.699 1.00 40.78 229 LEU D O 1
ATOM 12244 N N . ASN D 3 230 ? 79.875 167.940 142.789 1.00 45.49 230 ASN D N 1
ATOM 12245 C CA . ASN D 3 230 ? 79.259 168.243 144.075 1.00 45.49 230 ASN D CA 1
ATOM 12246 C C . ASN D 3 230 ? 79.759 169.570 144.630 1.00 45.49 230 ASN D C 1
ATOM 12247 O O . ASN D 3 230 ? 79.043 170.236 145.386 1.00 45.49 230 ASN D O 1
ATOM 12252 N N . LYS D 3 231 ? 80.979 169.971 144.264 1.00 48.97 231 LYS D N 1
ATOM 12253 C CA . LYS D 3 231 ? 81.513 171.243 144.736 1.00 48.97 231 LYS D CA 1
ATOM 12254 C C . LYS D 3 231 ? 81.088 172.389 143.822 1.00 48.97 231 LYS D C 1
ATOM 12255 O O . LYS D 3 231 ? 81.074 173.550 144.246 1.00 48.97 231 LYS D O 1
ATOM 12261 N N . TYR D 3 232 ? 80.711 172.078 142.578 1.00 51.95 232 TYR D N 1
ATOM 12262 C CA . TYR D 3 232 ? 80.182 173.102 141.681 1.00 51.95 232 TYR D CA 1
ATOM 12263 C C . TYR D 3 232 ? 78.822 173.608 142.144 1.00 51.95 232 TYR D C 1
ATOM 12264 O O . TYR D 3 232 ? 78.586 174.821 142.173 1.00 51.95 232 TYR D O 1
ATOM 12273 N N . VAL D 3 233 ? 77.915 172.698 142.510 1.00 56.49 233 VAL D N 1
ATOM 12274 C CA . VAL D 3 233 ? 76.580 173.115 142.928 1.00 56.49 233 VAL D CA 1
ATOM 12275 C C . VAL D 3 233 ? 76.620 173.781 144.296 1.00 56.49 233 VAL D C 1
ATOM 12276 O O . VAL D 3 233 ? 75.701 174.525 144.660 1.00 56.49 233 VAL D O 1
ATOM 12280 N N . ASN D 3 234 ? 77.673 173.527 145.077 1.00 56.97 234 ASN D N 1
ATOM 12281 C CA . ASN D 3 234 ? 77.841 174.235 146.341 1.00 56.97 234 ASN D CA 1
ATOM 12282 C C . ASN D 3 234 ? 78.219 175.693 146.117 1.00 56.97 234 ASN D C 1
ATOM 12283 O O . ASN D 3 234 ? 77.887 176.550 146.943 1.00 56.97 234 ASN D O 1
ATOM 12288 N N . ASP D 3 235 ? 78.904 175.992 145.012 1.00 62.18 235 ASP D N 1
ATOM 12289 C CA . ASP D 3 235 ? 79.324 177.361 144.737 1.00 62.18 235 ASP D CA 1
ATOM 12290 C C . ASP D 3 235 ? 78.201 178.206 144.151 1.00 62.18 235 ASP D C 1
ATOM 12291 O O . ASP D 3 235 ? 78.194 179.428 144.339 1.00 62.18 235 ASP D O 1
ATOM 12296 N N . ILE D 3 236 ? 77.255 177.587 143.441 1.00 63.05 236 ILE D N 1
ATOM 12297 C CA . ILE D 3 236 ? 76.133 178.341 142.888 1.00 63.05 236 ILE D CA 1
ATOM 12298 C C . ILE D 3 236 ? 75.169 178.754 143.996 1.00 63.05 236 ILE D C 1
ATOM 12299 O O . ILE D 3 236 ? 74.458 179.760 143.872 1.00 63.05 236 ILE D O 1
ATOM 12304 N N . ASN D 3 237 ? 75.150 178.011 145.105 1.00 64.14 237 ASN D N 1
ATOM 12305 C CA . ASN D 3 237 ? 74.197 178.293 146.174 1.00 64.14 237 ASN D CA 1
ATOM 12306 C C . ASN D 3 237 ? 74.559 179.566 146.931 1.00 64.14 237 ASN D C 1
ATOM 12307 O O . ASN D 3 237 ? 73.706 180.440 147.125 1.00 64.14 237 ASN D O 1
ATOM 12312 N N . ASN D 3 238 ? 75.816 179.696 147.361 1.00 61.75 238 ASN D N 1
ATOM 12313 C CA . ASN D 3 238 ? 76.194 180.856 148.160 1.00 61.75 238 ASN D CA 1
ATOM 12314 C C . ASN D 3 238 ? 76.383 182.105 147.309 1.00 61.75 238 ASN D C 1
ATOM 12315 O O . ASN D 3 238 ? 76.258 183.221 147.824 1.00 61.75 238 ASN D O 1
ATOM 12320 N N . ILE D 3 239 ? 76.680 181.948 146.017 1.00 62.04 239 ILE D N 1
ATOM 12321 C CA . ILE D 3 239 ? 76.808 183.117 145.152 1.00 62.04 239 ILE D CA 1
ATOM 12322 C C . ILE D 3 239 ? 75.438 183.691 144.806 1.00 62.04 239 ILE D C 1
ATOM 12323 O O . ILE D 3 239 ? 75.341 184.849 144.381 1.00 62.04 239 ILE D O 1
ATOM 12328 N N . PHE D 3 240 ? 74.368 182.917 144.994 1.00 64.80 240 PHE D N 1
ATOM 12329 C CA . PHE D 3 240 ? 73.014 183.425 144.851 1.00 64.80 240 PHE D CA 1
ATOM 12330 C C . PHE D 3 240 ? 72.297 183.577 146.185 1.00 64.80 240 PHE D C 1
ATOM 12331 O O . PHE D 3 240 ? 71.160 184.058 146.207 1.00 64.80 240 PHE D O 1
ATOM 12339 N N . ASN D 3 241 ? 72.929 183.171 147.290 1.00 63.46 241 ASN D N 1
ATOM 12340 C CA . ASN D 3 241 ? 72.383 183.470 148.609 1.00 63.46 241 ASN D CA 1
ATOM 12341 C C . ASN D 3 241 ? 72.448 184.965 148.891 1.00 63.46 241 ASN D C 1
ATOM 12342 O O . ASN D 3 241 ? 71.447 185.579 149.278 1.00 63.46 241 ASN D O 1
ATOM 12347 N N . ASN D 3 242 ? 73.618 185.567 148.703 1.00 58.79 242 ASN D N 1
ATOM 12348 C CA . ASN D 3 242 ? 73.711 187.019 148.714 1.00 58.79 242 ASN D CA 1
ATOM 12349 C C . ASN D 3 242 ? 73.049 187.597 147.468 1.00 58.79 242 ASN D C 1
ATOM 12350 O O . ASN D 3 242 ? 73.108 187.014 146.382 1.00 58.79 242 ASN D O 1
ATOM 12355 N N . LYS D 3 243 ? 72.389 188.735 147.638 1.00 64.71 243 LYS D N 1
ATOM 12356 C CA . LYS D 3 243 ? 71.535 189.276 146.584 1.00 64.71 243 LYS D CA 1
ATOM 12357 C C . LYS D 3 243 ? 72.386 189.939 145.508 1.00 64.71 243 LYS D C 1
ATOM 12358 O O . LYS D 3 243 ? 73.116 190.890 145.809 1.00 64.71 243 LYS D O 1
ATOM 12364 N N . PRO D 3 244 ? 72.325 189.479 144.257 1.00 66.77 244 PRO D N 1
ATOM 12365 C CA . PRO D 3 244 ? 73.124 190.099 143.195 1.00 66.77 244 PRO D CA 1
ATOM 12366 C C . PRO D 3 244 ? 72.404 191.255 142.520 1.00 66.77 244 PRO D C 1
ATOM 12367 O O . PRO D 3 244 ? 71.201 191.212 142.252 1.00 66.77 244 PRO D O 1
ATOM 12371 N N . ASN D 3 245 ? 73.168 192.312 142.238 1.00 69.05 245 ASN D N 1
ATOM 12372 C CA . ASN D 3 245 ? 72.606 193.485 141.578 1.00 69.05 245 ASN D CA 1
ATOM 12373 C C . ASN D 3 245 ? 72.392 193.235 140.089 1.00 69.05 245 ASN D C 1
ATOM 12374 O O . ASN D 3 245 ? 71.290 193.440 139.569 1.00 69.05 245 ASN D O 1
ATOM 12379 N N . SER D 3 246 ? 73.431 192.793 139.392 1.00 64.15 246 SER D N 1
ATOM 12380 C CA . SER D 3 246 ? 73.360 192.449 137.981 1.00 64.15 246 SER D CA 1
ATOM 12381 C C . SER D 3 246 ? 73.918 191.043 137.779 1.00 64.15 246 SER D C 1
ATOM 12382 O O . SER D 3 246 ? 74.346 190.378 138.725 1.00 64.15 246 SER D O 1
ATOM 12385 N N . ILE D 3 247 ? 73.911 190.590 136.521 1.00 56.41 247 ILE D N 1
ATOM 12386 C CA . ILE D 3 247 ? 74.449 189.275 136.190 1.00 56.41 247 ILE D CA 1
ATOM 12387 C C . ILE D 3 247 ? 75.945 189.314 135.913 1.00 56.41 247 ILE D C 1
ATOM 12388 O O . ILE D 3 247 ? 76.517 188.299 135.492 1.00 56.41 247 ILE D O 1
ATOM 12393 N N . LEU D 3 248 ? 76.599 190.455 136.132 1.00 50.43 248 LEU D N 1
ATOM 12394 C CA . LEU D 3 248 ? 78.047 190.523 135.985 1.00 50.43 248 LEU D CA 1
ATOM 12395 C C . LEU D 3 248 ? 78.768 190.015 137.228 1.00 50.43 248 LEU D C 1
ATOM 12396 O O . LEU D 3 248 ? 79.873 189.470 137.118 1.00 50.43 248 LEU D O 1
ATOM 12401 N N . VAL D 3 249 ? 78.161 190.168 138.406 1.00 50.16 249 VAL D N 1
ATOM 12402 C CA . VAL D 3 249 ? 78.832 189.765 139.638 1.00 50.16 249 VAL D CA 1
ATOM 12403 C C . VAL D 3 249 ? 78.840 188.242 139.786 1.00 50.16 249 VAL D C 1
ATOM 12404 O O . VAL D 3 249 ? 79.780 187.677 140.358 1.00 50.16 249 VAL D O 1
ATOM 12408 N N . VAL D 3 250 ? 77.832 187.550 139.250 1.00 46.13 250 VAL D N 1
ATOM 12409 C CA . VAL D 3 250 ? 77.864 186.091 139.254 1.00 46.13 250 VAL D CA 1
ATOM 12410 C C . VAL D 3 250 ? 78.854 185.567 138.218 1.00 46.13 250 VAL D C 1
ATOM 12411 O O . VAL D 3 250 ? 79.452 184.500 138.419 1.00 46.13 250 VAL D O 1
ATOM 12415 N N . TYR D 3 251 ? 79.084 186.317 137.137 1.00 46.02 251 TYR D N 1
ATOM 12416 C CA . TYR D 3 251 ? 80.091 185.949 136.150 1.00 46.02 251 TYR D CA 1
ATOM 12417 C C . TYR D 3 251 ? 81.504 186.035 136.712 1.00 46.02 251 TYR D C 1
ATOM 12418 O O . TYR D 3 251 ? 82.394 185.321 136.237 1.00 46.02 251 TYR D O 1
ATOM 12427 N N . ASN D 3 252 ? 81.724 186.876 137.724 1.00 44.11 252 ASN D N 1
ATOM 12428 C CA . ASN D 3 252 ? 83.063 187.054 138.273 1.00 44.11 252 ASN D CA 1
ATOM 12429 C C . ASN D 3 252 ? 83.482 185.876 139.144 1.00 44.11 252 ASN D C 1
ATOM 12430 O O . ASN D 3 252 ? 84.641 185.454 139.098 1.00 44.11 252 ASN D O 1
ATOM 12435 N N . SER D 3 253 ? 82.563 185.339 139.948 1.00 42.39 253 SER D N 1
ATOM 12436 C CA . SER D 3 253 ? 82.921 184.260 140.863 1.00 42.39 253 SER D CA 1
ATOM 12437 C C . SER D 3 253 ? 83.038 182.916 140.157 1.00 42.39 253 SER D C 1
ATOM 12438 O O . SER D 3 253 ? 83.774 182.040 140.624 1.00 42.39 253 SER D O 1
ATOM 12441 N N . ILE D 3 254 ? 82.324 182.731 139.043 1.00 44.03 254 ILE D N 1
ATOM 12442 C CA . ILE D 3 254 ? 82.386 181.476 138.298 1.00 44.03 254 ILE D CA 1
ATOM 12443 C C . ILE D 3 254 ? 83.538 181.487 137.296 1.00 44.03 254 ILE D C 1
ATOM 12444 O O . ILE D 3 254 ? 83.974 180.416 136.843 1.00 44.03 254 ILE D O 1
ATOM 12449 N N . PHE D 3 255 ? 84.079 182.662 136.975 1.00 39.29 255 PHE D N 1
ATOM 12450 C CA . PHE D 3 255 ? 85.218 182.737 136.065 1.00 39.29 255 PHE D CA 1
ATOM 12451 C C . PHE D 3 255 ? 86.485 182.016 136.544 1.00 39.29 255 PHE D C 1
ATOM 12452 O O . PHE D 3 255 ? 87.245 181.558 135.673 1.00 39.29 255 PHE D O 1
ATOM 12460 N N . PRO D 3 256 ? 86.791 181.881 137.844 1.00 36.76 256 PRO D N 1
ATOM 12461 C CA . PRO D 3 256 ? 87.861 180.942 138.228 1.00 36.76 256 PRO D CA 1
ATOM 12462 C C . PRO D 3 256 ? 87.498 179.473 138.064 1.00 36.76 256 PRO D C 1
ATOM 12463 O O . PRO D 3 256 ? 88.375 178.621 138.256 1.00 36.76 256 PRO D O 1
ATOM 12467 N N . TRP D 3 257 ? 86.253 179.142 137.726 1.00 41.58 257 TRP D N 1
ATOM 12468 C CA . TRP D 3 257 ? 85.835 177.751 137.634 1.00 41.58 257 TRP D CA 1
ATOM 12469 C C . TRP D 3 257 ? 85.760 177.237 136.199 1.00 41.58 257 TRP D C 1
ATOM 12470 O O . TRP D 3 257 ? 85.658 176.021 136.001 1.00 41.58 257 TRP D O 1
ATOM 12481 N N . ILE D 3 258 ? 85.822 178.119 135.196 1.00 36.65 258 ILE D N 1
ATOM 12482 C CA . ILE D 3 258 ? 85.756 177.660 133.810 1.00 36.65 258 ILE D CA 1
ATOM 12483 C C . ILE D 3 258 ? 87.037 176.919 133.433 1.00 36.65 258 ILE D C 1
ATOM 12484 O O . ILE D 3 258 ? 87.019 176.024 132.577 1.00 36.65 258 ILE D O 1
ATOM 12489 N N . SER D 3 259 ? 88.154 177.240 134.091 1.00 32.58 259 SER D N 1
ATOM 12490 C CA . SER D 3 259 ? 89.393 176.505 133.863 1.00 32.58 259 SER D CA 1
ATOM 12491 C C . SER D 3 259 ? 89.286 175.063 134.343 1.00 32.58 259 SER D C 1
ATOM 12492 O O . SER D 3 259 ? 89.858 174.160 133.722 1.00 32.58 259 SER D O 1
ATOM 12495 N N . ILE D 3 260 ? 88.553 174.828 135.431 1.00 33.97 260 ILE D N 1
ATOM 12496 C CA . ILE D 3 260 ? 88.352 173.469 135.917 1.00 33.97 260 ILE D CA 1
ATOM 12497 C C . ILE D 3 260 ? 87.312 172.735 135.079 1.00 33.97 260 ILE D C 1
ATOM 12498 O O . ILE D 3 260 ? 87.451 171.533 134.824 1.00 33.97 260 ILE D O 1
ATOM 12503 N N . LEU D 3 261 ? 86.269 173.435 134.630 1.00 35.44 261 LEU D N 1
ATOM 12504 C CA . LEU D 3 261 ? 85.185 172.791 133.899 1.00 35.44 261 LEU D CA 1
ATOM 12505 C C . LEU D 3 261 ? 85.577 172.430 132.472 1.00 35.44 261 LEU D C 1
ATOM 12506 O O . LEU D 3 261 ? 85.058 171.452 131.924 1.00 35.44 261 LEU D O 1
ATOM 12511 N N . ARG D 3 262 ? 86.472 173.203 131.853 1.00 30.15 262 ARG D N 1
ATOM 12512 C CA . ARG D 3 262 ? 86.879 172.899 130.485 1.00 30.15 262 ARG D CA 1
ATOM 12513 C C . ARG D 3 262 ? 87.761 171.660 130.417 1.00 30.15 262 ARG D C 1
ATOM 12514 O O . ARG D 3 262 ? 87.783 170.975 129.389 1.00 30.15 262 ARG D O 1
ATOM 12522 N N . PHE D 3 263 ? 88.487 171.353 131.492 1.00 24.80 263 PHE D N 1
ATOM 12523 C CA . PHE D 3 263 ? 89.362 170.187 131.476 1.00 24.80 263 PHE D CA 1
ATOM 12524 C C . PHE D 3 263 ? 88.595 168.891 131.700 1.00 24.80 263 PHE D C 1
ATOM 12525 O O . PHE D 3 263 ? 88.953 167.859 131.122 1.00 24.80 263 PHE D O 1
ATOM 12533 N N . LEU D 3 264 ? 87.549 168.920 132.529 1.00 28.27 264 LEU D N 1
ATOM 12534 C CA . LEU D 3 264 ? 86.786 167.705 132.797 1.00 28.27 264 LEU D CA 1
ATOM 12535 C C . LEU D 3 264 ? 85.927 167.305 131.606 1.00 28.27 264 LEU D C 1
ATOM 12536 O O . LEU D 3 264 ? 85.620 166.120 131.437 1.00 28.27 264 LEU D O 1
ATOM 12541 N N . TYR D 3 265 ? 85.534 168.267 130.772 1.00 27.41 265 TYR D N 1
ATOM 12542 C CA . TYR D 3 265 ? 84.716 167.947 129.609 1.00 27.41 265 TYR D CA 1
ATOM 12543 C C . TYR D 3 265 ? 85.546 167.338 128.487 1.00 27.41 265 TYR D C 1
ATOM 12544 O O . TYR D 3 265 ? 85.067 166.451 127.772 1.00 27.41 265 TYR D O 1
ATOM 12553 N N . ARG D 3 266 ? 86.786 167.802 128.316 1.00 27.31 266 ARG D N 1
ATOM 12554 C CA . ARG D 3 266 ? 87.616 167.303 127.224 1.00 27.31 266 ARG D CA 1
ATOM 12555 C C . ARG D 3 266 ? 88.082 165.875 127.473 1.00 27.31 266 ARG D C 1
ATOM 12556 O O . ARG D 3 266 ? 88.354 165.139 126.518 1.00 27.31 266 ARG D O 1
ATOM 12564 N N . VAL D 3 267 ? 88.183 165.464 128.739 1.00 28.41 267 VAL D N 1
ATOM 12565 C CA . VAL D 3 267 ? 88.525 164.077 129.035 1.00 28.41 267 VAL D CA 1
ATOM 12566 C C . VAL D 3 267 ? 87.286 163.198 129.148 1.00 28.41 267 VAL D C 1
ATOM 12567 O O . VAL D 3 267 ? 87.400 161.968 129.063 1.00 28.41 267 VAL D O 1
ATOM 12571 N N . SER D 3 268 ? 86.104 163.790 129.336 1.00 32.34 268 SER D N 1
ATOM 12572 C CA . SER D 3 268 ? 84.873 163.008 129.341 1.00 32.34 268 SER D CA 1
ATOM 12573 C C . SER D 3 268 ? 84.350 162.769 127.933 1.00 32.34 268 SER D C 1
ATOM 12574 O O . SER D 3 268 ? 83.636 161.787 127.700 1.00 32.34 268 SER D O 1
ATOM 12577 N N . ASN D 3 269 ? 84.682 163.655 126.990 1.00 32.67 269 ASN D N 1
ATOM 12578 C CA . ASN D 3 269 ? 84.325 163.426 125.595 1.00 32.67 269 ASN D CA 1
ATOM 12579 C C . ASN D 3 269 ? 85.088 162.242 125.018 1.00 32.67 269 ASN D C 1
ATOM 12580 O O . ASN D 3 269 ? 84.589 161.565 124.112 1.00 32.67 269 ASN D O 1
ATOM 12585 N N . ARG D 3 270 ? 86.283 161.966 125.537 1.00 33.74 270 ARG D N 1
ATOM 12586 C CA . ARG D 3 270 ? 87.072 160.814 125.103 1.00 33.74 270 ARG D CA 1
ATOM 12587 C C . ARG D 3 270 ? 86.754 159.592 125.967 1.00 33.74 270 ARG D C 1
ATOM 12588 O O . ARG D 3 270 ? 87.625 158.947 126.548 1.00 33.74 270 ARG D O 1
ATOM 12596 N N . LEU D 3 271 ? 85.460 159.290 126.042 1.00 41.47 271 LEU D N 1
ATOM 12597 C CA . LEU D 3 271 ? 84.958 158.079 126.669 1.00 41.47 271 LEU D CA 1
ATOM 12598 C C . LEU D 3 271 ? 84.209 157.274 125.617 1.00 41.47 271 LEU D C 1
ATOM 12599 O O . LEU D 3 271 ? 83.768 157.820 124.601 1.00 41.47 271 LEU D O 1
ATOM 12604 N N . ASN D 3 272 ? 84.104 155.964 125.858 1.00 44.53 272 ASN D N 1
ATOM 12605 C CA . ASN D 3 272 ? 83.560 154.959 124.942 1.00 44.53 272 ASN D CA 1
ATOM 12606 C C . ASN D 3 272 ? 84.331 154.869 123.625 1.00 44.53 272 ASN D C 1
ATOM 12607 O O . ASN D 3 272 ? 83.851 154.247 122.670 1.00 44.53 272 ASN D O 1
ATOM 12612 N N . ARG D 3 273 ? 85.510 155.479 123.554 1.00 47.38 273 ARG D N 1
ATOM 12613 C CA . ARG D 3 273 ? 86.480 155.288 122.487 1.00 47.38 273 ARG D CA 1
ATOM 12614 C C . ARG D 3 273 ? 87.418 154.160 122.921 1.00 47.38 273 ARG D C 1
ATOM 12615 O O . ARG D 3 273 ? 87.072 153.367 123.801 1.00 47.38 273 ARG D O 1
ATOM 12623 N N . LEU D 3 274 ? 88.591 154.044 122.296 1.00 43.17 274 LEU D N 1
ATOM 12624 C CA . LEU D 3 274 ? 89.577 153.076 122.763 1.00 43.17 274 LEU D CA 1
ATOM 12625 C C . LEU D 3 274 ? 90.052 153.500 124.147 1.00 43.17 274 LEU D C 1
ATOM 12626 O O . LEU D 3 274 ? 90.901 154.386 124.286 1.00 43.17 274 LEU D O 1
ATOM 12631 N N . ASP D 3 275 ? 89.492 152.862 125.174 1.00 37.89 275 ASP D N 1
ATOM 12632 C CA . ASP D 3 275 ? 89.564 153.319 126.557 1.00 37.89 275 ASP D CA 1
ATOM 12633 C C . ASP D 3 275 ? 90.437 152.412 127.418 1.00 37.89 275 ASP D C 1
ATOM 12634 O O . ASP D 3 275 ? 90.094 152.092 128.558 1.00 37.89 275 ASP D O 1
ATOM 12639 N N . GLY D 3 276 ? 91.573 151.982 126.881 1.00 32.05 276 GLY D N 1
ATOM 12640 C CA . GLY D 3 276 ? 92.509 151.193 127.654 1.00 32.05 276 GLY D CA 1
ATOM 12641 C C . GLY D 3 276 ? 93.564 152.075 128.286 1.00 32.05 276 GLY D C 1
ATOM 12642 O O . GLY D 3 276 ? 93.290 152.767 129.271 1.00 32.05 276 GLY D O 1
ATOM 12643 N N . TYR D 3 277 ? 94.777 152.062 127.735 1.00 32.98 277 TYR D N 1
ATOM 12644 C CA . TYR D 3 277 ? 95.824 152.949 128.222 1.00 32.98 277 TYR D CA 1
ATOM 12645 C C . TYR D 3 277 ? 95.739 154.356 127.651 1.00 32.98 277 TYR D C 1
ATOM 12646 O O . TYR D 3 277 ? 96.523 155.217 128.061 1.00 32.98 277 TYR D O 1
ATOM 12655 N N . GLU D 3 278 ? 94.813 154.616 126.727 1.00 30.59 278 GLU D N 1
ATOM 12656 C CA . GLU D 3 278 ? 94.665 155.966 126.200 1.00 30.59 278 GLU D CA 1
ATOM 12657 C C . GLU D 3 278 ? 93.960 156.902 127.174 1.00 30.59 278 GLU D C 1
ATOM 12658 O O . GLU D 3 278 ? 93.882 158.104 126.905 1.00 30.59 278 GLU D O 1
ATOM 12664 N N . PHE D 3 279 ? 93.439 156.388 128.289 1.00 21.19 279 PHE D N 1
ATOM 12665 C CA . PHE D 3 279 ? 92.840 157.262 129.290 1.00 21.19 279 PHE D CA 1
ATOM 12666 C C . PHE D 3 279 ? 93.757 157.499 130.483 1.00 21.19 279 PHE D C 1
ATOM 12667 O O . PHE D 3 279 ? 93.780 158.608 131.028 1.00 21.19 279 PHE D O 1
ATOM 12675 N N . LEU D 3 280 ? 94.506 156.481 130.913 1.00 17.24 280 LEU D N 1
ATOM 12676 C CA . LEU D 3 280 ? 95.390 156.668 132.059 1.00 17.24 280 LEU D CA 1
ATOM 12677 C C . LEU D 3 280 ? 96.605 157.507 131.684 1.00 17.24 280 LEU D C 1
ATOM 12678 O O . LEU D 3 280 ? 97.087 158.307 132.494 1.00 17.24 280 LEU D O 1
ATOM 12683 N N . THR D 3 281 ? 97.109 157.348 130.461 1.00 18.23 281 THR D N 1
ATOM 12684 C CA . THR D 3 281 ? 98.192 158.202 129.992 1.00 18.23 281 THR D CA 1
ATOM 12685 C C . THR D 3 281 ? 97.707 159.592 129.609 1.00 18.23 281 THR D C 1
ATOM 12686 O O . THR D 3 281 ? 98.517 160.524 129.563 1.00 18.23 281 THR D O 1
ATOM 12690 N N . PHE D 3 282 ? 96.411 159.749 129.330 1.00 16.95 282 PHE D N 1
ATOM 12691 C CA . PHE D 3 282 ? 95.875 161.070 129.022 1.00 16.95 282 PHE D CA 1
ATOM 12692 C C . PHE D 3 282 ? 95.874 161.964 130.255 1.00 16.95 282 PHE D C 1
ATOM 12693 O O . PHE D 3 282 ? 96.161 163.162 130.159 1.00 16.95 282 PHE D O 1
ATOM 12701 N N . ILE D 3 283 ? 95.556 161.399 131.420 1.00 14.19 283 ILE D N 1
ATOM 12702 C CA . ILE D 3 283 ? 95.593 162.180 132.651 1.00 14.19 283 ILE D CA 1
ATOM 12703 C C . ILE D 3 283 ? 97.032 162.443 133.077 1.00 14.19 283 ILE D C 1
ATOM 12704 O O . ILE D 3 283 ? 97.352 163.533 133.567 1.00 14.19 283 ILE D O 1
ATOM 12709 N N . TYR D 3 284 ? 97.930 161.474 132.876 1.00 15.62 284 TYR D N 1
ATOM 12710 C CA . TYR D 3 284 ? 99.327 161.684 133.238 1.00 15.62 284 TYR D CA 1
ATOM 12711 C C . TYR D 3 284 ? 100.029 162.647 132.288 1.00 15.62 284 TYR D C 1
ATOM 12712 O O . TYR D 3 284 ? 101.042 163.244 132.665 1.00 15.62 284 TYR D O 1
ATOM 12721 N N . SER D 3 285 ? 99.501 162.835 131.076 1.00 15.45 285 SER D N 1
ATOM 12722 C CA . SER D 3 285 ? 100.088 163.800 130.154 1.00 15.45 285 SER D CA 1
ATOM 12723 C C . SER D 3 285 ? 99.811 165.240 130.567 1.00 15.45 285 SER D C 1
ATOM 12724 O O . SER D 3 285 ? 100.392 166.160 129.983 1.00 15.45 285 SER D O 1
ATOM 12727 N N . PHE D 3 286 ? 98.941 165.457 131.552 1.00 12.44 286 PHE D N 1
ATOM 12728 C CA . PHE D 3 286 ? 98.622 166.789 132.037 1.00 12.44 286 PHE D CA 1
ATOM 12729 C C . PHE D 3 286 ? 99.173 167.068 133.427 1.00 12.44 286 PHE D C 1
ATOM 12730 O O . PHE D 3 286 ? 99.016 168.187 133.924 1.00 12.44 286 PHE D O 1
ATOM 12738 N N . THR D 3 287 ? 99.817 166.090 134.069 1.00 14.68 287 THR D N 1
ATOM 12739 C CA . THR D 3 287 ? 100.307 166.295 135.427 1.00 14.68 287 THR D CA 1
ATOM 12740 C C . THR D 3 287 ? 101.586 167.122 135.477 1.00 14.68 287 THR D C 1
ATOM 12741 O O . THR D 3 287 ? 101.973 167.571 136.561 1.00 14.68 287 THR D O 1
ATOM 12745 N N . ASN D 3 288 ? 102.247 167.336 134.341 1.00 14.98 288 ASN D N 1
ATOM 12746 C CA . ASN D 3 288 ? 103.440 168.180 134.248 1.00 14.98 288 ASN D CA 1
ATOM 12747 C C . ASN D 3 288 ? 103.129 169.326 133.285 1.00 14.98 288 ASN D C 1
ATOM 12748 O O . ASN D 3 288 ? 103.430 169.268 132.091 1.00 14.98 288 ASN D O 1
ATOM 12753 N N . HIS D 3 289 ? 102.538 170.389 133.823 1.00 17.19 289 HIS D N 1
ATOM 12754 C CA . HIS D 3 289 ? 102.013 171.461 132.995 1.00 17.19 289 HIS D CA 1
ATOM 12755 C C . HIS D 3 289 ? 102.022 172.759 133.785 1.00 17.19 289 HIS D C 1
ATOM 12756 O O . HIS D 3 289 ? 102.060 172.760 135.018 1.00 17.19 289 HIS D O 1
ATOM 12763 N N . GLY D 3 290 ? 101.985 173.871 133.055 1.00 16.28 290 GLY D N 1
ATOM 12764 C CA . GLY D 3 290 ? 101.764 175.172 133.649 1.00 16.28 290 GLY D CA 1
ATOM 12765 C C . GLY D 3 290 ? 100.290 175.382 133.920 1.00 16.28 290 GLY D C 1
ATOM 12766 O O . GLY D 3 290 ? 99.494 174.440 133.912 1.00 16.28 290 GLY D O 1
ATOM 12767 N N . ASP D 3 291 ? 99.919 176.659 134.132 1.00 19.30 291 ASP D N 1
ATOM 12768 C CA . ASP D 3 291 ? 98.556 177.086 134.451 1.00 19.30 291 ASP D CA 1
ATOM 12769 C C . ASP D 3 291 ? 98.028 176.315 135.655 1.00 19.30 291 ASP D C 1
ATOM 12770 O O . ASP D 3 291 ? 97.239 175.379 135.480 1.00 19.30 291 ASP D O 1
ATOM 12775 N N . PRO D 3 292 ? 98.458 176.662 136.876 1.00 20.06 292 PRO D N 1
ATOM 12776 C CA . PRO D 3 292 ? 98.251 175.770 138.038 1.00 20.06 292 PRO D CA 1
ATOM 12777 C C . PRO D 3 292 ? 96.800 175.424 138.366 1.00 20.06 292 PRO D C 1
ATOM 12778 O O . PRO D 3 292 ? 96.574 174.533 139.193 1.00 20.06 292 PRO D O 1
ATOM 12782 N N . LYS D 3 293 ? 95.814 176.087 137.759 1.00 21.64 293 LYS D N 1
ATOM 12783 C CA . LYS D 3 293 ? 94.441 175.608 137.881 1.00 21.64 293 LYS D CA 1
ATOM 12784 C C . LYS D 3 293 ? 94.218 174.370 137.021 1.00 21.64 293 LYS D C 1
ATOM 12785 O O . LYS D 3 293 ? 93.481 173.459 137.415 1.00 21.64 293 LYS D O 1
ATOM 12791 N N . ILE D 3 294 ? 94.846 174.319 135.843 1.00 17.08 294 ILE D N 1
ATOM 12792 C CA . ILE D 3 294 ? 94.835 173.096 135.045 1.00 17.08 294 ILE D CA 1
ATOM 12793 C C . ILE D 3 294 ? 95.675 172.019 135.718 1.00 17.08 294 ILE D C 1
ATOM 12794 O O . ILE D 3 294 ? 95.300 170.841 135.740 1.00 17.08 294 ILE D O 1
ATOM 12799 N N . ARG D 3 295 ? 96.816 172.404 136.292 1.00 18.92 295 ARG D N 1
ATOM 12800 C CA . ARG D 3 295 ? 97.658 171.436 136.984 1.00 18.92 295 ARG D CA 1
ATOM 12801 C C . ARG D 3 295 ? 97.037 171.008 138.307 1.00 18.92 295 ARG D C 1
ATOM 12802 O O . ARG D 3 295 ? 97.274 169.884 138.764 1.00 18.92 295 ARG D O 1
ATOM 12810 N N . GLY D 3 296 ? 96.237 171.878 138.927 1.00 18.93 296 GLY D N 1
ATOM 12811 C CA . GLY D 3 296 ? 95.620 171.526 140.196 1.00 18.93 296 GLY D CA 1
ATOM 12812 C C . GLY D 3 296 ? 94.530 170.481 140.055 1.00 18.93 296 GLY D C 1
ATOM 12813 O O . GLY D 3 296 ? 94.408 169.583 140.892 1.00 18.93 296 GLY D O 1
ATOM 12814 N N . ILE D 3 297 ? 93.723 170.580 138.997 1.00 20.27 297 ILE D N 1
ATOM 12815 C CA . ILE D 3 297 ? 92.713 169.561 138.740 1.00 20.27 297 ILE D CA 1
ATOM 12816 C C . ILE D 3 297 ? 93.330 168.296 138.151 1.00 20.27 297 ILE D C 1
ATOM 12817 O O . ILE D 3 297 ? 92.750 167.211 138.281 1.00 20.27 297 ILE D O 1
ATOM 12822 N N . ALA D 3 298 ? 94.516 168.393 137.546 1.00 17.80 298 ALA D N 1
ATOM 12823 C CA . ALA D 3 298 ? 95.129 167.221 136.932 1.00 17.80 298 ALA D CA 1
ATOM 12824 C C . ALA D 3 298 ? 95.712 166.276 137.974 1.00 17.80 298 ALA D C 1
ATOM 12825 O O . ALA D 3 298 ? 95.672 165.055 137.793 1.00 17.80 298 ALA D O 1
ATOM 12827 N N . VAL D 3 299 ? 96.257 166.812 139.067 1.00 17.93 299 VAL D N 1
ATOM 12828 C CA . VAL D 3 299 ? 96.883 165.955 140.069 1.00 17.93 299 VAL D CA 1
ATOM 12829 C C . VAL D 3 299 ? 95.827 165.287 140.945 1.00 17.93 299 VAL D C 1
ATOM 12830 O O . VAL D 3 299 ? 95.960 164.114 141.312 1.00 17.93 299 VAL D O 1
ATOM 12834 N N . THR D 3 300 ? 94.754 166.009 141.284 1.00 18.62 300 THR D N 1
ATOM 12835 C CA . THR D 3 300 ? 93.708 165.415 142.111 1.00 18.62 300 THR D CA 1
ATOM 12836 C C . THR D 3 300 ? 92.848 164.432 141.329 1.00 18.62 300 THR D C 1
ATOM 12837 O O . THR D 3 300 ? 92.158 163.611 141.941 1.00 18.62 300 THR D O 1
ATOM 12841 N N . ALA D 3 301 ? 92.870 164.500 139.998 1.00 17.87 301 ALA D N 1
ATOM 12842 C CA . ALA D 3 301 ? 92.206 163.486 139.191 1.00 17.87 301 ALA D CA 1
ATOM 12843 C C . ALA D 3 301 ? 93.128 162.316 138.892 1.00 17.87 301 ALA D C 1
ATOM 12844 O O . ALA D 3 301 ? 92.668 161.285 138.392 1.00 17.87 301 ALA D O 1
ATOM 12846 N N . PHE D 3 302 ? 94.424 162.457 139.180 1.00 16.25 302 PHE D N 1
ATOM 12847 C CA . PHE D 3 302 ? 95.374 161.390 138.890 1.00 16.25 302 PHE D CA 1
ATOM 12848 C C . PHE D 3 302 ? 95.730 160.577 140.128 1.00 16.25 302 PHE D C 1
ATOM 12849 O O . PHE D 3 302 ? 95.952 159.366 140.019 1.00 16.25 302 PHE D O 1
ATOM 12857 N N . THR D 3 303 ? 95.796 161.213 141.301 1.00 17.56 303 THR D N 1
ATOM 12858 C CA . THR D 3 303 ? 96.219 160.499 142.502 1.00 17.56 303 THR D CA 1
ATOM 12859 C C . THR D 3 303 ? 95.164 159.516 142.988 1.00 17.56 303 THR D C 1
ATOM 12860 O O . THR D 3 303 ? 95.496 158.554 143.689 1.00 17.56 303 THR D O 1
ATOM 12864 N N . GLU D 3 304 ? 93.897 159.733 142.639 1.00 19.10 304 GLU D N 1
ATOM 12865 C CA . GLU D 3 304 ? 92.843 158.800 143.006 1.00 19.10 304 GLU D CA 1
ATOM 12866 C C . GLU D 3 304 ? 92.318 157.990 141.826 1.00 19.10 304 GLU D C 1
ATOM 12867 O O . GLU D 3 304 ? 91.317 157.283 141.980 1.00 19.10 304 GLU D O 1
ATOM 12873 N N . VAL D 3 305 ? 92.960 158.077 140.659 1.00 17.70 305 VAL D N 1
ATOM 12874 C CA . VAL D 3 305 ? 92.702 157.119 139.589 1.00 17.70 305 VAL D CA 1
ATOM 12875 C C . VAL D 3 305 ? 93.852 156.122 139.465 1.00 17.70 305 VAL D C 1
ATOM 12876 O O . VAL D 3 305 ? 93.686 155.063 138.843 1.00 17.70 305 VAL D O 1
ATOM 12880 N N . VAL D 3 306 ? 95.010 156.420 140.058 1.00 17.52 306 VAL D N 1
ATOM 12881 C CA . VAL D 3 306 ? 96.156 155.522 139.987 1.00 17.52 306 VAL D CA 1
ATOM 12882 C C . VAL D 3 306 ? 96.065 154.416 141.036 1.00 17.52 306 VAL D C 1
ATOM 12883 O O . VAL D 3 306 ? 96.747 153.389 140.904 1.00 17.52 306 VAL D O 1
ATOM 12887 N N . LYS D 3 307 ? 95.221 154.584 142.054 1.00 17.51 307 LYS D N 1
ATOM 12888 C CA . LYS D 3 307 ? 95.058 153.548 143.072 1.00 17.51 307 LYS D CA 1
ATOM 12889 C C . LYS D 3 307 ? 94.507 152.222 142.542 1.00 17.51 307 LYS D C 1
ATOM 12890 O O . LYS D 3 307 ? 94.966 151.173 143.025 1.00 17.51 307 LYS D O 1
ATOM 12896 N N . PRO D 3 308 ? 93.553 152.170 141.596 1.00 18.45 308 PRO D N 1
ATOM 12897 C CA . PRO D 3 308 ? 93.246 150.863 140.991 1.00 18.45 308 PRO D CA 1
ATOM 12898 C C . PRO D 3 308 ? 94.362 150.317 140.117 1.00 18.45 308 PRO D C 1
ATOM 12899 O O . PRO D 3 308 ? 94.463 149.093 139.969 1.00 18.45 308 PRO D O 1
ATOM 12903 N N . TYR D 3 309 ? 95.201 151.174 139.530 1.00 19.57 309 TYR D N 1
ATOM 12904 C CA . TYR D 3 309 ? 96.294 150.663 138.709 1.00 19.57 309 TYR D CA 1
ATOM 12905 C C . TYR D 3 309 ? 97.417 150.101 139.568 1.00 19.57 309 TYR D C 1
ATOM 12906 O O . TYR D 3 309 ? 97.948 149.025 139.274 1.00 19.57 309 TYR D O 1
ATOM 12915 N N . TYR D 3 310 ? 97.796 150.819 140.627 1.00 19.08 310 TYR D N 1
ATOM 12916 C CA . TYR D 3 310 ? 98.852 150.351 141.515 1.00 19.08 310 TYR D CA 1
ATOM 12917 C C . TYR D 3 310 ? 98.426 149.158 142.357 1.00 19.08 310 TYR D C 1
ATOM 12918 O O . TYR D 3 310 ? 99.293 148.494 142.931 1.00 19.08 310 TYR D O 1
ATOM 12927 N N . ASN D 3 311 ? 97.122 148.873 142.443 1.00 18.76 311 ASN D N 1
ATOM 12928 C CA . ASN D 3 311 ? 96.669 147.659 143.113 1.00 18.76 311 ASN D CA 1
ATOM 12929 C C . ASN D 3 311 ? 97.101 146.411 142.356 1.00 18.76 311 ASN D C 1
ATOM 12930 O O . ASN D 3 311 ? 97.311 145.358 142.968 1.00 18.76 311 ASN D O 1
ATOM 12935 N N . ILE D 3 312 ? 97.239 146.508 141.032 1.00 18.94 312 ILE D N 1
ATOM 12936 C CA . ILE D 3 312 ? 97.804 145.405 140.266 1.00 18.94 312 ILE D CA 1
ATOM 12937 C C . ILE D 3 312 ? 99.304 145.311 140.505 1.00 18.94 312 ILE D C 1
ATOM 12938 O O . ILE D 3 312 ? 99.880 144.216 140.471 1.00 18.94 312 ILE D O 1
ATOM 12943 N N . VAL D 3 313 ? 99.958 146.443 140.769 1.00 19.07 313 VAL D N 1
ATOM 12944 C CA . VAL D 3 313 ? 101.412 146.453 140.897 1.00 19.07 313 VAL D CA 1
ATOM 12945 C C . VAL D 3 313 ? 101.836 145.889 142.248 1.00 19.07 313 VAL D C 1
ATOM 12946 O O . VAL D 3 313 ? 102.791 145.109 142.336 1.00 19.07 313 VAL D O 1
ATOM 12950 N N . GLU D 3 314 ? 101.133 146.266 143.321 1.00 19.41 314 GLU D N 1
ATOM 12951 C CA . GLU D 3 314 ? 101.535 145.806 144.647 1.00 19.41 314 GLU D CA 1
ATOM 12952 C C . GLU D 3 314 ? 101.254 144.322 144.842 1.00 19.41 314 GLU D C 1
ATOM 12953 O O . GLU D 3 314 ? 101.961 143.658 145.606 1.00 19.41 314 GLU D O 1
ATOM 12959 N N . HIS D 3 315 ? 100.241 143.781 144.161 1.00 16.87 315 HIS D N 1
ATOM 12960 C CA . HIS D 3 315 ? 100.037 142.336 144.184 1.00 16.87 315 HIS D CA 1
ATOM 12961 C C . HIS D 3 315 ? 101.122 141.615 143.399 1.00 16.87 315 HIS D C 1
ATOM 12962 O O . HIS D 3 315 ? 101.423 140.450 143.679 1.00 16.87 315 HIS D O 1
ATOM 12969 N N . TRP D 3 316 ? 101.713 142.292 142.418 1.00 14.36 316 TRP D N 1
ATOM 12970 C CA . TRP D 3 316 ? 102.794 141.752 141.608 1.00 14.36 316 TRP D CA 1
ATOM 12971 C C . TRP D 3 316 ? 104.147 141.805 142.305 1.00 14.36 316 TRP D C 1
ATOM 12972 O O . TRP D 3 316 ? 105.111 141.218 141.802 1.00 14.36 316 TRP D O 1
ATOM 12983 N N . ILE D 3 317 ? 104.238 142.463 143.453 1.00 14.69 317 ILE D N 1
ATOM 12984 C CA . ILE D 3 317 ? 105.501 142.640 144.156 1.00 14.69 317 ILE D CA 1
ATOM 12985 C C . ILE D 3 317 ? 105.575 141.775 145.409 1.00 14.69 317 ILE D C 1
ATOM 12986 O O . ILE D 3 317 ? 106.582 141.110 145.653 1.00 14.69 317 ILE D O 1
ATOM 12991 N N . VAL D 3 318 ? 104.510 141.749 146.209 1.00 19.41 318 VAL D N 1
ATOM 12992 C CA . VAL D 3 318 ? 104.538 141.044 147.484 1.00 19.41 318 VAL D CA 1
ATOM 12993 C C . VAL D 3 318 ? 103.834 139.693 147.441 1.00 19.41 318 VAL D C 1
ATOM 12994 O O . VAL D 3 318 ? 104.051 138.877 148.350 1.00 19.41 318 VAL D O 1
ATOM 12998 N N . LYS D 3 319 ? 103.004 139.425 146.435 1.00 16.92 319 LYS D N 1
ATOM 12999 C CA . LYS D 3 319 ? 102.292 138.155 146.352 1.00 16.92 319 LYS D CA 1
ATOM 13000 C C . LYS D 3 319 ? 102.682 137.305 145.155 1.00 16.92 319 LYS D C 1
ATOM 13001 O O . LYS D 3 319 ? 102.716 136.080 145.274 1.00 16.92 319 LYS D O 1
ATOM 13007 N N . GLY D 3 320 ? 102.977 137.915 144.013 1.00 13.98 320 GLY D N 1
ATOM 13008 C CA . GLY D 3 320 ? 103.335 137.149 142.838 1.00 13.98 320 GLY D CA 1
ATOM 13009 C C . GLY D 3 320 ? 102.136 136.521 142.163 1.00 13.98 320 GLY D C 1
ATOM 13010 O O . GLY D 3 320 ? 102.119 135.315 141.905 1.00 13.98 320 GLY D O 1
ATOM 13011 N N . GLU D 3 321 ? 101.122 137.333 141.876 1.00 16.44 321 GLU D N 1
ATOM 13012 C CA . GLU D 3 321 ? 99.938 136.886 141.160 1.00 16.44 321 GLU D CA 1
ATOM 13013 C C . GLU D 3 321 ? 99.474 138.010 140.248 1.00 16.44 321 GLU D C 1
ATOM 13014 O O . GLU D 3 321 ? 100.135 139.042 140.112 1.00 16.44 321 GLU D O 1
ATOM 13020 N N . LEU D 3 322 ? 98.320 137.807 139.620 1.00 17.76 322 LEU D N 1
ATOM 13021 C CA . LEU D 3 322 ? 97.764 138.783 138.689 1.00 17.76 322 LEU D CA 1
ATOM 13022 C C . LEU D 3 322 ? 96.253 138.828 138.862 1.00 17.76 322 LEU D C 1
ATOM 13023 O O . LEU D 3 322 ? 95.575 137.807 138.708 1.00 17.76 322 LEU D O 1
ATOM 13028 N N . ILE D 3 323 ? 95.729 140.011 139.181 1.00 19.88 323 ILE D N 1
ATOM 13029 C CA . ILE D 3 323 ? 94.299 140.202 139.390 1.00 19.88 323 ILE D CA 1
ATOM 13030 C C . ILE D 3 323 ? 93.726 141.025 138.244 1.00 19.88 323 ILE D C 1
ATOM 13031 O O . ILE D 3 323 ? 92.716 141.719 138.403 1.00 19.88 323 ILE D O 1
ATOM 13036 N N . ASP D 3 324 ? 94.360 140.940 137.079 1.00 30.73 324 ASP D N 1
ATOM 13037 C CA . ASP D 3 324 ? 94.010 141.794 135.953 1.00 30.73 324 ASP D CA 1
ATOM 13038 C C . ASP D 3 324 ? 92.904 141.155 135.125 1.00 30.73 324 ASP D C 1
ATOM 13039 O O . ASP D 3 324 ? 92.927 139.952 134.849 1.00 30.73 324 ASP D O 1
ATOM 13044 N N . ASN D 3 325 ? 91.931 141.974 134.725 1.00 40.28 325 ASN D N 1
ATOM 13045 C CA . ASN D 3 325 ? 90.866 141.515 133.849 1.00 40.28 325 ASN D CA 1
ATOM 13046 C C . ASN D 3 325 ? 90.475 142.538 132.789 1.00 40.28 325 ASN D C 1
ATOM 13047 O O . ASN D 3 325 ? 89.605 142.241 131.963 1.00 40.28 325 ASN D O 1
ATOM 13052 N N . ASN D 3 326 ? 91.087 143.725 132.775 1.00 43.21 326 ASN D N 1
ATOM 13053 C CA . ASN D 3 326 ? 90.582 144.858 132.007 1.00 43.21 326 ASN D CA 1
ATOM 13054 C C . ASN D 3 326 ? 91.496 145.261 130.851 1.00 43.21 326 ASN D C 1
ATOM 13055 O O . ASN D 3 326 ? 91.504 146.433 130.463 1.00 43.21 326 ASN D O 1
ATOM 13060 N N . ASN D 3 327 ? 92.253 144.308 130.293 1.00 44.67 327 ASN D N 1
ATOM 13061 C CA . ASN D 3 327 ? 93.180 144.533 129.173 1.00 44.67 327 ASN D CA 1
ATOM 13062 C C . ASN D 3 327 ? 94.204 145.618 129.532 1.00 44.67 327 ASN D C 1
ATOM 13063 O O . ASN D 3 327 ? 94.227 146.721 128.980 1.00 44.67 327 ASN D O 1
ATOM 13068 N N . GLU D 3 328 ? 95.056 145.253 130.486 1.00 42.52 328 GLU D N 1
ATOM 13069 C CA . GLU D 3 328 ? 95.847 146.175 131.291 1.00 42.52 328 GLU D CA 1
ATOM 13070 C C . GLU D 3 328 ? 97.196 145.539 131.608 1.00 42.52 328 GLU D C 1
ATOM 13071 O O . GLU D 3 328 ? 97.714 144.764 130.796 1.00 42.52 328 GLU D O 1
ATOM 13077 N N . PHE D 3 329 ? 97.742 145.863 132.790 1.00 30.30 329 PHE D N 1
ATOM 13078 C CA . PHE D 3 329 ? 99.135 145.776 133.240 1.00 30.30 329 PHE D CA 1
ATOM 13079 C C . PHE D 3 329 ? 99.983 144.680 132.599 1.00 30.30 329 PHE D C 1
ATOM 13080 O O . PHE D 3 329 ? 99.579 143.515 132.530 1.00 30.30 329 PHE D O 1
ATOM 13088 N N . PHE D 3 330 ? 101.187 145.074 132.166 1.00 26.89 330 PHE D N 1
ATOM 13089 C CA . PHE D 3 330 ? 101.833 144.516 130.979 1.00 26.89 330 PHE D CA 1
ATOM 13090 C C . PHE D 3 330 ? 102.234 143.048 131.091 1.00 26.89 330 PHE D C 1
ATOM 13091 O O . PHE D 3 330 ? 102.583 142.433 130.078 1.00 26.89 330 PHE D O 1
ATOM 13099 N N . ILE D 3 331 ? 102.207 142.463 132.284 1.00 23.59 331 ILE D N 1
ATOM 13100 C CA . ILE D 3 331 ? 102.587 141.060 132.385 1.00 23.59 331 ILE D CA 1
ATOM 13101 C C . ILE D 3 331 ? 101.385 140.170 132.067 1.00 23.59 331 ILE D C 1
ATOM 13102 O O . ILE D 3 331 ? 100.593 139.810 132.943 1.00 23.59 331 ILE D O 1
ATOM 13107 N N . ILE D 3 332 ? 101.225 139.826 130.794 1.00 26.49 332 ILE D N 1
ATOM 13108 C CA . ILE D 3 332 ? 100.114 138.978 130.381 1.00 26.49 332 ILE D CA 1
ATOM 13109 C C . ILE D 3 332 ? 100.560 137.523 130.386 1.00 26.49 332 ILE D C 1
ATOM 13110 O O . ILE D 3 332 ? 101.757 137.220 130.314 1.00 26.49 332 ILE D O 1
ATOM 13115 N N . PHE D 3 333 ? 99.594 136.614 130.508 1.00 34.69 333 PHE D N 1
ATOM 13116 C CA . PHE D 3 333 ? 99.860 135.175 130.538 1.00 34.69 333 PHE D CA 1
ATOM 13117 C C . PHE D 3 333 ? 99.353 134.602 129.221 1.00 34.69 333 PHE D C 1
ATOM 13118 O O . PHE D 3 333 ? 98.155 134.657 128.932 1.00 34.69 333 PHE D O 1
ATOM 13126 N N . ASP D 3 334 ? 100.259 134.050 128.419 1.00 55.07 334 ASP D N 1
ATOM 13127 C CA . ASP D 3 334 ? 99.838 133.370 127.203 1.00 55.07 334 ASP D CA 1
ATOM 13128 C C . ASP D 3 334 ? 99.242 132.012 127.553 1.00 55.07 334 ASP D C 1
ATOM 13129 O O . ASP D 3 334 ? 99.716 131.330 128.466 1.00 55.07 334 ASP D O 1
ATOM 13134 N N . GLN D 3 335 ? 98.194 131.625 126.823 1.00 59.14 335 GLN D N 1
ATOM 13135 C CA . GLN D 3 335 ? 97.443 130.427 127.186 1.00 59.14 335 GLN D CA 1
ATOM 13136 C C . GLN D 3 335 ? 98.200 129.152 126.829 1.00 59.14 335 GLN D C 1
ATOM 13137 O O . GLN D 3 335 ? 97.909 128.080 127.371 1.00 59.14 335 GLN D O 1
ATOM 13143 N N . GLU D 3 336 ? 99.169 129.242 125.920 1.00 59.20 336 GLU D N 1
ATOM 13144 C CA . GLU D 3 336 ? 99.976 128.077 125.580 1.00 59.20 336 GLU D CA 1
ATOM 13145 C C . GLU D 3 336 ? 101.043 127.842 126.642 1.00 59.20 336 GLU D C 1
ATOM 13146 O O . GLU D 3 336 ? 102.179 128.302 126.498 1.00 59.20 336 GLU D O 1
ATOM 13152 N N . GLN D 3 337 ? 100.694 127.120 127.704 1.00 56.44 337 GLN D N 1
ATOM 13153 C CA . GLN D 3 337 ? 101.612 126.892 128.820 1.00 56.44 337 GLN D CA 1
ATOM 13154 C C . GLN D 3 337 ? 102.524 125.724 128.465 1.00 56.44 337 GLN D C 1
ATOM 13155 O O . GLN D 3 337 ? 102.320 124.590 128.900 1.00 56.44 337 GLN D O 1
ATOM 13161 N N . ASN D 3 338 ? 103.553 126.005 127.663 1.00 48.38 338 ASN D N 1
ATOM 13162 C CA . ASN D 3 338 ? 104.471 124.961 127.222 1.00 48.38 338 ASN D CA 1
ATOM 13163 C C . ASN D 3 338 ? 105.703 124.874 128.117 1.00 48.38 338 ASN D C 1
ATOM 13164 O O . ASN D 3 338 ? 105.958 123.832 128.728 1.00 48.38 338 ASN D O 1
ATOM 13169 N N . GLU D 3 339 ? 106.469 125.960 128.208 1.00 37.35 339 GLU D N 1
ATOM 13170 C CA . GLU D 3 339 ? 107.610 126.044 129.111 1.00 37.35 339 GLU D CA 1
ATOM 13171 C C . GLU D 3 339 ? 107.561 127.395 129.806 1.00 37.35 339 GLU D C 1
ATOM 13172 O O . GLU D 3 339 ? 106.593 128.146 129.673 1.00 37.35 339 GLU D O 1
ATOM 13178 N N . PHE D 3 340 ? 108.628 127.726 130.533 1.00 21.23 340 PHE D N 1
ATOM 13179 C CA . PHE D 3 340 ? 108.687 129.015 131.208 1.00 21.23 340 PHE D CA 1
ATOM 13180 C C . PHE D 3 340 ? 109.271 130.081 130.284 1.00 21.23 340 PHE D C 1
ATOM 13181 O O . PHE D 3 340 ? 110.142 130.857 130.690 1.00 21.23 340 PHE D O 1
ATOM 13189 N N . ASN D 3 341 ? 108.796 130.122 129.037 1.00 30.07 341 ASN D N 1
ATOM 13190 C CA . ASN D 3 341 ? 109.116 131.183 128.089 1.00 30.07 341 ASN D CA 1
ATOM 13191 C C . ASN D 3 341 ? 107.853 131.685 127.401 1.00 30.07 341 ASN D C 1
ATOM 13192 O O . ASN D 3 341 ? 107.725 132.880 127.117 1.00 30.07 341 ASN D O 1
ATOM 13197 N N . SER D 3 342 ? 106.922 130.772 127.112 1.00 39.89 342 SER D N 1
ATOM 13198 C CA . SER D 3 342 ? 105.618 131.186 126.604 1.00 39.89 342 SER D CA 1
ATOM 13199 C C . SER D 3 342 ? 104.772 131.797 127.712 1.00 39.89 342 SER D C 1
ATOM 13200 O O . SER D 3 342 ? 103.989 132.720 127.460 1.00 39.89 342 SER D O 1
ATOM 13203 N N . ILE D 3 343 ? 104.939 131.312 128.940 1.00 31.52 343 ILE D N 1
ATOM 13204 C CA . ILE D 3 343 ? 104.490 132.009 130.140 1.00 31.52 343 ILE D CA 1
ATOM 13205 C C . ILE D 3 343 ? 105.402 133.217 130.351 1.00 31.52 343 ILE D C 1
ATOM 13206 O O . ILE D 3 343 ? 106.379 133.410 129.620 1.00 31.52 343 ILE D O 1
ATOM 13211 N N . ILE D 3 344 ? 105.134 133.984 131.408 1.00 21.12 344 ILE D N 1
ATOM 13212 C CA . ILE D 3 344 ? 105.135 135.439 131.511 1.00 21.12 344 ILE D CA 1
ATOM 13213 C C . ILE D 3 344 ? 106.136 136.161 130.617 1.00 21.12 344 ILE D C 1
ATOM 13214 O O . ILE D 3 344 ? 107.344 135.891 130.659 1.00 21.12 344 ILE D O 1
ATOM 13219 N N . LYS D 3 345 ? 105.630 137.122 129.841 1.00 21.88 345 LYS D N 1
ATOM 13220 C CA . LYS D 3 345 ? 106.432 137.956 128.953 1.00 21.88 345 LYS D CA 1
ATOM 13221 C C . LYS D 3 345 ? 106.012 139.413 129.089 1.00 21.88 345 LYS D C 1
ATOM 13222 O O . LYS D 3 345 ? 104.897 139.702 129.534 1.00 21.88 345 LYS D O 1
ATOM 13228 N N . LEU D 3 346 ? 106.917 140.328 128.730 1.00 21.65 346 LEU D N 1
ATOM 13229 C CA . LEU D 3 346 ? 106.674 141.760 128.851 1.00 21.65 346 LEU D CA 1
ATOM 13230 C C . LEU D 3 346 ? 106.485 142.367 127.468 1.00 21.65 346 LEU D C 1
ATOM 13231 O O . LEU D 3 346 ? 107.258 142.077 126.551 1.00 21.65 346 LEU D O 1
ATOM 13236 N N . LEU D 3 347 ? 105.462 143.214 127.326 1.00 26.52 347 LEU D N 1
ATOM 13237 C CA . LEU D 3 347 ? 105.282 144.007 126.117 1.00 26.52 347 LEU D CA 1
ATOM 13238 C C . LEU D 3 347 ? 105.793 145.416 126.359 1.00 26.52 347 LEU D C 1
ATOM 13239 O O . LEU D 3 347 ? 105.377 146.052 127.340 1.00 26.52 347 LEU D O 1
ATOM 13244 N N . PRO D 3 348 ? 106.682 145.945 125.512 1.00 25.87 348 PRO D N 1
ATOM 13245 C CA . PRO D 3 348 ? 107.199 147.301 125.746 1.00 25.87 348 PRO D CA 1
ATOM 13246 C C . PRO D 3 348 ? 106.205 148.405 125.433 1.00 25.87 348 PRO D C 1
ATOM 13247 O O . PRO D 3 348 ? 106.385 149.528 125.924 1.00 25.87 348 PRO D O 1
ATOM 13251 N N . LYS D 3 349 ? 105.172 148.133 124.635 1.00 28.97 349 LYS D N 1
ATOM 13252 C CA . LYS D 3 349 ? 104.216 149.171 124.269 1.00 28.97 349 LYS D CA 1
ATOM 13253 C C . LYS D 3 349 ? 103.246 149.506 125.393 1.00 28.97 349 LYS D C 1
ATOM 13254 O O . LYS D 3 349 ? 102.711 150.620 125.418 1.00 28.97 349 LYS D O 1
ATOM 13260 N N . LYS D 3 350 ? 103.006 148.580 126.317 1.00 31.39 350 LYS D N 1
ATOM 13261 C CA . LYS D 3 350 ? 102.167 148.851 127.475 1.00 31.39 350 LYS D CA 1
ATOM 13262 C C . LYS D 3 350 ? 102.955 149.356 128.674 1.00 31.39 350 LYS D C 1
ATOM 13263 O O . LYS D 3 350 ? 102.453 149.289 129.801 1.00 31.39 350 LYS D O 1
ATOM 13269 N N . ILE D 3 351 ? 104.171 149.847 128.463 1.00 25.47 351 ILE D N 1
ATOM 13270 C CA . ILE D 3 351 ? 104.963 150.451 129.529 1.00 25.47 351 ILE D CA 1
ATOM 13271 C C . ILE D 3 351 ? 104.518 151.895 129.722 1.00 25.47 351 ILE D C 1
ATOM 13272 O O . ILE D 3 351 ? 104.602 152.699 128.783 1.00 25.47 351 ILE D O 1
ATOM 13277 N N . PRO D 3 352 ? 104.042 152.267 130.904 1.00 19.72 352 PRO D N 1
ATOM 13278 C CA . PRO D 3 352 ? 103.613 153.647 131.136 1.00 19.72 352 PRO D CA 1
ATOM 13279 C C . PRO D 3 352 ? 104.808 154.576 131.307 1.00 19.72 352 PRO D C 1
ATOM 13280 O O . PRO D 3 352 ? 105.962 154.153 131.375 1.00 19.72 352 PRO D O 1
ATOM 13284 N N . ALA D 3 353 ? 104.504 155.869 131.379 1.00 14.38 353 ALA D N 1
ATOM 13285 C CA . ALA D 3 353 ? 105.518 156.901 131.526 1.00 14.38 353 ALA D CA 1
ATOM 13286 C C . ALA D 3 353 ? 105.787 157.272 132.977 1.00 14.38 353 ALA D C 1
ATOM 13287 O O . ALA D 3 353 ? 106.662 158.103 133.236 1.00 14.38 353 ALA D O 1
ATOM 13289 N N . PHE D 3 354 ? 105.063 156.681 133.929 1.00 13.69 354 PHE D N 1
ATOM 13290 C CA . PHE D 3 354 ? 105.281 156.958 135.341 1.00 13.69 354 PHE D CA 1
ATOM 13291 C C . PHE D 3 354 ? 105.930 155.808 136.096 1.00 13.69 354 PHE D C 1
ATOM 13292 O O . PHE D 3 354 ? 106.417 156.026 137.211 1.00 13.69 354 PHE D O 1
ATOM 13300 N N . ILE D 3 355 ? 105.950 154.602 135.536 1.00 15.10 355 ILE D N 1
ATOM 13301 C CA . ILE D 3 355 ? 106.699 153.497 136.125 1.00 15.10 355 ILE D CA 1
ATOM 13302 C C . ILE D 3 355 ? 108.172 153.695 135.796 1.00 15.10 355 ILE D C 1
ATOM 13303 O O . ILE D 3 355 ? 108.567 153.665 134.626 1.00 15.10 355 ILE D O 1
ATOM 13308 N N . LYS D 3 356 ? 108.988 153.902 136.830 1.00 15.78 356 LYS D N 1
ATOM 13309 C CA . LYS D 3 356 ? 110.379 154.277 136.604 1.00 15.78 356 LYS D CA 1
ATOM 13310 C C . LYS D 3 356 ? 111.271 153.062 136.378 1.00 15.78 356 LYS D C 1
ATOM 13311 O O . LYS D 3 356 ? 112.205 153.121 135.570 1.00 15.78 356 LYS D O 1
ATOM 13317 N N . SER D 3 357 ? 111.009 151.956 137.076 1.00 14.43 357 SER D N 1
ATOM 13318 C CA . SER D 3 357 ? 111.867 150.784 136.945 1.00 14.43 357 SER D CA 1
ATOM 13319 C C . SER D 3 357 ? 111.610 150.058 135.630 1.00 14.43 357 SER D C 1
ATOM 13320 O O . SER D 3 357 ? 112.512 149.930 134.792 1.00 14.43 357 SER D O 1
ATOM 13323 N N . SER D 3 358 ? 110.393 149.536 135.453 1.00 10.95 358 SER D N 1
ATOM 13324 C CA . SER D 3 358 ? 109.858 148.905 134.245 1.00 10.95 358 SER D CA 1
ATOM 13325 C C . SER D 3 358 ? 110.537 147.592 133.866 1.00 10.95 358 SER D C 1
ATOM 13326 O O . SER D 3 358 ? 110.096 146.945 132.910 1.00 10.95 358 SER D O 1
ATOM 13329 N N . ASP D 3 359 ? 111.584 147.175 134.571 1.00 9.65 359 ASP D N 1
ATOM 13330 C CA . ASP D 3 359 ? 112.262 145.917 134.294 1.00 9.65 359 ASP D CA 1
ATOM 13331 C C . ASP D 3 359 ? 112.558 145.099 135.535 1.00 9.65 359 ASP D C 1
ATOM 13332 O O . ASP D 3 359 ? 112.785 143.890 135.411 1.00 9.65 359 ASP D O 1
ATOM 13337 N N . LYS D 3 360 ? 112.574 145.707 136.720 1.00 10.82 360 LYS D N 1
ATOM 13338 C CA . LYS D 3 360 ? 112.816 144.947 137.937 1.00 10.82 360 LYS D CA 1
ATOM 13339 C C . LYS D 3 360 ? 111.525 144.353 138.485 1.00 10.82 360 LYS D C 1
ATOM 13340 O O . LYS D 3 360 ? 111.535 143.245 139.028 1.00 10.82 360 LYS D O 1
ATOM 13346 N N . ILE D 3 361 ? 110.401 145.062 138.335 1.00 10.01 361 ILE D N 1
ATOM 13347 C CA . ILE D 3 361 ? 109.114 144.509 138.742 1.00 10.01 361 ILE D CA 1
ATOM 13348 C C . ILE D 3 361 ? 108.694 143.356 137.839 1.00 10.01 361 ILE D C 1
ATOM 13349 O O . ILE D 3 361 ? 107.895 142.508 138.252 1.00 10.01 361 ILE D O 1
ATOM 13354 N N . PHE D 3 362 ? 109.212 143.305 136.611 1.00 8.36 362 PHE D N 1
ATOM 13355 C CA . PHE D 3 362 ? 109.008 142.141 135.758 1.00 8.36 362 PHE D CA 1
ATOM 13356 C C . PHE D 3 362 ? 109.774 140.937 136.287 1.00 8.36 362 PHE D C 1
ATOM 13357 O O . PHE D 3 362 ? 109.273 139.808 136.246 1.00 8.36 362 PHE D O 1
ATOM 13365 N N . GLN D 3 363 ? 110.984 141.158 136.792 1.00 7.25 363 GLN D N 1
ATOM 13366 C CA . GLN D 3 363 ? 111.823 140.088 137.308 1.00 7.25 363 GLN D CA 1
ATOM 13367 C C . GLN D 3 363 ? 111.687 139.906 138.813 1.00 7.25 363 GLN D C 1
ATOM 13368 O O . GLN D 3 363 ? 112.554 139.277 139.426 1.00 7.25 363 GLN D O 1
ATOM 13374 N N . ILE D 3 364 ? 110.643 140.460 139.419 1.00 9.56 364 ILE D N 1
ATOM 13375 C CA . ILE D 3 364 ? 110.291 140.167 140.802 1.00 9.56 364 ILE D CA 1
ATOM 13376 C C . ILE D 3 364 ? 109.051 139.287 140.883 1.00 9.56 364 ILE D C 1
ATOM 13377 O O . ILE D 3 364 ? 109.014 138.327 141.653 1.00 9.56 364 ILE D O 1
ATOM 13382 N N . GLY D 3 365 ? 108.040 139.575 140.064 1.00 10.95 365 GLY D N 1
ATOM 13383 C CA . GLY D 3 365 ? 106.850 138.748 140.060 1.00 10.95 365 GLY D CA 1
ATOM 13384 C C . GLY D 3 365 ? 107.020 137.429 139.338 1.00 10.95 365 GLY D C 1
ATOM 13385 O O . GLY D 3 365 ? 106.377 136.440 139.702 1.00 10.95 365 GLY D O 1
ATOM 13386 N N . LYS D 3 366 ? 107.869 137.389 138.307 1.00 9.03 366 LYS D N 1
ATOM 13387 C CA . LYS D 3 366 ? 108.059 136.147 137.564 1.00 9.03 366 LYS D CA 1
ATOM 13388 C C . LYS D 3 366 ? 108.822 135.123 138.390 1.00 9.03 366 LYS D C 1
ATOM 13389 O O . LYS D 3 366 ? 108.474 133.936 138.393 1.00 9.03 366 LYS D O 1
ATOM 13395 N N . THR D 3 367 ? 109.859 135.559 139.106 1.00 8.02 367 THR D N 1
ATOM 13396 C CA . THR D 3 367 ? 110.582 134.648 139.982 1.00 8.02 367 THR D CA 1
ATOM 13397 C C . THR D 3 367 ? 109.790 134.284 141.229 1.00 8.02 367 THR D C 1
ATOM 13398 O O . THR D 3 367 ? 110.108 133.278 141.871 1.00 8.02 367 THR D O 1
ATOM 13402 N N . LEU D 3 368 ? 108.777 135.073 141.594 1.00 11.06 368 LEU D N 1
ATOM 13403 C CA . LEU D 3 368 ? 107.927 134.690 142.715 1.00 11.06 368 LEU D CA 1
ATOM 13404 C C . LEU D 3 368 ? 107.012 133.532 142.349 1.00 11.06 368 LEU D C 1
ATOM 13405 O O . LEU D 3 368 ? 106.740 132.671 143.190 1.00 11.06 368 LEU D O 1
ATOM 13410 N N . ILE D 3 369 ? 106.526 133.500 141.108 1.00 9.96 369 ILE D N 1
ATOM 13411 C CA . ILE D 3 369 ? 105.755 132.356 140.639 1.00 9.96 369 ILE D CA 1
ATOM 13412 C C . ILE D 3 369 ? 106.643 131.122 140.533 1.00 9.96 369 ILE D C 1
ATOM 13413 O O . ILE D 3 369 ? 106.238 130.013 140.904 1.00 9.96 369 ILE D O 1
ATOM 13418 N N . PHE D 3 370 ? 107.882 131.302 140.070 1.00 10.77 370 PHE D N 1
ATOM 13419 C CA . PHE D 3 370 ? 108.807 130.179 139.973 1.00 10.77 370 PHE D CA 1
ATOM 13420 C C . PHE D 3 370 ? 109.234 129.679 141.347 1.00 10.77 370 PHE D C 1
ATOM 13421 O O . PHE D 3 370 ? 109.591 128.504 141.493 1.00 10.77 370 PHE D O 1
ATOM 13429 N N . LEU D 3 371 ? 109.204 130.540 142.360 1.00 10.14 371 LEU D N 1
ATOM 13430 C CA . LEU D 3 371 ? 109.517 130.139 143.724 1.00 10.14 371 LEU D CA 1
ATOM 13431 C C . LEU D 3 371 ? 108.279 129.784 144.535 1.00 10.14 371 LEU D C 1
ATOM 13432 O O . LEU D 3 371 ? 108.350 129.770 145.766 1.00 10.14 371 LEU D O 1
ATOM 13437 N N . ASN D 3 372 ? 107.147 129.518 143.884 1.00 10.88 372 ASN D N 1
ATOM 13438 C CA . ASN D 3 372 ? 105.929 129.193 144.617 1.00 10.88 372 ASN D CA 1
ATOM 13439 C C . ASN D 3 372 ? 105.283 127.908 144.117 1.00 10.88 372 ASN D C 1
ATOM 13440 O O . ASN D 3 372 ? 104.695 127.161 144.905 1.00 10.88 372 ASN D O 1
ATOM 13445 N N . LYS D 3 373 ? 105.376 127.641 142.817 1.00 11.45 373 LYS D N 1
ATOM 13446 C CA . LYS D 3 373 ? 104.683 126.513 142.210 1.00 11.45 373 LYS D CA 1
ATOM 13447 C C . LYS D 3 373 ? 105.623 125.449 141.664 1.00 11.45 373 LYS D C 1
ATOM 13448 O O . LYS D 3 373 ? 105.293 124.260 141.696 1.00 11.45 373 LYS D O 1
ATOM 13454 N N . TYR D 3 374 ? 106.788 125.842 141.151 1.00 9.70 374 TYR D N 1
ATOM 13455 C CA . TYR D 3 374 ? 107.710 124.868 140.576 1.00 9.70 374 TYR D CA 1
ATOM 13456 C C . TYR D 3 374 ? 108.771 124.428 141.574 1.00 9.70 374 TYR D C 1
ATOM 13457 O O . TYR D 3 374 ? 109.247 123.290 141.508 1.00 9.70 374 TYR D O 1
ATOM 13466 N N . CYS D 3 375 ? 109.150 125.309 142.492 1.00 15.11 375 CYS D N 1
ATOM 13467 C CA . CYS D 3 375 ? 110.209 125.094 143.472 1.00 15.11 375 CYS D CA 1
ATOM 13468 C C . CYS D 3 375 ? 109.707 125.536 144.844 1.00 15.11 375 CYS D C 1
ATOM 13469 O O . CYS D 3 375 ? 110.305 126.383 145.511 1.00 15.11 375 CYS D O 1
ATOM 13472 N N . ARG D 3 376 ? 108.567 124.950 145.245 1.00 16.94 376 ARG D N 1
ATOM 13473 C CA . ARG D 3 376 ? 107.565 125.527 146.145 1.00 16.94 376 ARG D CA 1
ATOM 13474 C C . ARG D 3 376 ? 108.123 126.287 147.345 1.00 16.94 376 ARG D C 1
ATOM 13475 O O . ARG D 3 376 ? 107.977 127.512 147.424 1.00 16.94 376 ARG D O 1
ATOM 13483 N N . GLU D 3 377 ? 108.803 125.578 148.249 1.00 24.52 377 GLU D N 1
ATOM 13484 C CA . GLU D 3 377 ? 109.519 126.156 149.395 1.00 24.52 377 GLU D CA 1
ATOM 13485 C C . GLU D 3 377 ? 108.635 127.114 150.200 1.00 24.52 377 GLU D C 1
ATOM 13486 O O . GLU D 3 377 ? 108.882 128.319 150.276 1.00 24.52 377 GLU D O 1
ATOM 13492 N N . LEU D 3 378 ? 107.580 126.562 150.798 1.00 21.76 378 LEU D N 1
ATOM 13493 C CA . LEU D 3 378 ? 106.561 127.402 151.419 1.00 21.76 378 LEU D CA 1
ATOM 13494 C C . LEU D 3 378 ? 106.957 127.868 152.816 1.00 21.76 378 LEU D C 1
ATOM 13495 O O . LEU D 3 378 ? 106.169 127.754 153.760 1.00 21.76 378 LEU D O 1
ATOM 13500 N N . LYS D 3 379 ? 108.161 128.394 152.955 1.00 21.01 379 LYS D N 1
ATOM 13501 C CA . LYS D 3 379 ? 108.625 129.039 154.176 1.00 21.01 379 LYS D CA 1
ATOM 13502 C C . LYS D 3 379 ? 109.229 130.408 153.910 1.00 21.01 379 LYS D C 1
ATOM 13503 O O . LYS D 3 379 ? 109.018 131.333 154.699 1.00 21.01 379 LYS D O 1
ATOM 13509 N N . TRP D 3 380 ? 109.952 130.569 152.801 1.00 18.30 380 TRP D N 1
ATOM 13510 C CA . TRP D 3 380 ? 110.581 131.847 152.490 1.00 18.30 380 TRP D CA 1
ATOM 13511 C C . TRP D 3 380 ? 109.586 132.831 151.888 1.00 18.30 380 TRP D C 1
ATOM 13512 O O . TRP D 3 380 ? 109.642 134.028 152.187 1.00 18.30 380 TRP D O 1
ATOM 13523 N N . VAL D 3 381 ? 108.678 132.345 151.037 1.00 18.56 381 VAL D N 1
ATOM 13524 C CA . VAL D 3 381 ? 107.700 133.223 150.401 1.00 18.56 381 VAL D CA 1
ATOM 13525 C C . VAL D 3 381 ? 106.698 133.741 151.427 1.00 18.56 381 VAL D C 1
ATOM 13526 O O . VAL D 3 381 ? 106.234 134.884 151.339 1.00 18.56 381 VAL D O 1
ATOM 13530 N N . ASN D 3 382 ? 106.356 132.915 152.418 1.00 22.32 382 ASN D N 1
ATOM 13531 C CA . ASN D 3 382 ? 105.485 133.373 153.494 1.00 22.32 382 ASN D CA 1
ATOM 13532 C C . ASN D 3 382 ? 106.186 134.406 154.369 1.00 22.32 382 ASN D C 1
ATOM 13533 O O . ASN D 3 382 ? 105.551 135.361 154.829 1.00 22.32 382 ASN D O 1
ATOM 13538 N N . GLN D 3 383 ? 107.490 134.237 154.600 1.00 22.93 383 GLN D N 1
ATOM 13539 C CA . GLN D 3 383 ? 108.253 135.251 155.319 1.00 22.93 383 GLN D CA 1
ATOM 13540 C C . GLN D 3 383 ? 108.451 136.497 154.466 1.00 22.93 383 GLN D C 1
ATOM 13541 O O . GLN D 3 383 ? 108.543 137.611 154.994 1.00 22.93 383 GLN D O 1
ATOM 13547 N N . TYR D 3 384 ? 108.520 136.327 153.145 1.00 19.87 384 TYR D N 1
ATOM 13548 C CA . TYR D 3 384 ? 108.691 137.467 152.253 1.00 19.87 384 TYR D CA 1
ATOM 13549 C C . TYR D 3 384 ? 107.393 138.250 152.107 1.00 19.87 384 TYR D C 1
ATOM 13550 O O . TYR D 3 384 ? 107.416 139.474 151.930 1.00 19.87 384 TYR D O 1
ATOM 13559 N N . ASN D 3 385 ? 106.252 137.563 152.177 1.00 22.09 385 ASN D N 1
ATOM 13560 C CA . ASN D 3 385 ? 104.972 138.246 152.029 1.00 22.09 385 ASN D CA 1
ATOM 13561 C C . ASN D 3 385 ? 104.580 138.978 153.306 1.00 22.09 385 ASN D C 1
ATOM 13562 O O . ASN D 3 385 ? 103.924 140.023 153.252 1.00 22.09 385 ASN D O 1
ATOM 13567 N N . VAL D 3 386 ? 104.968 138.445 154.467 1.00 25.44 386 VAL D N 1
ATOM 13568 C CA . VAL D 3 386 ? 104.595 139.080 155.726 1.00 25.44 386 VAL D CA 1
ATOM 13569 C C . VAL D 3 386 ? 105.507 140.260 156.052 1.00 25.44 386 VAL D C 1
ATOM 13570 O O . VAL D 3 386 ? 105.122 141.137 156.835 1.00 25.44 386 VAL D O 1
ATOM 13574 N N . LYS D 3 387 ? 106.691 140.332 155.443 1.00 31.19 387 LYS D N 1
ATOM 13575 C CA . LYS D 3 387 ? 107.654 141.378 155.771 1.00 31.19 387 LYS D CA 1
ATOM 13576 C C . LYS D 3 387 ? 107.475 142.618 154.898 1.00 31.19 387 LYS D C 1
ATOM 13577 O O . LYS D 3 387 ? 107.254 143.719 155.411 1.00 31.19 387 LYS D O 1
ATOM 13583 N N . TYR D 3 388 ? 107.567 142.452 153.578 1.00 33.55 388 TYR D N 1
ATOM 13584 C CA . TYR D 3 388 ? 107.602 143.611 152.694 1.00 33.55 388 TYR D CA 1
ATOM 13585 C C . TYR D 3 388 ? 106.221 144.200 152.442 1.00 33.55 388 TYR D C 1
ATOM 13586 O O . TYR D 3 388 ? 106.115 145.387 152.115 1.00 33.55 388 TYR D O 1
ATOM 13595 N N . SER D 3 389 ? 105.158 143.406 152.584 1.00 38.46 389 SER D N 1
ATOM 13596 C CA . SER D 3 389 ? 103.820 143.981 152.507 1.00 38.46 389 SER D CA 1
ATOM 13597 C C . SER D 3 389 ? 103.473 144.744 153.778 1.00 38.46 389 SER D C 1
ATOM 13598 O O . SER D 3 389 ? 102.621 145.639 153.750 1.00 38.46 389 SER D O 1
ATOM 13601 N N . ALA D 3 390 ? 104.120 144.406 154.896 1.00 44.20 390 ALA D N 1
ATOM 13602 C CA . ALA D 3 390 ? 103.901 145.154 156.128 1.00 44.20 390 ALA D CA 1
ATOM 13603 C C . ALA D 3 390 ? 104.570 146.521 156.068 1.00 44.20 390 ALA D C 1
ATOM 13604 O O . ALA D 3 390 ? 103.971 147.527 156.464 1.00 44.20 390 ALA D O 1
ATOM 13606 N N . ILE D 3 391 ? 105.807 146.582 155.563 1.00 43.86 391 ILE D N 1
ATOM 13607 C CA . ILE D 3 391 ? 106.511 147.859 155.452 1.00 43.86 391 ILE D CA 1
ATOM 13608 C C . ILE D 3 391 ? 106.019 148.704 154.291 1.00 43.86 391 ILE D C 1
ATOM 13609 O O . ILE D 3 391 ? 106.437 149.860 154.158 1.00 43.86 391 ILE D O 1
ATOM 13614 N N . LEU D 3 392 ? 105.151 148.160 153.441 1.00 45.52 392 LEU D N 1
ATOM 13615 C CA . LEU D 3 392 ? 104.537 148.933 152.372 1.00 45.52 392 LEU D CA 1
ATOM 13616 C C . LEU D 3 392 ? 103.193 149.515 152.788 1.00 45.52 392 LEU D C 1
ATOM 13617 O O . LEU D 3 392 ? 102.761 150.529 152.228 1.00 45.52 392 LEU D O 1
ATOM 13622 N N . PHE D 3 393 ? 102.535 148.911 153.778 1.00 47.42 393 PHE D N 1
ATOM 13623 C CA . PHE D 3 393 ? 101.192 149.302 154.188 1.00 47.42 393 PHE D CA 1
ATOM 13624 C C . PHE D 3 393 ? 101.153 150.056 155.511 1.00 47.42 393 PHE D C 1
ATOM 13625 O O . PHE D 3 393 ? 100.370 150.999 155.652 1.00 47.42 393 PHE D O 1
ATOM 13633 N N . ASN D 3 394 ? 101.975 149.666 156.488 1.00 55.36 394 ASN D N 1
ATOM 13634 C CA . ASN D 3 394 ? 101.829 150.214 157.833 1.00 55.36 394 ASN D CA 1
ATOM 13635 C C . ASN D 3 394 ? 102.402 151.621 157.967 1.00 55.36 394 ASN D C 1
ATOM 13636 O O . ASN D 3 394 ? 101.901 152.410 158.776 1.00 55.36 394 ASN D O 1
ATOM 13641 N N . ASN D 3 395 ? 103.439 151.960 157.197 1.00 56.04 395 ASN D N 1
ATOM 13642 C CA . ASN D 3 395 ? 104.093 153.254 157.333 1.00 56.04 395 ASN D CA 1
ATOM 13643 C C . ASN D 3 395 ? 103.900 154.176 156.139 1.00 56.04 395 ASN D C 1
ATOM 13644 O O . ASN D 3 395 ? 104.018 155.395 156.300 1.00 56.04 395 ASN D O 1
ATOM 13649 N N . HIS D 3 396 ? 103.610 153.636 154.957 1.00 53.47 396 HIS D N 1
ATOM 13650 C CA . HIS D 3 396 ? 103.452 154.447 153.761 1.00 53.47 396 HIS D CA 1
ATOM 13651 C C . HIS D 3 396 ? 102.063 154.353 153.148 1.00 53.47 396 HIS D C 1
ATOM 13652 O O . HIS D 3 396 ? 101.857 154.888 152.053 1.00 53.47 396 HIS D O 1
ATOM 13659 N N . GLN D 3 397 ? 101.133 153.636 153.787 1.00 53.16 397 GLN D N 1
ATOM 13660 C CA . GLN D 3 397 ? 99.696 153.565 153.504 1.00 53.16 397 GLN D CA 1
ATOM 13661 C C . GLN D 3 397 ? 99.361 153.137 152.072 1.00 53.16 397 GLN D C 1
ATOM 13662 O O . GLN D 3 397 ? 98.191 153.195 151.670 1.00 53.16 397 GLN D O 1
ATOM 13668 N N . GLY D 3 398 ? 100.332 152.665 151.310 1.00 48.55 398 GLY D N 1
ATOM 13669 C CA . GLY D 3 398 ? 100.102 152.265 149.936 1.00 48.55 398 GLY D CA 1
ATOM 13670 C C . GLY D 3 398 ? 101.253 152.692 149.054 1.00 48.55 398 GLY D C 1
ATOM 13671 O O . GLY D 3 398 ? 102.114 153.478 149.442 1.00 48.55 398 GLY D O 1
ATOM 13672 N N . LEU D 3 399 ? 101.255 152.151 147.837 1.00 37.88 399 LEU D N 1
ATOM 13673 C CA . LEU D 3 399 ? 102.303 152.465 146.876 1.00 37.88 399 LEU D CA 1
ATOM 13674 C C . LEU D 3 399 ? 102.044 153.769 146.132 1.00 37.88 399 LEU D C 1
ATOM 13675 O O . LEU D 3 399 ? 102.996 154.383 145.636 1.00 37.88 399 LEU D O 1
ATOM 13680 N N . ALA D 3 400 ? 100.787 154.214 146.058 1.00 39.04 400 ALA D N 1
ATOM 13681 C CA . ALA D 3 400 ? 100.491 155.486 145.406 1.00 39.04 400 ALA D CA 1
ATOM 13682 C C . ALA D 3 400 ? 100.942 156.669 146.249 1.00 39.04 400 ALA D C 1
ATOM 13683 O O . ALA D 3 400 ? 101.293 157.721 145.702 1.00 39.04 400 ALA D O 1
ATOM 13685 N N . SER D 3 401 ? 100.938 156.520 147.575 1.00 46.56 401 SER D N 1
ATOM 13686 C CA . SER D 3 401 ? 101.419 157.590 148.442 1.00 46.56 401 SER D CA 1
ATOM 13687 C C . SER D 3 401 ? 102.938 157.698 148.409 1.00 46.56 401 SER D C 1
ATOM 13688 O O . SER D 3 401 ? 103.491 158.740 148.779 1.00 46.56 401 SER D O 1
ATOM 13691 N N . MET D 3 402 ? 103.621 156.641 147.981 1.00 44.54 402 MET D N 1
ATOM 13692 C CA . MET D 3 402 ? 105.073 156.670 147.881 1.00 44.54 402 MET D CA 1
ATOM 13693 C C . MET D 3 402 ? 105.500 157.529 146.697 1.00 44.54 402 MET D C 1
ATOM 13694 O O . MET D 3 402 ? 104.859 157.515 145.642 1.00 44.54 402 MET D O 1
ATOM 13699 N N . THR D 3 403 ? 106.586 158.278 146.872 1.00 34.75 403 THR D N 1
ATOM 13700 C CA . THR D 3 403 ? 107.092 159.150 145.821 1.00 34.75 403 THR D CA 1
ATOM 13701 C C . THR D 3 403 ? 107.966 158.345 144.860 1.00 34.75 403 THR D C 1
ATOM 13702 O O . THR D 3 403 ? 108.018 157.113 144.908 1.00 34.75 403 THR D O 1
ATOM 13706 N N . THR D 3 404 ? 108.670 159.045 143.968 1.00 28.44 404 THR D N 1
ATOM 13707 C CA . THR D 3 404 ? 109.490 158.364 142.970 1.00 28.44 404 THR D CA 1
ATOM 13708 C C . THR D 3 404 ? 110.753 157.781 143.593 1.00 28.44 404 THR D C 1
ATOM 13709 O O . THR D 3 404 ? 111.151 156.657 143.265 1.00 28.44 404 THR D O 1
ATOM 13713 N N . ASN D 3 405 ? 111.390 158.523 144.502 1.00 29.26 405 ASN D N 1
ATOM 13714 C CA . ASN D 3 405 ? 112.616 158.035 145.123 1.00 29.26 405 ASN D CA 1
ATOM 13715 C C . ASN D 3 405 ? 112.351 156.885 146.087 1.00 29.26 405 ASN D C 1
ATOM 13716 O O . ASN D 3 405 ? 113.228 156.038 146.293 1.00 29.26 405 ASN D O 1
ATOM 13721 N N . GLU D 3 406 ? 111.161 156.836 146.687 1.00 29.89 406 GLU D N 1
ATOM 13722 C CA . GLU D 3 406 ? 110.841 155.747 147.601 1.00 29.89 406 GLU D CA 1
ATOM 13723 C C . GLU D 3 406 ? 110.529 154.452 146.862 1.00 29.89 406 GLU D C 1
ATOM 13724 O O . GLU D 3 406 ? 110.713 153.367 147.423 1.00 29.89 406 GLU D O 1
ATOM 13730 N N . MET D 3 407 ? 110.059 154.542 145.616 1.00 22.71 407 MET D N 1
ATOM 13731 C CA . MET D 3 407 ? 109.780 153.334 144.846 1.00 22.71 407 MET D CA 1
ATOM 13732 C C . MET D 3 407 ? 111.067 152.658 144.392 1.00 22.71 407 MET D C 1
ATOM 13733 O O . MET D 3 407 ? 111.184 151.429 144.456 1.00 22.71 407 MET D O 1
ATOM 13738 N N . ILE D 3 408 ? 112.044 153.444 143.935 1.00 16.18 408 ILE D N 1
ATOM 13739 C CA . ILE D 3 408 ? 113.287 152.870 143.430 1.00 16.18 408 ILE D CA 1
ATOM 13740 C C . ILE D 3 408 ? 114.128 152.327 144.578 1.00 16.18 408 ILE D C 1
ATOM 13741 O O . ILE D 3 408 ? 114.807 151.303 144.438 1.00 16.18 408 ILE D O 1
ATOM 13746 N N . LYS D 3 409 ? 114.081 152.987 145.737 1.00 18.77 409 LYS D N 1
ATOM 13747 C CA . LYS D 3 409 ? 114.778 152.472 146.911 1.00 18.77 409 LYS D CA 1
ATOM 13748 C C . LYS D 3 409 ? 114.152 151.174 147.408 1.00 18.77 409 LYS D C 1
ATOM 13749 O O . LYS D 3 409 ? 114.862 150.293 147.906 1.00 18.77 409 LYS D O 1
ATOM 13755 N N . LEU D 3 410 ? 112.835 151.027 147.260 1.00 17.58 410 LEU D N 1
ATOM 13756 C CA . LEU D 3 410 ? 112.171 149.803 147.695 1.00 17.58 410 LEU D CA 1
ATOM 13757 C C . LEU D 3 410 ? 112.420 148.659 146.720 1.00 17.58 410 LEU D C 1
ATOM 13758 O O . LEU D 3 410 ? 112.753 147.543 147.133 1.00 17.58 410 LEU D O 1
ATOM 13763 N N . ILE D 3 411 ? 112.265 148.921 145.420 1.00 13.25 411 ILE D N 1
ATOM 13764 C CA . ILE D 3 411 ? 112.288 147.849 144.428 1.00 13.25 411 ILE D CA 1
ATOM 13765 C C . ILE D 3 411 ? 113.703 147.312 144.239 1.00 13.25 411 ILE D C 1
ATOM 13766 O O . ILE D 3 411 ? 113.909 146.095 144.152 1.00 13.25 411 ILE D O 1
ATOM 13771 N N . ASP D 3 412 ? 114.699 148.201 144.198 1.00 15.11 412 ASP D N 1
ATOM 13772 C CA . ASP D 3 412 ? 116.082 147.763 144.018 1.00 15.11 412 ASP D CA 1
ATOM 13773 C C . ASP D 3 412 ? 116.570 146.983 145.235 1.00 15.11 412 ASP D C 1
ATOM 13774 O O . ASP D 3 412 ? 117.323 146.012 145.097 1.00 15.11 412 ASP D O 1
ATOM 13779 N N . SER D 3 413 ? 116.134 147.377 146.435 1.00 15.77 413 SER D N 1
ATOM 13780 C CA . SER D 3 413 ? 116.440 146.592 147.626 1.00 15.77 413 SER D CA 1
ATOM 13781 C C . SER D 3 413 ? 115.625 145.308 147.689 1.00 15.77 413 SER D C 1
ATOM 13782 O O . SER D 3 413 ? 115.942 144.425 148.493 1.00 15.77 413 SER D O 1
ATOM 13785 N N . GLN D 3 414 ? 114.582 145.193 146.869 1.00 17.59 414 GLN D N 1
ATOM 13786 C CA . GLN D 3 414 ? 113.780 143.982 146.783 1.00 17.59 414 GLN D CA 1
ATOM 13787 C C . GLN D 3 414 ? 114.150 143.121 145.584 1.00 17.59 414 GLN D C 1
ATOM 13788 O O . GLN D 3 414 ? 113.919 141.907 145.612 1.00 17.59 414 GLN D O 1
ATOM 13794 N N . TYR D 3 415 ? 114.729 143.721 144.541 1.00 11.71 415 TYR D N 1
ATOM 13795 C CA . TYR D 3 415 ? 115.132 142.958 143.364 1.00 11.71 415 TYR D CA 1
ATOM 13796 C C . TYR D 3 415 ? 116.346 142.087 143.657 1.00 11.71 415 TYR D C 1
ATOM 13797 O O . TYR D 3 415 ? 116.394 140.923 143.243 1.00 11.71 415 TYR D O 1
ATOM 13806 N N . ASN D 3 416 ? 117.335 142.628 144.368 1.00 13.69 416 ASN D N 1
ATOM 13807 C CA . ASN D 3 416 ? 118.501 141.843 144.749 1.00 13.69 416 ASN D CA 1
ATOM 13808 C C . ASN D 3 416 ? 118.239 140.926 145.937 1.00 13.69 416 ASN D C 1
ATOM 13809 O O . ASN D 3 416 ? 119.075 140.065 146.230 1.00 13.69 416 ASN D O 1
ATOM 13814 N N . GLU D 3 417 ? 117.107 141.091 146.623 1.00 15.02 417 GLU D N 1
ATOM 13815 C CA . GLU D 3 417 ? 116.778 140.206 147.735 1.00 15.02 417 GLU D CA 1
ATOM 13816 C C . GLU D 3 417 ? 116.312 138.846 147.233 1.00 15.02 417 GLU D C 1
ATOM 13817 O O . GLU D 3 417 ? 116.643 137.812 147.825 1.00 15.02 417 GLU D O 1
ATOM 13823 N N . ILE D 3 418 ? 115.553 138.824 146.138 1.00 13.35 418 ILE D N 1
ATOM 13824 C CA . ILE D 3 418 ? 115.042 137.564 145.613 1.00 13.35 418 ILE D CA 1
ATOM 13825 C C . ILE D 3 418 ? 116.102 136.853 144.777 1.00 13.35 418 ILE D C 1
ATOM 13826 O O . ILE D 3 418 ? 116.196 135.620 144.794 1.00 13.35 418 ILE D O 1
ATOM 13831 N N . LEU D 3 419 ? 116.922 137.613 144.044 1.00 9.80 419 LEU D N 1
ATOM 13832 C CA . LEU D 3 419 ? 117.971 137.002 143.232 1.00 9.80 419 LEU D CA 1
ATOM 13833 C C . LEU D 3 419 ? 119.065 136.386 144.090 1.00 9.80 419 LEU D C 1
ATOM 13834 O O . LEU D 3 419 ? 119.766 135.475 143.635 1.00 9.80 419 LEU D O 1
ATOM 13839 N N . THR D 3 420 ? 119.236 136.871 145.320 1.00 12.18 420 THR D N 1
ATOM 13840 C CA . THR D 3 420 ? 120.105 136.180 146.264 1.00 12.18 420 THR D CA 1
ATOM 13841 C C . THR D 3 420 ? 119.517 134.827 146.645 1.00 12.18 420 THR D C 1
ATOM 13842 O O . THR D 3 420 ? 120.250 133.843 146.801 1.00 12.18 420 THR D O 1
ATOM 13846 N N . PHE D 3 421 ? 118.189 134.749 146.763 1.00 13.04 421 PHE D N 1
ATOM 13847 C CA . PHE D 3 421 ? 117.542 133.482 147.082 1.00 13.04 421 PHE D CA 1
ATOM 13848 C C . PHE D 3 421 ? 117.376 132.592 145.858 1.00 13.04 421 PHE D C 1
ATOM 13849 O O . PHE D 3 421 ? 117.362 131.364 145.994 1.00 13.04 421 PHE D O 1
ATOM 13857 N N . LEU D 3 422 ? 117.233 133.178 144.666 1.00 9.41 422 LEU D N 1
ATOM 13858 C CA . LEU D 3 422 ? 117.165 132.368 143.453 1.00 9.41 422 LEU D CA 1
ATOM 13859 C C . LEU D 3 422 ? 118.507 131.708 143.171 1.00 9.41 422 LEU D C 1
ATOM 13860 O O . LEU D 3 422 ? 118.573 130.506 142.893 1.00 9.41 422 LEU D O 1
ATOM 13865 N N . THR D 3 423 ? 119.591 132.482 143.240 1.00 10.38 423 THR D N 1
ATOM 13866 C CA . THR D 3 423 ? 120.919 131.911 143.078 1.00 10.38 423 THR D CA 1
ATOM 13867 C C . THR D 3 423 ? 121.345 131.083 144.279 1.00 10.38 423 THR D C 1
ATOM 13868 O O . THR D 3 423 ? 122.359 130.383 144.196 1.00 10.38 423 THR D O 1
ATOM 13872 N N . GLN D 3 424 ? 120.607 131.150 145.387 1.00 12.28 424 GLN D N 1
ATOM 13873 C CA . GLN D 3 424 ? 120.845 130.222 146.484 1.00 12.28 424 GLN D CA 1
ATOM 13874 C C . GLN D 3 424 ? 120.428 128.813 146.088 1.00 12.28 424 GLN D C 1
ATOM 13875 O O . GLN D 3 424 ? 121.259 127.899 146.041 1.00 12.28 424 GLN D O 1
ATOM 13881 N N . ILE D 3 425 ? 119.142 128.611 145.800 1.00 11.97 425 ILE D N 1
ATOM 13882 C CA . ILE D 3 425 ? 118.719 127.307 145.307 1.00 11.97 425 ILE D CA 1
ATOM 13883 C C . ILE D 3 425 ? 118.689 127.267 143.781 1.00 11.97 425 ILE D C 1
ATOM 13884 O O . ILE D 3 425 ? 117.619 127.185 143.169 1.00 11.97 425 ILE D O 1
ATOM 13889 N N . ILE D 3 426 ? 119.870 127.284 143.162 1.00 13.41 426 ILE D N 1
ATOM 13890 C CA . ILE D 3 426 ? 120.136 126.642 141.879 1.00 13.41 426 ILE D CA 1
ATOM 13891 C C . ILE D 3 426 ? 121.504 125.994 142.016 1.00 13.41 426 ILE D C 1
ATOM 13892 O O . ILE D 3 426 ? 121.883 125.127 141.222 1.00 13.41 426 ILE D O 1
ATOM 13897 N N . GLN D 3 427 ? 122.245 126.414 143.036 1.00 14.50 427 GLN D N 1
ATOM 13898 C CA . GLN D 3 427 ? 123.645 126.055 143.212 1.00 14.50 427 GLN D CA 1
ATOM 13899 C C . GLN D 3 427 ? 123.896 125.223 144.456 1.00 14.50 427 GLN D C 1
ATOM 13900 O O . GLN D 3 427 ? 124.526 124.166 144.369 1.00 14.50 427 GLN D O 1
ATOM 13906 N N . GLY D 3 428 ? 123.423 125.675 145.614 1.00 14.92 428 GLY D N 1
ATOM 13907 C CA . GLY D 3 428 ? 123.675 124.985 146.862 1.00 14.92 428 GLY D CA 1
ATOM 13908 C C . GLY D 3 428 ? 122.820 123.752 147.049 1.00 14.92 428 GLY D C 1
ATOM 13909 O O . GLY D 3 428 ? 123.244 122.784 147.687 1.00 14.92 428 GLY D O 1
ATOM 13910 N N . ASN D 3 429 ? 121.609 123.775 146.500 1.00 14.90 429 ASN D N 1
ATOM 13911 C CA . ASN D 3 429 ? 120.679 122.659 146.617 1.00 14.90 429 ASN D CA 1
ATOM 13912 C C . ASN D 3 429 ? 120.373 121.982 145.292 1.00 14.90 429 ASN D C 1
ATOM 13913 O O . ASN D 3 429 ? 120.290 120.754 145.241 1.00 14.90 429 ASN D O 1
ATOM 13918 N N . ASN D 3 430 ? 120.206 122.745 144.212 1.00 18.07 430 ASN D N 1
ATOM 13919 C CA . ASN D 3 430 ? 119.906 122.135 142.923 1.00 18.07 430 ASN D CA 1
ATOM 13920 C C . ASN D 3 430 ? 121.166 121.744 142.163 1.00 18.07 430 ASN D C 1
ATOM 13921 O O . ASN D 3 430 ? 121.115 120.822 141.340 1.00 18.07 430 ASN D O 1
ATOM 13926 N N . LYS D 3 431 ? 122.285 122.429 142.421 1.00 20.57 431 LYS D N 1
ATOM 13927 C CA . LYS D 3 431 ? 123.597 122.138 141.835 1.00 20.57 431 LYS D CA 1
ATOM 13928 C C . LYS D 3 431 ? 123.537 122.189 140.304 1.00 20.57 431 LYS D C 1
ATOM 13929 O O . LYS D 3 431 ? 123.667 121.179 139.611 1.00 20.57 431 LYS D O 1
ATOM 13935 N N . LEU D 3 432 ? 123.298 123.403 139.802 1.00 21.28 432 LEU D N 1
ATOM 13936 C CA . LEU D 3 432 ? 123.157 123.599 138.361 1.00 21.28 432 LEU D CA 1
ATOM 13937 C C . LEU D 3 432 ? 124.458 123.297 137.628 1.00 21.28 432 LEU D C 1
ATOM 13938 O O . LEU D 3 432 ? 124.455 122.613 136.600 1.00 21.28 432 LEU D O 1
ATOM 13943 N N . PHE D 3 433 ? 125.585 123.791 138.144 1.00 19.68 433 PHE D N 1
ATOM 13944 C CA . PHE D 3 433 ? 126.845 123.569 137.444 1.00 19.68 433 PHE D CA 1
ATOM 13945 C C . PHE D 3 433 ? 127.352 122.144 137.620 1.00 19.68 433 PHE D C 1
ATOM 13946 O O . PHE D 3 433 ? 128.041 121.622 136.737 1.00 19.68 433 PHE D O 1
ATOM 13954 N N . THR D 3 434 ? 127.030 121.503 138.745 1.00 27.88 434 THR D N 1
ATOM 13955 C CA . THR D 3 434 ? 127.438 120.117 138.940 1.00 27.88 434 THR D CA 1
ATOM 13956 C C . THR D 3 434 ? 126.681 119.184 138.002 1.00 27.88 434 THR D C 1
ATOM 13957 O O . THR D 3 434 ? 127.219 118.153 137.583 1.00 27.88 434 THR D O 1
ATOM 13961 N N . HIS D 3 435 ? 125.456 119.547 137.629 1.00 27.88 435 HIS D N 1
ATOM 13962 C CA . HIS D 3 435 ? 124.672 118.739 136.705 1.00 27.88 435 HIS D CA 1
ATOM 13963 C C . HIS D 3 435 ? 124.940 119.076 135.246 1.00 27.88 435 HIS D C 1
ATOM 13964 O O . HIS D 3 435 ? 124.796 118.201 134.387 1.00 27.88 435 HIS D O 1
ATOM 13971 N N . VAL D 3 436 ? 125.323 120.319 134.942 1.00 22.99 436 VAL D N 1
ATOM 13972 C CA . VAL D 3 436 ? 125.706 120.656 133.573 1.00 22.99 436 VAL D CA 1
ATOM 13973 C C . VAL D 3 436 ? 127.043 120.009 133.223 1.00 22.99 436 VAL D C 1
ATOM 13974 O O . VAL D 3 436 ? 127.249 119.558 132.088 1.00 22.99 436 VAL D O 1
ATOM 13978 N N . TYR D 3 437 ? 127.955 119.910 134.192 1.00 27.88 437 TYR D N 1
ATOM 13979 C CA . TYR D 3 437 ? 129.183 119.157 133.968 1.00 27.88 437 TYR D CA 1
ATOM 13980 C C . TYR D 3 437 ? 128.906 117.664 133.843 1.00 27.88 437 TYR D C 1
ATOM 13981 O O . TYR D 3 437 ? 129.568 116.977 133.056 1.00 27.88 437 TYR D O 1
ATOM 13990 N N . ASN D 3 438 ? 127.937 117.144 134.600 1.00 14.78 438 ASN D N 1
ATOM 13991 C CA . ASN D 3 438 ? 127.517 115.759 134.435 1.00 14.78 438 ASN D CA 1
ATOM 13992 C C . ASN D 3 438 ? 126.628 115.568 133.217 1.00 14.78 438 ASN D C 1
ATOM 13993 O O . ASN D 3 438 ? 126.451 114.434 132.767 1.00 14.78 438 ASN D O 1
ATOM 13998 N N . PHE D 3 439 ? 126.061 116.651 132.685 1.00 27.88 439 PHE D N 1
ATOM 13999 C CA . PHE D 3 439 ? 125.386 116.584 131.395 1.00 27.88 439 PHE D CA 1
ATOM 14000 C C . PHE D 3 439 ? 126.366 116.316 130.261 1.00 27.88 439 PHE D C 1
ATOM 14001 O O . PHE D 3 439 ? 125.973 115.777 129.222 1.00 27.88 439 PHE D O 1
ATOM 14009 N N . LYS D 3 440 ? 127.635 116.691 130.435 1.00 27.88 440 LYS D N 1
ATOM 14010 C CA . LYS D 3 440 ? 128.651 116.502 129.406 1.00 27.88 440 LYS D CA 1
ATOM 14011 C C . LYS D 3 440 ? 129.303 115.127 129.476 1.00 27.88 440 LYS D C 1
ATOM 14012 O O . LYS D 3 440 ? 129.754 114.608 128.448 1.00 27.88 440 LYS D O 1
ATOM 14018 N N . ARG D 3 441 ? 129.336 114.510 130.660 1.00 19.79 441 ARG D N 1
ATOM 14019 C CA . ARG D 3 441 ? 129.980 113.208 130.807 1.00 19.79 441 ARG D CA 1
ATOM 14020 C C . ARG D 3 441 ? 129.192 112.093 130.133 1.00 19.79 441 ARG D C 1
ATOM 14021 O O . ARG D 3 441 ? 129.748 111.022 129.867 1.00 19.79 441 ARG D O 1
ATOM 14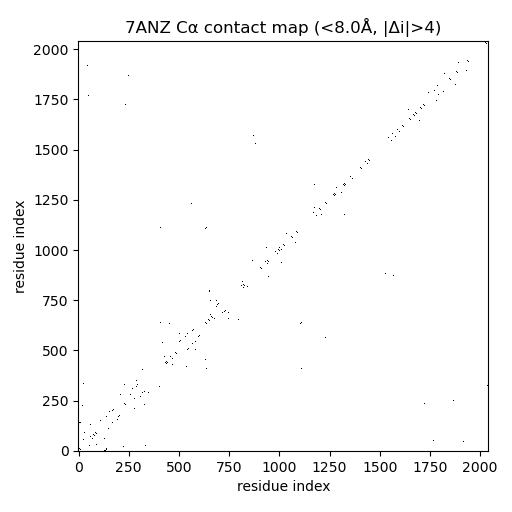029 N N . PHE D 3 442 ? 127.911 112.311 129.850 1.00 27.88 442 PHE D N 1
ATOM 14030 C CA . PHE D 3 442 ? 127.056 111.267 129.298 1.00 27.88 442 PHE D CA 1
ATOM 14031 C C . PHE D 3 442 ? 126.483 111.602 127.933 1.00 27.88 442 PHE D C 1
ATOM 14032 O O . PHE D 3 442 ? 126.303 110.703 127.112 1.00 27.88 442 PHE D O 1
ATOM 14040 N N . TYR D 3 443 ? 126.196 112.872 127.658 1.00 18.27 443 TYR D N 1
ATOM 14041 C CA . TYR D 3 443 ? 125.670 113.231 126.348 1.00 18.27 443 TYR D CA 1
ATOM 14042 C C . TYR D 3 443 ? 126.790 113.563 125.370 1.00 18.27 443 TYR D C 1
ATOM 14043 O O . TYR D 3 443 ? 126.615 113.432 124.154 1.00 18.27 443 TYR D O 1
ATOM 14052 N N . PHE D 3 444 ? 127.945 113.991 125.879 1.00 22.18 444 PHE D N 1
ATOM 14053 C CA . PHE D 3 444 ? 129.065 114.409 125.048 1.00 22.18 444 PHE D CA 1
ATOM 14054 C C . PHE D 3 444 ? 130.269 113.478 125.165 1.00 22.18 444 PHE D C 1
ATOM 14055 O O . PHE D 3 444 ? 131.372 113.858 124.758 1.00 22.18 444 PHE D O 1
ATOM 14063 N N . MET D 3 445 ? 130.073 112.279 125.728 1.00 23.14 445 MET D N 1
ATOM 14064 C CA . MET D 3 445 ? 131.054 111.187 125.710 1.00 23.14 445 MET D CA 1
ATOM 14065 C C . MET D 3 445 ? 132.364 111.558 126.401 1.00 23.14 445 MET D C 1
ATOM 14066 O O . MET D 3 445 ? 133.448 111.198 125.939 1.00 23.14 445 MET D O 1
ATOM 14071 N N . GLU D 3 446 ? 132.277 112.277 127.518 1.00 27.88 446 GLU D N 1
ATOM 14072 C CA . GLU D 3 446 ? 133.489 112.636 128.243 1.00 27.88 446 GLU D CA 1
ATOM 14073 C C . GLU D 3 446 ? 134.047 111.474 129.056 1.00 27.88 446 GLU D C 1
ATOM 14074 O O . GLU D 3 446 ? 135.191 111.551 129.516 1.00 27.88 446 GLU D O 1
ATOM 14080 N N . THR D 3 447 ? 133.279 110.403 129.236 1.00 27.88 447 THR D N 1
ATOM 14081 C CA . THR D 3 447 ? 133.756 109.168 129.854 1.00 27.88 447 THR D CA 1
ATOM 14082 C C . THR D 3 447 ? 133.554 108.052 128.837 1.00 27.88 447 THR D C 1
ATOM 14083 O O . THR D 3 447 ? 132.465 107.478 128.744 1.00 27.88 447 THR D O 1
ATOM 14087 N N . ASN D 3 448 ? 134.603 107.745 128.074 1.00 11.19 448 ASN D N 1
ATOM 14088 C CA . ASN D 3 448 ? 134.507 106.746 127.021 1.00 11.19 448 ASN D CA 1
ATOM 14089 C C . ASN D 3 448 ? 134.520 105.319 127.548 1.00 11.19 448 ASN D C 1
ATOM 14090 O O . ASN D 3 448 ? 134.220 104.396 126.784 1.00 11.19 448 ASN D O 1
ATOM 14095 N N . ASP D 3 449 ? 134.863 105.112 128.823 1.00 16.12 449 ASP D N 1
ATOM 14096 C CA . ASP D 3 449 ? 134.850 103.766 129.386 1.00 16.12 449 ASP D CA 1
ATOM 14097 C C . ASP D 3 449 ? 133.434 103.226 129.512 1.00 16.12 449 ASP D C 1
ATOM 14098 O O . ASP D 3 449 ? 133.217 102.017 129.377 1.00 16.12 449 ASP D O 1
ATOM 14103 N N . PHE D 3 450 ? 132.466 104.104 129.773 1.00 15.79 450 PHE D N 1
ATOM 14104 C CA . PHE D 3 450 ? 131.077 103.677 129.882 1.00 15.79 450 PHE D CA 1
ATOM 14105 C C . PHE D 3 450 ? 130.493 103.342 128.516 1.00 15.79 450 PHE D C 1
ATOM 14106 O O . PHE D 3 450 ? 129.789 102.338 128.365 1.00 15.79 450 PHE D O 1
ATOM 14114 N N . ILE D 3 451 ? 130.777 104.171 127.508 1.00 11.15 451 ILE D N 1
ATOM 14115 C CA . ILE D 3 451 ? 130.250 103.935 126.171 1.00 11.15 451 ILE D CA 1
ATOM 14116 C C . ILE D 3 451 ? 130.948 102.762 125.496 1.00 11.15 451 ILE D C 1
ATOM 14117 O O . ILE D 3 451 ? 130.367 102.118 124.616 1.00 11.15 451 ILE D O 1
ATOM 14122 N N . ASP D 3 452 ? 132.183 102.457 125.891 1.00 13.56 452 ASP D N 1
ATOM 14123 C CA . ASP D 3 452 ? 132.822 101.231 125.438 1.00 13.56 452 ASP D CA 1
ATOM 14124 C C . ASP D 3 452 ? 132.283 100.001 126.154 1.00 13.56 452 ASP D C 1
ATOM 14125 O O . ASP D 3 452 ? 132.387 98.894 125.618 1.00 13.56 452 ASP D O 1
ATOM 14130 N N . ALA D 3 453 ? 131.713 100.172 127.349 1.00 12.69 453 ALA D N 1
ATOM 14131 C CA . ALA D 3 453 ? 131.215 99.036 128.114 1.00 12.69 453 ALA D CA 1
ATOM 14132 C C . ALA D 3 453 ? 129.864 98.555 127.601 1.00 12.69 453 ALA D C 1
ATOM 14133 O O . ALA D 3 453 ? 129.624 97.345 127.526 1.00 12.69 453 ALA D O 1
ATOM 14135 N N . ILE D 3 454 ? 128.967 99.481 127.250 1.00 11.38 454 ILE D N 1
ATOM 14136 C CA . ILE D 3 454 ? 127.674 99.086 126.704 1.00 11.38 454 ILE D CA 1
ATOM 14137 C C . ILE D 3 454 ? 127.809 98.521 125.298 1.00 11.38 454 ILE D C 1
ATOM 14138 O O . ILE D 3 454 ? 126.929 97.782 124.844 1.00 11.38 454 ILE D O 1
ATOM 14143 N N . MET D 3 455 ? 128.889 98.851 124.590 1.00 14.62 455 MET D N 1
ATOM 14144 C CA . MET D 3 455 ? 129.140 98.289 123.271 1.00 14.62 455 MET D CA 1
ATOM 14145 C C . MET D 3 455 ? 129.796 96.917 123.334 1.00 14.62 455 MET D C 1
ATOM 14146 O O . MET D 3 455 ? 129.796 96.201 122.328 1.00 14.62 455 MET D O 1
ATOM 14151 N N . VAL D 3 456 ? 130.355 96.541 124.481 1.00 15.47 456 VAL D N 1
ATOM 14152 C CA . VAL D 3 456 ? 130.913 95.215 124.687 1.00 15.47 456 VAL D CA 1
ATOM 14153 C C . VAL D 3 456 ? 129.931 94.302 125.409 1.00 15.47 456 VAL D C 1
ATOM 14154 O O . VAL D 3 456 ? 129.684 93.179 124.966 1.00 15.47 456 VAL D O 1
ATOM 14158 N N . LYS D 3 457 ? 129.334 94.780 126.501 1.00 16.49 457 LYS D N 1
ATOM 14159 C CA . LYS D 3 457 ? 128.335 94.028 127.247 1.00 16.49 457 LYS D CA 1
ATOM 14160 C C . LYS D 3 457 ? 126.939 94.142 126.645 1.00 16.49 457 LYS D C 1
ATOM 14161 O O . LYS D 3 457 ? 125.957 93.792 127.307 1.00 16.49 457 LYS D O 1
ATOM 14167 N N . GLY D 3 458 ? 126.830 94.624 125.412 1.00 23.99 458 GLY D N 1
ATOM 14168 C CA . GLY D 3 458 ? 125.554 94.711 124.734 1.00 23.99 458 GLY D CA 1
ATOM 14169 C C . GLY D 3 458 ? 125.664 94.348 123.269 1.00 23.99 458 GLY D C 1
ATOM 14170 O O . GLY D 3 458 ? 124.846 94.779 122.452 1.00 23.99 458 GLY D O 1
ATOM 14171 N N . LYS D 3 459 ? 126.671 93.548 122.922 1.00 32.73 459 LYS D N 1
ATOM 14172 C CA . LYS D 3 459 ? 126.877 93.128 121.542 1.00 32.73 459 LYS D CA 1
ATOM 14173 C C . LYS D 3 459 ? 125.921 92.026 121.108 1.00 32.73 459 LYS D C 1
ATOM 14174 O O . LYS D 3 459 ? 126.011 91.567 119.965 1.00 32.73 459 LYS D O 1
ATOM 14180 N N . ASP D 3 460 ? 125.027 91.583 121.987 1.00 39.92 460 ASP D N 1
ATOM 14181 C CA . ASP D 3 460 ? 124.012 90.588 121.666 1.00 39.92 460 ASP D CA 1
ATOM 14182 C C . ASP D 3 460 ? 122.618 91.180 121.556 1.00 39.92 460 ASP D C 1
ATOM 14183 O O . ASP D 3 460 ? 121.821 90.723 120.734 1.00 39.92 460 ASP D O 1
ATOM 14188 N N . VAL D 3 461 ? 122.308 92.193 122.366 1.00 37.65 461 VAL D N 1
ATOM 14189 C CA . VAL D 3 461 ? 120.991 92.818 122.314 1.00 37.65 461 VAL D CA 1
ATOM 14190 C C . VAL D 3 461 ? 120.902 93.782 121.137 1.00 37.65 461 VAL D C 1
ATOM 14191 O O . VAL D 3 461 ? 119.875 93.856 120.452 1.00 37.65 461 VAL D O 1
ATOM 14195 N N . PHE D 3 462 ? 121.981 94.522 120.871 1.00 31.19 462 PHE D N 1
ATOM 14196 C CA . PHE D 3 462 ? 121.970 95.541 119.830 1.00 31.19 462 PHE D CA 1
ATOM 14197 C C . PHE D 3 462 ? 121.986 94.962 118.421 1.00 31.19 462 PHE D C 1
ATOM 14198 O O . PHE D 3 462 ? 121.784 95.713 117.462 1.00 31.19 462 PHE D O 1
ATOM 14206 N N . ASN D 3 463 ? 122.225 93.659 118.266 1.00 40.01 463 ASN D N 1
ATOM 14207 C CA . ASN D 3 463 ? 122.212 93.061 116.936 1.00 40.01 463 ASN D CA 1
ATOM 14208 C C . ASN D 3 463 ? 120.795 92.806 116.439 1.00 40.01 463 ASN D C 1
ATOM 14209 O O . ASN D 3 463 ? 120.572 92.739 115.226 1.00 40.01 463 ASN D O 1
ATOM 14214 N N . GLU D 3 464 ? 119.835 92.665 117.349 1.00 49.77 464 GLU D N 1
ATOM 14215 C CA . GLU D 3 464 ? 118.456 92.395 116.974 1.00 49.77 464 GLU D CA 1
ATOM 14216 C C . GLU D 3 464 ? 117.763 93.680 116.527 1.00 49.77 464 GLU D C 1
ATOM 14217 O O . GLU D 3 464 ? 118.357 94.761 116.481 1.00 49.77 464 GLU D O 1
ATOM 14223 N N . SER D 3 465 ? 116.482 93.559 116.195 1.00 54.80 465 SER D N 1
ATOM 14224 C CA . SER D 3 465 ? 115.675 94.702 115.789 1.00 54.80 465 SER D CA 1
ATOM 14225 C C . SER D 3 465 ? 115.181 95.446 117.029 1.00 54.80 465 SER D C 1
ATOM 14226 O O . SER D 3 465 ? 115.640 95.218 118.151 1.00 54.80 465 SER D O 1
ATOM 14229 N N . SER D 3 466 ? 114.220 96.349 116.836 1.00 51.84 466 SER D N 1
ATOM 14230 C CA . SER D 3 466 ? 113.646 97.137 117.921 1.00 51.84 466 SER D CA 1
ATOM 14231 C C . SER D 3 466 ? 112.577 96.382 118.712 1.00 51.84 466 SER D C 1
ATOM 14232 O O . SER D 3 466 ? 111.779 97.016 119.411 1.00 51.84 466 SER D O 1
ATOM 14235 N N . VAL D 3 467 ? 112.544 95.047 118.619 1.00 48.46 467 VAL D N 1
ATOM 14236 C CA . VAL D 3 467 ? 111.588 94.239 119.375 1.00 48.46 467 VAL D CA 1
ATOM 14237 C C . VAL D 3 467 ? 111.969 94.078 120.836 1.00 48.46 467 VAL D C 1
ATOM 14238 O O . VAL D 3 467 ? 111.253 93.390 121.577 1.00 48.46 467 VAL D O 1
ATOM 14242 N N . ASN D 3 468 ? 113.077 94.676 121.272 1.00 50.41 468 ASN D N 1
ATOM 14243 C CA . ASN D 3 468 ? 113.471 94.609 122.672 1.00 50.41 468 ASN D CA 1
ATOM 14244 C C . ASN D 3 468 ? 112.480 95.365 123.550 1.00 50.41 468 ASN D C 1
ATOM 14245 O O . ASN D 3 468 ? 111.951 96.412 123.165 1.00 50.41 468 ASN D O 1
ATOM 14250 N N . ILE D 3 469 ? 112.224 94.813 124.737 1.00 61.52 469 ILE D N 1
ATOM 14251 C CA . ILE D 3 469 ? 111.220 95.371 125.638 1.00 61.52 469 ILE D CA 1
ATOM 14252 C C . ILE D 3 469 ? 111.666 96.708 126.225 1.00 61.52 469 ILE D C 1
ATOM 14253 O O . ILE D 3 469 ? 110.820 97.579 126.476 1.00 61.52 469 ILE D O 1
ATOM 14258 N N . SER D 3 470 ? 112.977 96.901 126.402 1.00 57.71 470 SER D N 1
ATOM 14259 C CA . SER D 3 470 ? 113.585 98.077 127.031 1.00 57.71 470 SER D CA 1
ATOM 14260 C C . SER D 3 470 ? 113.087 98.294 128.456 1.00 57.71 470 SER D C 1
ATOM 14261 O O . SER D 3 470 ? 113.024 99.432 128.930 1.00 57.71 470 SER D O 1
ATOM 14264 N N . SER D 3 471 ? 112.727 97.213 129.144 1.00 60.53 471 SER D N 1
ATOM 14265 C CA . SER D 3 471 ? 112.383 97.247 130.558 1.00 60.53 471 SER D CA 1
ATOM 14266 C C . SER D 3 471 ? 113.226 96.276 131.367 1.00 60.53 471 SER D C 1
ATOM 14267 O O . SER D 3 471 ? 113.595 96.580 132.507 1.00 60.53 471 SER D O 1
ATOM 14270 N N . THR D 3 472 ? 113.542 95.110 130.803 1.00 54.80 472 THR D N 1
ATOM 14271 C CA . THR D 3 472 ? 114.420 94.145 131.444 1.00 54.80 472 THR D CA 1
ATOM 14272 C C . THR D 3 472 ? 115.666 93.831 130.628 1.00 54.80 472 THR D C 1
ATOM 14273 O O . THR D 3 472 ? 116.604 93.237 131.170 1.00 54.80 472 THR D O 1
ATOM 14277 N N . TYR D 3 473 ? 115.703 94.209 129.349 1.00 51.58 473 TYR D N 1
ATOM 14278 C CA . TYR D 3 473 ? 116.898 93.991 128.541 1.00 51.58 473 TYR D CA 1
ATOM 14279 C C . TYR D 3 473 ? 117.872 95.156 128.671 1.00 51.58 473 TYR D C 1
ATOM 14280 O O . TYR D 3 473 ? 119.024 94.971 129.075 1.00 51.58 473 TYR D O 1
ATOM 14289 N N . LEU D 3 474 ? 117.421 96.368 128.336 1.00 35.42 474 LEU D N 1
ATOM 14290 C CA . LEU D 3 474 ? 118.281 97.540 128.457 1.00 35.42 474 LEU D CA 1
ATOM 14291 C C . LEU D 3 474 ? 118.608 97.878 129.903 1.00 35.42 474 LEU D C 1
ATOM 14292 O O . LEU D 3 474 ? 119.639 98.507 130.156 1.00 35.42 474 LEU D O 1
ATOM 14297 N N . ARG D 3 475 ? 117.758 97.485 130.853 1.00 33.40 475 ARG D N 1
ATOM 14298 C CA . ARG D 3 475 ? 118.109 97.659 132.257 1.00 33.40 475 ARG D CA 1
ATOM 14299 C C . ARG D 3 475 ? 119.228 96.708 132.664 1.00 33.40 475 ARG D C 1
ATOM 14300 O O . ARG D 3 475 ? 120.086 97.071 133.477 1.00 33.40 475 ARG D O 1
ATOM 14308 N N . LYS D 3 476 ? 119.252 95.504 132.091 1.00 28.46 476 LYS D N 1
ATOM 14309 C CA . LYS D 3 476 ? 120.321 94.558 132.395 1.00 28.46 476 LYS D CA 1
ATOM 14310 C C . LYS D 3 476 ? 121.645 94.999 131.782 1.00 28.46 476 LYS D C 1
ATOM 14311 O O . LYS D 3 476 ? 122.691 94.918 132.434 1.00 28.46 476 LYS D O 1
ATOM 14317 N N . VAL D 3 477 ? 121.618 95.467 130.530 1.00 23.86 477 VAL D N 1
ATOM 14318 C CA . VAL D 3 477 ? 122.845 95.882 129.854 1.00 23.86 477 VAL D CA 1
ATOM 14319 C C . VAL D 3 477 ? 123.410 97.150 130.481 1.00 23.86 477 VAL D C 1
ATOM 14320 O O . VAL D 3 477 ? 124.632 97.307 130.589 1.00 23.86 477 VAL D O 1
ATOM 14324 N N . LEU D 3 478 ? 122.543 98.061 130.926 1.00 21.15 478 LEU D N 1
ATOM 14325 C CA . LEU D 3 478 ? 123.021 99.305 131.519 1.00 21.15 478 LEU D CA 1
ATOM 14326 C C . LEU D 3 478 ? 123.645 99.064 132.889 1.00 21.15 478 LEU D C 1
ATOM 14327 O O . LEU D 3 478 ? 124.664 99.676 133.227 1.00 21.15 478 LEU D O 1
ATOM 14332 N N . GLN D 3 479 ? 123.055 98.171 133.687 1.00 21.09 479 GLN D N 1
ATOM 14333 C CA . GLN D 3 479 ? 123.513 97.989 135.059 1.00 21.09 479 GLN D CA 1
ATOM 14334 C C . GLN D 3 479 ? 124.810 97.193 135.149 1.00 21.09 479 GLN D C 1
ATOM 14335 O O . GLN D 3 479 ? 125.631 97.467 136.030 1.00 21.09 479 GLN D O 1
ATOM 14341 N N . ASP D 3 480 ? 125.018 96.211 134.270 1.00 20.73 480 ASP D N 1
ATOM 14342 C CA . ASP D 3 480 ? 126.274 95.470 134.314 1.00 20.73 480 ASP D CA 1
ATOM 14343 C C . ASP D 3 480 ? 127.429 96.260 133.710 1.00 20.73 480 ASP D C 1
ATOM 14344 O O . ASP D 3 480 ? 128.571 96.118 134.159 1.00 20.73 480 ASP D O 1
ATOM 14349 N N . ALA D 3 481 ? 127.153 97.089 132.699 1.00 16.14 481 ALA D N 1
ATOM 14350 C CA . ALA D 3 481 ? 128.179 97.961 132.141 1.00 16.14 481 ALA D CA 1
ATOM 14351 C C . ALA D 3 481 ? 128.596 99.050 133.116 1.00 16.14 481 ALA D C 1
ATOM 14352 O O . ALA D 3 481 ? 129.710 99.572 133.005 1.00 16.14 481 ALA D O 1
ATOM 14354 N N . ILE D 3 482 ? 127.723 99.408 134.057 1.00 14.19 482 ILE D N 1
ATOM 14355 C CA . ILE D 3 482 ? 128.102 100.328 135.121 1.00 14.19 482 ILE D CA 1
ATOM 14356 C C . ILE D 3 482 ? 129.133 99.678 136.039 1.00 14.19 482 ILE D C 1
ATOM 14357 O O . ILE D 3 482 ? 130.109 100.318 136.450 1.00 14.19 482 ILE D O 1
ATOM 14362 N N . GLN D 3 483 ? 128.961 98.386 136.333 1.00 14.69 483 GLN D N 1
ATOM 14363 C CA . GLN D 3 483 ? 129.935 97.672 137.155 1.00 14.69 483 GLN D CA 1
ATOM 14364 C C . GLN D 3 483 ? 131.261 97.479 136.429 1.00 14.69 483 GLN D C 1
ATOM 14365 O O . GLN D 3 483 ? 132.307 97.362 137.076 1.00 14.69 483 GLN D O 1
ATOM 14371 N N . ILE D 3 484 ? 131.239 97.442 135.096 1.00 13.94 484 ILE D N 1
ATOM 14372 C CA . ILE D 3 484 ? 132.473 97.281 134.333 1.00 13.94 484 ILE D CA 1
ATOM 14373 C C . ILE D 3 484 ? 133.292 98.567 134.362 1.00 13.94 484 ILE D C 1
ATOM 14374 O O . ILE D 3 484 ? 134.495 98.550 134.646 1.00 13.94 484 ILE D O 1
ATOM 14379 N N . SER D 3 485 ? 132.651 99.698 134.081 1.00 13.16 485 SER D N 1
ATOM 14380 C CA . SER D 3 485 ? 133.346 100.964 133.916 1.00 13.16 485 SER D CA 1
ATOM 14381 C C . SER D 3 485 ? 133.453 101.694 135.256 1.00 13.16 485 SER D C 1
ATOM 14382 O O . SER D 3 485 ? 133.176 101.135 136.320 1.00 13.16 485 SER D O 1
ATOM 14385 N N . SER D 3 486 ? 133.864 102.960 135.211 1.00 13.34 486 SER D N 1
ATOM 14386 C CA . SER D 3 486 ? 134.105 103.764 136.403 1.00 13.34 486 SER D CA 1
ATOM 14387 C C . SER D 3 486 ? 132.855 104.467 136.912 1.00 13.34 486 SER D C 1
ATOM 14388 O O . SER D 3 486 ? 132.941 105.233 137.876 1.00 13.34 486 SER D O 1
ATOM 14391 N N . VAL D 3 487 ? 131.699 104.224 136.289 1.00 11.99 487 VAL D N 1
ATOM 14392 C CA . VAL D 3 487 ? 130.448 104.850 136.709 1.00 11.99 487 VAL D CA 1
ATOM 14393 C C . VAL D 3 487 ? 129.926 104.267 138.018 1.00 11.99 487 VAL D C 1
ATOM 14394 O O . VAL D 3 487 ? 129.153 104.936 138.724 1.00 11.99 487 VAL D O 1
ATOM 14398 N N . LYS D 3 488 ? 130.381 103.071 138.405 1.00 15.01 488 LYS D N 1
ATOM 14399 C CA . LYS D 3 488 ? 129.858 102.379 139.578 1.00 15.01 488 LYS D CA 1
ATOM 14400 C C . LYS D 3 488 ? 130.161 103.079 140.896 1.00 15.01 488 LYS D C 1
ATOM 14401 O O . LYS D 3 488 ? 129.559 102.719 141.914 1.00 15.01 488 LYS D O 1
ATOM 14407 N N . ASN D 3 489 ? 131.069 104.054 140.918 1.00 17.28 489 ASN D N 1
ATOM 14408 C CA . ASN D 3 489 ? 131.484 104.655 142.177 1.00 17.28 489 ASN D CA 1
ATOM 14409 C C . ASN D 3 489 ? 130.969 106.066 142.409 1.00 17.28 489 ASN D C 1
ATOM 14410 O O . ASN D 3 489 ? 130.823 106.460 143.566 1.00 17.28 489 ASN D O 1
ATOM 14415 N N . PHE D 3 490 ? 130.672 106.834 141.365 1.00 15.21 490 PHE D N 1
ATOM 14416 C CA . PHE D 3 490 ? 130.406 108.247 141.588 1.00 15.21 490 PHE D CA 1
ATOM 14417 C C . PHE D 3 490 ? 128.976 108.443 142.102 1.00 15.21 490 PHE D C 1
ATOM 14418 O O . PHE D 3 490 ? 128.177 107.504 142.178 1.00 15.21 490 PHE D O 1
ATOM 14426 N N . GLU D 3 491 ? 128.662 109.695 142.453 1.00 18.68 491 GLU D N 1
ATOM 14427 C CA . GLU D 3 491 ? 127.494 109.992 143.282 1.00 18.68 491 GLU D CA 1
ATOM 14428 C C . GLU D 3 491 ? 126.183 109.734 142.546 1.00 18.68 491 GLU D C 1
ATOM 14429 O O . GLU D 3 491 ? 125.387 108.877 142.950 1.00 18.68 491 GLU D O 1
ATOM 14435 N N . TYR D 3 492 ? 125.940 110.464 141.460 1.00 20.94 492 TYR D N 1
ATOM 14436 C CA . TYR D 3 492 ? 124.619 110.498 140.832 1.00 20.94 492 TYR D CA 1
ATOM 14437 C C . TYR D 3 492 ? 124.441 109.338 139.850 1.00 20.94 492 TYR D C 1
ATOM 14438 O O . TYR D 3 492 ? 124.238 109.519 138.650 1.00 20.94 492 TYR D O 1
ATOM 14447 N N . VAL D 3 493 ? 124.492 108.122 140.396 1.00 17.55 493 VAL D N 1
ATOM 14448 C CA . VAL D 3 493 ? 124.320 106.930 139.573 1.00 17.55 493 VAL D CA 1
ATOM 14449 C C . VAL D 3 493 ? 122.846 106.567 139.409 1.00 17.55 493 VAL D C 1
ATOM 14450 O O . VAL D 3 493 ? 122.473 105.957 138.398 1.00 17.55 493 VAL D O 1
ATOM 14454 N N . ASP D 3 494 ? 121.986 106.964 140.350 1.00 19.21 494 ASP D N 1
ATOM 14455 C CA . ASP D 3 494 ? 120.563 106.679 140.223 1.00 19.21 494 ASP D CA 1
ATOM 14456 C C . ASP D 3 494 ? 119.892 107.549 139.170 1.00 19.21 494 ASP D C 1
ATOM 14457 O O . ASP D 3 494 ? 118.827 107.180 138.666 1.00 19.21 494 ASP D O 1
ATOM 14462 N N . ARG D 3 495 ? 120.495 108.687 138.821 1.00 21.11 495 ARG D N 1
ATOM 14463 C CA . ARG D 3 495 ? 119.949 109.561 137.791 1.00 21.11 495 ARG D CA 1
ATOM 14464 C C . ARG D 3 495 ? 120.162 109.020 136.385 1.00 21.11 495 ARG D C 1
ATOM 14465 O O . ARG D 3 495 ? 119.619 109.589 135.432 1.00 21.11 495 ARG D O 1
ATOM 14473 N N . LEU D 3 496 ? 120.929 107.944 136.233 1.00 20.56 496 LEU D N 1
ATOM 14474 C CA . LEU D 3 496 ? 121.315 107.431 134.926 1.00 20.56 496 LEU D CA 1
ATOM 14475 C C . LEU D 3 496 ? 120.326 106.362 134.477 1.00 20.56 496 LEU D C 1
ATOM 14476 O O . LEU D 3 496 ? 120.135 105.357 135.168 1.00 20.56 496 LEU D O 1
ATOM 14481 N N . ASP D 3 497 ? 119.703 106.580 133.320 1.00 22.40 497 ASP D N 1
ATOM 14482 C CA . ASP D 3 497 ? 118.750 105.638 132.755 1.00 22.40 497 ASP D CA 1
ATOM 14483 C C . ASP D 3 497 ? 118.929 105.596 131.246 1.00 22.40 497 ASP D C 1
ATOM 14484 O O . ASP D 3 497 ? 119.500 106.508 130.644 1.00 22.40 497 ASP D O 1
ATOM 14489 N N . SER D 3 498 ? 118.426 104.525 130.636 1.00 18.86 498 SER D N 1
ATOM 14490 C CA . SER D 3 498 ? 118.569 104.314 129.204 1.00 18.86 498 SER D CA 1
ATOM 14491 C C . SER D 3 498 ? 117.225 103.913 128.616 1.00 18.86 498 SER D C 1
ATOM 14492 O O . SER D 3 498 ? 116.343 103.413 129.318 1.00 18.86 498 SER D O 1
ATOM 14495 N N . ARG D 3 499 ? 117.080 104.134 127.311 1.00 19.37 499 ARG D N 1
ATOM 14496 C CA . ARG D 3 499 ? 115.829 103.846 126.622 1.00 19.37 499 ARG D CA 1
ATOM 14497 C C . ARG D 3 499 ? 116.104 103.691 125.133 1.00 19.37 499 ARG D C 1
ATOM 14498 O O . ARG D 3 499 ? 117.178 104.039 124.638 1.00 19.37 499 ARG D O 1
ATOM 14506 N N . VAL D 3 500 ? 115.112 103.158 124.424 1.00 28.90 500 VAL D N 1
ATOM 14507 C CA . VAL D 3 500 ? 115.147 103.025 122.971 1.00 28.90 500 VAL D CA 1
ATOM 14508 C C . VAL D 3 500 ? 114.313 104.152 122.378 1.00 28.90 500 VAL D C 1
ATOM 14509 O O . VAL D 3 500 ? 113.138 104.317 122.729 1.00 28.90 500 VAL D O 1
ATOM 14513 N N . LEU D 3 501 ? 114.915 104.933 121.485 1.00 37.49 501 LEU D N 1
ATOM 14514 C CA . LEU D 3 501 ? 114.220 106.032 120.831 1.00 37.49 501 LEU D CA 1
ATOM 14515 C C . LEU D 3 501 ? 113.540 105.538 119.561 1.00 37.49 501 LEU D C 1
ATOM 14516 O O . LEU D 3 501 ? 114.180 104.903 118.716 1.00 37.49 501 LEU D O 1
ATOM 14521 N N . ASN D 3 502 ? 112.242 105.850 119.432 1.00 49.08 502 ASN D N 1
ATOM 14522 C CA . ASN D 3 502 ? 111.382 105.527 118.295 1.00 49.08 502 ASN D CA 1
ATOM 14523 C C . ASN D 3 502 ? 111.405 104.043 117.941 1.00 49.08 502 ASN D C 1
ATOM 14524 O O . ASN D 3 502 ? 111.996 103.661 116.923 1.00 49.08 502 ASN D O 1
ATOM 14529 N N . PRO D 3 503 ? 110.781 103.174 118.746 1.00 54.93 503 PRO D N 1
ATOM 14530 C CA . PRO D 3 503 ? 110.781 101.740 118.418 1.00 54.93 503 PRO D CA 1
ATOM 14531 C C . PRO D 3 503 ? 109.876 101.376 117.251 1.00 54.93 503 PRO D C 1
ATOM 14532 O O . PRO D 3 503 ? 109.959 100.243 116.761 1.00 54.93 503 PRO D O 1
ATOM 14536 N N . GLN D 3 504 ? 109.018 102.292 116.793 1.00 63.26 504 GLN D N 1
ATOM 14537 C CA . GLN D 3 504 ? 108.104 101.985 115.700 1.00 63.26 504 GLN D CA 1
ATOM 14538 C C . GLN D 3 504 ? 108.806 101.919 114.350 1.00 63.26 504 GLN D C 1
ATOM 14539 O O . GLN D 3 504 ? 108.248 101.347 113.407 1.00 63.26 504 GLN D O 1
ATOM 14545 N N . HIS D 3 505 ? 110.005 102.494 114.231 1.00 61.17 505 HIS D N 1
ATOM 14546 C CA . HIS D 3 505 ? 110.728 102.438 112.964 1.00 61.17 505 HIS D CA 1
ATOM 14547 C C . HIS D 3 505 ? 111.255 101.034 112.697 1.00 61.17 505 HIS D C 1
ATOM 14548 O O . HIS D 3 505 ? 111.019 100.464 111.625 1.00 61.17 505 HIS D O 1
ATOM 14555 N N . GLY D 3 506 ? 111.966 100.458 113.663 1.00 62.42 506 GLY D N 1
ATOM 14556 C CA . GLY D 3 506 ? 112.478 99.109 113.528 1.00 62.42 506 GLY D CA 1
ATOM 14557 C C . GLY D 3 506 ? 113.613 98.981 112.534 1.00 62.42 506 GLY D C 1
ATOM 14558 O O . GLY D 3 506 ? 113.623 98.060 111.711 1.00 62.42 506 GLY D O 1
ATOM 14559 N N . ASN D 3 507 ? 114.578 99.900 112.596 1.00 56.97 507 ASN D N 1
ATOM 14560 C CA . ASN D 3 507 ? 115.724 99.831 111.695 1.00 56.97 507 ASN D CA 1
ATOM 14561 C C . ASN D 3 507 ? 116.759 98.833 112.201 1.00 56.97 507 ASN D C 1
ATOM 14562 O O . ASN D 3 507 ? 117.024 97.815 111.554 1.00 56.97 507 ASN D O 1
ATOM 14567 N N . LEU D 3 508 ? 117.334 99.101 113.372 1.00 46.47 508 LEU D N 1
ATOM 14568 C CA . LEU D 3 508 ? 118.332 98.229 113.976 1.00 46.47 508 LEU D CA 1
ATOM 14569 C C . LEU D 3 508 ? 118.405 98.532 115.464 1.00 46.47 508 LEU D C 1
ATOM 14570 O O . LEU D 3 508 ? 117.829 99.511 115.947 1.00 46.47 508 LEU D O 1
ATOM 14575 N N . GLY D 3 509 ? 119.122 97.670 116.189 1.00 32.99 509 GLY D N 1
ATOM 14576 C CA . GLY D 3 509 ? 119.338 97.898 117.606 1.00 32.99 509 GLY D CA 1
ATOM 14577 C C . GLY D 3 509 ? 120.526 98.777 117.923 1.00 32.99 509 GLY D C 1
ATOM 14578 O O . GLY D 3 509 ? 120.578 99.359 119.011 1.00 32.99 509 GLY D O 1
ATOM 14579 N N . TRP D 3 510 ? 121.481 98.889 116.997 1.00 26.23 510 TRP D N 1
ATOM 14580 C CA . TRP D 3 510 ? 122.639 99.747 117.223 1.00 26.23 510 TRP D CA 1
ATOM 14581 C C . TRP D 3 510 ? 122.280 101.221 117.098 1.00 26.23 510 TRP D C 1
ATOM 14582 O O . TRP D 3 510 ? 122.964 102.076 117.672 1.00 26.23 510 TRP D O 1
ATOM 14593 N N . GLU D 3 511 ? 121.218 101.536 116.359 1.00 30.13 511 GLU D N 1
ATOM 14594 C CA . GLU D 3 511 ? 120.876 102.916 116.042 1.00 30.13 511 GLU D CA 1
ATOM 14595 C C . GLU D 3 511 ? 119.913 103.540 117.044 1.00 30.13 511 GLU D C 1
ATOM 14596 O O . GLU D 3 511 ? 119.967 104.755 117.270 1.00 30.13 511 GLU D O 1
ATOM 14602 N N . SER D 3 512 ? 119.046 102.742 117.662 1.00 28.48 512 SER D N 1
ATOM 14603 C CA . SER D 3 512 ? 117.950 103.272 118.461 1.00 28.48 512 SER D CA 1
ATOM 14604 C C . SER D 3 512 ? 118.317 103.538 119.915 1.00 28.48 512 SER D C 1
ATOM 14605 O O . SER D 3 512 ? 117.488 104.083 120.651 1.00 28.48 512 SER D O 1
ATOM 14608 N N . PHE D 3 513 ? 119.519 103.176 120.351 1.00 18.08 513 PHE D N 1
ATOM 14609 C CA . PHE D 3 513 ? 119.879 103.323 121.753 1.00 18.08 513 PHE D CA 1
ATOM 14610 C C . PHE D 3 513 ? 120.255 104.765 122.076 1.00 18.08 513 PHE D C 1
ATOM 14611 O O . PHE D 3 513 ? 120.772 105.500 121.231 1.00 18.08 513 PHE D O 1
ATOM 14619 N N . THR D 3 514 ? 119.985 105.163 123.317 1.00 16.70 514 THR D N 1
ATOM 14620 C CA . THR D 3 514 ? 120.370 106.475 123.816 1.00 16.70 514 THR D CA 1
ATOM 14621 C C . THR D 3 514 ? 120.565 106.391 125.324 1.00 16.70 514 THR D C 1
ATOM 14622 O O . THR D 3 514 ? 120.226 105.392 125.962 1.00 16.70 514 THR D O 1
ATOM 14626 N N . ILE D 3 515 ? 121.123 107.458 125.887 1.00 14.67 515 ILE D N 1
ATOM 14627 C CA . ILE D 3 515 ? 121.331 107.572 127.324 1.00 14.67 515 ILE D CA 1
ATOM 14628 C C . ILE D 3 515 ? 120.554 108.787 127.815 1.00 14.67 515 ILE D C 1
ATOM 14629 O O . ILE D 3 515 ? 120.368 109.766 127.083 1.00 14.67 515 ILE D O 1
ATOM 14634 N N . GLU D 3 516 ? 120.052 108.703 129.046 1.00 19.24 516 GLU D N 1
ATOM 14635 C CA . GLU D 3 516 ? 119.188 109.733 129.610 1.00 19.24 516 GLU D CA 1
ATOM 14636 C C . GLU D 3 516 ? 119.663 110.080 131.011 1.00 19.24 516 GLU D C 1
ATOM 14637 O O . GLU D 3 516 ? 119.809 109.192 131.856 1.00 19.24 516 GLU D O 1
ATOM 14643 N N . TYR D 3 517 ? 119.902 111.366 131.253 1.00 15.96 517 TYR D N 1
ATOM 14644 C CA . TYR D 3 517 ? 120.164 111.875 132.594 1.00 15.96 517 TYR D CA 1
ATOM 14645 C C . TYR D 3 517 ? 118.839 112.371 133.165 1.00 15.96 517 TYR D C 1
ATOM 14646 O O . TYR D 3 517 ? 118.350 113.438 132.780 1.00 15.96 517 TYR D O 1
ATOM 14655 N N . LYS D 3 518 ? 118.255 111.597 134.076 1.00 19.63 518 LYS D N 1
ATOM 14656 C CA . LYS D 3 518 ? 116.901 111.853 134.563 1.00 19.63 518 LYS D CA 1
ATOM 14657 C C . LYS D 3 518 ? 116.963 112.882 135.685 1.00 19.63 518 LYS D C 1
ATOM 14658 O O . LYS D 3 518 ? 117.300 112.556 136.823 1.00 19.63 518 LYS D O 1
ATOM 14664 N N . ILE D 3 519 ? 116.634 114.129 135.365 1.00 20.00 519 ILE D N 1
ATOM 14665 C CA . ILE D 3 519 ? 116.599 115.211 136.347 1.00 20.00 519 ILE D CA 1
ATOM 14666 C C . ILE D 3 519 ? 115.145 115.355 136.795 1.00 20.00 519 ILE D C 1
ATOM 14667 O O . ILE D 3 519 ? 114.378 116.164 136.269 1.00 20.00 519 ILE D O 1
ATOM 14672 N N . ASP D 3 520 ? 114.755 114.559 137.793 1.00 23.14 520 ASP D N 1
ATOM 14673 C CA . ASP D 3 520 ? 113.361 114.580 138.242 1.00 23.14 520 ASP D CA 1
ATOM 14674 C C . ASP D 3 520 ? 113.099 115.666 139.289 1.00 23.14 520 ASP D C 1
ATOM 14675 O O . ASP D 3 520 ? 112.357 116.618 139.031 1.00 23.14 520 ASP D O 1
ATOM 14680 N N . ASP D 3 521 ? 113.711 115.550 140.469 1.00 25.75 521 ASP D N 1
ATOM 14681 C CA . ASP D 3 521 ? 113.446 116.485 141.563 1.00 25.75 521 ASP D CA 1
ATOM 14682 C C . ASP D 3 521 ? 114.582 116.390 142.579 1.00 25.75 521 ASP D C 1
ATOM 14683 O O . ASP D 3 521 ? 114.668 115.372 143.272 1.00 25.75 521 ASP D O 1
ATOM 14688 N N . LEU D 3 522 ? 115.456 117.408 142.702 1.00 27.43 522 LEU D N 1
ATOM 14689 C CA . LEU D 3 522 ? 115.782 118.549 141.804 1.00 27.43 522 LEU D CA 1
ATOM 14690 C C . LEU D 3 522 ? 114.691 119.541 141.383 1.00 27.43 522 LEU D C 1
ATOM 14691 O O . LEU D 3 522 ? 114.250 119.523 140.233 1.00 27.43 522 LEU D O 1
ATOM 14696 N N . PRO D 3 523 ? 114.261 120.407 142.312 1.00 25.38 523 PRO D N 1
ATOM 14697 C CA . PRO D 3 523 ? 113.227 121.397 141.976 1.00 25.38 523 PRO D CA 1
ATOM 14698 C C . PRO D 3 523 ? 113.712 122.452 140.993 1.00 25.38 523 PRO D C 1
ATOM 14699 O O . PRO D 3 523 ? 113.900 123.618 141.350 1.00 25.38 523 PRO D O 1
ATOM 14703 N N . MET D 3 524 ? 113.923 122.038 139.747 1.00 26.70 524 MET D N 1
ATOM 14704 C CA . MET D 3 524 ? 114.328 122.930 138.673 1.00 26.70 524 MET D CA 1
ATOM 14705 C C . MET D 3 524 ? 113.848 122.330 137.362 1.00 26.70 524 MET D C 1
ATOM 14706 O O . MET D 3 524 ? 113.906 121.110 137.180 1.00 26.70 524 MET D O 1
ATOM 14711 N N . SER D 3 525 ? 113.346 123.178 136.465 1.00 24.74 525 SER D N 1
ATOM 14712 C CA . SER D 3 525 ? 112.876 122.669 135.180 1.00 24.74 525 SER D CA 1
ATOM 14713 C C . SER D 3 525 ? 114.043 122.204 134.293 1.00 24.74 525 SER D C 1
ATOM 14714 O O . SER D 3 525 ? 113.968 121.109 133.722 1.00 24.74 525 SER D O 1
ATOM 14717 N N . TYR D 3 526 ? 115.140 122.978 134.147 1.00 24.82 526 TYR D N 1
ATOM 14718 C CA . TYR D 3 526 ? 115.319 124.431 134.316 1.00 24.82 526 TYR D CA 1
ATOM 14719 C C . TYR D 3 526 ? 115.292 125.069 132.938 1.00 24.82 526 TYR D C 1
ATOM 14720 O O . TYR D 3 526 ? 116.337 125.439 132.398 1.00 24.82 526 TYR D O 1
ATOM 14729 N N . LEU D 3 527 ? 114.079 125.181 132.385 1.00 27.66 527 LEU D N 1
ATOM 14730 C CA . LEU D 3 527 ? 113.843 125.523 130.978 1.00 27.66 527 LEU D CA 1
ATOM 14731 C C . LEU D 3 527 ? 114.592 124.578 130.041 1.00 27.66 527 LEU D C 1
ATOM 14732 O O . LEU D 3 527 ? 115.032 124.968 128.958 1.00 27.66 527 LEU D O 1
ATOM 14737 N N . PHE D 3 528 ? 114.736 123.320 130.456 1.00 26.28 528 PHE D N 1
ATOM 14738 C CA . PHE D 3 528 ? 115.368 122.295 129.628 1.00 26.28 528 PHE D CA 1
ATOM 14739 C C . PHE D 3 528 ? 114.293 121.513 128.872 1.00 26.28 528 PHE D C 1
ATOM 14740 O O . PHE D 3 528 ? 114.095 120.312 129.052 1.00 26.28 528 PHE D O 1
ATOM 14748 N N . GLU D 3 529 ? 113.590 122.238 128.010 1.00 33.50 529 GLU D N 1
ATOM 14749 C CA . GLU D 3 529 ? 112.473 121.700 127.250 1.00 33.50 529 GLU D CA 1
ATOM 14750 C C . GLU D 3 529 ? 112.995 121.060 125.962 1.00 33.50 529 GLU D C 1
ATOM 14751 O O . GLU D 3 529 ? 114.194 120.804 125.827 1.00 33.50 529 GLU D O 1
ATOM 14757 N N . GLY D 3 530 ? 112.096 120.788 125.011 1.00 30.47 530 GLY D N 1
ATOM 14758 C CA . GLY D 3 530 ? 112.446 119.947 123.874 1.00 30.47 530 GLY D CA 1
ATOM 14759 C C . GLY D 3 530 ? 113.466 120.574 122.945 1.00 30.47 530 GLY D C 1
ATOM 14760 O O . GLY D 3 530 ? 114.428 119.924 122.532 1.00 30.47 530 GLY D O 1
ATOM 14761 N N . HIS D 3 531 ? 113.290 121.859 122.626 1.00 34.00 531 HIS D N 1
ATOM 14762 C CA . HIS D 3 531 ? 114.227 122.530 121.729 1.00 34.00 531 HIS D CA 1
ATOM 14763 C C . HIS D 3 531 ? 115.594 122.729 122.378 1.00 34.00 531 HIS D C 1
ATOM 14764 O O . HIS D 3 531 ? 116.568 123.009 121.674 1.00 34.00 531 HIS D O 1
ATOM 14771 N N . GLN D 3 532 ? 115.686 122.576 123.698 1.00 27.07 532 GLN D N 1
ATOM 14772 C CA . GLN D 3 532 ? 116.959 122.485 124.397 1.00 27.07 532 GLN D CA 1
ATOM 14773 C C . GLN D 3 532 ? 117.412 121.046 124.605 1.00 27.07 532 GLN D C 1
ATOM 14774 O O . GLN D 3 532 ? 118.459 120.828 125.222 1.00 27.07 532 GLN D O 1
ATOM 14780 N N . HIS D 3 533 ? 116.655 120.063 124.117 1.00 24.98 533 HIS D N 1
ATOM 14781 C CA . HIS D 3 533 ? 116.960 118.657 124.363 1.00 24.98 533 HIS D CA 1
ATOM 14782 C C . HIS D 3 533 ? 117.005 117.807 123.103 1.00 24.98 533 HIS D C 1
ATOM 14783 O O . HIS D 3 533 ? 117.760 116.833 123.059 1.00 24.98 533 HIS D O 1
ATOM 14790 N N . LEU D 3 534 ? 116.213 118.133 122.074 1.00 26.80 534 LEU D N 1
ATOM 14791 C CA . LEU D 3 534 ? 116.304 117.379 120.825 1.00 26.80 534 LEU D CA 1
ATOM 14792 C C . LEU D 3 534 ? 117.604 117.668 120.085 1.00 26.80 534 LEU D C 1
ATOM 14793 O O . LEU D 3 534 ? 118.177 116.759 119.474 1.00 26.80 534 LEU D O 1
ATOM 14798 N N . GLN D 3 535 ? 118.087 118.912 120.125 1.00 25.17 535 GLN D N 1
ATOM 14799 C CA . GLN D 3 535 ? 119.436 119.185 119.646 1.00 25.17 535 GLN D CA 1
ATOM 14800 C C . GLN D 3 535 ? 120.494 118.688 120.618 1.00 25.17 535 GLN D C 1
ATOM 14801 O O . GLN D 3 535 ? 121.673 118.622 120.253 1.00 25.17 535 GLN D O 1
ATOM 14807 N N . TYR D 3 536 ? 120.100 118.343 121.842 1.00 23.71 536 TYR D N 1
ATOM 14808 C CA . TYR D 3 536 ? 121.023 117.810 122.830 1.00 23.71 536 TYR D CA 1
ATOM 14809 C C . TYR D 3 536 ? 121.057 116.289 122.829 1.00 23.71 536 TYR D C 1
ATOM 14810 O O . TYR D 3 536 ? 121.979 115.699 123.403 1.00 23.71 536 TYR D O 1
ATOM 14819 N N . LEU D 3 537 ? 120.072 115.647 122.199 1.00 20.20 537 LEU D N 1
ATOM 14820 C CA . LEU D 3 537 ? 120.100 114.214 121.948 1.00 20.20 537 LEU D CA 1
ATOM 14821 C C . LEU D 3 537 ? 120.552 113.870 120.538 1.00 20.20 537 LEU D C 1
ATOM 14822 O O . LEU D 3 537 ? 120.979 112.734 120.302 1.00 20.20 537 LEU D O 1
ATOM 14827 N N . LYS D 3 538 ? 120.461 114.815 119.601 1.00 19.71 538 LYS D N 1
ATOM 14828 C CA . LYS D 3 538 ? 120.960 114.567 118.254 1.00 19.71 538 LYS D CA 1
ATOM 14829 C C . LYS D 3 538 ? 122.482 114.544 118.234 1.00 19.71 538 LYS D C 1
ATOM 14830 O O . LYS D 3 538 ? 123.088 113.815 117.440 1.00 19.71 538 LYS D O 1
ATOM 14836 N N . MET D 3 539 ? 123.117 115.340 119.098 1.00 18.36 539 MET D N 1
ATOM 14837 C CA . MET D 3 539 ? 124.574 115.361 119.152 1.00 18.36 539 MET D CA 1
ATOM 14838 C C . MET D 3 539 ? 125.129 114.079 119.758 1.00 18.36 539 MET D C 1
ATOM 14839 O O . MET D 3 539 ? 126.227 113.647 119.389 1.00 18.36 539 MET D O 1
ATOM 14844 N N . PHE D 3 540 ? 124.387 113.453 120.677 1.00 15.03 540 PHE D N 1
ATOM 14845 C CA . PHE D 3 540 ? 124.811 112.161 121.208 1.00 15.03 540 PHE D CA 1
ATOM 14846 C C . PHE D 3 540 ? 124.762 111.084 120.135 1.00 15.03 540 PHE D C 1
ATOM 14847 O O . PHE D 3 540 ? 125.648 110.225 120.072 1.00 15.03 540 PHE D O 1
ATOM 14855 N N . HIS D 3 541 ? 123.733 111.113 119.285 1.00 17.61 541 HIS D N 1
ATOM 14856 C CA . HIS D 3 541 ? 123.570 110.062 118.287 1.00 17.61 541 HIS D CA 1
ATOM 14857 C C . HIS D 3 541 ? 124.593 110.190 117.167 1.00 17.61 541 HIS D C 1
ATOM 14858 O O . HIS D 3 541 ? 124.942 109.188 116.533 1.00 17.61 541 HIS D O 1
ATOM 14865 N N . PHE D 3 542 ? 125.081 111.404 116.905 1.00 17.21 542 PHE D N 1
ATOM 14866 C CA . PHE D 3 542 ? 126.203 111.553 115.985 1.00 17.21 542 PHE D CA 1
ATOM 14867 C C . PHE D 3 542 ? 127.496 111.066 116.622 1.00 17.21 542 PHE D C 1
ATOM 14868 O O . PHE D 3 542 ? 128.314 110.417 115.962 1.00 17.21 542 PHE D O 1
ATOM 14876 N N . LEU D 3 543 ? 127.698 111.370 117.904 1.00 14.35 543 LEU D N 1
ATOM 14877 C CA . LEU D 3 543 ? 128.846 110.845 118.629 1.00 14.35 543 LEU D CA 1
ATOM 14878 C C . LEU D 3 543 ? 128.705 109.361 118.934 1.00 14.35 543 LEU D C 1
ATOM 14879 O O . LEU D 3 543 ? 129.709 108.705 119.223 1.00 14.35 543 LEU D O 1
ATOM 14884 N N . TRP D 3 544 ? 127.486 108.822 118.879 1.00 12.73 544 TRP D N 1
ATOM 14885 C CA . TRP D 3 544 ? 127.300 107.382 119.012 1.00 12.73 544 TRP D CA 1
ATOM 14886 C C . TRP D 3 544 ? 127.750 106.644 117.759 1.00 12.73 544 TRP D C 1
ATOM 14887 O O . TRP D 3 544 ? 128.196 105.495 117.845 1.00 12.73 544 TRP D O 1
ATOM 14898 N N . LYS D 3 545 ? 127.644 107.285 116.594 1.00 14.82 545 LYS D N 1
ATOM 14899 C CA . LYS D 3 545 ? 128.060 106.642 115.354 1.00 14.82 545 LYS D CA 1
ATOM 14900 C C . LYS D 3 545 ? 129.576 106.542 115.252 1.00 14.82 545 LYS D C 1
ATOM 14901 O O . LYS D 3 545 ? 130.090 105.638 114.584 1.00 14.82 545 LYS D O 1
ATOM 14907 N N . LEU D 3 546 ? 130.304 107.449 115.904 1.00 13.58 546 LEU D N 1
ATOM 14908 C CA . LEU D 3 546 ? 131.760 107.433 115.815 1.00 13.58 546 LEU D CA 1
ATOM 14909 C C . LEU D 3 546 ? 132.373 106.422 116.776 1.00 13.58 546 LEU D C 1
ATOM 14910 O O . LEU D 3 546 ? 133.322 105.719 116.413 1.00 13.58 546 LEU D O 1
ATOM 14915 N N . ARG D 3 547 ? 131.852 106.329 118.002 1.00 11.94 547 ARG D N 1
ATOM 14916 C CA . ARG D 3 547 ? 132.375 105.345 118.942 1.00 11.94 547 ARG D CA 1
ATOM 14917 C C . ARG D 3 547 ? 131.950 103.929 118.586 1.00 11.94 547 ARG D C 1
ATOM 14918 O O . ARG D 3 547 ? 132.587 102.971 119.037 1.00 11.94 547 ARG D O 1
ATOM 14926 N N . GLN D 3 548 ? 130.886 103.773 117.796 1.00 15.48 548 GLN D N 1
ATOM 14927 C CA . GLN D 3 548 ? 130.491 102.446 117.340 1.00 15.48 548 GLN D CA 1
ATOM 14928 C C . GLN D 3 548 ? 131.474 101.912 116.308 1.00 15.48 548 GLN D C 1
ATOM 14929 O O . GLN D 3 548 ? 131.884 100.748 116.371 1.00 15.48 548 GLN D O 1
ATOM 14935 N N . LEU D 3 549 ? 131.871 102.757 115.353 1.00 13.51 549 LEU D N 1
ATOM 14936 C CA . LEU D 3 549 ? 132.841 102.342 114.347 1.00 13.51 549 LEU D CA 1
ATOM 14937 C C . LEU D 3 549 ? 134.230 102.175 114.945 1.00 13.51 549 LEU D C 1
ATOM 14938 O O . LEU D 3 549 ? 135.026 101.372 114.446 1.00 13.51 549 LEU D O 1
ATOM 14943 N N . ASN D 3 550 ? 134.538 102.919 116.007 1.00 10.46 550 ASN D N 1
ATOM 14944 C CA . ASN D 3 550 ? 135.842 102.805 116.644 1.00 10.46 550 ASN D CA 1
ATOM 14945 C C . ASN D 3 550 ? 135.968 101.535 117.473 1.00 10.46 550 ASN D C 1
ATOM 14946 O O . ASN D 3 550 ? 137.090 101.105 117.756 1.00 10.46 550 ASN D O 1
ATOM 14951 N N . ASN D 3 551 ? 134.851 100.927 117.867 1.00 13.37 551 ASN D N 1
ATOM 14952 C CA . ASN D 3 551 ? 134.887 99.700 118.648 1.00 13.37 551 ASN D CA 1
ATOM 14953 C C . ASN D 3 551 ? 134.821 98.444 117.793 1.00 13.37 551 ASN D C 1
ATOM 14954 O O . ASN D 3 551 ? 135.038 97.345 118.315 1.00 13.37 551 ASN D O 1
ATOM 14959 N N . LEU D 3 552 ? 134.525 98.572 116.503 1.00 15.11 552 LEU D N 1
ATOM 14960 C CA . LEU D 3 552 ? 134.592 97.454 115.577 1.00 15.11 552 LEU D CA 1
ATOM 14961 C C . LEU D 3 552 ? 135.725 97.597 114.573 1.00 15.11 552 LEU D C 1
ATOM 14962 O O . LEU D 3 552 ? 135.829 96.780 113.651 1.00 15.11 552 LEU D O 1
ATOM 14967 N N . LEU D 3 553 ? 136.574 98.613 114.726 1.00 16.33 553 LEU D N 1
ATOM 14968 C CA . LEU D 3 553 ? 137.798 98.728 113.944 1.00 16.33 553 LEU D CA 1
ATOM 14969 C C . LEU D 3 553 ? 139.023 98.273 114.722 1.00 16.33 553 LEU D C 1
ATOM 14970 O O . LEU D 3 553 ? 139.979 97.773 114.119 1.00 16.33 553 LEU D O 1
ATOM 14975 N N . ASN D 3 554 ? 139.019 98.441 116.046 1.00 17.32 554 ASN D N 1
ATOM 14976 C CA . ASN D 3 554 ? 140.103 97.913 116.863 1.00 17.32 554 ASN D CA 1
ATOM 14977 C C . ASN D 3 554 ? 139.902 96.438 117.182 1.00 17.32 554 ASN D C 1
ATOM 14978 O O . ASN D 3 554 ? 140.883 95.711 117.373 1.00 17.32 554 ASN D O 1
ATOM 14983 N N . TRP D 3 555 ? 138.649 95.983 117.251 1.00 22.24 555 TRP D N 1
ATOM 14984 C CA . TRP D 3 555 ? 138.391 94.548 117.280 1.00 22.24 555 TRP D CA 1
ATOM 14985 C C . TRP D 3 555 ? 138.733 93.905 115.944 1.00 22.24 555 TRP D C 1
ATOM 14986 O O . TRP D 3 555 ? 139.103 92.727 115.899 1.00 22.24 555 TRP D O 1
ATOM 14997 N N . HIS D 3 556 ? 138.614 94.663 114.851 1.00 21.19 556 HIS D N 1
ATOM 14998 C CA . HIS D 3 556 ? 139.101 94.205 113.555 1.00 21.19 556 HIS D CA 1
ATOM 14999 C C . HIS D 3 556 ? 140.616 94.050 113.558 1.00 21.19 556 HIS D C 1
ATOM 15000 O O . HIS D 3 556 ? 141.154 93.202 112.837 1.00 21.19 556 HIS D O 1
ATOM 15007 N N . PHE D 3 557 ? 141.318 94.849 114.367 1.00 19.60 557 PHE D N 1
ATOM 15008 C CA . PHE D 3 557 ? 142.749 94.648 114.550 1.00 19.60 557 PHE D CA 1
ATOM 15009 C C . PHE D 3 557 ? 143.031 93.433 115.420 1.00 19.60 557 PHE D C 1
ATOM 15010 O O . PHE D 3 557 ? 143.997 92.704 115.170 1.00 19.60 557 PHE D O 1
ATOM 15018 N N . GLU D 3 558 ? 142.204 93.195 116.436 1.00 22.72 558 GLU D N 1
ATOM 15019 C CA . GLU D 3 558 ? 142.372 92.038 117.303 1.00 22.72 558 GLU D CA 1
ATOM 15020 C C . GLU D 3 558 ? 141.928 90.739 116.648 1.00 22.72 558 GLU D C 1
ATOM 15021 O O . GLU D 3 558 ? 142.310 89.664 117.122 1.00 22.72 558 GLU D O 1
ATOM 15027 N N . MET D 3 559 ? 141.138 90.809 115.577 1.00 24.82 559 MET D N 1
ATOM 15028 C CA . MET D 3 559 ? 140.668 89.613 114.890 1.00 24.82 559 MET D CA 1
ATOM 15029 C C . MET D 3 559 ? 141.587 89.187 113.756 1.00 24.82 559 MET D C 1
ATOM 15030 O O . MET D 3 559 ? 141.661 87.993 113.445 1.00 24.82 559 MET D O 1
ATOM 15035 N N . PHE D 3 560 ? 142.288 90.131 113.128 1.00 23.91 560 PHE D N 1
ATOM 15036 C CA . PHE D 3 560 ? 143.181 89.789 112.030 1.00 23.91 560 PHE D CA 1
ATOM 15037 C C . PHE D 3 560 ? 144.576 89.410 112.501 1.00 23.91 560 PHE D C 1
ATOM 15038 O O . PHE D 3 560 ? 145.300 88.738 111.759 1.00 23.91 560 PHE D O 1
ATOM 15046 N N . ASN D 3 561 ? 144.972 89.821 113.706 1.00 23.35 561 ASN D N 1
ATOM 15047 C CA . ASN D 3 561 ? 146.270 89.410 114.227 1.00 23.35 561 ASN D CA 1
ATOM 15048 C C . ASN D 3 561 ? 146.275 87.932 114.595 1.00 23.35 561 ASN D C 1
ATOM 15049 O O . ASN D 3 561 ? 147.261 87.229 114.343 1.00 23.35 561 ASN D O 1
ATOM 15054 N N . GLU D 3 562 ? 145.189 87.441 115.194 1.00 28.17 562 GLU D N 1
ATOM 15055 C CA . GLU D 3 562 ? 145.072 86.013 115.455 1.00 28.17 562 GLU D CA 1
ATOM 15056 C C . GLU D 3 562 ? 144.811 85.220 114.183 1.00 28.17 562 GLU D C 1
ATOM 15057 O O . GLU D 3 562 ? 145.129 84.028 114.134 1.00 28.17 562 GLU D O 1
ATOM 15063 N N . LEU D 3 563 ? 144.233 85.855 113.162 1.00 28.43 563 LEU D N 1
ATOM 15064 C CA . LEU D 3 563 ? 144.092 85.199 111.868 1.00 28.43 563 LEU D CA 1
ATOM 15065 C C . LEU D 3 563 ? 145.450 85.014 111.205 1.00 28.43 563 LEU D C 1
ATOM 15066 O O . LEU D 3 563 ? 145.696 83.993 110.552 1.00 28.43 563 LEU D O 1
ATOM 15071 N N . ASN D 3 564 ? 146.346 85.991 111.370 1.00 29.67 564 ASN D N 1
ATOM 15072 C CA . ASN D 3 564 ? 147.705 85.849 110.860 1.00 29.67 564 ASN D CA 1
ATOM 15073 C C . ASN D 3 564 ? 148.461 84.762 111.611 1.00 29.67 564 ASN D C 1
ATOM 15074 O O . ASN D 3 564 ? 149.099 83.904 110.993 1.00 29.67 564 ASN D O 1
ATOM 15079 N N . HIS D 3 565 ? 148.381 84.775 112.943 1.00 32.97 565 HIS D N 1
ATOM 15080 C CA . HIS D 3 565 ? 149.177 83.864 113.761 1.00 32.97 565 HIS D CA 1
ATOM 15081 C C . HIS D 3 565 ? 148.707 82.421 113.623 1.00 32.97 565 HIS D C 1
ATOM 15082 O O . HIS D 3 565 ? 149.487 81.538 113.248 1.00 32.97 565 HIS D O 1
ATOM 15089 N N . ASN D 3 566 ? 147.437 82.160 113.933 1.00 34.35 566 ASN D N 1
ATOM 15090 C CA . ASN D 3 566 ? 146.949 80.790 114.024 1.00 34.35 566 ASN D CA 1
ATOM 15091 C C . ASN D 3 566 ? 146.811 80.108 112.670 1.00 34.35 566 ASN D C 1
ATOM 15092 O O . ASN D 3 566 ? 146.738 78.875 112.621 1.00 34.35 566 ASN D O 1
ATOM 15097 N N . VAL D 3 567 ? 146.773 80.866 111.575 1.00 36.57 567 VAL D N 1
ATOM 15098 C CA . VAL D 3 567 ? 146.526 80.284 110.261 1.00 36.57 567 VAL D CA 1
ATOM 15099 C C . VAL D 3 567 ? 147.666 80.588 109.297 1.00 36.57 567 VAL D C 1
ATOM 15100 O O . VAL D 3 567 ? 148.331 79.672 108.803 1.00 36.57 567 VAL D O 1
ATOM 15104 N N . VAL D 3 568 ? 147.918 81.878 109.055 1.00 39.59 568 VAL D N 1
ATOM 15105 C CA . VAL D 3 568 ? 148.621 82.304 107.846 1.00 39.59 568 VAL D CA 1
ATOM 15106 C C . VAL D 3 568 ? 150.105 81.951 107.904 1.00 39.59 568 VAL D C 1
ATOM 15107 O O . VAL D 3 568 ? 150.697 81.550 106.893 1.00 39.59 568 VAL D O 1
ATOM 15111 N N . THR D 3 569 ? 150.726 82.056 109.082 1.00 42.49 569 THR D N 1
ATOM 15112 C CA . THR D 3 569 ? 152.150 81.747 109.190 1.00 42.49 569 THR D CA 1
ATOM 15113 C C . THR D 3 569 ? 152.469 80.266 109.016 1.00 42.49 569 THR D C 1
ATOM 15114 O O . THR D 3 569 ? 153.648 79.922 108.888 1.00 42.49 569 THR D O 1
ATOM 15118 N N . LYS D 3 570 ? 151.466 79.387 109.006 1.00 47.61 570 LYS D N 1
ATOM 15119 C CA . LYS D 3 570 ? 151.710 77.959 108.835 1.00 47.61 570 LYS D CA 1
ATOM 15120 C C . LYS D 3 570 ? 150.917 77.390 107.663 1.00 47.61 570 LYS D C 1
ATOM 15121 O O . LYS D 3 570 ? 150.271 76.347 107.799 1.00 47.61 570 LYS D O 1
ATOM 15127 N N . LEU D 3 571 ? 150.954 78.058 106.512 1.00 51.90 571 LEU D N 1
ATOM 15128 C CA . LEU D 3 571 ? 150.260 77.598 105.308 1.00 51.90 571 LEU D CA 1
ATOM 15129 C C . LEU D 3 571 ? 151.289 77.198 104.252 1.00 51.90 571 LEU D C 1
ATOM 15130 O O . LEU D 3 571 ? 151.659 77.996 103.389 1.00 51.90 571 LEU D O 1
ATOM 15135 N N . SER D 3 572 ? 151.759 75.951 104.339 1.00 59.08 572 SER D N 1
ATOM 15136 C CA . SER D 3 572 ? 152.521 75.218 103.327 1.00 59.08 572 SER D CA 1
ATOM 15137 C C . SER D 3 572 ? 153.882 75.823 102.991 1.00 59.08 572 SER D C 1
ATOM 15138 O O . SER D 3 572 ? 154.571 75.286 102.114 1.00 59.08 572 SER D O 1
ATOM 15141 N N . SER D 3 573 ? 154.280 76.928 103.628 1.00 58.29 573 SER D N 1
ATOM 15142 C CA . SER D 3 573 ? 155.553 77.630 103.449 1.00 58.29 573 SER D CA 1
ATOM 15143 C C . SER D 3 573 ? 155.778 78.149 102.028 1.00 58.29 573 SER D C 1
ATOM 15144 O O . SER D 3 573 ? 156.877 78.624 101.718 1.00 58.29 573 SER D O 1
ATOM 15147 N N . ARG D 3 574 ? 154.774 78.078 101.152 1.00 59.23 574 ARG D N 1
ATOM 15148 C CA . ARG D 3 574 ? 154.884 78.614 99.801 1.00 59.23 574 ARG D CA 1
ATOM 15149 C C . ARG D 3 574 ? 153.679 79.428 99.357 1.00 59.23 574 ARG D C 1
ATOM 15150 O O . ARG D 3 574 ? 153.823 80.248 98.442 1.00 59.23 574 ARG D O 1
ATOM 15158 N N . ASN D 3 575 ? 152.507 79.237 99.959 1.00 57.41 575 ASN D N 1
ATOM 15159 C CA . ASN D 3 575 ? 151.328 80.034 99.656 1.00 57.41 575 ASN D CA 1
ATOM 15160 C C . ASN D 3 575 ? 151.152 81.201 100.616 1.00 57.41 575 ASN D C 1
ATOM 15161 O O . ASN D 3 575 ? 150.153 81.922 100.520 1.00 57.41 575 ASN D O 1
ATOM 15166 N N . ARG D 3 576 ? 152.098 81.403 101.535 1.00 50.71 576 ARG D N 1
ATOM 15167 C CA . ARG D 3 576 ? 151.997 82.511 102.477 1.00 50.71 576 ARG D CA 1
ATOM 15168 C C . ARG D 3 576 ? 152.326 83.837 101.802 1.00 50.71 576 ARG D C 1
ATOM 15169 O O . ARG D 3 576 ? 151.703 84.863 102.100 1.00 50.71 576 ARG D O 1
ATOM 15177 N N . ARG D 3 577 ? 153.280 83.824 100.871 1.00 50.96 577 ARG D N 1
ATOM 15178 C CA . ARG D 3 577 ? 153.747 85.067 100.257 1.00 50.96 577 ARG D CA 1
ATOM 15179 C C . ARG D 3 577 ? 152.698 85.808 99.424 1.00 50.96 577 ARG D C 1
ATOM 15180 O O . ARG D 3 577 ? 152.758 87.049 99.393 1.00 50.96 577 ARG D O 1
ATOM 15188 N N . PRO D 3 578 ? 151.735 85.163 98.747 1.00 48.83 578 PRO D N 1
ATOM 15189 C CA . PRO D 3 578 ? 150.608 85.953 98.224 1.00 48.83 578 PRO D CA 1
ATOM 15190 C C . PRO D 3 578 ? 149.562 86.271 99.276 1.00 48.83 578 PRO D C 1
ATOM 15191 O O . PRO D 3 578 ? 148.745 87.175 99.061 1.00 48.83 578 PRO D O 1
ATOM 15195 N N . LEU D 3 579 ? 149.554 85.558 100.404 1.00 44.99 579 LEU D N 1
ATOM 15196 C CA . LEU D 3 579 ? 148.553 85.819 101.432 1.00 44.99 579 LEU D CA 1
ATOM 15197 C C . LEU D 3 579 ? 149.043 86.838 102.453 1.00 44.99 579 LEU D C 1
ATOM 15198 O O . LEU D 3 579 ? 148.270 87.696 102.892 1.00 44.99 579 LEU D O 1
ATOM 15203 N N . ALA D 3 580 ? 150.318 86.760 102.846 1.00 46.10 580 ALA D N 1
ATOM 15204 C CA . ALA D 3 580 ? 150.868 87.754 103.763 1.00 46.10 580 ALA D CA 1
ATOM 15205 C C . ALA D 3 580 ? 150.957 89.126 103.109 1.00 46.10 580 ALA D C 1
ATOM 15206 O O . ALA D 3 580 ? 150.873 90.148 103.799 1.00 46.10 580 ALA D O 1
ATOM 15208 N N . LYS D 3 581 ? 151.132 89.167 101.787 1.00 45.50 581 LYS D N 1
ATOM 15209 C CA . LYS D 3 581 ? 151.033 90.431 101.067 1.00 45.50 581 LYS D CA 1
ATOM 15210 C C . LYS D 3 581 ? 149.588 90.915 101.024 1.00 45.50 581 LYS D C 1
ATOM 15211 O O . LYS D 3 581 ? 149.328 92.123 101.079 1.00 45.50 581 LYS D O 1
ATOM 15217 N N . SER D 3 582 ? 148.635 89.983 100.958 1.00 42.25 582 SER D N 1
ATOM 15218 C CA . SER D 3 582 ? 147.228 90.362 100.869 1.00 42.25 582 SER D CA 1
ATOM 15219 C C . SER D 3 582 ? 146.701 90.877 102.203 1.00 42.25 582 SER D C 1
ATOM 15220 O O . SER D 3 582 ? 145.951 91.859 102.240 1.00 42.25 582 SER D O 1
ATOM 15223 N N . LEU D 3 583 ? 147.076 90.231 103.309 1.00 36.41 583 LEU D N 1
ATOM 15224 C CA . LEU D 3 583 ? 146.570 90.647 104.612 1.00 36.41 583 LEU D CA 1
ATOM 15225 C C . LEU D 3 583 ? 147.233 91.916 105.123 1.00 36.41 583 LEU D C 1
ATOM 15226 O O . LEU D 3 583 ? 146.679 92.572 106.012 1.00 36.41 583 LEU D O 1
ATOM 15231 N N . SER D 3 584 ? 148.401 92.276 104.590 1.00 31.14 584 SER D N 1
ATOM 15232 C CA . SER D 3 584 ? 149.036 93.524 104.986 1.00 31.14 584 SER D CA 1
ATOM 15233 C C . SER D 3 584 ? 148.328 94.737 104.401 1.00 31.14 584 SER D C 1
ATOM 15234 O O . SER D 3 584 ? 148.527 95.849 104.896 1.00 31.14 584 SER D O 1
ATOM 15237 N N . ILE D 3 585 ? 147.515 94.549 103.361 1.00 30.22 585 ILE D N 1
ATOM 15238 C CA . ILE D 3 585 ? 146.732 95.657 102.827 1.00 30.22 585 ILE D CA 1
ATOM 15239 C C . ILE D 3 585 ? 145.476 95.888 103.659 1.00 30.22 585 ILE D C 1
ATOM 15240 O O . ILE D 3 585 ? 145.066 97.036 103.863 1.00 30.22 585 ILE D O 1
ATOM 15245 N N . ILE D 3 586 ? 144.854 94.818 104.157 1.00 30.13 586 ILE D N 1
ATOM 15246 C CA . ILE D 3 586 ? 143.630 94.963 104.937 1.00 30.13 586 ILE D CA 1
ATOM 15247 C C . ILE D 3 586 ? 143.928 95.524 106.325 1.00 30.13 586 ILE D C 1
ATOM 15248 O O . ILE D 3 586 ? 143.137 96.306 106.867 1.00 30.13 586 ILE D O 1
ATOM 15253 N N . THR D 3 587 ? 145.067 95.161 106.915 1.00 26.06 587 THR D N 1
ATOM 15254 C CA . THR D 3 587 ? 145.440 95.754 108.194 1.00 26.06 587 THR D CA 1
ATOM 15255 C C . THR D 3 587 ? 145.875 97.205 108.025 1.00 26.06 587 THR D C 1
ATOM 15256 O O . THR D 3 587 ? 145.683 98.020 108.935 1.00 26.06 587 THR D O 1
ATOM 15260 N N . SER D 3 588 ? 146.437 97.554 106.866 1.00 25.72 588 SER D N 1
ATOM 15261 C CA . SER D 3 588 ? 146.878 98.925 106.639 1.00 25.72 588 SER D CA 1
ATOM 15262 C C . SER D 3 588 ? 145.728 99.850 106.267 1.00 25.72 588 SER D C 1
ATOM 15263 O O . SER D 3 588 ? 145.766 101.038 106.603 1.00 25.72 588 SER D O 1
ATOM 15266 N N . ILE D 3 589 ? 144.709 99.342 105.567 1.00 26.41 589 ILE D N 1
ATOM 15267 C CA . ILE D 3 589 ? 143.562 100.183 105.251 1.00 26.41 589 ILE D CA 1
ATOM 15268 C C . ILE D 3 589 ? 142.714 100.416 106.498 1.00 26.41 589 ILE D C 1
ATOM 15269 O O . ILE D 3 589 ? 141.992 101.418 106.580 1.00 26.41 589 ILE D O 1
ATOM 15274 N N . ARG D 3 590 ? 142.808 99.527 107.491 1.00 20.93 590 ARG D N 1
ATOM 15275 C CA . ARG D 3 590 ? 142.238 99.815 108.802 1.00 20.93 590 ARG D CA 1
ATOM 15276 C C . ARG D 3 590 ? 142.961 100.983 109.459 1.00 20.93 590 ARG D C 1
ATOM 15277 O O . ARG D 3 590 ? 142.335 101.824 110.114 1.00 20.93 590 ARG D O 1
ATOM 15285 N N . PHE D 3 591 ? 144.279 101.062 109.263 1.00 20.41 591 PHE D N 1
ATOM 15286 C CA . PHE D 3 591 ? 145.068 102.135 109.854 1.00 20.41 591 PHE D CA 1
ATOM 15287 C C . PHE D 3 591 ? 144.735 103.487 109.235 1.00 20.41 591 PHE D C 1
ATOM 15288 O O . PHE D 3 591 ? 144.833 104.516 109.912 1.00 20.41 591 PHE D O 1
ATOM 15296 N N . HIS D 3 592 ? 144.340 103.507 107.961 1.00 24.99 592 HIS D N 1
ATOM 15297 C CA . HIS D 3 592 ? 143.879 104.752 107.356 1.00 24.99 592 HIS D CA 1
ATOM 15298 C C . HIS D 3 592 ? 142.492 105.134 107.855 1.00 24.99 592 HIS D C 1
ATOM 15299 O O . HIS D 3 592 ? 142.114 106.309 107.795 1.00 24.99 592 HIS D O 1
ATOM 15306 N N . PHE D 3 593 ? 141.723 104.160 108.344 1.00 23.18 593 PHE D N 1
ATOM 15307 C CA . PHE D 3 593 ? 140.376 104.441 108.823 1.00 23.18 593 PHE D CA 1
ATOM 15308 C C . PHE D 3 593 ? 140.368 104.803 110.302 1.00 23.18 593 PHE D C 1
ATOM 15309 O O . PHE D 3 593 ? 139.580 105.653 110.729 1.00 23.18 593 PHE D O 1
ATOM 15317 N N . THR D 3 594 ? 141.233 104.172 111.100 1.00 16.70 594 THR D N 1
ATOM 15318 C CA . THR D 3 594 ? 141.274 104.464 112.527 1.00 16.70 594 THR D CA 1
ATOM 15319 C C . THR D 3 594 ? 141.989 105.771 112.836 1.00 16.70 594 THR D C 1
ATOM 15320 O O . THR D 3 594 ? 141.904 106.253 113.970 1.00 16.70 594 THR D O 1
ATOM 15324 N N . GLN D 3 595 ? 142.692 106.350 111.863 1.00 18.76 595 GLN D N 1
ATOM 15325 C CA . GLN D 3 595 ? 143.296 107.663 112.033 1.00 18.76 595 GLN D CA 1
ATOM 15326 C C . GLN D 3 595 ? 142.387 108.790 111.571 1.00 18.76 595 GLN D C 1
ATOM 15327 O O . GLN D 3 595 ? 142.553 109.929 112.020 1.00 18.76 595 GLN D O 1
ATOM 15333 N N . PHE D 3 596 ? 141.436 108.499 110.683 1.00 19.87 596 PHE D N 1
ATOM 15334 C CA . PHE D 3 596 ? 140.488 109.519 110.253 1.00 19.87 596 PHE D CA 1
ATOM 15335 C C . PHE D 3 596 ? 139.450 109.791 111.334 1.00 19.87 596 PHE D C 1
ATOM 15336 O O . PHE D 3 596 ? 139.035 110.939 111.528 1.00 19.87 596 PHE D O 1
ATOM 15344 N N . LEU D 3 597 ? 139.024 108.751 112.052 1.00 16.15 597 LEU D N 1
ATOM 15345 C CA . LEU D 3 597 ? 138.029 108.934 113.102 1.00 16.15 597 LEU D CA 1
ATOM 15346 C C . LEU D 3 597 ? 138.645 109.515 114.367 1.00 16.15 597 LEU D C 1
ATOM 15347 O O . LEU D 3 597 ? 138.030 110.362 115.022 1.00 16.15 597 LEU D O 1
ATOM 15352 N N . ASN D 3 598 ? 139.858 109.081 114.719 1.00 14.05 598 ASN D N 1
ATOM 15353 C CA . ASN D 3 598 ? 140.449 109.483 115.991 1.00 14.05 598 ASN D CA 1
ATOM 15354 C C . ASN D 3 598 ? 140.867 110.947 115.995 1.00 14.05 598 ASN D C 1
ATOM 15355 O O . ASN D 3 598 ? 141.075 111.524 117.067 1.00 14.05 598 ASN D O 1
ATOM 15360 N N . GLU D 3 599 ? 141.006 111.562 114.822 1.00 16.84 599 GLU D N 1
ATOM 15361 C CA . GLU D 3 599 ? 141.234 112.998 114.758 1.00 16.84 599 GLU D CA 1
ATOM 15362 C C . GLU D 3 599 ? 139.959 113.782 114.489 1.00 16.84 599 GLU D C 1
ATOM 15363 O O . GLU D 3 599 ? 139.913 114.983 114.780 1.00 16.84 599 GLU D O 1
ATOM 15369 N N . LEU D 3 600 ? 138.928 113.136 113.938 1.00 13.92 600 LEU D N 1
ATOM 15370 C CA . LEU D 3 600 ? 137.633 113.793 113.807 1.00 13.92 600 LEU D CA 1
ATOM 15371 C C . LEU D 3 600 ? 136.961 113.941 115.165 1.00 13.92 600 LEU D C 1
ATOM 15372 O O . LEU D 3 600 ? 136.300 114.952 115.430 1.00 13.92 600 LEU D O 1
ATOM 15377 N N . ILE D 3 601 ? 137.124 112.947 116.040 1.00 12.37 601 ILE D N 1
ATOM 15378 C CA . ILE D 3 601 ? 136.600 113.062 117.396 1.00 12.37 601 ILE D CA 1
ATOM 15379 C C . ILE D 3 601 ? 137.439 114.042 118.205 1.00 12.37 601 ILE D C 1
ATOM 15380 O O . ILE D 3 601 ? 136.906 114.831 118.994 1.00 12.37 601 ILE D O 1
ATOM 15385 N N . ALA D 3 602 ? 138.762 114.028 118.004 1.00 13.50 602 ALA D N 1
ATOM 15386 C CA . ALA D 3 602 ? 139.647 114.904 118.770 1.00 13.50 602 ALA D CA 1
ATOM 15387 C C . ALA D 3 602 ? 139.445 116.372 118.420 1.00 13.50 602 ALA D C 1
ATOM 15388 O O . ALA D 3 602 ? 139.806 117.250 119.210 1.00 13.50 602 ALA D O 1
ATOM 15390 N N . TYR D 3 603 ? 138.881 116.660 117.247 1.00 15.24 603 TYR D N 1
ATOM 15391 C CA . TYR D 3 603 ? 138.491 118.029 116.935 1.00 15.24 603 TYR D CA 1
ATOM 15392 C C . TYR D 3 603 ? 137.142 118.374 117.551 1.00 15.24 603 TYR D C 1
ATOM 15393 O O . TYR D 3 603 ? 136.945 119.496 118.030 1.00 15.24 603 TYR D O 1
ATOM 15402 N N . LEU D 3 604 ? 136.202 117.426 117.548 1.00 11.85 604 LEU D N 1
ATOM 15403 C CA . LEU D 3 604 ? 134.877 117.701 118.093 1.00 11.85 604 LEU D CA 1
ATOM 15404 C C . LEU D 3 604 ? 134.898 117.747 119.613 1.00 11.85 604 LEU D C 1
ATOM 15405 O O . LEU D 3 604 ? 134.188 118.554 120.223 1.00 11.85 604 LEU D O 1
ATOM 15410 N N . SER D 3 605 ? 135.709 116.900 120.241 1.00 15.46 605 SER D N 1
ATOM 15411 C CA . SER D 3 605 ? 135.624 116.741 121.686 1.00 15.46 605 SER D CA 1
ATOM 15412 C C . SER D 3 605 ? 136.424 117.789 122.448 1.00 15.46 605 SER D C 1
ATOM 15413 O O . SER D 3 605 ? 136.248 117.923 123.664 1.00 15.46 605 SER D O 1
ATOM 15416 N N . TYR D 3 606 ? 137.300 118.532 121.777 1.00 14.77 606 TYR D N 1
ATOM 15417 C CA . TYR D 3 606 ? 138.126 119.526 122.454 1.00 14.77 606 TYR D CA 1
ATOM 15418 C C . TYR D 3 606 ? 137.994 120.929 121.888 1.00 14.77 606 TYR D C 1
ATOM 15419 O O . TYR D 3 606 ? 137.987 121.895 122.653 1.00 14.77 606 TYR D O 1
ATOM 15428 N N . ASP D 3 607 ? 137.893 121.079 120.567 1.00 14.29 607 ASP D N 1
ATOM 15429 C CA . ASP D 3 607 ? 137.757 122.412 119.995 1.00 14.29 607 ASP D CA 1
ATOM 15430 C C . ASP D 3 607 ? 136.306 122.880 120.035 1.00 14.29 607 ASP D C 1
ATOM 15431 O O . ASP D 3 607 ? 136.042 124.051 120.326 1.00 14.29 607 ASP D O 1
ATOM 15436 N N . VAL D 3 608 ? 135.355 121.981 119.788 1.00 10.25 608 VAL D N 1
ATOM 15437 C CA . VAL D 3 608 ? 133.948 122.354 119.710 1.00 10.25 608 VAL D CA 1
ATOM 15438 C C . VAL D 3 608 ? 133.274 122.193 121.066 1.00 10.25 608 VAL D C 1
ATOM 15439 O O . VAL D 3 608 ? 132.663 123.135 121.582 1.00 10.25 608 VAL D O 1
ATOM 15443 N N . ILE D 3 609 ? 133.379 121.003 121.655 1.00 13.00 609 ILE D N 1
ATOM 15444 C CA . ILE D 3 609 ? 132.627 120.708 122.871 1.00 13.00 609 ILE D CA 1
ATOM 15445 C C . ILE D 3 609 ? 133.296 121.326 124.091 1.00 13.00 609 ILE D C 1
ATOM 15446 O O . ILE D 3 609 ? 132.660 122.054 124.862 1.00 13.00 609 ILE D O 1
ATOM 15451 N N . GLU D 3 610 ? 134.587 121.056 124.283 1.00 14.01 610 GLU D N 1
ATOM 15452 C CA . GLU D 3 610 ? 135.250 121.432 125.527 1.00 14.01 610 GLU D CA 1
ATOM 15453 C C . GLU D 3 610 ? 135.574 122.919 125.597 1.00 14.01 610 GLU D C 1
ATOM 15454 O O . GLU D 3 610 ? 135.576 123.494 126.691 1.00 14.01 610 GLU D O 1
ATOM 15460 N N . GLU D 3 611 ? 135.847 123.561 124.461 1.00 13.08 611 GLU D N 1
ATOM 15461 C CA . GLU D 3 611 ? 136.183 124.979 124.494 1.00 13.08 611 GLU D CA 1
ATOM 15462 C C . GLU D 3 611 ? 134.946 125.849 124.684 1.00 13.08 611 GLU D C 1
ATOM 15463 O O . GLU D 3 611 ? 135.025 126.894 125.340 1.00 13.08 611 GLU D O 1
ATOM 15469 N N . ASN D 3 612 ? 133.799 125.429 124.145 1.00 9.31 612 ASN D N 1
ATOM 15470 C CA . ASN D 3 612 ? 132.570 126.191 124.344 1.00 9.31 612 ASN D CA 1
ATOM 15471 C C . ASN D 3 612 ? 132.029 126.037 125.758 1.00 9.31 612 ASN D C 1
ATOM 15472 O O . ASN D 3 612 ? 131.353 126.941 126.259 1.00 9.31 612 ASN D O 1
ATOM 15477 N N . PHE D 3 613 ? 132.298 124.904 126.408 1.00 10.82 613 PHE D N 1
ATOM 15478 C CA . PHE D 3 613 ? 131.836 124.719 127.779 1.00 10.82 613 PHE D CA 1
ATOM 15479 C C . PHE D 3 613 ? 132.584 125.633 128.740 1.00 10.82 613 PHE D C 1
ATOM 15480 O O . PHE D 3 613 ? 131.988 126.174 129.678 1.00 10.82 613 PHE D O 1
ATOM 15488 N N . GLN D 3 614 ? 133.886 125.821 128.525 1.00 10.06 614 GLN D N 1
ATOM 15489 C CA . GLN D 3 614 ? 134.647 126.725 129.381 1.00 10.06 614 GLN D CA 1
ATOM 15490 C C . GLN D 3 614 ? 134.298 128.180 129.090 1.00 10.06 614 GLN D C 1
ATOM 15491 O O . GLN D 3 614 ? 134.258 129.011 130.004 1.00 10.06 614 GLN D O 1
ATOM 15497 N N . GLN D 3 615 ? 134.020 128.500 127.825 1.00 22.50 615 GLN D N 1
ATOM 15498 C CA . GLN D 3 615 ? 133.777 129.884 127.435 1.00 22.50 615 GLN D CA 1
ATOM 15499 C C . GLN D 3 615 ? 132.381 130.353 127.827 1.00 22.50 615 GLN D C 1
ATOM 15500 O O . GLN D 3 615 ? 132.220 131.472 128.326 1.00 22.50 615 GLN D O 1
ATOM 15506 N N . HIS D 3 616 ? 131.363 129.519 127.614 1.00 10.82 616 HIS D N 1
ATOM 15507 C CA . HIS D 3 616 ? 129.981 129.950 127.797 1.00 10.82 616 HIS D CA 1
ATOM 15508 C C . HIS D 3 616 ? 129.425 129.586 129.169 1.00 10.82 616 HIS D C 1
ATOM 15509 O O . HIS D 3 616 ? 128.678 130.369 129.762 1.00 10.82 616 HIS D O 1
ATOM 15516 N N . ILE D 3 617 ? 129.765 128.410 129.687 1.00 11.21 617 ILE D N 1
ATOM 15517 C CA . ILE D 3 617 ? 129.186 127.950 130.946 1.00 11.21 617 ILE D CA 1
ATOM 15518 C C . ILE D 3 617 ? 130.046 128.350 132.137 1.00 11.21 617 ILE D C 1
ATOM 15519 O O . ILE D 3 617 ? 129.542 128.902 133.118 1.00 11.21 617 ILE D O 1
ATOM 15524 N N . VAL D 3 618 ? 131.352 128.092 132.080 1.00 27.88 618 VAL D N 1
ATOM 15525 C CA . VAL D 3 618 ? 132.194 128.309 133.254 1.00 27.88 618 VAL D CA 1
ATOM 15526 C C . VAL D 3 618 ? 132.536 129.785 133.422 1.00 27.88 618 VAL D C 1
ATOM 15527 O O . VAL D 3 618 ? 132.572 130.297 134.546 1.00 27.88 618 VAL D O 1
ATOM 15531 N N . ARG D 3 619 ? 132.790 130.492 132.320 1.00 15.41 619 ARG D N 1
ATOM 15532 C CA . ARG D 3 619 ? 133.191 131.893 132.420 1.00 15.41 619 ARG D CA 1
ATOM 15533 C C . ARG D 3 619 ? 132.020 132.785 132.817 1.00 15.41 619 ARG D C 1
ATOM 15534 O O . ARG D 3 619 ? 132.186 133.719 133.610 1.00 15.41 619 ARG D O 1
ATOM 15542 N N . LYS D 3 620 ? 130.826 132.511 132.287 1.00 13.76 620 LYS D N 1
ATOM 15543 C CA . LYS D 3 620 ? 129.677 133.353 132.604 1.00 13.76 620 LYS D CA 1
ATOM 15544 C C . LYS D 3 620 ? 129.141 133.082 134.003 1.00 13.76 620 LYS D C 1
ATOM 15545 O O . LYS D 3 620 ? 128.409 133.913 134.553 1.00 13.76 620 LYS D O 1
ATOM 15551 N N . LEU D 3 621 ? 129.486 131.939 134.596 1.00 10.96 621 LEU D N 1
ATOM 15552 C CA . LEU D 3 621 ? 129.005 131.626 135.937 1.00 10.96 621 LEU D CA 1
ATOM 15553 C C . LEU D 3 621 ? 129.993 132.076 137.008 1.00 10.96 621 LEU D C 1
ATOM 15554 O O . LEU D 3 621 ? 129.660 132.894 137.870 1.00 10.96 621 LEU D O 1
ATOM 15559 N N . PHE D 3 622 ? 131.219 131.563 136.962 1.00 14.80 622 PHE D N 1
ATOM 15560 C CA . PHE D 3 622 ? 132.169 131.752 138.049 1.00 14.80 622 PHE D CA 1
ATOM 15561 C C . PHE D 3 622 ? 133.201 132.840 137.782 1.00 14.80 622 PHE D C 1
ATOM 15562 O O . PHE D 3 622 ? 133.946 133.199 138.698 1.00 14.80 622 PHE D O 1
ATOM 15570 N N . TYR D 3 623 ? 133.267 133.375 136.568 1.00 14.58 623 TYR D N 1
ATOM 15571 C CA . TYR D 3 623 ? 134.186 134.456 136.249 1.00 14.58 623 TYR D CA 1
ATOM 15572 C C . TYR D 3 623 ? 133.403 135.723 135.937 1.00 14.58 623 TYR D C 1
ATOM 15573 O O . TYR D 3 623 ? 132.187 135.700 135.735 1.00 14.58 623 TYR D O 1
ATOM 15582 N N . ASN D 3 624 ? 134.119 136.842 135.903 1.00 15.02 624 ASN D N 1
ATOM 15583 C CA . ASN D 3 624 ? 133.484 138.131 135.693 1.00 15.02 624 ASN D CA 1
ATOM 15584 C C . ASN D 3 624 ? 133.209 138.369 134.212 1.00 15.02 624 ASN D C 1
ATOM 15585 O O . ASN D 3 624 ? 133.743 137.689 133.332 1.00 15.02 624 ASN D O 1
ATOM 15590 N N . LYS D 3 625 ? 132.360 139.356 133.949 1.00 17.61 625 LYS D N 1
ATOM 15591 C CA . LYS D 3 625 ? 132.061 139.787 132.591 1.00 17.61 625 LYS D CA 1
ATOM 15592 C C . LYS D 3 625 ? 133.096 140.828 132.164 1.00 17.61 625 LYS D C 1
ATOM 15593 O O . LYS D 3 625 ? 134.170 140.946 132.759 1.00 17.61 625 LYS D O 1
ATOM 15599 N N . ASN D 3 626 ? 132.790 141.566 131.092 1.00 26.70 626 ASN D N 1
ATOM 15600 C CA . ASN D 3 626 ? 133.716 142.570 130.561 1.00 26.70 626 ASN D CA 1
ATOM 15601 C C . ASN D 3 626 ? 134.089 143.669 131.577 1.00 26.70 626 ASN D C 1
ATOM 15602 O O . ASN D 3 626 ? 135.283 143.898 131.801 1.00 26.70 626 ASN D O 1
ATOM 15607 N N . ASP D 3 627 ? 133.129 144.371 132.217 1.00 29.21 627 ASP D N 1
ATOM 15608 C CA . ASP D 3 627 ? 131.660 144.285 132.185 1.00 29.21 627 ASP D CA 1
ATOM 15609 C C . ASP D 3 627 ? 131.029 145.633 131.853 1.00 29.21 627 ASP D C 1
ATOM 15610 O O . ASP D 3 627 ? 130.138 146.103 132.560 1.00 29.21 627 ASP D O 1
ATOM 15615 N N . LEU D 3 630 ? 133.424 146.802 138.874 1.00 23.45 630 LEU D N 1
ATOM 15616 C CA . LEU D 3 630 ? 134.473 147.518 138.160 1.00 23.45 630 LEU D CA 1
ATOM 15617 C C . LEU D 3 630 ? 135.469 148.157 139.118 1.00 23.45 630 LEU D C 1
ATOM 15618 O O . LEU D 3 630 ? 135.616 147.728 140.262 1.00 23.45 630 LEU D O 1
ATOM 15623 N N . LEU D 3 631 ? 136.152 149.189 138.631 1.00 19.77 631 LEU D N 1
ATOM 15624 C CA . LEU D 3 631 ? 137.128 149.902 139.443 1.00 19.77 631 LEU D CA 1
ATOM 15625 C C . LEU D 3 631 ? 136.440 150.981 140.267 1.00 19.77 631 LEU D C 1
ATOM 15626 O O . LEU D 3 631 ? 135.996 151.998 139.726 1.00 19.77 631 LEU D O 1
ATOM 15631 N N . LEU D 3 632 ? 136.359 150.765 141.579 1.00 22.78 632 LEU D N 1
ATOM 15632 C CA . LEU D 3 632 ? 135.770 151.760 142.466 1.00 22.78 632 LEU D CA 1
ATOM 15633 C C . LEU D 3 632 ? 136.209 151.546 143.907 1.00 22.78 632 LEU D C 1
ATOM 15634 O O . LEU D 3 632 ? 135.880 150.523 144.516 1.00 22.78 632 LEU D O 1
ATOM 15639 N N . ASN D 3 633 ? 136.951 152.503 144.462 1.00 33.84 633 ASN D N 1
ATOM 15640 C CA . ASN D 3 633 ? 137.288 152.492 145.884 1.00 33.84 633 ASN D CA 1
ATOM 15641 C C . ASN D 3 633 ? 136.027 152.870 146.654 1.00 33.84 633 ASN D C 1
ATOM 15642 O O . ASN D 3 633 ? 135.612 154.030 146.706 1.00 33.84 633 ASN D O 1
ATOM 15647 N N . LYS D 3 634 ? 135.399 151.858 147.253 1.00 41.10 634 LYS D N 1
ATOM 15648 C CA . LYS D 3 634 ? 134.081 152.019 147.857 1.00 41.10 634 LYS D CA 1
ATOM 15649 C C . LYS D 3 634 ? 134.128 152.872 149.119 1.00 41.10 634 LYS D C 1
ATOM 15650 O O . LYS D 3 634 ? 133.118 153.472 149.502 1.00 41.10 634 LYS D O 1
ATOM 15656 N N . SER D 3 635 ? 135.290 152.944 149.768 1.00 49.15 635 SER D N 1
ATOM 15657 C CA . SER D 3 635 ? 135.456 153.805 150.934 1.00 49.15 635 SER D CA 1
ATOM 15658 C C . SER D 3 635 ? 135.608 155.258 150.502 1.00 49.15 635 SER D C 1
ATOM 15659 O O . SER D 3 635 ? 136.677 155.856 150.667 1.00 49.15 635 SER D O 1
ATOM 15662 N N . PHE D 3 636 ? 134.541 155.831 149.950 1.00 43.64 636 PHE D N 1
ATOM 15663 C CA . PHE D 3 636 ? 134.585 157.155 149.347 1.00 43.64 636 PHE D CA 1
ATOM 15664 C C . PHE D 3 636 ? 133.329 157.917 149.760 1.00 43.64 636 PHE D C 1
ATOM 15665 O O . PHE D 3 636 ? 133.316 159.152 149.797 1.00 43.64 636 PHE D O 1
ATOM 15673 N N . MET D 3 637 ? 132.284 157.180 150.135 1.00 55.44 637 MET D N 1
ATOM 15674 C CA . MET D 3 637 ? 130.995 157.776 150.469 1.00 55.44 637 MET D CA 1
ATOM 15675 C C . MET D 3 637 ? 130.370 157.082 151.672 1.00 55.44 637 MET D C 1
ATOM 15676 O O . MET D 3 637 ? 130.821 156.060 152.189 1.00 55.44 637 MET D O 1
ATOM 15681 N N . ASN D 3 638 ? 129.244 157.647 152.114 1.00 30.00 638 ASN D N 1
ATOM 15682 C CA . ASN D 3 638 ? 128.386 156.973 153.125 1.00 30.00 638 ASN D CA 1
ATOM 15683 C C . ASN D 3 638 ? 127.259 156.222 152.408 1.00 30.00 638 ASN D C 1
ATOM 15684 O O . ASN D 3 638 ? 127.584 155.269 151.674 1.00 30.00 638 ASN D O 1
ATOM 15689 N N . ASP D 3 647 ? 123.268 140.585 156.059 1.00 30.00 647 ASP D N 1
ATOM 15690 C CA . ASP D 3 647 ? 122.452 139.383 155.736 1.00 30.00 647 ASP D CA 1
ATOM 15691 C C . ASP D 3 647 ? 122.051 139.432 154.259 1.00 30.00 647 ASP D C 1
ATOM 15692 O O . ASP D 3 647 ? 121.023 138.823 153.904 1.00 30.00 647 ASP D O 1
ATOM 15697 N N . LEU D 3 648 ? 122.837 140.139 153.442 1.00 49.63 648 LEU D N 1
ATOM 15698 C CA . LEU D 3 648 ? 122.814 139.979 151.989 1.00 49.63 648 LEU D CA 1
ATOM 15699 C C . LEU D 3 648 ? 124.036 139.223 151.475 1.00 49.63 648 LEU D C 1
ATOM 15700 O O . LEU D 3 648 ? 124.956 139.846 150.931 1.00 49.63 648 LEU D O 1
ATOM 15705 N N . PRO D 3 649 ? 124.099 137.889 151.661 1.00 37.14 649 PRO D N 1
ATOM 15706 C CA . PRO D 3 649 ? 125.308 137.136 151.291 1.00 37.14 649 PRO D CA 1
ATOM 15707 C C . PRO D 3 649 ? 125.629 137.178 149.805 1.00 37.14 649 PRO D C 1
ATOM 15708 O O . PRO D 3 649 ? 124.863 136.673 148.979 1.00 37.14 649 PRO D O 1
ATOM 15712 N N . LYS D 3 650 ? 126.760 137.785 149.459 1.00 28.45 650 LYS D N 1
ATOM 15713 C CA . LYS D 3 650 ? 127.242 137.829 148.086 1.00 28.45 650 LYS D CA 1
ATOM 15714 C C . LYS D 3 650 ? 128.227 136.692 147.858 1.00 28.45 650 LYS D C 1
ATOM 15715 O O . LYS D 3 650 ? 129.138 136.474 148.662 1.00 28.45 650 LYS D O 1
ATOM 15721 N N . PHE D 3 651 ? 128.044 135.971 146.755 1.00 19.90 651 PHE D N 1
ATOM 15722 C CA . PHE D 3 651 ? 128.822 134.774 146.476 1.00 19.90 651 PHE D CA 1
ATOM 15723 C C . PHE D 3 651 ? 129.223 134.739 145.007 1.00 19.90 651 PHE D C 1
ATOM 15724 O O . PHE D 3 651 ? 128.727 135.510 144.181 1.00 19.90 651 PHE D O 1
ATOM 15732 N N . ASN D 3 652 ? 130.134 133.819 144.689 1.00 15.85 652 ASN D N 1
ATOM 15733 C CA . ASN D 3 652 ? 130.757 133.748 143.366 1.00 15.85 652 ASN D CA 1
ATOM 15734 C C . ASN D 3 652 ? 129.910 132.912 142.405 1.00 15.85 652 ASN D C 1
ATOM 15735 O O . ASN D 3 652 ? 130.286 131.828 141.964 1.00 15.85 652 ASN D O 1
ATOM 15740 N N . VAL D 3 653 ? 128.735 133.449 142.090 1.00 12.65 653 VAL D N 1
ATOM 15741 C CA . VAL D 3 653 ? 127.825 132.840 141.125 1.00 12.65 653 VAL D CA 1
ATOM 15742 C C . VAL D 3 653 ? 127.457 133.807 140.005 1.00 12.65 653 VAL D C 1
ATOM 15743 O O . VAL D 3 653 ? 127.064 133.353 138.916 1.00 12.65 653 VAL D O 1
ATOM 15747 N N . ASN D 3 654 ? 127.699 135.110 140.191 1.00 9.47 654 ASN D N 1
ATOM 15748 C CA . ASN D 3 654 ? 127.360 136.166 139.232 1.00 9.47 654 ASN D CA 1
ATOM 15749 C C . ASN D 3 654 ? 125.852 136.165 138.959 1.00 9.47 654 ASN D C 1
ATOM 15750 O O . ASN D 3 654 ? 125.381 135.799 137.880 1.00 9.47 654 ASN D O 1
ATOM 15755 N N . LEU D 3 655 ? 125.129 136.553 140.018 1.00 10.17 655 LEU D N 1
ATOM 15756 C CA . LEU D 3 655 ? 123.672 136.501 140.148 1.00 10.17 655 LEU D CA 1
ATOM 15757 C C . LEU D 3 655 ? 122.942 136.968 138.896 1.00 10.17 655 LEU D C 1
ATOM 15758 O O . LEU D 3 655 ? 123.199 138.058 138.379 1.00 10.17 655 LEU D O 1
ATOM 15763 N N . LEU D 3 656 ? 122.022 136.133 138.417 1.00 9.82 656 LEU D N 1
ATOM 15764 C CA . LEU D 3 656 ? 121.361 136.381 137.146 1.00 9.82 656 LEU D CA 1
ATOM 15765 C C . LEU D 3 656 ? 119.991 135.719 137.153 1.00 9.82 656 LEU D C 1
ATOM 15766 O O . LEU D 3 656 ? 119.717 134.819 137.951 1.00 9.82 656 LEU D O 1
ATOM 15771 N N . THR D 3 657 ? 119.131 136.179 136.247 1.00 13.59 657 THR D N 1
ATOM 15772 C CA . THR D 3 657 ? 117.704 135.894 136.295 1.00 13.59 657 THR D CA 1
ATOM 15773 C C . THR D 3 657 ? 117.358 134.642 135.489 1.00 13.59 657 THR D C 1
ATOM 15774 O O . THR D 3 657 ? 118.230 133.876 135.072 1.00 13.59 657 THR D O 1
ATOM 15778 N N . ILE D 3 658 ? 116.057 134.430 135.270 1.00 13.54 658 ILE D N 1
ATOM 15779 C CA . ILE D 3 658 ? 115.586 133.251 134.549 1.00 13.54 658 ILE D CA 1
ATOM 15780 C C . ILE D 3 658 ? 115.927 133.354 133.068 1.00 13.54 658 ILE D C 1
ATOM 15781 O O . ILE D 3 658 ? 116.381 132.383 132.451 1.00 13.54 658 ILE D O 1
ATOM 15786 N N . ASP D 3 659 ? 115.715 134.531 132.475 1.00 13.09 659 ASP D N 1
ATOM 15787 C CA . ASP D 3 659 ? 115.932 134.696 131.042 1.00 13.09 659 ASP D CA 1
ATOM 15788 C C . ASP D 3 659 ? 117.407 134.692 130.665 1.00 13.09 659 ASP D C 1
ATOM 15789 O O . ASP D 3 659 ? 117.727 134.625 129.474 1.00 13.09 659 ASP D O 1
ATOM 15794 N N . GLU D 3 660 ? 118.309 134.768 131.642 1.00 11.96 660 GLU D N 1
ATOM 15795 C CA . GLU D 3 660 ? 119.733 134.671 131.364 1.00 11.96 660 GLU D CA 1
ATOM 15796 C C . GLU D 3 660 ? 120.317 133.308 131.714 1.00 11.96 660 GLU D C 1
ATOM 15797 O O . GLU D 3 660 ? 121.380 132.956 131.193 1.00 11.96 660 GLU D O 1
ATOM 15803 N N . LEU D 3 661 ? 119.652 132.532 132.577 1.00 10.33 661 LEU D N 1
ATOM 15804 C CA . LEU D 3 661 ? 120.086 131.161 132.830 1.00 10.33 661 LEU D CA 1
ATOM 15805 C C . LEU D 3 661 ? 119.679 130.224 131.702 1.00 10.33 661 LEU D C 1
ATOM 15806 O O . LEU D 3 661 ? 120.345 129.210 131.466 1.00 10.33 661 LEU D O 1
ATOM 15811 N N . VAL D 3 662 ? 118.589 130.537 131.000 1.00 13.06 662 VAL D N 1
ATOM 15812 C CA . VAL D 3 662 ? 118.219 129.736 129.840 1.00 13.06 662 VAL D CA 1
ATOM 15813 C C . VAL D 3 662 ? 119.098 130.095 128.644 1.00 13.06 662 VAL D C 1
ATOM 15814 O O . VAL D 3 662 ? 119.394 129.239 127.800 1.00 13.06 662 VAL D O 1
ATOM 15818 N N . GLU D 3 663 ? 119.580 131.339 128.576 1.00 11.92 663 GLU D N 1
ATOM 15819 C CA . GLU D 3 663 ? 120.344 131.770 127.412 1.00 11.92 663 GLU D CA 1
ATOM 15820 C C . GLU D 3 663 ? 121.793 131.298 127.453 1.00 11.92 663 GLU D C 1
ATOM 15821 O O . GLU D 3 663 ? 122.384 131.063 126.394 1.00 11.92 663 GLU D O 1
ATOM 15827 N N . LEU D 3 664 ? 122.387 131.158 128.642 1.00 10.86 664 LEU D N 1
ATOM 15828 C CA . LEU D 3 664 ? 123.759 130.660 128.701 1.00 10.86 664 LEU D CA 1
ATOM 15829 C C . LEU D 3 664 ? 123.816 129.178 128.355 1.00 10.86 664 LEU D C 1
ATOM 15830 O O . LEU D 3 664 ? 124.769 128.720 127.716 1.00 10.86 664 LEU D O 1
ATOM 15835 N N . HIS D 3 665 ? 122.804 128.415 128.768 1.00 11.90 665 HIS D N 1
ATOM 15836 C CA . HIS D 3 665 ? 122.743 127.007 128.404 1.00 11.90 665 HIS D CA 1
ATOM 15837 C C . HIS D 3 665 ? 122.177 126.813 127.005 1.00 11.90 665 HIS D C 1
ATOM 15838 O O . HIS D 3 665 ? 122.537 125.848 126.325 1.00 11.90 665 HIS D O 1
ATOM 15845 N N . GLY D 3 666 ? 121.299 127.713 126.561 1.00 11.77 666 GLY D N 1
ATOM 15846 C CA . GLY D 3 666 ? 120.760 127.600 125.216 1.00 11.77 666 GLY D CA 1
ATOM 15847 C C . GLY D 3 666 ? 121.792 127.897 124.146 1.00 11.77 666 GLY D C 1
ATOM 15848 O O . GLY D 3 666 ? 121.805 127.257 123.092 1.00 11.77 666 GLY D O 1
ATOM 15849 N N . THR D 3 667 ? 122.672 128.867 124.400 1.00 12.32 667 THR D N 1
ATOM 15850 C CA . THR D 3 667 ? 123.727 129.179 123.444 1.00 12.32 667 THR D CA 1
ATOM 15851 C C . THR D 3 667 ? 124.864 128.167 123.498 1.00 12.32 667 THR D C 1
ATOM 15852 O O . THR D 3 667 ? 125.537 127.948 122.486 1.00 12.32 667 THR D O 1
ATOM 15856 N N . TYR D 3 668 ? 125.088 127.549 124.660 1.00 12.78 668 TYR D N 1
ATOM 15857 C CA . TYR D 3 668 ? 126.147 126.552 124.790 1.00 12.78 668 TYR D CA 1
ATOM 15858 C C . TYR D 3 668 ? 125.838 125.309 123.964 1.00 12.78 668 TYR D C 1
ATOM 15859 O O . TYR D 3 668 ? 126.750 124.676 123.423 1.00 12.78 668 TYR D O 1
ATOM 15868 N N . ILE D 3 669 ? 124.559 124.955 123.839 1.00 13.55 669 ILE D N 1
ATOM 15869 C CA . ILE D 3 669 ? 124.190 123.875 122.931 1.00 13.55 669 ILE D CA 1
ATOM 15870 C C . ILE D 3 669 ? 124.132 124.384 121.496 1.00 13.55 669 ILE D C 1
ATOM 15871 O O . ILE D 3 669 ? 124.440 123.642 120.555 1.00 13.55 669 ILE D O 1
ATOM 15876 N N . ASP D 3 670 ? 123.761 125.652 121.303 1.00 14.59 670 ASP D N 1
ATOM 15877 C CA . ASP D 3 670 ? 123.672 126.205 119.955 1.00 14.59 670 ASP D CA 1
ATOM 15878 C C . ASP D 3 670 ? 125.053 126.419 119.350 1.00 14.59 670 ASP D C 1
ATOM 15879 O O . ASP D 3 670 ? 125.227 126.306 118.131 1.00 14.59 670 ASP D O 1
ATOM 15884 N N . SER D 3 671 ? 126.048 126.728 120.181 1.00 14.39 671 SER D N 1
ATOM 15885 C CA . SER D 3 671 ? 127.404 126.923 119.685 1.00 14.39 671 SER D CA 1
ATOM 15886 C C . SER D 3 671 ? 128.170 125.619 119.514 1.00 14.39 671 SER D C 1
ATOM 15887 O O . SER D 3 671 ? 129.356 125.661 119.172 1.00 14.39 671 SER D O 1
ATOM 15890 N N . ILE D 3 672 ? 127.541 124.474 119.763 1.00 14.69 672 ILE D N 1
ATOM 15891 C CA . ILE D 3 672 ? 128.162 123.181 119.494 1.00 14.69 672 ILE D CA 1
ATOM 15892 C C . ILE D 3 672 ? 127.554 122.528 118.263 1.00 14.69 672 ILE D C 1
ATOM 15893 O O . ILE D 3 672 ? 128.271 122.087 117.360 1.00 14.69 672 ILE D O 1
ATOM 15898 N N . ILE D 3 673 ? 126.223 122.478 118.201 1.00 18.53 673 ILE D N 1
ATOM 15899 C CA . ILE D 3 673 ? 125.543 121.808 117.098 1.00 18.53 673 ILE D CA 1
ATOM 15900 C C . ILE D 3 673 ? 125.584 122.627 115.810 1.00 18.53 673 ILE D C 1
ATOM 15901 O O . ILE D 3 673 ? 125.354 122.076 114.726 1.00 18.53 673 ILE D O 1
ATOM 15906 N N . ASN D 3 674 ? 125.907 123.919 115.886 1.00 19.00 674 ASN D N 1
ATOM 15907 C CA . ASN D 3 674 ? 125.901 124.788 114.718 1.00 19.00 674 ASN D CA 1
ATOM 15908 C C . ASN D 3 674 ? 127.207 125.539 114.502 1.00 19.00 674 ASN D C 1
ATOM 15909 O O . ASN D 3 674 ? 127.213 126.517 113.746 1.00 19.00 674 ASN D O 1
ATOM 15914 N N . SER D 3 675 ? 128.300 125.132 115.151 1.00 21.74 675 SER D N 1
ATOM 15915 C CA . SER D 3 675 ? 129.519 125.936 115.172 1.00 21.74 675 SER D CA 1
ATOM 15916 C C . SER D 3 675 ? 130.199 126.107 113.817 1.00 21.74 675 SER D C 1
ATOM 15917 O O . SER D 3 675 ? 130.188 127.205 113.251 1.00 21.74 675 SER D O 1
ATOM 15920 N N . SER D 3 676 ? 130.790 125.037 113.285 1.00 26.45 676 SER D N 1
ATOM 15921 C CA . SER D 3 676 ? 131.573 125.136 112.056 1.00 26.45 676 SER D CA 1
ATOM 15922 C C . SER D 3 676 ? 131.079 124.202 110.960 1.00 26.45 676 SER D C 1
ATOM 15923 O O . SER D 3 676 ? 130.800 124.661 109.847 1.00 26.45 676 SER D O 1
ATOM 15926 N N . LEU D 3 677 ? 130.964 122.903 111.239 1.00 28.42 677 LEU D N 1
ATOM 15927 C CA . LEU D 3 677 ? 130.678 121.913 110.213 1.00 28.42 677 LEU D CA 1
ATOM 15928 C C . LEU D 3 677 ? 129.470 121.042 110.511 1.00 28.42 677 LEU D C 1
ATOM 15929 O O . LEU D 3 677 ? 129.065 120.266 109.640 1.00 28.42 677 LEU D O 1
ATOM 15934 N N . LEU D 3 678 ? 128.889 121.140 111.703 1.00 22.03 678 LEU D N 1
ATOM 15935 C CA . LEU D 3 678 ? 127.726 120.339 112.057 1.00 22.03 678 LEU D CA 1
ATOM 15936 C C . LEU D 3 678 ? 126.414 120.975 111.617 1.00 22.03 678 LEU D C 1
ATOM 15937 O O . LEU D 3 678 ? 125.352 120.498 112.035 1.00 22.03 678 LEU D O 1
ATOM 15942 N N . ASN D 3 679 ? 126.476 122.029 110.800 1.00 23.09 679 ASN D N 1
ATOM 15943 C CA . ASN D 3 679 ? 125.318 122.717 110.219 1.00 23.09 679 ASN D CA 1
ATOM 15944 C C . ASN D 3 679 ? 124.330 123.222 111.270 1.00 23.09 679 ASN D C 1
ATOM 15945 O O . ASN D 3 679 ? 124.174 124.428 111.459 1.00 23.09 679 ASN D O 1
ATOM 15950 N N . THR D 3 687 ? 126.814 124.597 96.174 1.00 57.00 687 THR D N 1
ATOM 15951 C CA . THR D 3 687 ? 127.631 123.951 95.154 1.00 57.00 687 THR D CA 1
ATOM 15952 C C . THR D 3 687 ? 127.959 122.514 95.543 1.00 57.00 687 THR D C 1
ATOM 15953 O O . THR D 3 687 ? 128.512 121.756 94.747 1.00 57.00 687 THR D O 1
ATOM 15957 N N . ASN D 3 688 ? 127.612 122.147 96.773 1.00 56.89 688 ASN D N 1
ATOM 15958 C CA . ASN D 3 688 ? 127.889 120.811 97.281 1.00 56.89 688 ASN D CA 1
ATOM 15959 C C . ASN D 3 688 ? 126.891 120.481 98.381 1.00 56.89 688 ASN D C 1
ATOM 15960 O O . ASN D 3 688 ? 126.040 121.297 98.745 1.00 56.89 688 ASN D O 1
ATOM 15965 N N . ILE D 3 689 ? 127.012 119.263 98.907 1.00 51.93 689 ILE D N 1
ATOM 15966 C CA . ILE D 3 689 ? 126.205 118.831 100.041 1.00 51.93 689 ILE D CA 1
ATOM 15967 C C . ILE D 3 689 ? 126.833 119.373 101.318 1.00 51.93 689 ILE D C 1
ATOM 15968 O O . ILE D 3 689 ? 127.962 119.876 101.300 1.00 51.93 689 ILE D O 1
ATOM 15973 N N . SER D 3 690 ? 126.104 119.285 102.429 1.00 47.31 690 SER D N 1
ATOM 15974 C CA . SER D 3 690 ? 126.555 119.864 103.686 1.00 47.31 690 SER D CA 1
ATOM 15975 C C . SER D 3 690 ? 127.749 119.095 104.250 1.00 47.31 690 SER D C 1
ATOM 15976 O O . SER D 3 690 ? 128.072 117.984 103.820 1.00 47.31 690 SER D O 1
ATOM 15979 N N . TYR D 3 691 ? 128.408 119.711 105.235 1.00 39.18 691 TYR D N 1
ATOM 15980 C CA . TYR D 3 691 ? 129.610 119.112 105.807 1.00 39.18 691 TYR D CA 1
ATOM 15981 C C . TYR D 3 691 ? 129.280 117.908 106.678 1.00 39.18 691 TYR D C 1
ATOM 15982 O O . TYR D 3 691 ? 130.076 116.966 106.757 1.00 39.18 691 TYR D O 1
ATOM 15991 N N . ILE D 3 692 ? 128.121 117.920 107.339 1.00 34.76 692 ILE D N 1
ATOM 15992 C CA . ILE D 3 692 ? 127.715 116.766 108.132 1.00 34.76 692 ILE D CA 1
ATOM 15993 C C . ILE D 3 692 ? 127.290 115.619 107.220 1.00 34.76 692 ILE D C 1
ATOM 15994 O O . ILE D 3 692 ? 127.443 114.442 107.572 1.00 34.76 692 ILE D O 1
ATOM 15999 N N . ASP D 3 693 ? 126.793 115.932 106.022 1.00 40.88 693 ASP D N 1
ATOM 16000 C CA . ASP D 3 693 ? 126.425 114.889 105.073 1.00 40.88 693 ASP D CA 1
ATOM 16001 C C . ASP D 3 693 ? 127.647 114.263 104.415 1.00 40.88 693 ASP D C 1
ATOM 16002 O O . ASP D 3 693 ? 127.592 113.100 103.999 1.00 40.88 693 ASP D O 1
ATOM 16007 N N . GLN D 3 694 ? 128.747 115.014 104.304 1.00 40.23 694 GLN D N 1
ATOM 16008 C CA . GLN D 3 694 ? 129.962 114.464 103.710 1.00 40.23 694 GLN D CA 1
ATOM 16009 C C . GLN D 3 694 ? 130.598 113.420 104.618 1.00 40.23 694 GLN D C 1
ATOM 16010 O O . GLN D 3 694 ? 131.178 112.442 104.133 1.00 40.23 694 GLN D O 1
ATOM 16016 N N . ILE D 3 695 ? 130.502 113.612 105.935 1.00 32.20 695 ILE D N 1
ATOM 16017 C CA . ILE D 3 695 ? 131.087 112.660 106.873 1.00 32.20 695 ILE D CA 1
ATOM 16018 C C . ILE D 3 695 ? 130.290 111.360 106.879 1.00 32.20 695 ILE D C 1
ATOM 16019 O O . ILE D 3 695 ? 130.866 110.266 106.918 1.00 32.20 695 ILE D O 1
ATOM 16024 N N . PHE D 3 696 ? 128.957 111.459 106.799 1.00 33.31 696 PHE D N 1
ATOM 16025 C CA . PHE D 3 696 ? 128.106 110.271 106.832 1.00 33.31 696 PHE D CA 1
ATOM 16026 C C . PHE D 3 696 ? 128.324 109.375 105.619 1.00 33.31 696 PHE D C 1
ATOM 16027 O O . PHE D 3 696 ? 128.094 108.163 105.696 1.00 33.31 696 PHE D O 1
ATOM 16035 N N . ASN D 3 697 ? 128.760 109.947 104.495 1.00 34.36 697 ASN D N 1
ATOM 16036 C CA . ASN D 3 697 ? 129.127 109.119 103.352 1.00 34.36 697 ASN D CA 1
ATOM 16037 C C . ASN D 3 697 ? 130.427 108.369 103.603 1.00 34.36 697 ASN D C 1
ATOM 16038 O O . ASN D 3 697 ? 130.583 107.233 103.143 1.00 34.36 697 ASN D O 1
ATOM 16043 N N . ILE D 3 698 ? 131.364 108.980 104.330 1.00 31.82 698 ILE D N 1
ATOM 16044 C CA . ILE D 3 698 ? 132.612 108.292 104.644 1.00 31.82 698 ILE D CA 1
ATOM 16045 C C . ILE D 3 698 ? 132.395 107.265 105.749 1.00 31.82 698 ILE D C 1
ATOM 16046 O O . ILE D 3 698 ? 133.012 106.193 105.733 1.00 31.82 698 ILE D O 1
ATOM 16051 N N . LEU D 3 699 ? 131.521 107.564 106.714 1.00 26.34 699 LEU D N 1
ATOM 16052 C CA . LEU D 3 699 ? 131.198 106.587 107.749 1.00 26.34 699 LEU D CA 1
ATOM 16053 C C . LEU D 3 699 ? 130.440 105.397 107.178 1.00 26.34 699 LEU D C 1
ATOM 16054 O O . LEU D 3 699 ? 130.543 104.288 107.712 1.00 26.34 699 LEU D O 1
ATOM 16059 N N . GLN D 3 700 ? 129.682 105.607 106.099 1.00 27.85 700 GLN D N 1
ATOM 16060 C CA . GLN D 3 700 ? 128.971 104.501 105.465 1.00 27.85 700 GLN D CA 1
ATOM 16061 C C . GLN D 3 700 ? 129.942 103.539 104.792 1.00 27.85 700 GLN D C 1
ATOM 16062 O O . GLN D 3 700 ? 129.710 102.324 104.777 1.00 27.85 700 GLN D O 1
ATOM 16068 N N . THR D 3 701 ? 131.040 104.063 104.238 1.00 28.30 701 THR D N 1
ATOM 16069 C CA . THR D 3 701 ? 132.058 103.198 103.650 1.00 28.30 701 THR D CA 1
ATOM 16070 C C . THR D 3 701 ? 132.756 102.366 104.717 1.00 28.30 701 THR D C 1
ATOM 16071 O O . THR D 3 701 ? 133.025 101.178 104.506 1.00 28.30 701 THR D O 1
ATOM 16075 N N . ILE D 3 702 ? 133.049 102.969 105.873 1.00 26.42 702 ILE D N 1
ATOM 16076 C CA . ILE D 3 702 ? 133.654 102.226 106.974 1.00 26.42 702 ILE D CA 1
ATOM 16077 C C . ILE D 3 702 ? 132.663 101.216 107.542 1.00 26.42 702 ILE D C 1
ATOM 16078 O O . ILE D 3 702 ? 133.045 100.110 107.945 1.00 26.42 702 ILE D O 1
ATOM 16083 N N . PHE D 3 703 ? 131.376 101.578 107.579 1.00 26.71 703 PHE D N 1
ATOM 16084 C CA . PHE D 3 703 ? 130.343 100.608 107.929 1.00 26.71 703 PHE D CA 1
ATOM 16085 C C . PHE D 3 703 ? 130.269 99.482 106.909 1.00 26.71 703 PHE D C 1
ATOM 16086 O O . PHE D 3 703 ? 129.973 98.335 107.267 1.00 26.71 703 PHE D O 1
ATOM 16094 N N . ASN D 3 704 ? 130.530 99.791 105.639 1.00 36.28 704 ASN D N 1
ATOM 16095 C CA . ASN D 3 704 ? 130.526 98.776 104.598 1.00 36.28 704 ASN D CA 1
ATOM 16096 C C . ASN D 3 704 ? 131.864 98.065 104.460 1.00 36.28 704 ASN D C 1
ATOM 16097 O O . ASN D 3 704 ? 131.897 96.950 103.935 1.00 36.28 704 ASN D O 1
ATOM 16102 N N . PHE D 3 705 ? 132.959 98.674 104.924 1.00 30.34 705 PHE D N 1
ATOM 16103 C CA . PHE D 3 705 ? 134.265 98.026 104.823 1.00 30.34 705 PHE D CA 1
ATOM 16104 C C . PHE D 3 705 ? 134.380 96.863 105.800 1.00 30.34 705 PHE D C 1
ATOM 16105 O O . PHE D 3 705 ? 134.930 95.808 105.465 1.00 30.34 705 PHE D O 1
ATOM 16113 N N . ILE D 3 706 ? 133.889 97.045 107.024 1.00 28.77 706 ILE D N 1
ATOM 16114 C CA . ILE D 3 706 ? 133.974 95.976 108.010 1.00 28.77 706 ILE D CA 1
ATOM 16115 C C . ILE D 3 706 ? 132.992 94.863 107.664 1.00 28.77 706 ILE D C 1
ATOM 16116 O O . ILE D 3 706 ? 133.287 93.675 107.844 1.00 28.77 706 ILE D O 1
ATOM 16121 N N . ASN D 3 707 ? 131.834 95.226 107.105 1.00 34.44 707 ASN D N 1
ATOM 16122 C CA . ASN D 3 707 ? 130.831 94.229 106.744 1.00 34.44 707 ASN D CA 1
ATOM 16123 C C . ASN D 3 707 ? 131.290 93.361 105.576 1.00 34.44 707 ASN D C 1
ATOM 16124 O O . ASN D 3 707 ? 130.883 92.199 105.464 1.00 34.44 707 ASN D O 1
ATOM 16129 N N . THR D 3 708 ? 132.131 93.900 104.692 1.00 34.51 708 THR D N 1
ATOM 16130 C CA . THR D 3 708 ? 132.692 93.091 103.617 1.00 34.51 708 THR D CA 1
ATOM 16131 C C . THR D 3 708 ? 134.030 92.472 103.995 1.00 34.51 708 THR D C 1
ATOM 16132 O O . THR D 3 708 ? 134.612 91.744 103.186 1.00 34.51 708 THR D O 1
ATOM 16136 N N . SER D 3 709 ? 134.536 92.752 105.197 1.00 31.57 709 SER D N 1
ATOM 16137 C CA . SER D 3 709 ? 135.779 92.140 105.642 1.00 31.57 709 SER D CA 1
ATOM 16138 C C . SER D 3 709 ? 135.555 90.791 106.312 1.00 31.57 709 SER D C 1
ATOM 16139 O O . SER D 3 709 ? 136.492 89.990 106.384 1.00 31.57 709 SER D O 1
ATOM 16142 N N . GLN D 3 710 ? 134.344 90.522 106.810 1.00 34.78 710 GLN D N 1
ATOM 16143 C CA . GLN D 3 710 ? 134.077 89.239 107.451 1.00 34.78 710 GLN D CA 1
ATOM 16144 C C . GLN D 3 710 ? 133.991 88.091 106.455 1.00 34.78 710 GLN D C 1
ATOM 16145 O O . GLN D 3 710 ? 134.296 86.951 106.821 1.00 34.78 710 GLN D O 1
ATOM 16151 N N . GLU D 3 711 ? 133.584 88.354 105.211 1.00 37.57 711 GLU D N 1
ATOM 16152 C CA . GLU D 3 711 ? 133.635 87.296 104.208 1.00 37.57 711 GLU D CA 1
ATOM 16153 C C . GLU D 3 711 ? 135.067 87.009 103.777 1.00 37.57 711 GLU D C 1
ATOM 16154 O O . GLU D 3 711 ? 135.343 85.937 103.229 1.00 37.57 711 GLU D O 1
ATOM 16160 N N . PHE D 3 712 ? 135.987 87.948 104.010 1.00 35.93 712 PHE D N 1
ATOM 16161 C CA . PHE D 3 712 ? 137.406 87.632 103.888 1.00 35.93 712 PHE D CA 1
ATOM 16162 C C . PHE D 3 712 ? 137.876 86.777 105.057 1.00 35.93 712 PHE D C 1
ATOM 16163 O O . PHE D 3 712 ? 138.645 85.827 104.869 1.00 35.93 712 PHE D O 1
ATOM 16171 N N . TYR D 3 713 ? 137.432 87.107 106.272 1.00 31.31 713 TYR D N 1
ATOM 16172 C CA . TYR D 3 713 ? 137.905 86.394 107.453 1.00 31.31 713 TYR D CA 1
ATOM 16173 C C . TYR D 3 713 ? 137.331 84.986 107.528 1.00 31.31 713 TYR D C 1
ATOM 16174 O O . TYR D 3 713 ? 137.993 84.077 108.040 1.00 31.31 713 TYR D O 1
ATOM 16183 N N . SER D 3 714 ? 136.116 84.781 107.017 1.00 37.38 714 SER D N 1
ATOM 16184 C CA . SER D 3 714 ? 135.524 83.449 107.014 1.00 37.38 714 SER D CA 1
ATOM 16185 C C . SER D 3 714 ? 136.062 82.570 105.892 1.00 37.38 714 SER D C 1
ATOM 16186 O O . SER D 3 714 ? 135.803 81.362 105.893 1.00 37.38 714 SER D O 1
ATOM 16189 N N . LEU D 3 715 ? 136.800 83.144 104.939 1.00 41.16 715 LEU D N 1
ATOM 16190 C CA . LEU D 3 715 ? 137.397 82.342 103.879 1.00 41.16 715 LEU D CA 1
ATOM 16191 C C . LEU D 3 715 ? 138.774 81.819 104.259 1.00 41.16 715 LEU D C 1
ATOM 16192 O O . LEU D 3 715 ? 139.110 80.676 103.927 1.00 41.16 715 LEU D O 1
ATOM 16197 N N . VAL D 3 716 ? 139.574 82.627 104.955 1.00 41.14 716 VAL D N 1
ATOM 16198 C CA . VAL D 3 716 ? 140.951 82.248 105.251 1.00 41.14 716 VAL D CA 1
ATOM 16199 C C . VAL D 3 716 ? 140.990 81.157 106.318 1.00 41.14 716 VAL D C 1
ATOM 16200 O O . VAL D 3 716 ? 141.871 80.287 106.305 1.00 41.14 716 VAL D O 1
ATOM 16204 N N . VAL D 3 717 ? 140.016 81.155 107.233 1.00 43.10 717 VAL D N 1
ATOM 16205 C CA . VAL D 3 717 ? 139.928 80.069 108.204 1.00 43.10 717 VAL D CA 1
ATOM 16206 C C . VAL D 3 717 ? 139.563 78.761 107.509 1.00 43.10 717 VAL D C 1
ATOM 16207 O O . VAL D 3 717 ? 139.929 77.676 107.978 1.00 43.10 717 VAL D O 1
ATOM 16211 N N . THR D 3 718 ? 138.850 78.841 106.383 1.00 47.30 718 THR D N 1
ATOM 16212 C CA . THR D 3 718 ? 138.581 77.659 105.572 1.00 47.30 718 THR D CA 1
ATOM 16213 C C . THR D 3 718 ? 139.789 77.311 104.702 1.00 47.30 718 THR D C 1
ATOM 16214 O O . THR D 3 718 ? 140.038 76.129 104.426 1.00 47.30 718 THR D O 1
ATOM 16218 N N . PHE D 3 719 ? 140.568 78.326 104.299 1.00 54.21 719 PHE D N 1
ATOM 16219 C CA . PHE D 3 719 ? 141.822 78.100 103.580 1.00 54.21 719 PHE D CA 1
ATOM 16220 C C . PHE D 3 719 ? 142.801 77.252 104.383 1.00 54.21 719 PHE D C 1
ATOM 16221 O O . PHE D 3 719 ? 143.565 76.474 103.800 1.00 54.21 719 PHE D O 1
ATOM 16229 N N . GLY D 3 720 ? 142.800 77.385 105.711 1.00 51.96 720 GLY D N 1
ATOM 16230 C CA . GLY D 3 720 ? 143.649 76.536 106.527 1.00 51.96 720 GLY D CA 1
ATOM 16231 C C . GLY D 3 720 ? 143.143 75.112 106.628 1.00 51.96 720 GLY D C 1
ATOM 16232 O O . GLY D 3 720 ? 143.919 74.195 106.910 1.00 51.96 720 GLY D O 1
ATOM 16233 N N . LEU D 3 721 ? 141.844 74.903 106.403 1.00 52.69 721 LEU D N 1
ATOM 16234 C CA . LEU D 3 721 ? 141.275 73.561 106.475 1.00 52.69 721 LEU D CA 1
ATOM 16235 C C . LEU D 3 721 ? 141.542 72.744 105.217 1.00 52.69 721 LEU D C 1
ATOM 16236 O O . LEU D 3 721 ? 141.389 71.519 105.241 1.00 52.69 721 LEU D O 1
ATOM 16241 N N . LEU D 3 722 ? 141.925 73.389 104.114 1.00 54.18 722 LEU D N 1
ATOM 16242 C CA . LEU D 3 722 ? 142.201 72.641 102.893 1.00 54.18 722 LEU D CA 1
ATOM 16243 C C . LEU D 3 722 ? 143.624 72.102 102.855 1.00 54.18 722 LEU D C 1
ATOM 16244 O O . LEU D 3 722 ? 143.876 71.078 102.211 1.00 54.18 722 LEU D O 1
ATOM 16249 N N . VAL D 3 723 ? 144.562 72.769 103.530 1.00 57.45 723 VAL D N 1
ATOM 16250 C CA . VAL D 3 723 ? 145.961 72.359 103.459 1.00 57.45 723 VAL D CA 1
ATOM 16251 C C . VAL D 3 723 ? 146.285 71.249 104.459 1.00 57.45 723 VAL D C 1
ATOM 16252 O O . VAL D 3 723 ? 147.232 70.483 104.238 1.00 57.45 723 VAL D O 1
ATOM 16256 N N . ARG D 3 724 ? 145.504 71.112 105.535 1.00 60.62 724 ARG D N 1
ATOM 16257 C CA . ARG D 3 724 ? 145.762 70.062 106.518 1.00 60.62 724 ARG D CA 1
ATOM 16258 C C . ARG D 3 724 ? 145.386 68.689 105.974 1.00 60.62 724 ARG D C 1
ATOM 16259 O O . ARG D 3 724 ? 146.157 67.731 106.099 1.00 60.62 724 ARG D O 1
ATOM 16267 N N . SER D 3 725 ? 144.206 68.576 105.371 1.00 66.93 725 SER D N 1
ATOM 16268 C CA . SER D 3 725 ? 143.733 67.330 104.780 1.00 66.93 725 SER D CA 1
ATOM 16269 C C . SER D 3 725 ? 143.561 67.542 103.284 1.00 66.93 725 SER D C 1
ATOM 16270 O O . SER D 3 725 ? 142.707 68.327 102.859 1.00 66.93 725 SER D O 1
ATOM 16273 N N . ASP D 3 726 ? 144.370 66.846 102.492 1.00 68.86 726 ASP D N 1
ATOM 16274 C CA . ASP D 3 726 ? 144.334 66.991 101.043 1.00 68.86 726 ASP D CA 1
ATOM 16275 C C . ASP D 3 726 ? 143.468 65.909 100.404 1.00 68.86 726 ASP D C 1
ATOM 16276 O O . ASP D 3 726 ? 142.903 65.063 101.098 1.00 68.86 726 ASP D O 1
ATOM 16281 N N . GLU D 3 733 ? 145.623 64.555 93.350 1.00 81.66 733 GLU D N 1
ATOM 16282 C CA . GLU D 3 733 ? 144.346 65.176 93.682 1.00 81.66 733 GLU D CA 1
ATOM 16283 C C . GLU D 3 733 ? 143.926 66.172 92.608 1.00 81.66 733 GLU D C 1
ATOM 16284 O O . GLU D 3 733 ? 144.278 67.350 92.667 1.00 81.66 733 GLU D O 1
ATOM 16290 N N . LEU D 3 734 ? 143.169 65.687 91.622 1.00 82.31 734 LEU D N 1
ATOM 16291 C CA . LEU D 3 734 ? 142.743 66.539 90.520 1.00 82.31 734 LEU D CA 1
ATOM 16292 C C . LEU D 3 734 ? 141.568 67.427 90.914 1.00 82.31 734 LEU D C 1
ATOM 16293 O O . LEU D 3 734 ? 141.525 68.600 90.525 1.00 82.31 734 LEU D O 1
ATOM 16298 N N . GLU D 3 735 ? 140.618 66.897 91.689 1.00 79.70 735 GLU D N 1
ATOM 16299 C CA . GLU D 3 735 ? 139.467 67.689 92.108 1.00 79.70 735 GLU D CA 1
ATOM 16300 C C . GLU D 3 735 ? 139.827 68.718 93.172 1.00 79.70 735 GLU D C 1
ATOM 16301 O O . GLU D 3 735 ? 139.086 69.691 93.349 1.00 79.70 735 GLU D O 1
ATOM 16307 N N . GLN D 3 736 ? 140.942 68.528 93.882 1.00 77.32 736 GLN D N 1
ATOM 16308 C CA . GLN D 3 736 ? 141.372 69.524 94.857 1.00 77.32 736 GLN D CA 1
ATOM 16309 C C . GLN D 3 736 ? 141.975 70.743 94.168 1.00 77.32 736 GLN D C 1
ATOM 16310 O O . GLN D 3 736 ? 141.816 71.870 94.652 1.00 77.32 736 GLN D O 1
ATOM 16316 N N . ASP D 3 737 ? 142.651 70.541 93.032 1.00 74.59 737 ASP D N 1
ATOM 16317 C CA . ASP D 3 737 ? 143.229 71.662 92.301 1.00 74.59 737 ASP D CA 1
ATOM 16318 C C . ASP D 3 737 ? 142.163 72.520 91.630 1.00 74.59 737 ASP D C 1
ATOM 16319 O O . ASP D 3 737 ? 142.393 73.712 91.400 1.00 74.59 737 ASP D O 1
ATOM 16324 N N . GLN D 3 738 ? 141.000 71.945 91.308 1.00 76.19 738 GLN D N 1
ATOM 16325 C CA . GLN D 3 738 ? 139.881 72.767 90.859 1.00 76.19 738 GLN D CA 1
ATOM 16326 C C . GLN D 3 738 ? 139.280 73.551 92.018 1.00 76.19 738 GLN D C 1
ATOM 16327 O O . GLN D 3 738 ? 138.916 74.721 91.858 1.00 76.19 738 GLN D O 1
ATOM 16333 N N . GLU D 3 739 ? 139.163 72.920 93.190 1.00 73.67 739 GLU D N 1
ATOM 16334 C CA . GLU D 3 739 ? 138.560 73.574 94.343 1.00 73.67 739 GLU D CA 1
ATOM 16335 C C . GLU D 3 739 ? 139.475 74.628 94.953 1.00 73.67 739 GLU D C 1
ATOM 16336 O O . GLU D 3 739 ? 138.985 75.590 95.551 1.00 73.67 739 GLU D O 1
ATOM 16342 N N . ASP D 3 740 ? 140.791 74.473 94.817 1.00 71.58 740 ASP D N 1
ATOM 16343 C CA . ASP D 3 740 ? 141.705 75.478 95.351 1.00 71.58 740 ASP D CA 1
ATOM 16344 C C . ASP D 3 740 ? 141.742 76.716 94.464 1.00 71.58 740 ASP D C 1
ATOM 16345 O O . ASP D 3 740 ? 141.799 77.843 94.968 1.00 71.58 740 ASP D O 1
ATOM 16350 N N . LEU D 3 741 ? 141.691 76.528 93.142 1.00 72.20 741 LEU D N 1
ATOM 16351 C CA . LEU D 3 741 ? 141.774 77.659 92.222 1.00 72.20 741 LEU D CA 1
ATOM 16352 C C . LEU D 3 741 ? 140.519 78.523 92.284 1.00 72.20 741 LEU D C 1
ATOM 16353 O O . LEU D 3 741 ? 140.594 79.742 92.085 1.00 72.20 741 LEU D O 1
ATOM 16358 N N . GLU D 3 742 ? 139.369 77.920 92.595 1.00 72.75 742 GLU D N 1
ATOM 16359 C CA . GLU D 3 742 ? 138.153 78.704 92.778 1.00 72.75 742 GLU D CA 1
ATOM 16360 C C . GLU D 3 742 ? 138.212 79.510 94.071 1.00 72.75 742 GLU D C 1
ATOM 16361 O O . GLU D 3 742 ? 137.640 80.604 94.154 1.00 72.75 742 GLU D O 1
ATOM 16367 N N . PHE D 3 743 ? 138.897 78.987 95.091 1.00 67.92 743 PHE D N 1
ATOM 16368 C CA . PHE D 3 743 ? 139.003 79.707 96.354 1.00 67.92 743 PHE D CA 1
ATOM 16369 C C . PHE D 3 743 ? 140.004 80.854 96.274 1.00 67.92 743 PHE D C 1
ATOM 16370 O O . PHE D 3 743 ? 139.790 81.902 96.894 1.00 67.92 743 PHE D O 1
ATOM 16378 N N . GLN D 3 744 ? 141.100 80.682 95.529 1.00 68.16 744 GLN D N 1
ATOM 16379 C CA . GLN D 3 744 ? 142.021 81.796 95.323 1.00 68.16 744 GLN D CA 1
ATOM 16380 C C . GLN D 3 744 ? 141.431 82.837 94.383 1.00 68.16 744 GLN D C 1
ATOM 16381 O O . GLN D 3 744 ? 141.796 84.016 94.461 1.00 68.16 744 GLN D O 1
ATOM 16387 N N . LEU D 3 745 ? 140.531 82.422 93.488 1.00 69.04 745 LEU D N 1
ATOM 16388 C CA . LEU D 3 745 ? 139.802 83.384 92.669 1.00 69.04 745 LEU D CA 1
ATOM 16389 C C . LEU D 3 745 ? 138.867 84.233 93.522 1.00 69.04 745 LEU D C 1
ATOM 16390 O O . LEU D 3 745 ? 138.596 85.392 93.182 1.00 69.04 745 LEU D O 1
ATOM 16395 N N . HIS D 3 746 ? 138.377 83.681 94.636 1.00 67.21 746 HIS D N 1
ATOM 16396 C CA . HIS D 3 746 ? 137.601 84.474 95.584 1.00 67.21 746 HIS D CA 1
ATOM 16397 C C . HIS D 3 746 ? 138.459 85.531 96.268 1.00 67.21 746 HIS D C 1
ATOM 16398 O O . HIS D 3 746 ? 137.924 86.523 96.772 1.00 67.21 746 HIS D O 1
ATOM 16405 N N . LYS D 3 747 ? 139.780 85.336 96.302 1.00 60.30 747 LYS D N 1
ATOM 16406 C CA . LYS D 3 747 ? 140.664 86.324 96.911 1.00 60.30 747 LYS D CA 1
ATOM 16407 C C . LYS D 3 747 ? 141.083 87.397 95.914 1.00 60.30 747 LYS D C 1
ATOM 16408 O O . LYS D 3 747 ? 141.474 88.497 96.319 1.00 60.30 747 LYS D O 1
ATOM 16414 N N . ILE D 3 748 ? 141.012 87.099 94.615 1.00 62.94 748 ILE D N 1
ATOM 16415 C CA . ILE D 3 748 ? 141.477 88.046 93.605 1.00 62.94 748 ILE D CA 1
ATOM 16416 C C . ILE D 3 748 ? 140.482 89.187 93.442 1.00 62.94 748 ILE D C 1
ATOM 16417 O O . ILE D 3 748 ? 140.847 90.366 93.521 1.00 62.94 748 ILE D O 1
ATOM 16422 N N . LYS D 3 749 ? 139.207 88.858 93.218 1.00 62.61 749 LYS D N 1
ATOM 16423 C CA . LYS D 3 749 ? 138.193 89.899 93.098 1.00 62.61 749 LYS D CA 1
ATOM 16424 C C . LYS D 3 749 ? 137.867 90.550 94.436 1.00 62.61 749 LYS D C 1
ATOM 16425 O O . LYS D 3 749 ? 137.232 91.609 94.455 1.00 62.61 749 LYS D O 1
ATOM 16431 N N . ARG D 3 750 ? 138.283 89.943 95.549 1.00 57.76 750 ARG D N 1
ATOM 16432 C CA . ARG D 3 750 ? 138.030 90.540 96.854 1.00 57.76 750 ARG D CA 1
ATOM 16433 C C . ARG D 3 750 ? 138.976 91.704 97.112 1.00 57.76 750 ARG D C 1
ATOM 16434 O O . ARG D 3 750 ? 138.547 92.781 97.541 1.00 57.76 750 ARG D O 1
ATOM 16442 N N . LYS D 3 751 ? 140.272 91.498 96.860 1.00 55.62 751 LYS D N 1
ATOM 16443 C CA . LYS D 3 751 ? 141.249 92.566 97.040 1.00 55.62 751 LYS D CA 1
ATOM 16444 C C . LYS D 3 751 ? 141.075 93.659 95.995 1.00 55.62 751 LYS D C 1
ATOM 16445 O O . LYS D 3 751 ? 141.430 94.817 96.246 1.00 55.62 751 LYS D O 1
ATOM 16451 N N . ILE D 3 752 ? 140.538 93.312 94.823 1.00 62.97 752 ILE D N 1
ATOM 16452 C CA . ILE D 3 752 ? 140.147 94.330 93.854 1.00 62.97 752 ILE D CA 1
ATOM 16453 C C . ILE D 3 752 ? 138.959 95.124 94.383 1.00 62.97 752 ILE D C 1
ATOM 16454 O O . ILE D 3 752 ? 138.916 96.355 94.271 1.00 62.97 752 ILE D O 1
ATOM 16459 N N . TYR D 3 753 ? 137.994 94.435 95.004 1.00 62.47 753 TYR D N 1
ATOM 16460 C CA . TYR D 3 753 ? 136.885 95.119 95.663 1.00 62.47 753 TYR D CA 1
ATOM 16461 C C . TYR D 3 753 ? 137.354 95.921 96.870 1.00 62.47 753 TYR D C 1
ATOM 16462 O O . TYR D 3 753 ? 136.705 96.901 97.251 1.00 62.47 753 TYR D O 1
ATOM 16471 N N . LYS D 3 754 ? 138.471 95.522 97.483 1.00 58.05 754 LYS D N 1
ATOM 16472 C CA . LYS D 3 754 ? 139.049 96.324 98.555 1.00 58.05 754 LYS D CA 1
ATOM 16473 C C . LYS D 3 754 ? 139.692 97.593 98.011 1.00 58.05 754 LYS D C 1
ATOM 16474 O O . LYS D 3 754 ? 139.779 98.599 98.723 1.00 58.05 754 LYS D O 1
ATOM 16480 N N . ASP D 3 755 ? 140.139 97.566 96.754 1.00 62.99 755 ASP D N 1
ATOM 16481 C CA . ASP D 3 755 ? 140.704 98.747 96.118 1.00 62.99 755 ASP D CA 1
ATOM 16482 C C . ASP D 3 755 ? 139.624 99.750 95.724 1.00 62.99 755 ASP D C 1
ATOM 16483 O O . ASP D 3 755 ? 139.908 100.950 95.645 1.00 62.99 755 ASP D O 1
ATOM 16488 N N . ILE D 3 756 ? 138.391 99.285 95.493 1.00 64.85 756 ILE D N 1
ATOM 16489 C CA . ILE D 3 756 ? 137.295 100.191 95.155 1.00 64.85 756 ILE D CA 1
ATOM 16490 C C . ILE D 3 756 ? 136.961 101.091 96.337 1.00 64.85 756 ILE D C 1
ATOM 16491 O O . ILE D 3 756 ? 136.854 102.314 96.198 1.00 64.85 756 ILE D O 1
ATOM 16496 N N . TYR D 3 757 ? 136.799 100.503 97.520 1.00 60.10 757 TYR D N 1
ATOM 16497 C CA . TYR D 3 757 ? 136.523 101.295 98.710 1.00 60.10 757 TYR D CA 1
ATOM 16498 C C . TYR D 3 757 ? 137.757 102.010 99.241 1.00 60.10 757 TYR D C 1
ATOM 16499 O O . TYR D 3 757 ? 137.627 102.855 100.133 1.00 60.10 757 TYR D O 1
ATOM 16508 N N . GLN D 3 758 ? 138.943 101.695 98.717 1.00 55.66 758 GLN D N 1
ATOM 16509 C CA . GLN D 3 758 ? 140.134 102.455 99.076 1.00 55.66 758 GLN D CA 1
ATOM 16510 C C . GLN D 3 758 ? 140.162 103.792 98.346 1.00 55.66 758 GLN D C 1
ATOM 16511 O O . GLN D 3 758 ? 140.460 104.833 98.945 1.00 55.66 758 GLN D O 1
ATOM 16517 N N . HIS D 3 759 ? 139.837 103.787 97.048 1.00 60.74 759 HIS D N 1
ATOM 16518 C CA . HIS D 3 759 ? 139.833 105.030 96.286 1.00 60.74 759 HIS D CA 1
ATOM 16519 C C . HIS D 3 759 ? 138.673 105.935 96.678 1.00 60.74 759 HIS D C 1
ATOM 16520 O O . HIS D 3 759 ? 138.750 107.148 96.456 1.00 60.74 759 HIS D O 1
ATOM 16527 N N . ASP D 3 760 ? 137.604 105.374 97.250 1.00 58.34 760 ASP D N 1
ATOM 16528 C CA . ASP D 3 760 ? 136.541 106.207 97.799 1.00 58.34 760 ASP D CA 1
ATOM 16529 C C . ASP D 3 760 ? 136.995 106.917 99.066 1.00 58.34 760 ASP D C 1
ATOM 16530 O O . ASP D 3 760 ? 136.544 108.034 99.345 1.00 58.34 760 ASP D O 1
ATOM 16535 N N . TYR D 3 761 ? 137.876 106.288 99.845 1.00 47.91 761 TYR D N 1
ATOM 16536 C CA . TYR D 3 761 ? 138.519 106.996 100.944 1.00 47.91 761 TYR D CA 1
ATOM 16537 C C . TYR D 3 761 ? 139.622 107.916 100.437 1.00 47.91 761 TYR D C 1
ATOM 16538 O O . TYR D 3 761 ? 139.923 108.931 101.074 1.00 47.91 761 TYR D O 1
ATOM 16547 N N . LYS D 3 762 ? 140.234 107.584 99.299 1.00 53.07 762 LYS D N 1
ATOM 16548 C CA . LYS D 3 762 ? 141.120 108.540 98.646 1.00 53.07 762 LYS D CA 1
ATOM 16549 C C . LYS D 3 762 ? 140.325 109.668 98.006 1.00 53.07 762 LYS D C 1
ATOM 16550 O O . LYS D 3 762 ? 140.854 110.769 97.815 1.00 53.07 762 LYS D O 1
ATOM 16556 N N . ARG D 3 763 ? 139.058 109.411 97.669 1.00 54.71 763 ARG D N 1
ATOM 16557 C CA . ARG D 3 763 ? 138.170 110.479 97.226 1.00 54.71 763 ARG D CA 1
ATOM 16558 C C . ARG D 3 763 ? 137.829 111.422 98.375 1.00 54.71 763 ARG D C 1
ATOM 16559 O O . ARG D 3 763 ? 137.568 112.608 98.144 1.00 54.71 763 ARG D O 1
ATOM 16567 N N . GLN D 3 764 ? 137.853 110.916 99.614 1.00 54.31 764 GLN D N 1
ATOM 16568 C CA . GLN D 3 764 ? 137.604 111.753 100.787 1.00 54.31 764 GLN D CA 1
ATOM 16569 C C . GLN D 3 764 ? 138.656 112.848 100.922 1.00 54.31 764 GLN D C 1
ATOM 16570 O O . GLN D 3 764 ? 138.341 113.977 101.315 1.00 54.31 764 GLN D O 1
ATOM 16576 N N . LEU D 3 765 ? 139.908 112.539 100.579 1.00 59.21 765 LEU D N 1
ATOM 16577 C CA . LEU D 3 765 ? 140.963 113.545 100.640 1.00 59.21 765 LEU D CA 1
ATOM 16578 C C . LEU D 3 765 ? 140.781 114.617 99.568 1.00 59.21 765 LEU D C 1
ATOM 16579 O O . LEU D 3 765 ? 141.340 115.713 99.685 1.00 59.21 765 LEU D O 1
ATOM 16584 N N . ASN D 3 766 ? 139.987 114.334 98.533 1.00 58.32 766 ASN D N 1
ATOM 16585 C CA . ASN D 3 766 ? 139.815 115.293 97.450 1.00 58.32 766 ASN D CA 1
ATOM 16586 C C . ASN D 3 766 ? 138.690 116.284 97.731 1.00 58.32 766 ASN D C 1
ATOM 16587 O O . ASN D 3 766 ? 138.861 117.490 97.521 1.00 58.32 766 ASN D O 1
ATOM 16592 N N . ASP D 3 767 ? 137.534 115.807 98.205 1.00 57.47 767 ASP D N 1
ATOM 16593 C CA . ASP D 3 767 ? 136.386 116.701 98.332 1.00 57.47 767 ASP D CA 1
ATOM 16594 C C . ASP D 3 767 ? 136.366 117.420 99.677 1.00 57.47 767 ASP D C 1
ATOM 16595 O O . ASP D 3 767 ? 135.857 118.542 99.772 1.00 57.47 767 ASP D O 1
ATOM 16600 N N . LEU D 3 768 ? 136.901 116.792 100.728 1.00 54.93 768 LEU D N 1
ATOM 16601 C CA . LEU D 3 768 ? 136.941 117.448 102.032 1.00 54.93 768 LEU D CA 1
ATOM 16602 C C . LEU D 3 768 ? 137.947 118.591 102.037 1.00 54.93 768 LEU D C 1
ATOM 16603 O O . LEU D 3 768 ? 137.633 119.703 102.477 1.00 54.93 768 LEU D O 1
ATOM 16608 N N . LYS D 3 769 ? 139.162 118.338 101.539 1.00 56.12 769 LYS D N 1
ATOM 16609 C CA . LYS D 3 769 ? 140.189 119.374 101.498 1.00 56.12 769 LYS D CA 1
ATOM 16610 C C . LYS D 3 769 ? 139.830 120.511 100.550 1.00 56.12 769 LYS D C 1
ATOM 16611 O O . LYS D 3 769 ? 140.313 121.632 100.738 1.00 56.12 769 LYS D O 1
ATOM 16617 N N . ASN D 3 770 ? 138.997 120.249 99.543 1.00 58.07 770 ASN D N 1
ATOM 16618 C CA . ASN D 3 770 ? 138.474 121.309 98.693 1.00 58.07 770 ASN D CA 1
ATOM 16619 C C . ASN D 3 770 ? 137.356 122.098 99.360 1.00 58.07 770 ASN D C 1
ATOM 16620 O O . ASN D 3 770 ? 136.952 123.138 98.829 1.00 58.07 770 ASN D O 1
ATOM 16625 N N . ASP D 3 771 ? 136.848 121.631 100.501 1.00 56.77 771 ASP D N 1
ATOM 16626 C CA . ASP D 3 771 ? 135.801 122.322 101.240 1.00 56.77 771 ASP D CA 1
ATOM 16627 C C . ASP D 3 771 ? 136.272 122.931 102.551 1.00 56.77 771 ASP D C 1
ATOM 16628 O O . ASP D 3 771 ? 135.681 123.913 103.004 1.00 56.77 771 ASP D O 1
ATOM 16633 N N . LEU D 3 772 ? 137.314 122.377 103.173 1.00 55.73 772 LEU D N 1
ATOM 16634 C CA . LEU D 3 772 ? 137.785 122.909 104.447 1.00 55.73 772 LEU D CA 1
ATOM 16635 C C . LEU D 3 772 ? 138.601 124.184 104.275 1.00 55.73 772 LEU D C 1
ATOM 16636 O O . LEU D 3 772 ? 138.685 124.989 105.209 1.00 55.73 772 LEU D O 1
ATOM 16641 N N . ASN D 3 773 ? 139.208 124.386 103.103 1.00 58.13 773 ASN D N 1
ATOM 16642 C CA . ASN D 3 773 ? 140.051 125.555 102.885 1.00 58.13 773 ASN D CA 1
ATOM 16643 C C . ASN D 3 773 ? 139.250 126.833 102.679 1.00 58.13 773 ASN D C 1
ATOM 16644 O O . ASN D 3 773 ? 139.822 127.925 102.763 1.00 58.13 773 ASN D O 1
ATOM 16649 N N . ARG D 3 774 ? 137.947 126.728 102.413 1.00 60.26 774 ARG D N 1
ATOM 16650 C CA . ARG D 3 774 ? 137.117 127.906 102.202 1.00 60.26 774 ARG D CA 1
ATOM 16651 C C . ARG D 3 774 ? 136.796 128.653 103.490 1.00 60.26 774 ARG D C 1
ATOM 16652 O O . ARG D 3 774 ? 136.295 129.780 103.421 1.00 60.26 774 ARG D O 1
ATOM 16660 N N . ASP D 3 775 ? 137.065 128.062 104.651 1.00 57.28 775 ASP D N 1
ATOM 16661 C CA . ASP D 3 775 ? 136.787 128.693 105.932 1.00 57.28 775 ASP D CA 1
ATOM 16662 C C . ASP D 3 775 ? 138.074 128.827 106.729 1.00 57.28 775 ASP D C 1
ATOM 16663 O O . ASP D 3 775 ? 138.940 127.949 106.680 1.00 57.28 775 ASP D O 1
ATOM 16668 N N . TYR D 3 776 ? 138.193 129.934 107.465 1.00 65.59 776 TYR D N 1
ATOM 16669 C CA . TYR D 3 776 ? 139.317 130.109 108.377 1.00 65.59 776 TYR D CA 1
ATOM 16670 C C . TYR D 3 776 ? 139.205 129.213 109.604 1.00 65.59 776 TYR D C 1
ATOM 16671 O O . TYR D 3 776 ? 140.222 128.937 110.249 1.00 65.59 776 TYR D O 1
ATOM 16680 N N . ASN D 3 777 ? 137.997 128.750 109.931 1.00 60.15 777 ASN D N 1
ATOM 16681 C CA . ASN D 3 777 ? 137.810 127.898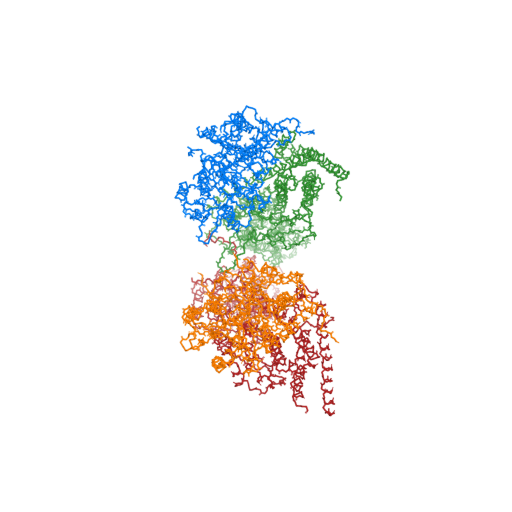 111.101 1.00 60.15 777 ASN D CA 1
ATOM 16682 C C . ASN D 3 777 ? 138.369 126.501 110.863 1.00 60.15 777 ASN D C 1
ATOM 16683 O O . ASN D 3 777 ? 139.012 125.921 111.745 1.00 60.15 777 ASN D O 1
ATOM 16688 N N . LEU D 3 778 ? 138.127 125.943 109.678 1.00 53.07 778 LEU D N 1
ATOM 16689 C CA . LEU D 3 778 ? 138.570 124.600 109.332 1.00 53.07 778 LEU D CA 1
ATOM 16690 C C . LEU D 3 778 ? 139.843 124.595 108.493 1.00 53.07 778 LEU D C 1
ATOM 16691 O O . LEU D 3 778 ? 140.052 123.668 107.702 1.00 53.07 778 LEU D O 1
ATOM 16696 N N . LYS D 3 779 ? 140.693 125.612 108.641 1.00 55.14 779 LYS D N 1
ATOM 16697 C CA . LYS D 3 779 ? 141.976 125.600 107.949 1.00 55.14 779 LYS D CA 1
ATOM 16698 C C . LYS D 3 779 ? 142.972 124.683 108.647 1.00 55.14 779 LYS D C 1
ATOM 16699 O O . LYS D 3 779 ? 143.782 124.026 107.983 1.00 55.14 779 LYS D O 1
ATOM 16705 N N . ASP D 3 780 ? 142.917 124.615 109.980 1.00 52.73 780 ASP D N 1
ATOM 16706 C CA . ASP D 3 780 ? 143.798 123.720 110.721 1.00 52.73 780 ASP D CA 1
ATOM 16707 C C . ASP D 3 780 ? 143.413 122.260 110.523 1.00 52.73 780 ASP D C 1
ATOM 16708 O O . ASP D 3 780 ? 144.275 121.377 110.602 1.00 52.73 780 ASP D O 1
ATOM 16713 N N . LEU D 3 781 ? 142.134 121.986 110.266 1.00 48.50 781 LEU D N 1
ATOM 16714 C CA . LEU D 3 781 ? 141.663 120.626 110.046 1.00 48.50 781 LEU D CA 1
ATOM 16715 C C . LEU D 3 781 ? 142.069 120.080 108.682 1.00 48.50 781 LEU D C 1
ATOM 16716 O O . LEU D 3 781 ? 142.026 118.862 108.479 1.00 48.50 781 LEU D O 1
ATOM 16721 N N . SER D 3 782 ? 142.491 120.943 107.757 1.00 53.15 782 SER D N 1
ATOM 16722 C CA . SER D 3 782 ? 142.833 120.518 106.405 1.00 53.15 782 SER D CA 1
ATOM 16723 C C . SER D 3 782 ? 144.152 119.759 106.327 1.00 53.15 782 SER D C 1
ATOM 16724 O O . SER D 3 782 ? 144.472 119.226 105.260 1.00 53.15 782 SER D O 1
ATOM 16727 N N . LYS D 3 783 ? 144.923 119.695 107.412 1.00 53.94 783 LYS D N 1
ATOM 16728 C CA . LYS D 3 783 ? 146.210 119.018 107.391 1.00 53.94 783 LYS D CA 1
ATOM 16729 C C . LYS D 3 783 ? 146.332 117.902 108.419 1.00 53.94 783 LYS D C 1
ATOM 16730 O O . LYS D 3 783 ? 147.412 117.312 108.536 1.00 53.94 783 LYS D O 1
ATOM 16736 N N . LEU D 3 784 ? 145.268 117.592 109.162 1.00 43.73 784 LEU D N 1
ATOM 16737 C CA . LEU D 3 784 ? 145.333 116.550 110.179 1.00 43.73 784 LEU D CA 1
ATOM 16738 C C . LEU D 3 784 ? 144.088 115.670 110.170 1.00 43.73 784 LEU D C 1
ATOM 16739 O O . LEU D 3 784 ? 143.832 114.941 111.135 1.00 43.73 784 LEU D O 1
ATOM 16744 N N . LEU D 3 785 ? 143.310 115.713 109.093 1.00 42.78 785 LEU D N 1
ATOM 16745 C CA . LEU D 3 785 ? 142.108 114.894 108.994 1.00 42.78 785 LEU D CA 1
ATOM 16746 C C . LEU D 3 785 ? 142.241 113.866 107.877 1.00 42.78 785 LEU D C 1
ATOM 16747 O O . LEU D 3 785 ? 141.978 114.163 106.712 1.00 42.78 785 LEU D O 1
#

B-factor: mean 35.5, std 18.42, range [5.71, 82.31]

Solvent-accessible surface area: 90913 Å² total; per-residue (Å²): 18,9,17,2,0,0,0,2,0,0,92,20,0,4,36,4,1,15,40,0,0,77,56,0,6,76,13,2,12,5,93,52,104,1,48,37,52,102,31,55,132,31,134,59,17,38,64,40,88,111,139,157,118,13,45,0,2,2,23,7,0,1,41,77,54,149,81,69,48,11,30,3,5,2,1,6,0,3,22,56,86,80,14,10,62,114,2,46,90,51,4,87,11,14,43,103,200,6,42,33,122,82,111,6,107,36,1,68,79,0,41,129,36,1,58,124,64,50,147,56,8,40,95,23,2,45,118,12,36,89,101,15,97,37,23,21,1,0,0,0,0,1,10,0,9,39,26,7,0,1,1,1,0,0,22,2,1,42,4,0,10,90,135,35,32,7,118,30,1,1,0,0,1,0,10,2,22,43,130,137,108,35,32,24,46,1,3,0,3,0,0,34,24,0,26,46,40,5,6,0,0,7,0,1,7,37,44,2,4,100,126,22,111,162,155,136,28,12,12,109,10,3,0,51,2,0,5,1,4,0,3,5,6,0,12,10,9,2,8,7,10,15,7,15,12,5,2,1,6,2,0,0,6,16,58,1,12,1,0,0,0,0,8,0,93,140,82,2,73,62,2,1,42,34,0,16,64,74,147,30,5,0,2,96,39,60,54,148,29,14,14,1,1,2,4,1,0,0,11,0,90,21,148,41,50,189,39,4,28,90,0,3,25,96,0,5,107,131,11,78,19,1,88,29,5,50,114,7,0,4,13,5,18,6,70,22,0,42,48,58,154,64,118,65,52,36,1,0,1,1,0,0,1,3,3,0,36,61,1,0,45,51,19,13,150,67,4,40,108,20,52,164,178,120,103,180,123,79,127,97,78,40,98,89,34,21,81,70,0,61,107,23,1,76,60,6,7,81,39,0,110,45,0,101,105,103,44,45,123,160,7,4,21,1,2,0,4,1,0,1,92,26,1,0,49,4,0,21,40,0,0,68,34,0,5,65,15,0,14,8,89,50,102,7,52,52,38,116,90,105,197,166,58,52,5,32,12,82,3,1,3,20,114,42,145,85,103,46,22,29,3,12,3,5,2,3,2,18,67,88,79,6,12,59,122,1,55,86,50,1,73,10,25,42,119,156,8,29,37,53,110,101,16,104,57,12,86,72,0,50,109,35,0,62,133,46,53,126,78,3,25,83,17,6,42,106,3,44,114,100,12,142,70,12,24,0,5,0,0,2,5,13,0,27,24,7,21,3,0,0,2,1,2,36,10,0,38,10,9,31,109,132,41,30,66,129,58,0,9,3,0,4,0,15,1,32,52,134,147,138,30,33,16,55,5,3,0,6,1,1,37,26,0,31,74,84,4,14,0,0,7,2,0,8,38,55,13,1,69,170,11,105,158,122,128,32,2,6,110,12,3,1,57,1,0,2,5,5,0,7,6,3,1,14,3,7,12,15,7,8,5,5,26,11,0,6,8,19,2,0,5,0,19,46,0,2,0,1,2,0,0,0,9,88,188,65,30,54,63,17,6,50,72,0,11,47,90,140,63,6,0,4,131,24,34,88,111,22,9,11,2,15,4,0,3,0,0,15,6,120,14,89,47,8,142,41,3,40,111,0,6,32,90,4,1,117,108,20,57,72,1,46,16,8,11,1,10,9,10,3,2,34,6,87,49,8,59,41,59,165,96,112,81,18,29,0,2,1,1,0,0,1,10,6,2,39,53,13,4,56,62,8,17,138,50,3,54,116,10,71,165,151,149,77,167,134,103,89,93,101,34,89,98,47,19,75,90,0,48,92,24,1,73,74,7,16,89,30,0,124,31,3,61,96,112,82,11,86,75,160,153,26,98,57,30,22,15,20,20,3,8,19,55,2,95,163,57,100,155,74,72,172,77,107,68,164,68,111,55,25,104,109,13,40,142,21,2,104,45,1,39,28,4,52,50,17,20,146,80,16,39,61,59,118,28,0,23,1,4,0,31,2,0,18,27,1,32,136,12,0,29,56,4,1,108,41,5,43,100,49,37,97,38,60,158,131,132,69,132,118,54,94,108,54,24,25,56,98,35,80,129,67,6,30,49,52,0,53,14,4,61,61,7,7,86,44,3,47,145,22,33,154,138,116,92,29,166,102,25,194,22,86,25,4,12,9,10,14,0,5,74,16,2,20,92,26,26,100,146,66,138,72,61,118,94,17,53,78,37,4,65,95,5,4,48,66,0,0,59,39,19,20,42,14,10,13,66,1,5,49,14,4,45,44,84,34,77,52,64,6,20,6,2,88,97,152,89,118,136,49,6,26,0,13,95,49,20,11,8,96,53,6,120,90,91,96,10,15,24,58,3,7,17,0,0,32,26,1,13,3,12,55,151,34,27,34,70,107,69,23,109,55,184,82,137,50,143,61,41,149,76,24,4,45,33,131,77,22,78,114,21,4,53,69,1,14,102,16,1,0,58,18,7,5,22,0,3,8,53,5,17,58,0,35,48,0,7,66,14,8,5,84,16,6,0,3,21,13,0,9,61,1,10,32,0,0,40,65,3,46,59,23,0,78,84,30,75,181,151,32,53,85,76,156,3,45,107,77,1,38,111,48,18,51,112,196,88,100,62,65,27,44,95,134,45,60,8,73,37,22,0,41,83,42,2,124,1,37,19,76,85,71,35,0,15,102,19,0,98,141,64,60,194,69,1,4,19,6,0,20,3,85,22,88,7,52,66,1,1,67,55,5,6,38,129,116,5,34,87,42,13,21,2,1,0,18,0,0,0,9,0,21,0,5,15,25,3,0,2,35,1,11,11,29,3,6,30,5,136,31,3,40,38,92,119,29,80,86,62,6,84,59,13,6,36,45,0,22,10,2,8,23,42,0,7,18,4,0,2,4,4,3,11,3,3,0,13,11,1,0,44,39,28,15,27,85,0,87,87,81,7,118,79,6,30,69,110,18,78,117,43,129,54,76,28,1,82,82,1,37,95,35,13,49,76,8,1,45,56,1,10,41,21,1,6,0,47,88,152,94,5,11,120,5,1,71,94,6,4,62,12,1,38,117,0,0,68,19,0,56,67,0,49,135,22,8,29,34,15,14,99,73,5,76,97,129,111,123,137,51,103,78,125,35,51,103,116,86,33,54,81,10,31,87,48,7,103,129,29,109,121,87,6,36,111,7,15,95,56,2,12,58,22,1,103,74,6,2,116,136,80,21,146,22,6,58,25,0,1,67,17,4,62,61,0,25,96,66,142,53,80,46,10,27,123,5,10,81,34,49,90,28,171,82,16,84,59,56,114,54,157,52,141,15,124,15,101,170,48,120,62,98,7,52,20,18,2,3,160,43,5,11,92,9,4,20,17,29,45,20,0,30,61,25,22,113,138,20,116,44,80,152,44,99,27,5,21,59,18,2,6,58,8,0,66,51,25,18,81,109,2,39,90,54,3,83,91,24,36,110,92,186,36,85,32,5,16,41,8,8,19,58,10,15,56,26,31,11,16,2,94,13,2,59,123,1,7,81,112,20,114,169,143,31,28,35,106,6,2,54,57,2,54,48,39,33,63,13,3,1,59,84,21,101,33,6,0,53,50,2,23,70,90,1,6,105,52,0,19,62,12,5,19,36,0,2,4,77,9,77,45,80,35,142,60,126,14,1,0,0,69,69,54,143,121,103,123,49,12,67,28,25,6,72,46,38,96,167,56,49,12,70,17,19,123,25,18,91,67,1,20,20,0,0,5,2,2,18,8,3,50,136,96,7,135,88,131,148,45,14,106,107,8,45,91,108,25,17,49,67,1,101,124,90,63,153,10,7,34,53,19,73,74,71,53,17,26,155,24,12,61,58,1,46,60,38,0,12,21,36,4,0,65,20,3,9,25,99,0,54,7,3,19,4,6,20,11,8,1,9,0,1,0,0,9,2,10,6,0,0,7,1,1,10,54,75,1,117,105,33,4,93,106,45,14,112,22,114,46,82,89,113,3,104,133,12,2,88,33,0,5,107,16,0,1,0,64,42,18,74,47,53,115,36,5,35,19,83,14,64,84,80,174,140,36,112,89,1,48,76,14,5,4,0,7,7,85,38,113,96,16,50,14,58,2,2,29,57,33,134,19,43,127,30,4,19,102,1,1,56,6,0,3,37,0,4,17,0,20,33,49,1,12,127,2,0,15,34,0,11,22,1,21,32,75,24,3,44,152,12,54,91,174,37,66,183,74,13,37,130,17,1,16,29,0,1,7,1,0,0,16,1,2,9,3,0,3,7,1,0,8,6,0,0,16,45,8,0,47,71,8,2,70,89,31,1,14,104,94,3,3,34,56,138,164,95,146,26,26,75,118,104,43,80,198,181,106,57,153,10,12,2,28,67,20,13,0,58,95,4,18,106,8,8,13,45,2,2,67,33,1,16,78,49,42,8,5,127,157,78,89,46,44,18,67,11,7,68,72,2,1,101,20,0,46,54,1,11,104,10,0,66,70,0,50,64,32,0,55,53,14,9,124,57,45,185,87,113,127,139,103,50,94,97,95,37,127,75,41,48,90,61,13,114,98,43,46,102,92,5,53,78,38,28,93,29,18,80,86,4,86,98,46,7,38,98,7,4,98,150,56,192,91,1,92,23,1,20,90,1,24

Nearest PDB structures (foldseek):
  7anz-assembly1_B  TM=1.002E+00  e=1.372E-87  Candida albicans
  7anz-assembly1_A  TM=9.851E-01  e=1.869E-68  Candida albicans
  8va2-assembly1_h  TM=9.009E-01  e=2.924E-36  Homo sapiens
  8rx1-assembly1_V  TM=9.043E-01  e=2.313E-34  Homo sapiens
  9g3z-assembly1_d  TM=8.696E-01  e=4.795E-35  Sus scrofa

Radius of gyration: 50.47 Å; Cα contacts (8 Å, |Δi|>4): 2787; chains: 4; bounding box: 162×154×70 Å